Protein 6NST (pdb70)

B-factor: mean 30.73, std 16.21, range [4.15, 130.14]

CATH classification: 3.30.470.10 (+1 more: 3.20.10.10)

Secondary structure (DSSP, 8-state):
--SSS-SSEEEETTEEEEGGG-EEETT-HHHHH--EEE--EEEEEETTEEEEETHHHHHHHHHHHHHHTT---SS-HHHHHHHHHHHHHTTT-SSEEEEEEEEE-SS------PPEEEEEEEEE---HHHHH-EEEEEEEEEPPPTTTS-TTS-BSGGGHHHHHHHHHHHHTT-SEEEEE-TTS-EEEESSSEEEEEETTEEEE--SSSS---HHHHHHHHHHHHTT-EEEE----HHHHHT-SEEEEEETTTEEEEEEEETTEE-TTSS--HHHHHHHHHHHHHHTTSS-S-GGGEEE--/--SSSS-EEEETTEEEETTT-EEETT-HHHHH--EEE--EEEEEETTEEEEETHHHHHHHHHHHHHHTT---SS-HHHHHHHHHHHHHTTT-SSEEEEEEEEE-SS--SS--TTPPEEEEEEEEE---SHHHH-EEEEE-SSPPPPTTTS-TTS-BSGGGHHHHHHHHHHHHTT-SEEEEE-TTS-EEEESSSEEEEEETTEEEE--SSSS---HHHHHHHHHHHHTT--EEE--B-HHHHHT-SEEEEEETTTEEEEEEEETTEE-TTSS--HHHHHHHHHHHHHHTTSS-S-GGGEEE-/--SSS-SSEEEETTEEEEGGG-EEETT-HHHHH--EEE--EEEEEETTEEEEETHHHHHHHHHHHHHHTT---SS-HHHHHHHHHHHHHTTT-SSEEEEEEEEE-SS--S---PPEEEEEEEE----EEEEEEEEEPPPTTTS-TTS-BSGGGHHHHHHHHHHHHTT-SEEEEE-TTS-EEEESSSEEEEEETTEEEEE-SSSS---HHHHHHHHHHHHTT--EEEE---HHHHHT-SEEEEEETTTEEEEEEEETTEE-TTSS--HHHHHHHHHHHHHHTTSSSTTGGGEEE--/--SS-SSEEEETTEEEEGGG-EEETT-HHHHH--EEE--EEEEEETTEEEEETHHHHHHHHHHHHHHTT---SS-HHHHHHHHHHHHHTTT-SSEEEEEEEEE-SS--SS--TTPPEEEEEEEE--HHHHH-EEEEEEEEEPPPTTTS-TTS-BSGGGHHHHHHHHHHHHTT-SEEEEE-TTS-EEEESSSEEEEEETTEEEE--------HHHHHHHHHHHHTT-EEEE----HHHHHT-SEEEEEETTTEEEEEEEETTEE-TTSS--HHHHHHHHHHHHHHTTSSSTTGGGEEE--/--SSS-SSEEEETTEEEEGGG-EEETT-HHHHH--EEE--EEEEEETTEEEEETHHHHHHHHHHHHHHTT---SS-HHHHHHHHHHHHHTTT-SSEEEEEEEEE-SS--SS--TTPPEEEEEEEE--HHHH-EEEEE-SSPPPPTTTS-TTS-BSGGGHHHHHHHHHHHHTT-SEEEEE-TTS-EEEESSSEEEEEETTEEEE--SSSS---HHHHHHHHHHHHTT--EEE----HHHHHT-SEEEEEETTTEEEEEEEETTEE-TTTS--HHHHHHHHHHHHHHTT-SSS-GGGEEE--/--SSS-SSEEEETTEEEEGGG-EEETT-HHHHH--EEE--EEEEEETTEEEEETHHHHHHHHHHHHHHTT---SS-HHHHHHHHHHHHHTTT-SSEEEEEEEEE-SS--SS--TTPPEEEEEEEE--TTTT-EEEEE-SSPPPPTTTS-TTS-BSGGGHHHHHHHHHHHHTT-SEEEEE-TTSSEEEESSSEEEEEETTEEEEE-SSSS---HHHHHHHHHHHHTT--EEEE-B-HHHHHT-SEEEEEETTTEEEEEEEETTEE-TTSS--HHHHHHHHHHHHHHTTSSSTTGGGEEE--

Sequence (1796 aa):
MSMADRDGVIWYDGELVQWRDATTHVLTHTHHYGMGVFEGVRAYDTPQGTAIFRLQAHTDRLFDSAHIMNMQIPYSRDEINEATRAAVRENNLESAYIRPMVFYGSEGMGLSGLKVHVIIAAWSWGEEALQQGIKVRTSSFTRHHVNISMTRAKSNGAYINSMLALQEAISGGADEAMMLDPEGYVAEGSGENIFIIKDGVIYTPEVTACLNGITRNTILTLAAEHGFKLVEKRITRDEVYIADEAFFTGTAAEVTPIREVDGRKIGAGRRGPVTEKLQKAYFDLVSGKTEAHAEWRTLVKSMADRDGVIWYDGELVQWRDATTHVLTHTHHYGMGVFEGVRAYDTPQGTAIFRLQAHTDRLFDSAHIMNMQIPYSRDDEINEATRAAVRENNLESAYIRPMVFYGSEGMGLRASGLKVHVIIAAWSWGEEALQQGIKVRTSSFTRHHVNISMTRAKSNGAYINSMLALQEAISGGADEAMMLDPEGYVAEGSGENIFIIKDGVIYTPEVTACLNGITRNTILTLAAEHGFKLVEKRITRDEVYIADEAFFTGTAAEVTPIREVDGRKIGAGRRGPVTEKLQKAYFDLVSGKTEAHAEWRTLVMSMADRDGVIWYDGELVQWRDATTHVLTHTHHYGMGVFEGVRAYDTPQGTAIFRLQAHTDRLFDSAHIMNMQIPYSRDEINEATRAAVRENNLESAYIRPMVFYGSEGMGLRGLKVHVIIAAWSQQGIKVRTSSFTRHHVNISMTRAKSNGAYINSMLALQQEAISGGADEAMMLDPEGYVAEGSGENIFIIKDGVIYTPEVTACLNGITRNTILTLAAEHGFKLVEKRITRDEVYIADEAFFTGTAAEVTPIREVDGRKIGAGRRGPVTEKLQKAYFDLVSGKTEAHAEWRTLVKSMADRDGVIWYDGELVQWRDATTHVLTHTHHYGMGVFEGVRAYDTPQGTAIFRLQAHTDRLFDSAHIMNMQIPYSRDDEINEATRAAVRENNLESAYIRPMVFYGSEGMGLRASGLKVHVIIAAWSEEALQQGIKVRTSSFTRHHVNISMTRAKSNGAYINSMLALQEAISGGADEAMMLDPEGYVAEGSGENIFIIKDGVIYTPEVACLNGITRNTILTLAAEHGFKLVEKRITRDEVYIADEAFFTGTAAEVTPIREVDGRKIGAGRRGPVTEKLQKAYFDLVSGKTEAHAEWRTLVKMSMADRDGVIWYDGELVQWRDATTHVLTHTHHYGMGVFEGVRAYDTPQGTAIFRLQAHTDRLFDSAHIMNMQIPYSRDEINEATRAAVRENNLESAYIRPMVFYGSEGMGLRASGLKVHVIIAAWSEALQQGIKVRTSSFTRHHVNISSMTRAKSNGAYINSMLALQEAISGGADEAMMLDPEGYVAEGSGENIFIIKDGVIYTPEVTACLNGITRNTILTLAAEHGFKLVEKRITRDEVYIADEAFFTGTAAEVTPIREVDGRKIGAGRRGPVTEKLQKAYFDLVSGKTEAHAEWRTLVKMSMADRDGVIWYDGELVQWRDATTHVLTHTHHYGMGVFEGVRAYDTPQGTAIFRLQAHTDRLFDSAHIMNMQIPYSRDEINEATRAAVRENNLESAYIRPMVFYGSEGMGLRASGLKVHVIIAAWSEALQQGIKVRTSSFTRHHVNISMTRAKSNGAYINSMLALQEAISGGADEAMMLDPEGYVAEGSGENIFIIKDGVIYTPEVTACLNGITRNTILTLAAEHGFKLVEKRITRDEVYIADEAFFTGTAAEVTPIREVDGRKIGAGRRGPVTEKLQKAYFDLVSSGKTEAHAEWRTLVK

Nearest PDB structures (foldseek):
  6nst-assembly1_A  TM=1.003E+00  e=6.464E-70  Pseudomonas aeruginosa PAO1
  6nst-assembly1_B  TM=1.002E+00  e=2.032E-65  Pseudomonas aeruginosa PAO1
  3u0g-assembly2_A  TM=9.921E-01  e=8.801E-50  Burkholderia pseudomallei
  3u0g-assembly4_E  TM=9.862E-01  e=3.965E-49  Burkholderia pseudomallei
  2ej2-assembly1_F  TM=9.679E-01  e=2.609E-41  Thermus thermophilus HB8

Foldseek 3Di:
DDQQPDAFWKDKFNDTDTSNPNDADCLFQCNPVQFKAKFKWKWAQAPVATWTFQLVVRLVLRVVLCVVSVHDDPDDSVSVSLNLLCLCVRRVERMWIKMWMKGWHNDDHDVPPTDIMIMIHIDYAPPVQAFWAWAEEAFPQAQDAVVPDPQATRTGVNLVSLVVRQVVQVVVPTRWYFHAHPVQWTADISAWFKWFAAPQAIEGADPDNHYPAPQVVVLVVVCVVVVHHYDHDTHHPVNQLATQWMWTDHNRSHTGTHQYYNNRGRRPSGHDDVSVVSSVVRVCVSRHVDVPPVVRIGHSD/DQQPDFAWKDKFNDTDTSNPPDADPLFQCNVPQFKAKFKWKWAQAPVFIWTFQLLVRLVLRVVLCVVSVHDDPDDSVSVSVNLLCQCVRRVERMKIKMKMKGWHNQDHDPDPPRTDIMIMIHIDYDPPVQQFFAWEEEAFPQAADDVVVDPQQTRTGVNLVSLVVRQVVQVVVVTRWYFHAHPVQWTAAISAWFKWFAAPQAIEGEDPDRHYPAPQVVVLVVVCVVVVHHYDHHTHHLVNQLATQWMWTTHNRCHTGTHQYYNNRGRRPRGHDDVSVSSSVVSCCVSHVVDPPPPVRIHHD/DDQQPDAFWKDKFNDTHGSNPPDADPQFQCNPVQFKAKFKWKWAQAPVAIWTFQLLVRLVLRVVLCVVSVHDDPDDSVSVSLSLLCQCVRRVHRMWIKMKMKGWHNPDHDDPPTDIMIMIHIDHFFAWEEEAFPQAQDDVVVDPLQTRTGVNLVSLVNRQVVQVVVPTHWYFHAHPVQWTEAISAWFKWFAAPQAIEGEANDSHHPAPLVVVLVVVCVVVPHHYDHHTHHPVNQLATQWMWTDHNVCHTHTHQYYNNRGRRPSGHDDVSVSSSVSSVCVSRVVDVPPVVRIHHSD/DQQPDAFWKCKQHDTHTSNPPDADPQFQCNPVQFKAKFKWKWAQAPVFIWTFQLLVRLVLRVVLCVVSVHDDPDDSVSVSLNQLCQCVRRVERMKIKMKMKGWHNQDHDPDCPRTDIMIMMHIDYPVQQWFNWEEEAFPQAQDDVVVDPLQTRTRVNLVSLVNRQVVQVVVVTRWYFHAHPVQWTAAISAWFKWFAAPQAIEGEADNHYPAPQVVVLVVVCVVVPGHYDYHTHHPVNQLATQWMWTDHNVCHTGTHQYYNNRGRRPSGHDDVSVSSSVVRCCVSRNVDVPPVVSIGHSD/DDPQPDAFWKDKANDTHGSNPPDADPLFQCNPVQFKAKFKWKWAQAPVAIWTFQLLVRLVLRVVLCVVSVHDDPDDSVSVSLVLLVQCVRRPHRMKIKMKMKGWHNQDHDPDCPRTDIMIMIHMDHCQQFWPWEEEAFPQAFDDVVVDVQQTRTRVNLVSLVNRQVVQVVVVTRWYFHAHPVQWTAAISAWFKWFAAPQAIEGEDSDSHYPAPQVVVLVVVCVVVPGHYDHHTHHPVNQLATQWMWTDHNVCHTGTHQYYNNRGRNVSGHDDVSVVSSVVRVCVNRVVDPPPVVRIHHSD/DDPQDDFFWKCKFNDTHTSNVPDADPLFQCNPPFFKAKFKWKWAQAPVFIWTFQLLVRLVLRVVLCVVSVHDDPDDSVVVSLNQLCLCVRRVHRMWIKMKMKGWHNQDHDPDCPRTDIMIMMHIDHCQQFFAWAEEAFPQAADDVVPDPQQTRTGNNLVSLVVRQVVQVVVVTRWYFHAHPVQFTAAISAWFKWFAAPQAIEGEDPDRHYPAPQVVVLVVVCVVVPHHYDYHTHHPVNQLATQWMWTDHNVSHTGTHQYYNNRGRRVSGHDDVSVVSSVVRVCVSRVVDCPPVVRIHHSD

InterPro domains:
  IPR001544 Aminotransferase class IV [PF01063] (36-267)
  IPR005785 Branched-chain amino acid aminotransferase I [TIGR01122] (11-306)
  IPR018300 Aminotransferase, class IV, conserved site [PS00770] (194-222)
  IPR033939 Branched-chain aminotransferase [cd01557] (23-294)
  IPR036038 Aminotransferase-like, PLP-dependent enzymes [SSF56752] (1-303)
  IPR043131 Branched-chain-amino-acid aminotransferase-like, N-terminal [G3DSA:3.30.470.10] (4-133)
  IPR043132 Branched-chain-amino-acid aminotransferase-like, C-terminal [G3DSA:3.20.10.10] (134-295)
  IPR050571 Class-IV Pyridoxal-Phosphate-Dependent Aminotransferase [PTHR42743] (8-295)

Radius of gyration: 34.7 Å; Cα contacts (8 Å, |Δi|>4): 4687; chains: 6; bounding box: 87×91×97 Å

Structure (mmCIF, N/CA/C/O backbone):
data_6NST
#
_entry.id   6NST
#
_cell.length_a   85.837
_cell.length_b   129.636
_cell.length_c   85.787
_cell.angle_alpha   90.000
_cell.angle_beta   114.250
_cell.angle_gamma   90.000
#
_symmetry.space_group_name_H-M   'P 1 21 1'
#
loop_
_entity.id
_entity.type
_entity.pdbx_description
1 polymer 'Branched-chain-amino-acid aminotransferase'
2 non-polymer 'SULFATE ION'
3 water water
#
loop_
_atom_site.group_PDB
_atom_site.id
_atom_site.type_symbol
_atom_site.label_atom_id
_atom_site.label_alt_id
_atom_site.label_comp_id
_atom_site.label_asym_id
_atom_site.label_entity_id
_atom_site.label_seq_id
_atom_site.pdbx_PDB_ins_code
_atom_site.Cartn_x
_atom_site.Cartn_y
_atom_site.Cartn_z
_atom_site.occupancy
_atom_site.B_iso_or_equiv
_atom_site.auth_seq_id
_atom_site.auth_comp_id
_atom_site.auth_asym_id
_atom_site.auth_atom_id
_atom_site.pdbx_PDB_model_num
ATOM 1 N N . MET A 1 1 ? -13.782 19.190 1.142 1.00 104.43 1 MET A N 1
ATOM 2 C CA . MET A 1 1 ? -12.643 19.615 1.949 1.00 110.93 1 MET A CA 1
ATOM 3 C C . MET A 1 1 ? -11.333 19.040 1.409 1.00 105.02 1 MET A C 1
ATOM 4 O O . MET A 1 1 ? -11.156 17.822 1.343 1.00 104.35 1 MET A O 1
ATOM 9 N N . SER A 1 2 ? -10.419 19.927 1.024 1.00 95.76 2 SER A N 1
ATOM 10 C CA . SER A 1 2 ? -9.154 19.514 0.432 1.00 82.35 2 SER A CA 1
ATOM 11 C C . SER A 1 2 ? -8.163 20.667 0.516 1.00 65.92 2 SER A C 1
ATOM 12 O O . SER A 1 2 ? -8.543 21.826 0.699 1.00 54.31 2 SER A O 1
ATOM 15 N N . MET A 1 3 ? -6.883 20.326 0.382 1.00 60.82 3 MET A N 1
ATOM 16 C CA . MET A 1 3 ? -5.808 21.307 0.337 1.00 57.33 3 MET A CA 1
ATOM 17 C C . MET A 1 3 ? -5.497 21.766 -1.080 1.00 53.09 3 MET A C 1
ATOM 18 O O . MET A 1 3 ? -4.640 22.638 -1.263 1.00 48.46 3 MET A O 1
ATOM 23 N N . ALA A 1 4 ? -6.167 21.199 -2.082 1.00 58.10 4 ALA A N 1
ATOM 24 C CA . ALA A 1 4 ? -5.973 21.567 -3.479 1.00 51.81 4 ALA A CA 1
ATOM 25 C C . ALA A 1 4 ? -7.067 22.484 -4.007 1.00 50.94 4 ALA A C 1
ATOM 26 O O . ALA A 1 4 ? -6.768 23.455 -4.708 1.00 54.24 4 ALA A O 1
ATOM 28 N N . ASP A 1 5 ? -8.330 22.201 -3.684 1.00 47.70 5 ASP A N 1
ATOM 29 C CA . ASP A 1 5 ? -9.454 23.014 -4.148 1.00 52.29 5 ASP A CA 1
ATOM 30 C C . ASP A 1 5 ? -9.583 24.233 -3.238 1.00 44.74 5 ASP A C 1
ATOM 31 O O . ASP A 1 5 ? -10.448 24.318 -2.362 1.00 42.79 5 ASP A O 1
ATOM 36 N N . ARG A 1 6 ? -8.689 25.196 -3.454 1.00 36.84 6 ARG A N 1
ATOM 37 C CA . ARG A 1 6 ? -8.686 26.443 -2.706 1.00 42.10 6 ARG A CA 1
ATOM 38 C C . ARG A 1 6 ? -8.415 27.594 -3.662 1.00 51.61 6 ARG A C 1
ATOM 39 O O . ARG A 1 6 ? -7.831 27.415 -4.734 1.00 40.89 6 ARG A O 1
ATOM 47 N N . ASP A 1 7 ? -8.853 28.784 -3.264 1.00 59.30 7 ASP A N 1
ATOM 48 C CA . ASP A 1 7 ? -8.581 29.993 -4.024 1.00 54.90 7 ASP A CA 1
ATOM 49 C C . ASP A 1 7 ? -7.272 30.621 -3.565 1.00 48.81 7 ASP A C 1
ATOM 50 O O . ASP A 1 7 ? -6.898 30.543 -2.392 1.00 55.82 7 ASP A O 1
ATOM 55 N N . GLY A 1 8 ? -6.576 31.249 -4.507 1.00 37.65 8 GLY A N 1
ATOM 56 C CA . GLY A 1 8 ? -5.321 31.903 -4.230 1.00 39.26 8 GLY A CA 1
ATOM 57 C C . GLY A 1 8 ? -4.284 31.516 -5.256 1.00 32.66 8 GLY A C 1
ATOM 58 O O . GLY A 1 8 ? -4.605 31.001 -6.332 1.00 34.52 8 GLY A O 1
ATOM 59 N N . VAL A 1 9 ? -3.021 31.768 -4.918 1.00 31.70 9 VAL A N 1
ATOM 60 C CA . VAL A 1 9 ? -1.910 31.507 -5.820 1.00 32.52 9 VAL A CA 1
ATOM 61 C C . VAL A 1 9 ? -0.805 30.785 -5.064 1.00 30.68 9 VAL A C 1
ATOM 62 O O . VAL A 1 9 ? -0.693 30.866 -3.839 1.00 29.07 9 VAL A O 1
ATOM 66 N N . ILE A 1 10 ? 0.017 30.066 -5.822 1.00 25.74 10 ILE A N 1
ATOM 67 C CA . ILE A 1 10 ? 1.197 29.392 -5.299 1.00 27.42 10 ILE A CA 1
ATOM 68 C C . ILE A 1 10 ? 2.372 29.749 -6.195 1.00 27.53 10 ILE A C 1
ATOM 69 O O . ILE A 1 10 ? 2.269 29.661 -7.424 1.00 32.31 10 ILE A O 1
ATOM 74 N N . TRP A 1 11 ? 3.477 30.166 -5.585 1.00 24.61 11 TRP A N 1
ATOM 75 C CA . TRP A 1 11 ? 4.708 30.391 -6.331 1.00 20.35 11 TRP A CA 1
ATOM 76 C C . TRP A 1 11 ? 5.248 29.049 -6.807 1.00 18.00 11 TRP A C 1
ATOM 77 O O . TRP A 1 11 ? 5.494 28.150 -5.998 1.00 18.91 11 TRP A O 1
ATOM 88 N N . TYR A 1 12 ? 5.419 28.909 -8.118 1.00 24.08 12 TYR A N 1
ATOM 89 C CA . TYR A 1 12 ? 5.770 27.626 -8.727 1.00 22.25 12 TYR A CA 1
ATOM 90 C C . TYR A 1 12 ? 6.813 27.893 -9.808 1.00 30.84 12 TYR A C 1
ATOM 91 O O . TYR A 1 12 ? 6.471 28.314 -10.918 1.00 43.52 12 TYR A O 1
ATOM 100 N N . ASP A 1 13 ? 8.081 27.653 -9.471 1.00 26.83 13 ASP A N 1
ATOM 101 C CA . ASP A 1 13 ? 9.194 27.704 -10.419 1.00 25.61 13 ASP A CA 1
ATOM 102 C C . ASP A 1 13 ? 9.290 29.067 -11.111 1.00 32.87 13 ASP A C 1
ATOM 103 O O . ASP A 1 13 ? 9.291 29.175 -12.340 1.00 34.89 13 ASP A O 1
ATOM 108 N N . GLY A 1 14 ? 9.393 30.114 -10.295 1.00 26.77 14 GLY A N 1
ATOM 109 C CA . GLY A 1 14 ? 9.622 31.454 -10.791 1.00 26.94 14 GLY A CA 1
ATOM 110 C C . GLY A 1 14 ? 8.377 32.269 -11.067 1.00 36.99 14 GLY A C 1
ATOM 111 O O . GLY A 1 14 ? 8.485 33.485 -11.269 1.00 42.47 14 GLY A O 1
ATOM 112 N N . GLU A 1 15 ? 7.202 31.648 -11.086 1.00 35.83 15 GLU A N 1
ATOM 113 C CA . GLU A 1 15 ? 5.963 32.331 -11.418 1.00 26.67 15 GLU A CA 1
ATOM 114 C C . GLU A 1 15 ? 4.884 31.956 -10.414 1.00 30.49 15 GLU A C 1
ATOM 115 O O . GLU A 1 15 ? 4.927 30.895 -9.787 1.00 26.54 15 GLU A O 1
ATOM 121 N N . LEU A 1 16 ? 3.910 32.848 -10.268 1.00 36.01 16 LEU A N 1
ATOM 122 C CA . LEU A 1 16 ? 2.706 32.550 -9.509 1.00 34.24 16 LEU A CA 1
ATOM 123 C C . LEU A 1 16 ? 1.711 31.853 -10.425 1.00 33.85 16 LEU A C 1
ATOM 124 O O . LEU A 1 16 ? 1.499 32.281 -11.564 1.00 35.55 16 LEU A O 1
ATOM 129 N N . VAL A 1 17 ? 1.115 30.772 -9.930 1.00 39.37 17 VAL A N 1
ATOM 130 C CA . VAL A 1 17 ? 0.098 30.040 -10.666 1.00 39.25 17 VAL A CA 1
ATOM 131 C C . VAL A 1 17 ? -1.110 29.893 -9.752 1.00 40.27 17 VAL A C 1
ATOM 132 O O . VAL A 1 17 ? -1.003 29.974 -8.526 1.00 36.01 17 VAL A O 1
ATOM 136 N N . GLN A 1 18 ? -2.277 29.717 -10.368 1.00 38.94 18 GLN A N 1
ATOM 137 C CA . GLN A 1 18 ? -3.489 29.481 -9.597 1.00 43.76 18 GLN A CA 1
ATOM 138 C C . GLN A 1 18 ? -3.310 28.263 -8.699 1.00 39.44 18 GLN A C 1
ATOM 139 O O . GLN A 1 18 ? -2.630 27.297 -9.054 1.00 34.50 18 GLN A O 1
ATOM 145 N N . TRP A 1 19 ? -3.928 28.326 -7.517 1.00 36.29 19 TRP A N 1
ATOM 146 C CA . TRP A 1 19 ? -3.736 27.287 -6.508 1.00 43.93 19 TRP A CA 1
ATOM 147 C C . TRP A 1 19 ? -4.074 25.908 -7.061 1.00 40.37 19 TRP A C 1
ATOM 148 O O . TRP A 1 19 ? -3.277 24.969 -6.949 1.00 39.41 19 TRP A O 1
ATOM 159 N N . ARG A 1 20 ? -5.252 25.768 -7.672 1.00 32.80 20 ARG A N 1
ATOM 160 C CA . ARG A 1 20 ? -5.660 24.476 -8.207 1.00 30.85 20 ARG A CA 1
ATOM 161 C C . ARG A 1 20 ? -4.839 24.063 -9.423 1.00 37.54 20 ARG A C 1
ATOM 162 O O . ARG A 1 20 ? -4.845 22.882 -9.785 1.00 41.47 20 ARG A O 1
ATOM 170 N N . ASP A 1 21 ? -4.135 25.002 -10.057 1.00 30.68 21 ASP A N 1
ATOM 171 C CA . ASP A 1 21 ? -3.270 24.689 -11.186 1.00 33.69 21 ASP A CA 1
ATOM 172 C C . ASP A 1 21 ? -1.860 24.298 -10.766 1.00 35.91 21 ASP A C 1
ATOM 173 O O . ASP A 1 21 ? -1.096 23.806 -11.603 1.00 35.45 21 ASP A O 1
ATOM 178 N N . ALA A 1 22 ? -1.496 24.506 -9.499 1.00 34.89 22 ALA A N 1
ATOM 179 C CA . ALA A 1 22 ? -0.172 24.138 -8.997 1.00 29.96 22 ALA A CA 1
ATOM 180 C C . ALA A 1 22 ? -0.140 22.626 -8.796 1.00 32.77 22 ALA A C 1
ATOM 181 O O . ALA A 1 22 ? -0.275 22.101 -7.688 1.00 23.18 22 ALA A O 1
ATOM 183 N N . THR A 1 23 ? 0.044 21.915 -9.903 1.00 33.81 23 THR A N 1
ATOM 184 C CA . THR A 1 23 ? 0.056 20.462 -9.909 1.00 31.96 23 THR A CA 1
ATOM 185 C C . THR A 1 23 ? 1.416 19.952 -10.360 1.00 29.13 23 THR A C 1
ATOM 186 O O . THR A 1 23 ? 2.245 20.694 -10.893 1.00 20.10 23 THR A O 1
ATOM 190 N N . THR A 1 24 ? 1.634 18.662 -10.133 1.00 26.11 24 THR A N 1
ATOM 191 C CA . THR A 1 24 ? 2.817 17.973 -10.620 1.00 35.56 24 THR A CA 1
ATOM 192 C C . THR A 1 24 ? 2.391 16.610 -11.139 1.00 33.90 24 THR A C 1
ATOM 193 O O . THR A 1 24 ? 1.348 16.077 -10.751 1.00 44.03 24 THR A O 1
ATOM 197 N N . HIS A 1 25 ? 3.202 16.053 -12.033 1.00 25.02 25 HIS A N 1
ATOM 198 C CA . HIS A 1 25 ? 2.882 14.742 -12.572 1.00 28.98 25 HIS A CA 1
ATOM 199 C C . HIS A 1 25 ? 2.946 13.698 -11.466 1.00 35.21 25 HIS A C 1
ATOM 200 O O . HIS A 1 25 ? 3.733 13.807 -10.522 1.00 28.84 25 HIS A O 1
ATOM 207 N N . VAL A 1 26 ? 2.091 12.681 -11.580 1.00 42.00 26 VAL A N 1
ATOM 208 C CA . VAL A 1 26 ? 2.014 11.664 -10.539 1.00 42.67 26 VAL A CA 1
ATOM 209 C C . VAL A 1 26 ? 3.255 10.787 -10.490 1.00 44.50 26 VAL A C 1
ATOM 210 O O . VAL A 1 26 ? 3.463 10.078 -9.498 1.00 55.98 26 VAL A O 1
ATOM 214 N N . LEU A 1 27 ? 4.097 10.827 -11.526 1.00 31.21 27 LEU A N 1
ATOM 215 C CA . LEU A 1 27 ? 5.391 10.157 -11.510 1.00 27.04 27 LEU A CA 1
ATOM 216 C C . LEU A 1 27 ? 6.520 11.083 -11.073 1.00 31.11 27 LEU A C 1
ATOM 217 O O . LEU A 1 27 ? 7.674 10.886 -11.478 1.00 34.58 27 LEU A O 1
ATOM 222 N N . THR A 1 28 ? 6.210 12.096 -10.266 1.00 27.80 28 THR A N 1
ATOM 223 C CA . THR A 1 28 ? 7.236 12.966 -9.708 1.00 29.18 28 THR A CA 1
ATOM 224 C C . THR A 1 28 ? 8.208 12.156 -8.855 1.00 27.40 28 THR A C 1
ATOM 225 O O . THR A 1 28 ? 7.803 11.283 -8.083 1.00 20.29 28 THR A O 1
ATOM 229 N N . HIS A 1 29 ? 9.504 12.453 -9.001 1.00 34.34 29 HIS A N 1
ATOM 230 C CA . HIS A 1 29 ? 10.537 11.628 -8.379 1.00 33.22 29 HIS A CA 1
ATOM 231 C C . HIS A 1 29 ? 10.485 11.717 -6.856 1.00 35.38 29 HIS A C 1
ATOM 232 O O . HIS A 1 29 ? 10.534 10.693 -6.163 1.00 30.15 29 HIS A O 1
ATOM 239 N N . THR A 1 30 ? 10.395 12.935 -6.313 1.00 28.87 30 THR A N 1
ATOM 240 C CA . THR A 1 30 ? 10.272 13.084 -4.865 1.00 27.99 30 THR A CA 1
ATOM 241 C C . THR A 1 30 ? 9.006 12.414 -4.343 1.00 30.22 30 THR A C 1
ATOM 242 O O . THR A 1 30 ? 8.988 11.911 -3.213 1.00 27.49 30 THR A O 1
ATOM 246 N N . HIS A 1 31 ? 7.950 12.377 -5.159 1.00 25.58 31 HIS A N 1
ATOM 247 C CA . HIS A 1 31 ? 6.712 11.720 -4.756 1.00 37.00 31 HIS A CA 1
ATOM 248 C C . HIS A 1 31 ? 6.918 10.229 -4.516 1.00 41.60 31 HIS A C 1
ATOM 249 O O . HIS A 1 31 ? 6.248 9.638 -3.661 1.00 37.30 31 HIS A O 1
ATOM 256 N N . HIS A 1 32 ? 7.839 9.608 -5.255 1.00 34.62 32 HIS A N 1
ATOM 257 C CA . HIS A 1 32 ? 8.054 8.170 -5.174 1.00 34.34 32 HIS A CA 1
ATOM 258 C C . HIS A 1 32 ? 9.233 7.778 -4.297 1.00 28.62 32 HIS A C 1
ATOM 259 O O . HIS A 1 32 ? 9.265 6.645 -3.806 1.00 22.91 32 HIS A O 1
ATOM 266 N N . TYR A 1 33 ? 10.197 8.674 -4.089 1.00 35.74 33 TYR A N 1
ATOM 267 C CA . TYR A 1 33 ? 11.401 8.332 -3.348 1.00 30.48 33 TYR A CA 1
ATOM 268 C C . TYR A 1 33 ? 11.702 9.274 -2.190 1.00 31.73 33 TYR A C 1
ATOM 269 O O . TYR A 1 33 ? 12.710 9.073 -1.502 1.00 31.52 33 TYR A O 1
ATOM 278 N N . GLY A 1 34 ? 10.870 10.286 -1.953 1.00 28.96 34 GLY A N 1
ATOM 279 C CA . GLY A 1 34 ? 11.017 11.145 -0.795 1.00 23.83 34 GLY A CA 1
ATOM 280 C C . GLY A 1 34 ? 12.191 12.098 -0.821 1.00 26.95 34 GLY A C 1
ATOM 281 O O . GLY A 1 34 ? 12.343 12.884 0.120 1.00 22.61 34 GLY A O 1
ATOM 282 N N . MET A 1 35 ? 13.021 12.068 -1.861 1.00 24.61 35 MET A N 1
ATOM 283 C CA . MET A 1 35 ? 14.197 12.933 -1.938 1.00 25.73 35 MET A CA 1
ATOM 284 C C . MET A 1 35 ? 13.751 14.358 -2.235 1.00 29.62 35 MET A C 1
ATOM 285 O O . MET A 1 35 ? 13.461 14.714 -3.380 1.00 29.46 35 MET A O 1
ATOM 290 N N . GLY A 1 36 ? 13.699 15.172 -1.194 1.00 20.15 36 GLY A N 1
ATOM 291 C CA . GLY A 1 36 ? 13.359 16.570 -1.334 1.00 14.86 36 GLY A CA 1
ATOM 292 C C . GLY A 1 36 ? 13.487 17.231 0.019 1.00 20.10 36 GLY A C 1
ATOM 293 O O . GLY A 1 36 ? 13.537 16.563 1.057 1.00 20.18 36 GLY A O 1
ATOM 294 N N . VAL A 1 37 ? 13.555 18.556 -0.009 1.00 16.89 37 VAL A N 1
ATOM 295 C CA . VAL A 1 37 ? 13.709 19.334 1.213 1.00 11.72 37 VAL A CA 1
ATOM 296 C C . VAL A 1 37 ? 12.584 20.356 1.285 1.00 22.05 37 VAL A C 1
ATOM 297 O O . VAL A 1 37 ? 12.026 20.768 0.262 1.00 18.36 37 VAL A O 1
ATOM 301 N N . PHE A 1 38 ? 12.237 20.752 2.507 1.00 12.07 38 PHE A N 1
ATOM 302 C CA . PHE A 1 38 ? 11.147 21.694 2.711 1.00 21.30 38 PHE A CA 1
ATOM 303 C C . PHE A 1 38 ? 11.394 22.483 3.987 1.00 22.30 38 PHE A C 1
ATOM 304 O O . PHE A 1 38 ? 12.324 22.206 4.749 1.00 19.96 38 PHE A O 1
ATOM 312 N N . GLU A 1 39 ? 10.544 23.482 4.208 1.00 20.47 39 GLU A N 1
ATOM 313 C CA . GLU A 1 39 ? 10.634 24.333 5.383 1.00 12.82 39 GLU A CA 1
ATOM 314 C C . GLU A 1 39 ? 9.236 24.617 5.910 1.00 29.32 39 GLU A C 1
ATOM 315 O O . GLU A 1 39 ? 8.239 24.512 5.191 1.00 25.12 39 GLU A O 1
ATOM 321 N N . GLY A 1 40 ? 9.178 24.964 7.191 1.00 23.66 40 GLY A N 1
ATOM 322 C CA . GLY A 1 40 ? 7.961 25.456 7.801 1.00 16.02 40 GLY A CA 1
ATOM 323 C C . GLY A 1 40 ? 8.185 26.861 8.314 1.00 23.00 40 GLY A C 1
ATOM 324 O O . GLY A 1 40 ? 9.033 27.080 9.183 1.00 23.00 40 GLY A O 1
ATOM 325 N N . VAL A 1 41 ? 7.455 27.828 7.765 1.00 31.46 41 VAL A N 1
ATOM 326 C CA . VAL A 1 41 ? 7.668 29.235 8.071 1.00 25.97 41 VAL A CA 1
ATOM 327 C C . VAL A 1 41 ? 6.338 29.856 8.472 1.00 28.49 41 VAL A C 1
ATOM 328 O O . VAL A 1 41 ? 5.275 29.469 7.977 1.00 28.71 41 VAL A O 1
ATOM 332 N N . ARG A 1 42 ? 6.401 30.823 9.384 1.00 21.56 42 ARG A N 1
ATOM 333 C CA . ARG A 1 42 ? 5.217 31.508 9.883 1.00 30.00 42 ARG A CA 1
ATOM 334 C C . ARG A 1 42 ? 5.274 32.988 9.534 1.00 31.01 42 ARG A C 1
ATOM 335 O O . ARG A 1 42 ? 6.342 33.609 9.578 1.00 18.79 42 ARG A O 1
ATOM 343 N N . ALA A 1 43 ? 4.117 33.544 9.186 1.00 28.99 43 ALA A N 1
ATOM 344 C CA . ALA A 1 43 ? 3.934 34.982 9.054 1.00 34.20 43 ALA A CA 1
ATOM 345 C C . ALA A 1 43 ? 2.938 35.427 10.113 1.00 31.64 43 ALA A C 1
ATOM 346 O O . ALA A 1 43 ? 1.860 34.838 10.240 1.00 24.83 43 ALA A O 1
ATOM 348 N N . TYR A 1 44 ? 3.306 36.449 10.879 1.00 23.27 44 TYR A N 1
ATOM 349 C CA . TYR A 1 44 ? 2.485 36.941 11.973 1.00 28.03 44 TYR A CA 1
ATOM 350 C C . TYR A 1 44 ? 1.977 38.347 11.684 1.00 31.32 44 TYR A C 1
ATOM 351 O O . TYR A 1 44 ? 2.557 39.099 10.895 1.00 36.13 44 TYR A O 1
ATOM 360 N N . ASP A 1 45 ? 0.875 38.689 12.345 1.00 30.58 45 ASP A N 1
ATOM 361 C CA . ASP A 1 45 ? 0.303 40.029 12.280 1.00 40.67 45 ASP A CA 1
ATOM 362 C C . ASP A 1 45 ? 1.032 40.915 13.284 1.00 43.61 45 ASP A C 1
ATOM 363 O O . ASP A 1 45 ? 0.857 40.763 14.498 1.00 54.64 45 ASP A O 1
ATOM 368 N N . THR A 1 46 ? 1.852 41.833 12.785 1.00 36.34 46 THR A N 1
ATOM 369 C CA . THR A 1 46 ? 2.639 42.735 13.610 1.00 30.10 46 THR A CA 1
ATOM 370 C C . THR A 1 46 ? 2.131 44.166 13.478 1.00 47.10 46 THR A C 1
ATOM 371 O O . THR A 1 46 ? 1.427 44.497 12.519 1.00 37.90 46 THR A O 1
ATOM 375 N N . PRO A 1 47 ? 2.460 45.042 14.435 1.00 56.22 47 PRO A N 1
ATOM 376 C CA . PRO A 1 47 ? 2.047 46.450 14.301 1.00 59.47 47 PRO A CA 1
ATOM 377 C C . PRO A 1 47 ? 2.525 47.104 13.017 1.00 54.15 47 PRO A C 1
ATOM 378 O O . PRO A 1 47 ? 1.854 48.011 12.508 1.00 58.53 47 PRO A O 1
ATOM 382 N N . GLN A 1 48 ? 3.662 46.670 12.474 1.00 45.78 48 GLN A N 1
ATOM 383 C CA . GLN A 1 48 ? 4.172 47.195 11.214 1.00 35.19 48 GLN A CA 1
ATOM 384 C C . GLN A 1 48 ? 3.567 46.509 9.995 1.00 33.88 48 GLN A C 1
ATOM 385 O O . GLN A 1 48 ? 3.851 46.925 8.866 1.00 34.05 48 GLN A O 1
ATOM 391 N N . GLY A 1 49 ? 2.752 45.481 10.188 1.00 33.06 49 GLY A N 1
ATOM 392 C CA . GLY A 1 49 ? 2.164 44.726 9.102 1.00 24.79 49 GLY A CA 1
ATOM 393 C C . GLY A 1 49 ? 2.486 43.248 9.214 1.00 31.70 49 GLY A C 1
ATOM 394 O O . GLY A 1 49 ? 3.205 42.802 10.105 1.00 25.68 49 GLY A O 1
ATOM 395 N N . THR A 1 50 ? 1.921 42.485 8.280 1.00 33.61 50 THR A N 1
ATOM 396 C CA . THR A 1 50 ? 2.205 41.057 8.216 1.00 29.55 50 THR A CA 1
ATOM 397 C C . THR A 1 50 ? 3.690 40.843 7.959 1.00 32.67 50 THR A C 1
ATOM 398 O O . THR A 1 50 ? 4.234 41.336 6.966 1.00 25.50 50 THR A O 1
ATOM 402 N N . ALA A 1 51 ? 4.350 40.123 8.865 1.00 29.09 51 ALA A N 1
ATOM 403 C CA . ALA A 1 51 ? 5.793 39.946 8.806 1.00 28.14 51 ALA A CA 1
ATOM 404 C C . ALA A 1 51 ? 6.156 38.479 8.973 1.00 31.26 51 ALA A C 1
ATOM 405 O O . ALA A 1 51 ? 5.573 37.773 9.802 1.00 25.64 51 ALA A O 1
ATOM 407 N N . ILE A 1 52 ? 7.128 38.034 8.182 1.00 33.84 52 ILE A N 1
ATOM 408 C CA . ILE A 1 52 ? 7.648 36.676 8.280 1.00 27.77 52 ILE A CA 1
ATOM 409 C C . ILE A 1 52 ? 8.712 36.635 9.368 1.00 26.37 52 ILE A C 1
ATOM 410 O O . ILE A 1 52 ? 9.614 37.480 9.403 1.00 27.07 52 ILE A O 1
ATOM 415 N N . PHE A 1 53 ? 8.612 35.653 10.259 1.00 18.89 53 PHE A N 1
ATOM 416 C CA . PHE A 1 53 ? 9.535 35.533 11.379 1.00 16.67 53 PHE A CA 1
ATOM 417 C C . PHE A 1 53 ? 10.767 34.748 10.947 1.00 19.34 53 PHE A C 1
ATOM 418 O O . PHE A 1 53 ? 10.661 33.577 10.562 1.00 21.09 53 PHE A O 1
ATOM 426 N N . ARG A 1 54 ? 11.929 35.395 11.022 1.00 20.47 54 ARG A N 1
ATOM 427 C CA . ARG A 1 54 ? 13.218 34.806 10.666 1.00 16.81 54 ARG A CA 1
ATOM 428 C C . ARG A 1 54 ? 13.165 34.168 9.278 1.00 27.17 54 ARG A C 1
ATOM 429 O O . ARG A 1 54 ? 13.391 32.970 9.095 1.00 22.30 54 ARG A O 1
ATOM 437 N N . LEU A 1 55 ? 12.846 35.009 8.293 1.00 27.86 55 LEU A N 1
ATOM 438 C CA . LEU A 1 55 ? 12.819 34.553 6.909 1.00 22.22 55 LEU A CA 1
ATOM 439 C C . LEU A 1 55 ? 14.188 34.045 6.470 1.00 23.85 55 LEU A C 1
ATOM 440 O O . LEU A 1 55 ? 14.289 33.019 5.786 1.00 26.55 55 LEU A O 1
ATOM 445 N N . GLN A 1 56 ? 15.253 34.743 6.869 1.00 22.83 56 GLN A N 1
ATOM 446 C CA . GLN A 1 56 ? 16.595 34.382 6.422 1.00 25.57 56 GLN A CA 1
ATOM 447 C C . GLN A 1 56 ? 17.021 33.025 6.970 1.00 33.08 56 GLN A C 1
ATOM 448 O O . GLN A 1 56 ? 17.610 32.214 6.244 1.00 28.64 56 GLN A O 1
ATOM 454 N N . ALA A 1 57 ? 16.726 32.756 8.245 1.00 26.55 57 ALA A N 1
ATOM 455 C CA . ALA A 1 57 ? 17.138 31.492 8.848 1.00 22.20 57 ALA A CA 1
ATOM 456 C C . ALA A 1 57 ? 16.431 30.310 8.197 1.00 23.24 57 ALA A C 1
ATOM 457 O O . ALA A 1 57 ? 17.021 29.234 8.045 1.00 28.15 57 ALA A O 1
ATOM 459 N N . HIS A 1 58 ? 15.169 30.487 7.807 1.00 16.98 58 HIS A N 1
ATOM 460 C CA . HIS A 1 58 ? 14.449 29.394 7.165 1.00 18.04 58 HIS A CA 1
ATOM 461 C C . HIS A 1 58 ? 14.919 29.193 5.730 1.00 25.66 58 HIS A C 1
ATOM 462 O O . HIS A 1 58 ? 15.005 28.055 5.254 1.00 28.37 58 HIS A O 1
ATOM 469 N N . THR A 1 59 ? 15.225 30.285 5.026 1.00 21.60 59 THR A N 1
ATOM 470 C CA . THR A 1 59 ? 15.754 30.169 3.673 1.00 20.42 59 THR A CA 1
ATOM 471 C C . THR A 1 59 ? 17.163 29.590 3.683 1.00 23.34 59 THR A C 1
ATOM 472 O O . THR A 1 59 ? 17.507 28.767 2.826 1.00 23.44 59 THR A O 1
ATOM 476 N N . ASP A 1 60 ? 17.987 29.995 4.654 1.00 22.84 60 ASP A N 1
ATOM 477 C CA . ASP A 1 60 ? 19.338 29.449 4.757 1.00 25.48 60 ASP A CA 1
ATOM 478 C C . ASP A 1 60 ? 19.308 27.961 5.080 1.00 13.56 60 ASP A C 1
ATOM 479 O O . ASP A 1 60 ? 20.132 27.193 4.572 1.00 23.71 60 ASP A O 1
ATOM 484 N N . ARG A 1 61 ? 18.371 27.535 5.929 1.00 17.39 61 ARG A N 1
ATOM 485 C CA . ARG A 1 61 ? 18.281 26.118 6.253 1.00 17.52 61 ARG A CA 1
ATOM 486 C C . ARG A 1 61 ? 17.768 25.312 5.070 1.00 25.85 61 ARG A C 1
ATOM 487 O O . ARG A 1 61 ? 18.169 24.155 4.890 1.00 22.29 61 ARG A O 1
ATOM 495 N N . LEU A 1 62 ? 16.892 25.901 4.251 1.00 20.56 62 LEU A N 1
ATOM 496 C CA . LEU A 1 62 ? 16.448 25.219 3.040 1.00 21.54 62 LEU A CA 1
ATOM 497 C C . LEU A 1 62 ? 17.623 24.947 2.108 1.00 14.59 62 LEU A C 1
ATOM 498 O O . LEU A 1 62 ? 17.766 23.835 1.585 1.00 18.47 62 LEU A O 1
ATOM 503 N N . PHE A 1 63 ? 18.483 25.947 1.899 1.00 15.46 63 PHE A N 1
ATOM 504 C CA . PHE A 1 63 ? 19.651 25.749 1.047 1.00 14.08 63 PHE A CA 1
ATOM 505 C C . PHE A 1 63 ? 20.671 24.828 1.701 1.00 15.09 63 PHE A C 1
ATOM 506 O O . PHE A 1 63 ? 21.344 24.058 1.004 1.00 13.98 63 PHE A O 1
ATOM 514 N N . ASP A 1 64 ? 20.795 24.887 3.030 1.00 10.80 64 ASP A N 1
ATOM 515 C CA . ASP A 1 64 ? 21.598 23.900 3.746 1.00 10.59 64 ASP A CA 1
ATOM 516 C C . ASP A 1 64 ? 21.064 22.492 3.515 1.00 14.54 64 ASP A C 1
ATOM 517 O O . ASP A 1 64 ? 21.827 21.567 3.212 1.00 12.06 64 ASP A O 1
ATOM 522 N N . SER A 1 65 ? 19.748 22.312 3.661 1.00 10.53 65 SER A N 1
ATOM 523 C CA . SER A 1 65 ? 19.154 20.994 3.465 1.00 12.63 65 SER A CA 1
ATOM 524 C C . SER A 1 65 ? 19.381 20.493 2.045 1.00 20.96 65 SER A C 1
ATOM 525 O O . SER A 1 65 ? 19.699 19.316 1.838 1.00 15.49 65 SER A O 1
ATOM 528 N N . ALA A 1 66 ? 19.231 21.374 1.054 1.00 10.75 66 ALA A N 1
ATOM 529 C CA . ALA A 1 66 ? 19.474 20.978 -0.328 1.00 20.69 66 ALA A CA 1
ATOM 530 C C . ALA A 1 66 ? 20.950 20.701 -0.579 1.00 21.78 66 ALA A C 1
ATOM 531 O O . ALA A 1 66 ? 21.288 19.840 -1.401 1.00 20.88 66 ALA A O 1
ATOM 533 N N . HIS A 1 67 ? 21.839 21.417 0.114 1.00 10.78 67 HIS A N 1
ATOM 534 C CA . HIS A 1 67 ? 23.269 21.161 -0.032 1.00 17.14 67 HIS A CA 1
ATOM 535 C C . HIS A 1 67 ? 23.646 19.815 0.575 1.00 23.30 67 HIS A C 1
ATOM 536 O O . HIS A 1 67 ? 24.496 19.098 0.033 1.00 25.04 67 HIS A O 1
ATOM 543 N N . ILE A 1 68 ? 23.018 19.451 1.694 1.00 14.87 68 ILE A N 1
ATOM 544 C CA . ILE A 1 68 ? 23.267 18.145 2.296 1.00 10.44 68 ILE A CA 1
ATOM 545 C C . ILE A 1 68 ? 22.812 17.030 1.362 1.00 15.43 68 ILE A C 1
ATOM 546 O O . ILE A 1 68 ? 23.503 16.017 1.196 1.00 19.48 68 ILE A O 1
ATOM 551 N N . MET A 1 69 ? 21.655 17.201 0.729 1.00 13.61 69 MET A N 1
ATOM 552 C CA . MET A 1 69 ? 21.088 16.184 -0.148 1.00 22.16 69 MET A CA 1
ATOM 553 C C . MET A 1 69 ? 21.622 16.262 -1.570 1.00 23.22 69 MET A C 1
ATOM 554 O O . MET A 1 69 ? 21.148 15.510 -2.428 1.00 28.65 69 MET A O 1
ATOM 559 N N . ASN A 1 70 ? 22.585 17.145 -1.833 1.00 25.04 70 ASN A N 1
ATOM 560 C CA . ASN A 1 70 ? 23.146 17.330 -3.171 1.00 30.82 70 ASN A CA 1
ATOM 561 C C . ASN A 1 70 ? 22.067 17.728 -4.176 1.00 27.65 70 ASN A C 1
ATOM 562 O O . ASN A 1 70 ? 22.081 17.305 -5.333 1.00 19.54 70 ASN A O 1
ATOM 567 N N . MET A 1 71 ? 21.121 18.550 -3.727 1.00 23.14 71 MET A N 1
ATOM 568 C CA . MET A 1 71 ? 20.089 19.109 -4.590 1.00 18.39 71 MET A CA 1
ATOM 569 C C . MET A 1 71 ? 20.444 20.558 -4.895 1.00 19.31 71 MET A C 1
ATOM 570 O O . MET A 1 71 ? 20.635 21.361 -3.976 1.00 25.94 71 MET A O 1
ATOM 575 N N . GLN A 1 72 ? 20.527 20.889 -6.180 1.00 24.54 72 GLN A N 1
ATOM 576 C CA . GLN A 1 72 ? 20.864 22.240 -6.619 1.00 28.29 72 GLN A CA 1
ATOM 577 C C . GLN A 1 72 ? 19.569 23.016 -6.846 1.00 17.90 72 GLN A C 1
ATOM 578 O O . GLN A 1 72 ? 18.838 22.753 -7.807 1.00 21.30 72 GLN A O 1
ATOM 584 N N . ILE A 1 73 ? 19.281 23.963 -5.959 1.00 15.86 73 ILE A N 1
ATOM 585 C CA . ILE A 1 73 ? 18.106 24.821 -6.096 1.00 19.11 73 ILE A CA 1
ATOM 586 C C . ILE A 1 73 ? 18.318 25.753 -7.284 1.00 22.26 73 ILE A C 1
ATOM 587 O O . ILE A 1 73 ? 19.319 26.482 -7.324 1.00 23.74 73 ILE A O 1
ATOM 592 N N . PRO A 1 74 ? 17.408 25.775 -8.263 1.00 25.24 74 PRO A N 1
ATOM 593 C CA . PRO A 1 74 ? 17.627 26.601 -9.460 1.00 33.25 74 PRO A CA 1
ATOM 594 C C . PRO A 1 74 ? 17.390 28.082 -9.211 1.00 24.99 74 PRO A C 1
ATOM 595 O O . PRO A 1 74 ? 17.349 28.878 -10.154 1.00 30.99 74 PRO A O 1
ATOM 599 N N . TYR A 1 75 ? 17.225 28.458 -7.948 1.00 25.99 75 TYR A N 1
ATOM 600 C CA . TYR A 1 75 ? 16.973 29.836 -7.567 1.00 20.00 75 TYR A CA 1
ATOM 601 C C . TYR A 1 75 ? 17.874 30.201 -6.399 1.00 21.26 75 TYR A C 1
ATOM 602 O O . TYR A 1 75 ? 18.352 29.338 -5.659 1.00 29.73 75 TYR A O 1
ATOM 611 N N . SER A 1 76 ? 18.107 31.496 -6.248 1.00 23.31 76 SER A N 1
ATOM 612 C CA . SER A 1 76 ? 18.985 31.991 -5.204 1.00 24.75 76 SER A CA 1
ATOM 613 C C . SER A 1 76 ? 18.195 32.285 -3.935 1.00 21.05 76 SER A C 1
ATOM 614 O O . SER A 1 76 ? 16.963 32.269 -3.917 1.00 28.84 76 SER A O 1
ATOM 617 N N . ARG A 1 77 ? 18.930 32.568 -2.859 1.00 14.06 77 ARG A N 1
ATOM 618 C CA . ARG A 1 77 ? 18.282 32.887 -1.592 1.00 13.87 77 ARG A CA 1
ATOM 619 C C . ARG A 1 77 ? 17.440 34.153 -1.704 1.00 16.84 77 ARG A C 1
ATOM 620 O O . ARG A 1 77 ? 16.344 34.227 -1.136 1.00 24.38 77 ARG A O 1
ATOM 628 N N . ASP A 1 78 ? 17.927 35.154 -2.443 1.00 26.56 78 ASP A N 1
ATOM 629 C CA . ASP A 1 78 ? 17.176 36.399 -2.576 1.00 19.82 78 ASP A CA 1
ATOM 630 C C . ASP A 1 78 ? 15.863 36.175 -3.316 1.00 26.40 78 ASP A C 1
ATOM 631 O O . ASP A 1 78 ? 14.845 36.794 -2.984 1.00 25.29 78 ASP A O 1
ATOM 636 N N . GLU A 1 79 ? 15.863 35.296 -4.321 1.00 25.77 79 GLU A N 1
ATOM 637 C CA . GLU A 1 79 ? 14.616 34.975 -5.009 1.00 23.93 79 GLU A CA 1
ATOM 638 C C . GLU A 1 79 ? 13.662 34.219 -4.094 1.00 25.63 79 GLU A C 1
ATOM 639 O O . GLU A 1 79 ? 12.453 34.479 -4.099 1.00 24.00 79 GLU A O 1
ATOM 645 N N . ILE A 1 80 ? 14.188 33.283 -3.300 1.00 18.35 80 ILE A N 1
ATOM 646 C CA . ILE A 1 80 ? 13.336 32.506 -2.406 1.00 17.86 80 ILE A CA 1
ATOM 647 C C . ILE A 1 80 ? 12.754 33.394 -1.315 1.00 27.07 80 ILE A C 1
ATOM 648 O O . ILE A 1 80 ? 11.567 33.289 -0.979 1.00 25.49 80 ILE A O 1
ATOM 653 N N . ASN A 1 81 ? 13.574 34.284 -0.744 1.00 26.48 81 ASN A N 1
ATOM 654 C CA . ASN A 1 81 ? 13.059 35.239 0.232 1.00 22.44 81 ASN A CA 1
ATOM 655 C C . ASN A 1 81 ? 11.960 36.101 -0.375 1.00 22.91 81 ASN A C 1
ATOM 656 O O . ASN A 1 81 ? 10.925 36.342 0.258 1.00 26.35 81 ASN A O 1
ATOM 661 N N . GLU A 1 82 ? 12.166 36.567 -1.607 1.00 19.06 82 GLU A N 1
ATOM 662 C CA . GLU A 1 82 ? 11.157 37.385 -2.267 1.00 25.72 82 GLU A CA 1
ATOM 663 C C . GLU A 1 82 ? 9.917 36.565 -2.606 1.00 22.25 82 GLU A C 1
ATOM 664 O O . GLU A 1 82 ? 8.788 37.050 -2.472 1.00 22.05 82 GLU A O 1
ATOM 670 N N . ALA A 1 83 ? 10.108 35.318 -3.043 1.00 21.03 83 ALA A N 1
ATOM 671 C CA . ALA A 1 83 ? 8.968 34.470 -3.371 1.00 22.28 83 ALA A CA 1
ATOM 672 C C . ALA A 1 83 ? 8.181 34.095 -2.123 1.00 26.95 83 ALA A C 1
ATOM 673 O O . ALA A 1 83 ? 6.949 33.998 -2.166 1.00 26.46 83 ALA A O 1
ATOM 675 N N . THR A 1 84 ? 8.875 33.876 -1.004 1.00 19.73 84 THR A N 1
ATOM 676 C CA . THR A 1 84 ? 8.184 33.549 0.239 1.00 22.80 84 THR A CA 1
ATOM 677 C C . THR A 1 84 ? 7.284 34.696 0.681 1.00 23.36 84 THR A C 1
ATOM 678 O O . THR A 1 84 ? 6.155 34.472 1.134 1.00 21.81 84 THR A O 1
ATOM 682 N N . ARG A 1 85 ? 7.765 35.933 0.546 1.00 28.15 85 ARG A N 1
ATOM 683 C CA . ARG A 1 85 ? 6.931 37.089 0.859 1.00 35.91 85 ARG A CA 1
ATOM 684 C C . ARG A 1 85 ? 5.773 37.217 -0.125 1.00 34.41 85 ARG A C 1
ATOM 685 O O . ARG A 1 85 ? 4.656 37.570 0.267 1.00 31.71 85 ARG A O 1
ATOM 693 N N . ALA A 1 86 ? 6.016 36.918 -1.404 1.00 27.15 86 ALA A N 1
ATOM 694 C CA . ALA A 1 86 ? 4.948 37.003 -2.395 1.00 27.60 86 ALA A CA 1
ATOM 695 C C . ALA A 1 86 ? 3.849 35.985 -2.118 1.00 31.83 86 ALA A C 1
ATOM 696 O O . ALA A 1 86 ? 2.662 36.283 -2.297 1.00 23.83 86 ALA A O 1
ATOM 698 N N . ALA A 1 87 ? 4.224 34.779 -1.679 1.00 27.84 87 ALA A N 1
ATOM 699 C CA . ALA A 1 87 ? 3.226 33.756 -1.382 1.00 25.65 87 ALA A CA 1
ATOM 700 C C . ALA A 1 87 ? 2.252 34.218 -0.307 1.00 26.43 87 ALA A C 1
ATOM 701 O O . ALA A 1 87 ? 1.075 33.839 -0.331 1.00 28.74 87 ALA A O 1
ATOM 703 N N . VAL A 1 88 ? 2.718 35.037 0.632 1.00 25.44 88 VAL A N 1
ATOM 704 C CA . VAL A 1 88 ? 1.853 35.584 1.672 1.00 27.84 88 VAL A CA 1
ATOM 705 C C . VAL A 1 88 ? 1.123 36.830 1.187 1.00 30.86 88 VAL A C 1
ATOM 706 O O . VAL A 1 88 ? -0.084 36.970 1.397 1.00 37.63 88 VAL A O 1
ATOM 710 N N . ARG A 1 89 ? 1.842 37.743 0.531 1.00 31.20 89 ARG A N 1
ATOM 711 C CA . ARG A 1 89 ? 1.232 38.987 0.071 1.00 25.12 89 ARG A CA 1
ATOM 712 C C . ARG A 1 89 ? 0.141 38.724 -0.957 1.00 23.01 89 ARG A C 1
ATOM 713 O O . ARG A 1 89 ? -0.993 39.196 -0.806 1.00 24.03 89 ARG A O 1
ATOM 721 N N . GLU A 1 90 ? 0.464 37.973 -2.013 1.00 22.64 90 GLU A N 1
ATOM 722 C CA . GLU A 1 90 ? -0.462 37.825 -3.130 1.00 33.27 90 GLU A CA 1
ATOM 723 C C . GLU A 1 90 ? -1.731 37.078 -2.745 1.00 33.79 90 GLU A C 1
ATOM 724 O O . GLU A 1 90 ? -2.739 37.199 -3.449 1.00 35.41 90 GLU A O 1
ATOM 730 N N . ASN A 1 91 ? -1.711 36.318 -1.653 1.00 34.51 91 ASN A N 1
ATOM 731 C CA . ASN A 1 91 ? -2.916 35.688 -1.133 1.00 26.77 91 ASN A CA 1
ATOM 732 C C . ASN A 1 91 ? -3.630 36.553 -0.105 1.00 35.85 91 ASN A C 1
ATOM 733 O O . ASN A 1 91 ? -4.672 36.139 0.414 1.00 36.52 91 ASN A O 1
ATOM 738 N N . ASN A 1 92 ? -3.092 37.739 0.196 1.00 32.52 92 ASN A N 1
ATOM 739 C CA . ASN A 1 92 ? -3.702 38.677 1.140 1.00 35.37 92 ASN A CA 1
ATOM 740 C C . ASN A 1 92 ? -3.900 38.037 2.512 1.00 30.18 92 ASN A C 1
ATOM 741 O O . ASN A 1 92 ? -4.945 38.194 3.146 1.00 43.66 92 ASN A O 1
ATOM 746 N N . LEU A 1 93 ? -2.886 37.313 2.976 1.00 24.13 93 LEU A N 1
ATOM 747 C CA . LEU A 1 93 ? -2.959 36.597 4.242 1.00 23.87 93 LEU A CA 1
ATOM 748 C C . LEU A 1 93 ? -2.485 37.503 5.373 1.00 27.28 93 LEU A C 1
ATOM 749 O O . LEU A 1 93 ? -1.374 38.041 5.322 1.00 37.78 93 LEU A O 1
ATOM 754 N N . GLU A 1 94 ? -3.334 37.673 6.388 1.00 35.20 94 GLU A N 1
ATOM 755 C CA . GLU A 1 94 ? -2.944 38.446 7.562 1.00 47.11 94 GLU A CA 1
ATOM 756 C C . GLU A 1 94 ? -1.921 37.688 8.398 1.00 41.19 94 GLU A C 1
ATOM 757 O O . GLU A 1 94 ? -0.990 38.287 8.950 1.00 42.97 94 GLU A O 1
ATOM 763 N N . SER A 1 95 ? -2.086 36.373 8.508 1.00 32.92 95 SER A N 1
ATOM 764 C CA . SER A 1 95 ? -1.101 35.493 9.117 1.00 29.80 95 SER A CA 1
ATOM 765 C C . SER A 1 95 ? -1.167 34.165 8.381 1.00 34.35 95 SER A C 1
ATOM 766 O O . SER A 1 95 ? -2.224 33.777 7.876 1.00 37.23 95 SER A O 1
ATOM 769 N N . ALA A 1 96 ? -0.035 33.471 8.310 1.00 29.17 96 ALA A N 1
ATOM 770 C CA . ALA A 1 96 ? 0.003 32.279 7.478 1.00 33.27 96 ALA A CA 1
ATOM 771 C C . ALA A 1 96 ? 1.115 31.346 7.923 1.00 32.00 96 ALA A C 1
ATOM 772 O O . ALA A 1 96 ? 2.090 31.756 8.560 1.00 25.57 96 ALA A O 1
ATOM 774 N N . TYR A 1 97 ? 0.940 30.077 7.574 1.00 21.12 97 TYR A N 1
ATOM 775 C CA . TYR A 1 97 ? 2.007 29.090 7.586 1.00 26.37 97 TYR A CA 1
ATOM 776 C C . TYR A 1 97 ? 2.485 28.910 6.153 1.00 31.07 97 TYR A C 1
ATOM 777 O O . TYR A 1 97 ? 1.670 28.727 5.242 1.00 30.40 97 TYR A O 1
ATOM 786 N N . ILE A 1 98 ? 3.796 28.979 5.953 1.00 29.72 98 ILE A N 1
ATOM 787 C CA . ILE A 1 98 ? 4.391 28.923 4.625 1.00 30.16 98 ILE A CA 1
ATOM 788 C C . ILE A 1 98 ? 5.128 27.602 4.479 1.00 31.53 98 ILE A C 1
ATOM 789 O O . ILE A 1 98 ? 5.837 27.168 5.396 1.00 30.51 98 ILE A O 1
ATOM 794 N N . ARG A 1 99 ? 4.962 26.965 3.320 1.00 19.70 99 ARG A N 1
ATOM 795 C CA . ARG A 1 99 ? 5.600 25.690 3.009 1.00 29.71 99 ARG A CA 1
ATOM 796 C C . ARG A 1 99 ? 6.461 25.869 1.764 1.00 29.75 99 ARG A C 1
ATOM 797 O O . ARG A 1 99 ? 6.003 25.625 0.634 1.00 24.49 99 ARG A O 1
ATOM 805 N N . PRO A 1 100 ? 7.703 26.325 1.922 1.00 19.36 100 PRO A N 1
ATOM 806 C CA . PRO A 1 100 ? 8.661 26.229 0.816 1.00 14.57 100 PRO A CA 1
ATOM 807 C C . PRO A 1 100 ? 9.119 24.785 0.682 1.00 20.57 100 PRO A C 1
ATOM 808 O O . PRO A 1 100 ? 9.437 24.131 1.677 1.00 16.59 100 PRO A O 1
ATOM 812 N N . MET A 1 101 ? 9.134 24.283 -0.549 1.00 22.39 101 MET A N 1
ATOM 813 C CA . MET A 1 101 ? 9.438 22.876 -0.768 1.00 24.47 101 MET A CA 1
ATOM 814 C C . MET A 1 101 ? 10.198 22.713 -2.074 1.00 26.71 101 MET A C 1
ATOM 815 O O . MET A 1 101 ? 9.774 23.224 -3.115 1.00 22.24 101 MET A O 1
ATOM 820 N N . VAL A 1 102 ? 11.322 22.004 -2.001 1.00 29.09 102 VAL A N 1
ATOM 821 C CA . VAL A 1 102 ? 12.193 21.732 -3.139 1.00 12.95 102 VAL A CA 1
ATOM 822 C C . VAL A 1 102 ? 12.101 20.245 -3.448 1.00 25.42 102 VAL A C 1
ATOM 823 O O . VAL A 1 102 ? 12.248 19.413 -2.545 1.00 12.73 102 VAL A O 1
ATOM 827 N N . PHE A 1 103 ? 11.851 19.906 -4.714 1.00 18.07 103 PHE A N 1
ATOM 828 C CA . PHE A 1 103 ? 11.635 18.509 -5.066 1.00 21.05 103 PHE A CA 1
ATOM 829 C C . PHE A 1 103 ? 12.111 18.232 -6.486 1.00 27.25 103 PHE A C 1
ATOM 830 O O . PHE A 1 103 ? 12.126 19.122 -7.340 1.00 21.15 103 PHE A O 1
ATOM 838 N N . TYR A 1 104 ? 12.504 16.980 -6.721 1.00 21.99 104 TYR A N 1
ATOM 839 C CA . TYR A 1 104 ? 12.876 16.532 -8.055 1.00 23.17 104 TYR A CA 1
ATOM 840 C C . TYR A 1 104 ? 11.632 16.321 -8.908 1.00 32.48 104 TYR A C 1
ATOM 841 O O . TYR A 1 104 ? 10.591 15.883 -8.420 1.00 33.56 104 TYR A O 1
ATOM 850 N N . GLY A 1 105 ? 11.752 16.625 -10.198 1.00 31.22 105 GLY A N 1
ATOM 851 C CA . GLY A 1 105 ? 10.623 16.571 -11.103 1.00 29.36 105 GLY A CA 1
ATOM 852 C C . GLY A 1 105 ? 10.358 15.175 -11.629 1.00 33.06 105 GLY A C 1
ATOM 853 O O . GLY A 1 105 ? 10.863 14.175 -11.113 1.00 28.84 105 GLY A O 1
ATOM 854 N N . SER A 1 106 ? 9.549 15.115 -12.688 1.00 30.71 106 SER A N 1
ATOM 855 C CA . SER A 1 106 ? 9.210 13.844 -13.319 1.00 35.51 106 SER A CA 1
ATOM 856 C C . SER A 1 106 ? 10.031 13.584 -14.579 1.00 42.73 106 SER A C 1
ATOM 857 O O . SER A 1 106 ? 9.472 13.360 -15.660 1.00 40.86 106 SER A O 1
ATOM 860 N N . GLU A 1 107 ? 11.359 13.600 -14.451 1.00 48.92 107 GLU A N 1
ATOM 861 C CA . GLU A 1 107 ? 12.236 13.358 -15.593 1.00 57.40 107 GLU A CA 1
ATOM 862 C C . GLU A 1 107 ? 12.661 11.896 -15.690 1.00 66.77 107 GLU A C 1
ATOM 863 O O . GLU A 1 107 ? 12.457 11.252 -16.725 1.00 71.40 107 GLU A O 1
ATOM 869 N N . GLY A 1 108 ? 13.247 11.359 -14.621 1.00 69.43 108 GLY A N 1
ATOM 870 C CA . GLY A 1 108 ? 13.644 9.974 -14.557 1.00 65.27 108 GLY A CA 1
ATOM 871 C C . GLY A 1 108 ? 12.853 9.204 -13.511 1.00 65.15 108 GLY A C 1
ATOM 872 O O . GLY A 1 108 ? 11.983 9.732 -12.820 1.00 67.92 108 GLY A O 1
ATOM 873 N N . MET A 1 109 ? 13.181 7.913 -13.411 1.00 63.77 109 MET A N 1
ATOM 874 C CA . MET A 1 109 ? 12.497 7.042 -12.466 1.00 61.42 109 MET A CA 1
ATOM 875 C C . MET A 1 109 ? 13.429 6.078 -11.742 1.00 63.31 109 MET A C 1
ATOM 876 O O . MET A 1 109 ? 12.947 5.263 -10.946 1.00 61.83 109 MET A O 1
ATOM 881 N N . GLY A 1 110 ? 14.745 6.141 -11.993 1.00 66.95 110 GLY A N 1
ATOM 882 C CA . GLY A 1 110 ? 15.693 5.316 -11.275 1.00 58.20 110 GLY A CA 1
ATOM 883 C C . GLY A 1 110 ? 16.275 6.033 -10.069 1.00 40.14 110 GLY A C 1
ATOM 884 O O . GLY A 1 110 ? 16.124 7.241 -9.896 1.00 37.85 110 GLY A O 1
ATOM 885 N N . LEU A 1 111 ? 16.948 5.260 -9.223 1.00 42.74 111 LEU A N 1
ATOM 886 C CA . LEU A 1 111 ? 17.584 5.809 -8.030 1.00 50.94 111 LEU A CA 1
ATOM 887 C C . LEU A 1 111 ? 18.777 6.682 -8.407 1.00 56.15 111 LEU A C 1
ATOM 888 O O . LEU A 1 111 ? 18.651 7.896 -8.555 1.00 61.84 111 LEU A O 1
ATOM 893 N N . SER A 1 114 ? 21.067 12.110 -11.562 1.00 52.37 114 SER A N 1
ATOM 894 C CA . SER A 1 114 ? 21.032 11.777 -12.983 1.00 71.70 114 SER A CA 1
ATOM 895 C C . SER A 1 114 ? 20.603 12.978 -13.821 1.00 71.65 114 SER A C 1
ATOM 896 O O . SER A 1 114 ? 21.304 13.988 -13.883 1.00 78.02 114 SER A O 1
ATOM 899 N N . GLY A 1 115 ? 19.447 12.856 -14.469 1.00 65.29 115 GLY A N 1
ATOM 900 C CA . GLY A 1 115 ? 18.911 13.936 -15.274 1.00 60.18 115 GLY A CA 1
ATOM 901 C C . GLY A 1 115 ? 17.643 14.515 -14.682 1.00 54.99 115 GLY A C 1
ATOM 902 O O . GLY A 1 115 ? 16.725 14.904 -15.411 1.00 51.36 115 GLY A O 1
ATOM 903 N N . LEU A 1 116 ? 17.587 14.577 -13.355 1.00 45.47 116 LEU A N 1
ATOM 904 C CA . LEU A 1 116 ? 16.397 15.050 -12.664 1.00 41.83 116 LEU A CA 1
ATOM 905 C C . LEU A 1 116 ? 16.393 16.568 -12.571 1.00 36.39 116 LEU A C 1
ATOM 906 O O . LEU A 1 116 ? 17.409 17.190 -12.246 1.00 33.34 116 LEU A O 1
ATOM 911 N N . LYS A 1 117 ? 15.240 17.164 -12.856 1.00 31.06 117 LYS A N 1
ATOM 912 C CA . LYS A 1 117 ? 15.065 18.602 -12.733 1.00 23.56 117 LYS A CA 1
ATOM 913 C C . LYS A 1 117 ? 14.556 18.945 -11.340 1.00 31.70 117 LYS A C 1
ATOM 914 O O . LYS A 1 117 ? 13.726 18.230 -10.772 1.00 30.34 117 LYS A O 1
ATOM 920 N N . VAL A 1 118 ? 15.069 20.040 -10.790 1.00 21.34 118 VAL A N 1
ATOM 921 C CA . VAL A 1 118 ? 14.684 20.517 -9.468 1.00 26.96 118 VAL A CA 1
ATOM 922 C C . VAL A 1 118 ? 13.580 21.551 -9.624 1.00 29.46 118 VAL A C 1
ATOM 923 O O . VAL A 1 118 ? 13.735 22.532 -10.363 1.00 18.41 118 VAL A O 1
ATOM 927 N N . HIS A 1 119 ? 12.464 21.329 -8.934 1.00 35.61 119 HIS A N 1
ATOM 928 C CA . HIS A 1 119 ? 11.347 22.261 -8.900 1.00 32.11 119 HIS A CA 1
ATOM 929 C C . HIS A 1 119 ? 11.191 22.821 -7.493 1.00 27.37 119 HIS A C 1
ATOM 930 O O . HIS A 1 119 ? 11.557 22.174 -6.508 1.00 20.18 119 HIS A O 1
ATOM 937 N N . VAL A 1 120 ? 10.641 24.031 -7.402 1.00 22.82 120 VAL A N 1
ATOM 938 C CA . VAL A 1 120 ? 10.451 24.713 -6.126 1.00 21.81 120 VAL A CA 1
ATOM 939 C C . VAL A 1 120 ? 9.032 25.264 -6.079 1.00 26.98 120 VAL A C 1
ATOM 940 O O . VAL A 1 120 ? 8.579 25.900 -7.036 1.00 24.38 120 VAL A O 1
ATOM 944 N N . ILE A 1 121 ? 8.333 25.027 -4.968 1.00 24.45 121 ILE A N 1
ATOM 945 C CA . ILE A 1 121 ? 7.003 25.586 -4.750 1.00 30.22 121 ILE A CA 1
ATOM 946 C C . ILE A 1 121 ? 6.951 26.223 -3.371 1.00 29.15 121 ILE A C 1
ATOM 947 O O . ILE A 1 121 ? 7.578 25.748 -2.419 1.00 33.98 121 ILE A O 1
ATOM 952 N N . ILE A 1 122 ? 6.210 27.326 -3.274 1.00 23.90 122 ILE A N 1
ATOM 953 C CA . ILE A 1 122 ? 6.034 28.012 -1.999 1.00 23.83 122 ILE A CA 1
ATOM 954 C C . ILE A 1 122 ? 4.557 28.332 -1.819 1.00 32.47 122 ILE A C 1
ATOM 955 O O . ILE A 1 122 ? 4.036 29.278 -2.423 1.00 27.06 122 ILE A O 1
ATOM 960 N N . ALA A 1 123 ? 3.880 27.557 -0.976 1.00 21.24 123 ALA A N 1
ATOM 961 C CA . ALA A 1 123 ? 2.460 27.722 -0.708 1.00 19.73 123 ALA A CA 1
ATOM 962 C C . ALA A 1 123 ? 2.259 28.311 0.682 1.00 25.71 123 ALA A C 1
ATOM 963 O O . ALA A 1 123 ? 2.983 27.967 1.622 1.00 29.89 123 ALA A O 1
ATOM 965 N N . ALA A 1 124 ? 1.269 29.195 0.805 1.00 20.18 124 ALA A N 1
ATOM 966 C CA . ALA A 1 124 ? 0.963 29.851 2.068 1.00 29.82 124 ALA A CA 1
ATOM 967 C C . ALA A 1 124 ? -0.541 29.844 2.283 1.00 33.73 124 ALA A C 1
ATOM 968 O O . ALA A 1 124 ? -1.302 30.191 1.376 1.00 40.74 124 ALA A O 1
ATOM 970 N N . TRP A 1 125 ? -0.963 29.446 3.481 1.00 36.44 125 TRP A N 1
ATOM 971 C CA . TRP A 1 125 ? -2.373 29.409 3.834 1.00 36.95 125 TRP A CA 1
ATOM 972 C C . TRP A 1 125 ? -2.546 29.942 5.248 1.00 31.55 125 TRP A C 1
ATOM 973 O O . TRP A 1 125 ? -1.615 29.928 6.057 1.00 27.98 125 TRP A O 1
ATOM 984 N N . SER A 1 126 ? -3.757 30.417 5.534 1.00 32.98 126 SER A N 1
ATOM 985 C CA . SER A 1 126 ? -4.047 31.013 6.831 1.00 34.98 126 SER A CA 1
ATOM 986 C C . SER A 1 126 ? -3.862 29.994 7.951 1.00 38.46 126 SER A C 1
ATOM 987 O O . SER A 1 126 ? -4.087 28.793 7.777 1.00 47.19 126 SER A O 1
ATOM 990 N N . TRP A 1 127 ? -3.440 30.488 9.110 1.00 49.88 127 TRP A N 1
ATOM 991 C CA . TRP A 1 127 ? -3.173 29.639 10.265 1.00 59.43 127 TRP A CA 1
ATOM 992 C C . TRP A 1 127 ? -4.444 28.974 10.785 1.00 66.68 127 TRP A C 1
ATOM 993 O O . TRP A 1 127 ? -5.112 29.499 11.676 1.00 74.64 127 TRP A O 1
ATOM 1004 N N . GLY A 1 132 ? -4.865 24.689 18.135 1.00 66.41 132 GLY A N 1
ATOM 1005 C CA . GLY A 1 132 ? -5.214 24.404 19.514 1.00 68.50 132 GLY A CA 1
ATOM 1006 C C . GLY A 1 132 ? -4.771 25.481 20.485 1.00 71.02 132 GLY A C 1
ATOM 1007 O O . GLY A 1 132 ? -3.587 25.594 20.803 1.00 68.77 132 GLY A O 1
ATOM 1008 N N . GLU A 1 133 ? -5.728 26.278 20.959 1.00 77.64 133 GLU A N 1
ATOM 1009 C CA . GLU A 1 133 ? -5.427 27.354 21.896 1.00 88.44 133 GLU A CA 1
ATOM 1010 C C . GLU A 1 133 ? -5.486 26.903 23.349 1.00 89.97 133 GLU A C 1
ATOM 1011 O O . GLU A 1 133 ? -4.712 27.403 24.175 1.00 86.86 133 GLU A O 1
ATOM 1017 N N . GLU A 1 134 ? -6.387 25.974 23.682 1.00 93.84 134 GLU A N 1
ATOM 1018 C CA . GLU A 1 134 ? -6.446 25.457 25.046 1.00 93.71 134 GLU A CA 1
ATOM 1019 C C . GLU A 1 134 ? -5.180 24.693 25.405 1.00 83.38 134 GLU A C 1
ATOM 1020 O O . GLU A 1 134 ? -4.734 24.732 26.558 1.00 83.34 134 GLU A O 1
ATOM 1026 N N . ALA A 1 135 ? -4.590 23.994 24.435 1.00 70.54 135 ALA A N 1
ATOM 1027 C CA . ALA A 1 135 ? -3.325 23.305 24.647 1.00 56.65 135 ALA A CA 1
ATOM 1028 C C . ALA A 1 135 ? -2.144 24.259 24.741 1.00 53.55 135 ALA A C 1
ATOM 1029 O O . ALA A 1 135 ? -1.057 23.835 25.151 1.00 47.71 135 ALA A O 1
ATOM 1031 N N . LEU A 1 136 ? -2.329 25.528 24.376 1.00 68.26 136 LEU A N 1
ATOM 1032 C CA . LEU A 1 136 ? -1.227 26.480 24.360 1.00 70.58 136 LEU A CA 1
ATOM 1033 C C . LEU A 1 136 ? -0.975 27.112 25.723 1.00 66.49 136 LEU A C 1
ATOM 1034 O O . LEU A 1 136 ? 0.112 27.657 25.948 1.00 57.06 136 LEU A O 1
ATOM 1039 N N . GLN A 1 137 ? -1.943 27.042 26.638 1.00 71.19 137 GLN A N 1
ATOM 1040 C CA . GLN A 1 137 ? -1.813 27.662 27.948 1.00 72.40 137 GLN A CA 1
ATOM 1041 C C . GLN A 1 137 ? -2.052 26.703 29.107 1.00 54.78 137 GLN A C 1
ATOM 1042 O O . GLN A 1 137 ? -1.892 27.109 30.263 1.00 56.53 137 GLN A O 1
ATOM 1048 N N . GLN A 1 138 ? -2.418 25.449 28.839 1.00 46.97 138 GLN A N 1
ATOM 1049 C CA . GLN A 1 138 ? -2.704 24.487 29.893 1.00 51.29 138 GLN A CA 1
ATOM 1050 C C . GLN A 1 138 ? -1.834 23.239 29.852 1.00 43.92 138 GLN A C 1
ATOM 1051 O O . GLN A 1 138 ? -1.714 22.563 30.879 1.00 44.58 138 GLN A O 1
ATOM 1057 N N . GLY A 1 139 ? -1.233 22.917 28.721 1.00 27.02 139 GLY A N 1
ATOM 1058 C CA . GLY A 1 139 ? -0.357 21.769 28.647 1.00 28.48 139 GLY A CA 1
ATOM 1059 C C . GLY A 1 139 ? -0.992 20.621 27.881 1.00 27.30 139 GLY A C 1
ATOM 1060 O O . GLY A 1 139 ? -2.216 20.434 27.883 1.00 30.41 139 GLY A O 1
ATOM 1061 N N . ILE A 1 140 ? -0.145 19.837 27.219 1.00 22.46 140 ILE A N 1
ATOM 1062 C CA . ILE A 1 140 ? -0.582 18.698 26.425 1.00 22.90 140 ILE A CA 1
ATOM 1063 C C . ILE A 1 140 ? -0.131 17.411 27.104 1.00 22.57 140 ILE A C 1
ATOM 1064 O O . ILE A 1 140 ? 0.731 17.407 27.989 1.00 20.13 140 ILE A O 1
ATOM 1069 N N . LYS A 1 141 ? -0.733 16.301 26.677 1.00 28.92 141 LYS A N 1
ATOM 1070 C CA . LYS A 1 141 ? -0.318 14.972 27.107 1.00 30.90 141 LYS A CA 1
ATOM 1071 C C . LYS A 1 141 ? 0.729 14.428 26.146 1.00 22.23 141 LYS A C 1
ATOM 1072 O O . LYS A 1 141 ? 0.600 14.567 24.927 1.00 26.01 141 LYS A O 1
ATOM 1078 N N . VAL A 1 142 ? 1.761 13.796 26.699 1.00 17.88 142 VAL A N 1
ATOM 1079 C CA . VAL A 1 142 ? 2.879 13.290 25.913 1.00 15.90 142 VAL A CA 1
ATOM 1080 C C . VAL A 1 142 ? 3.130 11.836 26.288 1.00 23.31 142 VAL A C 1
ATOM 1081 O O . VAL A 1 142 ? 3.191 11.496 27.475 1.00 24.59 142 VAL A O 1
ATOM 1085 N N . ARG A 1 143 ? 3.271 10.982 25.278 1.00 23.87 143 ARG A N 1
ATOM 1086 C CA . ARG A 1 143 ? 3.673 9.595 25.460 1.00 17.77 143 ARG A CA 1
ATOM 1087 C C . ARG A 1 143 ? 4.992 9.366 24.739 1.00 21.45 143 ARG A C 1
ATOM 1088 O O . ARG A 1 143 ? 5.166 9.813 23.600 1.00 13.75 143 ARG A O 1
ATOM 1096 N N . THR A 1 144 ? 5.919 8.681 25.402 1.00 21.82 144 THR A N 1
ATOM 1097 C CA . THR A 1 144 ? 7.189 8.352 24.769 1.00 15.60 144 THR A CA 1
ATOM 1098 C C . THR A 1 144 ? 6.956 7.379 23.618 1.00 16.66 144 THR A C 1
ATOM 1099 O O . THR A 1 144 ? 6.272 6.363 23.778 1.00 17.21 144 THR A O 1
ATOM 1103 N N . SER A 1 145 ? 7.518 7.698 22.456 1.00 17.63 145 SER A N 1
ATOM 1104 C CA . SER A 1 145 ? 7.299 6.891 21.264 1.00 19.68 145 SER A CA 1
ATOM 1105 C C . SER A 1 145 ? 8.072 5.582 21.338 1.00 21.23 145 SER A C 1
ATOM 1106 O O . SER A 1 145 ? 9.227 5.547 21.773 1.00 15.63 145 SER A O 1
ATOM 1109 N N . SER A 1 146 ? 7.424 4.498 20.905 1.00 16.19 146 SER A N 1
ATOM 1110 C CA . SER A 1 146 ? 8.099 3.217 20.755 1.00 14.94 146 SER A CA 1
ATOM 1111 C C . SER A 1 146 ? 8.928 3.146 19.482 1.00 17.21 146 SER A C 1
ATOM 1112 O O . SER A 1 146 ? 9.696 2.194 19.312 1.00 16.19 146 SER A O 1
ATOM 1115 N N . PHE A 1 147 ? 8.782 4.119 18.586 1.00 20.21 147 PHE A N 1
ATOM 1116 C CA . PHE A 1 147 ? 9.627 4.221 17.406 1.00 13.47 147 PHE A CA 1
ATOM 1117 C C . PHE A 1 147 ? 10.883 5.011 17.753 1.00 10.57 147 PHE A C 1
ATOM 1118 O O . PHE A 1 147 ? 10.800 6.105 18.321 1.00 13.59 147 PHE A O 1
ATOM 1126 N N . THR A 1 148 ? 12.039 4.453 17.410 1.00 12.19 148 THR A N 1
ATOM 1127 C CA . THR A 1 148 ? 13.302 5.130 17.664 1.00 7.13 148 THR A CA 1
ATOM 1128 C C . THR A 1 148 ? 13.492 6.279 16.680 1.00 18.32 148 THR A C 1
ATOM 1129 O O . THR A 1 148 ? 13.184 6.155 15.492 1.00 19.05 148 THR A O 1
ATOM 1133 N N . ARG A 1 149 ? 13.989 7.406 17.184 1.00 16.38 149 ARG A N 1
ATOM 1134 C CA . ARG A 1 149 ? 14.216 8.572 16.343 1.00 22.58 149 ARG A CA 1
ATOM 1135 C C . ARG A 1 149 ? 15.362 8.304 15.362 1.00 17.44 149 ARG A C 1
ATOM 1136 O O . ARG A 1 149 ? 16.116 7.337 15.491 1.00 16.65 149 ARG A O 1
ATOM 1144 N N . HIS A 1 150 ? 15.482 9.184 14.368 1.00 18.73 150 HIS A N 1
ATOM 1145 C CA . HIS A 1 150 ? 16.412 8.979 13.265 1.00 12.39 150 HIS A CA 1
ATOM 1146 C C . HIS A 1 150 ? 17.848 8.819 13.757 1.00 12.80 150 HIS A C 1
ATOM 1147 O O . HIS A 1 150 ? 18.259 9.404 14.762 1.00 8.75 150 HIS A O 1
ATOM 1154 N N . HIS A 1 151 ? 18.613 8.019 13.017 1.00 17.79 151 HIS A N 1
ATOM 1155 C CA . HIS A 1 151 ? 20.011 7.731 13.312 1.00 12.99 151 HIS A CA 1
ATOM 1156 C C . HIS A 1 151 ? 20.898 8.659 12.491 1.00 9.32 151 HIS A C 1
ATOM 1157 O O . HIS A 1 151 ? 20.696 8.805 11.281 1.00 15.15 151 HIS A O 1
ATOM 1164 N N . VAL A 1 152 ? 21.888 9.271 13.149 1.00 9.39 152 VAL A N 1
ATOM 1165 C CA . VAL A 1 152 ? 22.674 10.338 12.530 1.00 14.52 152 VAL A CA 1
ATOM 1166 C C . VAL A 1 152 ? 23.451 9.875 11.307 1.00 18.42 152 VAL A C 1
ATOM 1167 O O . VAL A 1 152 ? 23.905 10.711 10.519 1.00 17.54 152 VAL A O 1
ATOM 1171 N N . ASN A 1 153 ? 23.640 8.569 11.129 1.00 14.46 153 ASN A N 1
ATOM 1172 C CA . ASN A 1 153 ? 24.331 8.056 9.955 1.00 11.19 153 ASN A CA 1
ATOM 1173 C C . ASN A 1 153 ? 23.419 7.270 9.024 1.00 18.45 153 ASN A C 1
ATOM 1174 O O . ASN A 1 153 ? 23.901 6.693 8.043 1.00 18.08 153 ASN A O 1
ATOM 1179 N N . ILE A 1 154 ? 22.122 7.223 9.304 1.00 18.13 154 ILE A N 1
ATOM 1180 C CA . ILE A 1 154 ? 21.148 6.630 8.397 1.00 14.53 154 ILE A CA 1
ATOM 1181 C C . ILE A 1 154 ? 20.401 7.701 7.619 1.00 21.20 154 ILE A C 1
ATOM 1182 O O . ILE A 1 154 ? 20.284 7.628 6.396 1.00 25.19 154 ILE A O 1
ATOM 1187 N N . SER A 1 155 ? 19.893 8.710 8.315 1.00 23.86 155 SER A N 1
ATOM 1188 C CA . SER A 1 155 ? 19.303 9.874 7.680 1.00 26.75 155 SER A CA 1
ATOM 1189 C C . SER A 1 155 ? 20.058 11.118 8.124 1.00 25.22 155 SER A C 1
ATOM 1190 O O . SER A 1 155 ? 20.693 11.137 9.183 1.00 13.54 155 SER A O 1
ATOM 1193 N N . MET A 1 156 ? 19.995 12.152 7.294 1.00 20.66 156 MET A N 1
ATOM 1194 C CA . MET A 1 156 ? 20.742 13.383 7.530 1.00 14.48 156 MET A CA 1
ATOM 1195 C C . MET A 1 156 ? 19.920 14.267 8.458 1.00 21.79 156 MET A C 1
ATOM 1196 O O . MET A 1 156 ? 19.039 15.009 8.016 1.00 16.03 156 MET A O 1
ATOM 1201 N N . THR A 1 157 ? 20.218 14.189 9.759 1.00 11.95 157 THR A N 1
ATOM 1202 C CA . THR A 1 157 ? 19.377 14.792 10.784 1.00 11.95 157 THR A CA 1
ATOM 1203 C C . THR A 1 157 ? 19.435 16.315 10.795 1.00 16.09 157 THR A C 1
ATOM 1204 O O . THR A 1 157 ? 18.581 16.939 11.436 1.00 13.61 157 THR A O 1
ATOM 1208 N N . ARG A 1 158 ? 20.403 16.926 10.112 1.00 17.30 158 ARG A N 1
ATOM 1209 C CA . ARG A 1 158 ? 20.458 18.380 10.017 1.00 14.26 158 ARG A CA 1
ATOM 1210 C C . ARG A 1 158 ? 19.652 18.928 8.850 1.00 20.69 158 ARG A C 1
ATOM 1211 O O . ARG A 1 158 ? 19.399 20.138 8.803 1.00 19.26 158 ARG A O 1
ATOM 1219 N N . ALA A 1 159 ? 19.260 18.080 7.907 1.00 14.69 159 ALA A N 1
ATOM 1220 C CA . ALA A 1 159 ? 18.440 18.495 6.781 1.00 14.99 159 ALA A CA 1
ATOM 1221 C C . ALA A 1 159 ? 16.976 18.208 7.082 1.00 26.49 159 ALA A C 1
ATOM 1222 O O . ALA A 1 159 ? 16.644 17.202 7.715 1.00 27.49 159 ALA A O 1
ATOM 1224 N N . LYS A 1 160 ? 16.103 19.107 6.634 1.00 28.25 160 LYS A N 1
ATOM 1225 C CA . LYS A 1 160 ? 14.661 18.931 6.780 1.00 28.86 160 LYS A CA 1
ATOM 1226 C C . LYS A 1 160 ? 14.147 18.345 5.468 1.00 29.72 160 LYS A C 1
ATOM 1227 O O . LYS A 1 160 ? 13.667 19.048 4.579 1.00 36.78 160 LYS A O 1
ATOM 1233 N N . SER A 1 161 ? 14.270 17.027 5.350 1.00 26.08 161 SER A N 1
ATOM 1234 C CA . SER A 1 161 ? 13.964 16.306 4.122 1.00 27.81 161 SER A CA 1
ATOM 1235 C C . SER A 1 161 ? 12.556 15.720 4.164 1.00 31.67 161 SER A C 1
ATOM 1236 O O . SER A 1 161 ? 12.037 15.373 5.228 1.00 28.65 161 SER A O 1
ATOM 1239 N N . ASN A 1 162 ? 11.949 15.603 2.980 1.00 23.02 162 ASN A N 1
ATOM 1240 C CA . ASN A 1 162 ? 10.563 15.156 2.877 1.00 15.97 162 ASN A CA 1
ATOM 1241 C C . ASN A 1 162 ? 10.386 13.751 3.443 1.00 21.50 162 ASN A C 1
ATOM 1242 O O . ASN A 1 162 ? 9.661 13.547 4.422 1.00 13.78 162 ASN A O 1
ATOM 1247 N N . GLY A 1 163 ? 11.048 12.766 2.833 1.00 26.10 163 GLY A N 1
ATOM 1248 C CA . GLY A 1 163 ? 10.801 11.374 3.167 1.00 24.03 163 GLY A CA 1
ATOM 1249 C C . GLY A 1 163 ? 11.167 10.984 4.585 1.00 21.85 163 GLY A C 1
ATOM 1250 O O . GLY A 1 163 ? 10.699 9.949 5.070 1.00 20.28 163 GLY A O 1
ATOM 1251 N N . ALA A 1 164 ? 11.992 11.785 5.262 1.00 24.08 164 ALA A N 1
ATOM 1252 C CA . ALA A 1 164 ? 12.397 11.439 6.618 1.00 20.01 164 ALA A CA 1
ATOM 1253 C C . ALA A 1 164 ? 11.256 11.563 7.617 1.00 21.19 164 ALA A C 1
ATOM 1254 O O . ALA A 1 164 ? 11.340 10.987 8.706 1.00 27.92 164 ALA A O 1
ATOM 1256 N N . TYR A 1 165 ? 10.192 12.284 7.273 1.00 19.78 165 TYR A N 1
ATOM 1257 C CA . TYR A 1 165 ? 9.097 12.522 8.204 1.00 19.13 165 TYR A CA 1
ATOM 1258 C C . TYR A 1 165 ? 8.090 11.380 8.256 1.00 18.67 165 TYR A C 1
ATOM 1259 O O . TYR A 1 165 ? 7.012 11.552 8.833 1.00 31.10 165 TYR A O 1
ATOM 1268 N N . ILE A 1 166 ? 8.411 10.224 7.672 1.00 23.12 166 ILE A N 1
ATOM 1269 C CA . ILE A 1 166 ? 7.626 9.023 7.942 1.00 14.63 166 ILE A CA 1
ATOM 1270 C C . ILE A 1 166 ? 7.704 8.673 9.422 1.00 18.09 166 ILE A C 1
ATOM 1271 O O . ILE A 1 166 ? 6.696 8.333 10.053 1.00 21.46 166 ILE A O 1
ATOM 1276 N N . ASN A 1 167 ? 8.904 8.767 9.999 1.00 10.24 167 ASN A N 1
ATOM 1277 C CA . ASN A 1 167 ? 9.098 8.409 11.399 1.00 20.82 167 ASN A CA 1
ATOM 1278 C C . ASN A 1 167 ? 8.288 9.315 12.319 1.00 11.78 167 ASN A C 1
ATOM 1279 O O . ASN A 1 167 ? 7.772 8.865 13.348 1.00 21.99 167 ASN A O 1
ATOM 1284 N N . SER A 1 168 ? 8.159 10.593 11.961 1.00 16.87 168 SER A N 1
ATOM 1285 C CA . SER A 1 168 ? 7.344 11.507 12.754 1.00 23.79 168 SER A CA 1
ATOM 1286 C C . SER A 1 168 ? 5.866 11.146 12.669 1.00 21.27 168 SER A C 1
ATOM 1287 O O . SER A 1 168 ? 5.148 11.213 13.673 1.00 29.78 168 SER A O 1
ATOM 1290 N N . MET A 1 169 ? 5.393 10.760 11.481 1.00 16.32 169 MET A N 1
ATOM 1291 C CA . MET A 1 169 ? 3.992 10.380 11.330 1.00 22.55 169 MET A CA 1
ATOM 1292 C C . MET A 1 169 ? 3.682 9.093 12.083 1.00 18.41 169 MET A C 1
ATOM 1293 O O . MET A 1 169 ? 2.616 8.969 12.698 1.00 23.77 169 MET A O 1
ATOM 1298 N N . LEU A 1 170 ? 4.595 8.120 12.034 1.00 21.85 170 LEU A N 1
ATOM 1299 C CA . LEU A 1 170 ? 4.387 6.874 12.765 1.00 23.25 170 LEU A CA 1
ATOM 1300 C C . LEU A 1 170 ? 4.304 7.126 14.264 1.00 18.28 170 LEU A C 1
ATOM 1301 O O . LEU A 1 170 ? 3.476 6.524 14.958 1.00 16.44 170 LEU A O 1
ATOM 1306 N N . ALA A 1 171 ? 5.143 8.029 14.775 1.00 15.03 171 ALA A N 1
ATOM 1307 C CA . ALA A 1 171 ? 5.178 8.302 16.207 1.00 14.31 171 ALA A CA 1
ATOM 1308 C C . ALA A 1 171 ? 3.998 9.155 16.654 1.00 19.61 171 ALA A C 1
ATOM 1309 O O . ALA A 1 171 ? 3.440 8.925 17.732 1.00 12.48 171 ALA A O 1
ATOM 1311 N N . LEU A 1 172 ? 3.609 10.147 15.850 1.00 15.19 172 LEU A N 1
ATOM 1312 C CA . LEU A 1 172 ? 2.475 10.986 16.223 1.00 15.28 172 LEU A CA 1
ATOM 1313 C C . LEU A 1 172 ? 1.189 10.172 16.275 1.00 22.49 172 LEU A C 1
ATOM 1314 O O . LEU A 1 172 ? 0.394 10.313 17.212 1.00 23.11 172 LEU A O 1
ATOM 1319 N N . GLN A 1 173 ? 0.973 9.310 15.279 1.00 20.85 173 GLN A N 1
ATOM 1320 C CA . GLN A 1 173 ? -0.212 8.461 15.278 1.00 18.14 173 GLN A CA 1
ATOM 1321 C C . GLN A 1 173 ? -0.233 7.542 16.494 1.00 16.19 173 GLN A C 1
ATOM 1322 O O . GLN A 1 173 ? -1.297 7.292 17.073 1.00 21.24 173 GLN A O 1
ATOM 1328 N N . GLU A 1 174 ? 0.933 7.033 16.900 1.00 17.40 174 GLU A N 1
ATOM 1329 C CA . GLU A 1 174 ? 0.990 6.191 18.091 1.00 19.34 174 GLU A CA 1
ATOM 1330 C C . GLU A 1 174 ? 0.590 6.972 19.334 1.00 17.63 174 GLU A C 1
ATOM 1331 O O . GLU A 1 174 ? -0.179 6.478 20.167 1.00 20.61 174 GLU A O 1
ATOM 1337 N N . ALA A 1 175 ? 1.106 8.195 19.478 1.00 14.34 175 ALA A N 1
ATOM 1338 C CA . ALA A 1 175 ? 0.775 9.006 20.643 1.00 18.10 175 ALA A CA 1
ATOM 1339 C C . ALA A 1 175 ? -0.707 9.343 20.685 1.00 20.23 175 ALA A C 1
ATOM 1340 O O . ALA A 1 175 ? -1.300 9.406 21.767 1.00 32.99 175 ALA A O 1
ATOM 1342 N N . ILE A 1 176 ? -1.323 9.553 19.522 1.00 14.26 176 ILE A N 1
ATOM 1343 C CA . ILE A 1 176 ? -2.745 9.877 19.485 1.00 23.18 176 ILE A CA 1
ATOM 1344 C C . ILE A 1 176 ? -3.584 8.644 19.798 1.00 26.57 176 ILE A C 1
ATOM 1345 O O . ILE A 1 176 ? -4.535 8.710 20.586 1.00 38.66 176 ILE A O 1
ATOM 1350 N N . SER A 1 177 ? -3.241 7.497 19.203 1.00 12.65 177 SER A N 1
ATOM 1351 C CA . SER A 1 177 ? -3.981 6.269 19.478 1.00 18.21 177 SER A CA 1
ATOM 1352 C C . SER A 1 177 ? -3.836 5.820 20.926 1.00 16.99 177 SER A C 1
ATOM 1353 O O . SER A 1 177 ? -4.653 5.026 21.401 1.00 24.34 177 SER A O 1
ATOM 1356 N N . GLY A 1 178 ? -2.825 6.309 21.636 1.00 17.46 178 GLY A N 1
ATOM 1357 C CA . GLY A 1 178 ? -2.657 6.027 23.044 1.00 18.05 178 GLY A CA 1
ATOM 1358 C C . GLY A 1 178 ? -3.292 7.029 23.977 1.00 18.47 178 GLY A C 1
ATOM 1359 O O . GLY A 1 178 ? -3.164 6.892 25.198 1.00 17.66 178 GLY A O 1
ATOM 1360 N N . GLY A 1 179 ? -3.972 8.044 23.442 1.00 20.20 179 GLY A N 1
ATOM 1361 C CA . GLY A 1 179 ? -4.654 9.031 24.252 1.00 17.05 179 GLY A CA 1
ATOM 1362 C C . GLY A 1 179 ? -3.921 10.342 24.444 1.00 14.52 179 GLY A C 1
ATOM 1363 O O . GLY A 1 179 ? -4.457 11.236 25.107 1.00 23.97 179 GLY A O 1
ATOM 1364 N N . ALA A 1 180 ? -2.728 10.492 23.882 1.00 13.61 180 ALA A N 1
ATOM 1365 C CA . ALA A 1 180 ? -1.920 11.686 24.071 1.00 13.84 180 ALA A CA 1
ATOM 1366 C C . ALA A 1 180 ? -2.050 12.629 22.880 1.00 14.48 180 ALA A C 1
ATOM 1367 O O . ALA A 1 180 ? -2.689 12.324 21.870 1.00 33.45 180 ALA A O 1
ATOM 1369 N N . ASP A 1 181 ? -1.422 13.795 23.014 1.00 23.39 181 ASP A N 1
ATOM 1370 C CA . ASP A 1 181 ? -1.389 14.795 21.955 1.00 19.91 181 ASP A CA 1
ATOM 1371 C C . ASP A 1 181 ? -0.089 14.792 21.174 1.00 21.96 181 ASP A C 1
ATOM 1372 O O . ASP A 1 181 ? -0.075 15.214 20.013 1.00 29.68 181 ASP A O 1
ATOM 1377 N N . GLU A 1 182 ? 1.001 14.334 21.781 1.00 17.56 182 GLU A N 1
ATOM 1378 C CA . GLU A 1 182 ? 2.299 14.384 21.131 1.00 18.18 182 GLU A CA 1
ATOM 1379 C C . GLU A 1 182 ? 3.141 13.224 21.637 1.00 12.43 182 GLU A C 1
ATOM 1380 O O . GLU A 1 182 ? 2.863 12.638 22.686 1.00 22.18 182 GLU A O 1
ATOM 1386 N N . ALA A 1 183 ? 4.165 12.885 20.863 1.00 11.88 183 ALA A N 1
ATOM 1387 C CA . ALA A 1 183 ? 5.114 11.847 21.224 1.00 17.64 183 ALA A CA 1
ATOM 1388 C C . ALA A 1 183 ? 6.444 12.474 21.617 1.00 13.76 183 ALA A C 1
ATOM 1389 O O . ALA A 1 183 ? 6.780 13.580 21.186 1.00 21.27 183 ALA A O 1
ATOM 1391 N N . MET A 1 184 ? 7.190 11.763 22.459 1.00 21.64 184 MET A N 1
ATOM 1392 C CA . MET A 1 184 ? 8.558 12.122 22.809 1.00 18.55 184 MET A CA 1
ATOM 1393 C C . MET A 1 184 ? 9.481 11.072 22.204 1.00 17.90 184 MET A C 1
ATOM 1394 O O . MET A 1 184 ? 9.329 9.877 22.478 1.00 18.15 184 MET A O 1
ATOM 1399 N N . MET A 1 185 ? 10.426 11.517 21.380 1.00 9.37 185 MET A N 1
ATOM 1400 C CA . MET A 1 185 ? 11.296 10.613 20.637 1.00 16.50 185 MET A CA 1
ATOM 1401 C C . MET A 1 185 ? 12.596 10.363 21.390 1.00 14.26 185 MET A C 1
ATOM 1402 O O . MET A 1 185 ? 13.179 11.282 21.972 1.00 21.22 185 MET A O 1
ATOM 1407 N N . LEU A 1 186 ? 13.056 9.116 21.353 1.00 13.13 186 LEU A N 1
ATOM 1408 C CA . LEU A 1 186 ? 14.352 8.733 21.894 1.00 13.34 186 LEU A CA 1
ATOM 1409 C C . LEU A 1 186 ? 15.295 8.369 20.755 1.00 16.26 186 LEU A C 1
ATOM 1410 O O . LEU A 1 186 ? 14.884 7.737 19.777 1.00 17.45 186 LEU A O 1
ATOM 1415 N N . ASP A 1 187 ? 16.561 8.766 20.889 1.00 9.53 187 ASP A N 1
ATOM 1416 C CA . ASP A 1 187 ? 17.572 8.461 19.887 1.00 16.39 187 ASP A CA 1
ATOM 1417 C C . ASP A 1 187 ? 17.952 6.979 19.968 1.00 19.77 187 ASP A C 1
ATOM 1418 O O . ASP A 1 187 ? 17.526 6.270 20.882 1.00 16.69 187 ASP A O 1
ATOM 1423 N N . PRO A 1 188 ? 18.744 6.475 19.012 1.00 19.91 188 PRO A N 1
ATOM 1424 C CA . PRO A 1 188 ? 19.148 5.056 19.067 1.00 14.68 188 PRO A CA 1
ATOM 1425 C C . PRO A 1 188 ? 19.913 4.655 20.325 1.00 11.12 188 PRO A C 1
ATOM 1426 O O . PRO A 1 188 ? 20.083 3.452 20.559 1.00 18.77 188 PRO A O 1
ATOM 1430 N N . GLU A 1 189 ? 20.375 5.602 21.136 1.00 17.15 189 GLU A N 1
ATOM 1431 C CA . GLU A 1 189 ? 21.028 5.272 22.395 1.00 14.80 189 GLU A CA 1
ATOM 1432 C C . GLU A 1 189 ? 20.068 5.260 23.577 1.00 18.12 189 GLU A C 1
ATOM 1433 O O . GLU A 1 189 ? 20.450 4.802 24.660 1.00 17.50 189 GLU A O 1
ATOM 1439 N N . GLY A 1 190 ? 18.837 5.739 23.398 1.00 9.98 190 GLY A N 1
ATOM 1440 C CA . GLY A 1 190 ? 17.844 5.736 24.451 1.00 10.70 190 GLY A CA 1
ATOM 1441 C C . GLY A 1 190 ? 17.617 7.070 25.127 1.00 14.91 190 GLY A C 1
ATOM 1442 O O . GLY A 1 190 ? 16.748 7.160 26.003 1.00 13.55 190 GLY A O 1
ATOM 1443 N N . TYR A 1 191 ? 18.363 8.103 24.754 1.00 9.38 191 TYR A N 1
ATOM 1444 C CA . TYR A 1 191 ? 18.223 9.424 25.345 1.00 17.40 191 TYR A CA 1
ATOM 1445 C C . TYR A 1 191 ? 17.144 10.225 24.622 1.00 18.31 191 TYR A C 1
ATOM 1446 O O . TYR A 1 191 ? 16.780 9.936 23.480 1.00 11.16 191 TYR A O 1
ATOM 1455 N N . VAL A 1 192 ? 16.634 11.247 25.311 1.00 10.10 192 VAL A N 1
ATOM 1456 C CA . VAL A 1 192 ? 15.583 12.086 24.749 1.00 18.00 192 VAL A CA 1
ATOM 1457 C C . VAL A 1 192 ? 16.154 12.939 23.626 1.00 14.62 192 VAL A C 1
ATOM 1458 O O . VAL A 1 192 ? 17.203 13.578 23.779 1.00 15.89 192 VAL A O 1
ATOM 1462 N N . ALA A 1 193 ? 15.465 12.955 22.487 1.00 13.63 193 ALA A N 1
ATOM 1463 C CA . ALA A 1 193 ? 15.873 13.754 21.340 1.00 13.60 193 ALA A CA 1
ATOM 1464 C C . ALA A 1 193 ? 14.955 14.951 21.124 1.00 20.61 193 ALA A C 1
ATOM 1465 O O . ALA A 1 193 ? 15.401 16.099 21.210 1.00 17.50 193 ALA A O 1
ATOM 1467 N N . GLU A 1 194 ? 13.677 14.711 20.859 1.00 10.60 194 GLU A N 1
ATOM 1468 C CA . GLU A 1 194 ? 12.743 15.771 20.497 1.00 20.62 194 GLU A CA 1
ATOM 1469 C C . GLU A 1 194 ? 11.333 15.193 20.522 1.00 23.86 194 GLU A C 1
ATOM 1470 O O . GLU A 1 194 ? 11.128 14.012 20.821 1.00 28.31 194 GLU A O 1
ATOM 1476 N N . GLY A 1 195 ? 10.359 16.042 20.212 1.00 16.79 195 GLY A N 1
ATOM 1477 C CA . GLY A 1 195 ? 9.023 15.587 19.905 1.00 13.36 195 GLY A CA 1
ATOM 1478 C C . GLY A 1 195 ? 8.951 15.069 18.481 1.00 17.42 195 GLY A C 1
ATOM 1479 O O . GLY A 1 195 ? 9.955 14.941 17.778 1.00 21.95 195 GLY A O 1
ATOM 1480 N N . SER A 1 196 ? 7.726 14.765 18.049 1.00 17.69 196 SER A N 1
ATOM 1481 C CA . SER A 1 196 ? 7.539 14.296 16.680 1.00 31.84 196 SER A CA 1
ATOM 1482 C C . SER A 1 196 ? 7.972 15.346 15.666 1.00 31.27 196 SER A C 1
ATOM 1483 O O . SER A 1 196 ? 8.460 15.001 14.584 1.00 34.97 196 SER A O 1
ATOM 1486 N N . GLY A 1 197 ? 7.808 16.624 15.994 1.00 30.06 197 GLY A N 1
ATOM 1487 C CA . GLY A 1 197 ? 8.258 17.696 15.129 1.00 29.93 197 GLY A CA 1
ATOM 1488 C C . GLY A 1 197 ? 8.598 18.956 15.897 1.00 29.88 197 GLY A C 1
ATOM 1489 O O . GLY A 1 197 ? 8.563 20.058 15.343 1.00 37.19 197 GLY A O 1
ATOM 1490 N N . GLU A 1 198 ? 8.923 18.804 17.181 1.00 25.59 198 GLU A N 1
ATOM 1491 C CA . GLU A 1 198 ? 9.256 19.928 18.043 1.00 26.36 198 GLU A CA 1
ATOM 1492 C C . GLU A 1 198 ? 10.478 19.582 18.878 1.00 17.51 198 GLU A C 1
ATOM 1493 O O . GLU A 1 198 ? 10.684 18.424 19.248 1.00 29.11 198 GLU A O 1
ATOM 1499 N N . ASN A 1 199 ? 11.286 20.595 19.174 1.00 21.56 199 ASN A N 1
ATOM 1500 C CA . ASN A 1 199 ? 12.346 20.443 20.159 1.00 12.14 199 ASN A CA 1
ATOM 1501 C C . ASN A 1 199 ? 11.757 20.522 21.562 1.00 21.42 199 ASN A C 1
ATOM 1502 O O . ASN A 1 199 ? 10.764 21.216 21.801 1.00 33.40 199 ASN A O 1
ATOM 1507 N N . ILE A 1 200 ? 12.370 19.798 22.494 1.00 20.87 200 ILE A N 1
ATOM 1508 C CA . ILE A 1 200 ? 11.838 19.655 23.843 1.00 13.93 200 ILE A CA 1
ATOM 1509 C C . ILE A 1 200 ? 12.777 20.334 24.831 1.00 15.19 200 ILE A C 1
ATOM 1510 O O . ILE A 1 200 ? 14.002 20.321 24.659 1.00 16.84 200 ILE A O 1
ATOM 1515 N N . PHE A 1 201 ? 12.192 20.953 25.853 1.00 13.17 201 PHE A N 1
ATOM 1516 C CA . PHE A 1 201 ? 12.925 21.598 26.930 1.00 17.28 201 PHE A CA 1
ATOM 1517 C C . PHE A 1 201 ? 12.353 21.132 28.260 1.00 14.04 201 PHE A C 1
ATOM 1518 O O . PHE A 1 201 ? 11.166 20.820 28.362 1.00 24.30 201 PHE A O 1
ATOM 1526 N N . ILE A 1 202 ? 13.207 21.081 29.278 1.00 11.28 202 ILE A N 1
ATOM 1527 C CA . ILE A 1 202 ? 12.768 20.815 30.641 1.00 11.20 202 ILE A CA 1
ATOM 1528 C C . ILE A 1 202 ? 13.427 21.827 31.566 1.00 12.54 202 ILE A C 1
ATOM 1529 O O . ILE A 1 202 ? 14.510 22.348 31.280 1.00 20.82 202 ILE A O 1
ATOM 1534 N N . ILE A 1 203 ? 12.752 22.119 32.674 1.00 21.61 203 ILE A N 1
ATOM 1535 C CA . ILE A 1 203 ? 13.241 23.044 33.689 1.00 22.29 203 ILE A CA 1
ATOM 1536 C C . ILE A 1 203 ? 13.312 22.298 35.013 1.00 23.33 203 ILE A C 1
ATOM 1537 O O . ILE A 1 203 ? 12.364 21.600 35.390 1.00 28.48 203 ILE A O 1
ATOM 1542 N N . LYS A 1 204 ? 14.437 22.438 35.710 1.00 18.34 204 LYS A N 1
ATOM 1543 C CA . LYS A 1 204 ? 14.624 21.825 37.022 1.00 26.02 204 LYS A CA 1
ATOM 1544 C C . LYS A 1 204 ? 15.355 22.828 37.902 1.00 25.81 204 LYS A C 1
ATOM 1545 O O . LYS A 1 204 ? 16.509 23.173 37.625 1.00 26.61 204 LYS A O 1
ATOM 1551 N N . ASP A 1 205 ? 14.675 23.304 38.948 1.00 34.19 205 ASP A N 1
ATOM 1552 C CA . ASP A 1 205 ? 15.245 24.256 39.903 1.00 35.89 205 ASP A CA 1
ATOM 1553 C C . ASP A 1 205 ? 15.690 25.544 39.212 1.00 34.20 205 ASP A C 1
ATOM 1554 O O . ASP A 1 205 ? 16.766 26.081 39.485 1.00 27.66 205 ASP A O 1
ATOM 1559 N N . GLY A 1 206 ? 14.851 26.046 38.307 1.00 31.12 206 GLY A N 1
ATOM 1560 C CA . GLY A 1 206 ? 15.100 27.307 37.642 1.00 22.47 206 GLY A CA 1
ATOM 1561 C C . GLY A 1 206 ? 16.122 27.268 36.530 1.00 22.45 206 GLY A C 1
ATOM 1562 O O . GLY A 1 206 ? 16.462 28.328 35.989 1.00 20.47 206 GLY A O 1
ATOM 1563 N N . VAL A 1 207 ? 16.625 26.091 36.168 1.00 23.00 207 VAL A N 1
ATOM 1564 C CA . VAL A 1 207 ? 17.608 25.942 35.102 1.00 28.03 207 VAL A CA 1
ATOM 1565 C C . VAL A 1 207 ? 16.947 25.222 33.936 1.00 21.12 207 VAL A C 1
ATOM 1566 O O . VAL A 1 207 ? 16.203 24.254 34.132 1.00 14.93 207 VAL A O 1
ATOM 1570 N N . ILE A 1 208 ? 17.211 25.700 32.726 1.00 13.68 208 ILE A N 1
ATOM 1571 C CA . ILE A 1 208 ? 16.649 25.107 31.519 1.00 13.97 208 ILE A CA 1
ATOM 1572 C C . ILE A 1 208 ? 17.602 24.036 31.007 1.00 18.88 208 ILE A C 1
ATOM 1573 O O . ILE A 1 208 ? 18.808 24.273 30.876 1.00 31.81 208 ILE A O 1
ATOM 1578 N N . TYR A 1 209 ? 17.064 22.855 30.726 1.00 15.92 209 TYR A N 1
ATOM 1579 C CA . TYR A 1 209 ? 17.815 21.776 30.103 1.00 17.63 209 TYR A CA 1
ATOM 1580 C C . TYR A 1 209 ? 17.150 21.404 28.787 1.00 13.77 209 TYR A C 1
ATOM 1581 O O . TYR A 1 209 ? 15.922 21.445 28.667 1.00 19.23 209 TYR A O 1
ATOM 1590 N N . THR A 1 210 ? 17.964 21.053 27.798 1.00 11.74 210 THR A N 1
ATOM 1591 C CA . THR A 1 210 ? 17.464 20.640 26.498 1.00 11.62 210 THR A CA 1
ATOM 1592 C C . THR A 1 210 ? 18.495 19.715 25.874 1.00 23.28 210 THR A C 1
ATOM 1593 O O . THR A 1 210 ? 19.694 19.859 26.142 1.00 22.53 210 THR A O 1
ATOM 1597 N N . PRO A 1 211 ? 18.064 18.738 25.076 1.00 22.91 211 PRO A N 1
ATOM 1598 C CA . PRO A 1 211 ? 19.032 17.847 24.426 1.00 16.54 211 PRO A CA 1
ATOM 1599 C C . PRO A 1 211 ? 19.972 18.628 23.522 1.00 23.31 211 PRO A C 1
ATOM 1600 O O . PRO A 1 211 ? 19.556 19.531 22.793 1.00 24.90 211 PRO A O 1
ATOM 1604 N N . GLU A 1 212 ? 21.254 18.283 23.595 1.00 21.90 212 GLU A N 1
ATOM 1605 C CA . GLU A 1 212 ? 22.242 18.904 22.727 1.00 37.30 212 GLU A CA 1
ATOM 1606 C C . GLU A 1 212 ? 21.944 18.573 21.269 1.00 38.83 212 GLU A C 1
ATOM 1607 O O . GLU A 1 212 ? 21.354 17.536 20.953 1.00 36.48 212 GLU A O 1
ATOM 1613 N N . VAL A 1 213 ? 22.345 19.476 20.375 1.00 48.51 213 VAL A N 1
ATOM 1614 C CA . VAL A 1 213 ? 22.115 19.304 18.944 1.00 58.57 213 VAL A CA 1
ATOM 1615 C C . VAL A 1 213 ? 22.856 18.059 18.477 1.00 66.68 213 VAL A C 1
ATOM 1616 O O . VAL A 1 213 ? 23.901 18.148 17.822 1.00 71.36 213 VAL A O 1
ATOM 1620 N N . THR A 1 214 ? 22.315 16.889 18.813 1.00 67.72 214 THR A N 1
ATOM 1621 C CA . THR A 1 214 ? 22.991 15.621 18.578 1.00 63.08 214 THR A CA 1
ATOM 1622 C C . THR A 1 214 ? 22.315 14.861 17.445 1.00 57.69 214 THR A C 1
ATOM 1623 O O . THR A 1 214 ? 22.768 14.908 16.297 1.00 47.95 214 THR A O 1
ATOM 1627 N N . ALA A 1 215 ? 21.228 14.161 17.758 1.00 55.71 215 ALA A N 1
ATOM 1628 C CA . ALA A 1 215 ? 20.439 13.455 16.760 1.00 47.54 215 ALA A CA 1
ATOM 1629 C C . ALA A 1 215 ? 19.092 14.115 16.499 1.00 50.79 215 ALA A C 1
ATOM 1630 O O . ALA A 1 215 ? 18.330 13.627 15.656 1.00 46.93 215 ALA A O 1
ATOM 1632 N N . CYS A 1 216 ? 18.778 15.204 17.198 1.00 42.57 216 CYS A N 1
ATOM 1633 C CA . CYS A 1 216 ? 17.548 15.946 16.975 1.00 40.25 216 CYS A CA 1
ATOM 1634 C C . CYS A 1 216 ? 17.781 17.066 15.963 1.00 36.35 216 CYS A C 1
ATOM 1635 O O . CYS A 1 216 ? 18.912 17.364 15.573 1.00 33.11 216 CYS A O 1
ATOM 1638 N N . LEU A 1 217 ? 16.688 17.692 15.536 1.00 33.28 217 LEU A N 1
ATOM 1639 C CA . LEU A 1 217 ? 16.778 18.781 14.574 1.00 41.53 217 LEU A CA 1
ATOM 1640 C C . LEU A 1 217 ? 17.187 20.073 15.269 1.00 37.86 217 LEU A C 1
ATOM 1641 O O . LEU A 1 217 ? 16.684 20.401 16.348 1.00 25.52 217 LEU A O 1
ATOM 1646 N N . ASN A 1 218 ? 18.113 20.802 14.644 1.00 46.65 218 ASN A N 1
ATOM 1647 C CA . ASN A 1 218 ? 18.537 22.118 15.123 1.00 58.11 218 ASN A CA 1
ATOM 1648 C C . ASN A 1 218 ? 17.424 23.112 14.802 1.00 54.54 218 ASN A C 1
ATOM 1649 O O . ASN A 1 218 ? 17.486 23.884 13.842 1.00 67.13 218 ASN A O 1
ATOM 1654 N N . GLY A 1 219 ? 16.381 23.084 15.628 1.00 37.75 219 GLY A N 1
ATOM 1655 C CA . GLY A 1 219 ? 15.194 23.870 15.342 1.00 23.20 219 GLY A CA 1
ATOM 1656 C C . GLY A 1 219 ? 15.449 25.361 15.476 1.00 30.08 219 GLY A C 1
ATOM 1657 O O . GLY A 1 219 ? 16.106 25.824 16.411 1.00 24.06 219 GLY A O 1
ATOM 1658 N N . ILE A 1 220 ? 14.916 26.122 14.518 1.00 30.43 220 ILE A N 1
ATOM 1659 C CA . ILE A 1 220 ? 15.049 27.574 14.558 1.00 24.70 220 ILE A CA 1
ATOM 1660 C C . ILE A 1 220 ? 14.333 28.142 15.776 1.00 28.18 220 ILE A C 1
ATOM 1661 O O . ILE A 1 220 ? 14.831 29.068 16.425 1.00 23.61 220 ILE A O 1
ATOM 1666 N N . THR A 1 221 ? 13.164 27.590 16.116 1.00 22.01 221 THR A N 1
ATOM 1667 C CA . THR A 1 221 ? 12.462 28.030 17.317 1.00 21.31 221 THR A CA 1
ATOM 1668 C C . THR A 1 221 ? 13.257 27.685 18.568 1.00 29.56 221 THR A C 1
ATOM 1669 O O . THR A 1 221 ? 13.275 28.455 19.536 1.00 25.80 221 THR A O 1
ATOM 1673 N N . ARG A 1 222 ? 13.913 26.524 18.569 1.00 24.95 222 ARG A N 1
ATOM 1674 C CA . ARG A 1 222 ? 14.825 26.189 19.655 1.00 26.32 222 ARG A CA 1
ATOM 1675 C C . ARG A 1 222 ? 15.946 27.215 19.762 1.00 30.70 222 ARG A C 1
ATOM 1676 O O . ARG A 1 222 ? 16.325 27.619 20.866 1.00 35.91 222 ARG A O 1
ATOM 1684 N N . ASN A 1 223 ? 16.475 27.662 18.620 1.00 27.91 223 ASN A N 1
ATOM 1685 C CA . ASN A 1 223 ? 17.553 28.647 18.637 1.00 33.55 223 ASN A CA 1
ATOM 1686 C C . ASN A 1 223 ? 17.067 29.993 19.161 1.00 31.09 223 ASN A C 1
ATOM 1687 O O . ASN A 1 223 ? 17.814 30.704 19.843 1.00 31.87 223 ASN A O 1
ATOM 1692 N N . THR A 1 224 ? 15.822 30.364 18.848 1.00 28.87 224 THR A N 1
ATOM 1693 C CA . THR A 1 224 ? 15.280 31.615 19.367 1.00 25.85 224 THR A CA 1
ATOM 1694 C C . THR A 1 224 ? 15.091 31.548 20.877 1.00 24.92 224 THR A C 1
ATOM 1695 O O . THR A 1 224 ? 15.308 32.543 21.579 1.00 33.10 224 THR A O 1
ATOM 1699 N N . ILE A 1 225 ? 14.686 30.386 21.394 1.00 28.86 225 ILE A N 1
ATOM 1700 C CA . ILE A 1 225 ? 14.487 30.253 22.834 1.00 24.38 225 ILE A CA 1
ATOM 1701 C C . ILE A 1 225 ? 15.820 30.354 23.567 1.00 18.34 225 ILE A C 1
ATOM 1702 O O . ILE A 1 225 ? 15.904 30.962 24.641 1.00 29.96 225 ILE A O 1
ATOM 1707 N N . LEU A 1 226 ? 16.886 29.782 22.996 1.00 28.40 226 LEU A N 1
ATOM 1708 C CA . LEU A 1 226 ? 18.211 29.942 23.591 1.00 29.94 226 LEU A CA 1
ATOM 1709 C C . LEU A 1 226 ? 18.599 31.413 23.663 1.00 29.97 226 LEU A C 1
ATOM 1710 O O . LEU A 1 226 ? 19.204 31.859 24.645 1.00 40.47 226 LEU A O 1
ATOM 1715 N N . THR A 1 227 ? 18.254 32.183 22.628 1.00 24.84 227 THR A N 1
ATOM 1716 C CA . THR A 1 227 ? 18.499 33.621 22.645 1.00 25.67 227 THR A CA 1
ATOM 1717 C C . THR A 1 227 ? 17.626 34.313 23.685 1.00 27.13 227 THR A C 1
ATOM 1718 O O . THR A 1 227 ? 18.111 35.133 24.473 1.00 25.47 227 THR A O 1
ATOM 1722 N N . LEU A 1 228 ? 16.329 33.990 23.702 1.00 28.35 228 LEU A N 1
ATOM 1723 C CA . LEU A 1 228 ? 15.416 34.633 24.641 1.00 36.97 228 LEU A CA 1
ATOM 1724 C C . LEU A 1 228 ? 15.725 34.237 26.080 1.00 36.07 228 LEU A C 1
ATOM 1725 O O . LEU A 1 228 ? 15.638 35.072 26.988 1.00 38.73 228 LEU A O 1
ATOM 1730 N N . ALA A 1 229 ? 16.081 32.970 26.312 1.00 27.41 229 ALA A N 1
ATOM 1731 C CA . ALA A 1 229 ? 16.425 32.545 27.665 1.00 31.75 229 ALA A CA 1
ATOM 1732 C C . ALA A 1 229 ? 17.644 33.297 28.180 1.00 28.84 229 ALA A C 1
ATOM 1733 O O . ALA A 1 229 ? 17.691 33.691 29.352 1.00 29.93 229 ALA A O 1
ATOM 1735 N N . ALA A 1 230 ? 18.638 33.512 27.315 1.00 19.99 230 ALA A N 1
ATOM 1736 C CA . ALA A 1 230 ? 19.804 34.296 27.707 1.00 26.30 230 ALA A CA 1
ATOM 1737 C C . ALA A 1 230 ? 19.426 35.745 27.990 1.00 27.87 230 ALA A C 1
ATOM 1738 O O . ALA A 1 230 ? 19.930 36.348 28.945 1.00 34.91 230 ALA A O 1
ATOM 1740 N N . GLU A 1 231 ? 18.535 36.317 27.176 1.00 31.89 231 GLU A N 1
ATOM 1741 C CA . GLU A 1 231 ? 18.101 37.694 27.386 1.00 30.05 231 GLU A CA 1
ATOM 1742 C C . GLU A 1 231 ? 17.291 37.862 28.665 1.00 38.34 231 GLU A C 1
ATOM 1743 O O . GLU A 1 231 ? 17.195 38.982 29.180 1.00 43.13 231 GLU A O 1
ATOM 1749 N N . HIS A 1 232 ? 16.710 36.784 29.188 1.00 33.83 232 HIS A N 1
ATOM 1750 C CA . HIS A 1 232 ? 15.960 36.827 30.434 1.00 34.72 232 HIS A CA 1
ATOM 1751 C C . HIS A 1 232 ? 16.776 36.334 31.624 1.00 31.58 232 HIS A C 1
ATOM 1752 O O . HIS A 1 232 ? 16.201 36.038 32.676 1.00 24.62 232 HIS A O 1
ATOM 1759 N N . GLY A 1 233 ? 18.097 36.235 31.476 1.00 33.43 233 GLY A N 1
ATOM 1760 C CA . GLY A 1 233 ? 18.943 35.808 32.572 1.00 37.93 233 GLY A CA 1
ATOM 1761 C C . GLY A 1 233 ? 18.756 34.374 33.011 1.00 39.51 233 GLY A C 1
ATOM 1762 O O . GLY A 1 233 ? 19.120 34.030 34.138 1.00 38.50 233 GLY A O 1
ATOM 1763 N N . PHE A 1 234 ? 18.194 33.525 32.156 1.00 32.87 234 PHE A N 1
ATOM 1764 C CA . PHE A 1 234 ? 18.013 32.118 32.480 1.00 20.37 234 PHE A CA 1
ATOM 1765 C C . PHE A 1 234 ? 19.282 31.340 32.170 1.00 26.21 234 PHE A C 1
ATOM 1766 O O . PHE A 1 234 ? 19.945 31.585 31.158 1.00 36.18 234 PHE A O 1
ATOM 1774 N N . LYS A 1 235 ? 19.621 30.407 33.055 1.00 28.36 235 LYS A N 1
ATOM 1775 C CA . LYS A 1 235 ? 20.712 29.481 32.795 1.00 30.67 235 LYS A CA 1
ATOM 1776 C C . LYS A 1 235 ? 20.191 28.311 31.971 1.00 32.93 235 LYS A C 1
ATOM 1777 O O . LYS A 1 235 ? 19.156 27.721 32.300 1.00 32.34 235 LYS A O 1
ATOM 1783 N N . LEU A 1 236 ? 20.901 27.979 30.896 1.00 37.37 236 LEU A N 1
ATOM 1784 C CA . LEU A 1 236 ? 20.481 26.927 29.981 1.00 26.05 236 LEU A CA 1
ATOM 1785 C C . LEU A 1 236 ? 21.632 25.954 29.775 1.00 28.65 236 LEU A C 1
ATOM 1786 O O . LEU A 1 236 ? 22.765 26.372 29.521 1.00 36.87 236 LEU A O 1
ATOM 1791 N N . VAL A 1 237 ? 21.336 24.660 29.883 1.00 25.95 237 VAL A N 1
ATOM 1792 C CA . VAL A 1 237 ? 22.333 23.602 29.784 1.00 23.13 237 VAL A CA 1
ATOM 1793 C C . VAL A 1 237 ? 21.913 22.638 28.683 1.00 22.27 237 VAL A C 1
ATOM 1794 O O . VAL A 1 237 ? 20.771 22.163 28.667 1.00 20.50 237 VAL A O 1
ATOM 1798 N N . GLU A 1 238 ? 22.833 22.356 27.766 1.00 20.34 238 GLU A N 1
ATOM 1799 C CA . GLU A 1 238 ? 22.646 21.335 26.743 1.00 16.74 238 GLU A CA 1
ATOM 1800 C C . GLU A 1 238 ? 23.380 20.074 27.181 1.00 27.25 238 GLU A C 1
ATOM 1801 O O . GLU A 1 238 ? 24.595 20.107 27.404 1.00 30.23 238 GLU A O 1
ATOM 1807 N N . LYS A 1 239 ? 22.646 18.971 27.306 1.00 28.18 239 LYS A N 1
ATOM 1808 C CA . LYS A 1 239 ? 23.241 17.719 27.750 1.00 19.58 239 LYS A CA 1
ATOM 1809 C C . LYS A 1 239 ? 22.315 16.575 27.364 1.00 20.29 239 LYS A C 1
ATOM 1810 O O . LYS A 1 239 ? 21.206 16.785 26.867 1.00 21.06 239 LYS A O 1
ATOM 1816 N N . ARG A 1 240 ? 22.794 15.355 27.588 1.00 19.41 240 ARG A N 1
ATOM 1817 C CA . ARG A 1 240 ? 21.977 14.179 27.332 1.00 21.35 240 ARG A CA 1
ATOM 1818 C C . ARG A 1 240 ? 20.927 14.040 28.424 1.00 18.32 240 ARG A C 1
ATOM 1819 O O . ARG A 1 240 ? 21.243 14.096 29.616 1.00 32.26 240 ARG A O 1
ATOM 1827 N N . ILE A 1 241 ? 19.675 13.867 28.013 1.00 16.81 241 ILE A N 1
ATOM 1828 C CA . ILE A 1 241 ? 18.534 13.814 28.916 1.00 9.89 241 ILE A CA 1
ATOM 1829 C C . ILE A 1 241 ? 17.879 12.449 28.776 1.00 11.17 241 ILE A C 1
ATOM 1830 O O . ILE A 1 241 ? 17.589 12.005 27.659 1.00 11.59 241 ILE A O 1
ATOM 1835 N N . THR A 1 242 ? 17.648 11.786 29.902 1.00 9.28 242 THR A N 1
ATOM 1836 C CA . THR A 1 242 ? 16.931 10.522 29.891 1.00 12.15 242 THR A CA 1
ATOM 1837 C C . THR A 1 242 ? 15.430 10.772 30.008 1.00 11.98 242 THR A C 1
ATOM 1838 O O . THR A 1 242 ? 14.979 11.863 30.366 1.00 14.43 242 THR A O 1
ATOM 1842 N N . ARG A 1 243 ? 14.646 9.738 29.701 1.00 19.18 243 ARG A N 1
ATOM 1843 C CA . ARG A 1 243 ? 13.197 9.888 29.766 1.00 18.15 243 ARG A CA 1
ATOM 1844 C C . ARG A 1 243 ? 12.727 10.120 31.199 1.00 8.52 243 ARG A C 1
ATOM 1845 O O . ARG A 1 243 ? 11.822 10.928 31.437 1.00 16.17 243 ARG A O 1
ATOM 1853 N N . ASP A 1 244 ? 13.335 9.436 32.171 1.00 13.00 244 ASP A N 1
ATOM 1854 C CA . ASP A 1 244 ? 12.908 9.603 33.553 1.00 16.39 244 ASP A CA 1
ATOM 1855 C C . ASP A 1 244 ? 13.404 10.908 34.159 1.00 18.29 244 ASP A C 1
ATOM 1856 O O . ASP A 1 244 ? 12.856 11.354 35.173 1.00 17.87 244 ASP A O 1
ATOM 1861 N N . GLU A 1 245 ? 14.411 11.537 33.553 1.00 16.42 245 GLU A N 1
ATOM 1862 C CA . GLU A 1 245 ? 14.776 12.894 33.942 1.00 15.96 245 GLU A CA 1
ATOM 1863 C C . GLU A 1 245 ? 13.669 13.882 33.592 1.00 19.57 245 GLU A C 1
ATOM 1864 O O . GLU A 1 245 ? 13.458 14.861 34.318 1.00 20.12 245 GLU A O 1
ATOM 1870 N N . VAL A 1 246 ? 12.948 13.638 32.494 1.00 17.93 246 VAL A N 1
ATOM 1871 C CA . VAL A 1 246 ? 11.798 14.467 32.151 1.00 16.12 246 VAL A CA 1
ATOM 1872 C C . VAL A 1 246 ? 10.669 14.267 33.156 1.00 18.66 246 VAL A C 1
ATOM 1873 O O . VAL A 1 246 ? 9.943 15.216 33.478 1.00 12.51 246 VAL A O 1
ATOM 1877 N N . TYR A 1 247 ? 10.504 13.041 33.668 1.00 11.86 247 TYR A N 1
ATOM 1878 C CA . TYR A 1 247 ? 9.413 12.756 34.597 1.00 17.63 247 TYR A CA 1
ATOM 1879 C C . TYR A 1 247 ? 9.498 13.629 35.845 1.00 13.54 247 TYR A C 1
ATOM 1880 O O . TYR A 1 247 ? 8.469 14.047 36.388 1.00 18.41 247 TYR A O 1
ATOM 1889 N N . ILE A 1 248 ? 10.711 13.913 36.314 1.00 9.53 248 ILE A N 1
ATOM 1890 C CA . ILE A 1 248 ? 10.911 14.615 37.577 1.00 15.57 248 ILE A CA 1
ATOM 1891 C C . ILE A 1 248 ? 11.313 16.076 37.359 1.00 22.98 248 ILE A C 1
ATOM 1892 O O . ILE A 1 248 ? 11.816 16.720 38.279 1.00 21.09 248 ILE A O 1
ATOM 1897 N N . ALA A 1 249 ? 11.105 16.609 36.160 1.00 16.52 249 ALA A N 1
ATOM 1898 C CA . ALA A 1 249 ? 11.385 18.015 35.919 1.00 15.63 249 ALA A CA 1
ATOM 1899 C C . ALA A 1 249 ? 10.278 18.888 36.499 1.00 21.03 249 ALA A C 1
ATOM 1900 O O . ALA A 1 249 ? 9.138 18.448 36.675 1.00 16.81 249 ALA A O 1
ATOM 1902 N N . ASP A 1 250 ? 10.632 20.140 36.805 1.00 23.77 250 ASP A N 1
ATOM 1903 C CA . ASP A 1 250 ? 9.635 21.095 37.282 1.00 22.65 250 ASP A CA 1
ATOM 1904 C C . ASP A 1 250 ? 8.716 21.540 36.152 1.00 24.59 250 ASP A C 1
ATOM 1905 O O . ASP A 1 250 ? 7.504 21.688 36.349 1.00 24.42 250 ASP A O 1
ATOM 1910 N N . GLU A 1 251 ? 9.276 21.766 34.965 1.00 29.84 251 GLU A N 1
ATOM 1911 C CA . GLU A 1 251 ? 8.519 22.198 33.799 1.00 20.77 251 GLU A CA 1
ATOM 1912 C C . GLU A 1 251 ? 9.016 21.441 32.577 1.00 19.20 251 GLU A C 1
ATOM 1913 O O . GLU A 1 251 ? 10.077 20.814 32.595 1.00 14.62 251 GLU A O 1
ATOM 1919 N N . ALA A 1 252 ? 8.237 21.521 31.502 1.00 17.29 252 ALA A N 1
ATOM 1920 C CA . ALA A 1 252 ? 8.624 20.946 30.223 1.00 13.64 252 ALA A CA 1
ATOM 1921 C C . ALA A 1 252 ? 7.776 21.583 29.135 1.00 14.58 252 ALA A C 1
ATOM 1922 O O . ALA A 1 252 ? 6.589 21.845 29.349 1.00 24.34 252 ALA A O 1
ATOM 1924 N N . PHE A 1 253 ? 8.383 21.835 27.976 1.00 14.92 253 PHE A N 1
ATOM 1925 C CA . PHE A 1 253 ? 7.615 22.370 26.863 1.00 17.89 253 PHE A CA 1
ATOM 1926 C C . PHE A 1 253 ? 8.262 21.985 25.542 1.00 12.10 253 PHE A C 1
ATOM 1927 O O . PHE A 1 253 ? 9.406 21.528 25.490 1.00 17.10 253 PHE A O 1
ATOM 1935 N N . PHE A 1 254 ? 7.494 22.175 24.475 1.00 19.37 254 PHE A N 1
ATOM 1936 C CA . PHE A 1 254 ? 7.924 21.947 23.106 1.00 16.14 254 PHE A CA 1
ATOM 1937 C C . PHE A 1 254 ? 8.119 23.282 22.400 1.00 24.43 254 PHE A C 1
ATOM 1938 O O . PHE A 1 254 ? 7.418 24.258 22.681 1.00 22.68 254 PHE A O 1
ATOM 1946 N N . THR A 1 255 ? 9.076 23.316 21.473 1.00 15.88 255 THR A N 1
ATOM 1947 C CA . THR A 1 255 ? 9.291 24.476 20.620 1.00 21.83 255 THR A CA 1
ATOM 1948 C C . THR A 1 255 ? 9.275 24.042 19.164 1.00 23.07 255 THR A C 1
ATOM 1949 O O . THR A 1 255 ? 9.800 22.980 18.816 1.00 20.61 255 THR A O 1
ATOM 1953 N N . GLY A 1 256 ? 8.672 24.869 18.323 1.00 16.95 256 GLY A N 1
ATOM 1954 C CA . GLY A 1 256 ? 8.602 24.589 16.900 1.00 21.48 256 GLY A CA 1
ATOM 1955 C C . GLY A 1 256 ? 7.945 25.751 16.190 1.00 26.99 256 GLY A C 1
ATOM 1956 O O . GLY A 1 256 ? 7.314 26.612 16.811 1.00 27.45 256 GLY A O 1
ATOM 1957 N N . THR A 1 257 ? 8.111 25.770 14.867 1.00 25.51 257 THR A N 1
ATOM 1958 C CA . THR A 1 257 ? 7.510 26.838 14.074 1.00 24.07 257 THR A CA 1
ATOM 1959 C C . THR A 1 257 ? 5.991 26.807 14.169 1.00 22.06 257 THR A C 1
ATOM 1960 O O . THR A 1 257 ? 5.351 27.854 14.316 1.00 22.88 257 THR A O 1
ATOM 1964 N N . ALA A 1 258 ? 5.393 25.616 14.087 1.00 30.74 258 ALA A N 1
ATOM 1965 C CA . ALA A 1 258 ? 3.944 25.519 14.199 1.00 27.16 258 ALA A CA 1
ATOM 1966 C C . ALA A 1 258 ? 3.485 25.429 15.647 1.00 28.05 258 ALA A C 1
ATOM 1967 O O . ALA A 1 258 ? 2.407 25.931 15.981 1.00 39.36 258 ALA A O 1
ATOM 1969 N N . ALA A 1 259 ? 4.285 24.819 16.517 1.00 32.07 259 ALA A N 1
ATOM 1970 C CA . ALA A 1 259 ? 3.924 24.645 17.918 1.00 28.52 259 ALA A CA 1
ATOM 1971 C C . ALA A 1 259 ? 4.295 25.837 18.791 1.00 33.13 259 ALA A C 1
ATOM 1972 O O . ALA A 1 259 ? 3.828 25.909 19.934 1.00 32.60 259 ALA A O 1
ATOM 1974 N N . GLU A 1 260 ? 5.110 26.766 18.284 1.00 30.10 260 GLU A N 1
ATOM 1975 C CA . GLU A 1 260 ? 5.576 27.918 19.053 1.00 24.45 260 GLU A CA 1
ATOM 1976 C C . GLU A 1 260 ? 6.196 27.460 20.368 1.00 26.07 260 GLU A C 1
ATOM 1977 O O . GLU A 1 260 ? 7.283 26.877 20.370 1.00 46.06 260 GLU A O 1
ATOM 1983 N N . VAL A 1 261 ? 5.525 27.717 21.487 1.00 19.97 261 VAL A N 1
ATOM 1984 C CA . VAL A 1 261 ? 5.934 27.210 22.796 1.00 15.76 261 VAL A CA 1
ATOM 1985 C C . VAL A 1 261 ? 4.718 26.505 23.383 1.00 23.33 261 VAL A C 1
ATOM 1986 O O . VAL A 1 261 ? 3.764 27.159 23.822 1.00 28.06 261 VAL A O 1
ATOM 1990 N N . THR A 1 262 ? 4.740 25.175 23.388 1.00 24.08 262 THR A N 1
ATOM 1991 C CA . THR A 1 262 ? 3.619 24.388 23.889 1.00 14.14 262 THR A CA 1
ATOM 1992 C C . THR A 1 262 ? 4.006 23.721 25.200 1.00 21.19 262 THR A C 1
ATOM 1993 O O . THR A 1 262 ? 4.909 22.869 25.211 1.00 16.04 262 THR A O 1
ATOM 1997 N N . PRO A 1 263 ? 3.374 24.068 26.318 1.00 19.70 263 PRO A N 1
ATOM 1998 C CA . PRO A 1 263 ? 3.731 23.436 27.592 1.00 20.37 263 PRO A CA 1
ATOM 1999 C C . PRO A 1 263 ? 3.373 21.958 27.608 1.00 18.83 263 PRO A C 1
ATOM 2000 O O . PRO A 1 263 ? 2.478 21.498 26.895 1.00 22.73 263 PRO A O 1
ATOM 2004 N N . ILE A 1 264 ? 4.092 21.214 28.444 1.00 16.65 264 ILE A N 1
ATOM 2005 C CA . ILE A 1 264 ? 3.895 19.779 28.613 1.00 17.97 264 ILE A CA 1
ATOM 2006 C C . ILE A 1 264 ? 3.534 19.534 30.068 1.00 18.18 264 ILE A C 1
ATOM 2007 O O . ILE A 1 264 ? 4.348 19.786 30.964 1.00 19.68 264 ILE A O 1
ATOM 2012 N N . ARG A 1 265 ? 2.323 19.038 30.307 1.00 19.76 265 ARG A N 1
ATOM 2013 C CA . ARG A 1 265 ? 1.878 18.810 31.674 1.00 16.61 265 ARG A CA 1
ATOM 2014 C C . ARG A 1 265 ? 2.040 17.368 32.132 1.00 18.41 265 ARG A C 1
ATOM 2015 O O . ARG A 1 265 ? 2.085 17.127 33.344 1.00 21.63 265 ARG A O 1
ATOM 2023 N N . GLU A 1 266 ? 2.149 16.416 31.206 1.00 13.28 266 GLU A N 1
ATOM 2024 C CA . GLU A 1 266 ? 2.172 15.004 31.558 1.00 24.34 266 GLU A CA 1
ATOM 2025 C C . GLU A 1 266 ? 2.996 14.238 30.533 1.00 22.59 266 GLU A C 1
ATOM 2026 O O . GLU A 1 266 ? 2.889 14.490 29.331 1.00 22.73 266 GLU A O 1
ATOM 2032 N N . VAL A 1 267 ? 3.816 13.307 31.013 1.00 12.45 267 VAL A N 1
ATOM 2033 C CA . VAL A 1 267 ? 4.640 12.459 30.160 1.00 11.40 267 VAL A CA 1
ATOM 2034 C C . VAL A 1 267 ? 4.508 11.026 30.657 1.00 17.20 267 VAL A C 1
ATOM 2035 O O . VAL A 1 267 ? 4.860 10.732 31.807 1.00 10.06 267 VAL A O 1
ATOM 2039 N N . ASP A 1 268 ? 4.011 10.140 29.793 1.00 14.59 268 ASP A N 1
ATOM 2040 C CA . ASP A 1 268 ? 3.862 8.720 30.115 1.00 12.75 268 ASP A CA 1
ATOM 2041 C C . ASP A 1 268 ? 3.064 8.525 31.400 1.00 14.51 268 ASP A C 1
ATOM 2042 O O . ASP A 1 268 ? 3.388 7.681 32.240 1.00 17.83 268 ASP A O 1
ATOM 2047 N N . GLY A 1 269 ? 2.008 9.321 31.559 1.00 16.33 269 GLY A N 1
ATOM 2048 C CA . GLY A 1 269 ? 1.202 9.287 32.758 1.00 18.56 269 GLY A CA 1
ATOM 2049 C C . GLY A 1 269 ? 1.822 9.936 33.978 1.00 22.69 269 GLY A C 1
ATOM 2050 O O . GLY A 1 269 ? 1.160 10.007 35.020 1.00 25.37 269 GLY A O 1
ATOM 2051 N N . ARG A 1 270 ? 3.067 10.403 33.895 1.00 15.55 270 ARG A N 1
ATOM 2052 C CA . ARG A 1 270 ? 3.710 11.107 34.999 1.00 21.37 270 ARG A CA 1
ATOM 2053 C C . ARG A 1 270 ? 3.364 12.588 34.922 1.00 25.13 270 ARG A C 1
ATOM 2054 O O . ARG A 1 270 ? 3.636 13.243 33.909 1.00 21.45 270 ARG A O 1
ATOM 2062 N N . LYS A 1 271 ? 2.775 13.114 35.992 1.00 26.47 271 LYS A N 1
ATOM 2063 C CA . LYS A 1 271 ? 2.514 14.544 36.077 1.00 21.19 271 LYS A CA 1
ATOM 2064 C C . LYS A 1 271 ? 3.833 15.309 36.111 1.00 17.81 271 LYS A C 1
ATOM 2065 O O . LYS A 1 271 ? 4.744 14.963 36.870 1.00 19.39 271 LYS A O 1
ATOM 2071 N N . ILE A 1 272 ? 3.943 16.338 35.273 1.00 14.05 272 ILE A N 1
ATOM 2072 C CA . ILE A 1 272 ? 5.142 17.169 35.205 1.00 17.31 272 ILE A CA 1
ATOM 2073 C C . ILE A 1 272 ? 4.966 18.296 36.217 1.00 20.68 272 ILE A C 1
ATOM 2074 O O . ILE A 1 272 ? 4.209 19.243 35.987 1.00 20.33 272 ILE A O 1
ATOM 2079 N N . GLY A 1 273 ? 5.671 18.196 37.339 1.00 13.05 273 GLY A N 1
ATOM 2080 C CA . GLY A 1 273 ? 5.584 19.233 38.355 1.00 12.53 273 GLY A CA 1
ATOM 2081 C C . GLY A 1 273 ? 4.180 19.324 38.921 1.00 16.40 273 GLY A C 1
ATOM 2082 O O . GLY A 1 273 ? 3.646 18.358 39.479 1.00 36.45 273 GLY A O 1
ATOM 2083 N N . ALA A 1 274 ? 3.562 20.495 38.775 1.00 16.25 274 ALA A N 1
ATOM 2084 C CA . ALA A 1 274 ? 2.204 20.727 39.248 1.00 17.73 274 ALA A CA 1
ATOM 2085 C C . ALA A 1 274 ? 1.145 20.394 38.205 1.00 29.47 274 ALA A C 1
ATOM 2086 O O . ALA A 1 274 ? -0.047 20.571 38.476 1.00 31.53 274 ALA A O 1
ATOM 2088 N N . GLY A 1 275 ? 1.545 19.922 37.026 1.00 25.41 275 GLY A N 1
ATOM 2089 C CA . GLY A 1 275 ? 0.593 19.557 35.999 1.00 19.89 275 GLY A CA 1
ATOM 2090 C C . GLY A 1 275 ? 0.022 20.708 35.205 1.00 25.47 275 GLY A C 1
ATOM 2091 O O . GLY A 1 275 ? -0.943 20.505 34.460 1.00 28.07 275 GLY A O 1
ATOM 2092 N N . ARG A 1 276 ? 0.576 21.910 35.343 1.00 19.15 276 ARG A N 1
ATOM 2093 C CA . ARG A 1 276 ? 0.120 23.066 34.586 1.00 25.11 276 ARG A CA 1
ATOM 2094 C C . ARG A 1 276 ? 1.338 23.798 34.041 1.00 28.05 276 ARG A C 1
ATOM 2095 O O . ARG A 1 276 ? 2.483 23.381 34.246 1.00 20.60 276 ARG A O 1
ATOM 2103 N N . ARG A 1 277 ? 1.085 24.895 33.331 1.00 28.81 277 ARG A N 1
ATOM 2104 C CA . ARG A 1 277 ? 2.161 25.683 32.744 1.00 25.48 277 ARG A CA 1
ATOM 2105 C C . ARG A 1 277 ? 2.981 26.340 33.847 1.00 26.65 277 ARG A C 1
ATOM 2106 O O . ARG A 1 277 ? 2.447 27.111 34.653 1.00 26.51 277 ARG A O 1
ATOM 2114 N N . GLY A 1 278 ? 4.272 26.030 33.888 1.00 23.27 278 GLY A N 1
ATOM 2115 C CA . GLY A 1 278 ? 5.148 26.558 34.908 1.00 23.37 278 GLY A CA 1
ATOM 2116 C C . GLY A 1 278 ? 5.511 28.005 34.660 1.00 22.41 278 GLY A C 1
ATOM 2117 O O . GLY A 1 278 ? 5.206 28.598 33.613 1.00 22.18 278 GLY A O 1
ATOM 2118 N N . PRO A 1 279 ? 6.186 28.605 35.644 1.00 30.59 279 PRO A N 1
ATOM 2119 C CA . PRO A 1 279 ? 6.536 30.029 35.541 1.00 22.96 279 PRO A CA 1
ATOM 2120 C C . PRO A 1 279 ? 7.539 30.316 34.435 1.00 31.07 279 PRO A C 1
ATOM 2121 O O . PRO A 1 279 ? 7.376 31.282 33.682 1.00 40.98 279 PRO A O 1
ATOM 2125 N N . VAL A 1 280 ? 8.585 29.492 34.337 1.00 22.06 280 VAL A N 1
ATOM 2126 C CA . VAL A 1 280 ? 9.610 29.717 33.323 1.00 20.41 280 VAL A CA 1
ATOM 2127 C C . VAL A 1 280 ? 9.036 29.519 31.926 1.00 25.96 280 VAL A C 1
ATOM 2128 O O . VAL A 1 280 ? 9.315 30.304 31.011 1.00 18.95 280 VAL A O 1
ATOM 2132 N N . THR A 1 281 ? 8.215 28.481 31.739 1.00 21.83 281 THR A N 1
ATOM 2133 C CA . THR A 1 281 ? 7.559 28.282 30.451 1.00 24.96 281 THR A CA 1
ATOM 2134 C C . THR A 1 281 ? 6.699 29.483 30.079 1.00 30.21 281 THR A C 1
ATOM 2135 O O . THR A 1 281 ? 6.690 29.912 28.920 1.00 29.98 281 THR A O 1
ATOM 2139 N N . GLU A 1 282 ? 5.975 30.042 31.053 1.00 29.73 282 GLU A N 1
ATOM 2140 C CA . GLU A 1 282 ? 5.081 31.159 30.762 1.00 33.33 282 GLU A CA 1
ATOM 2141 C C . GLU A 1 282 ? 5.859 32.390 30.312 1.00 33.77 282 GLU A C 1
ATOM 2142 O O . GLU A 1 282 ? 5.442 33.085 29.378 1.00 38.29 282 GLU A O 1
ATOM 2148 N N . LYS A 1 283 ? 6.994 32.672 30.958 1.00 24.96 283 LYS A N 1
ATOM 2149 C CA . LYS A 1 283 ? 7.786 33.837 30.577 1.00 20.60 283 LYS A CA 1
ATOM 2150 C C . LYS A 1 283 ? 8.413 33.657 29.200 1.00 25.73 283 LYS A C 1
ATOM 2151 O O . LYS A 1 283 ? 8.462 34.605 28.406 1.00 22.72 283 LYS A O 1
ATOM 2157 N N . LEU A 1 284 ? 8.894 32.450 28.893 1.00 22.96 284 LEU A N 1
ATOM 2158 C CA . LEU A 1 284 ? 9.483 32.209 27.579 1.00 16.65 284 LEU A CA 1
ATOM 2159 C C . LEU A 1 284 ? 8.413 32.165 26.496 1.00 21.61 284 LEU A C 1
ATOM 2160 O O . LEU A 1 284 ? 8.633 32.643 25.376 1.00 19.13 284 LEU A O 1
ATOM 2165 N N . GLN A 1 285 ? 7.249 31.592 26.809 1.00 26.77 285 GLN A N 1
ATOM 2166 C CA . GLN A 1 285 ? 6.134 31.625 25.869 1.00 26.40 285 GLN A CA 1
ATOM 2167 C C . GLN A 1 285 ? 5.696 33.058 25.597 1.00 26.40 285 GLN A C 1
ATOM 2168 O O . GLN A 1 285 ? 5.455 33.434 24.444 1.00 24.26 285 GLN A O 1
ATOM 2174 N N . LYS A 1 286 ? 5.598 33.875 26.648 1.00 19.23 286 LYS A N 1
ATOM 2175 C CA . LYS A 1 286 ? 5.261 35.283 26.471 1.00 23.43 286 LYS A CA 1
ATOM 2176 C C . LYS A 1 286 ? 6.312 35.991 25.627 1.00 28.06 286 LYS A C 1
ATOM 2177 O O . LYS A 1 286 ? 5.981 36.736 24.697 1.00 29.11 286 LYS A O 1
ATOM 2183 N N . ALA A 1 287 ? 7.591 35.761 25.935 1.00 31.72 287 ALA A N 1
ATOM 2184 C CA . ALA A 1 287 ? 8.663 36.424 25.203 1.00 30.50 287 ALA A CA 1
ATOM 2185 C C . ALA A 1 287 ? 8.666 36.021 23.733 1.00 27.08 287 ALA A C 1
ATOM 2186 O O . ALA A 1 287 ? 8.923 36.854 22.856 1.00 26.93 287 ALA A O 1
ATOM 2188 N N . TYR A 1 288 ? 8.376 34.752 23.441 1.00 26.51 288 TYR A N 1
ATOM 2189 C CA . TYR A 1 288 ? 8.372 34.314 22.049 1.00 22.57 288 TYR A CA 1
ATOM 2190 C C . TYR A 1 288 ? 7.183 34.894 21.290 1.00 26.02 288 TYR A C 1
ATOM 2191 O O . TYR A 1 288 ? 7.324 35.318 20.137 1.00 23.41 288 TYR A O 1
ATOM 2200 N N . PHE A 1 289 ? 6.004 34.921 21.917 1.00 27.02 289 PHE A N 1
ATOM 2201 C CA . PHE A 1 289 ? 4.832 35.487 21.255 1.00 28.94 289 PHE A CA 1
ATOM 2202 C C . PHE A 1 289 ? 4.979 36.991 21.054 1.00 33.30 289 PHE A C 1
ATOM 2203 O O . PHE A 1 289 ? 4.582 37.523 20.011 1.00 25.22 289 PHE A O 1
ATOM 2211 N N . ASP A 1 290 ? 5.542 37.694 22.042 1.00 31.99 290 ASP A N 1
ATOM 2212 C CA . ASP A 1 290 ? 5.806 39.119 21.874 1.00 36.98 290 ASP A CA 1
ATOM 2213 C C . ASP A 1 290 ? 6.788 39.373 20.740 1.00 40.70 290 ASP A C 1
ATOM 2214 O O . ASP A 1 290 ? 6.671 40.377 20.026 1.00 35.13 290 ASP A O 1
ATOM 2219 N N . LEU A 1 291 ? 7.755 38.474 20.556 1.00 28.91 291 LEU A N 1
ATOM 2220 C CA . LEU A 1 291 ? 8.765 38.667 19.524 1.00 26.38 291 LEU A CA 1
ATOM 2221 C C . LEU A 1 291 ? 8.181 38.458 18.131 1.00 29.52 291 LEU A C 1
ATOM 2222 O O . LEU A 1 291 ? 8.362 39.295 17.239 1.00 30.82 291 LEU A O 1
ATOM 2227 N N . VAL A 1 292 ? 7.471 37.346 17.926 1.00 24.01 292 VAL A N 1
ATOM 2228 C CA . VAL A 1 292 ? 6.998 37.022 16.583 1.00 33.33 292 VAL A CA 1
ATOM 2229 C C . VAL A 1 292 ? 5.868 37.953 16.155 1.00 38.21 292 VAL A C 1
ATOM 2230 O O . VAL A 1 292 ? 5.715 38.240 14.962 1.00 39.52 292 VAL A O 1
ATOM 2234 N N . SER A 1 293 ? 5.071 38.446 17.101 1.00 32.58 293 SER A N 1
ATOM 2235 C CA . SER A 1 293 ? 3.935 39.302 16.783 1.00 29.25 293 SER A CA 1
ATOM 2236 C C . SER A 1 293 ? 4.292 40.781 16.764 1.00 27.91 293 SER A C 1
ATOM 2237 O O . SER A 1 293 ? 3.415 41.609 16.498 1.00 30.57 293 SER A O 1
ATOM 2240 N N . GLY A 1 294 ? 5.544 41.135 17.041 1.00 28.94 294 GLY A N 1
ATOM 2241 C CA . GLY A 1 294 ? 5.963 42.519 16.995 1.00 28.79 294 GLY A CA 1
ATOM 2242 C C . GLY A 1 294 ? 5.539 43.369 18.171 1.00 36.02 294 GLY A C 1
ATOM 2243 O O . GLY A 1 294 ? 5.715 44.592 18.121 1.00 37.41 294 GLY A O 1
ATOM 2244 N N . LYS A 1 295 ? 4.978 42.772 19.226 1.00 40.47 295 LYS A N 1
ATOM 2245 C CA . LYS A 1 295 ? 4.661 43.546 20.421 1.00 43.32 295 LYS A CA 1
ATOM 2246 C C . LYS A 1 295 ? 5.916 44.094 21.084 1.00 45.58 295 LYS A C 1
ATOM 2247 O O . LYS A 1 295 ? 5.841 45.095 21.805 1.00 49.57 295 LYS A O 1
ATOM 2253 N N . THR A 1 296 ? 7.061 43.458 20.854 1.00 45.13 296 THR A N 1
ATOM 2254 C CA . THR A 1 296 ? 8.363 43.965 21.260 1.00 57.18 296 THR A CA 1
ATOM 2255 C C . THR A 1 296 ? 9.152 44.313 20.007 1.00 61.69 296 THR A C 1
ATOM 2256 O O . THR A 1 296 ? 9.240 43.500 19.081 1.00 71.54 296 THR A O 1
ATOM 2260 N N . GLU A 1 297 ? 9.720 45.516 19.976 1.00 58.79 297 GLU A N 1
ATOM 2261 C CA . GLU A 1 297 ? 10.424 45.986 18.790 1.00 63.61 297 GLU A CA 1
ATOM 2262 C C . GLU A 1 297 ? 11.836 45.423 18.672 1.00 57.49 297 GLU A C 1
ATOM 2263 O O . GLU A 1 297 ? 12.514 45.702 17.677 1.00 55.68 297 GLU A O 1
ATOM 2269 N N . ALA A 1 298 ? 12.291 44.638 19.644 1.00 51.26 298 ALA A N 1
ATOM 2270 C CA . ALA A 1 298 ? 13.624 44.058 19.574 1.00 42.86 298 ALA A CA 1
ATOM 2271 C C . ALA A 1 298 ? 13.709 43.029 18.451 1.00 35.70 298 ALA A C 1
ATOM 2272 O O . ALA A 1 298 ? 12.705 42.435 18.045 1.00 31.65 298 ALA A O 1
ATOM 2274 N N . HIS A 1 299 ? 14.931 42.826 17.952 1.00 22.77 299 HIS A N 1
ATOM 2275 C CA . HIS A 1 299 ? 15.216 41.879 16.872 1.00 35.49 299 HIS A CA 1
ATOM 2276 C C . HIS A 1 299 ? 14.387 42.199 15.624 1.00 39.46 299 HIS A C 1
ATOM 2277 O O . HIS A 1 299 ? 13.594 41.385 15.141 1.00 27.47 299 HIS A O 1
ATOM 2284 N N . ALA A 1 300 ? 14.592 43.413 15.101 1.00 39.84 300 ALA A N 1
ATOM 2285 C CA . ALA A 1 300 ? 13.839 43.852 13.929 1.00 35.67 300 ALA A CA 1
ATOM 2286 C C . ALA A 1 300 ? 14.204 43.050 12.687 1.00 41.20 300 ALA A C 1
ATOM 2287 O O . ALA A 1 300 ? 13.363 42.870 11.798 1.00 44.40 300 ALA A O 1
ATOM 2289 N N . GLU A 1 301 ? 15.444 42.562 12.604 1.00 37.95 301 GLU A N 1
ATOM 2290 C CA . GLU A 1 301 ? 15.862 41.753 11.466 1.00 31.17 301 GLU A CA 1
ATOM 2291 C C . GLU A 1 301 ? 15.179 40.393 11.429 1.00 29.60 301 GLU A C 1
ATOM 2292 O O . GLU A 1 301 ? 15.248 39.713 10.399 1.00 37.28 301 GLU A O 1
ATOM 2298 N N . TRP A 1 302 ? 14.525 39.981 12.512 1.00 31.67 302 TRP A N 1
ATOM 2299 C CA . TRP A 1 302 ? 13.815 38.711 12.553 1.00 29.24 302 TRP A CA 1
ATOM 2300 C C . TRP A 1 302 ? 12.366 38.826 12.095 1.00 27.97 302 TRP A C 1
ATOM 2301 O O . TRP A 1 302 ? 11.670 37.809 12.032 1.00 32.00 302 TRP A O 1
ATOM 2312 N N . ARG A 1 303 ? 11.897 40.029 11.772 1.00 22.41 303 ARG A N 1
ATOM 2313 C CA . ARG A 1 303 ? 10.540 40.249 11.276 1.00 27.33 303 ARG A CA 1
ATOM 2314 C C . ARG A 1 303 ? 10.640 40.965 9.933 1.00 35.00 303 ARG A C 1
ATOM 2315 O O . ARG A 1 303 ? 10.920 42.166 9.878 1.00 34.20 303 ARG A O 1
ATOM 2323 N N . THR A 1 304 ? 10.409 40.226 8.850 1.00 31.94 304 THR A N 1
ATOM 2324 C CA . THR A 1 304 ? 10.504 40.760 7.496 1.00 32.71 304 THR A CA 1
ATOM 2325 C C . THR A 1 304 ? 9.096 41.063 6.996 1.00 31.92 304 THR A C 1
ATOM 2326 O O . THR A 1 304 ? 8.297 40.145 6.782 1.00 23.32 304 THR A O 1
ATOM 2330 N N . LEU A 1 305 ? 8.797 42.350 6.818 1.00 24.41 305 LEU A N 1
ATOM 2331 C CA . LEU A 1 305 ? 7.486 42.761 6.335 1.00 34.31 305 LEU A CA 1
ATOM 2332 C C . LEU A 1 305 ? 7.186 42.128 4.982 1.00 39.10 305 LEU A C 1
ATOM 2333 O O . LEU A 1 305 ? 8.077 41.950 4.146 1.00 31.20 305 LEU A O 1
ATOM 2338 N N . VAL A 1 306 ? 5.919 41.786 4.776 1.00 38.51 306 VAL A N 1
ATOM 2339 C CA . VAL A 1 306 ? 5.498 41.103 3.557 1.00 39.42 306 VAL A CA 1
ATOM 2340 C C . VAL A 1 306 ? 5.102 42.094 2.469 1.00 36.03 306 VAL A C 1
ATOM 2341 O O . VAL A 1 306 ? 5.432 41.901 1.296 1.00 28.34 306 VAL A O 1
ATOM 2345 N N . LYS A 1 307 ? 4.402 43.165 2.834 1.00 37.66 307 LYS A N 1
ATOM 2346 C CA . LYS A 1 307 ? 4.016 44.191 1.871 1.00 41.94 307 LYS A CA 1
ATOM 2347 C C . LYS A 1 307 ? 5.069 45.292 1.805 1.00 46.15 307 LYS A C 1
ATOM 2348 O O . LYS A 1 307 ? 6.224 45.040 1.462 1.00 50.37 307 LYS A O 1
ATOM 2350 N N . SER B 1 2 ? 11.950 12.580 -20.279 1.00 68.52 2 SER B N 1
ATOM 2351 C CA . SER B 1 2 ? 10.870 13.012 -19.400 1.00 72.45 2 SER B CA 1
ATOM 2352 C C . SER B 1 2 ? 9.882 11.880 -19.132 1.00 71.14 2 SER B C 1
ATOM 2353 O O . SER B 1 2 ? 9.570 11.089 -20.023 1.00 72.15 2 SER B O 1
ATOM 2356 N N . MET B 1 3 ? 9.389 11.812 -17.896 1.00 64.79 3 MET B N 1
ATOM 2357 C CA . MET B 1 3 ? 8.442 10.787 -17.482 1.00 62.03 3 MET B CA 1
ATOM 2358 C C . MET B 1 3 ? 7.000 11.274 -17.490 1.00 59.59 3 MET B C 1
ATOM 2359 O O . MET B 1 3 ? 6.098 10.502 -17.147 1.00 55.93 3 MET B O 1
ATOM 2364 N N . ALA B 1 4 ? 6.761 12.524 -17.869 1.00 59.27 4 ALA B N 1
ATOM 2365 C CA . ALA B 1 4 ? 5.423 13.102 -17.883 1.00 63.03 4 ALA B CA 1
ATOM 2366 C C . ALA B 1 4 ? 4.928 13.442 -19.277 1.00 68.69 4 ALA B C 1
ATOM 2367 O O . ALA B 1 4 ? 3.771 13.159 -19.601 1.00 66.47 4 ALA B O 1
ATOM 2369 N N . ASP B 1 5 ? 5.774 14.044 -20.116 1.00 72.52 5 ASP B N 1
ATOM 2370 C CA . ASP B 1 5 ? 5.370 14.480 -21.452 1.00 71.71 5 ASP B CA 1
ATOM 2371 C C . ASP B 1 5 ? 5.606 13.336 -22.436 1.00 69.59 5 ASP B C 1
ATOM 2372 O O . ASP B 1 5 ? 6.559 13.324 -23.218 1.00 75.68 5 ASP B O 1
ATOM 2377 N N . ARG B 1 6 ? 4.708 12.354 -22.387 1.00 60.04 6 ARG B N 1
ATOM 2378 C CA . ARG B 1 6 ? 4.753 11.227 -23.306 1.00 61.67 6 ARG B CA 1
ATOM 2379 C C . ARG B 1 6 ? 3.348 10.668 -23.470 1.00 57.09 6 ARG B C 1
ATOM 2380 O O . ARG B 1 6 ? 2.474 10.872 -22.623 1.00 49.67 6 ARG B O 1
ATOM 2388 N N . ASP B 1 7 ? 3.141 9.961 -24.577 1.00 63.13 7 ASP B N 1
ATOM 2389 C CA . ASP B 1 7 ? 1.845 9.366 -24.861 1.00 67.48 7 ASP B CA 1
ATOM 2390 C C . ASP B 1 7 ? 1.644 8.098 -24.039 1.00 68.29 7 ASP B C 1
ATOM 2391 O O . ASP B 1 7 ? 2.603 7.440 -23.625 1.00 67.81 7 ASP B O 1
ATOM 2396 N N . GLY B 1 8 ? 0.380 7.762 -23.804 1.00 66.90 8 GLY B N 1
ATOM 2397 C CA . GLY B 1 8 ? 0.050 6.581 -23.033 1.00 64.29 8 GLY B CA 1
ATOM 2398 C C . GLY B 1 8 ? -1.049 6.820 -22.021 1.00 61.07 8 GLY B C 1
ATOM 2399 O O . GLY B 1 8 ? -1.542 7.944 -21.882 1.00 66.89 8 GLY B O 1
ATOM 2400 N N . VAL B 1 9 ? -1.448 5.770 -21.310 1.00 48.34 9 VAL B N 1
ATOM 2401 C CA . VAL B 1 9 ? -2.459 5.878 -20.268 1.00 50.03 9 VAL B CA 1
ATOM 2402 C C . VAL B 1 9 ? -1.868 5.385 -18.957 1.00 45.87 9 VAL B C 1
ATOM 2403 O O . VAL B 1 9 ? -0.955 4.553 -18.931 1.00 37.89 9 VAL B O 1
ATOM 2407 N N . ILE B 1 10 ? -2.398 5.916 -17.860 1.00 39.25 10 ILE B N 1
ATOM 2408 C CA . ILE B 1 10 ? -2.013 5.517 -16.515 1.00 33.69 10 ILE B CA 1
ATOM 2409 C C . ILE B 1 10 ? -3.284 5.228 -15.733 1.00 42.41 10 ILE B C 1
ATOM 2410 O O . ILE B 1 10 ? -4.248 6.000 -15.801 1.00 37.19 10 ILE B O 1
ATOM 2415 N N . TRP B 1 11 ? -3.297 4.108 -15.017 1.00 53.84 11 TRP B N 1
ATOM 2416 C CA . TRP B 1 11 ? -4.410 3.791 -14.132 1.00 49.04 11 TRP B CA 1
ATOM 2417 C C . TRP B 1 11 ? -4.397 4.758 -12.955 1.00 38.14 11 TRP B C 1
ATOM 2418 O O . TRP B 1 11 ? -3.398 4.857 -12.236 1.00 34.59 11 TRP B O 1
ATOM 2429 N N . TYR B 1 12 ? -5.498 5.483 -12.767 1.00 39.97 12 TYR B N 1
ATOM 2430 C CA . TYR B 1 12 ? -5.574 6.543 -11.761 1.00 38.42 12 TYR B CA 1
ATOM 2431 C C . TYR B 1 12 ? -6.928 6.428 -11.067 1.00 36.26 12 TYR B C 1
ATOM 2432 O O . TYR B 1 12 ? -7.937 6.923 -11.579 1.00 33.30 12 TYR B O 1
ATOM 2441 N N . ASP B 1 13 ? -6.940 5.775 -9.904 1.00 38.19 13 ASP B N 1
ATOM 2442 C CA . ASP B 1 13 ? -8.121 5.681 -9.047 1.00 36.18 13 ASP B CA 1
ATOM 2443 C C . ASP B 1 13 ? -9.326 5.121 -9.809 1.00 33.53 13 ASP B C 1
ATOM 2444 O O . ASP B 1 13 ? -10.386 5.742 -9.900 1.00 31.10 13 ASP B O 1
ATOM 2449 N N . GLY B 1 14 ? -9.145 3.920 -10.355 1.00 29.53 14 GLY B N 1
ATOM 2450 C CA . GLY B 1 14 ? -10.222 3.209 -11.012 1.00 43.18 14 GLY B CA 1
ATOM 2451 C C . GLY B 1 14 ? -10.499 3.607 -12.445 1.00 42.99 14 GLY B C 1
ATOM 2452 O O . GLY B 1 14 ? -11.385 3.011 -13.072 1.00 35.91 14 GLY B O 1
ATOM 2453 N N . GLU B 1 15 ? -9.784 4.590 -12.985 1.00 47.20 15 GLU B N 1
ATOM 2454 C CA . GLU B 1 15 ? -9.999 5.049 -14.348 1.00 59.84 15 GLU B CA 1
ATOM 2455 C C . GLU B 1 15 ? -8.662 5.190 -15.061 1.00 58.50 15 GLU B C 1
ATOM 2456 O O . GLU B 1 15 ? -7.633 5.471 -14.440 1.00 58.18 15 GLU B O 1
ATOM 2462 N N . LEU B 1 16 ? -8.689 4.986 -16.375 1.00 59.79 16 LEU B N 1
ATOM 2463 C CA . LEU B 1 16 ? -7.512 5.153 -17.220 1.00 57.99 16 LEU B CA 1
ATOM 2464 C C . LEU B 1 16 ? -7.496 6.582 -17.748 1.00 57.64 16 LEU B C 1
ATOM 2465 O O . LEU B 1 16 ? -8.322 6.953 -18.588 1.00 59.82 16 LEU B O 1
ATOM 2470 N N . VAL B 1 17 ? -6.559 7.381 -17.254 1.00 58.48 17 VAL B N 1
ATOM 2471 C CA . VAL B 1 17 ? -6.425 8.765 -17.665 1.00 62.88 17 VAL B CA 1
ATOM 2472 C C . VAL B 1 17 ? -5.221 8.874 -18.591 1.00 60.31 17 VAL B C 1
ATOM 2473 O O . VAL B 1 17 ? -4.347 8.004 -18.625 1.00 61.96 17 VAL B O 1
ATOM 2477 N N . GLN B 1 18 ? -5.186 9.947 -19.376 1.00 51.61 18 GLN B N 1
ATOM 2478 C CA . GLN B 1 18 ? -4.051 10.180 -20.256 1.00 55.75 18 GLN B CA 1
ATOM 2479 C C . GLN B 1 18 ? -2.779 10.359 -19.434 1.00 45.75 18 GLN B C 1
ATOM 2480 O O . GLN B 1 18 ? -2.812 10.819 -18.289 1.00 39.20 18 GLN B O 1
ATOM 2482 N N . TRP B 1 19 ? -1.646 9.973 -20.030 1.00 36.32 19 TRP B N 1
ATOM 2483 C CA . TRP B 1 19 ? -0.375 10.021 -19.311 1.00 44.94 19 TRP B CA 1
ATOM 2484 C C . TRP B 1 19 ? -0.057 11.434 -18.839 1.00 48.06 19 TRP B C 1
ATOM 2485 O O . TRP B 1 19 ? 0.368 11.635 -17.695 1.00 46.30 19 TRP B O 1
ATOM 2496 N N . ARG B 1 20 ? -0.257 12.428 -19.707 1.00 53.57 20 ARG B N 1
ATOM 2497 C CA . ARG B 1 20 ? 0.015 13.809 -19.328 1.00 55.92 20 ARG B CA 1
ATOM 2498 C C . ARG B 1 20 ? -1.037 14.367 -18.381 1.00 52.63 20 ARG B C 1
ATOM 2499 O O . ARG B 1 20 ? -0.773 15.365 -17.702 1.00 55.31 20 ARG B O 1
ATOM 2507 N N . ASP B 1 21 ? -2.214 13.750 -18.316 1.00 46.24 21 ASP B N 1
ATOM 2508 C CA . ASP B 1 21 ? -3.266 14.186 -17.409 1.00 43.68 21 ASP B CA 1
ATOM 2509 C C . ASP B 1 21 ? -3.208 13.489 -16.055 1.00 41.28 21 ASP B C 1
ATOM 2510 O O . ASP B 1 21 ? -3.998 13.830 -15.167 1.00 40.80 21 ASP B O 1
ATOM 2515 N N . ALA B 1 22 ? -2.303 12.525 -15.874 1.00 34.83 22 ALA B N 1
ATOM 2516 C CA . ALA B 1 22 ? -2.128 11.854 -14.586 1.00 35.33 22 ALA B CA 1
ATOM 2517 C C . ALA B 1 22 ? -1.287 12.758 -13.689 1.00 34.22 22 ALA B C 1
ATOM 2518 O O . ALA B 1 22 ? -0.072 12.599 -13.543 1.00 31.80 22 ALA B O 1
ATOM 2520 N N . THR B 1 23 ? -1.951 13.738 -13.084 1.00 39.01 23 THR B N 1
ATOM 2521 C CA . THR B 1 23 ? -1.289 14.724 -12.245 1.00 38.34 23 THR B CA 1
ATOM 2522 C C . THR B 1 23 ? -1.873 14.699 -10.839 1.00 39.11 23 THR B C 1
ATOM 2523 O O . THR B 1 23 ? -2.916 14.096 -10.576 1.00 41.60 23 THR B O 1
ATOM 2527 N N . THR B 1 24 ? -1.174 15.373 -9.932 1.00 33.52 24 THR B N 1
ATOM 2528 C CA . THR B 1 24 ? -1.647 15.551 -8.570 1.00 38.56 24 THR B CA 1
ATOM 2529 C C . THR B 1 24 ? -1.177 16.909 -8.079 1.00 32.82 24 THR B C 1
ATOM 2530 O O . THR B 1 24 ? -0.190 17.459 -8.575 1.00 33.77 24 THR B O 1
ATOM 2534 N N . HIS B 1 25 ? -1.901 17.449 -7.102 1.00 34.82 25 HIS B N 1
ATOM 2535 C CA . HIS B 1 25 ? -1.575 18.769 -6.584 1.00 31.80 25 HIS B CA 1
ATOM 2536 C C . HIS B 1 25 ? -0.202 18.755 -5.923 1.00 33.74 25 HIS B C 1
ATOM 2537 O O . HIS B 1 25 ? 0.244 17.740 -5.381 1.00 28.48 25 HIS B O 1
ATOM 2544 N N . VAL B 1 26 ? 0.473 19.905 -5.972 1.00 30.41 26 VAL B N 1
ATOM 2545 C CA . VAL B 1 26 ? 1.834 19.977 -5.463 1.00 33.35 26 VAL B CA 1
ATOM 2546 C C . VAL B 1 26 ? 1.872 19.919 -3.941 1.00 40.75 26 VAL B C 1
ATOM 2547 O O . VAL B 1 26 ? 2.924 19.620 -3.362 1.00 34.88 26 VAL B O 1
ATOM 2551 N N . LEU B 1 27 ? 0.749 20.187 -3.271 1.00 28.51 27 LEU B N 1
ATOM 2552 C CA . LEU B 1 27 ? 0.647 20.011 -1.827 1.00 33.04 27 LEU B CA 1
ATOM 2553 C C . LEU B 1 27 ? 0.195 18.608 -1.448 1.00 34.26 27 LEU B C 1
ATOM 2554 O O . LEU B 1 27 ? -0.416 18.418 -0.387 1.00 38.04 27 LEU B O 1
ATOM 2559 N N . THR B 1 28 ? 0.475 17.623 -2.297 1.00 36.70 28 THR B N 1
ATOM 2560 C CA . THR B 1 28 ? 0.147 16.240 -1.988 1.00 31.39 28 THR B CA 1
ATOM 2561 C C . THR B 1 28 ? 0.923 15.782 -0.760 1.00 35.14 28 THR B C 1
ATOM 2562 O O . THR B 1 28 ? 2.124 16.034 -0.634 1.00 33.26 28 THR B O 1
ATOM 2566 N N . HIS B 1 29 ? 0.220 15.106 0.153 1.00 33.02 29 HIS B N 1
ATOM 2567 C CA . HIS B 1 29 ? 0.802 14.778 1.452 1.00 33.68 29 HIS B CA 1
ATOM 2568 C C . HIS B 1 29 ? 2.015 13.865 1.307 1.00 35.55 29 HIS B C 1
ATOM 2569 O O . HIS B 1 29 ? 3.072 14.122 1.897 1.00 24.84 29 HIS B O 1
ATOM 2576 N N . THR B 1 30 ? 1.882 12.788 0.524 1.00 25.31 30 THR B N 1
ATOM 2577 C CA . THR B 1 30 ? 2.995 11.859 0.341 1.00 23.44 30 THR B CA 1
ATOM 2578 C C . THR B 1 30 ? 4.202 12.551 -0.277 1.00 30.62 30 THR B C 1
ATOM 2579 O O . THR B 1 30 ? 5.347 12.205 0.036 1.00 28.12 30 THR B O 1
ATOM 2583 N N . HIS B 1 31 ? 3.967 13.537 -1.142 1.00 26.65 31 HIS B N 1
ATOM 2584 C CA . HIS B 1 31 ? 5.065 14.281 -1.746 1.00 25.88 31 HIS B CA 1
ATOM 2585 C C . HIS B 1 31 ? 5.899 14.995 -0.691 1.00 27.36 31 HIS B C 1
ATOM 2586 O O . HIS B 1 31 ? 7.126 15.069 -0.813 1.00 27.84 31 HIS B O 1
ATOM 2593 N N . HIS B 1 32 ? 5.256 15.496 0.364 1.00 29.94 32 HIS B N 1
ATOM 2594 C CA . HIS B 1 32 ? 5.930 16.324 1.354 1.00 20.65 32 HIS B CA 1
ATOM 2595 C C . HIS B 1 32 ? 6.466 15.540 2.543 1.00 19.25 32 HIS B C 1
ATOM 2596 O O . HIS B 1 32 ? 7.428 15.984 3.178 1.00 28.35 32 HIS B O 1
ATOM 2603 N N . TYR B 1 33 ? 5.871 14.394 2.874 1.00 19.12 33 TYR B N 1
ATOM 2604 C CA . TYR B 1 33 ? 6.238 13.671 4.082 1.00 24.80 33 TYR B CA 1
ATOM 2605 C C . TYR B 1 33 ? 6.662 12.230 3.834 1.00 24.71 33 TYR B C 1
ATOM 2606 O O . TYR B 1 33 ? 7.043 11.543 4.790 1.00 23.35 33 TYR B O 1
ATOM 2615 N N . GLY B 1 34 ? 6.613 11.753 2.592 1.00 25.23 34 GLY B N 1
ATOM 2616 C CA . GLY B 1 34 ? 7.128 10.443 2.251 1.00 22.55 34 GLY B CA 1
ATOM 2617 C C . GLY B 1 34 ? 6.233 9.273 2.593 1.00 25.92 34 GLY B C 1
ATOM 2618 O O . GLY B 1 34 ? 6.579 8.135 2.251 1.00 26.03 34 GLY B O 1
ATOM 2619 N N . MET B 1 35 ? 5.098 9.507 3.247 1.00 30.05 35 MET B N 1
ATOM 2620 C CA . MET B 1 35 ? 4.185 8.434 3.639 1.00 24.92 35 MET B CA 1
ATOM 2621 C C . MET B 1 35 ? 3.495 7.885 2.397 1.00 30.70 35 MET B C 1
ATOM 2622 O O . MET B 1 35 ? 2.498 8.437 1.925 1.00 24.52 35 MET B O 1
ATOM 2627 N N . GLY B 1 36 ? 4.026 6.795 1.867 1.00 27.42 36 GLY B N 1
ATOM 2628 C CA . GLY B 1 36 ? 3.433 6.150 0.714 1.00 17.52 36 GLY B CA 1
ATOM 2629 C C . GLY B 1 36 ? 4.172 4.862 0.429 1.00 23.54 36 GLY B C 1
ATOM 2630 O O . GLY B 1 36 ? 5.314 4.668 0.856 1.00 23.96 36 GLY B O 1
ATOM 2631 N N . VAL B 1 37 ? 3.492 3.977 -0.297 1.00 21.31 37 VAL B N 1
ATOM 2632 C CA . VAL B 1 37 ? 4.050 2.677 -0.644 1.00 19.78 37 VAL B CA 1
ATOM 2633 C C . VAL B 1 37 ? 3.928 2.471 -2.147 1.00 29.37 37 VAL B C 1
ATOM 2634 O O . VAL B 1 37 ? 2.996 2.965 -2.791 1.00 23.87 37 VAL B O 1
ATOM 2638 N N . PHE B 1 38 ? 4.887 1.742 -2.710 1.00 16.82 38 PHE B N 1
ATOM 2639 C CA . PHE B 1 38 ? 4.931 1.521 -4.147 1.00 23.68 38 PHE B CA 1
ATOM 2640 C C . PHE B 1 38 ? 5.479 0.126 -4.415 1.00 29.02 38 PHE B C 1
ATOM 2641 O O . PHE B 1 38 ? 5.895 -0.593 -3.501 1.00 26.82 38 PHE B O 1
ATOM 2649 N N . GLU B 1 39 ? 5.478 -0.251 -5.690 1.00 27.65 39 GLU B N 1
ATOM 2650 C CA . GLU B 1 39 ? 6.003 -1.534 -6.124 1.00 27.84 39 GLU B CA 1
ATOM 2651 C C . GLU B 1 39 ? 6.798 -1.347 -7.406 1.00 31.95 39 GLU B C 1
ATOM 2652 O O . GLU B 1 39 ? 6.659 -0.344 -8.112 1.00 22.97 39 GLU B O 1
ATOM 2658 N N . GLY B 1 40 ? 7.642 -2.331 -7.693 1.00 25.09 40 GLY B N 1
ATOM 2659 C CA . GLY B 1 40 ? 8.342 -2.395 -8.958 1.00 20.52 40 GLY B CA 1
ATOM 2660 C C . GLY B 1 40 ? 8.071 -3.726 -9.621 1.00 26.31 40 GLY B C 1
ATOM 2661 O O . GLY B 1 40 ? 8.452 -4.773 -9.090 1.00 24.89 40 GLY B O 1
ATOM 2662 N N . VAL B 1 41 ? 7.394 -3.707 -10.766 1.00 22.13 41 VAL B N 1
ATOM 2663 C CA . VAL B 1 41 ? 6.963 -4.921 -11.447 1.00 31.06 41 VAL B CA 1
ATOM 2664 C C . VAL B 1 41 ? 7.459 -4.877 -12.885 1.00 29.59 41 VAL B C 1
ATOM 2665 O O . VAL B 1 41 ? 7.500 -3.808 -13.505 1.00 27.39 41 VAL B O 1
ATOM 2669 N N . ARG B 1 42 ? 7.834 -6.039 -13.415 1.00 36.08 42 ARG B N 1
ATOM 2670 C CA . ARG B 1 42 ? 8.315 -6.169 -14.783 1.00 34.12 42 ARG B CA 1
ATOM 2671 C C . ARG B 1 42 ? 7.376 -7.056 -15.587 1.00 38.13 42 ARG B C 1
ATOM 2672 O O . ARG B 1 42 ? 6.829 -8.033 -15.066 1.00 27.13 42 ARG B O 1
ATOM 2680 N N . ALA B 1 43 ? 7.195 -6.706 -16.856 1.00 41.32 43 ALA B N 1
ATOM 2681 C CA . ALA B 1 43 ? 6.495 -7.540 -17.820 1.00 35.73 43 ALA B CA 1
ATOM 2682 C C . ALA B 1 43 ? 7.475 -7.954 -18.907 1.00 39.22 43 ALA B C 1
ATOM 2683 O O . ALA B 1 43 ? 8.332 -7.163 -19.314 1.00 35.38 43 ALA B O 1
ATOM 2685 N N . TYR B 1 44 ? 7.353 -9.197 -19.368 1.00 42.53 44 TYR B N 1
ATOM 2686 C CA . TYR B 1 44 ? 8.278 -9.759 -20.340 1.00 41.85 44 TYR B CA 1
ATOM 2687 C C . TYR B 1 44 ? 7.512 -10.340 -21.518 1.00 49.29 44 TYR B C 1
ATOM 2688 O O . TYR B 1 44 ? 6.314 -10.618 -21.433 1.00 56.34 44 TYR B O 1
ATOM 2697 N N . ASP B 1 45 ? 8.227 -10.525 -22.624 1.00 40.57 45 ASP B N 1
ATOM 2698 C CA . ASP B 1 45 ? 7.677 -11.171 -23.808 1.00 39.39 45 ASP B CA 1
ATOM 2699 C C . ASP B 1 45 ? 7.851 -12.679 -23.669 1.00 43.02 45 ASP B C 1
ATOM 2700 O O . ASP B 1 45 ? 8.966 -13.161 -23.442 1.00 47.90 45 ASP B O 1
ATOM 2705 N N . THR B 1 46 ? 6.753 -13.415 -23.794 1.00 40.36 46 THR B N 1
ATOM 2706 C CA . THR B 1 46 ? 6.731 -14.863 -23.679 1.00 45.73 46 THR B CA 1
ATOM 2707 C C . THR B 1 46 ? 6.144 -15.477 -24.944 1.00 49.64 46 THR B C 1
ATOM 2708 O O . THR B 1 46 ? 5.484 -14.785 -25.731 1.00 38.04 46 THR B O 1
ATOM 2712 N N . PRO B 1 47 ? 6.368 -16.774 -25.179 1.00 46.48 47 PRO B N 1
ATOM 2713 C CA . PRO B 1 47 ? 5.702 -17.435 -26.313 1.00 50.14 47 PRO B CA 1
ATOM 2714 C C . PRO B 1 47 ? 4.187 -17.332 -26.274 1.00 50.92 47 PRO B C 1
ATOM 2715 O O . PRO B 1 47 ? 3.539 -17.567 -27.302 1.00 54.11 47 PRO B O 1
ATOM 2719 N N . GLN B 1 48 ? 3.602 -16.989 -25.128 1.00 42.73 48 GLN B N 1
ATOM 2720 C CA . GLN B 1 48 ? 2.167 -16.784 -25.007 1.00 44.18 48 GLN B CA 1
ATOM 2721 C C . GLN B 1 48 ? 1.770 -15.316 -25.112 1.00 42.30 48 GLN B C 1
ATOM 2722 O O . GLN B 1 48 ? 0.573 -15.010 -25.107 1.00 33.87 48 GLN B O 1
ATOM 2728 N N . GLY B 1 49 ? 2.736 -14.411 -25.213 1.00 33.15 49 GLY B N 1
ATOM 2729 C CA . GLY B 1 49 ? 2.496 -12.981 -25.231 1.00 33.03 49 GLY B CA 1
ATOM 2730 C C . GLY B 1 49 ? 3.152 -12.296 -24.048 1.00 41.91 49 GLY B C 1
ATOM 2731 O O . GLY B 1 49 ? 3.890 -12.906 -23.268 1.00 35.20 49 GLY B O 1
ATOM 2732 N N . THR B 1 50 ? 2.870 -11.001 -23.915 1.00 41.02 50 THR B N 1
ATOM 2733 C CA . THR B 1 50 ? 3.437 -10.212 -22.826 1.00 40.76 50 THR B CA 1
ATOM 2734 C C . THR B 1 50 ? 2.829 -10.639 -21.494 1.00 33.36 50 THR B C 1
ATOM 2735 O O . THR B 1 50 ? 1.610 -10.567 -21.308 1.00 33.75 50 THR B O 1
ATOM 2739 N N . ALA B 1 51 ? 3.677 -11.069 -20.563 1.00 35.81 51 ALA B N 1
ATOM 2740 C CA . ALA B 1 51 ? 3.229 -11.580 -19.277 1.00 38.18 51 ALA B CA 1
ATOM 2741 C C . ALA B 1 51 ? 3.933 -10.850 -18.142 1.00 32.68 51 ALA B C 1
ATOM 2742 O O . ALA B 1 51 ? 5.140 -10.599 -18.207 1.00 34.40 51 ALA B O 1
ATOM 2744 N N . ILE B 1 52 ? 3.168 -10.512 -17.106 1.00 38.48 52 ILE B N 1
ATOM 2745 C CA . ILE B 1 52 ? 3.719 -9.915 -15.893 1.00 32.20 52 ILE B CA 1
ATOM 2746 C C . ILE B 1 52 ? 4.322 -11.013 -15.030 1.00 29.97 52 ILE B C 1
ATOM 2747 O O . ILE B 1 52 ? 3.717 -12.074 -14.837 1.00 36.35 52 ILE B O 1
ATOM 2752 N N . PHE B 1 53 ? 5.517 -10.766 -14.500 1.00 37.02 53 PHE B N 1
ATOM 2753 C CA . PHE B 1 53 ? 6.203 -11.750 -13.673 1.00 39.94 53 PHE B CA 1
ATOM 2754 C C . PHE B 1 53 ? 5.800 -11.574 -12.212 1.00 37.43 53 PHE B C 1
ATOM 2755 O O . PHE B 1 53 ? 6.024 -10.510 -11.623 1.00 32.61 53 PHE B O 1
ATOM 2763 N N . ARG B 1 54 ? 5.206 -12.624 -11.639 1.00 32.23 54 ARG B N 1
ATOM 2764 C CA . ARG B 1 54 ? 4.809 -12.675 -10.231 1.00 31.55 54 ARG B CA 1
ATOM 2765 C C . ARG B 1 54 ? 3.913 -11.497 -9.857 1.00 27.47 54 ARG B C 1
ATOM 2766 O O . ARG B 1 54 ? 4.173 -10.757 -8.905 1.00 27.16 54 ARG B O 1
ATOM 2774 N N . LEU B 1 55 ? 2.830 -11.340 -10.623 1.00 28.91 55 LEU B N 1
ATOM 2775 C CA . LEU B 1 55 ? 1.888 -10.256 -10.369 1.00 31.42 55 LEU B CA 1
ATOM 2776 C C . LEU B 1 55 ? 1.261 -10.377 -8.986 1.00 30.01 55 LEU B C 1
ATOM 2777 O O . LEU B 1 55 ? 1.045 -9.368 -8.305 1.00 20.98 55 LEU B O 1
ATOM 2782 N N . GLN B 1 56 ? 0.965 -11.604 -8.553 1.00 29.34 56 GLN B N 1
ATOM 2783 C CA . GLN B 1 56 ? 0.299 -11.789 -7.268 1.00 37.33 56 GLN B CA 1
ATOM 2784 C C . GLN B 1 56 ? 1.205 -11.394 -6.109 1.00 23.63 56 GLN B C 1
ATOM 2785 O O . GLN B 1 56 ? 0.750 -10.767 -5.145 1.00 24.50 56 GLN B O 1
ATOM 2791 N N . ALA B 1 57 ? 2.491 -11.745 -6.187 1.00 21.92 57 ALA B N 1
ATOM 2792 C CA . ALA B 1 57 ? 3.406 -11.457 -5.087 1.00 26.11 57 ALA B CA 1
ATOM 2793 C C . ALA B 1 57 ? 3.623 -9.957 -4.919 1.00 22.85 57 ALA B C 1
ATOM 2794 O O . ALA B 1 57 ? 3.761 -9.466 -3.792 1.00 29.18 57 ALA B O 1
ATOM 2796 N N . HIS B 1 58 ? 3.654 -9.213 -6.026 1.00 30.23 58 HIS B N 1
ATOM 2797 C CA . HIS B 1 58 ? 3.857 -7.770 -5.952 1.00 30.75 58 HIS B CA 1
ATOM 2798 C C . HIS B 1 58 ? 2.606 -7.048 -5.465 1.00 37.34 58 HIS B C 1
ATOM 2799 O O . HIS B 1 58 ? 2.707 -6.054 -4.736 1.00 29.91 58 HIS B O 1
ATOM 2806 N N . THR B 1 59 ? 1.421 -7.520 -5.860 1.00 26.58 59 THR B N 1
ATOM 2807 C CA . THR B 1 59 ? 0.194 -6.925 -5.341 1.00 36.37 59 THR B CA 1
ATOM 2808 C C . THR B 1 59 ? 0.037 -7.211 -3.854 1.00 27.34 59 THR B C 1
ATOM 2809 O O . THR B 1 59 ? -0.323 -6.316 -3.081 1.00 24.33 59 THR B O 1
ATOM 2813 N N . ASP B 1 60 ? 0.303 -8.453 -3.440 1.00 25.22 60 ASP B N 1
ATOM 2814 C CA . ASP B 1 60 ? 0.201 -8.807 -2.028 1.00 27.95 60 ASP B CA 1
ATOM 2815 C C . ASP B 1 60 ? 1.138 -7.957 -1.180 1.00 16.94 60 ASP B C 1
ATOM 2816 O O . ASP B 1 60 ? 0.743 -7.431 -0.133 1.00 39.29 60 ASP B O 1
ATOM 2821 N N . ARG B 1 61 ? 2.391 -7.811 -1.620 1.00 19.41 61 ARG B N 1
ATOM 2822 C CA . ARG B 1 61 ? 3.339 -6.995 -0.872 1.00 22.54 61 ARG B CA 1
ATOM 2823 C C . ARG B 1 61 ? 2.926 -5.529 -0.860 1.00 16.72 61 ARG B C 1
ATOM 2824 O O . ARG B 1 61 ? 3.134 -4.838 0.144 1.00 18.21 61 ARG B O 1
ATOM 2832 N N . LEU B 1 62 ? 2.347 -5.040 -1.960 1.00 16.63 62 LEU B N 1
ATOM 2833 C CA . LEU B 1 62 ? 1.837 -3.673 -1.984 1.00 29.05 62 LEU B CA 1
ATOM 2834 C C . LEU B 1 62 ? 0.795 -3.462 -0.896 1.00 26.10 62 LEU B C 1
ATOM 2835 O O . LEU B 1 62 ? 0.816 -2.444 -0.193 1.00 20.70 62 LEU B O 1
ATOM 2840 N N . PHE B 1 63 ? -0.123 -4.420 -0.738 1.00 19.71 63 PHE B N 1
ATOM 2841 C CA . PHE B 1 63 ? -1.126 -4.315 0.316 1.00 27.31 63 PHE B CA 1
ATOM 2842 C C . PHE B 1 63 ? -0.509 -4.489 1.696 1.00 20.98 63 PHE B C 1
ATOM 2843 O O . PHE B 1 63 ? -0.963 -3.860 2.658 1.00 24.47 63 PHE B O 1
ATOM 2851 N N . ASP B 1 64 ? 0.517 -5.336 1.816 1.00 21.64 64 ASP B N 1
ATOM 2852 C CA . ASP B 1 64 ? 1.225 -5.459 3.085 1.00 19.13 64 ASP B CA 1
ATOM 2853 C C . ASP B 1 64 ? 1.899 -4.147 3.468 1.00 23.22 64 ASP B C 1
ATOM 2854 O O . ASP B 1 64 ? 1.844 -3.728 4.630 1.00 14.46 64 ASP B O 1
ATOM 2859 N N . SER B 1 65 ? 2.531 -3.479 2.500 1.00 22.46 65 SER B N 1
ATOM 2860 C CA . SER B 1 65 ? 3.204 -2.218 2.797 1.00 20.93 65 SER B CA 1
ATOM 2861 C C . SER B 1 65 ? 2.207 -1.139 3.198 1.00 17.26 65 SER B C 1
ATOM 2862 O O . SER B 1 65 ? 2.463 -0.364 4.127 1.00 22.08 65 SER B O 1
ATOM 2865 N N . ALA B 1 66 ? 1.064 -1.070 2.511 1.00 17.94 66 ALA B N 1
ATOM 2866 C CA . ALA B 1 66 ? 0.028 -0.121 2.908 1.00 20.67 66 ALA B CA 1
ATOM 2867 C C . ALA B 1 66 ? -0.522 -0.457 4.287 1.00 18.40 66 ALA B C 1
ATOM 2868 O O . ALA B 1 66 ? -0.795 0.444 5.089 1.00 20.30 66 ALA B O 1
ATOM 2870 N N . HIS B 1 67 ? -0.686 -1.750 4.581 1.00 21.06 67 HIS B N 1
ATOM 2871 C CA . HIS B 1 67 ? -1.170 -2.157 5.897 1.00 20.49 67 HIS B CA 1
ATOM 2872 C C . HIS B 1 67 ? -0.198 -1.736 6.993 1.00 13.55 67 HIS B C 1
ATOM 2873 O O . HIS B 1 67 ? -0.616 -1.288 8.068 1.00 17.03 67 HIS B O 1
ATOM 2880 N N . ILE B 1 68 ? 1.105 -1.862 6.734 1.00 17.12 68 ILE B N 1
ATOM 2881 C CA . ILE B 1 68 ? 2.108 -1.453 7.715 1.00 24.19 68 ILE B CA 1
ATOM 2882 C C . ILE B 1 68 ? 1.968 0.029 8.041 1.00 19.21 68 ILE B C 1
ATOM 2883 O O . ILE B 1 68 ? 2.084 0.440 9.203 1.00 16.58 68 ILE B O 1
ATOM 2888 N N . MET B 1 69 ? 1.694 0.848 7.028 1.00 18.14 69 MET B N 1
ATOM 2889 C CA . MET B 1 69 ? 1.559 2.289 7.188 1.00 23.57 69 MET B CA 1
ATOM 2890 C C . MET B 1 69 ? 0.141 2.725 7.550 1.00 24.04 69 MET B C 1
ATOM 2891 O O . MET B 1 69 ? -0.148 3.925 7.508 1.00 44.59 69 MET B O 1
ATOM 2896 N N . ASN B 1 70 ? -0.744 1.785 7.894 1.00 19.39 70 ASN B N 1
ATOM 2897 C CA . ASN B 1 70 ? -2.141 2.089 8.220 1.00 26.54 70 ASN B CA 1
ATOM 2898 C C . ASN B 1 70 ? -2.852 2.805 7.074 1.00 28.01 70 ASN B C 1
ATOM 2899 O O . ASN B 1 70 ? -3.727 3.645 7.302 1.00 33.23 70 ASN B O 1
ATOM 2904 N N . MET B 1 71 ? -2.485 2.487 5.836 1.00 31.23 71 MET B N 1
ATOM 2905 C CA . MET B 1 71 ? -3.120 3.062 4.658 1.00 26.91 71 MET B CA 1
ATOM 2906 C C . MET B 1 71 ? -4.111 2.060 4.083 1.00 25.82 71 MET B C 1
ATOM 2907 O O . MET B 1 71 ? -3.752 0.907 3.815 1.00 34.56 71 MET B O 1
ATOM 2912 N N . GLN B 1 72 ? -5.354 2.499 3.900 1.00 28.98 72 GLN B N 1
ATOM 2913 C CA . GLN B 1 72 ? -6.417 1.648 3.375 1.00 22.98 72 GLN B CA 1
ATOM 2914 C C . GLN B 1 72 ? -6.503 1.844 1.866 1.00 33.04 72 GLN B C 1
ATOM 2915 O O . GLN B 1 72 ? -6.901 2.914 1.394 1.00 36.29 72 GLN B O 1
ATOM 2921 N N . ILE B 1 73 ? -6.127 0.818 1.109 1.00 36.16 73 ILE B N 1
ATOM 2922 C CA . ILE B 1 73 ? -6.250 0.864 -0.345 1.00 28.85 73 ILE B CA 1
ATOM 2923 C C . ILE B 1 73 ? -7.726 0.723 -0.694 1.00 33.05 73 ILE B C 1
ATOM 2924 O O . ILE B 1 73 ? -8.352 -0.286 -0.337 1.00 24.63 73 ILE B O 1
ATOM 2929 N N . PRO B 1 74 ? -8.320 1.690 -1.394 1.00 35.44 74 PRO B N 1
ATOM 2930 C CA . PRO B 1 74 ? -9.764 1.625 -1.661 1.00 30.41 74 PRO B CA 1
ATOM 2931 C C . PRO B 1 74 ? -10.125 0.621 -2.745 1.00 32.48 74 PRO B C 1
ATOM 2932 O O . PRO B 1 74 ? -11.148 0.775 -3.419 1.00 36.81 74 PRO B O 1
ATOM 2936 N N . TYR B 1 75 ? -9.297 -0.403 -2.931 1.00 29.45 75 TYR B N 1
ATOM 2937 C CA . TYR B 1 75 ? -9.535 -1.418 -3.945 1.00 23.49 75 TYR B CA 1
ATOM 2938 C C . TYR B 1 75 ? -9.080 -2.767 -3.410 1.00 28.42 75 TYR B C 1
ATOM 2939 O O . TYR B 1 75 ? -8.267 -2.852 -2.487 1.00 28.37 75 TYR B O 1
ATOM 2948 N N . SER B 1 76 ? -9.621 -3.828 -4.000 1.00 26.52 76 SER B N 1
ATOM 2949 C CA . SER B 1 76 ? -9.253 -5.181 -3.618 1.00 34.03 76 SER B CA 1
ATOM 2950 C C . SER B 1 76 ? -8.029 -5.640 -4.405 1.00 34.91 76 SER B C 1
ATOM 2951 O O . SER B 1 76 ? -7.618 -5.020 -5.390 1.00 33.88 76 SER B O 1
ATOM 2954 N N . ARG B 1 77 ? -7.445 -6.756 -3.959 1.00 27.89 77 ARG B N 1
ATOM 2955 C CA . ARG B 1 77 ? -6.270 -7.293 -4.637 1.00 26.93 77 ARG B CA 1
ATOM 2956 C C . ARG B 1 77 ? -6.590 -7.714 -6.065 1.00 35.07 77 ARG B C 1
ATOM 2957 O O . ARG B 1 77 ? -5.737 -7.593 -6.952 1.00 44.74 77 ARG B O 1
ATOM 2965 N N A ASP B 1 78 ? -7.809 -8.203 -6.308 0.29 31.28 78 ASP B N 1
ATOM 2966 N N B ASP B 1 78 ? -7.808 -8.202 -6.311 0.71 30.43 78 ASP B N 1
ATOM 2967 C CA A ASP B 1 78 ? -8.204 -8.573 -7.663 0.29 32.48 78 ASP B CA 1
ATOM 2968 C CA B ASP B 1 78 ? -8.186 -8.573 -7.670 0.71 32.06 78 ASP B CA 1
ATOM 2969 C C A ASP B 1 78 ? -8.298 -7.349 -8.565 0.29 30.53 78 ASP B C 1
ATOM 2970 C C B ASP B 1 78 ? -8.293 -7.346 -8.568 0.71 30.76 78 ASP B C 1
ATOM 2971 O O A ASP B 1 78 ? -7.943 -7.413 -9.748 0.29 30.01 78 ASP B O 1
ATOM 2972 O O B ASP B 1 78 ? -7.940 -7.405 -9.751 0.71 29.64 78 ASP B O 1
ATOM 2981 N N . GLU B 1 79 ? -8.772 -6.224 -8.023 1.00 27.41 79 GLU B N 1
ATOM 2982 C CA . GLU B 1 79 ? -8.860 -5.001 -8.815 1.00 25.83 79 GLU B CA 1
ATOM 2983 C C . GLU B 1 79 ? -7.482 -4.428 -9.117 1.00 34.03 79 GLU B C 1
ATOM 2984 O O . GLU B 1 79 ? -7.283 -3.823 -10.177 1.00 31.99 79 GLU B O 1
ATOM 2990 N N . ILE B 1 80 ? -6.525 -4.597 -8.202 1.00 30.83 80 ILE B N 1
ATOM 2991 C CA . ILE B 1 80 ? -5.172 -4.112 -8.451 1.00 26.95 80 ILE B CA 1
ATOM 2992 C C . ILE B 1 80 ? -4.466 -5.006 -9.462 1.00 26.81 80 ILE B C 1
ATOM 2993 O O . ILE B 1 80 ? -3.707 -4.524 -10.312 1.00 27.04 80 ILE B O 1
ATOM 2998 N N . ASN B 1 81 ? -4.706 -6.318 -9.391 1.00 35.37 81 ASN B N 1
ATOM 2999 C CA . ASN B 1 81 ? -4.158 -7.228 -10.392 1.00 38.23 81 ASN B CA 1
ATOM 3000 C C . ASN B 1 81 ? -4.667 -6.876 -11.783 1.00 39.84 81 ASN B C 1
ATOM 3001 O O . ASN B 1 81 ? -3.892 -6.809 -12.744 1.00 39.40 81 ASN B O 1
ATOM 3006 N N . GLU B 1 82 ? -5.975 -6.640 -11.908 1.00 38.30 82 GLU B N 1
ATOM 3007 C CA . GLU B 1 82 ? -6.543 -6.298 -13.206 1.00 41.53 82 GLU B CA 1
ATOM 3008 C C . GLU B 1 82 ? -6.081 -4.925 -13.676 1.00 37.72 82 GLU B C 1
ATOM 3009 O O . GLU B 1 82 ? -5.947 -4.697 -14.884 1.00 36.44 82 GLU B O 1
ATOM 3015 N N . ALA B 1 83 ? -5.825 -4.003 -12.744 1.00 28.13 83 ALA B N 1
ATOM 3016 C CA . ALA B 1 83 ? -5.346 -2.679 -13.127 1.00 35.83 83 ALA B CA 1
ATOM 3017 C C . ALA B 1 83 ? -3.891 -2.714 -13.575 1.00 41.00 83 ALA B C 1
ATOM 3018 O O . ALA B 1 83 ? -3.502 -1.955 -14.470 1.00 48.24 83 ALA B O 1
ATOM 3020 N N . THR B 1 84 ? -3.073 -3.575 -12.965 1.00 35.28 84 THR B N 1
ATOM 3021 C CA . THR B 1 84 ? -1.686 -3.703 -13.399 1.00 31.99 84 THR B CA 1
ATOM 3022 C C . THR B 1 84 ? -1.607 -4.253 -14.816 1.00 35.92 84 THR B C 1
ATOM 3023 O O . THR B 1 84 ? -0.793 -3.794 -15.626 1.00 44.93 84 THR B O 1
ATOM 3027 N N . ARG B 1 85 ? -2.447 -5.242 -15.132 1.00 32.06 85 ARG B N 1
ATOM 3028 C CA . ARG B 1 85 ? -2.522 -5.738 -16.501 1.00 34.56 85 ARG B CA 1
ATOM 3029 C C . ARG B 1 85 ? -3.041 -4.667 -17.451 1.00 32.51 85 ARG B C 1
ATOM 3030 O O . ARG B 1 85 ? -2.605 -4.601 -18.605 1.00 35.15 85 ARG B O 1
ATOM 3038 N N . ALA B 1 86 ? -3.957 -3.814 -16.985 1.00 49.25 86 ALA B N 1
ATOM 3039 C CA . ALA B 1 86 ? -4.498 -2.770 -17.848 1.00 56.29 86 ALA B CA 1
ATOM 3040 C C . ALA B 1 86 ? -3.432 -1.744 -18.215 1.00 53.66 86 ALA B C 1
ATOM 3041 O O . ALA B 1 86 ? -3.402 -1.252 -19.348 1.00 57.15 86 ALA B O 1
ATOM 3043 N N . ALA B 1 87 ? -2.547 -1.414 -17.271 1.00 39.09 87 ALA B N 1
ATOM 3044 C CA . ALA B 1 87 ? -1.477 -0.463 -17.548 1.00 31.57 87 ALA B CA 1
ATOM 3045 C C . ALA B 1 87 ? -0.487 -0.986 -18.580 1.00 35.60 87 ALA B C 1
ATOM 3046 O O . ALA B 1 87 ? 0.204 -0.186 -19.218 1.00 43.09 87 ALA B O 1
ATOM 3048 N N . VAL B 1 88 ? -0.401 -2.302 -18.754 1.00 29.29 88 VAL B N 1
ATOM 3049 C CA . VAL B 1 88 ? 0.482 -2.879 -19.763 1.00 38.40 88 VAL B CA 1
ATOM 3050 C C . VAL B 1 88 ? -0.258 -3.125 -21.071 1.00 42.64 88 VAL B C 1
ATOM 3051 O O . VAL B 1 88 ? 0.275 -2.860 -22.152 1.00 46.61 88 VAL B O 1
ATOM 3055 N N . ARG B 1 89 ? -1.494 -3.622 -20.993 1.00 37.83 89 ARG B N 1
ATOM 3056 C CA . ARG B 1 89 ? -2.245 -3.944 -22.201 1.00 38.19 89 ARG B CA 1
ATOM 3057 C C . ARG B 1 89 ? -2.652 -2.683 -22.951 1.00 44.70 89 ARG B C 1
ATOM 3058 O O . ARG B 1 89 ? -2.430 -2.570 -24.163 1.00 47.44 89 ARG B O 1
ATOM 3066 N N . GLU B 1 90 ? -3.250 -1.721 -22.245 1.00 39.23 90 GLU B N 1
ATOM 3067 C CA . GLU B 1 90 ? -3.748 -0.516 -22.899 1.00 46.93 90 GLU B CA 1
ATOM 3068 C C . GLU B 1 90 ? -2.636 0.317 -23.522 1.00 46.44 90 GLU B C 1
ATOM 3069 O O . GLU B 1 90 ? -2.900 1.071 -24.464 1.00 52.80 90 GLU B O 1
ATOM 3075 N N . ASN B 1 91 ? -1.405 0.201 -23.030 1.00 38.77 91 ASN B N 1
ATOM 3076 C CA . ASN B 1 91 ? -0.284 0.948 -23.584 1.00 40.84 91 ASN B CA 1
ATOM 3077 C C . ASN B 1 91 ? 0.429 0.212 -24.712 1.00 41.50 91 ASN B C 1
ATOM 3078 O O . ASN B 1 91 ? 1.422 0.730 -25.233 1.00 35.55 91 ASN B O 1
ATOM 3083 N N . ASN B 1 92 ? -0.051 -0.974 -25.097 1.00 49.12 92 ASN B N 1
ATOM 3084 C CA . ASN B 1 92 ? 0.523 -1.749 -26.201 1.00 52.02 92 ASN B CA 1
ATOM 3085 C C . ASN B 1 92 ? 2.011 -2.016 -25.978 1.00 49.68 92 ASN B C 1
ATOM 3086 O O . ASN B 1 92 ? 2.840 -1.844 -26.874 1.00 48.55 92 ASN B O 1
ATOM 3091 N N . LEU B 1 93 ? 2.347 -2.446 -24.767 1.00 52.24 93 LEU B N 1
ATOM 3092 C CA . LEU B 1 93 ? 3.730 -2.672 -24.371 1.00 49.87 93 LEU B CA 1
ATOM 3093 C C . LEU B 1 93 ? 4.078 -4.148 -24.513 1.00 48.13 93 LEU B C 1
ATOM 3094 O O . LEU B 1 93 ? 3.311 -5.017 -24.086 1.00 47.89 93 LEU B O 1
ATOM 3099 N N . GLU B 1 94 ? 5.232 -4.424 -25.117 1.00 56.22 94 GLU B N 1
ATOM 3100 C CA . GLU B 1 94 ? 5.711 -5.791 -25.282 1.00 66.96 94 GLU B CA 1
ATOM 3101 C C . GLU B 1 94 ? 6.484 -6.273 -24.060 1.00 57.33 94 GLU B C 1
ATOM 3102 O O . GLU B 1 94 ? 6.326 -7.423 -23.638 1.00 54.46 94 GLU B O 1
ATOM 3108 N N . SER B 1 95 ? 7.325 -5.412 -23.493 1.00 51.18 95 SER B N 1
ATOM 3109 C CA . SER B 1 95 ? 8.009 -5.682 -22.236 1.00 43.42 95 SER B CA 1
ATOM 3110 C C . SER B 1 95 ? 8.161 -4.352 -21.517 1.00 55.91 95 SER B C 1
ATOM 3111 O O . SER B 1 95 ? 8.678 -3.394 -22.098 1.00 65.95 95 SER B O 1
ATOM 3114 N N . ALA B 1 96 ? 7.710 -4.289 -20.267 1.00 55.07 96 ALA B N 1
ATOM 3115 C CA . ALA B 1 96 ? 7.591 -3.010 -19.588 1.00 53.62 96 ALA B CA 1
ATOM 3116 C C . ALA B 1 96 ? 7.983 -3.130 -18.123 1.00 47.04 96 ALA B C 1
ATOM 3117 O O . ALA B 1 96 ? 8.007 -4.218 -17.543 1.00 35.97 96 ALA B O 1
ATOM 3119 N N . TYR B 1 97 ? 8.299 -1.977 -17.541 1.00 43.05 97 TYR B N 1
ATOM 3120 C CA . TYR B 1 97 ? 8.424 -1.813 -16.102 1.00 31.93 97 TYR B CA 1
ATOM 3121 C C . TYR B 1 97 ? 7.157 -1.150 -15.580 1.00 30.97 97 TYR B C 1
ATOM 3122 O O . TYR B 1 97 ? 6.655 -0.195 -16.179 1.00 37.17 97 TYR B O 1
ATOM 3131 N N . ILE B 1 98 ? 6.642 -1.660 -14.464 1.00 26.21 98 ILE B N 1
ATOM 3132 C CA . ILE B 1 98 ? 5.359 -1.234 -13.916 1.00 33.22 98 ILE B CA 1
ATOM 3133 C C . ILE B 1 98 ? 5.591 -0.633 -12.537 1.00 31.99 98 ILE B C 1
ATOM 3134 O O . ILE B 1 98 ? 6.292 -1.223 -11.707 1.00 26.21 98 ILE B O 1
ATOM 3139 N N . ARG B 1 99 ? 4.985 0.529 -12.289 1.00 31.97 99 ARG B N 1
ATOM 3140 C CA . ARG B 1 99 ? 5.121 1.249 -11.024 1.00 22.49 99 ARG B CA 1
ATOM 3141 C C . ARG B 1 99 ? 3.741 1.440 -10.407 1.00 25.54 99 ARG B C 1
ATOM 3142 O O . ARG B 1 99 ? 3.069 2.453 -10.660 1.00 26.33 99 ARG B O 1
ATOM 3150 N N . PRO B 1 100 ? 3.265 0.485 -9.606 1.00 26.53 100 PRO B N 1
ATOM 3151 C CA . PRO B 1 100 ? 2.058 0.730 -8.807 1.00 29.68 100 PRO B CA 1
ATOM 3152 C C . PRO B 1 100 ? 2.439 1.528 -7.569 1.00 26.42 100 PRO B C 1
ATOM 3153 O O . PRO B 1 100 ? 3.430 1.220 -6.905 1.00 24.34 100 PRO B O 1
ATOM 3157 N N . MET B 1 101 ? 1.661 2.564 -7.265 1.00 27.03 101 MET B N 1
ATOM 3158 C CA . MET B 1 101 ? 2.022 3.474 -6.187 1.00 30.89 101 MET B CA 1
ATOM 3159 C C . MET B 1 101 ? 0.776 3.902 -5.428 1.00 32.49 101 MET B C 1
ATOM 3160 O O . MET B 1 101 ? -0.194 4.371 -6.031 1.00 27.51 101 MET B O 1
ATOM 3165 N N . VAL B 1 102 ? 0.812 3.733 -4.108 1.00 29.81 102 VAL B N 1
ATOM 3166 C CA . VAL B 1 102 ? -0.276 4.114 -3.213 1.00 29.68 102 VAL B CA 1
ATOM 3167 C C . VAL B 1 102 ? 0.200 5.286 -2.369 1.00 23.95 102 VAL B C 1
ATOM 3168 O O . VAL B 1 102 ? 1.240 5.196 -1.705 1.00 31.31 102 VAL B O 1
ATOM 3172 N N . PHE B 1 103 ? -0.558 6.381 -2.385 1.00 21.20 103 PHE B N 1
ATOM 3173 C CA . PHE B 1 103 ? -0.113 7.590 -1.711 1.00 24.92 103 PHE B CA 1
ATOM 3174 C C . PHE B 1 103 ? -1.303 8.338 -1.128 1.00 26.19 103 PHE B C 1
ATOM 3175 O O . PHE B 1 103 ? -2.457 8.111 -1.502 1.00 27.54 103 PHE B O 1
ATOM 3183 N N . TYR B 1 104 ? -0.995 9.233 -0.191 1.00 26.50 104 TYR B N 1
ATOM 3184 C CA . TYR B 1 104 ? -1.993 10.117 0.391 1.00 32.28 104 TYR B CA 1
ATOM 3185 C C . TYR B 1 104 ? -2.157 11.357 -0.478 1.00 38.68 104 TYR B C 1
ATOM 3186 O O . TYR B 1 104 ? -1.176 11.918 -0.970 1.00 37.39 104 TYR B O 1
ATOM 3195 N N . GLY B 1 105 ? -3.403 11.785 -0.659 1.00 33.59 105 GLY B N 1
ATOM 3196 C CA . GLY B 1 105 ? -3.703 12.924 -1.497 1.00 24.62 105 GLY B CA 1
ATOM 3197 C C . GLY B 1 105 ? -3.431 14.247 -0.806 1.00 26.63 105 GLY B C 1
ATOM 3198 O O . GLY B 1 105 ? -2.847 14.322 0.277 1.00 25.23 105 GLY B O 1
ATOM 3199 N N . SER B 1 106 ? -3.877 15.315 -1.459 1.00 28.96 106 SER B N 1
ATOM 3200 C CA . SER B 1 106 ? -3.692 16.674 -0.949 1.00 43.40 106 SER B CA 1
ATOM 3201 C C . SER B 1 106 ? -4.938 17.141 -0.197 1.00 52.65 106 SER B C 1
ATOM 3202 O O . SER B 1 106 ? -5.567 18.143 -0.533 1.00 61.62 106 SER B O 1
ATOM 3205 N N . GLU B 1 107 ? -5.292 16.386 0.843 1.00 50.58 107 GLU B N 1
ATOM 3206 C CA . GLU B 1 107 ? -6.449 16.713 1.669 1.00 46.84 107 GLU B CA 1
ATOM 3207 C C . GLU B 1 107 ? -6.071 17.560 2.878 1.00 47.55 107 GLU B C 1
ATOM 3208 O O . GLU B 1 107 ? -6.798 18.494 3.234 1.00 48.63 107 GLU B O 1
ATOM 3214 N N . GLY B 1 108 ? -4.944 17.244 3.519 1.00 50.35 108 GLY B N 1
ATOM 3215 C CA . GLY B 1 108 ? -4.453 18.032 4.627 1.00 53.12 108 GLY B CA 1
ATOM 3216 C C . GLY B 1 108 ? -2.941 18.117 4.581 1.00 49.45 108 GLY B C 1
ATOM 3217 O O . GLY B 1 108 ? -2.282 17.408 3.817 1.00 40.95 108 GLY B O 1
ATOM 3218 N N . MET B 1 109 ? -2.398 19.000 5.416 1.00 51.79 109 MET B N 1
ATOM 3219 C CA . MET B 1 109 ? -0.962 19.227 5.456 1.00 51.20 109 MET B CA 1
ATOM 3220 C C . MET B 1 109 ? -0.329 18.853 6.789 1.00 40.87 109 MET B C 1
ATOM 3221 O O . MET B 1 109 ? 0.894 18.966 6.930 1.00 29.43 109 MET B O 1
ATOM 3226 N N . GLY B 1 110 ? -1.117 18.410 7.766 1.00 43.25 110 GLY B N 1
ATOM 3227 C CA . GLY B 1 110 ? -0.562 17.987 9.033 1.00 44.56 110 GLY B CA 1
ATOM 3228 C C . GLY B 1 110 ? 0.041 16.597 8.971 1.00 36.06 110 GLY B C 1
ATOM 3229 O O . GLY B 1 110 ? -0.130 15.848 8.010 1.00 33.80 110 GLY B O 1
ATOM 3230 N N . LEU B 1 111 ? 0.775 16.254 10.029 1.00 29.95 111 LEU B N 1
ATOM 3231 C CA . LEU B 1 111 ? 1.376 14.932 10.131 1.00 28.37 111 LEU B CA 1
ATOM 3232 C C . LEU B 1 111 ? 0.364 13.850 10.483 1.00 38.77 111 LEU B C 1
ATOM 3233 O O . LEU B 1 111 ? 0.682 12.662 10.353 1.00 40.85 111 LEU B O 1
ATOM 3238 N N . ARG B 1 112 ? -0.838 14.228 10.914 1.00 42.17 112 ARG B N 1
ATOM 3239 C CA . ARG B 1 112 ? -1.873 13.257 11.238 1.00 37.56 112 ARG B CA 1
ATOM 3240 C C . ARG B 1 112 ? -2.507 12.706 9.967 1.00 41.48 112 ARG B C 1
ATOM 3241 O O . ARG B 1 112 ? -2.787 13.449 9.022 1.00 36.91 112 ARG B O 1
ATOM 3243 N N . ALA B 1 113 ? -2.737 11.394 9.951 1.00 50.74 113 ALA B N 1
ATOM 3244 C CA . ALA B 1 113 ? -3.316 10.728 8.791 1.00 56.50 113 ALA B CA 1
ATOM 3245 C C . ALA B 1 113 ? -4.835 10.828 8.739 1.00 56.08 113 ALA B C 1
ATOM 3246 O O . ALA B 1 113 ? -5.434 10.366 7.761 1.00 51.47 113 ALA B O 1
ATOM 3248 N N . SER B 1 114 ? -5.469 11.414 9.753 1.00 57.09 114 SER B N 1
ATOM 3249 C CA . SER B 1 114 ? -6.922 11.532 9.770 1.00 63.20 114 SER B CA 1
ATOM 3250 C C . SER B 1 114 ? -7.375 12.571 8.751 1.00 68.26 114 SER B C 1
ATOM 3251 O O . SER B 1 114 ? -7.020 13.750 8.854 1.00 75.01 114 SER B O 1
ATOM 3253 N N . GLY B 1 115 ? -8.160 12.133 7.766 1.00 54.50 115 GLY B N 1
ATOM 3254 C CA . GLY B 1 115 ? -8.691 13.012 6.747 1.00 42.51 115 GLY B CA 1
ATOM 3255 C C . GLY B 1 115 ? -8.030 12.895 5.390 1.00 39.75 115 GLY B C 1
ATOM 3256 O O . GLY B 1 115 ? -8.534 13.479 4.423 1.00 34.67 115 GLY B O 1
ATOM 3257 N N . LEU B 1 116 ? -6.925 12.161 5.286 1.00 35.07 116 LEU B N 1
ATOM 3258 C CA . LEU B 1 116 ? -6.207 12.016 4.028 1.00 39.58 116 LEU B CA 1
ATOM 3259 C C . LEU B 1 116 ? -6.824 10.899 3.198 1.00 48.04 116 LEU B C 1
ATOM 3260 O O . LEU B 1 116 ? -6.964 9.767 3.673 1.00 52.83 116 LEU B O 1
ATOM 3265 N N . LYS B 1 117 ? -7.190 11.220 1.961 1.00 51.08 117 LYS B N 1
ATOM 3266 C CA . LYS B 1 117 ? -7.731 10.222 1.050 1.00 56.85 117 LYS B CA 1
ATOM 3267 C C . LYS B 1 117 ? -6.595 9.461 0.378 1.00 42.54 117 LYS B C 1
ATOM 3268 O O . LYS B 1 117 ? -5.540 10.027 0.078 1.00 28.05 117 LYS B O 1
ATOM 3274 N N . VAL B 1 118 ? -6.813 8.171 0.153 1.00 47.68 118 VAL B N 1
ATOM 3275 C CA . VAL B 1 118 ? -5.796 7.295 -0.416 1.00 37.87 118 VAL B CA 1
ATOM 3276 C C . VAL B 1 118 ? -6.010 7.191 -1.920 1.00 35.29 118 VAL B C 1
ATOM 3277 O O . VAL B 1 118 ? -7.122 6.909 -2.383 1.00 35.35 118 VAL B O 1
ATOM 3281 N N . HIS B 1 119 ? -4.942 7.412 -2.683 1.00 28.72 119 HIS B N 1
ATOM 3282 C CA . HIS B 1 119 ? -4.971 7.299 -4.133 1.00 32.21 119 HIS B CA 1
ATOM 3283 C C . HIS B 1 119 ? -4.042 6.180 -4.582 1.00 29.62 119 HIS B C 1
ATOM 3284 O O . HIS B 1 119 ? -3.043 5.880 -3.923 1.00 37.45 119 HIS B O 1
ATOM 3291 N N . VAL B 1 120 ? -4.377 5.567 -5.716 1.00 33.32 120 VAL B N 1
ATOM 3292 C CA . VAL B 1 120 ? -3.606 4.464 -6.278 1.00 31.14 120 VAL B CA 1
ATOM 3293 C C . VAL B 1 120 ? -3.294 4.783 -7.733 1.00 40.19 120 VAL B C 1
ATOM 3294 O O . VAL B 1 120 ? -4.200 5.102 -8.512 1.00 44.15 120 VAL B O 1
ATOM 3298 N N . ILE B 1 121 ? -2.017 4.692 -8.097 1.00 39.61 121 ILE B N 1
ATOM 3299 C CA . ILE B 1 121 ? -1.547 4.961 -9.450 1.00 39.07 121 ILE B CA 1
ATOM 3300 C C . ILE B 1 121 ? -0.737 3.765 -9.930 1.00 30.17 121 ILE B C 1
ATOM 3301 O O . ILE B 1 121 ? 0.051 3.195 -9.169 1.00 34.70 121 ILE B O 1
ATOM 3306 N N . ILE B 1 122 ? -0.946 3.374 -11.187 1.00 30.74 122 ILE B N 1
ATOM 3307 C CA . ILE B 1 122 ? -0.192 2.294 -11.817 1.00 32.60 122 ILE B CA 1
ATOM 3308 C C . ILE B 1 122 ? 0.240 2.777 -13.197 1.00 41.96 122 ILE B C 1
ATOM 3309 O O . ILE B 1 122 ? -0.601 2.974 -14.083 1.00 33.38 122 ILE B O 1
ATOM 3314 N N . ALA B 1 123 ? 1.544 2.962 -13.381 1.00 40.48 123 ALA B N 1
ATOM 3315 C CA . ALA B 1 123 ? 2.110 3.414 -14.643 1.00 32.10 123 ALA B CA 1
ATOM 3316 C C . ALA B 1 123 ? 3.071 2.364 -15.180 1.00 36.96 123 ALA B C 1
ATOM 3317 O O . ALA B 1 123 ? 3.842 1.767 -14.423 1.00 31.81 123 ALA B O 1
ATOM 3319 N N . ALA B 1 124 ? 3.020 2.142 -16.491 1.00 34.27 124 ALA B N 1
ATOM 3320 C CA . ALA B 1 124 ? 3.872 1.167 -17.154 1.00 40.53 124 ALA B CA 1
ATOM 3321 C C . ALA B 1 124 ? 4.506 1.795 -18.386 1.00 45.30 124 ALA B C 1
ATOM 3322 O O . ALA B 1 124 ? 3.837 2.494 -19.152 1.00 51.24 124 ALA B O 1
ATOM 3324 N N . TRP B 1 125 ? 5.800 1.540 -18.570 1.00 34.15 125 TRP B N 1
ATOM 3325 C CA . TRP B 1 125 ? 6.542 2.065 -19.706 1.00 44.08 125 TRP B CA 1
ATOM 3326 C C . TRP B 1 125 ? 7.559 1.032 -20.163 1.00 50.53 125 TRP B C 1
ATOM 3327 O O . TRP B 1 125 ? 8.018 0.199 -19.377 1.00 34.66 125 TRP B O 1
ATOM 3338 N N . SER B 1 126 ? 7.911 1.105 -21.445 1.00 52.63 126 SER B N 1
ATOM 3339 C CA . SER B 1 126 ? 8.777 0.109 -22.055 1.00 54.30 126 SER B CA 1
ATOM 3340 C C . SER B 1 126 ? 10.153 0.100 -21.394 1.00 60.14 126 SER B C 1
ATOM 3341 O O . SER B 1 126 ? 10.586 1.074 -20.772 1.00 56.00 126 SER B O 1
ATOM 3344 N N . TRP B 1 127 ? 10.843 -1.026 -21.543 1.00 75.23 127 TRP B N 1
ATOM 3345 C CA . TRP B 1 127 ? 12.147 -1.217 -20.925 1.00 86.18 127 TRP B CA 1
ATOM 3346 C C . TRP B 1 127 ? 13.271 -1.067 -21.945 1.00 90.67 127 TRP B C 1
ATOM 3347 O O . TRP B 1 127 ? 13.344 -1.819 -22.918 1.00 92.21 127 TRP B O 1
ATOM 3358 N N . GLY B 1 132 ? 21.593 -1.635 -19.098 1.00 84.08 132 GLY B N 1
ATOM 3359 C CA . GLY B 1 132 ? 22.968 -2.101 -19.101 1.00 86.25 132 GLY B CA 1
ATOM 3360 C C . GLY B 1 132 ? 23.099 -3.602 -19.271 1.00 90.22 132 GLY B C 1
ATOM 3361 O O . GLY B 1 132 ? 22.877 -4.364 -18.330 1.00 83.49 132 GLY B O 1
ATOM 3362 N N . GLU B 1 133 ? 23.465 -4.029 -20.480 1.00 101.80 133 GLU B N 1
ATOM 3363 C CA . GLU B 1 133 ? 23.608 -5.449 -20.775 1.00 111.34 133 GLU B CA 1
ATOM 3364 C C . GLU B 1 133 ? 25.027 -5.957 -20.556 1.00 108.06 133 GLU B C 1
ATOM 3365 O O . GLU B 1 133 ? 25.210 -7.131 -20.211 1.00 110.74 133 GLU B O 1
ATOM 3371 N N . GLU B 1 134 ? 26.037 -5.104 -20.748 1.00 98.27 134 GLU B N 1
ATOM 3372 C CA . GLU B 1 134 ? 27.411 -5.520 -20.485 1.00 88.49 134 GLU B CA 1
ATOM 3373 C C . GLU B 1 134 ? 27.630 -5.783 -19.001 1.00 78.68 134 GLU B C 1
ATOM 3374 O O . GLU B 1 134 ? 28.378 -6.695 -18.628 1.00 74.21 134 GLU B O 1
ATOM 3380 N N . ALA B 1 135 ? 26.984 -4.994 -18.140 1.00 70.02 135 ALA B N 1
ATOM 3381 C CA . ALA B 1 135 ? 27.060 -5.238 -16.705 1.00 57.52 135 ALA B CA 1
ATOM 3382 C C . ALA B 1 135 ? 26.384 -6.548 -16.324 1.00 52.79 135 ALA B C 1
ATOM 3383 O O . ALA B 1 135 ? 26.757 -7.171 -15.323 1.00 43.91 135 ALA B O 1
ATOM 3385 N N . LEU B 1 136 ? 25.396 -6.981 -17.109 1.00 53.46 136 LEU B N 1
ATOM 3386 C CA . LEU B 1 136 ? 24.673 -8.210 -16.809 1.00 50.43 136 LEU B CA 1
ATOM 3387 C C . LEU B 1 136 ? 25.518 -9.454 -17.047 1.00 48.85 136 LEU B C 1
ATOM 3388 O O . LEU B 1 136 ? 25.163 -10.532 -16.558 1.00 44.52 136 LEU B O 1
ATOM 3393 N N . GLN B 1 137 ? 26.628 -9.333 -17.779 1.00 50.75 137 GLN B N 1
ATOM 3394 C CA . GLN B 1 137 ? 27.458 -10.480 -18.116 1.00 49.97 137 GLN B CA 1
ATOM 3395 C C . GLN B 1 137 ? 28.909 -10.355 -17.674 1.00 41.08 137 GLN B C 1
ATOM 3396 O O . GLN B 1 137 ? 29.613 -11.371 -17.650 1.00 43.51 137 GLN B O 1
ATOM 3398 N N . GLN B 1 138 ? 29.381 -9.158 -17.324 1.00 46.48 138 GLN B N 1
ATOM 3399 C CA . GLN B 1 138 ? 30.766 -8.969 -16.918 1.00 49.76 138 GLN B CA 1
ATOM 3400 C C . GLN B 1 138 ? 30.938 -8.566 -15.460 1.00 50.38 138 GLN B C 1
ATOM 3401 O O . GLN B 1 138 ? 32.078 -8.519 -14.984 1.00 51.34 138 GLN B O 1
ATOM 3407 N N . GLY B 1 139 ? 29.859 -8.279 -14.741 1.00 34.15 139 GLY B N 1
ATOM 3408 C CA . GLY B 1 139 ? 29.954 -7.854 -13.360 1.00 37.96 139 GLY B CA 1
ATOM 3409 C C . GLY B 1 139 ? 30.085 -6.346 -13.224 1.00 42.05 139 GLY B C 1
ATOM 3410 O O . GLY B 1 139 ? 30.421 -5.628 -14.164 1.00 34.03 139 GLY B O 1
ATOM 3411 N N . ILE B 1 140 ? 29.810 -5.862 -12.013 1.00 22.13 140 ILE B N 1
ATOM 3412 C CA . ILE B 1 140 ? 29.826 -4.433 -11.732 1.00 21.76 140 ILE B CA 1
ATOM 3413 C C . ILE B 1 140 ? 30.787 -4.156 -10.582 1.00 24.70 140 ILE B C 1
ATOM 3414 O O . ILE B 1 140 ? 31.163 -5.049 -9.819 1.00 19.44 140 ILE B O 1
ATOM 3419 N N . LYS B 1 141 ? 31.188 -2.890 -10.472 1.00 25.34 141 LYS B N 1
ATOM 3420 C CA . LYS B 1 141 ? 31.992 -2.426 -9.350 1.00 28.49 141 LYS B CA 1
ATOM 3421 C C . LYS B 1 141 ? 31.071 -1.954 -8.235 1.00 27.17 141 LYS B C 1
ATOM 3422 O O . LYS B 1 141 ? 30.174 -1.136 -8.465 1.00 23.43 141 LYS B O 1
ATOM 3428 N N . VAL B 1 142 ? 31.296 -2.471 -7.032 1.00 14.42 142 VAL B N 1
ATOM 3429 C CA . VAL B 1 142 ? 30.496 -2.138 -5.863 1.00 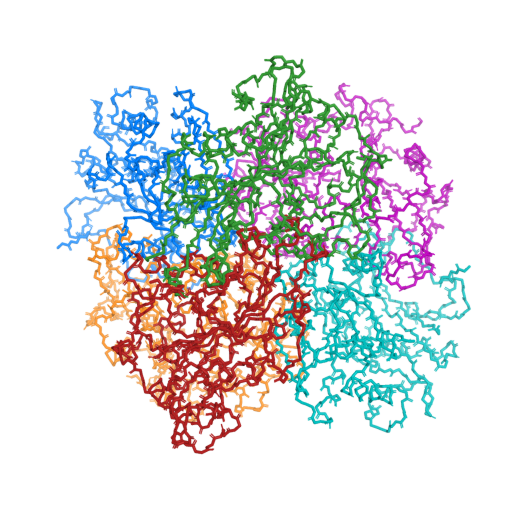9.86 142 VAL B CA 1
ATOM 3430 C C . VAL B 1 142 ? 31.413 -1.540 -4.807 1.00 17.24 142 VAL B C 1
ATOM 3431 O O . VAL B 1 142 ? 32.540 -2.006 -4.615 1.00 19.14 142 VAL B O 1
ATOM 3435 N N . ARG B 1 143 ? 30.936 -0.491 -4.143 1.00 15.72 143 ARG B N 1
ATOM 3436 C CA . ARG B 1 143 ? 31.642 0.133 -3.034 1.00 21.17 143 ARG B CA 1
ATOM 3437 C C . ARG B 1 143 ? 30.720 0.173 -1.826 1.00 21.90 143 ARG B C 1
ATOM 3438 O O . ARG B 1 143 ? 29.576 0.626 -1.930 1.00 9.74 143 ARG B O 1
ATOM 3446 N N . THR B 1 144 ? 31.215 -0.314 -0.690 1.00 15.62 144 THR B N 1
ATOM 3447 C CA . THR B 1 144 ? 30.438 -0.282 0.541 1.00 7.16 144 THR B CA 1
ATOM 3448 C C . THR B 1 144 ? 30.052 1.151 0.880 1.00 10.05 144 THR B C 1
ATOM 3449 O O . THR B 1 144 ? 30.867 2.071 0.765 1.00 12.63 144 THR B O 1
ATOM 3453 N N . SER B 1 145 ? 28.798 1.341 1.281 1.00 14.21 145 SER B N 1
ATOM 3454 C CA . SER B 1 145 ? 28.294 2.671 1.586 1.00 7.47 145 SER B CA 1
ATOM 3455 C C . SER B 1 145 ? 28.720 3.108 2.981 1.00 21.13 145 SER B C 1
ATOM 3456 O O . SER B 1 145 ? 28.656 2.334 3.940 1.00 9.65 145 SER B O 1
ATOM 3459 N N . SER B 1 146 ? 29.163 4.363 3.089 1.00 17.74 146 SER B N 1
ATOM 3460 C CA . SER B 1 146 ? 29.409 4.942 4.403 1.00 15.96 146 SER B CA 1
ATOM 3461 C C . SER B 1 146 ? 28.109 5.280 5.117 1.00 10.90 146 SER B C 1
ATOM 3462 O O . SER B 1 146 ? 28.117 5.477 6.336 1.00 18.97 146 SER B O 1
ATOM 3465 N N . PHE B 1 147 ? 27.000 5.357 4.386 1.00 14.57 147 PHE B N 1
ATOM 3466 C CA . PHE B 1 147 ? 25.693 5.532 4.999 1.00 10.78 147 PHE B CA 1
ATOM 3467 C C . PHE B 1 147 ? 25.175 4.185 5.482 1.00 13.10 147 PHE B C 1
ATOM 3468 O O . PHE B 1 147 ? 25.200 3.197 4.742 1.00 25.41 147 PHE B O 1
ATOM 3476 N N . THR B 1 148 ? 24.711 4.150 6.726 1.00 9.61 148 THR B N 1
ATOM 3477 C CA . THR B 1 148 ? 24.188 2.926 7.313 1.00 16.44 148 THR B CA 1
ATOM 3478 C C . THR B 1 148 ? 22.784 2.646 6.791 1.00 12.15 148 THR B C 1
ATOM 3479 O O . THR B 1 148 ? 21.981 3.565 6.605 1.00 16.97 148 THR B O 1
ATOM 3483 N N . ARG B 1 149 ? 22.495 1.369 6.544 1.00 8.47 149 ARG B N 1
ATOM 3484 C CA . ARG B 1 149 ? 21.172 0.963 6.097 1.00 23.76 149 ARG B CA 1
ATOM 3485 C C . ARG B 1 149 ? 20.141 1.210 7.200 1.00 15.26 149 ARG B C 1
ATOM 3486 O O . ARG B 1 149 ? 20.477 1.433 8.365 1.00 25.54 149 ARG B O 1
ATOM 3494 N N . HIS B 1 150 ? 18.867 1.153 6.814 1.00 24.97 150 HIS B N 1
ATOM 3495 C CA . HIS B 1 150 ? 17.773 1.508 7.709 1.00 15.63 150 HIS B CA 1
ATOM 3496 C C . HIS B 1 150 ? 17.758 0.638 8.962 1.00 23.36 150 HIS B C 1
ATOM 3497 O O . HIS B 1 150 ? 18.127 -0.539 8.941 1.00 15.76 150 HIS B O 1
ATOM 3504 N N . HIS B 1 151 ? 17.313 1.244 10.059 1.00 21.28 151 HIS B N 1
ATOM 3505 C CA . HIS B 1 151 ? 17.182 0.579 11.346 1.00 18.62 151 HIS B CA 1
ATOM 3506 C C . HIS B 1 151 ? 15.763 0.037 11.493 1.00 16.65 151 HIS B C 1
ATOM 3507 O O . HIS B 1 151 ? 14.789 0.722 11.168 1.00 20.02 151 HIS B O 1
ATOM 3514 N N . VAL B 1 152 ? 15.654 -1.201 11.982 1.00 11.27 152 VAL B N 1
ATOM 3515 C CA . VAL B 1 152 ? 14.379 -1.912 11.980 1.00 10.51 152 VAL B CA 1
ATOM 3516 C C . VAL B 1 152 ? 13.345 -1.315 12.921 1.00 21.10 152 VAL B C 1
ATOM 3517 O O . VAL B 1 152 ? 12.165 -1.677 12.835 1.00 12.13 152 VAL B O 1
ATOM 3521 N N . ASN B 1 153 ? 13.743 -0.416 13.819 1.00 30.77 153 ASN B N 1
ATOM 3522 C CA . ASN B 1 153 ? 12.788 0.287 14.663 1.00 23.74 153 ASN B CA 1
ATOM 3523 C C . ASN B 1 153 ? 12.689 1.771 14.344 1.00 23.12 153 ASN B C 1
ATOM 3524 O O . ASN B 1 153 ? 11.921 2.481 15.002 1.00 24.80 153 ASN B O 1
ATOM 3529 N N . ILE B 1 154 ? 13.448 2.264 13.372 1.00 22.72 154 ILE B N 1
ATOM 3530 C CA . ILE B 1 154 ? 13.297 3.647 12.928 1.00 26.18 154 ILE B CA 1
ATOM 3531 C C . ILE B 1 154 ? 12.383 3.734 11.717 1.00 23.85 154 ILE B C 1
ATOM 3532 O O . ILE B 1 154 ? 11.495 4.588 11.649 1.00 21.58 154 ILE B O 1
ATOM 3537 N N . SER B 1 155 ? 12.594 2.854 10.744 1.00 18.39 155 SER B N 1
ATOM 3538 C CA . SER B 1 155 ? 11.736 2.752 9.577 1.00 23.16 155 SER B CA 1
ATOM 3539 C C . SER B 1 155 ? 11.267 1.313 9.429 1.00 22.62 155 SER B C 1
ATOM 3540 O O . SER B 1 155 ? 11.933 0.377 9.880 1.00 21.24 155 SER B O 1
ATOM 3543 N N . MET B 1 156 ? 10.106 1.149 8.803 1.00 20.97 156 MET B N 1
ATOM 3544 C CA . MET B 1 156 ? 9.489 -0.165 8.653 1.00 15.28 156 MET B CA 1
ATOM 3545 C C . MET B 1 156 ? 10.106 -0.847 7.437 1.00 12.43 156 MET B C 1
ATOM 3546 O O . MET B 1 156 ? 9.694 -0.615 6.298 1.00 12.62 156 MET B O 1
ATOM 3551 N N . THR B 1 157 ? 11.099 -1.706 7.686 1.00 12.58 157 THR B N 1
ATOM 3552 C CA . THR B 1 157 ? 11.887 -2.281 6.600 1.00 18.83 157 THR B CA 1
ATOM 3553 C C . THR B 1 157 ? 11.122 -3.321 5.789 1.00 24.81 157 THR B C 1
ATOM 3554 O O . THR B 1 157 ? 11.545 -3.645 4.675 1.00 23.37 157 THR B O 1
ATOM 3558 N N . ARG B 1 158 ? 10.017 -3.859 6.312 1.00 22.76 158 ARG B N 1
ATOM 3559 C CA . ARG B 1 158 ? 9.236 -4.806 5.524 1.00 22.50 158 ARG B CA 1
ATOM 3560 C C . ARG B 1 158 ? 8.380 -4.100 4.483 1.00 28.06 158 ARG B C 1
ATOM 3561 O O . ARG B 1 158 ? 8.041 -4.697 3.455 1.00 26.25 158 ARG B O 1
ATOM 3569 N N . ALA B 1 159 ? 8.027 -2.842 4.727 1.00 20.68 159 ALA B N 1
ATOM 3570 C CA . ALA B 1 159 ? 7.250 -2.063 3.778 1.00 20.58 159 ALA B CA 1
ATOM 3571 C C . ALA B 1 159 ? 8.169 -1.420 2.749 1.00 15.98 159 ALA B C 1
ATOM 3572 O O . ALA B 1 159 ? 9.233 -0.895 3.087 1.00 18.85 159 ALA B O 1
ATOM 3574 N N . LYS B 1 160 ? 7.752 -1.474 1.486 1.00 26.01 160 LYS B N 1
ATOM 3575 C CA . LYS B 1 160 ? 8.447 -0.765 0.414 1.00 24.60 160 LYS B CA 1
ATOM 3576 C C . LYS B 1 160 ? 7.864 0.644 0.351 1.00 24.62 160 LYS B C 1
ATOM 3577 O O . LYS B 1 160 ? 6.957 0.949 -0.427 1.00 23.98 160 LYS B O 1
ATOM 3583 N N . SER B 1 161 ? 8.393 1.513 1.210 1.00 21.15 161 SER B N 1
ATOM 3584 C CA . SER B 1 161 ? 7.855 2.854 1.389 1.00 25.44 161 SER B CA 1
ATOM 3585 C C . SER B 1 161 ? 8.623 3.877 0.557 1.00 25.19 161 SER B C 1
ATOM 3586 O O . SER B 1 161 ? 9.805 3.701 0.252 1.00 30.00 161 SER B O 1
ATOM 3589 N N . ASN B 1 162 ? 7.929 4.962 0.203 1.00 21.37 162 ASN B N 1
ATOM 3590 C CA . ASN B 1 162 ? 8.496 5.965 -0.694 1.00 25.69 162 ASN B CA 1
ATOM 3591 C C . ASN B 1 162 ? 9.640 6.723 -0.031 1.00 27.00 162 ASN B C 1
ATOM 3592 O O . ASN B 1 162 ? 10.758 6.773 -0.556 1.00 25.39 162 ASN B O 1
ATOM 3597 N N . GLY B 1 163 ? 9.373 7.332 1.126 1.00 30.13 163 GLY B N 1
ATOM 3598 C CA . GLY B 1 163 ? 10.361 8.175 1.774 1.00 24.57 163 GLY B CA 1
ATOM 3599 C C . GLY B 1 163 ? 11.592 7.441 2.259 1.00 26.77 163 GLY B C 1
ATOM 3600 O O . GLY B 1 163 ? 12.624 8.077 2.497 1.00 26.24 163 GLY B O 1
ATOM 3601 N N . ALA B 1 164 ? 11.513 6.117 2.403 1.00 20.64 164 ALA B N 1
ATOM 3602 C CA . ALA B 1 164 ? 12.651 5.349 2.891 1.00 29.24 164 ALA B CA 1
ATOM 3603 C C . ALA B 1 164 ? 13.776 5.233 1.871 1.00 26.84 164 ALA B C 1
ATOM 3604 O O . ALA B 1 164 ? 14.855 4.744 2.222 1.00 34.47 164 ALA B O 1
ATOM 3606 N N . TYR B 1 165 ? 13.563 5.664 0.632 1.00 20.98 165 TYR B N 1
ATOM 3607 C CA . TYR B 1 165 ? 14.574 5.512 -0.404 1.00 18.48 165 TYR B CA 1
ATOM 3608 C C . TYR B 1 165 ? 15.522 6.699 -0.505 1.00 18.98 165 TYR B C 1
ATOM 3609 O O . TYR B 1 165 ? 16.384 6.706 -1.390 1.00 22.09 165 TYR B O 1
ATOM 3618 N N . ILE B 1 166 ? 15.391 7.696 0.374 1.00 18.96 166 ILE B N 1
ATOM 3619 C CA . ILE B 1 166 ? 16.423 8.726 0.472 1.00 22.41 166 ILE B CA 1
ATOM 3620 C C . ILE B 1 166 ? 17.764 8.088 0.801 1.00 21.29 166 ILE B C 1
ATOM 3621 O O . ILE B 1 166 ? 18.799 8.433 0.216 1.00 16.87 166 ILE B O 1
ATOM 3626 N N . ASN B 1 167 ? 17.759 7.140 1.742 1.00 22.96 167 ASN B N 1
ATOM 3627 C CA . ASN B 1 167 ? 18.984 6.457 2.142 1.00 18.54 167 ASN B CA 1
ATOM 3628 C C . ASN B 1 167 ? 19.605 5.707 0.969 1.00 21.24 167 ASN B C 1
ATOM 3629 O O . ASN B 1 167 ? 20.831 5.704 0.804 1.00 21.77 167 ASN B O 1
ATOM 3634 N N . SER B 1 168 ? 18.774 5.082 0.131 1.00 26.09 168 SER B N 1
ATOM 3635 C CA . SER B 1 168 ? 19.291 4.393 -1.048 1.00 21.08 168 SER B CA 1
ATOM 3636 C C . SER B 1 168 ? 19.925 5.370 -2.027 1.00 19.59 168 SER B C 1
ATOM 3637 O O . SER B 1 168 ? 20.989 5.090 -2.589 1.00 17.56 168 SER B O 1
ATOM 3640 N N . MET B 1 169 ? 19.288 6.524 -2.241 1.00 17.75 169 MET B N 1
ATOM 3641 C CA . MET B 1 169 ? 19.827 7.497 -3.185 1.00 20.40 169 MET B CA 1
ATOM 3642 C C . MET B 1 169 ? 21.160 8.058 -2.708 1.00 24.77 169 MET B C 1
ATOM 3643 O O . MET B 1 169 ? 22.097 8.196 -3.502 1.00 22.47 169 MET B O 1
ATOM 3648 N N . LEU B 1 170 ? 21.260 8.391 -1.417 1.00 17.96 170 LEU B N 1
ATOM 3649 C CA . LEU B 1 170 ? 22.516 8.903 -0.879 1.00 15.05 170 LEU B CA 1
ATOM 3650 C C . LEU B 1 170 ? 23.653 7.913 -1.098 1.00 15.87 170 LEU B C 1
ATOM 3651 O O . LEU B 1 170 ? 24.774 8.309 -1.439 1.00 18.97 170 LEU B O 1
ATOM 3656 N N . ALA B 1 171 ? 23.378 6.619 -0.921 1.00 20.77 171 ALA B N 1
ATOM 3657 C CA . ALA B 1 171 ? 24.417 5.605 -1.055 1.00 9.86 171 ALA B CA 1
ATOM 3658 C C . ALA B 1 171 ? 24.766 5.346 -2.514 1.00 13.04 171 ALA B C 1
ATOM 3659 O O . ALA B 1 171 ? 25.936 5.124 -2.842 1.00 23.10 171 ALA B O 1
ATOM 3661 N N . LEU B 1 172 ? 23.770 5.360 -3.402 1.00 12.09 172 LEU B N 1
ATOM 3662 C CA . LEU B 1 172 ? 24.059 5.179 -4.821 1.00 18.58 172 LEU B CA 1
ATOM 3663 C C . LEU B 1 172 ? 24.869 6.348 -5.369 1.00 15.56 172 LEU B C 1
ATOM 3664 O O . LEU B 1 172 ? 25.804 6.144 -6.152 1.00 14.75 172 LEU B O 1
ATOM 3669 N N . GLN B 1 173 ? 24.529 7.578 -4.968 1.00 21.21 173 GLN B N 1
ATOM 3670 C CA . GLN B 1 173 ? 25.315 8.736 -5.392 1.00 10.83 173 GLN B CA 1
ATOM 3671 C C . GLN B 1 173 ? 26.752 8.632 -4.901 1.00 18.20 173 GLN B C 1
ATOM 3672 O O . GLN B 1 173 ? 27.690 8.973 -5.632 1.00 17.82 173 GLN B O 1
ATOM 3678 N N . GLU B 1 174 ? 26.943 8.167 -3.663 1.00 8.87 174 GLU B N 1
ATOM 3679 C CA . GLU B 1 174 ? 28.287 8.022 -3.114 1.00 16.03 174 GLU B CA 1
ATOM 3680 C C . GLU B 1 174 ? 29.094 6.999 -3.902 1.00 15.89 174 GLU B C 1
ATOM 3681 O O . GLU B 1 174 ? 30.241 7.259 -4.286 1.00 15.48 174 GLU B O 1
ATOM 3687 N N . ALA B 1 175 ? 28.508 5.825 -4.146 1.00 14.21 175 ALA B N 1
ATOM 3688 C CA . ALA B 1 175 ? 29.209 4.780 -4.884 1.00 17.21 175 ALA B CA 1
ATOM 3689 C C . ALA B 1 175 ? 29.586 5.250 -6.281 1.00 16.53 175 ALA B C 1
ATOM 3690 O O . ALA B 1 175 ? 30.690 4.968 -6.761 1.00 13.65 175 ALA B O 1
ATOM 3692 N N . ILE B 1 176 ? 28.684 5.974 -6.945 1.00 15.31 176 ILE B N 1
ATOM 3693 C CA . ILE B 1 176 ? 28.971 6.476 -8.285 1.00 18.36 176 ILE B CA 1
ATOM 3694 C C . ILE B 1 176 ? 30.101 7.498 -8.241 1.00 18.29 176 ILE B C 1
ATOM 3695 O O . ILE B 1 176 ? 31.044 7.438 -9.040 1.00 16.59 176 ILE B O 1
ATOM 3700 N N . SER B 1 177 ? 30.034 8.442 -7.298 1.00 18.80 177 SER B N 1
ATOM 3701 C CA . SER B 1 177 ? 31.092 9.440 -7.182 1.00 21.72 177 SER B CA 1
ATOM 3702 C C . SER B 1 177 ? 32.432 8.812 -6.822 1.00 24.25 177 SER B C 1
ATOM 3703 O O . SER B 1 177 ? 33.479 9.401 -7.114 1.00 19.71 177 SER B O 1
ATOM 3706 N N . GLY B 1 178 ? 32.423 7.630 -6.206 1.00 12.67 178 GLY B N 1
ATOM 3707 C CA . GLY B 1 178 ? 33.624 6.872 -5.932 1.00 7.36 178 GLY B CA 1
ATOM 3708 C C . GLY B 1 178 ? 34.123 6.008 -7.069 1.00 17.19 178 GLY B C 1
ATOM 3709 O O . GLY B 1 178 ? 35.127 5.309 -6.905 1.00 19.67 178 GLY B O 1
ATOM 3710 N N . GLY B 1 179 ? 33.452 6.032 -8.221 1.00 23.39 179 GLY B N 1
ATOM 3711 C CA . GLY B 1 179 ? 33.875 5.266 -9.375 1.00 14.89 179 GLY B CA 1
ATOM 3712 C C . GLY B 1 179 ? 33.215 3.915 -9.546 1.00 18.08 179 GLY B C 1
ATOM 3713 O O . GLY B 1 179 ? 33.568 3.188 -10.484 1.00 26.01 179 GLY B O 1
ATOM 3714 N N . ALA B 1 180 ? 32.274 3.550 -8.680 1.00 12.95 180 ALA B N 1
ATOM 3715 C CA . ALA B 1 180 ? 31.614 2.257 -8.737 1.00 18.39 180 ALA B CA 1
ATOM 3716 C C . ALA B 1 180 ? 30.214 2.400 -9.319 1.00 17.99 180 ALA B C 1
ATOM 3717 O O . ALA B 1 180 ? 29.736 3.499 -9.602 1.00 15.57 180 ALA B O 1
ATOM 3719 N N . ASP B 1 181 ? 29.544 1.263 -9.492 1.00 11.01 181 ASP B N 1
ATOM 3720 C CA . ASP B 1 181 ? 28.211 1.237 -10.077 1.00 14.94 181 ASP B CA 1
ATOM 3721 C C . ASP B 1 181 ? 27.104 1.071 -9.050 1.00 24.59 181 ASP B C 1
ATOM 3722 O O . ASP B 1 181 ? 25.963 1.466 -9.321 1.00 21.69 181 ASP B O 1
ATOM 3727 N N . GLU B 1 182 ? 27.408 0.490 -7.893 1.00 23.21 182 GLU B N 1
ATOM 3728 C CA . GLU B 1 182 ? 26.398 0.206 -6.891 1.00 10.91 182 GLU B CA 1
ATOM 3729 C C . GLU B 1 182 ? 27.047 0.251 -5.517 1.00 11.97 182 GLU B C 1
ATOM 3730 O O . GLU B 1 182 ? 28.264 0.107 -5.376 1.00 12.03 182 GLU B O 1
ATOM 3736 N N . ALA B 1 183 ? 26.214 0.461 -4.504 1.00 10.39 183 ALA B N 1
ATOM 3737 C CA . ALA B 1 183 ? 26.645 0.481 -3.117 1.00 13.88 183 ALA B CA 1
ATOM 3738 C C . ALA B 1 183 ? 26.224 -0.805 -2.419 1.00 14.36 183 ALA B C 1
ATOM 3739 O O . ALA B 1 183 ? 25.199 -1.404 -2.753 1.00 26.73 183 ALA B O 1
ATOM 3741 N N . MET B 1 184 ? 27.030 -1.230 -1.449 1.00 16.04 184 MET B N 1
ATOM 3742 C CA . MET B 1 184 ? 26.681 -2.331 -0.558 1.00 16.62 184 MET B CA 1
ATOM 3743 C C . MET B 1 184 ? 26.342 -1.749 0.809 1.00 16.59 184 MET B C 1
ATOM 3744 O O . MET B 1 184 ? 27.177 -1.076 1.422 1.00 17.91 184 MET B O 1
ATOM 3749 N N . MET B 1 185 ? 25.122 -2.007 1.278 1.00 12.16 185 MET B N 1
ATOM 3750 C CA . MET B 1 185 ? 24.621 -1.420 2.514 1.00 15.10 185 MET B CA 1
ATOM 3751 C C . MET B 1 185 ? 24.887 -2.334 3.702 1.00 11.17 185 MET B C 1
ATOM 3752 O O . MET B 1 185 ? 24.697 -3.550 3.621 1.00 13.92 185 MET B O 1
ATOM 3757 N N . LEU B 1 186 ? 25.304 -1.732 4.813 1.00 17.84 186 LEU B N 1
ATOM 3758 C CA . LEU B 1 186 ? 25.505 -2.433 6.072 1.00 7.97 186 LEU B CA 1
ATOM 3759 C C . LEU B 1 186 ? 24.447 -1.984 7.073 1.00 14.64 186 LEU B C 1
ATOM 3760 O O . LEU B 1 186 ? 24.063 -0.811 7.093 1.00 11.94 186 LEU B O 1
ATOM 3765 N N . ASP B 1 187 ? 23.975 -2.916 7.899 1.00 16.73 187 ASP B N 1
ATOM 3766 C CA . ASP B 1 187 ? 22.958 -2.604 8.894 1.00 13.57 187 ASP B CA 1
ATOM 3767 C C . ASP B 1 187 ? 23.594 -1.867 10.071 1.00 14.62 187 ASP B C 1
ATOM 3768 O O . ASP B 1 187 ? 24.819 -1.737 10.146 1.00 10.05 187 ASP B O 1
ATOM 3773 N N . PRO B 1 188 ? 22.778 -1.338 11.010 1.00 11.00 188 PRO B N 1
ATOM 3774 C CA . PRO B 1 188 ? 23.350 -0.654 12.182 1.00 19.97 188 PRO B CA 1
ATOM 3775 C C . PRO B 1 188 ? 24.359 -1.479 12.972 1.00 17.76 188 PRO B C 1
ATOM 3776 O O . PRO B 1 188 ? 25.176 -0.915 13.706 1.00 17.82 188 PRO B O 1
ATOM 3780 N N . GLU B 1 189 ? 24.315 -2.804 12.839 1.00 15.24 189 GLU B N 1
ATOM 3781 C CA . GLU B 1 189 ? 25.253 -3.672 13.537 1.00 19.41 189 GLU B CA 1
ATOM 3782 C C . GLU B 1 189 ? 26.540 -3.913 12.760 1.00 19.02 189 GLU B C 1
ATOM 3783 O O . GLU B 1 189 ? 27.478 -4.497 13.314 1.00 10.76 189 GLU B O 1
ATOM 3789 N N . GLY B 1 190 ? 26.606 -3.488 11.500 1.00 16.17 190 GLY B N 1
ATOM 3790 C CA . GLY B 1 190 ? 27.802 -3.630 10.697 1.00 23.89 190 GLY B CA 1
ATOM 3791 C C . GLY B 1 190 ? 27.809 -4.792 9.728 1.00 19.46 190 GLY B C 1
ATOM 3792 O O . GLY B 1 190 ? 28.816 -4.987 9.036 1.00 16.17 190 GLY B O 1
ATOM 3793 N N . TYR B 1 191 ? 26.731 -5.564 9.649 1.00 7.65 191 TYR B N 1
ATOM 3794 C CA . TYR B 1 191 ? 26.697 -6.721 8.768 1.00 11.91 191 TYR B CA 1
ATOM 3795 C C . TYR B 1 191 ? 26.083 -6.359 7.419 1.00 10.11 191 TYR B C 1
ATOM 3796 O O . TYR B 1 191 ? 25.364 -5.368 7.279 1.00 17.35 191 TYR B O 1
ATOM 3805 N N . VAL B 1 192 ? 26.381 -7.187 6.417 1.00 13.35 192 VAL B N 1
ATOM 3806 C CA . VAL B 1 192 ? 25.910 -6.928 5.061 1.00 15.71 192 VAL B CA 1
ATOM 3807 C C . VAL B 1 192 ? 24.400 -7.116 5.005 1.00 19.50 192 VAL B C 1
ATOM 3808 O O . VAL B 1 192 ? 23.860 -8.104 5.517 1.00 15.25 192 VAL B O 1
ATOM 3812 N N . ALA B 1 193 ? 23.707 -6.159 4.388 1.00 20.01 193 ALA B N 1
ATOM 3813 C CA . ALA B 1 193 ? 22.254 -6.191 4.293 1.00 23.84 193 ALA B CA 1
ATOM 3814 C C . ALA B 1 193 ? 21.775 -6.338 2.855 1.00 17.67 193 ALA B C 1
ATOM 3815 O O . ALA B 1 193 ? 21.086 -7.308 2.529 1.00 25.87 193 ALA B O 1
ATOM 3817 N N . GLU B 1 194 ? 22.127 -5.403 1.980 1.00 13.82 194 GLU B N 1
ATOM 3818 C CA . GLU B 1 194 ? 21.627 -5.395 0.610 1.00 14.39 194 GLU B CA 1
ATOM 3819 C C . GLU B 1 194 ? 22.423 -4.365 -0.183 1.00 19.41 194 GLU B C 1
ATOM 3820 O O . GLU B 1 194 ? 23.288 -3.668 0.355 1.00 24.09 194 GLU B O 1
ATOM 3826 N N . GLY B 1 195 ? 22.125 -4.283 -1.477 1.00 21.63 195 GLY B N 1
ATOM 3827 C CA . GLY B 1 195 ? 22.573 -3.180 -2.294 1.00 10.39 195 GLY B CA 1
ATOM 3828 C C . GLY B 1 195 ? 21.706 -1.958 -2.065 1.00 28.07 195 GLY B C 1
ATOM 3829 O O . GLY B 1 195 ? 20.855 -1.914 -1.175 1.00 33.83 195 GLY B O 1
ATOM 3830 N N . SER B 1 196 ? 21.932 -0.939 -2.896 1.00 25.05 196 SER B N 1
ATOM 3831 C CA . SER B 1 196 ? 21.134 0.278 -2.782 1.00 35.70 196 SER B CA 1
ATOM 3832 C C . SER B 1 196 ? 19.661 -0.003 -3.055 1.00 33.35 196 SER B C 1
ATOM 3833 O O . SER B 1 196 ? 18.780 0.550 -2.386 1.00 38.53 196 SER B O 1
ATOM 3836 N N . GLY B 1 197 ? 19.373 -0.867 -4.026 1.00 26.34 197 GLY B N 1
ATOM 3837 C CA . GLY B 1 197 ? 18.003 -1.232 -4.327 1.00 23.30 197 GLY B CA 1
ATOM 3838 C C . GLY B 1 197 ? 17.841 -2.696 -4.681 1.00 26.07 197 GLY B C 1
ATOM 3839 O O . GLY B 1 197 ? 16.833 -3.089 -5.278 1.00 40.61 197 GLY B O 1
ATOM 3840 N N . GLU B 1 198 ? 18.827 -3.514 -4.318 1.00 18.19 198 GLU B N 1
ATOM 3841 C CA . GLU B 1 198 ? 18.834 -4.929 -4.659 1.00 20.90 198 GLU B CA 1
ATOM 3842 C C . GLU B 1 198 ? 19.265 -5.751 -3.453 1.00 17.50 198 GLU B C 1
ATOM 3843 O O . GLU B 1 198 ? 20.022 -5.280 -2.601 1.00 18.10 198 GLU B O 1
ATOM 3849 N N . ASN B 1 199 ? 18.780 -6.988 -3.395 1.00 20.50 199 ASN B N 1
ATOM 3850 C CA . ASN B 1 199 ? 19.326 -7.957 -2.460 1.00 15.79 199 ASN B CA 1
ATOM 3851 C C . ASN B 1 199 ? 20.667 -8.468 -2.975 1.00 22.65 199 ASN B C 1
ATOM 3852 O O . ASN B 1 199 ? 20.975 -8.382 -4.166 1.00 21.51 199 ASN B O 1
ATOM 3857 N N . ILE B 1 200 ? 21.472 -9.007 -2.066 1.00 16.58 200 ILE B N 1
ATOM 3858 C CA . ILE B 1 200 ? 22.826 -9.427 -2.394 1.00 19.37 200 ILE B CA 1
ATOM 3859 C C . ILE B 1 200 ? 22.994 -10.901 -2.050 1.00 18.76 200 ILE B C 1
ATOM 3860 O O . ILE B 1 200 ? 22.454 -11.386 -1.049 1.00 19.85 200 ILE B O 1
ATOM 3865 N N . PHE B 1 201 ? 23.723 -11.614 -2.906 1.00 15.87 201 PHE B N 1
ATOM 3866 C CA . PHE B 1 201 ? 24.043 -13.020 -2.724 1.00 18.87 201 PHE B CA 1
ATOM 3867 C C . PHE B 1 201 ? 25.534 -13.220 -2.942 1.00 21.42 201 PHE B C 1
ATOM 3868 O O . PHE B 1 201 ? 26.169 -12.484 -3.703 1.00 22.51 201 PHE B O 1
ATOM 3876 N N . ILE B 1 202 ? 26.092 -14.228 -2.269 1.00 23.18 202 ILE B N 1
ATOM 3877 C CA . ILE B 1 202 ? 27.476 -14.633 -2.478 1.00 23.63 202 ILE B CA 1
ATOM 3878 C C . ILE B 1 202 ? 27.530 -16.151 -2.569 1.00 26.49 202 ILE B C 1
ATOM 3879 O O . ILE B 1 202 ? 26.628 -16.859 -2.115 1.00 35.38 202 ILE B O 1
ATOM 3884 N N . ILE B 1 203 ? 28.606 -16.645 -3.174 1.00 25.43 203 ILE B N 1
ATOM 3885 C CA . ILE B 1 203 ? 28.845 -18.073 -3.340 1.00 17.82 203 ILE B CA 1
ATOM 3886 C C . ILE B 1 203 ? 30.239 -18.378 -2.816 1.00 25.41 203 ILE B C 1
ATOM 3887 O O . ILE B 1 203 ? 31.208 -17.704 -3.186 1.00 25.29 203 ILE B O 1
ATOM 3892 N N . LYS B 1 204 ? 30.340 -19.385 -1.953 1.00 28.09 204 LYS B N 1
ATOM 3893 C CA . LYS B 1 204 ? 31.617 -19.805 -1.391 1.00 26.06 204 LYS B CA 1
ATOM 3894 C C . LYS B 1 204 ? 31.640 -21.324 -1.358 1.00 32.10 204 LYS B C 1
ATOM 3895 O O . LYS B 1 204 ? 30.832 -21.940 -0.658 1.00 32.47 204 LYS B O 1
ATOM 3901 N N . ASP B 1 205 ? 32.554 -21.919 -2.128 1.00 41.63 205 ASP B N 1
ATOM 3902 C CA . ASP B 1 205 ? 32.703 -23.374 -2.208 1.00 41.78 205 ASP B CA 1
ATOM 3903 C C . ASP B 1 205 ? 31.386 -24.044 -2.600 1.00 39.54 205 ASP B C 1
ATOM 3904 O O . ASP B 1 205 ? 30.960 -25.035 -2.003 1.00 42.16 205 ASP B O 1
ATOM 3909 N N . GLY B 1 206 ? 30.736 -23.483 -3.618 1.00 35.84 206 GLY B N 1
ATOM 3910 C CA . GLY B 1 206 ? 29.514 -24.050 -4.149 1.00 34.32 206 GLY B CA 1
ATOM 3911 C C . GLY B 1 206 ? 28.272 -23.821 -3.321 1.00 33.10 206 GLY B C 1
ATOM 3912 O O . GLY B 1 206 ? 27.214 -24.360 -3.664 1.00 29.40 206 GLY B O 1
ATOM 3913 N N . VAL B 1 207 ? 28.357 -23.037 -2.249 1.00 36.85 207 VAL B N 1
ATOM 3914 C CA . VAL B 1 207 ? 27.232 -22.787 -1.355 1.00 38.18 207 VAL B CA 1
ATOM 3915 C C . VAL B 1 207 ? 26.810 -21.333 -1.502 1.00 33.64 207 VAL B C 1
ATOM 3916 O O . VAL B 1 207 ? 27.655 -20.429 -1.478 1.00 29.60 207 VAL B O 1
ATOM 3920 N N . ILE B 1 208 ? 25.508 -21.107 -1.642 1.00 34.54 208 ILE B N 1
ATOM 3921 C CA . ILE B 1 208 ? 24.959 -19.763 -1.777 1.00 29.22 208 ILE B CA 1
ATOM 3922 C C . ILE B 1 208 ? 24.637 -19.214 -0.395 1.00 25.81 208 ILE B C 1
ATOM 3923 O O . ILE B 1 208 ? 23.995 -19.887 0.420 1.00 22.88 208 ILE B O 1
ATOM 3928 N N . TYR B 1 209 ? 25.079 -17.988 -0.132 1.00 26.05 209 TYR B N 1
ATOM 3929 C CA . TYR B 1 209 ? 24.808 -17.294 1.116 1.00 22.51 209 TYR B CA 1
ATOM 3930 C C . TYR B 1 209 ? 24.158 -15.951 0.820 1.00 27.51 209 TYR B C 1
ATOM 3931 O O . TYR B 1 209 ? 24.561 -15.246 -0.111 1.00 26.93 209 TYR B O 1
ATOM 3940 N N . THR B 1 210 ? 23.154 -15.603 1.616 1.00 25.47 210 THR B N 1
ATOM 3941 C CA . THR B 1 210 ? 22.472 -14.328 1.499 1.00 21.16 210 THR B CA 1
ATOM 3942 C C . THR B 1 210 ? 22.111 -13.842 2.906 1.00 23.46 210 THR B C 1
ATOM 3943 O O . THR B 1 210 ? 21.850 -14.660 3.788 1.00 17.23 210 THR B O 1
ATOM 3947 N N . PRO B 1 211 ? 22.139 -12.531 3.125 1.00 22.54 211 PRO B N 1
ATOM 3948 C CA . PRO B 1 211 ? 21.755 -12.019 4.451 1.00 24.34 211 PRO B CA 1
ATOM 3949 C C . PRO B 1 211 ? 20.328 -12.407 4.800 1.00 24.98 211 PRO B C 1
ATOM 3950 O O . PRO B 1 211 ? 19.443 -12.441 3.943 1.00 27.31 211 PRO B O 1
ATOM 3954 N N . GLU B 1 212 ? 20.116 -12.717 6.074 1.00 24.55 212 GLU B N 1
ATOM 3955 C CA . GLU B 1 212 ? 18.780 -13.047 6.544 1.00 39.38 212 GLU B CA 1
ATOM 3956 C C . GLU B 1 212 ? 17.890 -11.813 6.487 1.00 41.36 212 GLU B C 1
ATOM 3957 O O . GLU B 1 212 ? 18.345 -10.688 6.710 1.00 43.28 212 GLU B O 1
ATOM 3963 N N . VAL B 1 213 ? 16.614 -12.030 6.170 1.00 40.01 213 VAL B N 1
ATOM 3964 C CA . VAL B 1 213 ? 15.660 -10.937 6.013 1.00 46.96 213 VAL B CA 1
ATOM 3965 C C . VAL B 1 213 ? 15.411 -10.282 7.365 1.00 56.81 213 VAL B C 1
ATOM 3966 O O . VAL B 1 213 ? 14.434 -10.601 8.052 1.00 56.28 213 VAL B O 1
ATOM 3970 N N . THR B 1 214 ? 16.297 -9.365 7.759 1.00 50.23 214 THR B N 1
ATOM 3971 C CA . THR B 1 214 ? 16.144 -8.635 9.015 1.00 47.47 214 THR B CA 1
ATOM 3972 C C . THR B 1 214 ? 16.137 -7.133 8.761 1.00 42.12 214 THR B C 1
ATOM 3973 O O . THR B 1 214 ? 15.104 -6.491 8.962 1.00 47.41 214 THR B O 1
ATOM 3977 N N . ALA B 1 215 ? 17.252 -6.550 8.326 1.00 42.40 215 ALA B N 1
ATOM 3978 C CA . ALA B 1 215 ? 17.309 -5.133 8.000 1.00 46.20 215 ALA B CA 1
ATOM 3979 C C . ALA B 1 215 ? 17.136 -4.860 6.513 1.00 59.98 215 ALA B C 1
ATOM 3980 O O . ALA B 1 215 ? 17.081 -3.693 6.114 1.00 65.13 215 ALA B O 1
ATOM 3982 N N . CYS B 1 216 ? 17.056 -5.899 5.688 1.00 58.02 216 CYS B N 1
ATOM 3983 C CA . CYS B 1 216 ? 16.864 -5.756 4.253 1.00 49.09 216 CYS B CA 1
ATOM 3984 C C . CYS B 1 216 ? 15.409 -6.021 3.882 1.00 48.16 216 CYS B C 1
ATOM 3985 O O . CYS B 1 216 ? 14.597 -6.462 4.698 1.00 47.28 216 CYS B O 1
ATOM 3988 N N . LEU B 1 217 ? 15.087 -5.749 2.622 1.00 46.33 217 LEU B N 1
ATOM 3989 C CA . LEU B 1 217 ? 13.747 -5.969 2.100 1.00 51.61 217 LEU B CA 1
ATOM 3990 C C . LEU B 1 217 ? 13.587 -7.415 1.649 1.00 55.69 217 LEU B C 1
ATOM 3991 O O . LEU B 1 217 ? 14.499 -7.997 1.054 1.00 45.61 217 LEU B O 1
ATOM 3996 N N . ASN B 1 218 ? 12.422 -7.993 1.943 1.00 67.95 218 ASN B N 1
ATOM 3997 C CA . ASN B 1 218 ? 12.090 -9.346 1.498 1.00 72.20 218 ASN B CA 1
ATOM 3998 C C . ASN B 1 218 ? 11.797 -9.291 0.000 1.00 58.18 218 ASN B C 1
ATOM 3999 O O . ASN B 1 218 ? 10.648 -9.265 -0.446 1.00 65.75 218 ASN B O 1
ATOM 4004 N N . GLY B 1 219 ? 12.869 -9.264 -0.787 1.00 31.70 219 GLY B N 1
ATOM 4005 C CA . GLY B 1 219 ? 12.727 -9.085 -2.221 1.00 27.29 219 GLY B CA 1
ATOM 4006 C C . GLY B 1 219 ? 12.048 -10.275 -2.879 1.00 38.81 219 GLY B C 1
ATOM 4007 O O . GLY B 1 219 ? 12.279 -11.430 -2.520 1.00 33.19 219 GLY B O 1
ATOM 4008 N N . ILE B 1 220 ? 11.194 -9.977 -3.861 1.00 47.08 220 ILE B N 1
ATOM 4009 C CA . ILE B 1 220 ? 10.507 -11.031 -4.600 1.00 34.67 220 ILE B CA 1
ATOM 4010 C C . ILE B 1 220 ? 11.465 -11.713 -5.568 1.00 35.52 220 ILE B C 1
ATOM 4011 O O . ILE B 1 220 ? 11.398 -12.931 -5.777 1.00 37.78 220 ILE B O 1
ATOM 4016 N N . THR B 1 221 ? 12.373 -10.943 -6.173 1.00 29.79 221 THR B N 1
ATOM 4017 C CA . THR B 1 221 ? 13.439 -11.550 -6.960 1.00 26.95 221 THR B CA 1
ATOM 4018 C C . THR B 1 221 ? 14.340 -12.409 -6.084 1.00 26.81 221 THR B C 1
ATOM 4019 O O . THR B 1 221 ? 14.825 -13.457 -6.526 1.00 28.28 221 THR B O 1
ATOM 4023 N N . ARG B 1 222 ? 14.564 -11.985 -4.837 1.00 20.25 222 ARG B N 1
ATOM 4024 C CA . ARG B 1 222 ? 15.312 -12.803 -3.889 1.00 25.08 222 ARG B CA 1
ATOM 4025 C C . ARG B 1 222 ? 14.581 -14.109 -3.602 1.00 24.12 222 ARG B C 1
ATOM 4026 O O . ARG B 1 222 ? 15.186 -15.187 -3.604 1.00 27.03 222 ARG B O 1
ATOM 4034 N N . ASN B 1 223 ? 13.270 -14.029 -3.356 1.00 19.83 223 ASN B N 1
ATOM 4035 C CA . ASN B 1 223 ? 12.478 -15.234 -3.123 1.00 20.48 223 ASN B CA 1
ATOM 4036 C C . ASN B 1 223 ? 12.467 -16.147 -4.342 1.00 35.98 223 ASN B C 1
ATOM 4037 O O . ASN B 1 223 ? 12.422 -17.375 -4.197 1.00 42.58 223 ASN B O 1
ATOM 4042 N N . THR B 1 224 ? 12.502 -15.574 -5.548 1.00 34.50 224 THR B N 1
ATOM 4043 C CA . THR B 1 224 ? 12.534 -16.398 -6.753 1.00 26.68 224 THR B CA 1
ATOM 4044 C C . THR B 1 224 ? 13.858 -17.144 -6.875 1.00 26.53 224 THR B C 1
ATOM 4045 O O . THR B 1 224 ? 13.879 -18.321 -7.255 1.00 28.17 224 THR B O 1
ATOM 4049 N N . ILE B 1 225 ? 14.972 -16.482 -6.546 1.00 32.07 225 ILE B N 1
ATOM 4050 C CA . ILE B 1 225 ? 16.279 -17.128 -6.652 1.00 31.07 225 ILE B CA 1
ATOM 4051 C C . ILE B 1 225 ? 16.402 -18.269 -5.647 1.00 32.55 225 ILE B C 1
ATOM 4052 O O . ILE B 1 225 ? 17.042 -19.289 -5.935 1.00 36.74 225 ILE B O 1
ATOM 4057 N N . LEU B 1 226 ? 15.792 -18.133 -4.466 1.00 34.78 226 LEU B N 1
ATOM 4058 C CA . LEU B 1 226 ? 15.800 -19.235 -3.508 1.00 38.24 226 LEU B CA 1
ATOM 4059 C C . LEU B 1 226 ? 15.108 -20.464 -4.084 1.00 43.15 226 LEU B C 1
ATOM 4060 O O . LEU B 1 226 ? 15.544 -21.598 -3.853 1.00 42.50 226 LEU B O 1
ATOM 4065 N N . THR B 1 227 ? 14.033 -20.257 -4.847 1.00 45.39 227 THR B N 1
ATOM 4066 C CA . THR B 1 227 ? 13.371 -21.375 -5.511 1.00 40.17 227 THR B CA 1
ATOM 4067 C C . THR B 1 227 ? 14.222 -21.919 -6.653 1.00 42.67 227 THR B C 1
ATOM 4068 O O . THR B 1 227 ? 14.367 -23.138 -6.800 1.00 40.24 227 THR B O 1
ATOM 4072 N N . LEU B 1 228 ? 14.802 -21.031 -7.466 1.00 43.70 228 LEU B N 1
ATOM 4073 C CA . LEU B 1 228 ? 15.643 -21.478 -8.572 1.00 36.60 228 LEU B CA 1
ATOM 4074 C C . LEU B 1 228 ? 16.918 -22.151 -8.080 1.00 35.94 228 LEU B C 1
ATOM 4075 O O . LEU B 1 228 ? 17.472 -23.009 -8.777 1.00 31.55 228 LEU B O 1
ATOM 4080 N N . ALA B 1 229 ? 17.402 -21.777 -6.893 1.00 36.80 229 ALA B N 1
ATOM 4081 C CA . ALA B 1 229 ? 18.591 -22.422 -6.345 1.00 39.37 229 ALA B CA 1
ATOM 4082 C C . ALA B 1 229 ? 18.284 -23.836 -5.870 1.00 40.04 229 ALA B C 1
ATOM 4083 O O . ALA B 1 229 ? 19.091 -24.752 -6.068 1.00 37.61 229 ALA B O 1
ATOM 4085 N N . ALA B 1 230 ? 17.123 -24.031 -5.238 1.00 37.31 230 ALA B N 1
ATOM 4086 C CA . ALA B 1 230 ? 16.747 -25.362 -4.772 1.00 32.33 230 ALA B CA 1
ATOM 4087 C C . ALA B 1 230 ? 16.484 -26.304 -5.940 1.00 36.28 230 ALA B C 1
ATOM 4088 O O . ALA B 1 230 ? 16.845 -27.486 -5.885 1.00 45.13 230 ALA B O 1
ATOM 4090 N N . GLU B 1 231 ? 15.859 -25.800 -7.006 1.00 45.05 231 GLU B N 1
ATOM 4091 C CA . GLU B 1 231 ? 15.581 -26.626 -8.174 1.00 48.95 231 GLU B CA 1
ATOM 4092 C C . GLU B 1 231 ? 16.851 -27.039 -8.907 1.00 50.42 231 GLU B C 1
ATOM 4093 O O . GLU B 1 231 ? 16.842 -28.056 -9.609 1.00 61.32 231 GLU B O 1
ATOM 4099 N N . HIS B 1 232 ? 17.937 -26.282 -8.758 1.00 36.18 232 HIS B N 1
ATOM 4100 C CA . HIS B 1 232 ? 19.225 -26.627 -9.344 1.00 31.77 232 HIS B CA 1
ATOM 4101 C C . HIS B 1 232 ? 20.154 -27.320 -8.352 1.00 34.82 232 HIS B C 1
ATOM 4102 O O . HIS B 1 232 ? 21.346 -27.476 -8.640 1.00 35.64 232 HIS B O 1
ATOM 4109 N N . GLY B 1 233 ? 19.640 -27.735 -7.195 1.00 29.27 233 GLY B N 1
ATOM 4110 C CA . GLY B 1 233 ? 20.431 -28.486 -6.238 1.00 29.22 233 GLY B CA 1
ATOM 4111 C C . GLY B 1 233 ? 21.441 -27.684 -5.451 1.00 37.66 233 GLY B C 1
ATOM 4112 O O . GLY B 1 233 ? 22.376 -28.267 -4.893 1.00 33.37 233 GLY B O 1
ATOM 4113 N N . PHE B 1 234 ? 21.284 -26.366 -5.378 1.00 39.42 234 PHE B N 1
ATOM 4114 C CA . PHE B 1 234 ? 22.236 -25.513 -4.680 1.00 37.96 234 PHE B CA 1
ATOM 4115 C C . PHE B 1 234 ? 21.838 -25.360 -3.217 1.00 44.62 234 PHE B C 1
ATOM 4116 O O . PHE B 1 234 ? 20.701 -24.985 -2.911 1.00 51.17 234 PHE B O 1
ATOM 4124 N N . LYS B 1 235 ? 22.776 -25.655 -2.319 1.00 39.69 235 LYS B N 1
ATOM 4125 C CA . LYS B 1 235 ? 22.546 -25.434 -0.897 1.00 40.98 235 LYS B CA 1
ATOM 4126 C C . LYS B 1 235 ? 22.585 -23.939 -0.603 1.00 44.84 235 LYS B C 1
ATOM 4127 O O . LYS B 1 235 ? 23.590 -23.272 -0.870 1.00 43.98 235 LYS B O 1
ATOM 4133 N N . LEU B 1 236 ? 21.492 -23.412 -0.057 1.00 45.51 236 LEU B N 1
ATOM 4134 C CA . LEU B 1 236 ? 21.361 -21.989 0.226 1.00 45.27 236 LEU B CA 1
ATOM 4135 C C . LEU B 1 236 ? 21.232 -21.787 1.729 1.00 40.28 236 LEU B C 1
ATOM 4136 O O . LEU B 1 236 ? 20.415 -22.446 2.381 1.00 45.52 236 LEU B O 1
ATOM 4141 N N . VAL B 1 237 ? 22.034 -20.873 2.269 1.00 36.25 237 VAL B N 1
ATOM 4142 C CA . VAL B 1 237 ? 22.089 -20.599 3.700 1.00 32.88 237 VAL B CA 1
ATOM 4143 C C . VAL B 1 237 ? 21.799 -19.122 3.923 1.00 32.43 237 VAL B C 1
ATOM 4144 O O . VAL B 1 237 ? 22.432 -18.259 3.304 1.00 39.10 237 VAL B O 1
ATOM 4148 N N . GLU B 1 238 ? 20.846 -18.834 4.805 1.00 27.16 238 GLU B N 1
ATOM 4149 C CA . GLU B 1 238 ? 20.549 -17.472 5.229 1.00 29.72 238 GLU B CA 1
ATOM 4150 C C . GLU B 1 238 ? 21.253 -17.213 6.555 1.00 32.55 238 GLU B C 1
ATOM 4151 O O . GLU B 1 238 ? 20.968 -17.882 7.554 1.00 28.97 238 GLU B O 1
ATOM 4157 N N . LYS B 1 239 ? 22.170 -16.250 6.563 1.00 29.31 239 LYS B N 1
ATOM 4158 C CA . LYS B 1 239 ? 22.929 -15.946 7.766 1.00 22.66 239 LYS B CA 1
ATOM 4159 C C . LYS B 1 239 ? 23.456 -14.525 7.664 1.00 20.32 239 LYS B C 1
ATOM 4160 O O . LYS B 1 239 ? 23.360 -13.875 6.619 1.00 21.57 239 LYS B O 1
ATOM 4166 N N . ARG B 1 240 ? 24.010 -14.047 8.773 1.00 13.91 240 ARG B N 1
ATOM 4167 C CA . ARG B 1 240 ? 24.646 -12.740 8.783 1.00 26.75 240 ARG B CA 1
ATOM 4168 C C . ARG B 1 240 ? 25.980 -12.818 8.054 1.00 25.55 240 ARG B C 1
ATOM 4169 O O . ARG B 1 240 ? 26.753 -13.762 8.244 1.00 16.89 240 ARG B O 1
ATOM 4177 N N . ILE B 1 241 ? 26.240 -11.835 7.201 1.00 16.46 241 ILE B N 1
ATOM 4178 C CA . ILE B 1 241 ? 27.429 -11.804 6.364 1.00 14.15 241 ILE B CA 1
ATOM 4179 C C . ILE B 1 241 ? 28.192 -10.523 6.667 1.00 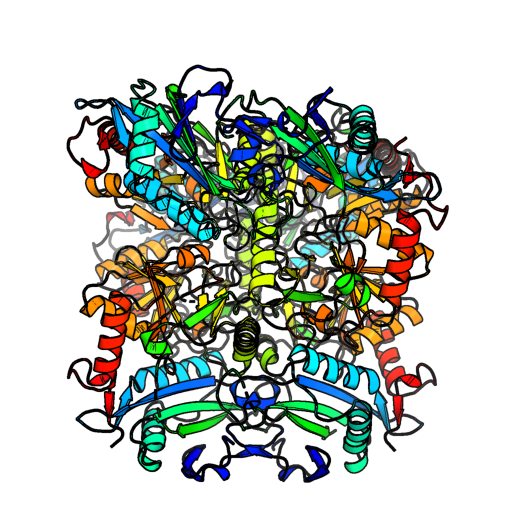14.34 241 ILE B C 1
ATOM 4180 O O . ILE B 1 241 ? 27.589 -9.459 6.850 1.00 14.88 241 ILE B O 1
ATOM 4185 N N . THR B 1 242 ? 29.514 -10.629 6.744 1.00 12.02 242 THR B N 1
ATOM 4186 C CA . THR B 1 242 ? 30.372 -9.471 6.937 1.00 17.28 242 THR B CA 1
ATOM 4187 C C . THR B 1 242 ? 30.916 -8.999 5.595 1.00 20.20 242 THR B C 1
ATOM 4188 O O . THR B 1 242 ? 30.921 -9.736 4.606 1.00 21.67 242 THR B O 1
ATOM 4192 N N . ARG B 1 243 ? 31.375 -7.746 5.573 1.00 19.14 243 ARG B N 1
ATOM 4193 C CA . ARG B 1 243 ? 31.865 -7.166 4.327 1.00 14.98 243 ARG B CA 1
ATOM 4194 C C . ARG B 1 243 ? 33.069 -7.933 3.795 1.00 14.02 243 ARG B C 1
ATOM 4195 O O . ARG B 1 243 ? 33.199 -8.134 2.581 1.00 16.01 243 ARG B O 1
ATOM 4203 N N . ASP B 1 244 ? 33.951 -8.387 4.688 1.00 10.00 244 ASP B N 1
ATOM 4204 C CA . ASP B 1 244 ? 35.145 -9.100 4.256 1.00 15.84 244 ASP B CA 1
ATOM 4205 C C . ASP B 1 244 ? 34.859 -10.553 3.905 1.00 18.30 244 ASP B C 1
ATOM 4206 O O . ASP B 1 244 ? 35.671 -11.183 3.221 1.00 23.10 244 ASP B O 1
ATOM 4211 N N . GLU B 1 245 ? 33.726 -11.096 4.350 1.00 14.01 245 GLU B N 1
ATOM 4212 C CA . GLU B 1 245 ? 33.275 -12.374 3.817 1.00 11.92 245 GLU B CA 1
ATOM 4213 C C . GLU B 1 245 ? 32.885 -12.244 2.349 1.00 16.35 245 GLU B C 1
ATOM 4214 O O . GLU B 1 245 ? 33.106 -13.173 1.565 1.00 21.50 245 GLU B O 1
ATOM 4220 N N . VAL B 1 246 ? 32.326 -11.096 1.958 1.00 12.49 246 VAL B N 1
ATOM 4221 C CA . VAL B 1 246 ? 32.017 -10.859 0.551 1.00 19.07 246 VAL B CA 1
ATOM 4222 C C . VAL B 1 246 ? 33.297 -10.706 -0.266 1.00 16.28 246 VAL B C 1
ATOM 4223 O O . VAL B 1 246 ? 33.341 -11.106 -1.436 1.00 20.21 246 VAL B O 1
ATOM 4227 N N . TYR B 1 247 ? 34.355 -10.142 0.327 1.00 12.07 247 TYR B N 1
ATOM 4228 C CA . TYR B 1 247 ? 35.621 -9.995 -0.389 1.00 13.73 247 TYR B CA 1
ATOM 4229 C C . TYR B 1 247 ? 36.161 -11.344 -0.847 1.00 12.76 247 TYR B C 1
ATOM 4230 O O . TYR B 1 247 ? 36.663 -11.471 -1.969 1.00 16.27 247 TYR B O 1
ATOM 4239 N N . ILE B 1 248 ? 36.071 -12.363 0.010 1.00 12.83 248 ILE B N 1
ATOM 4240 C CA . ILE B 1 248 ? 36.676 -13.662 -0.258 1.00 15.47 248 ILE B CA 1
ATOM 4241 C C . ILE B 1 248 ? 35.684 -14.648 -0.865 1.00 21.32 248 ILE B C 1
ATOM 4242 O O . ILE B 1 248 ? 36.001 -15.833 -0.996 1.00 23.85 248 ILE B O 1
ATOM 4247 N N . ALA B 1 249 ? 34.492 -14.192 -1.232 1.00 25.05 249 ALA B N 1
ATOM 4248 C CA . ALA B 1 249 ? 33.534 -15.077 -1.876 1.00 29.25 249 ALA B CA 1
ATOM 4249 C C . ALA B 1 249 ? 33.994 -15.427 -3.287 1.00 24.65 249 ALA B C 1
ATOM 4250 O O . ALA B 1 249 ? 34.667 -14.642 -3.961 1.00 17.87 249 ALA B O 1
ATOM 4252 N N . ASP B 1 250 ? 33.627 -16.634 -3.727 1.00 18.21 250 ASP B N 1
ATOM 4253 C CA . ASP B 1 250 ? 33.936 -17.050 -5.092 1.00 28.05 250 ASP B CA 1
ATOM 4254 C C . ASP B 1 250 ? 33.084 -16.304 -6.110 1.00 23.92 250 ASP B C 1
ATOM 4255 O O . ASP B 1 250 ? 33.534 -16.064 -7.237 1.00 23.45 250 ASP B O 1
ATOM 4260 N N . GLU B 1 251 ? 31.856 -15.943 -5.739 1.00 17.39 251 GLU B N 1
ATOM 4261 C CA . GLU B 1 251 ? 30.925 -15.261 -6.625 1.00 24.31 251 GLU B CA 1
ATOM 4262 C C . GLU B 1 251 ? 30.074 -14.300 -5.809 1.00 29.43 251 GLU B C 1
ATOM 4263 O O . GLU B 1 251 ? 29.954 -14.428 -4.588 1.00 20.37 251 GLU B O 1
ATOM 4269 N N . ALA B 1 252 ? 29.467 -13.341 -6.504 1.00 16.91 252 ALA B N 1
ATOM 4270 C CA . ALA B 1 252 ? 28.549 -12.405 -5.873 1.00 16.69 252 ALA B CA 1
ATOM 4271 C C . ALA B 1 252 ? 27.672 -11.785 -6.948 1.00 23.86 252 ALA B C 1
ATOM 4272 O O . ALA B 1 252 ? 28.137 -11.532 -8.063 1.00 23.87 252 ALA B O 1
ATOM 4274 N N . PHE B 1 253 ? 26.406 -11.549 -6.611 1.00 16.75 253 PHE B N 1
ATOM 4275 C CA . PHE B 1 253 ? 25.483 -10.950 -7.562 1.00 20.50 253 PHE B CA 1
ATOM 4276 C C . PHE B 1 253 ? 24.339 -10.293 -6.809 1.00 22.11 253 PHE B C 1
ATOM 4277 O O . PHE B 1 253 ? 24.000 -10.690 -5.692 1.00 18.77 253 PHE B O 1
ATOM 4285 N N . PHE B 1 254 ? 23.754 -9.281 -7.438 1.00 17.75 254 PHE B N 1
ATOM 4286 C CA . PHE B 1 254 ? 22.570 -8.619 -6.918 1.00 16.72 254 PHE B CA 1
ATOM 4287 C C . PHE B 1 254 ? 21.316 -9.236 -7.528 1.00 17.65 254 PHE B C 1
ATOM 4288 O O . PHE B 1 254 ? 21.345 -9.821 -8.613 1.00 25.41 254 PHE B O 1
ATOM 4296 N N . THR B 1 255 ? 20.205 -9.105 -6.806 1.00 17.45 255 THR B N 1
ATOM 4297 C CA . THR B 1 255 ? 18.901 -9.530 -7.298 1.00 18.01 255 THR B CA 1
ATOM 4298 C C . THR B 1 255 ? 17.906 -8.403 -7.086 1.00 21.89 255 THR B C 1
ATOM 4299 O O . THR B 1 255 ? 17.890 -7.777 -6.022 1.00 24.82 255 THR B O 1
ATOM 4303 N N . GLY B 1 256 ? 17.083 -8.154 -8.093 1.00 27.29 256 GLY B N 1
ATOM 4304 C CA . GLY B 1 256 ? 16.040 -7.155 -7.991 1.00 25.22 256 GLY B CA 1
ATOM 4305 C C . GLY B 1 256 ? 15.168 -7.201 -9.221 1.00 22.72 256 GLY B C 1
ATOM 4306 O O . GLY B 1 256 ? 15.564 -7.731 -10.265 1.00 39.78 256 GLY B O 1
ATOM 4307 N N . THR B 1 257 ? 13.963 -6.649 -9.083 1.00 19.90 257 THR B N 1
ATOM 4308 C CA . THR B 1 257 ? 13.030 -6.654 -10.204 1.00 28.77 257 THR B CA 1
ATOM 4309 C C . THR B 1 257 ? 13.613 -5.911 -11.401 1.00 32.50 257 THR B C 1
ATOM 4310 O O . THR B 1 257 ? 13.589 -6.413 -12.530 1.00 20.88 257 THR B O 1
ATOM 4314 N N . ALA B 1 258 ? 14.167 -4.721 -11.168 1.00 26.89 258 ALA B N 1
ATOM 4315 C CA . ALA B 1 258 ? 14.769 -3.965 -12.259 1.00 35.69 258 ALA B CA 1
ATOM 4316 C C . ALA B 1 258 ? 16.173 -4.455 -12.597 1.00 40.61 258 ALA B C 1
ATOM 4317 O O . ALA B 1 258 ? 16.626 -4.285 -13.734 1.00 42.72 258 ALA B O 1
ATOM 4319 N N . ALA B 1 259 ? 16.870 -5.064 -11.639 1.00 41.81 259 ALA B N 1
ATOM 4320 C CA . ALA B 1 259 ? 18.246 -5.498 -11.842 1.00 36.97 259 ALA B CA 1
ATOM 4321 C C . ALA B 1 259 ? 18.365 -6.946 -12.299 1.00 33.17 259 ALA B C 1
ATOM 4322 O O . ALA B 1 259 ? 19.447 -7.345 -12.744 1.00 29.27 259 ALA B O 1
ATOM 4324 N N . GLU B 1 260 ? 17.291 -7.731 -12.199 1.00 29.29 260 GLU B N 1
ATOM 4325 C CA . GLU B 1 260 ? 17.286 -9.154 -12.558 1.00 32.37 260 GLU B CA 1
ATOM 4326 C C . GLU B 1 260 ? 18.382 -9.837 -11.753 1.00 29.58 260 GLU B C 1
ATOM 4327 O O . GLU B 1 260 ? 18.312 -9.817 -10.510 1.00 35.25 260 GLU B O 1
ATOM 4333 N N . VAL B 1 261 ? 19.386 -10.441 -12.377 1.00 22.60 261 VAL B N 1
ATOM 4334 C CA . VAL B 1 261 ? 20.535 -11.008 -11.683 1.00 26.14 261 VAL B CA 1
ATOM 4335 C C . VAL B 1 261 ? 21.763 -10.299 -12.239 1.00 21.37 261 VAL B C 1
ATOM 4336 O O . VAL B 1 261 ? 22.232 -10.618 -13.338 1.00 25.49 261 VAL B O 1
ATOM 4340 N N . THR B 1 262 ? 22.282 -9.325 -11.492 1.00 26.40 262 THR B N 1
ATOM 4341 C CA . THR B 1 262 ? 23.441 -8.563 -11.927 1.00 19.74 262 THR B CA 1
ATOM 4342 C C . THR B 1 262 ? 24.666 -9.039 -11.165 1.00 26.59 262 THR B C 1
ATOM 4343 O O . THR B 1 262 ? 24.735 -8.843 -9.941 1.00 25.90 262 THR B O 1
ATOM 4347 N N . PRO B 1 263 ? 25.643 -9.659 -11.823 1.00 28.45 263 PRO B N 1
ATOM 4348 C CA . PRO B 1 263 ? 26.825 -10.151 -11.106 1.00 18.38 263 PRO B CA 1
ATOM 4349 C C . PRO B 1 263 ? 27.679 -9.010 -10.576 1.00 17.64 263 PRO B C 1
ATOM 4350 O O . PRO B 1 263 ? 27.655 -7.884 -11.077 1.00 26.23 263 PRO B O 1
ATOM 4354 N N . ILE B 1 264 ? 28.452 -9.326 -9.541 1.00 21.04 264 ILE B N 1
ATOM 4355 C CA . ILE B 1 264 ? 29.346 -8.374 -8.891 1.00 22.51 264 ILE B CA 1
ATOM 4356 C C . ILE B 1 264 ? 30.773 -8.874 -9.067 1.00 16.41 264 ILE B C 1
ATOM 4357 O O . ILE B 1 264 ? 31.111 -9.972 -8.610 1.00 20.75 264 ILE B O 1
ATOM 4362 N N . ARG B 1 265 ? 31.612 -8.065 -9.713 1.00 16.42 265 ARG B N 1
ATOM 4363 C CA . ARG B 1 265 ? 32.979 -8.474 -10.004 1.00 27.89 265 ARG B CA 1
ATOM 4364 C C . ARG B 1 265 ? 34.006 -7.891 -9.045 1.00 21.75 265 ARG B C 1
ATOM 4365 O O . ARG B 1 265 ? 35.120 -8.418 -8.965 1.00 16.38 265 ARG B O 1
ATOM 4373 N N . GLU B 1 266 ? 33.667 -6.828 -8.320 1.00 21.73 266 GLU B N 1
ATOM 4374 C CA . GLU B 1 266 ? 34.618 -6.189 -7.425 1.00 31.48 266 GLU B CA 1
ATOM 4375 C C . GLU B 1 266 ? 33.859 -5.479 -6.315 1.00 13.64 266 GLU B C 1
ATOM 4376 O O . GLU B 1 266 ? 32.837 -4.834 -6.566 1.00 25.06 266 GLU B O 1
ATOM 4382 N N . VAL B 1 267 ? 34.359 -5.607 -5.089 1.00 13.00 267 VAL B N 1
ATOM 4383 C CA . VAL B 1 267 ? 33.788 -4.928 -3.931 1.00 19.16 267 VAL B CA 1
ATOM 4384 C C . VAL B 1 267 ? 34.917 -4.230 -3.190 1.00 20.57 267 VAL B C 1
ATOM 4385 O O . VAL B 1 267 ? 35.853 -4.890 -2.721 1.00 11.48 267 VAL B O 1
ATOM 4389 N N . ASP B 1 268 ? 34.829 -2.901 -3.088 1.00 11.31 268 ASP B N 1
ATOM 4390 C CA . ASP B 1 268 ? 35.813 -2.088 -2.369 1.00 10.67 268 ASP B CA 1
ATOM 4391 C C . ASP B 1 268 ? 37.230 -2.338 -2.883 1.00 12.89 268 ASP B C 1
ATOM 4392 O O . ASP B 1 268 ? 38.186 -2.426 -2.109 1.00 16.03 268 ASP B O 1
ATOM 4397 N N . GLY B 1 269 ? 37.366 -2.457 -4.202 1.00 19.29 269 GLY B N 1
ATOM 4398 C CA . GLY B 1 269 ? 38.653 -2.714 -4.811 1.00 14.34 269 GLY B CA 1
ATOM 4399 C C . GLY B 1 269 ? 39.153 -4.137 -4.692 1.00 14.35 269 GLY B C 1
ATOM 4400 O O . GLY B 1 269 ? 40.234 -4.440 -5.214 1.00 19.47 269 GLY B O 1
ATOM 4401 N N . ARG B 1 270 ? 38.419 -5.017 -4.015 1.00 11.85 270 ARG B N 1
ATOM 4402 C CA . ARG B 1 270 ? 38.771 -6.429 -3.948 1.00 13.88 270 ARG B CA 1
ATOM 4403 C C . ARG B 1 270 ? 38.102 -7.156 -5.108 1.00 21.49 270 ARG B C 1
ATOM 4404 O O . ARG B 1 270 ? 36.874 -7.117 -5.244 1.00 25.26 270 ARG B O 1
ATOM 4412 N N . LYS B 1 271 ? 38.905 -7.809 -5.943 1.00 14.91 271 LYS B N 1
ATOM 4413 C CA . LYS B 1 271 ? 38.349 -8.632 -7.006 1.00 18.95 271 LYS B CA 1
ATOM 4414 C C . LYS B 1 271 ? 37.564 -9.788 -6.398 1.00 25.16 271 LYS B C 1
ATOM 4415 O O . LYS B 1 271 ? 38.038 -10.457 -5.474 1.00 25.93 271 LYS B O 1
ATOM 4421 N N . ILE B 1 272 ? 36.351 -10.008 -6.900 1.00 23.69 272 ILE B N 1
ATOM 4422 C CA . ILE B 1 272 ? 35.503 -11.099 -6.434 1.00 28.06 272 ILE B CA 1
ATOM 4423 C C . ILE B 1 272 ? 35.827 -12.317 -7.293 1.00 26.73 272 ILE B C 1
ATOM 4424 O O . ILE B 1 272 ? 35.422 -12.399 -8.455 1.00 32.03 272 ILE B O 1
ATOM 4429 N N . GLY B 1 273 ? 36.558 -13.269 -6.717 1.00 22.76 273 GLY B N 1
ATOM 4430 C CA . GLY B 1 273 ? 36.904 -14.472 -7.456 1.00 20.35 273 GLY B CA 1
ATOM 4431 C C . GLY B 1 273 ? 37.766 -14.145 -8.660 1.00 25.71 273 GLY B C 1
ATOM 4432 O O . GLY B 1 273 ? 38.788 -13.458 -8.554 1.00 28.56 273 GLY B O 1
ATOM 4433 N N . ALA B 1 274 ? 37.349 -14.634 -9.827 1.00 18.60 274 ALA B N 1
ATOM 4434 C CA . ALA B 1 274 ? 38.079 -14.381 -11.062 1.00 21.99 274 ALA B CA 1
ATOM 4435 C C . ALA B 1 274 ? 37.789 -13.008 -11.654 1.00 21.30 274 ALA B C 1
ATOM 4436 O O . ALA B 1 274 ? 38.400 -12.645 -12.663 1.00 34.53 274 ALA B O 1
ATOM 4438 N N . GLY B 1 275 ? 36.880 -12.240 -11.061 1.00 23.34 275 GLY B N 1
ATOM 4439 C CA . GLY B 1 275 ? 36.577 -10.909 -11.543 1.00 18.12 275 GLY B CA 1
ATOM 4440 C C . GLY B 1 275 ? 35.563 -10.839 -12.660 1.00 24.93 275 GLY B C 1
ATOM 4441 O O . GLY B 1 275 ? 35.478 -9.806 -13.334 1.00 32.96 275 GLY B O 1
ATOM 4442 N N . ARG B 1 276 ? 34.795 -11.901 -12.881 1.00 28.15 276 ARG B N 1
ATOM 4443 C CA . ARG B 1 276 ? 33.757 -11.918 -13.900 1.00 33.12 276 ARG B CA 1
ATOM 4444 C C . ARG B 1 276 ? 32.599 -12.755 -13.368 1.00 37.96 276 ARG B C 1
ATOM 4445 O O . ARG B 1 276 ? 32.600 -13.184 -12.210 1.00 30.29 276 ARG B O 1
ATOM 4453 N N . ARG B 1 277 ? 31.603 -12.986 -14.217 1.00 35.29 277 ARG B N 1
ATOM 4454 C CA . ARG B 1 277 ? 30.445 -13.771 -13.812 1.00 32.22 277 ARG B CA 1
ATOM 4455 C C . ARG B 1 277 ? 30.855 -15.212 -13.532 1.00 25.72 277 ARG B C 1
ATOM 4456 O O . ARG B 1 277 ? 31.558 -15.838 -14.331 1.00 28.40 277 ARG B O 1
ATOM 4464 N N . GLY B 1 278 ? 30.419 -15.736 -12.390 1.00 20.85 278 GLY B N 1
ATOM 4465 C CA . GLY B 1 278 ? 30.791 -17.067 -11.973 1.00 21.98 278 GLY B CA 1
ATOM 4466 C C . GLY B 1 278 ? 29.850 -18.135 -12.492 1.00 25.74 278 GLY B C 1
ATOM 4467 O O . GLY B 1 278 ? 28.793 -17.845 -13.062 1.00 23.76 278 GLY B O 1
ATOM 4468 N N . PRO B 1 279 ? 30.222 -19.405 -12.295 1.00 31.52 279 PRO B N 1
ATOM 4469 C CA . PRO B 1 279 ? 29.383 -20.498 -12.825 1.00 28.22 279 PRO B CA 1
ATOM 4470 C C . PRO B 1 279 ? 28.005 -20.567 -12.187 1.00 35.02 279 PRO B C 1
ATOM 4471 O O . PRO B 1 279 ? 27.001 -20.710 -12.900 1.00 32.74 279 PRO B O 1
ATOM 4475 N N . VAL B 1 280 ? 27.926 -20.483 -10.857 1.00 22.50 280 VAL B N 1
ATOM 4476 C CA . VAL B 1 280 ? 26.630 -20.553 -10.186 1.00 32.25 280 VAL B CA 1
ATOM 4477 C C . VAL B 1 280 ? 25.762 -19.367 -10.585 1.00 31.47 280 VAL B C 1
ATOM 4478 O O . VAL B 1 280 ? 24.557 -19.514 -10.830 1.00 22.34 280 VAL B O 1
ATOM 4482 N N . THR B 1 281 ? 26.361 -18.176 -10.664 1.00 27.34 281 THR B N 1
ATOM 4483 C CA . THR B 1 281 ? 25.612 -16.988 -11.063 1.00 30.24 281 THR B CA 1
ATOM 4484 C C . THR B 1 281 ? 25.046 -17.139 -12.469 1.00 29.02 281 THR B C 1
ATOM 4485 O O . THR B 1 281 ? 23.884 -16.798 -12.718 1.00 31.09 281 THR B O 1
ATOM 4489 N N . GLU B 1 282 ? 25.849 -17.662 -13.400 1.00 31.73 282 GLU B N 1
ATOM 4490 C CA . GLU B 1 282 ? 25.375 -17.841 -14.770 1.00 34.50 282 GLU B CA 1
ATOM 4491 C C . GLU B 1 282 ? 24.191 -18.798 -14.829 1.00 35.21 282 GLU B C 1
ATOM 4492 O O . GLU B 1 282 ? 23.226 -18.557 -15.565 1.00 37.90 282 GLU B O 1
ATOM 4498 N N . LYS B 1 283 ? 24.242 -19.889 -14.060 1.00 34.23 283 LYS B N 1
ATOM 4499 C CA . LYS B 1 283 ? 23.142 -20.850 -14.072 1.00 34.65 283 LYS B CA 1
ATOM 4500 C C . LYS B 1 283 ? 21.867 -20.242 -13.500 1.00 29.70 283 LYS B C 1
ATOM 4501 O O . LYS B 1 283 ? 20.781 -20.424 -14.062 1.00 29.46 283 LYS B O 1
ATOM 4507 N N . LEU B 1 284 ? 21.978 -19.508 -12.391 1.00 37.99 284 LEU B N 1
ATOM 4508 C CA . LEU B 1 284 ? 20.800 -18.864 -11.818 1.00 23.03 284 LEU B CA 1
ATOM 4509 C C . LEU B 1 284 ? 20.301 -17.734 -12.709 1.00 29.44 284 LEU B C 1
ATOM 4510 O O . LEU B 1 284 ? 19.088 -17.548 -12.864 1.00 30.11 284 LEU B O 1
ATOM 4515 N N . GLN B 1 285 ? 21.219 -16.968 -13.302 1.00 22.84 285 GLN B N 1
ATOM 4516 C CA . GLN B 1 285 ? 20.814 -15.892 -14.200 1.00 26.77 285 GLN B CA 1
ATOM 4517 C C . GLN B 1 285 ? 20.103 -16.445 -15.429 1.00 24.96 285 GLN B C 1
ATOM 4518 O O . GLN B 1 285 ? 19.063 -15.924 -15.845 1.00 31.67 285 GLN B O 1
ATOM 4524 N N . LYS B 1 286 ? 20.650 -17.509 -16.022 1.00 33.22 286 LYS B N 1
ATOM 4525 C CA . LYS B 1 286 ? 19.984 -18.134 -17.161 1.00 34.51 286 LYS B CA 1
ATOM 4526 C C . LYS B 1 286 ? 18.640 -18.719 -16.751 1.00 35.34 286 LYS B C 1
ATOM 4527 O O . LYS B 1 286 ? 17.666 -18.654 -17.512 1.00 41.62 286 LYS B O 1
ATOM 4529 N N . ALA B 1 287 ? 18.564 -19.286 -15.544 1.00 40.23 287 ALA B N 1
ATOM 4530 C CA . ALA B 1 287 ? 17.301 -19.832 -15.060 1.00 31.36 287 ALA B CA 1
ATOM 4531 C C . ALA B 1 287 ? 16.277 -18.729 -14.829 1.00 33.09 287 ALA B C 1
ATOM 4532 O O . ALA B 1 287 ? 15.080 -18.926 -15.067 1.00 35.09 287 ALA B O 1
ATOM 4534 N N . TYR B 1 288 ? 16.728 -17.560 -14.370 1.00 32.70 288 TYR B N 1
ATOM 4535 C CA . TYR B 1 288 ? 15.797 -16.464 -14.127 1.00 35.16 288 TYR B CA 1
ATOM 4536 C C . TYR B 1 288 ? 15.265 -15.891 -15.435 1.00 31.90 288 TYR B C 1
ATOM 4537 O O . TYR B 1 288 ? 14.078 -15.555 -15.534 1.00 32.59 288 TYR B O 1
ATOM 4546 N N . PHE B 1 289 ? 16.122 -15.774 -16.452 1.00 32.49 289 PHE B N 1
ATOM 4547 C CA . PHE B 1 289 ? 15.664 -15.253 -17.736 1.00 41.77 289 PHE B CA 1
ATOM 4548 C C . PHE B 1 289 ? 14.748 -16.245 -18.445 1.00 30.69 289 PHE B C 1
ATOM 4549 O O . PHE B 1 289 ? 13.754 -15.845 -19.060 1.00 32.53 289 PHE B O 1
ATOM 4557 N N . ASP B 1 290 ? 15.060 -17.542 -18.368 1.00 28.24 290 ASP B N 1
ATOM 4558 C CA . ASP B 1 290 ? 14.167 -18.544 -18.944 1.00 36.00 290 ASP B CA 1
ATOM 4559 C C . ASP B 1 290 ? 12.820 -18.562 -18.235 1.00 35.54 290 ASP B C 1
ATOM 4560 O O . ASP B 1 290 ? 11.806 -18.934 -18.836 1.00 37.48 290 ASP B O 1
ATOM 4565 N N . LEU B 1 291 ? 12.790 -18.163 -16.963 1.00 32.95 291 LEU B N 1
ATOM 4566 C CA . LEU B 1 291 ? 11.551 -18.182 -16.194 1.00 27.87 291 LEU B CA 1
ATOM 4567 C C . LEU B 1 291 ? 10.662 -16.994 -16.539 1.00 32.48 291 LEU B C 1
ATOM 4568 O O . LEU B 1 291 ? 9.469 -17.159 -16.819 1.00 27.56 291 LEU B O 1
ATOM 4573 N N . VAL B 1 292 ? 11.230 -15.788 -16.532 1.00 38.12 292 VAL B N 1
ATOM 4574 C CA . VAL B 1 292 ? 10.417 -14.595 -16.740 1.00 32.05 292 VAL B CA 1
ATOM 4575 C C . VAL B 1 292 ? 9.986 -14.455 -18.193 1.00 39.98 292 VAL B C 1
ATOM 4576 O O . VAL B 1 292 ? 8.951 -13.843 -18.473 1.00 41.70 292 VAL B O 1
ATOM 4580 N N . SER B 1 293 ? 10.749 -15.010 -19.135 1.00 43.49 293 SER B N 1
ATOM 4581 C CA . SER B 1 293 ? 10.445 -14.895 -20.556 1.00 48.16 293 SER B CA 1
ATOM 4582 C C . SER B 1 293 ? 9.668 -16.086 -21.100 1.00 50.95 293 SER B C 1
ATOM 4583 O O . SER B 1 293 ? 9.363 -16.114 -22.296 1.00 50.01 293 SER B O 1
ATOM 4586 N N . GLY B 1 294 ? 9.336 -17.063 -20.260 1.00 54.50 294 GLY B N 1
ATOM 4587 C CA . GLY B 1 294 ? 8.555 -18.199 -20.699 1.00 52.71 294 GLY B CA 1
ATOM 4588 C C . GLY B 1 294 ? 9.318 -19.257 -21.462 1.00 45.30 294 GLY B C 1
ATOM 4589 O O . GLY B 1 294 ? 8.688 -20.149 -22.041 1.00 49.68 294 GLY B O 1
ATOM 4590 N N . LYS B 1 295 ? 10.652 -19.188 -21.489 1.00 37.95 295 LYS B N 1
ATOM 4591 C CA . LYS B 1 295 ? 11.428 -20.240 -22.139 1.00 37.61 295 LYS B CA 1
ATOM 4592 C C . LYS B 1 295 ? 11.239 -21.577 -21.439 1.00 48.46 295 LYS B C 1
ATOM 4593 O O . LYS B 1 295 ? 11.328 -22.632 -22.079 1.00 54.18 295 LYS B O 1
ATOM 4599 N N . THR B 1 296 ? 10.981 -21.557 -20.136 1.00 41.49 296 THR B N 1
ATOM 4600 C CA . THR B 1 296 ? 10.537 -22.734 -19.408 1.00 51.08 296 THR B CA 1
ATOM 4601 C C . THR B 1 296 ? 9.027 -22.676 -19.221 1.00 53.15 296 THR B C 1
ATOM 4602 O O . THR B 1 296 ? 8.415 -21.605 -19.231 1.00 59.28 296 THR B O 1
ATOM 4606 N N . GLU B 1 297 ? 8.426 -23.851 -19.057 1.00 49.45 297 GLU B N 1
ATOM 4607 C CA . GLU B 1 297 ? 6.982 -23.939 -18.892 1.00 52.13 297 GLU B CA 1
ATOM 4608 C C . GLU B 1 297 ? 6.550 -23.894 -17.432 1.00 45.98 297 GLU B C 1
ATOM 4609 O O . GLU B 1 297 ? 5.390 -23.567 -17.153 1.00 36.33 297 GLU B O 1
ATOM 4615 N N . ALA B 1 298 ? 7.451 -24.198 -16.503 1.00 42.00 298 ALA B N 1
ATOM 4616 C CA . ALA B 1 298 ? 7.106 -24.233 -15.091 1.00 38.62 298 ALA B CA 1
ATOM 4617 C C . ALA B 1 298 ? 6.735 -22.841 -14.585 1.00 37.57 298 ALA B C 1
ATOM 4618 O O . ALA B 1 298 ? 7.030 -21.819 -15.210 1.00 38.95 298 ALA B O 1
ATOM 4620 N N . HIS B 1 299 ? 6.068 -22.821 -13.430 1.00 38.29 299 HIS B N 1
ATOM 4621 C CA . HIS B 1 299 ? 5.673 -21.586 -12.751 1.00 41.44 299 HIS B CA 1
ATOM 4622 C C . HIS B 1 299 ? 4.777 -20.722 -13.637 1.00 46.43 299 HIS B C 1
ATOM 4623 O O . HIS B 1 299 ? 5.001 -19.522 -13.809 1.00 49.60 299 HIS B O 1
ATOM 4630 N N . ALA B 1 300 ? 3.745 -21.353 -14.205 1.00 41.13 300 ALA B N 1
ATOM 4631 C CA . ALA B 1 300 ? 2.732 -20.607 -14.941 1.00 34.06 300 ALA B CA 1
ATOM 4632 C C . ALA B 1 300 ? 2.013 -19.600 -14.055 1.00 35.97 300 ALA B C 1
ATOM 4633 O O . ALA B 1 300 ? 1.484 -18.606 -14.565 1.00 30.10 300 ALA B O 1
ATOM 4635 N N . GLU B 1 301 ? 1.979 -19.841 -12.741 1.00 40.28 301 GLU B N 1
ATOM 4636 C CA . GLU B 1 301 ? 1.416 -18.863 -11.817 1.00 46.80 301 GLU B CA 1
ATOM 4637 C C . GLU B 1 301 ? 2.207 -17.564 -11.833 1.00 45.74 301 GLU B C 1
ATOM 4638 O O . GLU B 1 301 ? 1.631 -16.480 -11.674 1.00 44.52 301 GLU B O 1
ATOM 4644 N N . TRP B 1 302 ? 3.520 -17.650 -12.040 1.00 40.75 302 TRP B N 1
ATOM 4645 C CA . TRP B 1 302 ? 4.393 -16.488 -11.990 1.00 35.08 302 TRP B CA 1
ATOM 4646 C C . TRP B 1 302 ? 4.408 -15.690 -13.288 1.00 33.83 302 TRP B C 1
ATOM 4647 O O . TRP B 1 302 ? 5.119 -14.684 -13.364 1.00 33.10 302 TRP B O 1
ATOM 4658 N N . ARG B 1 303 ? 3.646 -16.100 -14.301 1.00 33.41 303 ARG B N 1
ATOM 4659 C CA . ARG B 1 303 ? 3.537 -15.358 -15.557 1.00 31.88 303 ARG B CA 1
ATOM 4660 C C . ARG B 1 303 ? 2.056 -15.142 -15.854 1.00 39.80 303 ARG B C 1
ATOM 4661 O O . ARG B 1 303 ? 1.365 -16.060 -16.306 1.00 52.05 303 ARG B O 1
ATOM 4669 N N . THR B 1 304 ? 1.574 -13.930 -15.597 1.00 32.51 304 THR B N 1
ATOM 4670 C CA . THR B 1 304 ? 0.184 -13.564 -15.836 1.00 37.20 304 THR B CA 1
ATOM 4671 C C . THR B 1 304 ? 0.103 -12.837 -17.172 1.00 39.15 304 THR B C 1
ATOM 4672 O O . THR B 1 304 ? 0.583 -11.706 -17.298 1.00 40.38 304 THR B O 1
ATOM 4676 N N . LEU B 1 305 ? -0.502 -13.487 -18.166 1.00 35.93 305 LEU B N 1
ATOM 4677 C CA . LEU B 1 305 ? -0.640 -12.873 -19.478 1.00 35.52 305 LEU B CA 1
ATOM 4678 C C . LEU B 1 305 ? -1.419 -11.567 -19.378 1.00 31.94 305 LEU B C 1
ATOM 4679 O O . LEU B 1 305 ? -2.315 -11.410 -18.545 1.00 33.92 305 LEU B O 1
ATOM 4684 N N . VAL B 1 306 ? -1.060 -10.625 -20.239 1.00 34.12 306 VAL B N 1
ATOM 4685 C CA . VAL B 1 306 ? -1.643 -9.294 -20.216 1.00 48.61 306 VAL B CA 1
ATOM 4686 C C . VAL B 1 306 ? -2.615 -9.115 -21.378 1.00 52.60 306 VAL B C 1
ATOM 4687 O O . VAL B 1 306 ? -3.694 -8.544 -21.218 1.00 47.81 306 VAL B O 1
ATOM 4691 N N . MET C 1 1 ? 24.109 -13.932 64.177 1.00 93.43 1 MET C N 1
ATOM 4692 C CA . MET C 1 1 ? 24.344 -12.729 63.386 1.00 98.43 1 MET C CA 1
ATOM 4693 C C . MET C 1 1 ? 23.292 -12.573 62.289 1.00 98.63 1 MET C C 1
ATOM 4694 O O . MET C 1 1 ? 23.194 -13.400 61.381 1.00 99.09 1 MET C O 1
ATOM 4699 N N . SER C 1 2 ? 22.506 -11.503 62.385 1.00 94.43 2 SER C N 1
ATOM 4700 C CA . SER C 1 2 ? 21.440 -11.248 61.428 1.00 82.62 2 SER C CA 1
ATOM 4701 C C . SER C 1 2 ? 21.043 -9.781 61.509 1.00 72.58 2 SER C C 1
ATOM 4702 O O . SER C 1 2 ? 21.194 -9.138 62.551 1.00 69.45 2 SER C O 1
ATOM 4705 N N . MET C 1 3 ? 20.538 -9.262 60.390 1.00 65.37 3 MET C N 1
ATOM 4706 C CA . MET C 1 3 ? 20.059 -7.888 60.320 1.00 58.21 3 MET C CA 1
ATOM 4707 C C . MET C 1 3 ? 18.658 -7.719 60.896 1.00 55.04 3 MET C C 1
ATOM 4708 O O . MET C 1 3 ? 18.199 -6.580 61.048 1.00 50.56 3 MET C O 1
ATOM 4713 N N . ALA C 1 4 ? 17.970 -8.816 61.214 1.00 49.31 4 ALA C N 1
ATOM 4714 C CA . ALA C 1 4 ? 16.621 -8.725 61.755 1.00 37.48 4 ALA C CA 1
ATOM 4715 C C . ALA C 1 4 ? 16.597 -8.784 63.277 1.00 42.71 4 ALA C C 1
ATOM 4716 O O . ALA C 1 4 ? 15.852 -8.031 63.913 1.00 36.04 4 ALA C O 1
ATOM 4718 N N . ASP C 1 5 ? 17.403 -9.663 63.875 1.00 49.36 5 ASP C N 1
ATOM 4719 C CA . ASP C 1 5 ? 17.434 -9.842 65.327 1.00 59.28 5 ASP C CA 1
ATOM 4720 C C . ASP C 1 5 ? 18.282 -8.736 65.960 1.00 62.32 5 ASP C C 1
ATOM 4721 O O . ASP C 1 5 ? 19.400 -8.946 66.435 1.00 67.57 5 ASP C O 1
ATOM 4726 N N . ARG C 1 6 ? 17.715 -7.531 65.963 1.00 53.14 6 ARG C N 1
ATOM 4727 C CA . ARG C 1 6 ? 18.384 -6.347 66.476 1.00 45.64 6 ARG C CA 1
ATOM 4728 C C . ARG C 1 6 ? 17.472 -5.617 67.450 1.00 45.23 6 ARG C C 1
ATOM 4729 O O . ARG C 1 6 ? 16.249 -5.774 67.427 1.00 45.93 6 ARG C O 1
ATOM 4737 N N . ASP C 1 7 ? 18.088 -4.815 68.310 1.00 40.73 7 ASP C N 1
ATOM 4738 C CA . ASP C 1 7 ? 17.353 -3.925 69.193 1.00 36.74 7 ASP C CA 1
ATOM 4739 C C . ASP C 1 7 ? 17.194 -2.565 68.532 1.00 34.98 7 ASP C C 1
ATOM 4740 O O . ASP C 1 7 ? 18.074 -2.103 67.801 1.00 39.19 7 ASP C O 1
ATOM 4745 N N . GLY C 1 8 ? 16.059 -1.930 68.791 1.00 35.94 8 GLY C N 1
ATOM 4746 C CA . GLY C 1 8 ? 15.768 -0.617 68.271 1.00 39.35 8 GLY C CA 1
ATOM 4747 C C . GLY C 1 8 ? 14.408 -0.579 67.623 1.00 38.75 8 GLY C C 1
ATOM 4748 O O . GLY C 1 8 ? 13.622 -1.529 67.706 1.00 29.03 8 GLY C O 1
ATOM 4749 N N . VAL C 1 9 ? 14.122 0.540 66.961 1.00 36.84 9 VAL C N 1
ATOM 4750 C CA . VAL C 1 9 ? 12.835 0.761 66.321 1.00 33.49 9 VAL C CA 1
ATOM 4751 C C . VAL C 1 9 ? 13.057 1.029 64.839 1.00 30.18 9 VAL C C 1
ATOM 4752 O O . VAL C 1 9 ? 14.135 1.442 64.405 1.00 27.04 9 VAL C O 1
ATOM 4756 N N . ILE C 1 10 ? 12.012 0.776 64.059 1.00 23.87 10 ILE C N 1
ATOM 4757 C CA . ILE C 1 10 ? 11.997 1.047 62.628 1.00 25.45 10 ILE C CA 1
ATOM 4758 C C . ILE C 1 10 ? 10.708 1.787 62.308 1.00 33.97 10 ILE C C 1
ATOM 4759 O O . ILE C 1 10 ? 9.619 1.322 62.662 1.00 41.87 10 ILE C O 1
ATOM 4764 N N . TRP C 1 11 ? 10.830 2.942 61.658 1.00 32.57 11 TRP C N 1
ATOM 4765 C CA . TRP C 1 11 ? 9.647 3.640 61.174 1.00 22.76 11 TRP C CA 1
ATOM 4766 C C . TRP C 1 11 ? 8.970 2.785 60.112 1.00 28.92 11 TRP C C 1
ATOM 4767 O O . TRP C 1 11 ? 9.584 2.440 59.099 1.00 26.53 11 TRP C O 1
ATOM 4778 N N . TYR C 1 12 ? 7.713 2.420 60.360 1.00 34.55 12 TYR C N 1
ATOM 4779 C CA . TYR C 1 12 ? 6.993 1.457 59.527 1.00 23.46 12 TYR C CA 1
ATOM 4780 C C . TYR C 1 12 ? 5.559 1.957 59.384 1.00 25.16 12 TYR C C 1
ATOM 4781 O O . TYR C 1 12 ? 4.733 1.749 60.278 1.00 21.28 12 TYR C O 1
ATOM 4790 N N . ASP C 1 13 ? 5.274 2.616 58.262 1.00 22.70 13 ASP C N 1
ATOM 4791 C CA . ASP C 1 13 ? 3.931 3.092 57.934 1.00 29.13 13 ASP C CA 1
ATOM 4792 C C . ASP C 1 13 ? 3.362 3.972 59.049 1.00 22.34 13 ASP C C 1
ATOM 4793 O O . ASP C 1 13 ? 2.297 3.714 59.607 1.00 26.73 13 ASP C O 1
ATOM 4798 N N . GLY C 1 14 ? 4.101 5.033 59.363 1.00 19.18 14 GLY C N 1
ATOM 4799 C CA . GLY C 1 14 ? 3.641 6.065 60.260 1.00 20.29 14 GLY C CA 1
ATOM 4800 C C . GLY C 1 14 ? 4.030 5.884 61.714 1.00 30.83 14 GLY C C 1
ATOM 4801 O O . GLY C 1 14 ? 4.112 6.873 62.447 1.00 41.31 14 GLY C O 1
ATOM 4802 N N . GLU C 1 15 ? 4.266 4.652 62.155 1.00 33.37 15 GLU C N 1
ATOM 4803 C CA . GLU C 1 15 ? 4.522 4.371 63.558 1.00 37.64 15 GLU C CA 1
ATOM 4804 C C . GLU C 1 15 ? 5.878 3.701 63.735 1.00 33.46 15 GLU C C 1
ATOM 4805 O O . GLU C 1 15 ? 6.477 3.188 62.785 1.00 28.89 15 GLU C O 1
ATOM 4811 N N . LEU C 1 16 ? 6.355 3.718 64.977 1.00 38.85 16 LEU C N 1
ATOM 4812 C CA . LEU C 1 16 ? 7.631 3.117 65.334 1.00 34.34 16 LEU C CA 1
ATOM 4813 C C . LEU C 1 16 ? 7.390 1.700 65.842 1.00 30.90 16 LEU C C 1
ATOM 4814 O O . LEU C 1 16 ? 6.740 1.505 66.873 1.00 36.53 16 LEU C O 1
ATOM 4819 N N . VAL C 1 17 ? 7.909 0.720 65.113 1.00 32.32 17 VAL C N 1
ATOM 4820 C CA . VAL C 1 17 ? 7.762 -0.688 65.453 1.00 35.64 17 VAL C CA 1
ATOM 4821 C C . VAL C 1 17 ? 9.106 -1.208 65.945 1.00 30.78 17 VAL C C 1
ATOM 4822 O O . VAL C 1 17 ? 10.167 -0.750 65.508 1.00 27.82 17 VAL C O 1
ATOM 4826 N N . GLN C 1 18 ? 9.056 -2.156 66.879 1.00 26.80 18 GLN C N 1
ATOM 4827 C CA . GLN C 1 18 ? 10.271 -2.823 67.328 1.00 28.41 18 GLN C CA 1
ATOM 4828 C C . GLN C 1 18 ? 10.977 -3.484 66.150 1.00 20.06 18 GLN C C 1
ATOM 4829 O O . GLN C 1 18 ? 10.342 -3.961 65.206 1.00 25.22 18 GLN C O 1
ATOM 4835 N N . TRP C 1 19 ? 12.311 -3.513 66.220 1.00 29.46 19 TRP C N 1
ATOM 4836 C CA . TRP C 1 19 ? 13.113 -3.958 65.083 1.00 31.07 19 TRP C CA 1
ATOM 4837 C C . TRP C 1 19 ? 12.767 -5.386 64.677 1.00 30.04 19 TRP C C 1
ATOM 4838 O O . TRP C 1 19 ? 12.645 -5.688 63.484 1.00 28.65 19 TRP C O 1
ATOM 4849 N N . ARG C 1 20 ? 12.600 -6.279 65.654 1.00 21.07 20 ARG C N 1
ATOM 4850 C CA . ARG C 1 20 ? 12.302 -7.672 65.345 1.00 25.93 20 ARG C CA 1
ATOM 4851 C C . ARG C 1 20 ? 10.892 -7.861 64.808 1.00 27.78 20 ARG C C 1
ATOM 4852 O O . ARG C 1 20 ? 10.642 -8.838 64.093 1.00 39.60 20 ARG C O 1
ATOM 4860 N N . ASP C 1 21 ? 9.971 -6.954 65.125 1.00 20.82 21 ASP C N 1
ATOM 4861 C CA . ASP C 1 21 ? 8.585 -7.090 64.698 1.00 28.21 21 ASP C CA 1
ATOM 4862 C C . ASP C 1 21 ? 8.305 -6.460 63.337 1.00 27.22 21 ASP C C 1
ATOM 4863 O O . ASP C 1 21 ? 7.212 -6.659 62.796 1.00 28.82 21 ASP C O 1
ATOM 4868 N N . ALA C 1 22 ? 9.255 -5.720 62.767 1.00 20.12 22 ALA C N 1
ATOM 4869 C CA . ALA C 1 22 ? 9.053 -5.051 61.480 1.00 30.21 22 ALA C CA 1
ATOM 4870 C C . ALA C 1 22 ? 9.242 -6.071 60.365 1.00 35.92 22 ALA C C 1
ATOM 4871 O O . ALA C 1 22 ? 10.325 -6.213 59.793 1.00 36.06 22 ALA C O 1
ATOM 4873 N N . THR C 1 23 ? 8.168 -6.787 60.048 1.00 26.03 23 THR C N 1
ATOM 4874 C CA . THR C 1 23 ? 8.184 -7.837 59.043 1.00 26.04 23 THR C CA 1
ATOM 4875 C C . THR C 1 23 ? 7.164 -7.540 57.952 1.00 28.92 23 THR C C 1
ATOM 4876 O O . THR C 1 23 ? 6.332 -6.635 58.064 1.00 27.70 23 THR C O 1
ATOM 4880 N N . THR C 1 24 ? 7.244 -8.329 56.886 1.00 19.74 24 THR C N 1
ATOM 4881 C CA . THR C 1 24 ? 6.300 -8.275 55.783 1.00 20.55 24 THR C CA 1
ATOM 4882 C C . THR C 1 24 ? 6.079 -9.696 55.286 1.00 24.63 24 THR C C 1
ATOM 4883 O O . THR C 1 24 ? 6.881 -10.596 55.552 1.00 34.63 24 THR C O 1
ATOM 4887 N N . HIS C 1 25 ? 4.976 -9.900 54.572 1.00 24.12 25 HIS C N 1
ATOM 4888 C CA . HIS C 1 25 ? 4.649 -11.242 54.116 1.00 25.89 25 HIS C CA 1
ATOM 4889 C C . HIS C 1 25 ? 5.617 -11.689 53.028 1.00 23.61 25 HIS C C 1
ATOM 4890 O O . HIS C 1 25 ? 6.196 -10.875 52.303 1.00 18.57 25 HIS C O 1
ATOM 4897 N N . VAL C 1 26 ? 5.791 -13.009 52.917 1.00 24.89 26 VAL C N 1
ATOM 4898 C CA . VAL C 1 26 ? 6.748 -13.556 51.964 1.00 24.78 26 VAL C CA 1
ATOM 4899 C C . VAL C 1 26 ? 6.315 -13.353 50.519 1.00 24.54 26 VAL C C 1
ATOM 4900 O O . VAL C 1 26 ? 7.142 -13.484 49.608 1.00 29.07 26 VAL C O 1
ATOM 4904 N N . LEU C 1 27 ? 5.047 -13.012 50.283 1.00 21.97 27 LEU C N 1
ATOM 4905 C CA . LEU C 1 27 ? 4.542 -12.714 48.948 1.00 24.20 27 LEU C CA 1
ATOM 4906 C C . LEU C 1 27 ? 4.452 -11.213 48.685 1.00 27.21 27 LEU C C 1
ATOM 4907 O O . LEU C 1 27 ? 3.615 -10.770 47.890 1.00 34.39 27 LEU C O 1
ATOM 4912 N N . THR C 1 28 ? 5.293 -10.422 49.348 1.00 20.23 28 THR C N 1
ATOM 4913 C CA . THR C 1 28 ? 5.360 -8.992 49.075 1.00 29.89 28 THR C CA 1
ATOM 4914 C C . THR C 1 28 ? 5.700 -8.757 47.608 1.00 29.48 28 THR C C 1
ATOM 4915 O O . THR C 1 28 ? 6.606 -9.391 47.060 1.00 35.13 28 THR C O 1
ATOM 4919 N N . HIS C 1 29 ? 4.962 -7.844 46.970 1.00 26.98 29 HIS C N 1
ATOM 4920 C CA . HIS C 1 29 ? 5.104 -7.643 45.530 1.00 15.12 29 HIS C CA 1
ATOM 4921 C C . HIS C 1 29 ? 6.516 -7.195 45.165 1.00 23.03 29 HIS C C 1
ATOM 4922 O O . HIS C 1 29 ? 7.118 -7.715 44.218 1.00 32.44 29 HIS C O 1
ATOM 4929 N N . THR C 1 30 ? 7.063 -6.225 45.908 1.00 17.67 30 THR C N 1
ATOM 4930 C CA . THR C 1 30 ? 8.422 -5.755 45.647 1.00 14.78 30 THR C CA 1
ATOM 4931 C C . THR C 1 30 ? 9.444 -6.872 45.816 1.00 23.41 30 THR C C 1
ATOM 4932 O O . THR C 1 30 ? 10.468 -6.892 45.123 1.00 27.41 30 THR C O 1
ATOM 4936 N N . HIS C 1 31 ? 9.177 -7.810 46.725 1.00 25.14 31 HIS C N 1
ATOM 4937 C CA . HIS C 1 31 ? 10.095 -8.921 46.948 1.00 24.44 31 HIS C CA 1
ATOM 4938 C C . HIS C 1 31 ? 10.227 -9.789 45.701 1.00 28.02 31 HIS C C 1
ATOM 4939 O O . HIS C 1 31 ? 11.317 -10.284 45.390 1.00 28.00 31 HIS C O 1
ATOM 4946 N N . HIS C 1 32 ? 9.128 -9.976 44.968 1.00 17.11 32 HIS C N 1
ATOM 4947 C CA . HIS C 1 32 ? 9.103 -10.867 43.817 1.00 27.42 32 HIS C CA 1
ATOM 4948 C C . HIS C 1 32 ? 9.375 -10.169 42.489 1.00 28.09 32 HIS C C 1
ATOM 4949 O O . HIS C 1 32 ? 9.775 -10.840 41.532 1.00 32.56 32 HIS C O 1
ATOM 4956 N N . TYR C 1 33 ? 9.165 -8.855 42.396 1.00 22.88 33 TYR C N 1
ATOM 4957 C CA . TYR C 1 33 ? 9.305 -8.156 41.124 1.00 20.71 33 TYR C CA 1
ATOM 4958 C C . TYR C 1 33 ? 10.242 -6.956 41.156 1.00 22.20 33 TYR C C 1
ATOM 4959 O O . TYR C 1 33 ? 10.505 -6.383 40.093 1.00 20.86 33 TYR C O 1
ATOM 4968 N N . GLY C 1 34 ? 10.749 -6.557 42.322 1.00 18.51 34 GLY C N 1
ATOM 4969 C CA . GLY C 1 34 ? 11.743 -5.506 42.403 1.00 17.20 34 GLY C CA 1
ATOM 4970 C C . GLY C 1 34 ? 11.220 -4.089 42.329 1.00 21.76 34 GLY C C 1
ATOM 4971 O O . GLY C 1 34 ? 12.028 -3.153 42.316 1.00 20.27 34 GLY C O 1
ATOM 4972 N N . MET C 1 35 ? 9.903 -3.895 42.292 1.00 27.51 35 MET C N 1
ATOM 4973 C CA . MET C 1 35 ? 9.315 -2.562 42.155 1.00 25.11 35 MET C CA 1
ATOM 4974 C C . MET C 1 35 ? 9.369 -1.850 43.500 1.00 20.66 35 MET C C 1
ATOM 4975 O O . MET C 1 35 ? 8.471 -1.974 44.334 1.00 26.69 35 MET C O 1
ATOM 4980 N N . GLY C 1 36 ? 10.435 -1.089 43.705 1.00 18.70 36 GLY C N 1
ATOM 4981 C CA . GLY C 1 36 ? 10.585 -0.301 44.911 1.00 11.91 36 GLY C CA 1
ATOM 4982 C C . GLY C 1 36 ? 11.717 0.683 44.745 1.00 17.16 36 GLY C C 1
ATOM 4983 O O . GLY C 1 36 ? 12.587 0.516 43.883 1.00 14.00 36 GLY C O 1
ATOM 4984 N N . VAL C 1 37 ? 11.691 1.723 45.575 1.00 10.81 37 VAL C N 1
ATOM 4985 C CA . VAL C 1 37 ? 12.726 2.748 45.563 1.00 10.95 37 VAL C CA 1
ATOM 4986 C C . VAL C 1 37 ? 13.218 2.960 46.987 1.00 18.26 37 VAL C C 1
ATOM 4987 O O . VAL C 1 37 ? 12.488 2.733 47.958 1.00 17.61 37 VAL C O 1
ATOM 4991 N N . PHE C 1 38 ? 14.470 3.393 47.111 1.00 17.66 38 PHE C N 1
ATOM 4992 C CA . PHE C 1 38 ? 15.106 3.503 48.415 1.00 16.54 38 PHE C CA 1
ATOM 4993 C C . PHE C 1 38 ? 16.112 4.646 48.393 1.00 20.58 38 PHE C C 1
ATOM 4994 O O . PHE C 1 38 ? 16.387 5.248 47.351 1.00 14.43 38 PHE C O 1
ATOM 5002 N N . GLU C 1 39 ? 16.675 4.929 49.566 1.00 20.26 39 GLU C N 1
ATOM 5003 C CA . GLU C 1 39 ? 17.693 5.953 49.721 1.00 14.69 39 GLU C CA 1
ATOM 5004 C C . GLU C 1 39 ? 18.771 5.463 50.675 1.00 22.61 39 GLU C C 1
ATOM 5005 O O . GLU C 1 39 ? 18.545 4.580 51.505 1.00 28.44 39 GLU C O 1
ATOM 5011 N N . GLY C 1 40 ? 19.954 6.051 50.537 1.00 25.98 40 GLY C N 1
ATOM 5012 C CA . GLY C 1 40 ? 21.025 5.862 51.493 1.00 12.69 40 GLY C CA 1
ATOM 5013 C C . GLY C 1 40 ? 21.425 7.196 52.088 1.00 27.97 40 GLY C C 1
ATOM 5014 O O . GLY C 1 40 ? 21.908 8.077 51.372 1.00 22.58 40 GLY C O 1
ATOM 5015 N N . VAL C 1 41 ? 21.205 7.369 53.390 1.00 13.38 41 VAL C N 1
ATOM 5016 C CA . VAL C 1 41 ? 21.467 8.630 54.070 1.00 13.77 41 VAL C CA 1
ATOM 5017 C C . VAL C 1 41 ? 22.371 8.364 55.264 1.00 19.81 41 VAL C C 1
ATOM 5018 O O . VAL C 1 41 ? 22.280 7.319 55.916 1.00 19.80 41 VAL C O 1
ATOM 5022 N N . ARG C 1 42 ? 23.244 9.325 55.555 1.00 16.79 42 ARG C N 1
ATOM 5023 C CA . ARG C 1 42 ? 24.194 9.222 56.653 1.00 18.36 42 ARG C CA 1
ATOM 5024 C C . ARG C 1 42 ? 23.952 10.333 57.664 1.00 20.02 42 ARG C C 1
ATOM 5025 O O . ARG C 1 42 ? 23.707 11.485 57.291 1.00 29.17 42 ARG C O 1
ATOM 5033 N N . ALA C 1 43 ? 24.021 9.981 58.943 1.00 16.13 43 ALA C N 1
ATOM 5034 C CA . ALA C 1 43 ? 24.024 10.949 60.029 1.00 20.79 43 ALA C CA 1
ATOM 5035 C C . ALA C 1 43 ? 25.416 11.001 60.642 1.00 27.67 43 ALA C C 1
ATOM 5036 O O . ALA C 1 43 ? 26.061 9.963 60.824 1.00 32.19 43 ALA C O 1
ATOM 5038 N N . TYR C 1 44 ? 25.879 12.209 60.946 1.00 23.94 44 TYR C N 1
ATOM 5039 C CA . TYR C 1 44 ? 27.211 12.419 61.489 1.00 22.11 44 TYR C CA 1
ATOM 5040 C C . TYR C 1 44 ? 27.133 13.211 62.787 1.00 34.21 44 TYR C C 1
ATOM 5041 O O . TYR C 1 44 ? 26.176 13.948 63.037 1.00 30.69 44 TYR C O 1
ATOM 5050 N N . ASP C 1 45 ? 28.162 13.046 63.614 1.00 41.09 45 ASP C N 1
ATOM 5051 C CA . ASP C 1 45 ? 28.281 13.776 64.868 1.00 39.90 45 ASP C CA 1
ATOM 5052 C C . ASP C 1 45 ? 28.954 15.118 64.599 1.00 43.64 45 ASP C C 1
ATOM 5053 O O . ASP C 1 45 ? 30.092 15.163 64.120 1.00 51.96 45 ASP C O 1
ATOM 5058 N N . THR C 1 46 ? 28.250 16.203 64.899 1.00 36.69 46 THR C N 1
ATOM 5059 C CA . THR C 1 46 ? 28.743 17.559 64.738 1.00 33.46 46 THR C CA 1
ATOM 5060 C C . THR C 1 46 ? 28.837 18.238 66.099 1.00 39.00 46 THR C C 1
ATOM 5061 O O . THR C 1 46 ? 28.258 17.757 67.083 1.00 32.35 46 THR C O 1
ATOM 5065 N N . PRO C 1 47 ? 29.579 19.346 66.203 1.00 45.02 47 PRO C N 1
ATOM 5066 C CA . PRO C 1 47 ? 29.590 20.096 67.471 1.00 46.05 47 PRO C CA 1
ATOM 5067 C C . PRO C 1 47 ? 28.207 20.512 67.945 1.00 42.05 47 PRO C C 1
ATOM 5068 O O . PRO C 1 47 ? 27.994 20.648 69.157 1.00 47.75 47 PRO C O 1
ATOM 5072 N N . GLN C 1 48 ? 27.259 20.714 67.029 1.00 29.17 48 GLN C N 1
ATOM 5073 C CA . GLN C 1 48 ? 25.884 21.023 67.400 1.00 29.12 48 GLN C CA 1
ATOM 5074 C C . GLN C 1 48 ? 25.076 19.783 67.763 1.00 29.41 48 GLN C C 1
ATOM 5075 O O . GLN C 1 48 ? 23.936 19.918 68.222 1.00 28.86 48 GLN C O 1
ATOM 5081 N N . GLY C 1 49 ? 25.627 18.593 67.569 1.00 32.16 49 GLY C N 1
ATOM 5082 C CA . GLY C 1 49 ? 24.919 17.348 67.787 1.00 26.04 49 GLY C CA 1
ATOM 5083 C C . GLY C 1 49 ? 24.820 16.531 66.513 1.00 24.22 49 GLY C C 1
ATOM 5084 O O . GLY C 1 49 ? 25.281 16.930 65.445 1.00 29.05 49 GLY C O 1
ATOM 5085 N N . THR C 1 50 ? 24.198 15.362 66.649 1.00 27.75 50 THR C N 1
ATOM 5086 C CA . THR C 1 50 ? 24.065 14.453 65.516 1.00 24.18 50 THR C CA 1
ATOM 5087 C C . THR C 1 50 ? 23.224 15.094 64.419 1.00 27.37 50 THR C C 1
ATOM 5088 O O . THR C 1 50 ? 22.088 15.515 64.657 1.00 23.44 50 THR C O 1
ATOM 5092 N N . ALA C 1 51 ? 23.784 15.164 63.214 1.00 19.11 51 ALA C N 1
ATOM 5093 C CA . ALA C 1 51 ? 23.150 15.857 62.103 1.00 28.14 51 ALA C CA 1
ATOM 5094 C C . ALA C 1 51 ? 23.133 14.970 60.868 1.00 24.34 51 ALA C C 1
ATOM 5095 O O . ALA C 1 51 ? 24.136 14.333 60.532 1.00 25.87 51 ALA C O 1
ATOM 5097 N N . ILE C 1 52 ? 21.988 14.940 60.195 1.00 27.46 52 ILE C N 1
ATOM 5098 C CA . ILE C 1 52 ? 21.845 14.207 58.942 1.00 29.07 52 ILE C CA 1
ATOM 5099 C C . ILE C 1 52 ? 22.327 15.090 57.800 1.00 26.93 52 ILE C C 1
ATOM 5100 O O . ILE C 1 52 ? 21.936 16.259 57.695 1.00 21.91 52 ILE C O 1
ATOM 5105 N N . PHE C 1 53 ? 23.176 14.535 56.938 1.00 25.44 53 PHE C N 1
ATOM 5106 C CA . PHE C 1 53 ? 23.783 15.298 55.854 1.00 29.91 53 PHE C CA 1
ATOM 5107 C C . PHE C 1 53 ? 22.855 15.320 54.645 1.00 23.92 53 PHE C C 1
ATOM 5108 O O . PHE C 1 53 ? 22.581 14.273 54.045 1.00 24.91 53 PHE C O 1
ATOM 5116 N N . ARG C 1 54 ? 22.386 16.516 54.289 1.00 23.78 54 ARG C N 1
ATOM 5117 C CA . ARG C 1 54 ? 21.532 16.752 53.125 1.00 26.21 54 ARG C CA 1
ATOM 5118 C C . ARG C 1 54 ? 20.297 15.849 53.150 1.00 24.14 54 ARG C C 1
ATOM 5119 O O . ARG C 1 54 ? 20.040 15.062 52.236 1.00 25.32 54 ARG C O 1
ATOM 5127 N N . LEU C 1 55 ? 19.525 15.987 54.231 1.00 17.03 55 LEU C N 1
ATOM 5128 C CA . LEU C 1 55 ? 18.287 15.226 54.365 1.00 19.20 55 LEU C CA 1
ATOM 5129 C C . LEU C 1 55 ? 17.276 15.617 53.294 1.00 20.04 55 LEU C C 1
ATOM 5130 O O . LEU C 1 55 ? 16.598 14.752 52.729 1.00 22.13 55 LEU C O 1
ATOM 5135 N N . GLN C 1 56 ? 17.162 16.916 53.003 1.00 29.46 56 GLN C N 1
ATOM 5136 C CA . GLN C 1 56 ? 16.193 17.377 52.013 1.00 28.06 56 GLN C CA 1
ATOM 5137 C C . GLN C 1 56 ? 16.464 16.767 50.644 1.00 20.22 56 GLN C C 1
ATOM 5138 O O . GLN C 1 56 ? 15.534 16.326 49.959 1.00 23.89 56 GLN C O 1
ATOM 5144 N N . ALA C 1 57 ? 17.735 16.721 50.234 1.00 28.69 57 ALA C N 1
ATOM 5145 C CA . ALA C 1 57 ? 18.069 16.207 48.910 1.00 22.89 57 ALA C CA 1
ATOM 5146 C C . ALA C 1 57 ? 17.750 14.721 48.789 1.00 22.51 57 ALA C C 1
ATOM 5147 O O . ALA C 1 57 ? 17.267 14.270 47.743 1.00 25.84 57 ALA C O 1
ATOM 5149 N N . HIS C 1 58 ? 18.012 13.944 49.843 1.00 16.39 58 HIS C N 1
ATOM 5150 C CA . HIS C 1 58 ? 17.722 12.514 49.787 1.00 20.46 58 HIS C CA 1
ATOM 5151 C C . HIS C 1 58 ? 16.221 12.250 49.813 1.00 26.84 58 HIS C C 1
ATOM 5152 O O . HIS C 1 58 ? 15.733 11.347 49.124 1.00 25.66 58 HIS C O 1
ATOM 5159 N N . THR C 1 59 ? 15.470 13.025 50.599 1.00 23.83 59 THR C N 1
ATOM 5160 C CA . THR C 1 59 ? 14.022 12.850 50.616 1.00 17.04 59 THR C CA 1
ATOM 5161 C C . THR C 1 59 ? 13.405 13.269 49.286 1.00 22.40 59 THR C C 1
ATOM 5162 O O . THR C 1 59 ? 12.512 12.587 48.770 1.00 28.74 59 THR C O 1
ATOM 5166 N N . ASP C 1 60 ? 13.878 14.3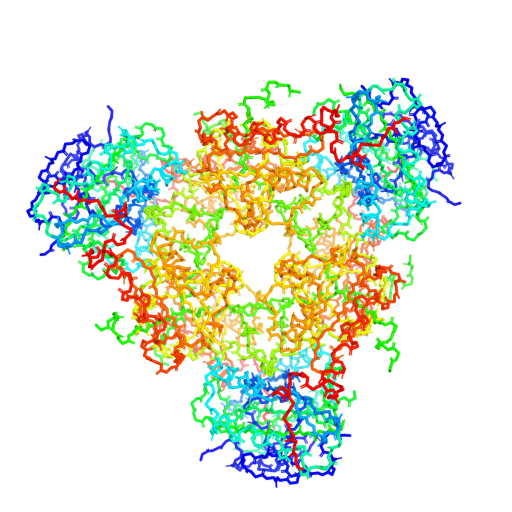80 48.709 1.00 19.25 60 ASP C N 1
ATOM 5167 C CA . ASP C 1 60 ? 13.395 14.803 47.397 1.00 16.48 60 ASP C CA 1
ATOM 5168 C C . ASP C 1 60 ? 13.691 13.756 46.336 1.00 18.43 60 ASP C C 1
ATOM 5169 O O . ASP C 1 60 ? 12.837 13.450 45.495 1.00 28.29 60 ASP C O 1
ATOM 5174 N N . ARG C 1 61 ? 14.904 13.206 46.348 1.00 13.14 61 ARG C N 1
ATOM 5175 C CA . ARG C 1 61 ? 15.245 12.176 45.378 1.00 23.39 61 ARG C CA 1
ATOM 5176 C C . ARG C 1 61 ? 14.419 10.913 45.596 1.00 18.60 61 ARG C C 1
ATOM 5177 O O . ARG C 1 61 ? 14.087 10.217 44.629 1.00 22.17 61 ARG C O 1
ATOM 5185 N N . LEU C 1 62 ? 14.067 10.611 46.849 1.00 12.38 62 LEU C N 1
ATOM 5186 C CA . LEU C 1 62 ? 13.221 9.454 47.123 1.00 25.00 62 LEU C CA 1
ATOM 5187 C C . LEU C 1 62 ? 11.835 9.629 46.514 1.00 24.70 62 LEU C C 1
ATOM 5188 O O . LEU C 1 62 ? 11.278 8.688 45.937 1.00 21.35 62 LEU C O 1
ATOM 5193 N N . PHE C 1 63 ? 11.261 10.828 46.638 1.00 19.57 63 PHE C N 1
ATOM 5194 C CA . PHE C 1 63 ? 9.982 11.100 45.991 1.00 24.17 63 PHE C CA 1
ATOM 5195 C C . PHE C 1 63 ? 10.123 11.159 44.477 1.00 23.24 63 PHE C C 1
ATOM 5196 O O . PHE C 1 63 ? 9.210 10.738 43.756 1.00 14.67 63 PHE C O 1
ATOM 5204 N N . ASP C 1 64 ? 11.250 11.678 43.979 1.00 12.75 64 ASP C N 1
ATOM 5205 C CA . ASP C 1 64 ? 11.520 11.626 42.545 1.00 17.79 64 ASP C CA 1
ATOM 5206 C C . ASP C 1 64 ? 11.546 10.185 42.052 1.00 14.32 64 ASP C C 1
ATOM 5207 O O . ASP C 1 64 ? 10.868 9.837 41.078 1.00 15.87 64 ASP C O 1
ATOM 5212 N N . SER C 1 65 ? 12.318 9.329 42.728 1.00 12.51 65 SER C N 1
ATOM 5213 C CA . SER C 1 65 ? 12.413 7.927 42.332 1.00 15.18 65 SER C CA 1
ATOM 5214 C C . SER C 1 65 ? 11.050 7.249 42.356 1.00 19.01 65 SER C C 1
ATOM 5215 O O . SER C 1 65 ? 10.697 6.513 41.425 1.00 15.19 65 SER C O 1
ATOM 5218 N N . ALA C 1 66 ? 10.269 7.481 43.414 1.00 20.11 66 ALA C N 1
ATOM 5219 C CA . ALA C 1 66 ? 8.909 6.955 43.453 1.00 16.39 66 ALA C CA 1
ATOM 5220 C C . ALA C 1 66 ? 8.084 7.491 42.292 1.00 14.21 66 ALA C C 1
ATOM 5221 O O . ALA C 1 66 ? 7.378 6.732 41.617 1.00 13.92 66 ALA 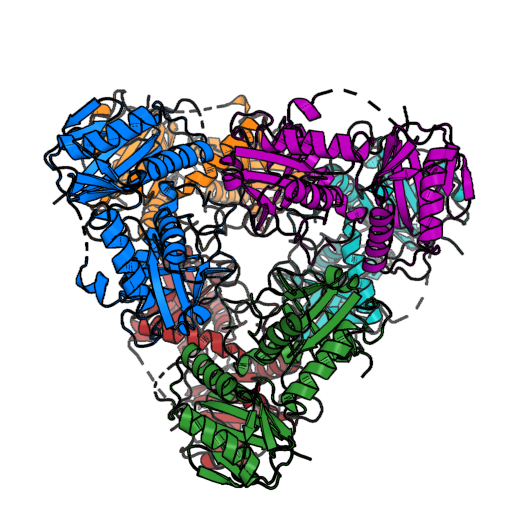C O 1
ATOM 5223 N N . HIS C 1 67 ? 8.174 8.799 42.037 1.00 14.82 67 HIS C N 1
ATOM 5224 C CA . HIS C 1 67 ? 7.445 9.403 40.927 1.00 14.33 67 HIS C CA 1
ATOM 5225 C C . HIS C 1 67 ? 7.830 8.765 39.598 1.00 20.34 67 HIS C C 1
ATOM 5226 O O . HIS C 1 67 ? 6.973 8.548 38.732 1.00 16.03 67 HIS C O 1
ATOM 5233 N N . ILE C 1 68 ? 9.116 8.455 39.421 1.00 18.66 68 ILE C N 1
ATOM 5234 C CA . ILE C 1 68 ? 9.570 7.817 38.189 1.00 12.89 68 ILE C CA 1
ATOM 5235 C C . ILE C 1 68 ? 8.902 6.460 38.012 1.00 13.96 68 ILE C C 1
ATOM 5236 O O . ILE C 1 68 ? 8.475 6.099 36.908 1.00 12.34 68 ILE C O 1
ATOM 5241 N N . MET C 1 69 ? 8.785 5.697 39.096 1.00 15.84 69 MET C N 1
ATOM 5242 C CA . MET C 1 69 ? 8.175 4.375 39.069 1.00 18.91 69 MET C CA 1
ATOM 5243 C C . MET C 1 69 ? 6.662 4.417 39.246 1.00 18.98 69 MET C C 1
ATOM 5244 O O . MET C 1 69 ? 6.040 3.359 39.393 1.00 29.34 69 MET C O 1
ATOM 5249 N N . ASN C 1 70 ? 6.062 5.610 39.233 1.00 22.23 70 ASN C N 1
ATOM 5250 C CA . ASN C 1 70 ? 4.616 5.777 39.396 1.00 25.68 70 ASN C CA 1
ATOM 5251 C C . ASN C 1 70 ? 4.131 5.190 40.719 1.00 25.26 70 ASN C C 1
ATOM 5252 O O . ASN C 1 70 ? 3.039 4.626 40.807 1.00 23.40 70 ASN C O 1
ATOM 5257 N N . MET C 1 71 ? 4.950 5.328 41.758 1.00 21.01 71 MET C N 1
ATOM 5258 C CA . MET C 1 71 ? 4.597 4.904 43.105 1.00 21.25 71 MET C CA 1
ATOM 5259 C C . MET C 1 71 ? 4.240 6.135 43.930 1.00 23.26 71 MET C C 1
ATOM 5260 O O . MET C 1 71 ? 5.047 7.063 44.049 1.00 24.41 71 MET C O 1
ATOM 5265 N N . GLN C 1 72 ? 3.036 6.139 44.494 1.00 19.71 72 GLN C N 1
ATOM 5266 C CA . GLN C 1 72 ? 2.546 7.260 45.286 1.00 17.99 72 GLN C CA 1
ATOM 5267 C C . GLN C 1 72 ? 2.895 7.019 46.751 1.00 23.36 72 GLN C C 1
ATOM 5268 O O . GLN C 1 72 ? 2.308 6.149 47.401 1.00 22.82 72 GLN C O 1
ATOM 5274 N N . ILE C 1 73 ? 3.850 7.782 47.268 1.00 13.78 73 ILE C N 1
ATOM 5275 C CA . ILE C 1 73 ? 4.209 7.667 48.686 1.00 24.56 73 ILE C CA 1
ATOM 5276 C C . ILE C 1 73 ? 3.070 8.222 49.532 1.00 30.54 73 ILE C C 1
ATOM 5277 O O . ILE C 1 73 ? 2.640 9.368 49.309 1.00 32.67 73 ILE C O 1
ATOM 5282 N N . PRO C 1 74 ? 2.552 7.466 50.503 1.00 27.06 74 PRO C N 1
ATOM 5283 C CA . PRO C 1 74 ? 1.381 7.929 51.261 1.00 28.86 74 PRO C CA 1
ATOM 5284 C C . PRO C 1 74 ? 1.720 8.968 52.318 1.00 29.41 74 PRO C C 1
ATOM 5285 O O . PRO C 1 74 ? 0.994 9.113 53.307 1.00 35.95 74 PRO C O 1
ATOM 5289 N N . TYR C 1 75 ? 2.821 9.692 52.131 1.00 33.56 75 TYR C N 1
ATOM 5290 C CA . TYR C 1 75 ? 3.234 10.724 53.070 1.00 27.83 75 TYR C CA 1
ATOM 5291 C C . TYR C 1 75 ? 3.818 11.893 52.295 1.00 19.83 75 TYR C C 1
ATOM 5292 O O . TYR C 1 75 ? 4.221 11.758 51.136 1.00 28.58 75 TYR C O 1
ATOM 5301 N N . SER C 1 76 ? 3.844 13.051 52.946 1.00 18.92 76 SER C N 1
ATOM 5302 C CA . SER C 1 76 ? 4.489 14.218 52.372 1.00 27.43 76 SER C CA 1
ATOM 5303 C C . SER C 1 76 ? 5.993 14.163 52.629 1.00 25.19 76 SER C C 1
ATOM 5304 O O . SER C 1 76 ? 6.492 13.333 53.394 1.00 26.46 76 SER C O 1
ATOM 5307 N N . ARG C 1 77 ? 6.723 15.066 51.972 1.00 18.88 77 ARG C N 1
ATOM 5308 C CA . ARG C 1 77 ? 8.168 15.117 52.168 1.00 22.22 77 ARG C CA 1
ATOM 5309 C C . ARG C 1 77 ? 8.517 15.509 53.599 1.00 24.12 77 ARG C C 1
ATOM 5310 O O . ARG C 1 77 ? 9.490 15.001 54.168 1.00 22.05 77 ARG C O 1
ATOM 5318 N N . ASP C 1 78 ? 7.730 16.407 54.197 1.00 27.07 78 ASP C N 1
ATOM 5319 C CA . ASP C 1 78 ? 7.980 16.808 55.579 1.00 29.13 78 ASP C CA 1
ATOM 5320 C C . ASP C 1 78 ? 7.843 15.628 56.530 1.00 26.84 78 ASP C C 1
ATOM 5321 O O . ASP C 1 78 ? 8.650 15.469 57.454 1.00 30.64 78 ASP C O 1
ATOM 5326 N N . GLU C 1 79 ? 6.823 14.791 56.324 1.00 26.28 79 GLU C N 1
ATOM 5327 C CA . GLU C 1 79 ? 6.651 13.617 57.174 1.00 29.69 79 GLU C CA 1
ATOM 5328 C C . GLU C 1 79 ? 7.838 12.671 57.051 1.00 26.91 79 GLU C C 1
ATOM 5329 O O . GLU C 1 79 ? 8.324 12.139 58.056 1.00 27.37 79 GLU C O 1
ATOM 5335 N N . ILE C 1 80 ? 8.323 12.455 55.825 1.00 22.83 80 ILE C N 1
ATOM 5336 C CA . ILE C 1 80 ? 9.458 11.561 55.620 1.00 26.94 80 ILE C CA 1
ATOM 5337 C C . ILE C 1 80 ? 10.717 12.136 56.257 1.00 19.47 80 ILE C C 1
ATOM 5338 O O . ILE C 1 80 ? 11.479 11.415 56.914 1.00 19.09 80 ILE C O 1
ATOM 5343 N N . ASN C 1 81 ? 10.958 13.439 56.073 1.00 20.63 81 ASN C N 1
ATOM 5344 C CA . ASN C 1 81 ? 12.107 14.079 56.708 1.00 30.34 81 ASN C CA 1
ATOM 5345 C C . ASN C 1 81 ? 12.046 13.930 58.222 1.00 27.47 81 ASN C C 1
ATOM 5346 O O . ASN C 1 81 ? 13.044 13.585 58.865 1.00 26.62 81 ASN C O 1
ATOM 5351 N N . GLU C 1 82 ? 10.876 14.187 58.808 1.00 30.95 82 GLU C N 1
ATOM 5352 C CA . GLU C 1 82 ? 10.733 14.067 60.255 1.00 34.71 82 GLU C CA 1
ATOM 5353 C C . GLU C 1 82 ? 10.880 12.618 60.703 1.00 34.53 82 GLU C C 1
ATOM 5354 O O . GLU C 1 82 ? 11.484 12.342 61.747 1.00 23.97 82 GLU C O 1
ATOM 5360 N N . ALA C 1 83 ? 10.339 11.680 59.922 1.00 29.40 83 ALA C N 1
ATOM 5361 C CA . ALA C 1 83 ? 10.496 10.267 60.249 1.00 34.31 83 ALA C CA 1
ATOM 5362 C C . ALA C 1 83 ? 11.952 9.835 60.144 1.00 28.57 83 ALA C C 1
ATOM 5363 O O . ALA C 1 83 ? 12.415 8.998 60.929 1.00 25.17 83 ALA C O 1
ATOM 5365 N N . THR C 1 84 ? 12.690 10.389 59.180 1.00 20.20 84 THR C N 1
ATOM 5366 C CA . THR C 1 84 ? 14.106 10.062 59.066 1.00 15.99 84 THR C CA 1
ATOM 5367 C C . THR C 1 84 ? 14.885 10.586 60.264 1.00 23.84 84 THR C C 1
ATOM 5368 O O . THR C 1 84 ? 15.790 9.910 60.768 1.00 25.43 84 THR C O 1
ATOM 5372 N N . ARG C 1 85 ? 14.548 11.789 60.736 1.00 22.56 85 ARG C N 1
ATOM 5373 C CA . ARG C 1 85 ? 15.152 12.289 61.966 1.00 24.96 85 ARG C CA 1
ATOM 5374 C C . ARG C 1 85 ? 14.814 11.384 63.145 1.00 30.34 85 ARG C C 1
ATOM 5375 O O . ARG C 1 85 ? 15.666 11.125 64.003 1.00 30.64 85 ARG C O 1
ATOM 5383 N N . ALA C 1 86 ? 13.576 10.881 63.197 1.00 30.34 86 ALA C N 1
ATOM 5384 C CA . ALA C 1 86 ? 13.177 10.022 64.307 1.00 32.25 86 ALA C CA 1
ATOM 5385 C C . ALA C 1 86 ? 13.887 8.676 64.262 1.00 34.32 86 ALA C C 1
ATOM 5386 O O . ALA C 1 86 ? 14.212 8.115 65.315 1.00 26.56 86 ALA C O 1
ATOM 5388 N N . ALA C 1 87 ? 14.138 8.144 63.062 1.00 26.09 87 ALA C N 1
ATOM 5389 C CA . ALA C 1 87 ? 14.799 6.847 62.959 1.00 24.41 87 ALA C CA 1
ATOM 5390 C C . ALA C 1 87 ? 16.184 6.867 63.594 1.00 28.73 87 ALA C C 1
ATOM 5391 O O . ALA C 1 87 ? 16.642 5.843 64.116 1.00 24.31 87 ALA C O 1
ATOM 5393 N N . VAL C 1 88 ? 16.860 8.012 63.568 1.00 24.61 88 VAL C N 1
ATOM 5394 C CA . VAL C 1 88 ? 18.159 8.139 64.220 1.00 35.64 88 VAL C CA 1
ATOM 5395 C C . VAL C 1 88 ? 18.008 8.495 65.693 1.00 31.57 88 VAL C C 1
ATOM 5396 O O . VAL C 1 88 ? 18.718 7.952 66.542 1.00 32.12 88 VAL C O 1
ATOM 5400 N N . ARG C 1 89 ? 17.086 9.405 66.017 1.00 38.90 89 ARG C N 1
ATOM 5401 C CA . ARG C 1 89 ? 16.917 9.843 67.400 1.00 35.53 89 ARG C CA 1
ATOM 5402 C C . ARG C 1 89 ? 16.446 8.699 68.287 1.00 30.25 89 ARG C C 1
ATOM 5403 O O . ARG C 1 89 ? 17.090 8.365 69.288 1.00 34.15 89 ARG C O 1
ATOM 5411 N N . GLU C 1 90 ? 15.323 8.075 67.923 1.00 26.54 90 GLU C N 1
ATOM 5412 C CA . GLU C 1 90 ? 14.715 7.039 68.750 1.00 26.75 90 GLU C CA 1
ATOM 5413 C C . GLU C 1 90 ? 15.568 5.783 68.859 1.00 22.78 90 GLU C C 1
ATOM 5414 O O . GLU C 1 90 ? 15.206 4.879 69.619 1.00 37.78 90 GLU C O 1
ATOM 5420 N N . ASN C 1 91 ? 16.674 5.696 68.123 1.00 29.17 91 ASN C N 1
ATOM 5421 C CA . ASN C 1 91 ? 17.628 4.607 68.270 1.00 29.70 91 ASN C CA 1
ATOM 5422 C C . ASN C 1 91 ? 18.881 5.022 69.029 1.00 24.58 91 ASN C C 1
ATOM 5423 O O . ASN C 1 91 ? 19.779 4.193 69.211 1.00 34.17 91 ASN C O 1
ATOM 5428 N N . ASN C 1 92 ? 18.963 6.282 69.467 1.00 29.06 92 ASN C N 1
ATOM 5429 C CA . ASN C 1 92 ? 20.097 6.783 70.248 1.00 40.32 92 ASN C CA 1
ATOM 5430 C C . ASN C 1 92 ? 21.416 6.578 69.507 1.00 41.87 92 ASN C C 1
ATOM 5431 O O . ASN C 1 92 ? 22.419 6.155 70.087 1.00 37.30 92 ASN C O 1
ATOM 5433 N N . LEU C 1 93 ? 21.415 6.887 68.214 1.00 35.75 93 LEU C N 1
ATOM 5434 C CA . LEU C 1 93 ? 22.572 6.678 67.353 1.00 36.34 93 LEU C CA 1
ATOM 5435 C C . LEU C 1 93 ? 23.367 7.973 67.249 1.00 33.63 93 LEU C C 1
ATOM 5436 O O . LEU C 1 93 ? 22.830 9.007 66.836 1.00 34.49 93 LEU C O 1
ATOM 5441 N N . GLU C 1 94 ? 24.645 7.912 67.632 1.00 33.48 94 GLU C N 1
ATOM 5442 C CA . GLU C 1 94 ? 25.519 9.074 67.507 1.00 40.93 94 GLU C CA 1
ATOM 5443 C C . GLU C 1 94 ? 25.852 9.350 66.046 1.00 42.17 94 GLU C C 1
ATOM 5444 O O . GLU C 1 94 ? 25.976 10.510 65.637 1.00 37.37 94 GLU C O 1
ATOM 5450 N N . SER C 1 95 ? 26.005 8.294 65.250 1.00 40.73 95 SER C N 1
ATOM 5451 C CA . SER C 1 95 ? 26.169 8.394 63.808 1.00 32.40 95 SER C CA 1
ATOM 5452 C C . SER C 1 95 ? 25.550 7.147 63.198 1.00 38.59 95 SER C C 1
ATOM 5453 O O . SER C 1 95 ? 25.642 6.062 63.779 1.00 42.47 95 SER C O 1
ATOM 5456 N N . ALA C 1 96 ? 24.915 7.298 62.038 1.00 28.93 96 ALA C N 1
ATOM 5457 C CA . ALA C 1 96 ? 24.119 6.201 61.511 1.00 21.63 96 ALA C CA 1
ATOM 5458 C C . ALA C 1 96 ? 24.045 6.251 59.995 1.00 24.68 96 ALA C C 1
ATOM 5459 O O . ALA C 1 96 ? 24.133 7.318 59.381 1.00 22.72 96 ALA C O 1
ATOM 5461 N N . TYR C 1 97 ? 23.880 5.073 59.403 1.00 25.75 97 TYR C N 1
ATOM 5462 C CA . TYR C 1 97 ? 23.441 4.934 58.024 1.00 27.27 97 TYR C CA 1
ATOM 5463 C C . TYR C 1 97 ? 21.934 4.707 58.030 1.00 26.34 97 TYR C C 1
ATOM 5464 O O . TYR C 1 97 ? 21.435 3.853 58.770 1.00 26.13 97 TYR C O 1
ATOM 5473 N N . ILE C 1 98 ? 21.216 5.478 57.219 1.00 21.85 98 ILE C N 1
ATOM 5474 C CA . ILE C 1 98 ? 19.759 5.466 57.198 1.00 22.99 98 ILE C CA 1
ATOM 5475 C C . ILE C 1 98 ? 19.302 4.894 55.865 1.00 29.48 98 ILE C C 1
ATOM 5476 O O . ILE C 1 98 ? 19.805 5.290 54.806 1.00 23.02 98 ILE C O 1
ATOM 5481 N N . ARG C 1 99 ? 18.340 3.974 55.916 1.00 26.58 99 ARG C N 1
ATOM 5482 C CA . ARG C 1 99 ? 17.817 3.300 54.729 1.00 15.68 99 ARG C CA 1
ATOM 5483 C C . ARG C 1 99 ? 16.315 3.542 54.643 1.00 19.37 99 ARG C C 1
ATOM 5484 O O . ARG C 1 99 ? 15.514 2.738 55.148 1.00 25.80 99 ARG C O 1
ATOM 5492 N N . PRO C 1 100 ? 15.884 4.649 54.041 1.00 24.69 100 PRO C N 1
ATOM 5493 C CA . PRO C 1 100 ? 14.468 4.775 53.683 1.00 23.82 100 PRO C CA 1
ATOM 5494 C C . PRO C 1 100 ? 14.170 3.914 52.468 1.00 21.21 100 PRO C C 1
ATOM 5495 O O . PRO C 1 100 ? 14.943 3.881 51.509 1.00 17.63 100 PRO C O 1
ATOM 5499 N N . MET C 1 101 ? 13.050 3.196 52.521 1.00 23.30 101 MET C N 1
ATOM 5500 C CA . MET C 1 101 ? 12.709 2.288 51.435 1.00 25.58 101 MET C CA 1
ATOM 5501 C C . MET C 1 101 ? 11.202 2.275 51.239 1.00 23.80 101 MET C C 1
ATOM 5502 O O . MET C 1 101 ? 10.446 2.190 52.211 1.00 19.46 101 MET C O 1
ATOM 5507 N N . VAL C 1 102 ? 10.782 2.368 49.981 1.00 19.39 102 VAL C N 1
ATOM 5508 C CA . VAL C 1 102 ? 9.378 2.396 49.593 1.00 18.13 102 VAL C CA 1
ATOM 5509 C C . VAL C 1 102 ? 9.105 1.160 48.749 1.00 17.96 102 VAL C C 1
ATOM 5510 O O . VAL C 1 102 ? 9.842 0.883 47.797 1.00 14.73 102 VAL C O 1
ATOM 5514 N N . PHE C 1 103 ? 8.053 0.416 49.094 1.00 17.29 103 PHE C N 1
ATOM 5515 C CA . PHE C 1 103 ? 7.795 -0.841 48.407 1.00 20.48 103 PHE C CA 1
ATOM 5516 C C . PHE C 1 103 ? 6.300 -1.122 48.352 1.00 22.95 103 PHE C C 1
ATOM 5517 O O . PHE C 1 103 ? 5.514 -0.603 49.150 1.00 30.34 103 PHE C O 1
ATOM 5525 N N . TYR C 1 104 ? 5.922 -1.948 47.377 1.00 26.86 104 TYR C N 1
ATOM 5526 C CA . TYR C 1 104 ? 4.549 -2.409 47.240 1.00 17.41 104 TYR C CA 1
ATOM 5527 C C . TYR C 1 104 ? 4.287 -3.579 48.178 1.00 26.86 104 TYR C C 1
ATOM 5528 O O . TYR C 1 104 ? 5.133 -4.462 48.342 1.00 18.18 104 TYR C O 1
ATOM 5537 N N . GLY C 1 105 ? 3.101 -3.594 48.776 1.00 31.36 105 GLY C N 1
ATOM 5538 C CA . GLY C 1 105 ? 2.732 -4.631 49.713 1.00 24.20 105 GLY C CA 1
ATOM 5539 C C . GLY C 1 105 ? 2.330 -5.924 49.030 1.00 34.40 105 GLY C C 1
ATOM 5540 O O . GLY C 1 105 ? 2.449 -6.099 47.816 1.00 38.73 105 GLY C O 1
ATOM 5541 N N . SER C 1 106 ? 1.839 -6.852 49.846 1.00 31.06 106 SER C N 1
ATOM 5542 C CA . SER C 1 106 ? 1.427 -8.173 49.376 1.00 38.05 106 SER C CA 1
ATOM 5543 C C . SER C 1 106 ? -0.072 -8.223 49.099 1.00 47.64 106 SER C C 1
ATOM 5544 O O . SER C 1 106 ? -0.780 -9.126 49.537 1.00 53.23 106 SER C O 1
ATOM 5547 N N . GLU C 1 107 ? -0.566 -7.233 48.356 1.00 56.56 107 GLU C N 1
ATOM 5548 C CA . GLU C 1 107 ? -1.980 -7.139 48.010 1.00 64.06 107 GLU C CA 1
ATOM 5549 C C . GLU C 1 107 ? -2.321 -7.988 46.788 1.00 60.20 107 GLU C C 1
ATOM 5550 O O . GLU C 1 107 ? -3.294 -8.749 46.807 1.00 57.52 107 GLU C O 1
ATOM 5556 N N . GLY C 1 108 ? -1.529 -7.866 45.718 1.00 52.15 108 GLY C N 1
ATOM 5557 C CA . GLY C 1 108 ? -1.732 -8.653 44.524 1.00 51.64 108 GLY C CA 1
ATOM 5558 C C . GLY C 1 108 ? -0.442 -9.337 44.101 1.00 54.43 108 GLY C C 1
ATOM 5559 O O . GLY C 1 108 ? 0.633 -9.080 44.648 1.00 58.60 108 GLY C O 1
ATOM 5560 N N . MET C 1 109 ? -0.573 -10.216 43.109 1.00 52.94 109 MET C N 1
ATOM 5561 C CA . MET C 1 109 ? 0.563 -10.965 42.591 1.00 51.34 109 MET C CA 1
ATOM 5562 C C . MET C 1 109 ? 0.760 -10.795 41.089 1.00 52.56 109 MET C C 1
ATOM 5563 O O . MET C 1 109 ? 1.745 -11.312 40.546 1.00 44.90 109 MET C O 1
ATOM 5568 N N . GLY C 1 110 ? -0.130 -10.085 40.404 1.00 49.63 110 GLY C N 1
ATOM 5569 C CA . GLY C 1 110 ? 0.030 -9.839 38.989 1.00 48.83 110 GLY C CA 1
ATOM 5570 C C . GLY C 1 110 ? 1.118 -8.812 38.711 1.00 46.29 110 GLY C C 1
ATOM 5571 O O . GLY C 1 110 ? 1.874 -8.390 39.587 1.00 38.06 110 GLY C O 1
ATOM 5572 N N . LEU C 1 111 ? 1.187 -8.405 37.444 1.00 46.12 111 LEU C N 1
ATOM 5573 C CA . LEU C 1 111 ? 2.175 -7.431 37.001 1.00 44.60 111 LEU C CA 1
ATOM 5574 C C . LEU C 1 111 ? 1.615 -6.019 36.877 1.00 49.57 111 LEU C C 1
ATOM 5575 O O . LEU C 1 111 ? 2.394 -5.077 36.694 1.00 51.20 111 LEU C O 1
ATOM 5580 N N . ARG C 1 112 ? 0.299 -5.847 36.976 1.00 51.14 112 ARG C N 1
ATOM 5581 C CA . ARG C 1 112 ? -0.310 -4.522 36.886 1.00 46.13 112 ARG C CA 1
ATOM 5582 C C . ARG C 1 112 ? -0.109 -3.734 38.179 1.00 40.55 112 ARG C C 1
ATOM 5583 O O . ARG C 1 112 ? -0.077 -4.307 39.269 1.00 35.96 112 ARG C O 1
ATOM 5585 N N . GLY C 1 115 ? -3.960 -2.428 42.429 1.00 40.91 115 GLY C N 1
ATOM 5586 C CA . GLY C 1 115 ? -4.484 -2.446 43.783 1.00 46.21 115 GLY C CA 1
ATOM 5587 C C . GLY C 1 115 ? -3.423 -2.680 44.842 1.00 42.73 115 GLY C C 1
ATOM 5588 O O . GLY C 1 115 ? -3.729 -3.095 45.960 1.00 35.29 115 GLY C O 1
ATOM 5589 N N . LEU C 1 116 ? -2.169 -2.408 44.489 1.00 43.39 116 LEU C N 1
ATOM 5590 C CA . LEU C 1 116 ? -1.059 -2.614 45.407 1.00 37.60 116 LEU C CA 1
ATOM 5591 C C . LEU C 1 116 ? -0.951 -1.460 46.395 1.00 42.58 116 LEU C C 1
ATOM 5592 O O . LEU C 1 116 ? -1.086 -0.290 46.024 1.00 40.82 116 LEU C O 1
ATOM 5597 N N . LYS C 1 117 ? -0.702 -1.799 47.658 1.00 32.66 117 LYS C N 1
ATOM 5598 C CA . LYS C 1 117 ? -0.532 -0.808 48.711 1.00 28.42 117 LYS C CA 1
ATOM 5599 C C . LYS C 1 117 ? 0.940 -0.438 48.850 1.00 29.45 117 LYS C C 1
ATOM 5600 O O . LYS C 1 117 ? 1.819 -1.302 48.790 1.00 32.90 117 LYS C O 1
ATOM 5606 N N . VAL C 1 118 ? 1.200 0.852 49.036 1.00 22.54 118 VAL C N 1
ATOM 5607 C CA . VAL C 1 118 ? 2.560 1.369 49.135 1.00 21.40 118 VAL C CA 1
ATOM 5608 C C . VAL C 1 118 ? 2.947 1.468 50.606 1.00 25.73 118 VAL C C 1
ATOM 5609 O O . VAL C 1 118 ? 2.297 2.176 51.383 1.00 26.60 118 VAL C O 1
ATOM 5613 N N . HIS C 1 119 ? 4.009 0.764 50.984 1.00 34.22 119 HIS C N 1
ATOM 5614 C CA . HIS C 1 119 ? 4.550 0.801 52.333 1.00 29.28 119 HIS C CA 1
ATOM 5615 C C . HIS C 1 119 ? 5.855 1.586 52.344 1.00 29.80 119 HIS C C 1
ATOM 5616 O O . HIS C 1 119 ? 6.568 1.654 51.339 1.00 23.69 119 HIS C O 1
ATOM 5623 N N . VAL C 1 120 ? 6.163 2.185 53.492 1.00 28.96 120 VAL C N 1
ATOM 5624 C CA . VAL C 1 120 ? 7.379 2.969 53.668 1.00 25.10 120 VAL C CA 1
ATOM 5625 C C . VAL C 1 120 ? 8.047 2.539 54.966 1.00 26.47 120 VAL C C 1
ATOM 5626 O O . VAL C 1 120 ? 7.396 2.477 56.014 1.00 16.26 120 VAL C O 1
ATOM 5630 N N . ILE C 1 121 ? 9.340 2.241 54.895 1.00 30.21 121 ILE C N 1
ATOM 5631 C CA . ILE C 1 121 ? 10.135 1.942 56.076 1.00 19.16 121 ILE C CA 1
ATOM 5632 C C . ILE C 1 121 ? 11.359 2.843 56.080 1.00 23.97 121 ILE C C 1
ATOM 5633 O O . ILE C 1 121 ? 11.860 3.253 55.028 1.00 15.59 121 ILE C O 1
ATOM 5638 N N . ILE C 1 122 ? 11.834 3.163 57.281 1.00 25.53 122 ILE C N 1
ATOM 5639 C CA . ILE C 1 122 ? 13.064 3.922 57.467 1.00 24.07 122 ILE C CA 1
ATOM 5640 C C . ILE C 1 122 ? 13.822 3.252 58.604 1.00 20.89 122 ILE C C 1
ATOM 5641 O O . ILE C 1 122 ? 13.415 3.352 59.767 1.00 16.65 122 ILE C O 1
ATOM 5646 N N . ALA C 1 123 ? 14.906 2.558 58.272 1.00 22.45 123 ALA C N 1
ATOM 5647 C CA . ALA C 1 123 ? 15.730 1.861 59.247 1.00 16.58 123 ALA C CA 1
ATOM 5648 C C . ALA C 1 123 ? 17.061 2.581 59.400 1.00 26.29 123 ALA C C 1
ATOM 5649 O O . ALA C 1 123 ? 17.627 3.077 58.420 1.00 35.54 123 ALA C O 1
ATOM 5651 N N . ALA C 1 124 ? 17.555 2.640 60.631 1.00 30.22 124 ALA C N 1
ATOM 5652 C CA . ALA C 1 124 ? 18.801 3.322 60.941 1.00 28.91 124 ALA C CA 1
ATOM 5653 C C . ALA C 1 124 ? 19.664 2.432 61.821 1.00 33.31 124 ALA C C 1
ATOM 5654 O O . ALA C 1 124 ? 19.161 1.764 62.729 1.00 37.01 124 ALA C O 1
ATOM 5656 N N . TRP C 1 125 ? 20.964 2.425 61.546 1.00 29.10 125 TRP C N 1
ATOM 5657 C CA . TRP C 1 125 ? 21.903 1.633 62.324 1.00 31.40 125 TRP C CA 1
ATOM 5658 C C . TRP C 1 125 ? 23.288 2.244 62.178 1.00 38.44 125 TRP C C 1
ATOM 5659 O O . TRP C 1 125 ? 23.544 3.036 61.267 1.00 33.12 125 TRP C O 1
ATOM 5670 N N . SER C 1 126 ? 24.177 1.869 63.094 1.00 42.48 126 SER C N 1
ATOM 5671 C CA . SER C 1 126 ? 25.544 2.378 63.092 1.00 43.55 126 SER C CA 1
ATOM 5672 C C . SER C 1 126 ? 26.397 1.659 62.052 1.00 38.20 126 SER C C 1
ATOM 5673 O O . SER C 1 126 ? 26.369 0.432 61.956 1.00 44.62 126 SER C O 1
ATOM 5676 N N . GLN C 1 137 ? 41.332 4.041 53.265 1.00 53.59 137 GLN C N 1
ATOM 5677 C CA . GLN C 1 137 ? 42.644 3.466 52.996 1.00 47.19 137 GLN C CA 1
ATOM 5678 C C . GLN C 1 137 ? 43.443 4.356 52.047 1.00 51.76 137 GLN C C 1
ATOM 5679 O O . GLN C 1 137 ? 42.992 5.438 51.669 1.00 45.52 137 GLN C O 1
ATOM 5681 N N . GLN C 1 138 ? 44.633 3.894 51.665 1.00 53.01 138 GLN C N 1
ATOM 5682 C CA . GLN C 1 138 ? 45.441 4.597 50.677 1.00 58.97 138 GLN C CA 1
ATOM 5683 C C . GLN C 1 138 ? 44.921 4.425 49.258 1.00 55.96 138 GLN C C 1
ATOM 5684 O O . GLN C 1 138 ? 45.421 5.097 48.350 1.00 57.69 138 GLN C O 1
ATOM 5690 N N . GLY C 1 139 ? 43.958 3.550 49.048 1.00 43.03 139 GLY C N 1
ATOM 5691 C CA . GLY C 1 139 ? 43.430 3.256 47.731 1.00 44.07 139 GLY C CA 1
ATOM 5692 C C . GLY C 1 139 ? 43.073 1.789 47.634 1.00 46.55 139 GLY C C 1
ATOM 5693 O O . GLY C 1 139 ? 43.636 0.931 48.304 1.00 51.83 139 GLY C O 1
ATOM 5694 N N . ILE C 1 140 ? 42.110 1.494 46.768 1.00 40.00 140 ILE C N 1
ATOM 5695 C CA . ILE C 1 140 ? 41.614 0.140 46.583 1.00 34.82 140 ILE C CA 1
ATOM 5696 C C . ILE C 1 140 ? 42.007 -0.351 45.194 1.00 28.57 140 ILE C C 1
ATOM 5697 O O . ILE C 1 140 ? 42.390 0.424 44.319 1.00 21.60 140 ILE C O 1
ATOM 5702 N N . LYS C 1 141 ? 41.905 -1.663 44.998 1.00 28.82 141 LYS C N 1
ATOM 5703 C CA . LYS C 1 141 ? 42.079 -2.264 43.684 1.00 20.69 141 LYS C CA 1
ATOM 5704 C C . LYS C 1 141 ? 40.734 -2.308 42.972 1.00 20.35 141 LYS C C 1
ATOM 5705 O O . LYS C 1 141 ? 39.714 -2.672 43.566 1.00 29.08 141 LYS C O 1
ATOM 5711 N N . VAL C 1 142 ? 40.739 -1.932 41.695 1.00 14.05 142 VAL C N 1
ATOM 5712 C CA . VAL C 1 142 ? 39.533 -1.883 40.879 1.00 15.49 142 VAL C CA 1
ATOM 5713 C C . VAL C 1 142 ? 39.757 -2.717 39.626 1.00 18.82 142 VAL C C 1
ATOM 5714 O O . VAL C 1 142 ? 40.828 -2.653 39.011 1.00 27.60 142 VAL C O 1
ATOM 5718 N N . ARG C 1 143 ? 38.753 -3.509 39.256 1.00 18.54 143 ARG C N 1
ATOM 5719 C CA . ARG C 1 143 ? 38.744 -4.242 37.997 1.00 18.44 143 ARG C CA 1
ATOM 5720 C C . ARG C 1 143 ? 37.487 -3.874 37.223 1.00 21.68 143 ARG C C 1
ATOM 5721 O O . ARG C 1 143 ? 36.392 -3.833 37.794 1.00 22.10 143 ARG C O 1
ATOM 5729 N N . THR C 1 144 ? 37.648 -3.600 35.930 1.00 24.08 144 THR C N 1
ATOM 5730 C CA . THR C 1 144 ? 36.508 -3.259 35.090 1.00 18.42 144 THR C CA 1
ATOM 5731 C C . THR C 1 144 ? 35.558 -4.446 34.982 1.00 19.37 144 THR C C 1
ATOM 5732 O O . THR C 1 144 ? 35.984 -5.580 34.744 1.00 14.16 144 THR C O 1
ATOM 5736 N N . SER C 1 145 ? 34.268 -4.177 35.159 1.00 19.62 145 SER C N 1
ATOM 5737 C CA . SER C 1 145 ? 33.261 -5.229 35.121 1.00 11.98 145 SER C CA 1
ATOM 5738 C C . SER C 1 145 ? 33.018 -5.696 33.691 1.00 18.68 145 SER C C 1
ATOM 5739 O O . SER C 1 145 ? 32.884 -4.881 32.773 1.00 14.12 145 SER C O 1
ATOM 5742 N N . SER C 1 146 ? 32.956 -7.017 33.504 1.00 18.53 146 SER C N 1
ATOM 5743 C CA . SER C 1 146 ? 32.532 -7.563 32.221 1.00 17.82 146 SER C CA 1
ATOM 5744 C C . SER C 1 146 ? 31.031 -7.434 32.011 1.00 16.74 146 SER C C 1
ATOM 5745 O O . SER C 1 146 ? 30.552 -7.701 30.904 1.00 20.77 146 SER C O 1
ATOM 5748 N N . PHE C 1 147 ? 30.284 -7.045 33.041 1.00 16.07 147 PHE C N 1
ATOM 5749 C CA . PHE C 1 147 ? 28.871 -6.732 32.900 1.00 15.66 147 PHE C CA 1
ATOM 5750 C C . PHE C 1 147 ? 28.707 -5.273 32.494 1.00 16.55 147 PHE C C 1
ATOM 5751 O O . PHE C 1 147 ? 29.373 -4.386 33.037 1.00 29.91 147 PHE C O 1
ATOM 5759 N N . THR C 1 148 ? 27.819 -5.032 31.535 1.00 16.84 148 THR C N 1
ATOM 5760 C CA . THR C 1 148 ? 27.530 -3.678 31.087 1.00 14.33 148 THR C CA 1
ATOM 5761 C C . THR C 1 148 ? 26.592 -2.983 32.068 1.00 19.81 148 THR C C 1
ATOM 5762 O O . THR C 1 148 ? 25.670 -3.600 32.610 1.00 27.79 148 THR C O 1
ATOM 5766 N N . ARG C 1 149 ? 26.836 -1.695 32.298 1.00 18.95 149 ARG C N 1
ATOM 5767 C CA . ARG C 1 149 ? 25.978 -0.903 33.168 1.00 20.92 149 ARG C CA 1
ATOM 5768 C C . ARG C 1 149 ? 24.599 -0.725 32.533 1.00 19.77 149 ARG C C 1
ATOM 5769 O O . ARG C 1 149 ? 24.414 -0.912 31.327 1.00 18.36 149 ARG C O 1
ATOM 5777 N N . HIS C 1 150 ? 23.629 -0.350 33.368 1.00 13.75 150 HIS C N 1
ATOM 5778 C CA . HIS C 1 150 ? 22.239 -0.252 32.937 1.00 17.16 150 HIS C CA 1
ATOM 5779 C C . HIS C 1 150 ? 22.083 0.675 31.734 1.00 24.09 150 HIS C C 1
ATOM 5780 O O . HIS C 1 150 ? 22.791 1.675 31.585 1.00 23.99 150 HIS C O 1
ATOM 5787 N N . HIS C 1 151 ? 21.132 0.322 30.875 1.00 15.72 151 HIS C N 1
ATOM 5788 C CA . HIS C 1 151 ? 20.797 1.086 29.683 1.00 11.68 151 HIS C CA 1
ATOM 5789 C C . HIS C 1 151 ? 19.694 2.085 30.014 1.00 14.31 151 HIS C C 1
ATOM 5790 O O . HIS C 1 151 ? 18.717 1.746 30.690 1.00 12.68 151 HIS C O 1
ATOM 5797 N N . VAL C 1 152 ? 19.852 3.323 29.532 1.00 14.98 152 VAL C N 1
ATOM 5798 C CA . VAL C 1 152 ? 18.984 4.422 29.955 1.00 11.91 152 VAL C CA 1
ATOM 5799 C C . VAL C 1 152 ? 17.537 4.274 29.511 1.00 19.84 152 VAL C C 1
ATOM 5800 O O . VAL C 1 152 ? 16.670 4.993 30.022 1.00 13.04 152 VAL C O 1
ATOM 5804 N N . ASN C 1 153 ? 17.241 3.376 28.574 1.00 16.49 153 ASN C N 1
ATOM 5805 C CA . ASN C 1 153 ? 15.864 3.122 28.173 1.00 17.70 153 ASN C CA 1
ATOM 5806 C C . ASN C 1 153 ? 15.385 1.724 28.538 1.00 19.28 153 ASN C C 1
ATOM 5807 O O . ASN C 1 153 ? 14.241 1.376 28.229 1.00 20.52 153 ASN C O 1
ATOM 5812 N N . ILE C 1 154 ? 16.223 0.909 29.170 1.00 24.31 154 ILE C N 1
ATOM 5813 C CA . ILE C 1 154 ? 15.760 -0.359 29.722 1.00 13.65 154 ILE C CA 1
ATOM 5814 C C . ILE C 1 154 ? 15.358 -0.202 31.179 1.00 21.25 154 ILE C C 1
ATOM 5815 O O . ILE C 1 154 ? 14.285 -0.646 31.594 1.00 15.40 154 ILE C O 1
ATOM 5820 N N . SER C 1 155 ? 16.206 0.436 31.977 1.00 12.46 155 SER C N 1
ATOM 5821 C CA . SER C 1 155 ? 15.897 0.726 33.367 1.00 26.55 155 SER C CA 1
ATOM 5822 C C . SER C 1 155 ? 16.007 2.225 33.600 1.00 17.95 155 SER C C 1
ATOM 5823 O O . SER C 1 155 ? 16.707 2.935 32.872 1.00 21.34 155 SER C O 1
ATOM 5826 N N . MET C 1 156 ? 15.288 2.708 34.607 1.00 20.09 156 MET C N 1
ATOM 5827 C CA . MET C 1 156 ? 15.239 4.140 34.884 1.00 19.59 156 MET C CA 1
ATOM 5828 C C . MET C 1 156 ? 16.460 4.498 35.719 1.00 21.04 156 MET C C 1
ATOM 5829 O O . MET C 1 156 ? 16.494 4.267 36.931 1.00 22.17 156 MET C O 1
ATOM 5834 N N . THR C 1 157 ? 17.476 5.059 35.058 1.00 19.90 157 THR C N 1
ATOM 5835 C CA . THR C 1 157 ? 18.763 5.279 35.706 1.00 17.64 157 THR C CA 1
ATOM 5836 C C . THR C 1 157 ? 18.745 6.451 36.679 1.00 15.73 157 THR C C 1
ATOM 5837 O O . THR C 1 157 ? 19.609 6.517 37.559 1.00 20.44 157 THR C O 1
ATOM 5841 N N . ARG C 1 158 ? 17.791 7.375 36.551 1.00 27.94 158 ARG C N 1
ATOM 5842 C CA . ARG C 1 158 ? 17.696 8.461 37.520 1.00 26.32 158 ARG C CA 1
ATOM 5843 C C . ARG C 1 158 ? 17.021 8.023 38.812 1.00 22.85 158 ARG C C 1
ATOM 5844 O O . ARG C 1 158 ? 17.209 8.674 39.845 1.00 21.59 158 ARG C O 1
ATOM 5852 N N . ALA C 1 159 ? 16.248 6.941 38.777 1.00 21.19 159 ALA C N 1
ATOM 5853 C CA . ALA C 1 159 ? 15.582 6.424 39.962 1.00 18.81 159 ALA C CA 1
ATOM 5854 C C . ALA C 1 159 ? 16.476 5.415 40.669 1.00 14.76 159 ALA C C 1
ATOM 5855 O O . ALA C 1 159 ? 17.123 4.582 40.030 1.00 25.45 159 ALA C O 1
ATOM 5857 N N . LYS C 1 160 ? 16.511 5.500 41.997 1.00 15.86 160 LYS C N 1
ATOM 5858 C CA . LYS C 1 160 ? 17.273 4.559 42.815 1.00 18.02 160 LYS C CA 1
ATOM 5859 C C . LYS C 1 160 ? 16.324 3.429 43.196 1.00 19.89 160 LYS C C 1
ATOM 5860 O O . LYS C 1 160 ? 15.655 3.471 44.229 1.00 35.28 160 LYS C O 1
ATOM 5866 N N . SER C 1 161 ? 16.259 2.410 42.345 1.00 20.46 161 SER C N 1
ATOM 5867 C CA . SER C 1 161 ? 15.278 1.342 42.470 1.00 18.50 161 SER C CA 1
ATOM 5868 C C . SER C 1 161 ? 15.915 0.065 43.009 1.00 22.70 161 SER C C 1
ATOM 5869 O O . SER C 1 161 ? 17.107 -0.194 42.830 1.00 20.44 161 SER C O 1
ATOM 5872 N N . ASN C 1 162 ? 15.082 -0.742 43.670 1.00 21.15 162 ASN C N 1
ATOM 5873 C CA . ASN C 1 162 ? 15.568 -1.943 44.343 1.00 22.74 162 ASN C CA 1
ATOM 5874 C C . ASN C 1 162 ? 16.122 -2.956 43.346 1.00 25.92 162 ASN C C 1
ATOM 5875 O O . ASN C 1 162 ? 17.295 -3.340 43.417 1.00 15.28 162 ASN C O 1
ATOM 5880 N N . GLY C 1 163 ? 15.288 -3.399 42.405 1.00 33.20 163 GLY C N 1
ATOM 5881 C CA . GLY C 1 163 ? 15.659 -4.477 41.502 1.00 37.08 163 GLY C CA 1
ATOM 5882 C C . GLY C 1 163 ? 16.798 -4.160 40.555 1.00 35.77 163 GLY C C 1
ATOM 5883 O O . GLY C 1 163 ? 17.341 -5.086 39.942 1.00 40.30 163 GLY C O 1
ATOM 5884 N N . ALA C 1 164 ? 17.175 -2.890 40.419 1.00 27.89 164 ALA C N 1
ATOM 5885 C CA . ALA C 1 164 ? 18.257 -2.516 39.519 1.00 29.80 164 ALA C CA 1
ATOM 5886 C C . ALA C 1 164 ? 19.639 -2.817 40.085 1.00 30.46 164 ALA C C 1
ATOM 5887 O O . ALA C 1 164 ? 20.635 -2.602 39.386 1.00 36.59 164 ALA C O 1
ATOM 5889 N N . TYR C 1 165 ? 19.731 -3.307 41.319 1.00 22.30 165 TYR C N 1
ATOM 5890 C CA . TYR C 1 165 ? 21.024 -3.573 41.934 1.00 20.70 165 TYR C CA 1
ATOM 5891 C C . TYR C 1 165 ? 21.508 -5.002 41.729 1.00 15.21 165 TYR C C 1
ATOM 5892 O O . TYR C 1 165 ? 22.573 -5.356 42.246 1.00 28.66 165 TYR C O 1
ATOM 5901 N N . ILE C 1 166 ? 20.766 -5.828 40.985 1.00 22.53 166 ILE C N 1
ATOM 5902 C CA . ILE C 1 166 ? 21.301 -7.124 40.575 1.00 25.80 166 ILE C CA 1
ATOM 5903 C C . ILE C 1 166 ? 22.564 -6.929 39.749 1.00 20.41 166 ILE C C 1
ATOM 5904 O O . ILE C 1 166 ? 23.543 -7.673 39.892 1.00 19.08 166 ILE C O 1
ATOM 5909 N N . ASN C 1 167 ? 22.564 -5.917 38.879 1.00 17.25 167 ASN C N 1
ATOM 5910 C CA . ASN C 1 167 ? 23.734 -5.631 38.058 1.00 22.84 167 ASN C CA 1
ATOM 5911 C C . ASN C 1 167 ? 24.928 -5.223 38.912 1.00 22.20 167 ASN C C 1
ATOM 5912 O O . ASN C 1 167 ? 26.070 -5.565 38.586 1.00 21.57 167 ASN C O 1
ATOM 5917 N N . SER C 1 168 ? 24.685 -4.507 40.013 1.00 14.67 168 SER C N 1
ATOM 5918 C CA . SER C 1 168 ? 25.778 -4.115 40.898 1.00 22.27 168 SER C CA 1
ATOM 5919 C C . SER C 1 168 ? 26.316 -5.309 41.678 1.00 23.44 168 SER C C 1
ATOM 5920 O O . SER C 1 168 ? 27.530 -5.428 41.881 1.00 28.58 168 SER C O 1
ATOM 5923 N N . MET C 1 169 ? 25.431 -6.201 42.126 1.00 21.36 169 MET C N 1
ATOM 5924 C CA . MET C 1 169 ? 25.884 -7.373 42.870 1.00 26.43 169 MET C CA 1
ATOM 5925 C C . MET C 1 169 ? 26.727 -8.292 41.997 1.00 27.38 169 MET C C 1
ATOM 5926 O O . MET C 1 169 ? 27.730 -8.848 42.459 1.00 22.27 169 MET C O 1
ATOM 5931 N N . LEU C 1 170 ? 26.330 -8.471 40.736 1.00 27.11 170 LEU C N 1
ATOM 5932 C CA . LEU C 1 170 ? 27.100 -9.322 39.836 1.00 25.92 170 LEU C CA 1
ATOM 5933 C C . LEU C 1 170 ? 28.470 -8.720 39.547 1.00 26.93 170 LEU C C 1
ATOM 5934 O O . LEU C 1 170 ? 29.473 -9.441 39.491 1.00 26.58 170 LEU C O 1
ATOM 5939 N N . ALA C 1 171 ? 28.536 -7.397 39.379 1.00 15.50 171 ALA C N 1
ATOM 5940 C CA . ALA C 1 171 ? 29.810 -6.750 39.079 1.00 16.50 171 ALA C CA 1
ATOM 5941 C C . ALA C 1 171 ? 30.730 -6.741 40.294 1.00 13.03 171 ALA C C 1
ATOM 5942 O O . ALA C 1 171 ? 31.926 -7.029 40.178 1.00 20.95 171 ALA C O 1
ATOM 5944 N N . LEU C 1 172 ? 30.195 -6.402 41.469 1.00 13.51 172 LEU C N 1
ATOM 5945 C CA . LEU C 1 172 ? 31.023 -6.415 42.672 1.00 17.28 172 LEU C CA 1
ATOM 5946 C C . LEU C 1 172 ? 31.558 -7.814 42.957 1.00 13.79 172 LEU C C 1
ATOM 5947 O O . LEU C 1 172 ? 32.743 -7.982 43.269 1.00 23.90 172 LEU C O 1
ATOM 5952 N N A GLN C 1 173 ? 30.699 -8.830 42.855 0.57 19.29 173 GLN C N 1
ATOM 5953 N N B GLN C 1 173 ? 30.698 -8.831 42.853 0.43 19.44 173 GLN C N 1
ATOM 5954 C CA A GLN C 1 173 ? 31.148 -10.194 43.112 0.57 21.61 173 GLN C CA 1
ATOM 5955 C CA B GLN C 1 173 ? 31.138 -10.199 43.108 0.43 21.65 173 GLN C CA 1
ATOM 5956 C C A GLN C 1 173 ? 32.187 -10.644 42.093 0.57 19.74 173 GLN C C 1
ATOM 5957 C C B GLN C 1 173 ? 32.175 -10.656 42.089 0.43 19.79 173 GLN C C 1
ATOM 5958 O O A GLN C 1 173 ? 33.073 -11.441 42.424 0.57 21.35 173 GLN C O 1
ATOM 5959 O O B GLN C 1 173 ? 33.047 -11.468 42.416 0.43 21.51 173 GLN C O 1
ATOM 5970 N N . GLU C 1 174 ? 32.100 -10.145 40.857 1.00 15.67 174 GLU C N 1
ATOM 5971 C CA . GLU C 1 174 ? 33.117 -10.461 39.861 1.00 14.52 174 GLU C CA 1
ATOM 5972 C C . GLU C 1 174 ? 34.454 -9.830 40.226 1.00 19.98 174 GLU C C 1
ATOM 5973 O O . GLU C 1 174 ? 35.501 -10.484 40.141 1.00 17.59 174 GLU C O 1
ATOM 5979 N N . ALA C 1 175 ? 34.438 -8.560 40.637 1.00 13.52 175 ALA C N 1
ATOM 5980 C CA . ALA C 1 175 ? 35.680 -7.878 40.979 1.00 16.78 175 ALA C CA 1
ATOM 5981 C C . ALA C 1 175 ? 36.367 -8.542 42.166 1.00 18.37 175 ALA C C 1
ATOM 5982 O O . ALA C 1 175 ? 37.595 -8.684 42.178 1.00 18.94 175 ALA C O 1
ATOM 5984 N N . ILE C 1 176 ? 35.590 -8.965 43.165 1.00 14.31 176 ILE C N 1
ATOM 5985 C CA . ILE C 1 176 ? 36.174 -9.587 44.349 1.00 26.02 176 ILE C CA 1
ATOM 5986 C C . ILE C 1 176 ? 36.756 -10.952 44.006 1.00 25.41 176 ILE C C 1
ATOM 5987 O O . ILE C 1 176 ? 37.854 -11.303 44.456 1.00 29.28 176 ILE C O 1
ATOM 5992 N N . SER C 1 177 ? 36.035 -11.744 43.207 1.00 15.67 177 SER C N 1
ATOM 5993 C CA . SER C 1 177 ? 36.551 -13.051 42.812 1.00 14.99 177 SER C CA 1
ATOM 5994 C C . SER C 1 177 ? 37.805 -12.918 41.961 1.00 19.12 177 SER C C 1
ATOM 5995 O O . SER C 1 177 ? 38.654 -13.816 41.959 1.00 17.81 177 SER C O 1
ATOM 5998 N N . GLY C 1 178 ? 37.946 -11.808 41.242 1.00 14.47 178 GLY C N 1
ATOM 5999 C CA . GLY C 1 178 ? 39.151 -11.529 40.493 1.00 14.36 178 GLY C CA 1
ATOM 6000 C C . GLY C 1 178 ? 40.289 -10.946 41.296 1.00 17.62 178 GLY C C 1
ATOM 6001 O O . GLY C 1 178 ? 41.317 -10.584 40.719 1.00 19.45 178 GLY C O 1
ATOM 6002 N N . GLY C 1 179 ? 40.139 -10.839 42.614 1.00 24.87 179 GLY C N 1
ATOM 6003 C CA . GLY C 1 179 ? 41.207 -10.354 43.463 1.00 15.31 179 GLY C CA 1
ATOM 6004 C C . GLY C 1 179 ? 41.224 -8.862 43.698 1.00 21.26 179 GLY C C 1
ATOM 6005 O O . GLY C 1 179 ? 42.243 -8.337 44.158 1.00 22.95 179 GLY C O 1
ATOM 6006 N N . ALA C 1 180 ? 40.134 -8.164 43.402 1.00 17.31 180 ALA C N 1
ATOM 6007 C CA . ALA C 1 180 ? 40.043 -6.718 43.549 1.00 17.79 180 ALA C CA 1
ATOM 6008 C C . ALA C 1 180 ? 38.993 -6.370 44.600 1.00 24.68 180 ALA C C 1
ATOM 6009 O O . ALA C 1 180 ? 38.348 -7.245 45.184 1.00 17.56 180 ALA C O 1
ATOM 6011 N N . ASP C 1 181 ? 38.821 -5.070 44.829 1.00 14.77 181 ASP C N 1
ATOM 6012 C CA . ASP C 1 181 ? 37.905 -4.560 45.842 1.00 14.89 181 ASP C CA 1
ATOM 6013 C C . ASP C 1 181 ? 36.618 -3.993 45.270 1.00 22.71 181 ASP C C 1
ATOM 6014 O O . ASP C 1 181 ? 35.559 -4.144 45.883 1.00 27.03 181 ASP C O 1
ATOM 6019 N N . GLU C 1 182 ? 36.675 -3.343 44.111 1.00 24.64 182 GLU C N 1
ATOM 6020 C CA . GLU C 1 182 ? 35.507 -2.696 43.534 1.00 25.28 182 GLU C CA 1
ATOM 6021 C C . GLU C 1 182 ? 35.525 -2.879 42.023 1.00 23.76 182 GLU C C 1
ATOM 6022 O O . GLU C 1 182 ? 36.560 -3.177 41.422 1.00 18.54 182 GLU C O 1
ATOM 6028 N N . ALA C 1 183 ? 34.359 -2.696 41.415 1.00 19.52 183 ALA C N 1
ATOM 6029 C CA . ALA C 1 183 ? 34.195 -2.806 39.976 1.00 15.06 183 ALA C CA 1
ATOM 6030 C C . ALA C 1 183 ? 34.083 -1.420 39.355 1.00 17.52 183 ALA C C 1
ATOM 6031 O O . ALA C 1 183 ? 33.646 -0.465 40.003 1.00 19.44 183 ALA C O 1
ATOM 6033 N N . MET C 1 184 ? 34.495 -1.312 38.094 1.00 16.77 184 MET C N 1
ATOM 6034 C CA . MET C 1 184 ? 34.271 -0.114 37.293 1.00 17.45 184 MET C CA 1
ATOM 6035 C C . MET C 1 184 ? 33.297 -0.466 36.176 1.00 19.41 184 MET C C 1
ATOM 6036 O O . MET C 1 184 ? 33.562 -1.376 35.383 1.00 16.38 184 MET C O 1
ATOM 6041 N N . MET C 1 185 ? 32.178 0.254 36.122 1.00 22.24 185 MET C N 1
ATOM 6042 C CA . MET C 1 185 ? 31.096 -0.043 35.194 1.00 22.78 185 MET C CA 1
ATOM 6043 C C . MET C 1 185 ? 31.238 0.761 33.909 1.00 23.97 185 MET C C 1
ATOM 6044 O O . MET C 1 185 ? 31.543 1.956 33.939 1.00 17.32 185 MET C O 1
ATOM 6049 N N . LEU C 1 186 ? 30.992 0.099 32.781 1.00 11.33 186 LEU C N 1
ATOM 6050 C CA . LEU C 1 186 ? 30.969 0.737 31.472 1.00 15.99 186 LEU C CA 1
ATOM 6051 C C . LEU C 1 186 ? 29.540 0.754 30.943 1.00 13.55 186 LEU C C 1
ATOM 6052 O O . LEU C 1 186 ? 28.793 -0.212 31.129 1.00 15.63 186 LEU C O 1
ATOM 6057 N N . ASP C 1 187 ? 29.161 1.854 30.294 1.00 13.90 187 ASP C N 1
ATOM 6058 C CA . ASP C 1 187 ? 27.822 1.993 29.733 1.00 11.08 187 ASP C CA 1
ATOM 6059 C C . ASP C 1 187 ? 27.708 1.174 28.449 1.00 10.98 187 ASP C C 1
ATOM 6060 O O . ASP C 1 187 ? 28.705 0.659 27.939 1.00 20.41 187 ASP C O 1
ATOM 6065 N N . PRO C 1 188 ? 26.482 1.010 27.902 1.00 14.06 188 PRO C N 1
ATOM 6066 C CA . PRO C 1 188 ? 26.332 0.244 26.654 1.00 17.26 188 PRO C CA 1
ATOM 6067 C C . PRO C 1 188 ? 27.188 0.747 25.498 1.00 17.46 188 PRO C C 1
ATOM 6068 O O . PRO C 1 188 ? 27.414 0.016 24.530 1.00 15.37 188 PRO C O 1
ATOM 6072 N N . GLU C 1 189 ? 27.671 1.985 25.586 1.00 20.64 189 GLU C N 1
ATOM 6073 C CA . GLU C 1 189 ? 28.560 2.541 24.576 1.00 15.67 189 GLU C CA 1
ATOM 6074 C C . GLU C 1 189 ? 30.029 2.224 24.838 1.00 18.61 189 GLU C C 1
ATOM 6075 O O . GLU C 1 189 ? 30.870 2.505 23.978 1.00 19.52 189 GLU C O 1
ATOM 6081 N N . GLY C 1 190 ? 30.356 1.651 25.994 1.00 10.72 190 GLY C N 1
ATOM 6082 C CA . GLY C 1 190 ? 31.726 1.338 26.338 1.00 16.90 190 GLY C CA 1
ATOM 6083 C C . GLY C 1 190 ? 32.453 2.391 27.147 1.00 16.72 190 GLY C C 1
ATOM 6084 O O . GLY C 1 190 ? 33.635 2.200 27.458 1.00 15.39 190 GLY C O 1
ATOM 6085 N N . TYR C 1 191 ? 31.794 3.492 27.499 1.00 10.86 191 TYR C N 1
ATOM 6086 C CA . TYR C 1 191 ? 32.426 4.552 28.270 1.00 10.99 191 TYR C CA 1
ATOM 6087 C C . TYR C 1 191 ? 32.273 4.299 29.763 1.00 14.81 191 TYR C C 1
ATOM 6088 O O . TYR C 1 191 ? 31.317 3.659 30.211 1.00 11.11 191 TYR C O 1
ATOM 6097 N N . VAL C 1 192 ? 33.235 4.814 30.534 1.00 19.09 192 VAL C N 1
ATOM 6098 C CA . VAL C 1 192 ? 33.195 4.659 31.984 1.00 15.09 192 VAL C CA 1
ATOM 6099 C C . VAL C 1 192 ? 31.950 5.335 32.532 1.00 18.85 192 VAL C C 1
ATOM 6100 O O . VAL C 1 192 ? 31.665 6.500 32.227 1.00 17.75 192 VAL C O 1
ATOM 6104 N N . ALA C 1 193 ? 31.196 4.600 33.346 1.00 17.86 193 ALA C N 1
ATOM 6105 C CA . ALA C 1 193 ? 29.941 5.086 33.902 1.00 12.58 193 ALA C CA 1
ATOM 6106 C C . ALA C 1 193 ? 30.058 5.397 35.387 1.00 24.53 193 ALA C C 1
ATOM 6107 O O . ALA C 1 193 ? 29.803 6.529 35.806 1.00 21.08 193 ALA C O 1
ATOM 6109 N N . GLU C 1 194 ? 30.447 4.418 36.196 1.00 22.77 194 GLU C N 1
ATOM 6110 C CA . GLU C 1 194 ? 30.468 4.560 37.647 1.00 22.37 194 GLU C CA 1
ATOM 6111 C C . GLU C 1 194 ? 31.156 3.335 38.232 1.00 23.13 194 GLU C C 1
ATOM 6112 O O . GLU C 1 194 ? 31.607 2.442 37.506 1.00 21.23 194 GLU C O 1
ATOM 6118 N N . GLY C 1 195 ? 31.238 3.305 39.560 1.00 25.00 195 GLY C N 1
ATOM 6119 C CA . GLY C 1 195 ? 31.630 2.117 40.283 1.00 18.71 195 GLY C CA 1
ATOM 6120 C C . GLY C 1 195 ? 30.438 1.214 40.532 1.00 30.41 195 GLY C C 1
ATOM 6121 O O . GLY C 1 195 ? 29.350 1.402 39.984 1.00 38.18 195 GLY C O 1
ATOM 6122 N N . SER C 1 196 ? 30.657 0.212 41.385 1.00 36.03 196 SER C N 1
ATOM 6123 C CA . SER C 1 196 ? 29.586 -0.729 41.698 1.00 45.79 196 SER C CA 1
ATOM 6124 C C . SER C 1 196 ? 28.417 -0.023 42.371 1.00 47.37 196 SER C C 1
ATOM 6125 O O . SER C 1 196 ? 27.251 -0.277 42.042 1.00 48.73 196 SER C O 1
ATOM 6128 N N . GLY C 1 197 ? 28.708 0.874 43.308 1.00 43.30 197 GLY C N 1
ATOM 6129 C CA . GLY C 1 197 ? 27.672 1.645 43.960 1.00 41.41 197 GLY C CA 1
ATOM 6130 C C . GLY C 1 197 ? 28.085 3.079 44.225 1.00 44.14 197 GLY C C 1
ATOM 6131 O O . GLY C 1 197 ? 27.445 3.780 45.015 1.00 42.48 197 GLY C O 1
ATOM 6132 N N . GLU C 1 198 ? 29.151 3.531 43.567 1.00 35.80 198 GLU C N 1
ATOM 6133 C CA . GLU C 1 198 ? 29.707 4.854 43.803 1.00 23.66 198 GLU C CA 1
ATOM 6134 C C . GLU C 1 198 ? 29.998 5.537 42.474 1.00 25.64 198 GLU C C 1
ATOM 6135 O O . GLU C 1 198 ? 30.281 4.879 41.472 1.00 30.66 198 GLU C O 1
ATOM 6141 N N . ASN C 1 199 ? 29.919 6.866 42.471 1.00 15.54 199 ASN C N 1
ATOM 6142 C CA . ASN C 1 199 ? 30.392 7.649 41.339 1.00 18.62 199 ASN C CA 1
ATOM 6143 C C . ASN C 1 199 ? 31.912 7.602 41.276 1.00 18.01 199 ASN C C 1
ATOM 6144 O O . ASN C 1 199 ? 32.588 7.263 42.248 1.00 19.55 199 ASN C O 1
ATOM 6149 N N . ILE C 1 200 ? 32.453 7.924 40.106 1.00 20.98 200 ILE C N 1
ATOM 6150 C CA . ILE C 1 200 ? 33.888 7.844 39.877 1.00 15.61 200 ILE C CA 1
ATOM 6151 C C . ILE C 1 200 ? 34.389 9.198 39.392 1.00 17.85 200 ILE C C 1
ATOM 6152 O O . ILE C 1 200 ? 33.697 9.905 38.650 1.00 18.73 200 ILE C O 1
ATOM 6157 N N . PHE C 1 201 ? 35.584 9.568 39.854 1.00 18.51 201 PHE C N 1
ATOM 6158 C CA . PHE C 1 201 ? 36.255 10.805 39.484 1.00 19.72 201 PHE C CA 1
ATOM 6159 C C . PHE C 1 201 ? 37.711 10.498 39.168 1.00 16.10 201 PHE C C 1
ATOM 6160 O O . PHE C 1 201 ? 38.301 9.585 39.747 1.00 21.65 201 PHE C O 1
ATOM 6168 N N . ILE C 1 202 ? 38.291 11.269 38.248 1.00 18.11 202 ILE C N 1
ATOM 6169 C CA . ILE C 1 202 ? 39.709 11.170 37.933 1.00 17.38 202 ILE C CA 1
ATOM 6170 C C . ILE C 1 202 ? 40.289 12.575 37.841 1.00 22.45 202 ILE C C 1
ATOM 6171 O O . ILE C 1 202 ? 39.582 13.553 37.585 1.00 25.23 202 ILE C O 1
ATOM 6176 N N . ILE C 1 203 ? 41.598 12.664 38.067 1.00 15.87 203 ILE C N 1
ATOM 6177 C CA . ILE C 1 203 ? 42.314 13.933 38.044 1.00 28.52 203 ILE C CA 1
ATOM 6178 C C . ILE C 1 203 ? 43.479 13.810 37.073 1.00 31.66 203 ILE C C 1
ATOM 6179 O O . ILE C 1 203 ? 44.271 12.866 37.163 1.00 38.02 203 ILE C O 1
ATOM 6184 N N . LYS C 1 204 ? 43.579 14.761 36.145 1.00 34.72 204 LYS C N 1
ATOM 6185 C CA . LYS C 1 204 ? 44.673 14.807 35.179 1.00 32.82 204 LYS C CA 1
ATOM 6186 C C . LYS C 1 204 ? 45.148 16.251 35.093 1.00 31.57 204 LYS C C 1
ATOM 6187 O O . LYS C 1 204 ? 44.394 17.127 34.660 1.00 36.59 204 LYS C O 1
ATOM 6193 N N . ASP C 1 205 ? 46.389 16.493 35.522 1.00 36.05 205 ASP C N 1
ATOM 6194 C CA . ASP C 1 205 ? 47.009 17.819 35.477 1.00 40.42 205 ASP C CA 1
ATOM 6195 C C . ASP C 1 205 ? 46.190 18.845 36.262 1.00 32.20 205 ASP C C 1
ATOM 6196 O O . ASP C 1 205 ? 45.911 19.949 35.790 1.00 34.56 205 ASP C O 1
ATOM 6201 N N . GLY C 1 206 ? 45.804 18.467 37.479 1.00 27.05 206 GLY C N 1
ATOM 6202 C CA . GLY C 1 206 ? 45.085 19.354 38.369 1.00 25.75 206 GLY C CA 1
ATOM 6203 C C . GLY C 1 206 ? 43.622 19.566 38.047 1.00 34.61 206 GLY C C 1
ATOM 6204 O O . GLY C 1 206 ? 42.945 20.295 38.784 1.00 42.19 206 GLY C O 1
ATOM 6205 N N . VAL C 1 207 ? 43.107 18.962 36.979 1.00 33.94 207 VAL C N 1
ATOM 6206 C CA . VAL C 1 207 ? 41.715 19.125 36.577 1.00 24.39 207 VAL C CA 1
ATOM 6207 C C . VAL C 1 207 ? 40.942 17.872 36.957 1.00 25.28 207 VAL C C 1
ATOM 6208 O O . VAL C 1 207 ? 41.427 16.749 36.773 1.00 28.81 207 VAL C O 1
ATOM 6212 N N . ILE C 1 208 ? 39.738 18.063 37.488 1.00 27.87 208 ILE C N 1
ATOM 6213 C CA . ILE C 1 208 ? 38.873 16.960 37.891 1.00 22.06 208 ILE C CA 1
ATOM 6214 C C . ILE C 1 208 ? 37.967 16.595 36.724 1.00 28.37 208 ILE C C 1
ATOM 6215 O O . ILE C 1 208 ? 37.363 17.473 36.096 1.00 32.33 208 ILE C O 1
ATOM 6220 N N . TYR C 1 209 ? 37.870 15.299 36.435 1.00 27.33 209 TYR C N 1
ATOM 6221 C CA . TYR C 1 209 ? 37.009 14.789 35.377 1.00 26.93 209 TYR C CA 1
ATOM 6222 C C . TYR C 1 209 ? 36.092 13.723 35.954 1.00 18.23 209 TYR C C 1
ATOM 6223 O O . TYR C 1 209 ? 36.555 12.805 36.638 1.00 19.56 209 TYR C O 1
ATOM 6232 N N . THR C 1 210 ? 34.798 13.848 35.683 1.00 17.51 210 THR C N 1
ATOM 6233 C CA . THR C 1 210 ? 33.821 12.844 36.070 1.00 15.98 210 THR C CA 1
ATOM 6234 C C . THR C 1 210 ? 32.915 12.550 34.885 1.00 19.38 210 THR C C 1
ATOM 6235 O O . THR C 1 210 ? 32.655 13.438 34.065 1.00 15.82 210 THR C O 1
ATOM 6239 N N . PRO C 1 211 ? 32.458 11.305 34.742 1.00 21.42 211 PRO C N 1
ATOM 6240 C CA . PRO C 1 211 ? 31.597 10.969 33.604 1.00 21.36 211 PRO C CA 1
ATOM 6241 C C . PRO C 1 211 ? 30.368 11.862 33.548 1.00 31.26 211 PRO C C 1
ATOM 6242 O O . PRO C 1 211 ? 29.740 12.153 34.569 1.00 33.23 211 PRO C O 1
ATOM 6246 N N . GLU C 1 212 ? 30.045 12.319 32.341 1.00 45.82 212 GLU C N 1
ATOM 6247 C CA . GLU C 1 212 ? 28.812 13.063 32.145 1.00 50.73 212 GLU C CA 1
ATOM 6248 C C . GLU C 1 212 ? 27.631 12.199 32.562 1.00 53.13 212 GLU C C 1
ATOM 6249 O O . GLU C 1 212 ? 27.577 11.003 32.261 1.00 57.23 212 GLU C O 1
ATOM 6255 N N . VAL C 1 213 ? 26.691 12.807 33.281 1.00 59.39 213 VAL C N 1
ATOM 6256 C CA . VAL C 1 213 ? 25.593 12.069 33.893 1.00 70.85 213 VAL C CA 1
ATOM 6257 C C . VAL C 1 213 ? 24.723 11.439 32.813 1.00 82.11 213 VAL C C 1
ATOM 6258 O O . VAL C 1 213 ? 23.594 11.880 32.567 1.00 81.06 213 VAL C O 1
ATOM 6262 N N . THR C 1 214 ? 25.248 10.399 32.165 1.00 86.28 214 THR C N 1
ATOM 6263 C CA . THR C 1 214 ? 24.521 9.670 31.134 1.00 89.62 214 THR C CA 1
ATOM 6264 C C . THR C 1 214 ? 23.710 8.544 31.763 1.00 88.43 214 THR C C 1
ATOM 6265 O O . THR C 1 214 ? 22.541 8.735 32.116 1.00 80.16 214 THR C O 1
ATOM 6267 N N . ALA C 1 215 ? 24.318 7.365 31.902 1.00 91.63 215 ALA C N 1
ATOM 6268 C CA . ALA C 1 215 ? 23.753 6.279 32.690 1.00 92.00 215 ALA C CA 1
ATOM 6269 C C . ALA C 1 215 ? 24.147 6.376 34.158 1.00 91.25 215 ALA C C 1
ATOM 6270 O O . ALA C 1 215 ? 24.105 5.370 34.876 1.00 84.16 215 ALA C O 1
ATOM 6272 N N . CYS C 1 216 ? 24.529 7.569 34.611 1.00 94.41 216 CYS C N 1
ATOM 6273 C CA . CYS C 1 216 ? 25.066 7.793 35.942 1.00 93.57 216 CYS C CA 1
ATOM 6274 C C . CYS C 1 216 ? 23.934 7.856 36.968 1.00 85.96 216 CYS C C 1
ATOM 6275 O O . CYS C 1 216 ? 22.752 7.722 36.641 1.00 88.48 216 CYS C O 1
ATOM 6278 N N . LEU C 1 217 ? 24.302 8.067 38.234 1.00 80.05 217 LEU C N 1
ATOM 6279 C CA . LEU C 1 217 ? 23.354 8.004 39.339 1.00 79.10 217 LEU C CA 1
ATOM 6280 C C . LEU C 1 217 ? 22.820 9.361 39.776 1.00 80.13 217 LEU C C 1
ATOM 6281 O O . LEU C 1 217 ? 21.853 9.399 40.546 1.00 81.63 217 LEU C O 1
ATOM 6286 N N . ASN C 1 218 ? 23.411 10.465 39.311 1.00 79.84 218 ASN C N 1
ATOM 6287 C CA . ASN C 1 218 ? 23.108 11.803 39.830 1.00 80.90 218 ASN C CA 1
ATOM 6288 C C . ASN C 1 218 ? 23.317 11.844 41.343 1.00 69.44 218 ASN C C 1
ATOM 6289 O O . ASN C 1 218 ? 22.491 12.363 42.097 1.00 68.57 218 ASN C O 1
ATOM 6294 N N . GLY C 1 219 ? 24.441 11.281 41.779 1.00 51.76 219 GLY C N 1
ATOM 6295 C CA . GLY C 1 219 ? 24.667 11.109 43.203 1.00 43.12 219 GLY C CA 1
ATOM 6296 C C . GLY C 1 219 ? 24.725 12.439 43.931 1.00 51.90 219 GLY C C 1
ATOM 6297 O O . GLY C 1 219 ? 25.295 13.417 43.443 1.00 53.93 219 GLY C O 1
ATOM 6298 N N . ILE C 1 220 ? 24.112 12.470 45.115 1.00 51.91 220 ILE C N 1
ATOM 6299 C CA . ILE C 1 220 ? 24.158 13.668 45.944 1.00 38.36 220 ILE C CA 1
ATOM 6300 C C . ILE C 1 220 ? 25.580 13.921 46.426 1.00 36.54 220 ILE C C 1
ATOM 6301 O O . ILE C 1 220 ? 26.050 15.064 46.438 1.00 45.30 220 ILE C O 1
ATOM 6306 N N . THR C 1 221 ? 26.291 12.859 46.815 1.00 36.65 221 THR C N 1
ATOM 6307 C CA . THR C 1 221 ? 27.702 13.001 47.160 1.00 40.63 221 THR C CA 1
ATOM 6308 C C . THR C 1 221 ? 28.497 13.546 45.981 1.00 42.80 221 THR C C 1
ATOM 6309 O O . THR C 1 221 ? 29.393 14.380 46.156 1.00 40.50 221 THR C O 1
ATOM 6313 N N . ARG C 1 222 ? 28.174 13.092 44.768 1.00 39.91 222 ARG C N 1
ATOM 6314 C CA . ARG C 1 222 ? 28.792 13.666 43.578 1.00 38.96 222 ARG C CA 1
ATOM 6315 C C . ARG C 1 222 ? 28.495 15.158 43.470 1.00 33.22 222 ARG C C 1
ATOM 6316 O O . ARG C 1 222 ? 29.382 15.952 43.135 1.00 48.62 222 ARG C O 1
ATOM 6324 N N . ASN C 1 223 ? 27.255 15.559 43.761 1.00 39.21 223 ASN C N 1
ATOM 6325 C CA . ASN C 1 223 ? 26.887 16.968 43.651 1.00 48.56 223 ASN C CA 1
ATOM 6326 C C . ASN C 1 223 ? 27.595 17.823 44.696 1.00 47.20 223 ASN C C 1
ATOM 6327 O O . ASN C 1 223 ? 27.896 18.993 44.436 1.00 43.14 223 ASN C O 1
ATOM 6332 N N . THR C 1 224 ? 27.864 17.267 45.880 1.00 43.58 224 THR C N 1
ATOM 6333 C CA . THR C 1 224 ? 28.610 18.016 46.885 1.00 34.76 224 THR C CA 1
ATOM 6334 C C . THR C 1 224 ? 30.071 18.183 46.483 1.00 27.67 224 THR C C 1
ATOM 6335 O O . THR C 1 224 ? 30.680 19.216 46.780 1.00 28.34 224 THR C O 1
ATOM 6339 N N . ILE C 1 225 ? 30.644 17.182 45.810 1.00 22.28 225 ILE C N 1
ATOM 6340 C CA . ILE C 1 225 ? 32.027 17.276 45.352 1.00 23.29 225 ILE C CA 1
ATOM 6341 C C . ILE C 1 225 ? 32.170 18.371 44.303 1.00 22.74 225 ILE C C 1
ATOM 6342 O O . ILE C 1 225 ? 33.194 19.062 44.247 1.00 30.80 225 ILE C O 1
ATOM 6347 N N . LEU C 1 226 ? 31.154 18.547 43.452 1.00 22.76 226 LEU C N 1
ATOM 6348 C CA . LEU C 1 226 ? 31.176 19.659 42.507 1.00 32.75 226 LEU C CA 1
ATOM 6349 C C . LEU C 1 226 ? 31.278 20.990 43.239 1.00 26.92 226 LEU C C 1
ATOM 6350 O O . LEU C 1 226 ? 32.025 21.883 42.822 1.00 27.83 226 LEU C O 1
ATOM 6355 N N . THR C 1 227 ? 30.541 21.135 44.342 1.00 21.28 227 THR C N 1
ATOM 6356 C CA . THR C 1 227 ? 30.597 22.368 45.118 1.00 27.70 227 THR C CA 1
ATOM 6357 C C . THR C 1 227 ? 31.923 22.497 45.858 1.00 24.74 227 THR C C 1
ATOM 6358 O O . THR C 1 227 ? 32.526 23.575 45.874 1.00 28.32 227 THR C O 1
ATOM 6362 N N . LEU C 1 228 ? 32.395 21.409 46.470 1.00 21.48 228 LEU C N 1
ATOM 6363 C CA . LEU C 1 228 ? 33.649 21.468 47.215 1.00 29.01 228 LEU C CA 1
ATOM 6364 C C . LEU C 1 228 ? 34.846 21.669 46.294 1.00 25.95 228 LEU C C 1
ATOM 6365 O O . LEU C 1 228 ? 35.840 22.279 46.700 1.00 24.54 228 LEU C O 1
ATOM 6370 N N . ALA C 1 229 ? 34.776 21.167 45.059 1.00 24.42 229 ALA C N 1
ATOM 6371 C CA . ALA C 1 229 ? 35.868 21.390 44.118 1.00 28.76 229 ALA C CA 1
ATOM 6372 C C . ALA C 1 229 ? 35.922 22.846 43.675 1.00 30.50 229 ALA C C 1
ATOM 6373 O O . ALA C 1 229 ? 37.008 23.423 43.551 1.00 34.01 229 ALA C O 1
ATOM 6375 N N . ALA C 1 230 ? 34.758 23.456 43.433 1.00 24.44 230 ALA C N 1
ATOM 6376 C CA . ALA C 1 230 ? 34.732 24.849 43.002 1.00 26.90 230 ALA C CA 1
ATOM 6377 C C . ALA C 1 230 ? 35.179 25.782 44.120 1.00 34.76 230 ALA C C 1
ATOM 6378 O O . ALA C 1 230 ? 35.887 26.764 43.870 1.00 41.47 230 ALA C O 1
ATOM 6380 N N . GLU C 1 231 ? 34.784 25.489 45.360 1.00 42.28 231 GLU C N 1
ATOM 6381 C CA . GLU C 1 231 ? 35.199 26.320 46.484 1.00 43.50 231 GLU C CA 1
ATOM 6382 C C . GLU C 1 231 ? 36.689 26.198 46.774 1.00 39.64 231 GLU C C 1
ATOM 6383 O O . GLU C 1 231 ? 37.274 27.124 47.345 1.00 33.25 231 GLU C O 1
ATOM 6389 N N . HIS C 1 232 ? 37.314 25.085 46.395 1.00 36.90 232 HIS C N 1
ATOM 6390 C CA . HIS C 1 232 ? 38.749 24.902 46.561 1.00 35.80 232 HIS C CA 1
ATOM 6391 C C . HIS C 1 232 ? 39.531 25.230 45.295 1.00 34.19 232 HIS C C 1
ATOM 6392 O O . HIS C 1 232 ? 40.712 24.880 45.199 1.00 22.63 232 HIS C O 1
ATOM 6399 N N . GLY C 1 233 ? 38.902 25.889 44.327 1.00 38.44 233 GLY C N 1
ATOM 6400 C CA . GLY C 1 233 ? 39.599 26.358 43.141 1.00 33.31 233 GLY C CA 1
ATOM 6401 C C . GLY C 1 233 ? 40.001 25.278 42.160 1.00 36.69 233 GLY C C 1
ATOM 6402 O O . GLY C 1 233 ? 41.050 25.395 41.513 1.00 41.33 233 GLY C O 1
ATOM 6403 N N . PHE C 1 234 ? 39.194 24.232 42.024 1.00 33.02 234 PHE C N 1
ATOM 6404 C CA . PHE C 1 234 ? 39.486 23.134 41.112 1.00 31.50 234 PHE C CA 1
ATOM 6405 C C . PHE C 1 234 ? 38.541 23.205 39.920 1.00 37.60 234 PHE C C 1
ATOM 6406 O O . PHE C 1 234 ? 37.317 23.230 40.090 1.00 40.63 234 PHE C O 1
ATOM 6414 N N . LYS C 1 235 ? 39.113 23.251 38.720 1.00 44.41 235 LYS C N 1
ATOM 6415 C CA . LYS C 1 235 ? 38.315 23.180 37.505 1.00 53.14 235 LYS C CA 1
ATOM 6416 C C . LYS C 1 235 ? 37.797 21.760 37.320 1.00 53.56 235 LYS C C 1
ATOM 6417 O O . LYS C 1 235 ? 38.563 20.794 37.392 1.00 60.64 235 LYS C O 1
ATOM 6423 N N . LEU C 1 236 ? 36.494 21.632 37.092 1.00 45.98 236 LEU C N 1
ATOM 6424 C CA . LEU C 1 236 ? 35.850 20.337 36.928 1.00 42.99 236 LEU C CA 1
ATOM 6425 C C . LEU C 1 236 ? 35.202 20.262 35.553 1.00 48.55 236 LEU C C 1
ATOM 6426 O O . LEU C 1 236 ? 34.664 21.256 35.056 1.00 48.33 236 LEU C O 1
ATOM 6431 N N . VAL C 1 237 ? 35.261 19.082 34.939 1.00 50.17 237 VAL C N 1
ATOM 6432 C CA . VAL C 1 237 ? 34.739 18.857 33.596 1.00 42.74 237 VAL C CA 1
ATOM 6433 C C . VAL C 1 237 ? 33.887 17.594 33.603 1.00 43.10 237 VAL C C 1
ATOM 6434 O O . VAL C 1 237 ? 34.325 16.547 34.094 1.00 30.33 237 VAL C O 1
ATOM 6438 N N . GLU C 1 238 ? 32.673 17.695 33.063 1.00 43.11 238 GLU C N 1
ATOM 6439 C CA . GLU C 1 238 ? 31.793 16.549 32.867 1.00 38.28 238 GLU C CA 1
ATOM 6440 C C . GLU C 1 238 ? 31.856 16.137 31.400 1.00 33.07 238 GLU C C 1
ATOM 6441 O O . GLU C 1 238 ? 31.444 16.901 30.519 1.00 33.27 238 GLU C O 1
ATOM 6447 N N . LYS C 1 239 ? 32.366 14.937 31.138 1.00 28.36 239 LYS C N 1
ATOM 6448 C CA . LYS C 1 239 ? 32.516 14.473 29.766 1.00 18.83 239 LYS C CA 1
ATOM 6449 C C . LYS C 1 239 ? 32.557 12.952 29.758 1.00 23.07 239 LYS C C 1
ATOM 6450 O O . LYS C 1 239 ? 32.599 12.304 30.806 1.00 24.68 239 LYS C O 1
ATOM 6456 N N . ARG C 1 240 ? 32.544 12.391 28.552 1.00 15.77 240 ARG C N 1
ATOM 6457 C CA . ARG C 1 240 ? 32.680 10.950 28.399 1.00 23.60 240 ARG C CA 1
ATOM 6458 C C . ARG C 1 240 ? 34.119 10.538 28.683 1.00 26.65 240 ARG C C 1
ATOM 6459 O O . ARG C 1 240 ? 35.065 11.174 28.207 1.00 19.16 240 ARG C O 1
ATOM 6467 N N . ILE C 1 241 ? 34.283 9.473 29.462 1.00 28.70 241 ILE C N 1
ATOM 6468 C CA . ILE C 1 241 ? 35.592 8.991 29.884 1.00 18.16 241 ILE C CA 1
ATOM 6469 C C . ILE C 1 241 ? 35.739 7.546 29.429 1.00 14.97 241 ILE C C 1
ATOM 6470 O O . ILE C 1 241 ? 34.811 6.744 29.588 1.00 21.44 241 ILE C O 1
ATOM 6475 N N . THR C 1 242 ? 36.894 7.222 28.856 1.00 18.48 242 THR C N 1
ATOM 6476 C CA . THR C 1 242 ? 37.216 5.856 28.477 1.00 23.73 242 THR C CA 1
ATOM 6477 C C . THR C 1 242 ? 38.010 5.176 29.587 1.00 12.68 242 THR C C 1
ATOM 6478 O O . THR C 1 242 ? 38.608 5.829 30.445 1.00 17.57 242 THR C O 1
ATOM 6482 N N . ARG C 1 243 ? 38.015 3.840 29.551 1.00 14.85 243 ARG C N 1
ATOM 6483 C CA . ARG C 1 243 ? 38.699 3.076 30.589 1.00 12.25 243 ARG C CA 1
ATOM 6484 C C . ARG C 1 243 ? 40.200 3.344 30.590 1.00 16.06 243 ARG C C 1
ATOM 6485 O O . ARG C 1 243 ? 40.821 3.373 31.658 1.00 13.60 243 ARG C O 1
ATOM 6493 N N . ASP C 1 244 ? 40.801 3.545 29.417 1.00 12.31 244 ASP C N 1
ATOM 6494 C CA . ASP C 1 244 ? 42.236 3.788 29.370 1.00 14.68 244 ASP C CA 1
ATOM 6495 C C . ASP C 1 244 ? 42.591 5.229 29.704 1.00 18.29 244 ASP C C 1
ATOM 6496 O O . ASP C 1 244 ? 43.747 5.507 30.042 1.00 16.78 244 ASP C O 1
ATOM 6501 N N . GLU C 1 245 ? 41.624 6.143 29.632 1.00 14.03 245 GLU C N 1
ATOM 6502 C CA . GLU C 1 245 ? 41.827 7.476 30.184 1.00 13.52 245 GLU C CA 1
ATOM 6503 C C . GLU C 1 245 ? 41.945 7.428 31.702 1.00 24.77 245 GLU C C 1
ATOM 6504 O O . GLU C 1 245 ? 42.634 8.263 32.301 1.00 16.50 245 GLU C O 1
ATOM 6510 N N . VAL C 1 246 ? 41.286 6.455 32.338 1.00 24.60 246 VAL C N 1
ATOM 6511 C CA . VAL C 1 246 ? 41.461 6.249 33.770 1.00 15.50 246 VAL C CA 1
ATOM 6512 C C . VAL C 1 246 ? 42.848 5.691 34.064 1.00 15.18 246 VAL C C 1
ATOM 6513 O O . VAL C 1 246 ? 43.461 6.040 35.079 1.00 17.12 246 VAL C O 1
ATOM 6517 N N . TYR C 1 247 ? 43.366 4.829 33.183 1.00 19.10 247 TYR C N 1
ATOM 6518 C CA . TYR C 1 247 ? 44.673 4.217 33.409 1.00 19.37 247 TYR C CA 1
ATOM 6519 C C . TYR C 1 247 ? 45.769 5.270 33.544 1.00 13.96 247 TYR C C 1
ATOM 6520 O O . TYR C 1 247 ? 46.689 5.118 34.356 1.00 19.88 247 TYR C O 1
ATOM 6529 N N . ILE C 1 248 ? 45.693 6.341 32.752 1.00 14.12 248 ILE C N 1
ATOM 6530 C CA . ILE C 1 248 ? 46.761 7.330 32.675 1.00 21.07 248 ILE C CA 1
ATOM 6531 C C . ILE C 1 248 ? 46.443 8.589 33.476 1.00 24.27 248 ILE C C 1
ATOM 6532 O O . ILE C 1 248 ? 47.142 9.597 33.340 1.00 25.91 248 ILE C O 1
ATOM 6537 N N . ALA C 1 249 ? 45.402 8.558 34.301 1.00 33.29 249 ALA C N 1
ATOM 6538 C CA . ALA C 1 249 ? 45.071 9.700 35.135 1.00 37.89 249 ALA C CA 1
ATOM 6539 C C . ALA C 1 249 ? 46.053 9.815 36.298 1.00 29.51 249 ALA C C 1
ATOM 6540 O O . ALA C 1 249 ? 46.685 8.840 36.714 1.00 32.23 249 ALA C O 1
ATOM 6542 N N . ASP C 1 250 ? 46.179 11.036 36.822 1.00 26.98 250 ASP C N 1
ATOM 6543 C CA . ASP C 1 250 ? 47.041 11.250 37.979 1.00 22.48 250 ASP C CA 1
ATOM 6544 C C . ASP C 1 250 ? 46.417 10.675 39.244 1.00 22.70 250 ASP C C 1
ATOM 6545 O O . ASP C 1 250 ? 47.118 10.095 40.081 1.00 17.34 250 ASP C O 1
ATOM 6550 N N . GLU C 1 251 ? 45.103 10.822 39.396 1.00 28.28 251 GLU C N 1
ATOM 6551 C CA . GLU C 1 251 ? 44.388 10.358 40.575 1.00 23.59 251 GLU C CA 1
ATOM 6552 C C . GLU C 1 251 ? 43.043 9.790 40.148 1.00 15.67 251 GLU C C 1
ATOM 6553 O O . GLU C 1 251 ? 42.563 10.037 39.040 1.00 21.83 251 GLU C O 1
ATOM 6559 N N . ALA C 1 252 ? 42.425 9.036 41.054 1.00 18.01 252 ALA C N 1
ATOM 6560 C CA . ALA C 1 252 ? 41.086 8.510 40.832 1.00 24.39 252 ALA C CA 1
ATOM 6561 C C . ALA C 1 252 ? 40.489 8.117 42.175 1.00 23.02 252 ALA C C 1
ATOM 6562 O O . ALA C 1 252 ? 41.193 7.589 43.039 1.00 22.31 252 ALA C O 1
ATOM 6564 N N . PHE C 1 253 ? 39.196 8.385 42.348 1.00 21.52 253 PHE C N 1
ATOM 6565 C CA . PHE C 1 253 ? 38.523 8.022 43.586 1.00 24.31 253 PHE C CA 1
ATOM 6566 C C . PHE C 1 253 ? 37.037 7.818 43.332 1.00 18.30 253 PHE C C 1
ATOM 6567 O O . PHE C 1 253 ? 36.478 8.297 42.342 1.00 19.61 253 PHE C O 1
ATOM 6575 N N . PHE C 1 254 ? 36.405 7.088 44.247 1.00 19.07 254 PHE C N 1
ATOM 6576 C CA . PHE C 1 254 ? 34.968 6.871 44.246 1.00 25.63 254 PHE C CA 1
ATOM 6577 C C . PHE C 1 254 ? 34.297 7.823 45.232 1.00 24.19 254 PHE C C 1
ATOM 6578 O O . PHE C 1 254 ? 34.918 8.288 46.191 1.00 25.47 254 PHE C O 1
ATOM 6586 N N . THR C 1 255 ? 33.023 8.121 44.979 1.00 20.98 255 THR C N 1
ATOM 6587 C CA . THR C 1 255 ? 32.204 8.906 45.896 1.00 21.43 255 THR C CA 1
ATOM 6588 C C . THR C 1 255 ? 30.869 8.209 46.094 1.00 29.06 255 THR C C 1
ATOM 6589 O O . THR C 1 255 ? 30.203 7.843 45.121 1.00 32.64 255 THR C O 1
ATOM 6593 N N . GLY C 1 256 ? 30.482 8.037 47.355 1.00 37.41 256 GLY C N 1
ATOM 6594 C CA . GLY C 1 256 ? 29.185 7.491 47.695 1.00 38.19 256 GLY C CA 1
ATOM 6595 C C . GLY C 1 256 ? 28.785 7.993 49.063 1.00 29.12 256 GLY C C 1
ATOM 6596 O O . GLY C 1 256 ? 29.593 8.565 49.797 1.00 36.56 256 GLY C O 1
ATOM 6597 N N . THR C 1 257 ? 27.514 7.782 49.400 1.00 27.30 257 THR C N 1
ATOM 6598 C CA . THR C 1 257 ? 27.039 8.195 50.716 1.00 37.20 257 THR C CA 1
ATOM 6599 C C . THR C 1 257 ? 27.726 7.392 51.814 1.00 45.01 257 THR C C 1
ATOM 6600 O O . THR C 1 257 ? 28.197 7.957 52.809 1.00 35.60 257 THR C O 1
ATOM 6604 N N . ALA C 1 258 ? 27.814 6.072 51.638 1.00 50.03 258 ALA C N 1
ATOM 6605 C CA . ALA C 1 258 ? 28.462 5.207 52.613 1.00 48.27 258 ALA C CA 1
ATOM 6606 C C . ALA C 1 258 ? 29.969 5.114 52.424 1.00 53.74 258 ALA C C 1
ATOM 6607 O O . ALA C 1 258 ? 30.675 4.743 53.368 1.00 65.37 258 ALA C O 1
ATOM 6609 N N . ALA C 1 259 ? 30.476 5.441 51.236 1.00 46.28 259 ALA C N 1
ATOM 6610 C CA . ALA C 1 259 ? 31.901 5.357 50.947 1.00 50.35 259 ALA C CA 1
ATOM 6611 C C . ALA C 1 259 ? 32.613 6.700 51.022 1.00 47.79 259 ALA C C 1
ATOM 6612 O O . ALA C 1 259 ? 33.847 6.726 51.000 1.00 56.02 259 ALA C O 1
ATOM 6614 N N . GLU C 1 260 ? 31.870 7.806 51.104 1.00 41.57 260 GLU C N 1
ATOM 6615 C CA . GLU C 1 260 ? 32.437 9.150 51.147 1.00 39.52 260 GLU C CA 1
ATOM 6616 C C . GLU C 1 260 ? 33.385 9.382 49.977 1.00 39.09 260 GLU C C 1
ATOM 6617 O O . GLU C 1 260 ? 32.941 9.689 48.864 1.00 49.60 260 GLU C O 1
ATOM 6623 N N . VAL C 1 261 ? 34.689 9.243 50.219 1.00 26.34 261 VAL C N 1
ATOM 6624 C CA . VAL C 1 261 ? 35.706 9.395 49.181 1.00 23.37 261 VAL C CA 1
ATOM 6625 C C . VAL C 1 261 ? 36.695 8.243 49.322 1.00 27.87 261 VAL C C 1
ATOM 6626 O O . VAL C 1 261 ? 37.512 8.235 50.248 1.00 34.66 261 VAL C O 1
ATOM 6630 N N . THR C 1 262 ? 36.626 7.275 48.412 1.00 25.31 262 THR C N 1
ATOM 6631 C CA . THR C 1 262 ? 37.518 6.121 48.453 1.00 22.35 262 THR C CA 1
ATOM 6632 C C . THR C 1 262 ? 38.560 6.240 47.352 1.00 29.11 262 THR C C 1
ATOM 6633 O O . THR C 1 262 ? 38.208 6.158 46.165 1.00 24.29 262 THR C O 1
ATOM 6637 N N . PRO C 1 263 ? 39.837 6.428 47.683 1.00 28.15 263 PRO C N 1
ATOM 6638 C CA . PRO C 1 263 ? 40.856 6.554 46.636 1.00 24.03 263 PRO C CA 1
ATOM 6639 C C . PRO C 1 263 ? 40.999 5.267 45.836 1.00 25.46 263 PRO C C 1
ATOM 6640 O O . PRO C 1 263 ? 40.717 4.171 46.321 1.00 22.22 263 PRO C O 1
ATOM 6644 N N . ILE C 1 264 ? 41.431 5.419 44.587 1.00 21.58 264 ILE C N 1
ATOM 6645 C CA . ILE C 1 264 ? 41.676 4.303 43.680 1.00 16.64 264 ILE C CA 1
ATOM 6646 C C . ILE C 1 264 ? 43.145 4.338 43.289 1.00 16.79 264 ILE C C 1
ATOM 6647 O O . ILE C 1 264 ? 43.613 5.322 42.703 1.00 20.97 264 ILE C O 1
ATOM 6652 N N . ARG C 1 265 ? 43.873 3.269 43.610 1.00 18.74 265 ARG C N 1
ATOM 6653 C CA . ARG C 1 265 ? 45.294 3.202 43.305 1.00 23.24 265 ARG C CA 1
ATOM 6654 C C . ARG C 1 265 ? 45.627 2.284 42.137 1.00 20.96 265 ARG C C 1
ATOM 6655 O O . ARG C 1 265 ? 46.757 2.336 41.639 1.00 24.59 265 ARG C O 1
ATOM 6663 N N . GLU C 1 266 ? 44.688 1.455 41.685 1.00 23.23 266 GLU C N 1
ATOM 6664 C CA . GLU C 1 266 ? 44.970 0.518 40.606 1.00 31.36 266 GLU C CA 1
ATOM 6665 C C . GLU C 1 266 ? 43.669 0.135 39.918 1.00 28.02 266 GLU C C 1
ATOM 6666 O O . GLU C 1 266 ? 42.695 -0.224 40.587 1.00 32.51 266 GLU C O 1
ATOM 6672 N N . VAL C 1 267 ? 43.660 0.211 38.589 1.00 21.39 267 VAL C N 1
ATOM 6673 C CA . VAL C 1 267 ? 42.529 -0.211 37.770 1.00 21.72 267 VAL C CA 1
ATOM 6674 C C . VAL C 1 267 ? 43.051 -1.188 36.728 1.00 22.40 267 VAL C C 1
ATOM 6675 O O . VAL C 1 267 ? 43.922 -0.831 35.924 1.00 23.04 267 VAL C O 1
ATOM 6679 N N . ASP C 1 268 ? 42.526 -2.417 36.745 1.00 13.35 268 ASP C N 1
ATOM 6680 C CA . ASP C 1 268 ? 42.907 -3.456 35.784 1.00 13.17 268 ASP C CA 1
ATOM 6681 C C . ASP C 1 268 ? 44.420 -3.672 35.763 1.00 14.67 268 ASP C C 1
ATOM 6682 O O . ASP C 1 268 ? 45.032 -3.829 34.705 1.00 13.64 268 ASP C O 1
ATOM 6687 N N . GLY C 1 269 ? 45.032 -3.676 36.945 1.00 25.37 269 GLY C N 1
ATOM 6688 C CA . GLY C 1 269 ? 46.461 -3.862 37.059 1.00 14.34 269 GLY C CA 1
ATOM 6689 C C . GLY C 1 269 ? 47.300 -2.675 36.641 1.00 23.67 269 GLY C C 1
ATOM 6690 O O . GLY C 1 269 ? 48.531 -2.747 36.732 1.00 35.26 269 GLY C O 1
ATOM 6691 N N . ARG C 1 270 ? 46.684 -1.594 36.174 1.00 31.55 270 ARG C N 1
ATOM 6692 C CA . ARG C 1 270 ? 47.401 -0.364 35.862 1.00 23.85 270 ARG C CA 1
ATOM 6693 C C . ARG C 1 270 ? 47.485 0.489 37.120 1.00 24.77 270 ARG C C 1
ATOM 6694 O O . ARG C 1 270 ? 46.459 0.803 37.732 1.00 27.93 270 ARG C O 1
ATOM 6702 N N . LYS C 1 271 ? 48.703 0.858 37.503 1.00 30.11 271 LYS C N 1
ATOM 6703 C CA . LYS C 1 271 ? 48.896 1.730 38.651 1.00 28.56 271 LYS C CA 1
ATOM 6704 C C . LYS C 1 271 ? 48.386 3.130 38.326 1.00 21.42 271 LYS C C 1
ATOM 6705 O O . LYS C 1 271 ? 48.756 3.715 37.304 1.00 18.46 271 LYS C O 1
ATOM 6711 N N . ILE C 1 272 ? 47.524 3.662 39.187 1.00 19.57 272 ILE C N 1
ATOM 6712 C CA . ILE C 1 272 ? 46.987 5.007 39.010 1.00 18.32 272 ILE C CA 1
ATOM 6713 C C . ILE C 1 272 ? 47.970 5.988 39.637 1.00 22.58 272 ILE C C 1
ATOM 6714 O O . ILE C 1 272 ? 48.136 6.019 40.859 1.00 24.19 272 ILE C O 1
ATOM 6719 N N . GLY C 1 273 ? 48.621 6.787 38.798 1.00 28.30 273 GLY C N 1
ATOM 6720 C CA . GLY C 1 273 ? 49.564 7.777 39.293 1.00 31.69 273 GLY C CA 1
ATOM 6721 C C . GLY C 1 273 ? 50.717 7.119 40.026 1.00 34.41 273 GLY C C 1
ATOM 6722 O O . GLY C 1 273 ? 51.423 6.259 39.485 1.00 39.71 273 GLY C O 1
ATOM 6723 N N . ALA C 1 274 ? 50.919 7.523 41.277 1.00 41.56 274 ALA C N 1
ATOM 6724 C CA . ALA C 1 274 ? 51.945 6.943 42.130 1.00 40.63 274 ALA C CA 1
ATOM 6725 C C . ALA C 1 274 ? 51.453 5.728 42.905 1.00 41.99 274 ALA C C 1
ATOM 6726 O O . ALA C 1 274 ? 52.214 5.169 43.701 1.00 46.78 274 ALA C O 1
ATOM 6728 N N . GLY C 1 275 ? 50.208 5.308 42.695 1.00 38.55 275 GLY C N 1
ATOM 6729 C CA . GLY C 1 275 ? 49.677 4.151 43.386 1.00 19.54 275 GLY C CA 1
ATOM 6730 C C . GLY C 1 275 ? 49.235 4.405 44.807 1.00 28.60 275 GLY C C 1
ATOM 6731 O O . GLY C 1 275 ? 49.062 3.449 45.569 1.00 41.54 275 GLY C O 1
ATOM 6732 N N . ARG C 1 276 ? 49.048 5.665 45.192 1.00 28.17 276 ARG C N 1
ATOM 6733 C CA . ARG C 1 276 ? 48.613 6.017 46.535 1.00 41.44 276 ARG C CA 1
ATOM 6734 C C . ARG C 1 276 ? 47.597 7.149 46.441 1.00 37.26 276 ARG C C 1
ATOM 6735 O O . ARG C 1 276 ? 47.284 7.644 45.353 1.00 34.44 276 ARG C O 1
ATOM 6743 N N . ARG C 1 277 ? 47.076 7.554 47.597 1.00 41.87 277 ARG C N 1
ATOM 6744 C CA . ARG C 1 277 ? 46.153 8.680 47.657 1.00 32.49 277 ARG C CA 1
ATOM 6745 C C . ARG C 1 277 ? 46.838 9.952 47.172 1.00 32.01 277 ARG C C 1
ATOM 6746 O O . ARG C 1 277 ? 47.915 10.315 47.654 1.00 46.25 277 ARG C O 1
ATOM 6754 N N . GLY C 1 278 ? 46.211 10.628 46.212 1.00 27.95 278 GLY C N 1
ATOM 6755 C CA . GLY C 1 278 ? 46.779 11.815 45.618 1.00 32.90 278 GLY C CA 1
ATOM 6756 C C . GLY C 1 278 ? 46.432 13.083 46.373 1.00 34.72 278 GLY C C 1
ATOM 6757 O O . GLY C 1 278 ? 45.593 13.083 47.281 1.00 39.89 278 GLY C O 1
ATOM 6758 N N . PRO C 1 279 ? 47.074 14.200 46.003 1.00 41.91 279 PRO C N 1
ATOM 6759 C CA . PRO C 1 279 ? 46.860 15.458 46.734 1.00 40.46 279 PRO C CA 1
ATOM 6760 C C . PRO C 1 279 ? 45.442 15.991 46.600 1.00 38.07 279 PRO C C 1
ATOM 6761 O O . PRO C 1 279 ? 44.841 16.426 47.587 1.00 37.54 279 PRO C O 1
ATOM 6765 N N . VAL C 1 280 ? 44.904 15.972 45.378 1.00 26.92 280 VAL C N 1
ATOM 6766 C CA . VAL C 1 280 ? 43.544 16.459 45.162 1.00 26.61 280 VAL C CA 1
ATOM 6767 C C . VAL C 1 280 ? 42.544 15.577 45.895 1.00 27.52 280 VAL C C 1
ATOM 6768 O O . VAL C 1 280 ? 41.603 16.071 46.529 1.00 22.07 280 VAL C O 1
ATOM 6772 N N . THR C 1 281 ? 42.737 14.258 45.827 1.00 25.14 281 THR C N 1
ATOM 6773 C CA . THR C 1 281 ? 41.855 13.341 46.542 1.00 26.45 281 THR C CA 1
ATOM 6774 C C . THR C 1 281 ? 41.906 13.590 48.045 1.00 32.09 281 THR C C 1
ATOM 6775 O O . THR C 1 281 ? 40.870 13.565 48.721 1.00 29.64 281 THR C O 1
ATOM 6779 N N . GLU C 1 282 ? 43.101 13.844 48.583 1.00 42.31 282 GLU C N 1
ATOM 6780 C CA . GLU C 1 282 ? 43.232 14.129 50.008 1.00 48.71 282 GLU C CA 1
ATOM 6781 C C . GLU C 1 282 ? 42.496 15.409 50.389 1.00 37.19 282 GLU C C 1
ATOM 6782 O O . GLU C 1 282 ? 41.798 15.449 51.409 1.00 42.26 282 GLU C O 1
ATOM 6788 N N . LYS C 1 283 ? 42.636 16.462 49.580 1.00 28.87 283 LYS C N 1
ATOM 6789 C CA . LYS C 1 283 ? 42.003 17.735 49.907 1.00 26.53 283 LYS C CA 1
ATOM 6790 C C . LYS C 1 283 ? 40.483 17.635 49.824 1.00 30.81 283 LYS C C 1
ATOM 6791 O O . LYS C 1 283 ? 39.772 18.183 50.675 1.00 35.11 283 LYS C O 1
ATOM 6797 N N . LEU C 1 284 ? 39.968 16.931 48.813 1.00 29.18 284 LEU C N 1
ATOM 6798 C CA . LEU C 1 284 ? 38.524 16.756 48.694 1.00 22.81 284 LEU C CA 1
ATOM 6799 C C . LEU C 1 284 ? 37.981 15.805 49.752 1.00 23.61 284 LEU C C 1
ATOM 6800 O O . LEU C 1 284 ? 36.828 15.944 50.175 1.00 23.25 284 LEU C O 1
ATOM 6805 N N . GLN C 1 285 ? 38.784 14.832 50.186 1.00 25.83 285 GLN C N 1
ATOM 6806 C CA . GLN C 1 285 ? 38.336 13.933 51.244 1.00 30.47 285 GLN C CA 1
ATOM 6807 C C . GLN C 1 285 ? 38.236 14.663 52.577 1.00 28.73 285 GLN C C 1
ATOM 6808 O O . GLN C 1 285 ? 37.256 14.494 53.312 1.00 36.94 285 GLN C O 1
ATOM 6814 N N . LYS C 1 286 ? 39.237 15.485 52.905 1.00 29.13 286 LYS C N 1
ATOM 6815 C CA . LYS C 1 286 ? 39.186 16.250 54.146 1.00 27.68 286 LYS C CA 1
ATOM 6816 C C . LYS C 1 286 ? 38.097 17.314 54.099 1.00 25.07 286 LYS C C 1
ATOM 6817 O O . LYS C 1 286 ? 37.472 17.605 55.126 1.00 28.19 286 LYS C O 1
ATOM 6819 N N . ALA C 1 287 ? 37.855 17.901 52.924 1.00 21.01 287 ALA C N 1
ATOM 6820 C CA . ALA C 1 287 ? 36.803 18.904 52.802 1.00 22.17 287 ALA C CA 1
ATOM 6821 C C . ALA C 1 287 ? 35.424 18.279 52.964 1.00 31.31 287 ALA C C 1
ATOM 6822 O O . ALA C 1 287 ? 34.534 18.877 53.580 1.00 30.98 287 ALA C O 1
ATOM 6824 N N . TYR C 1 288 ? 35.226 17.080 52.412 1.00 30.85 288 TYR C N 1
ATOM 6825 C CA . TYR C 1 288 ? 33.949 16.395 52.571 1.00 17.57 288 TYR C CA 1
ATOM 6826 C C . TYR C 1 288 ? 33.710 16.009 54.025 1.00 22.56 288 TYR C C 1
ATOM 6827 O O . TYR C 1 288 ? 32.593 16.147 54.535 1.00 21.56 288 TYR C O 1
ATOM 6836 N N . PHE C 1 289 ? 34.749 15.528 54.711 1.00 18.27 289 PHE C N 1
ATOM 6837 C CA . PHE C 1 289 ? 34.594 15.153 56.112 1.00 25.26 289 PHE C CA 1
ATOM 6838 C C . PHE C 1 289 ? 34.340 16.375 56.986 1.00 31.20 289 PHE C C 1
ATOM 6839 O O . PHE C 1 289 ? 33.463 16.345 57.856 1.00 34.58 289 PHE C O 1
ATOM 6847 N N . ASP C 1 290 ? 35.090 17.461 56.767 1.00 22.30 290 ASP C N 1
ATOM 6848 C CA . ASP C 1 290 ? 34.849 18.688 57.521 1.00 22.47 290 ASP C CA 1
ATOM 6849 C C . ASP C 1 290 ? 33.467 19.254 57.238 1.00 27.49 290 ASP C C 1
ATOM 6850 O O . ASP C 1 290 ? 32.905 19.969 58.075 1.00 33.44 290 ASP C O 1
ATOM 6855 N N . LEU C 1 291 ? 32.907 18.944 56.069 1.00 26.63 291 LEU C N 1
ATOM 6856 C CA . LEU C 1 291 ? 31.567 19.397 55.720 1.00 25.80 291 LEU C CA 1
ATOM 6857 C C . LEU C 1 291 ? 30.502 18.598 56.460 1.00 29.62 291 LEU C C 1
ATOM 6858 O O . LEU C 1 291 ? 29.568 19.174 57.029 1.00 34.33 291 LEU C O 1
ATOM 6863 N N . VAL C 1 292 ? 30.628 17.269 56.465 1.00 22.72 292 VAL C N 1
ATOM 6864 C CA . VAL C 1 292 ? 29.590 16.434 57.060 1.00 21.82 292 VAL C CA 1
ATOM 6865 C C . VAL C 1 292 ? 29.697 16.412 58.583 1.00 31.68 292 VAL C C 1
ATOM 6866 O O . VAL C 1 292 ? 28.693 16.194 59.271 1.00 24.81 292 VAL C O 1
ATOM 6870 N N . SER C 1 293 ? 30.888 16.637 59.135 1.00 27.02 293 SER C N 1
ATOM 6871 C CA . SER C 1 293 ? 31.074 16.668 60.581 1.00 34.92 293 SER C CA 1
ATOM 6872 C C . SER C 1 293 ? 30.832 18.047 61.177 1.00 32.57 293 SER C C 1
ATOM 6873 O O . SER C 1 293 ? 30.938 18.206 62.397 1.00 41.64 293 SER C O 1
ATOM 6876 N N . GLY C 1 294 ? 30.509 19.041 60.352 1.00 32.41 294 GLY C N 1
ATOM 6877 C CA . GLY C 1 294 ? 30.262 20.380 60.855 1.00 23.28 294 GLY C CA 1
ATOM 6878 C C . GLY C 1 294 ? 31.463 21.033 61.499 1.00 27.15 294 GLY C C 1
ATOM 6879 O O . GLY C 1 294 ? 31.301 21.808 62.448 1.00 26.03 294 GLY C O 1
ATOM 6880 N N . LYS C 1 295 ? 32.674 20.736 61.014 1.00 33.61 295 LYS C N 1
ATOM 6881 C CA . LYS C 1 295 ? 33.866 21.361 61.581 1.00 36.88 295 LYS C CA 1
ATOM 6882 C C . LYS C 1 295 ? 33.807 22.876 61.440 1.00 41.69 295 LYS C C 1
ATOM 6883 O O . LYS C 1 295 ? 34.153 23.610 62.373 1.00 46.44 295 LYS C O 1
ATOM 6889 N N . THR C 1 296 ? 33.372 23.359 60.283 1.00 46.83 296 THR C N 1
ATOM 6890 C CA . THR C 1 296 ? 33.113 24.770 60.058 1.00 42.30 296 THR C CA 1
ATOM 6891 C C . THR C 1 296 ? 31.618 24.989 59.872 1.00 37.75 296 THR C C 1
ATOM 6892 O O . THR C 1 296 ? 30.854 24.053 59.621 1.00 39.93 296 THR C O 1
ATOM 6896 N N . GLU C 1 297 ? 31.206 26.245 59.999 1.00 38.12 297 GLU C N 1
ATOM 6897 C CA . GLU C 1 297 ? 29.806 26.621 59.852 1.00 34.28 297 GLU C CA 1
ATOM 6898 C C . GLU C 1 297 ? 29.380 26.762 58.393 1.00 37.07 297 GLU C C 1
ATOM 6899 O O . GLU C 1 297 ? 28.280 27.259 58.127 1.00 35.11 297 GLU C O 1
ATOM 6905 N N . ALA C 1 298 ? 30.218 26.332 57.452 1.00 26.51 298 ALA C N 1
ATOM 6906 C CA . ALA C 1 298 ? 29.883 26.411 56.039 1.00 28.61 298 ALA C CA 1
ATOM 6907 C C . ALA C 1 298 ? 28.862 25.343 55.667 1.00 28.31 298 ALA C C 1
ATOM 6908 O O . ALA C 1 298 ? 28.936 24.203 56.134 1.00 27.94 298 ALA C O 1
ATOM 6910 N N . HIS C 1 299 ? 27.907 25.728 54.818 1.00 27.62 299 HIS C N 1
ATOM 6911 C CA . HIS C 1 299 ? 26.855 24.834 54.330 1.00 27.08 299 HIS C CA 1
ATOM 6912 C C . HIS C 1 299 ? 26.069 24.214 55.485 1.00 19.27 299 HIS C C 1
ATOM 6913 O O . HIS C 1 299 ? 25.810 23.010 55.518 1.00 20.98 299 HIS C O 1
ATOM 6920 N N . ALA C 1 300 ? 25.686 25.059 56.444 1.00 22.42 300 ALA C N 1
ATOM 6921 C CA . ALA C 1 300 ? 24.864 24.601 57.557 1.00 18.93 300 ALA C CA 1
ATOM 6922 C C . ALA C 1 300 ? 23.489 24.131 57.103 1.00 22.64 300 ALA C C 1
ATOM 6923 O O . ALA C 1 300 ? 22.843 23.363 57.824 1.00 25.43 300 ALA C O 1
ATOM 6925 N N . GLU C 1 301 ? 23.030 24.571 55.927 1.00 21.03 301 GLU C N 1
ATOM 6926 C CA . GLU C 1 301 ? 21.752 24.104 55.401 1.00 27.54 301 GLU C CA 1
ATOM 6927 C C . GLU C 1 301 ? 21.778 22.610 55.119 1.00 18.02 301 GLU C C 1
ATOM 6928 O O . GLU C 1 301 ? 20.725 21.962 55.091 1.00 21.64 301 GLU C O 1
ATOM 6934 N N . TRP C 1 302 ? 22.964 22.052 54.897 1.00 19.07 302 TRP C N 1
ATOM 6935 C CA . TRP C 1 302 ? 23.118 20.652 54.535 1.00 20.51 302 TRP C CA 1
ATOM 6936 C C . TRP C 1 302 ? 23.165 19.725 55.742 1.00 22.40 302 TRP C C 1
ATOM 6937 O O . TRP C 1 302 ? 23.276 18.507 55.563 1.00 21.72 302 TRP C O 1
ATOM 6948 N N . ARG C 1 303 ? 23.075 20.264 56.954 1.00 25.32 303 ARG C N 1
ATOM 6949 C CA . ARG C 1 303 ? 23.104 19.477 58.180 1.00 23.82 303 ARG C CA 1
ATOM 6950 C C . ARG C 1 303 ? 21.826 19.748 58.959 1.00 25.04 303 ARG C C 1
ATOM 6951 O O . ARG C 1 303 ? 21.560 20.892 59.341 1.00 28.63 303 ARG C O 1
ATOM 6959 N N . THR C 1 304 ? 21.038 18.703 59.188 1.00 26.68 304 THR C N 1
ATOM 6960 C CA . THR C 1 304 ? 19.780 18.799 59.922 1.00 31.80 304 THR C CA 1
ATOM 6961 C C . THR C 1 304 ? 19.946 18.071 61.251 1.00 30.93 304 THR C C 1
ATOM 6962 O O . THR C 1 304 ? 20.120 16.847 61.278 1.00 24.49 304 THR C O 1
ATOM 6966 N N . LEU C 1 305 ? 19.899 18.825 62.348 1.00 31.89 305 LEU C N 1
ATOM 6967 C CA . LEU C 1 305 ? 20.058 18.235 63.670 1.00 24.97 305 LEU C CA 1
ATOM 6968 C C . LEU C 1 305 ? 18.951 17.227 63.948 1.00 25.68 305 LEU C C 1
ATOM 6969 O O . LEU C 1 305 ? 17.771 17.480 63.686 1.00 27.54 305 LEU C O 1
ATOM 6974 N N . VAL C 1 306 ? 19.346 16.074 64.487 1.00 31.63 306 VAL C N 1
ATOM 6975 C CA . VAL C 1 306 ? 18.397 14.989 64.712 1.00 34.22 306 VAL C CA 1
ATOM 6976 C C . VAL C 1 306 ? 17.499 15.297 65.906 1.00 41.66 306 VAL C C 1
ATOM 6977 O O . VAL C 1 306 ? 16.290 15.034 65.875 1.00 32.79 306 VAL C O 1
ATOM 6981 N N . LYS C 1 307 ? 18.066 15.863 66.967 1.00 45.43 307 LYS C N 1
ATOM 6982 C CA . LYS C 1 307 ? 17.301 16.185 68.167 1.00 42.82 307 LYS C CA 1
ATOM 6983 C C . LYS C 1 307 ? 16.394 17.389 67.934 1.00 40.85 307 LYS C C 1
ATOM 6984 O O . LYS C 1 307 ? 16.815 18.394 67.360 1.00 45.21 307 LYS C O 1
ATOM 6986 N N . SER D 1 2 ? -6.340 -9.127 49.553 1.00 70.31 2 SER D N 1
ATOM 6987 C CA . SER D 1 2 ? -4.929 -9.205 49.913 1.00 70.35 2 SER D CA 1
ATOM 6988 C C . SER D 1 2 ? -4.359 -10.588 49.621 1.00 72.98 2 SER D C 1
ATOM 6989 O O . SER D 1 2 ? -5.018 -11.604 49.846 1.00 74.54 2 SER D O 1
ATOM 6992 N N . MET D 1 3 ? -3.125 -10.617 49.118 1.00 71.94 3 MET D N 1
ATOM 6993 C CA . MET D 1 3 ? -2.455 -11.870 48.800 1.00 61.58 3 MET D CA 1
ATOM 6994 C C . MET D 1 3 ? -1.803 -12.518 50.015 1.00 51.96 3 MET D C 1
ATOM 6995 O O . MET D 1 3 ? -1.319 -13.650 49.911 1.00 40.37 3 MET D O 1
ATOM 7000 N N . ALA D 1 4 ? -1.782 -11.836 51.159 1.00 53.43 4 ALA D N 1
ATOM 7001 C CA . ALA D 1 4 ? -1.212 -12.387 52.381 1.00 44.73 4 ALA D CA 1
ATOM 7002 C C . ALA D 1 4 ? -2.251 -13.010 53.300 1.00 47.80 4 ALA D C 1
ATOM 7003 O O . ALA D 1 4 ? -1.937 -13.972 54.008 1.00 48.37 4 ALA D O 1
ATOM 7005 N N . ASP D 1 5 ? -3.480 -12.489 53.302 1.00 61.38 5 ASP D N 1
ATOM 7006 C CA . ASP D 1 5 ? -4.537 -12.983 54.186 1.00 71.93 5 ASP D CA 1
ATOM 7007 C C . ASP D 1 5 ? -5.348 -14.039 53.441 1.00 66.44 5 ASP D C 1
ATOM 7008 O O . ASP D 1 5 ? -6.423 -13.782 52.894 1.00 69.21 5 ASP D O 1
ATOM 7013 N N . ARG D 1 6 ? -4.813 -15.257 53.429 1.00 58.13 6 ARG D N 1
ATOM 7014 C CA . ARG D 1 6 ? -5.459 -16.383 52.772 1.00 49.99 6 ARG D CA 1
ATOM 7015 C C . ARG D 1 6 ? -5.389 -17.605 53.673 1.00 50.78 6 ARG D C 1
ATOM 7016 O O . ARG D 1 6 ? -4.533 -17.707 54.557 1.00 46.01 6 ARG D O 1
ATOM 7024 N N . ASP D 1 7 ? -6.301 -18.540 53.434 1.00 46.65 7 ASP D N 1
ATOM 7025 C CA . ASP D 1 7 ? -6.321 -19.810 54.144 1.00 54.08 7 ASP D CA 1
ATOM 7026 C C . ASP D 1 7 ? -5.568 -20.851 53.328 1.00 50.35 7 ASP D C 1
ATOM 7027 O O . ASP D 1 7 ? -5.812 -21.004 52.127 1.00 60.75 7 ASP D O 1
ATOM 7032 N N . GLY D 1 8 ? -4.654 -21.551 53.976 1.00 42.65 8 GLY D N 1
ATOM 7033 C CA . GLY D 1 8 ? -3.853 -22.556 53.317 1.00 36.43 8 GLY D CA 1
ATOM 7034 C C . GLY D 1 8 ? -2.484 -22.638 53.958 1.00 30.32 8 GLY D C 1
ATOM 7035 O O . GLY D 1 8 ? -2.270 -22.139 55.059 1.00 35.35 8 GLY D O 1
ATOM 7036 N N . VAL D 1 9 ? -1.564 -23.277 53.243 1.00 22.72 9 VAL D N 1
ATOM 7037 C CA . VAL D 1 9 ? -0.200 -23.458 53.716 1.00 25.00 9 VAL D CA 1
ATOM 7038 C C . VAL D 1 9 ? 0.770 -22.997 52.639 1.00 22.29 9 VAL D C 1
ATOM 7039 O O . VAL D 1 9 ? 0.454 -22.990 51.445 1.00 25.61 9 VAL D O 1
ATOM 7043 N N . ILE D 1 10 ? 1.961 -22.604 53.078 1.00 25.39 10 ILE D N 1
ATOM 7044 C CA . ILE D 1 10 ? 3.048 -22.194 52.201 1.00 28.30 10 ILE D CA 1
ATOM 7045 C C . ILE D 1 10 ? 4.275 -23.000 52.595 1.00 31.91 10 ILE D C 1
ATOM 7046 O O . ILE D 1 10 ? 4.668 -23.002 53.769 1.00 25.79 10 ILE D O 1
ATOM 7051 N N . TRP D 1 11 ? 4.865 -23.699 51.631 1.00 23.85 11 TRP D N 1
ATOM 7052 C CA . TRP D 1 11 ? 6.100 -24.432 51.881 1.00 18.18 11 TRP D CA 1
ATOM 7053 C C . TRP D 1 11 ? 7.219 -23.425 52.103 1.00 20.30 11 TRP D C 1
ATOM 7054 O O . TRP D 1 11 ? 7.581 -22.677 51.190 1.00 22.52 11 TRP D O 1
ATOM 7065 N N . TYR D 1 12 ? 7.754 -23.392 53.319 1.00 25.81 12 TYR D N 1
ATOM 7066 C CA . TYR D 1 12 ? 8.699 -22.362 53.745 1.00 25.25 12 TYR D CA 1
ATOM 7067 C C . TYR D 1 12 ? 9.880 -23.065 54.407 1.00 26.01 12 TYR D C 1
ATOM 7068 O O . TYR D 1 12 ? 9.764 -23.546 55.539 1.00 18.41 12 TYR D O 1
ATOM 7077 N N . ASP D 1 13 ? 11.001 -23.134 53.688 1.00 26.79 13 ASP D N 1
ATOM 7078 C CA . ASP D 1 13 ? 12.267 -23.651 54.211 1.00 34.38 13 ASP D CA 1
ATOM 7079 C C . ASP D 1 13 ? 12.107 -25.034 54.839 1.00 36.63 13 ASP D C 1
ATOM 7080 O O . ASP D 1 13 ? 12.585 -25.305 55.943 1.00 34.81 13 ASP D O 1
ATOM 7085 N N . GLY D 1 14 ? 11.431 -25.926 54.115 1.00 31.41 14 GLY D N 1
ATOM 7086 C CA . GLY D 1 14 ? 11.332 -27.315 54.484 1.00 28.51 14 GLY D CA 1
ATOM 7087 C C . GLY D 1 14 ? 10.004 -27.725 55.092 1.00 37.50 14 GLY D C 1
ATOM 7088 O O . GLY D 1 14 ? 9.651 -28.908 55.033 1.00 34.80 14 GLY D O 1
ATOM 7089 N N . GLU D 1 15 ? 9.262 -26.787 55.674 1.00 32.44 15 GLU D N 1
ATOM 7090 C CA . GLU D 1 15 ? 8.028 -27.125 56.365 1.00 36.25 15 GLU D CA 1
ATOM 7091 C C . GLU D 1 15 ? 6.848 -26.356 55.788 1.00 28.88 15 GLU D C 1
ATOM 7092 O O . GLU D 1 15 ? 7.000 -25.296 55.173 1.00 27.39 15 GLU D O 1
ATOM 7098 N N . LEU D 1 16 ? 5.661 -26.918 56.003 1.00 30.22 16 LEU D N 1
ATOM 7099 C CA . LEU D 1 16 ? 4.402 -26.295 55.607 1.00 30.85 16 LEU D CA 1
ATOM 7100 C C . LEU D 1 16 ? 3.939 -25.404 56.750 1.00 31.16 16 LEU D C 1
ATOM 7101 O O . LEU D 1 16 ? 3.452 -25.888 57.774 1.00 34.49 16 LEU D O 1
ATOM 7106 N N . VAL D 1 17 ? 4.097 -24.099 56.578 1.00 34.52 17 VAL D N 1
ATOM 7107 C CA . VAL D 1 17 ? 3.648 -23.131 57.558 1.00 34.26 17 VAL D CA 1
ATOM 7108 C C . VAL D 1 17 ? 2.317 -22.555 57.096 1.00 31.69 17 VAL D C 1
ATOM 7109 O O . VAL D 1 17 ? 1.953 -22.623 55.919 1.00 30.71 17 VAL D O 1
ATOM 7113 N N . GLN D 1 18 ? 1.570 -21.991 58.042 1.00 26.94 18 GLN D N 1
ATOM 7114 C CA . GLN D 1 18 ? 0.319 -21.328 57.701 1.00 32.24 18 GLN D CA 1
ATOM 7115 C C . GLN D 1 18 ? 0.585 -20.132 56.794 1.00 27.47 18 GLN D C 1
ATOM 7116 O O . GLN D 1 18 ? 1.649 -19.508 56.848 1.00 35.61 18 GLN D O 1
ATOM 7122 N N . TRP D 1 19 ? -0.404 -19.814 55.955 1.00 25.87 19 TRP D N 1
ATOM 7123 C CA . TRP D 1 19 ? -0.212 -18.807 54.914 1.00 23.68 19 TRP D CA 1
ATOM 7124 C C . TRP D 1 19 ? 0.162 -17.454 55.506 1.00 25.22 19 TRP D C 1
ATOM 7125 O O . TRP D 1 19 ? 1.082 -16.787 55.019 1.00 29.54 19 TRP D O 1
ATOM 7136 N N . ARG D 1 20 ? -0.530 -17.033 56.565 1.00 30.60 20 ARG D N 1
ATOM 7137 C CA . ARG D 1 20 ? -0.234 -15.743 57.174 1.00 28.72 20 ARG D CA 1
ATOM 7138 C C . ARG D 1 20 ? 1.021 -15.773 58.036 1.00 37.61 20 ARG D C 1
ATOM 7139 O O . ARG D 1 20 ? 1.546 -14.708 58.377 1.00 37.70 20 ARG D O 1
ATOM 7147 N N . ASP D 1 21 ? 1.508 -16.960 58.398 1.00 30.77 21 ASP D N 1
ATOM 7148 C CA . ASP D 1 21 ? 2.737 -17.085 59.168 1.00 25.17 21 ASP D CA 1
ATOM 7149 C C . ASP D 1 21 ? 3.987 -17.069 58.300 1.00 30.55 21 ASP D C 1
ATOM 7150 O O . ASP D 1 21 ? 5.095 -16.983 58.840 1.00 31.28 21 ASP D O 1
ATOM 7155 N N . ALA D 1 22 ? 3.842 -17.156 56.977 1.00 31.50 22 ALA D N 1
ATOM 7156 C CA . ALA D 1 22 ? 4.985 -17.126 56.066 1.00 28.37 22 ALA D CA 1
ATOM 7157 C C . ALA D 1 22 ? 5.380 -15.670 55.841 1.00 33.95 22 ALA D C 1
ATOM 7158 O O . ALA D 1 22 ? 4.986 -15.020 54.870 1.00 37.83 22 ALA D O 1
ATOM 7160 N N . THR D 1 23 ? 6.174 -15.150 56.771 1.00 23.88 23 THR D N 1
ATOM 7161 C CA . THR D 1 23 ? 6.635 -13.772 56.721 1.00 21.31 23 THR D CA 1
ATOM 7162 C C . THR D 1 23 ? 8.155 -13.733 56.630 1.00 23.86 23 THR D C 1
ATOM 7163 O O . THR D 1 23 ? 8.841 -14.751 56.756 1.00 24.45 23 THR D O 1
ATOM 7167 N N . THR D 1 24 ? 8.672 -12.532 56.387 1.00 27.73 24 THR D N 1
ATOM 7168 C CA . THR D 1 24 ? 10.105 -12.288 56.367 1.00 28.63 24 THR D CA 1
ATOM 7169 C C . THR D 1 24 ? 10.336 -10.866 56.852 1.00 21.81 24 THR D C 1
ATOM 7170 O O . THR D 1 24 ? 9.440 -10.019 56.796 1.00 30.03 24 THR D O 1
ATOM 7174 N N . HIS D 1 25 ? 11.544 -10.610 57.345 1.00 18.93 25 HIS D N 1
ATOM 7175 C CA . HIS D 1 25 ? 11.837 -9.291 57.888 1.00 18.15 25 HIS D CA 1
ATOM 7176 C C . HIS D 1 25 ? 11.850 -8.240 56.783 1.00 29.90 25 HIS D C 1
ATOM 7177 O O . HIS D 1 25 ? 12.126 -8.532 55.616 1.00 33.60 25 HIS D O 1
ATOM 7184 N N . VAL D 1 26 ? 11.544 -6.998 57.169 1.00 18.34 26 VAL D N 1
ATOM 7185 C CA . VAL D 1 26 ? 11.442 -5.918 56.200 1.00 16.89 26 VAL D CA 1
ATOM 7186 C C . VAL D 1 26 ? 12.801 -5.519 55.644 1.00 32.02 26 VAL D C 1
ATOM 7187 O O . VAL D 1 26 ? 12.865 -4.824 54.623 1.00 33.36 26 VAL D O 1
ATOM 7191 N N . LEU D 1 27 ? 13.894 -5.941 56.285 1.00 34.04 27 LEU D N 1
ATOM 7192 C CA . LEU D 1 27 ? 15.239 -5.727 55.765 1.00 28.62 27 LEU D CA 1
ATOM 7193 C C . LEU D 1 27 ? 15.776 -6.959 55.049 1.00 29.63 27 LEU D C 1
ATOM 7194 O O . LEU D 1 27 ? 16.977 -7.243 55.110 1.00 34.15 27 LEU D O 1
ATOM 7199 N N . THR D 1 28 ? 14.898 -7.705 54.387 1.00 31.64 28 THR D N 1
ATOM 7200 C CA . THR D 1 28 ? 15.317 -8.859 53.605 1.00 26.08 28 THR D CA 1
ATOM 7201 C C . THR D 1 28 ? 16.116 -8.405 52.387 1.00 24.46 28 THR D C 1
ATOM 7202 O O . THR D 1 28 ? 15.724 -7.471 51.682 1.00 23.23 28 THR D O 1
ATOM 7206 N N . HIS D 1 29 ? 17.243 -9.079 52.144 1.00 29.92 29 HIS D N 1
ATOM 7207 C CA . HIS D 1 29 ? 18.193 -8.618 51.133 1.00 31.97 29 HIS D CA 1
ATOM 7208 C C . HIS D 1 29 ? 17.561 -8.579 49.744 1.00 34.52 29 HIS D C 1
ATOM 7209 O O . HIS D 1 29 ? 17.673 -7.577 49.027 1.00 21.23 29 HIS D O 1
ATOM 7216 N N . THR D 1 30 ? 16.895 -9.666 49.345 1.00 22.33 30 THR D N 1
ATOM 7217 C CA . THR D 1 30 ? 16.258 -9.696 48.031 1.00 27.08 30 THR D CA 1
ATOM 7218 C C . THR D 1 30 ? 15.195 -8.612 47.902 1.00 28.23 30 THR D C 1
ATOM 7219 O O . THR D 1 30 ? 14.977 -8.080 46.807 1.00 24.64 30 THR D O 1
ATOM 7223 N N . HIS D 1 31 ? 14.542 -8.259 49.011 1.00 30.15 31 HIS D N 1
ATOM 7224 C CA . HIS D 1 31 ? 13.531 -7.211 48.977 1.00 38.39 31 HIS D CA 1
ATOM 7225 C C . HIS D 1 31 ? 14.139 -5.859 48.623 1.00 37.83 31 HIS D C 1
ATOM 7226 O O . HIS D 1 31 ? 13.495 -5.044 47.953 1.00 35.69 31 HIS D O 1
ATOM 7233 N N . HIS D 1 32 ? 15.379 -5.613 49.043 1.00 37.09 32 HIS D N 1
ATOM 7234 C CA . HIS D 1 32 ? 16.040 -4.338 48.799 1.00 39.41 32 HIS D CA 1
ATOM 7235 C C . HIS D 1 32 ? 16.877 -4.318 47.527 1.00 39.28 32 HIS D C 1
ATOM 7236 O O . HIS D 1 32 ? 17.083 -3.239 46.962 1.00 33.94 32 HIS D O 1
ATOM 7243 N N . TYR D 1 33 ? 17.362 -5.472 47.055 1.00 28.87 33 TYR D N 1
ATOM 7244 C CA . TYR D 1 33 ? 18.263 -5.501 45.907 1.00 25.90 33 TYR D CA 1
ATOM 7245 C C . TYR D 1 33 ? 17.798 -6.381 44.755 1.00 31.38 33 TYR D C 1
ATOM 7246 O O . TYR D 1 33 ? 18.466 -6.397 43.715 1.00 32.28 33 TYR D O 1
ATOM 7255 N N . GLY D 1 34 ? 16.690 -7.104 44.897 1.00 34.58 34 GLY D N 1
ATOM 7256 C CA . GLY D 1 34 ? 16.120 -7.852 43.795 1.00 24.70 34 GLY D CA 1
ATOM 7257 C C . GLY D 1 34 ? 16.806 -9.158 43.459 1.00 21.57 34 GLY D C 1
ATOM 7258 O O . GLY D 1 34 ? 16.323 -9.879 42.576 1.00 25.87 34 GLY D O 1
ATOM 7259 N N . MET D 1 35 ? 17.907 -9.490 44.129 1.00 25.65 35 MET D N 1
ATOM 7260 C CA . MET D 1 35 ? 18.655 -10.718 43.855 1.00 27.60 35 MET D CA 1
ATOM 7261 C C . MET D 1 35 ? 17.849 -11.918 44.336 1.00 18.37 35 MET D C 1
ATOM 7262 O O . MET D 1 35 ? 17.881 -12.278 45.514 1.00 21.08 35 MET D O 1
ATOM 7267 N N . GLY D 1 36 ? 17.122 -12.538 43.417 1.00 18.59 36 GLY D N 1
ATOM 7268 C CA . GLY D 1 36 ? 16.355 -13.730 43.720 1.00 18.05 36 GLY D CA 1
ATOM 7269 C C . GLY D 1 36 ? 15.794 -14.304 42.442 1.00 17.26 36 GLY D C 1
ATOM 7270 O O . GLY D 1 36 ? 15.672 -13.606 41.432 1.00 22.28 36 GLY D O 1
ATOM 7271 N N . VAL D 1 37 ? 15.467 -15.594 42.492 1.00 18.09 37 VAL D N 1
ATOM 7272 C CA . VAL D 1 37 ? 14.923 -16.289 41.336 1.00 17.85 37 VAL D CA 1
ATOM 7273 C C . VAL D 1 37 ? 13.599 -16.928 41.729 1.00 17.69 37 VAL D C 1
ATOM 7274 O O . VAL D 1 37 ? 13.331 -17.195 42.903 1.00 24.11 37 VAL D O 1
ATOM 7278 N N . PHE D 1 38 ? 12.762 -17.170 40.725 1.00 9.95 38 PHE D N 1
ATOM 7279 C CA . PHE D 1 38 ? 11.432 -17.709 40.966 1.00 16.72 38 PHE D CA 1
ATOM 7280 C C . PHE D 1 38 ? 10.959 -18.474 39.738 1.00 19.13 38 PHE D C 1
ATOM 7281 O O . PHE D 1 38 ? 11.586 -18.446 38.676 1.00 13.13 38 PHE D O 1
ATOM 7289 N N . GLU D 1 39 ? 9.825 -19.153 39.899 1.00 17.46 39 GLU D N 1
ATOM 7290 C CA . GLU D 1 39 ? 9.212 -19.916 38.824 1.00 17.30 39 GLU D CA 1
ATOM 7291 C C . GLU D 1 39 ? 7.710 -19.680 38.818 1.00 24.11 39 GLU D C 1
ATOM 7292 O O . GLU D 1 39 ? 7.112 -19.297 39.827 1.00 30.07 39 GLU D O 1
ATOM 7298 N N . GLY D 1 40 ? 7.110 -19.909 37.655 1.00 20.52 40 GLY D N 1
ATOM 7299 C CA . GLY D 1 40 ? 5.669 -19.911 37.513 1.00 20.68 40 GLY D CA 1
ATOM 7300 C C . GLY D 1 40 ? 5.192 -21.239 36.965 1.00 21.07 40 GLY D C 1
ATOM 7301 O O . GLY D 1 40 ? 5.477 -21.577 35.814 1.00 15.48 40 GLY D O 1
ATOM 7302 N N . VAL D 1 41 ? 4.481 -22.007 37.786 1.00 19.13 41 VAL D N 1
ATOM 7303 C CA . VAL D 1 41 ? 4.071 -23.363 37.452 1.00 21.41 41 VAL D CA 1
ATOM 7304 C C . VAL D 1 41 ? 2.558 -23.463 37.575 1.00 22.12 41 VAL D C 1
ATOM 7305 O O . VAL D 1 41 ? 1.946 -22.845 38.452 1.00 12.71 41 VAL D O 1
ATOM 7309 N N . ARG D 1 42 ? 1.953 -24.255 36.693 1.00 16.84 42 ARG D N 1
ATOM 7310 C CA . ARG D 1 42 ? 0.514 -24.459 36.699 1.00 19.36 42 ARG D CA 1
ATOM 7311 C C . ARG D 1 42 ? 0.178 -25.908 37.021 1.00 23.95 42 ARG D C 1
ATOM 7312 O O . ARG D 1 42 ? 0.906 -26.834 36.651 1.00 20.39 42 ARG D O 1
ATOM 7320 N N . ALA D 1 43 ? -0.936 -26.086 37.723 1.00 22.75 43 ALA D N 1
ATOM 7321 C CA . ALA D 1 43 ? -1.525 -27.393 37.972 1.00 14.48 43 ALA D CA 1
ATOM 7322 C C . ALA D 1 43 ? -2.903 -27.417 37.332 1.00 18.91 43 ALA D C 1
ATOM 7323 O O . ALA D 1 43 ? -3.664 -26.452 37.455 1.00 20.16 43 ALA D O 1
ATOM 7325 N N . TYR D 1 44 ? -3.215 -28.506 36.638 1.00 20.91 44 TYR D N 1
ATOM 7326 C CA . TYR D 1 44 ? -4.484 -28.647 35.946 1.00 23.19 44 TYR D CA 1
ATOM 7327 C C . TYR D 1 44 ? -5.210 -29.893 36.428 1.00 29.06 44 TYR D C 1
ATOM 7328 O O . TYR D 1 44 ? -4.592 -30.853 36.897 1.00 16.81 44 TYR D O 1
ATOM 7337 N N . ASP D 1 45 ? -6.532 -29.862 36.309 1.00 26.24 45 ASP D N 1
ATOM 7338 C CA . ASP D 1 45 ? -7.351 -31.031 36.587 1.00 15.25 45 ASP D CA 1
ATOM 7339 C C . ASP D 1 45 ? -7.309 -31.960 35.380 1.00 29.03 45 ASP D C 1
ATOM 7340 O O . ASP D 1 45 ? -7.587 -31.535 34.254 1.00 28.68 45 ASP D O 1
ATOM 7345 N N . THR D 1 46 ? -6.947 -33.216 35.609 1.00 26.16 46 THR D N 1
ATOM 7346 C CA . THR D 1 46 ? -6.877 -34.238 34.578 1.00 21.87 46 THR D CA 1
ATOM 7347 C C . THR D 1 46 ? -7.802 -35.392 34.941 1.00 38.59 46 THR D C 1
ATOM 7348 O O . THR D 1 46 ? -8.243 -35.503 36.092 1.00 41.14 46 THR D O 1
ATOM 7352 N N . PRO D 1 47 ? -8.132 -36.264 33.983 1.00 37.70 47 PRO D N 1
ATOM 7353 C CA . PRO D 1 47 ? -8.894 -37.472 34.338 1.00 36.10 47 PRO D CA 1
ATOM 7354 C C . PRO D 1 47 ? -8.249 -38.288 35.446 1.00 37.90 47 PRO D C 1
ATOM 7355 O O . PRO D 1 47 ? -8.960 -38.975 36.191 1.00 40.29 47 PRO D O 1
ATOM 7359 N N . GLN D 1 48 ? -6.925 -38.229 35.585 1.00 40.93 48 GLN D N 1
ATOM 7360 C CA . GLN D 1 48 ? -6.233 -38.912 36.668 1.00 37.42 48 GLN D CA 1
ATOM 7361 C C . GLN D 1 48 ? -6.160 -38.083 37.945 1.00 36.32 48 GLN D C 1
ATOM 7362 O O . GLN D 1 48 ? -5.670 -38.583 38.963 1.00 38.89 48 GLN D O 1
ATOM 7368 N N . GLY D 1 49 ? -6.626 -36.840 37.916 1.00 35.68 49 GLY D N 1
ATOM 7369 C CA . GLY D 1 49 ? -6.579 -35.950 39.059 1.00 36.09 49 GLY D CA 1
ATOM 7370 C C . GLY D 1 49 ? -5.764 -34.707 38.763 1.00 29.23 49 GLY D C 1
ATOM 7371 O O . GLY D 1 49 ? -5.330 -34.463 37.633 1.00 37.01 49 GLY D O 1
ATOM 7372 N N . THR D 1 50 ? -5.558 -33.908 39.807 1.00 31.42 50 THR D N 1
ATOM 7373 C CA . THR D 1 50 ? -4.783 -32.681 39.677 1.00 34.52 50 THR D CA 1
ATOM 7374 C C . THR D 1 50 ? -3.324 -33.012 39.378 1.00 29.04 50 THR D C 1
ATOM 7375 O O . THR D 1 50 ? -2.677 -33.754 40.124 1.00 26.74 50 THR D O 1
ATOM 7379 N N . ALA D 1 51 ? -2.806 -32.457 38.284 1.00 28.39 51 ALA D N 1
ATOM 7380 C CA . ALA D 1 51 ? -1.457 -32.748 37.821 1.00 30.28 51 ALA D CA 1
ATOM 7381 C C . ALA D 1 51 ? -0.729 -31.456 37.479 1.00 23.65 51 ALA D C 1
ATOM 7382 O O . ALA D 1 51 ? -1.313 -30.537 36.897 1.00 23.93 51 ALA D O 1
ATOM 7384 N N . ILE D 1 52 ? 0.549 -31.397 37.840 1.00 23.25 52 ILE D N 1
ATOM 7385 C CA . ILE D 1 52 ? 1.402 -30.254 37.535 1.00 12.62 52 ILE D CA 1
ATOM 7386 C C . ILE D 1 52 ? 2.015 -30.457 36.157 1.00 24.42 52 ILE D C 1
ATOM 7387 O O . ILE D 1 52 ? 2.549 -31.532 35.858 1.00 22.27 52 ILE D O 1
ATOM 7392 N N . PHE D 1 53 ? 1.944 -29.428 35.313 1.00 24.28 53 PHE D N 1
ATOM 7393 C CA . PHE D 1 53 ? 2.442 -29.546 33.949 1.00 21.83 53 PHE D CA 1
ATOM 7394 C C . PHE D 1 53 ? 3.940 -29.263 33.917 1.00 16.05 53 PHE D C 1
ATOM 7395 O O . PHE D 1 53 ? 4.386 -28.184 34.323 1.00 16.02 53 PHE D O 1
ATOM 7403 N N . ARG D 1 54 ? 4.706 -30.241 33.435 1.00 19.11 54 ARG D N 1
ATOM 7404 C CA . ARG D 1 54 ? 6.155 -30.145 33.264 1.00 18.88 54 ARG D CA 1
ATOM 7405 C C . ARG D 1 54 ? 6.833 -29.642 34.537 1.00 20.02 54 ARG D C 1
ATOM 7406 O O . ARG D 1 54 ? 7.540 -28.631 34.549 1.00 10.63 54 ARG D O 1
ATOM 7414 N N . LEU D 1 55 ? 6.601 -30.387 35.622 1.00 18.95 55 LEU D N 1
ATOM 7415 C CA . LEU D 1 55 ? 7.179 -30.029 36.913 1.00 21.94 55 LEU D CA 1
ATOM 7416 C C . LEU D 1 55 ? 8.700 -30.104 36.881 1.00 28.92 55 LEU D C 1
ATOM 7417 O O . LEU D 1 55 ? 9.384 -29.264 37.478 1.00 24.82 55 LEU D O 1
ATOM 7422 N N . GLN D 1 56 ? 9.248 -31.105 36.187 1.00 28.57 56 GLN D N 1
ATOM 7423 C CA . GLN D 1 56 ? 10.697 -31.266 36.139 1.00 24.46 56 GLN D CA 1
ATOM 7424 C C . GLN D 1 56 ? 11.360 -30.105 35.408 1.00 19.85 56 GLN D C 1
ATOM 7425 O O . GLN D 1 56 ? 12.432 -29.640 35.813 1.00 33.18 56 GLN D O 1
ATOM 7431 N N . ALA D 1 57 ? 10.738 -29.622 34.332 1.00 17.09 57 ALA D N 1
ATOM 7432 C CA . ALA D 1 57 ? 11.328 -28.522 33.578 1.00 18.52 57 ALA D CA 1
ATOM 7433 C C . ALA D 1 57 ? 11.345 -27.238 34.398 1.00 22.10 57 ALA D C 1
ATOM 7434 O O . ALA D 1 57 ? 12.306 -26.462 34.327 1.00 24.57 57 ALA D O 1
ATOM 7436 N N . HIS D 1 58 ? 10.297 -26.997 35.187 1.00 15.07 58 HIS D N 1
ATOM 7437 C CA . HIS D 1 58 ? 10.264 -25.792 36.008 1.00 23.55 58 HIS D CA 1
ATOM 7438 C C . HIS D 1 58 ? 11.259 -25.877 37.158 1.00 15.43 58 HIS D C 1
ATOM 7439 O O . HIS D 1 58 ? 11.907 -24.881 37.499 1.00 13.18 58 HIS D O 1
ATOM 7446 N N . THR D 1 59 ? 11.400 -27.057 37.762 1.00 14.76 59 THR D N 1
ATOM 7447 C CA . THR D 1 59 ? 12.366 -27.211 38.845 1.00 15.10 59 THR D CA 1
ATOM 7448 C C . THR D 1 59 ? 13.795 -27.091 38.328 1.00 26.21 59 THR D C 1
ATOM 7449 O O . THR D 1 59 ? 14.634 -26.432 38.956 1.00 27.77 59 THR D O 1
ATOM 7453 N N . ASP D 1 60 ? 14.088 -27.704 37.177 1.00 27.84 60 ASP D N 1
ATOM 7454 C CA . ASP D 1 60 ? 15.419 -27.581 36.587 1.00 24.02 60 ASP D CA 1
ATOM 7455 C C . ASP D 1 60 ? 15.741 -26.133 36.240 1.00 25.32 60 ASP D C 1
ATOM 7456 O O . ASP D 1 60 ? 16.870 -25.671 36.447 1.00 24.63 60 ASP D O 1
ATOM 7461 N N . ARG D 1 61 ? 14.764 -25.400 35.708 1.00 17.97 61 ARG D N 1
ATOM 7462 C CA . ARG D 1 61 ? 15.006 -24.002 35.377 1.00 22.32 61 ARG D CA 1
ATOM 7463 C C . ARG D 1 61 ? 15.178 -23.152 36.631 1.00 12.70 61 ARG D C 1
ATOM 7464 O O . ARG D 1 61 ? 15.972 -22.205 36.629 1.00 18.07 61 ARG D O 1
ATOM 7472 N N . LEU D 1 62 ? 14.454 -23.475 37.707 1.00 19.72 62 LEU D N 1
ATOM 7473 C CA . LEU D 1 62 ? 14.642 -22.754 38.964 1.00 20.18 62 LEU D CA 1
ATOM 7474 C C . LEU D 1 62 ? 16.069 -22.907 39.476 1.00 14.39 62 LEU D C 1
ATOM 7475 O O . LEU D 1 62 ? 16.688 -21.930 39.912 1.00 12.88 62 LEU D O 1
ATOM 7480 N N . PHE D 1 63 ? 16.608 -24.128 39.428 1.00 16.12 63 PHE D N 1
ATOM 7481 C CA . PHE D 1 63 ? 17.992 -24.341 39.837 1.00 20.98 63 PHE D CA 1
ATOM 7482 C C . PHE D 1 63 ? 18.965 -23.671 38.875 1.00 19.01 63 PHE D C 1
ATOM 7483 O O . PHE D 1 63 ? 19.978 -23.105 39.303 1.00 14.60 63 PHE D O 1
ATOM 7491 N N . ASP D 1 64 ? 18.676 -23.729 37.570 1.00 13.45 64 ASP D N 1
ATOM 7492 C CA . ASP D 1 64 ? 19.503 -23.019 36.599 1.00 16.40 64 ASP D CA 1
ATOM 7493 C C . ASP D 1 64 ? 19.539 -21.524 36.891 1.00 16.91 64 ASP D C 1
ATOM 7494 O O . ASP D 1 64 ? 20.611 -20.907 36.873 1.00 20.35 64 ASP D O 1
ATOM 7499 N N . SER D 1 65 ? 18.377 -20.925 37.172 1.00 13.43 65 SER D N 1
ATOM 7500 C CA . SER D 1 65 ? 18.331 -19.496 37.467 1.00 15.45 65 SER D CA 1
ATOM 7501 C C . SER D 1 65 ? 19.107 -19.170 38.736 1.00 15.18 65 SER D C 1
ATOM 7502 O O . SER D 1 65 ? 19.748 -18.116 38.829 1.00 18.21 65 SER D O 1
ATOM 7505 N N . ALA D 1 66 ? 19.048 -20.054 39.734 1.00 19.06 66 ALA D N 1
ATOM 7506 C CA . ALA D 1 66 ? 19.835 -19.844 40.943 1.00 16.57 66 ALA D CA 1
ATOM 7507 C C . ALA D 1 66 ? 21.322 -19.997 40.658 1.00 21.22 66 ALA D C 1
ATOM 7508 O O . ALA D 1 66 ? 22.136 -19.190 41.124 1.00 15.39 66 ALA D O 1
ATOM 7510 N N . HIS D 1 67 ? 21.691 -21.025 39.886 1.00 18.42 67 HIS D N 1
ATOM 7511 C CA . HIS D 1 67 ? 23.088 -21.222 39.511 1.00 19.53 67 HIS D CA 1
ATOM 7512 C C . HIS D 1 67 ? 23.640 -19.998 38.790 1.00 19.48 67 HIS D C 1
ATOM 7513 O O . HIS D 1 67 ? 24.793 -19.606 39.009 1.00 15.01 67 HIS D O 1
ATOM 7520 N N . ILE D 1 68 ? 22.824 -19.372 37.939 1.00 20.85 68 ILE D N 1
ATOM 7521 C CA . ILE D 1 68 ? 23.254 -18.167 37.234 1.00 21.17 68 ILE D CA 1
ATOM 7522 C C . ILE D 1 68 ? 23.552 -17.046 38.222 1.00 16.20 68 ILE D C 1
ATOM 7523 O O . ILE D 1 68 ? 24.565 -16.346 38.103 1.00 15.36 68 ILE D O 1
ATOM 7528 N N . MET D 1 69 ? 22.685 -16.863 39.213 1.00 10.72 69 MET D N 1
ATOM 7529 C CA . MET D 1 69 ? 22.863 -15.818 40.213 1.00 23.53 69 MET D CA 1
ATOM 7530 C C . MET D 1 69 ? 23.824 -16.214 41.327 1.00 27.28 69 MET D C 1
ATOM 7531 O O . MET D 1 69 ? 23.987 -15.445 42.279 1.00 32.60 69 MET D O 1
ATOM 7536 N N . ASN D 1 70 ? 24.461 -17.384 41.224 1.00 29.76 70 ASN D N 1
ATOM 7537 C CA . ASN D 1 70 ? 25.376 -17.885 42.252 1.00 28.28 70 ASN D CA 1
ATOM 7538 C C . ASN D 1 70 ? 24.666 -18.043 43.594 1.00 27.76 70 ASN D C 1
ATOM 7539 O O . ASN D 1 70 ? 25.219 -17.735 44.651 1.00 22.74 70 ASN D O 1
ATOM 7544 N N . MET D 1 71 ? 23.429 -18.526 43.552 1.00 23.86 71 MET D N 1
ATOM 7545 C CA . MET D 1 71 ? 22.644 -18.787 44.751 1.00 27.04 71 MET D CA 1
ATOM 7546 C C . MET D 1 71 ? 22.532 -20.292 44.943 1.00 23.82 71 MET D C 1
ATOM 7547 O O . MET D 1 71 ? 22.046 -21.000 44.054 1.00 28.22 71 MET D O 1
ATOM 7552 N N . GLN D 1 72 ? 22.981 -20.774 46.098 1.00 26.76 72 GLN D N 1
ATOM 7553 C CA . GLN D 1 72 ? 22.945 -22.196 46.416 1.00 24.58 72 GLN D CA 1
ATOM 7554 C C . GLN D 1 72 ? 21.613 -22.515 47.087 1.00 26.60 72 GLN D C 1
ATOM 7555 O O . GLN D 1 72 ? 21.379 -22.128 48.237 1.00 32.22 72 GLN D O 1
ATOM 7561 N N . ILE D 1 73 ? 20.739 -23.210 46.365 1.00 17.81 73 ILE D N 1
ATOM 7562 C CA . ILE D 1 73 ? 19.478 -23.694 46.920 1.00 25.70 73 ILE D CA 1
ATOM 7563 C C . ILE D 1 73 ? 19.788 -24.812 47.908 1.00 26.48 73 ILE D C 1
ATOM 7564 O O . ILE D 1 73 ? 20.386 -25.826 47.520 1.00 26.08 73 ILE D O 1
ATOM 7569 N N . PRO D 1 74 ? 19.399 -24.682 49.181 1.00 25.73 74 PRO D N 1
ATOM 7570 C CA . PRO D 1 74 ? 19.755 -25.706 50.176 1.00 15.61 74 PRO D CA 1
ATOM 7571 C C . PRO D 1 74 ? 18.913 -26.970 50.075 1.00 21.41 74 PRO D C 1
ATOM 7572 O O . PRO D 1 74 ? 18.671 -27.637 51.086 1.00 23.92 74 PRO D O 1
ATOM 7576 N N . TYR D 1 75 ? 18.458 -27.306 48.871 1.00 20.55 75 TYR D N 1
ATOM 7577 C CA . TYR D 1 75 ? 17.636 -28.488 48.661 1.00 23.98 75 TYR D CA 1
ATOM 7578 C C . TYR D 1 75 ? 17.976 -29.087 47.307 1.00 24.39 75 TYR D C 1
ATOM 7579 O O . TYR D 1 75 ? 18.480 -28.403 46.412 1.00 22.02 75 TYR D O 1
ATOM 7588 N N . SER D 1 76 ? 17.704 -30.380 47.173 1.00 17.71 76 SER D N 1
ATOM 7589 C CA . SER D 1 76 ? 17.902 -31.074 45.913 1.00 17.76 76 SER D CA 1
ATOM 7590 C C . SER D 1 76 ? 16.677 -30.897 45.021 1.00 24.95 76 SER D C 1
ATOM 7591 O O . SER D 1 76 ? 15.616 -30.444 45.456 1.00 23.70 76 SER D O 1
ATOM 7594 N N . ARG D 1 77 ? 16.835 -31.265 43.747 1.00 22.64 77 ARG D N 1
ATOM 7595 C CA . ARG D 1 77 ? 15.740 -31.107 42.799 1.00 23.16 77 ARG D CA 1
ATOM 7596 C C . ARG D 1 77 ? 14.548 -31.984 43.162 1.00 25.05 77 ARG D C 1
ATOM 7597 O O . ARG D 1 77 ? 13.400 -31.577 42.952 1.00 25.97 77 ARG D O 1
ATOM 7605 N N A ASP D 1 78 ? 14.790 -33.174 43.717 0.54 26.35 78 ASP D N 1
ATOM 7606 N N B ASP D 1 78 ? 14.794 -33.171 43.723 0.46 26.37 78 ASP D N 1
ATOM 7607 C CA A ASP D 1 78 ? 13.677 -34.040 44.094 0.54 26.92 78 ASP D CA 1
ATOM 7608 C CA B ASP D 1 78 ? 13.691 -34.047 44.103 0.46 27.01 78 ASP D CA 1
ATOM 7609 C C A ASP D 1 78 ? 12.917 -33.488 45.293 0.54 23.36 78 ASP D C 1
ATOM 7610 C C B ASP D 1 78 ? 12.917 -33.474 45.283 0.46 23.63 78 ASP D C 1
ATOM 7611 O O A ASP D 1 78 ? 11.699 -33.674 45.390 0.54 22.62 78 ASP D O 1
ATOM 7612 O O B ASP D 1 78 ? 11.693 -33.629 45.361 0.46 23.10 78 ASP D O 1
ATOM 7621 N N . GLU D 1 79 ? 13.610 -32.809 46.211 1.00 23.80 79 GLU D N 1
ATOM 7622 C CA . GLU D 1 79 ? 12.925 -32.199 47.346 1.00 27.65 79 GLU D CA 1
ATOM 7623 C C . GLU D 1 79 ? 12.067 -31.023 46.897 1.00 27.82 79 GLU D C 1
ATOM 7624 O O . GLU D 1 79 ? 10.940 -30.852 47.376 1.00 27.36 79 GLU D O 1
ATOM 7630 N N . ILE D 1 80 ? 12.582 -30.203 45.979 1.00 24.11 80 ILE D N 1
ATOM 7631 C CA . ILE D 1 80 ? 11.794 -29.093 45.456 1.00 20.93 80 ILE D CA 1
ATOM 7632 C C . ILE D 1 80 ? 10.608 -29.614 44.655 1.00 29.26 80 ILE D C 1
ATOM 7633 O O . ILE D 1 80 ? 9.491 -29.095 44.769 1.00 25.02 80 ILE D O 1
ATOM 7638 N N . ASN D 1 81 ? 10.826 -30.655 43.845 1.00 31.19 81 ASN D N 1
ATOM 7639 C CA . ASN D 1 81 ? 9.719 -31.276 43.122 1.00 37.48 81 ASN D CA 1
ATOM 7640 C C . ASN D 1 81 ? 8.653 -31.779 44.086 1.00 31.63 81 ASN D C 1
ATOM 7641 O O . ASN D 1 81 ? 7.454 -31.565 43.873 1.00 24.65 81 ASN D O 1
ATOM 7646 N N . GLU D 1 82 ? 9.074 -32.454 45.156 1.00 26.74 82 GLU D N 1
ATOM 7647 C CA . GLU D 1 82 ? 8.108 -32.955 46.126 1.00 31.84 82 GLU D CA 1
ATOM 7648 C C . GLU D 1 82 ? 7.437 -31.807 46.867 1.00 26.81 82 GLU D C 1
ATOM 7649 O O . GLU D 1 82 ? 6.235 -31.861 47.151 1.00 24.44 82 GLU D O 1
ATOM 7655 N N . ALA D 1 83 ? 8.195 -30.751 47.171 1.00 23.23 83 ALA D N 1
ATOM 7656 C CA . ALA D 1 83 ? 7.622 -29.588 47.840 1.00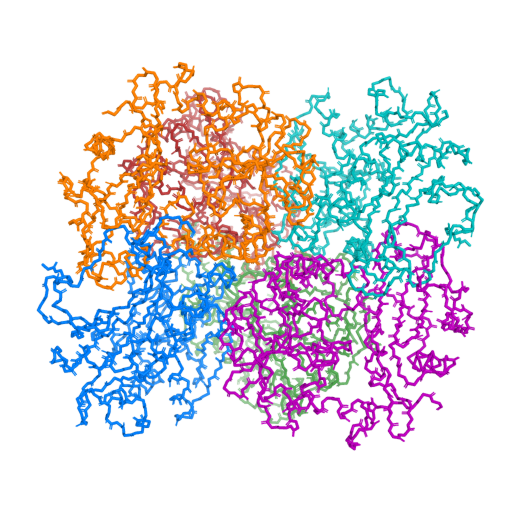 24.40 83 ALA D CA 1
ATOM 7657 C C . ALA D 1 83 ? 6.590 -28.890 46.962 1.00 25.86 83 ALA D C 1
ATOM 7658 O O . ALA D 1 83 ? 5.574 -28.397 47.466 1.00 30.85 83 ALA D O 1
ATOM 7660 N N . THR D 1 84 ? 6.834 -28.829 45.650 1.00 19.29 84 THR D N 1
ATOM 7661 C CA . THR D 1 84 ? 5.876 -28.187 44.755 1.00 18.12 84 THR D CA 1
ATOM 7662 C C . THR D 1 84 ? 4.568 -28.964 44.708 1.00 23.62 84 THR D C 1
ATOM 7663 O O . THR D 1 84 ? 3.483 -28.370 44.695 1.00 27.40 84 THR D O 1
ATOM 7667 N N . ARG D 1 85 ? 4.651 -30.297 44.681 1.00 20.25 85 ARG D N 1
ATOM 7668 C CA . ARG D 1 85 ? 3.444 -31.114 44.737 1.00 24.45 85 ARG D CA 1
ATOM 7669 C C . ARG D 1 85 ? 2.722 -30.931 46.063 1.00 25.54 85 ARG D C 1
ATOM 7670 O O . ARG D 1 85 ? 1.488 -30.884 46.106 1.00 27.87 85 ARG D O 1
ATOM 7678 N N . ALA D 1 86 ? 3.477 -30.819 47.159 1.00 21.37 86 ALA D N 1
ATOM 7679 C CA . ALA D 1 86 ? 2.857 -30.591 48.459 1.00 29.72 86 ALA D CA 1
ATOM 7680 C C . ALA D 1 86 ? 2.138 -29.249 48.511 1.00 28.25 86 ALA D C 1
ATOM 7681 O O . ALA D 1 86 ? 1.086 -29.136 49.149 1.00 27.66 86 ALA D O 1
ATOM 7683 N N . ALA D 1 87 ? 2.681 -28.227 47.844 1.00 31.40 87 ALA D N 1
ATOM 7684 C CA . ALA D 1 87 ? 2.036 -26.917 47.848 1.00 26.09 87 ALA D CA 1
ATOM 7685 C C . ALA D 1 87 ? 0.655 -26.970 47.209 1.00 23.52 87 ALA D C 1
ATOM 7686 O O . ALA D 1 87 ? -0.245 -26.227 47.616 1.00 23.73 87 ALA D O 1
ATOM 7688 N N . VAL D 1 88 ? 0.467 -27.834 46.216 1.00 24.82 88 VAL D N 1
ATOM 7689 C CA . VAL D 1 88 ? -0.842 -27.998 45.595 1.00 26.00 88 VAL D CA 1
ATOM 7690 C C . VAL D 1 88 ? -1.710 -28.972 46.381 1.00 31.21 88 VAL D C 1
ATOM 7691 O O . VAL D 1 88 ? -2.885 -28.696 46.636 1.00 28.80 88 VAL D O 1
ATOM 7695 N N . ARG D 1 89 ? -1.141 -30.112 46.777 1.00 34.58 89 ARG D N 1
ATOM 7696 C CA . ARG D 1 89 ? -1.912 -31.139 47.471 1.00 26.14 89 ARG D CA 1
ATOM 7697 C C . ARG D 1 89 ? -2.454 -30.620 48.795 1.00 24.13 89 ARG D C 1
ATOM 7698 O O . ARG D 1 89 ? -3.669 -30.601 49.023 1.00 29.74 89 ARG D O 1
ATOM 7706 N N . GLU D 1 90 ? -1.560 -30.183 49.680 1.00 27.50 90 GLU D N 1
ATOM 7707 C CA . GLU D 1 90 ? -1.939 -29.791 51.031 1.00 30.25 90 GLU D CA 1
ATOM 7708 C C . GLU D 1 90 ? -2.758 -28.507 51.082 1.00 34.20 90 GLU D C 1
ATOM 7709 O O . GLU D 1 90 ? -3.183 -28.114 52.174 1.00 22.23 90 GLU D O 1
ATOM 7715 N N . ASN D 1 91 ? -2.986 -27.845 49.949 1.00 32.58 91 ASN D N 1
ATOM 7716 C CA . ASN D 1 91 ? -3.944 -26.750 49.863 1.00 29.86 91 ASN D CA 1
ATOM 7717 C C . ASN D 1 91 ? -5.273 -27.187 49.261 1.00 30.85 91 ASN D C 1
ATOM 7718 O O . ASN D 1 91 ? -6.184 -26.362 49.143 1.00 25.97 91 ASN D O 1
ATOM 7723 N N . ASN D 1 92 ? -5.397 -28.461 48.876 1.00 36.37 92 ASN D N 1
ATOM 7724 C CA . ASN D 1 92 ? -6.631 -29.019 48.320 1.00 34.08 92 ASN D CA 1
ATOM 7725 C C . ASN D 1 92 ? -7.093 -28.229 47.098 1.00 35.03 92 ASN D C 1
ATOM 7726 O O . ASN D 1 92 ? -8.232 -27.765 47.019 1.00 37.96 92 ASN D O 1
ATOM 7731 N N . LEU D 1 93 ? -6.191 -28.087 46.132 1.00 31.66 93 LEU D N 1
ATOM 7732 C CA . LEU D 1 93 ? -6.427 -27.280 44.944 1.00 35.01 93 LEU D CA 1
ATOM 7733 C C . LEU D 1 93 ? -6.693 -28.183 43.747 1.00 35.18 93 LEU D C 1
ATOM 7734 O O . LEU D 1 93 ? -5.908 -29.095 43.460 1.00 33.19 93 LEU D O 1
ATOM 7739 N N . GLU D 1 94 ? -7.804 -27.929 43.055 1.00 35.20 94 GLU D N 1
ATOM 7740 C CA . GLU D 1 94 ? -8.141 -28.698 41.863 1.00 42.39 94 GLU D CA 1
ATOM 7741 C C . GLU D 1 94 ? -7.315 -28.248 40.664 1.00 33.02 94 GLU D C 1
ATOM 7742 O O . GLU D 1 94 ? -6.926 -29.070 39.826 1.00 33.89 94 GLU D O 1
ATOM 7748 N N . SER D 1 95 ? -7.047 -26.948 40.569 1.00 28.33 95 SER D N 1
ATOM 7749 C CA . SER D 1 95 ? -6.172 -26.380 39.554 1.00 23.29 95 SER D CA 1
ATOM 7750 C C . SER D 1 95 ? -5.531 -25.147 40.165 1.00 29.23 95 SER D C 1
ATOM 7751 O O . SER D 1 95 ? -6.217 -24.364 40.828 1.00 42.08 95 SER D O 1
ATOM 7754 N N . ALA D 1 96 ? -4.229 -24.974 39.955 1.00 23.35 96 ALA D N 1
ATOM 7755 C CA . ALA D 1 96 ? -3.496 -23.971 40.710 1.00 16.27 96 ALA D CA 1
ATOM 7756 C C . ALA D 1 96 ? -2.394 -23.344 39.871 1.00 23.06 96 ALA D C 1
ATOM 7757 O O . ALA D 1 96 ? -1.907 -23.923 38.896 1.00 26.78 96 ALA D O 1
ATOM 7759 N N . TYR D 1 97 ? -2.019 -22.133 40.273 1.00 24.12 97 TYR D N 1
ATOM 7760 C CA . TYR D 1 97 ? -0.777 -21.500 39.858 1.00 20.12 97 TYR D CA 1
ATOM 7761 C C . TYR D 1 97 ? 0.200 -21.594 41.021 1.00 16.21 97 TYR D C 1
ATOM 7762 O O . TYR D 1 97 ? -0.176 -21.346 42.171 1.00 19.57 97 TYR D O 1
ATOM 7771 N N . ILE D 1 98 ? 1.445 -21.958 40.727 1.00 19.63 98 ILE D N 1
ATOM 7772 C CA . ILE D 1 98 ? 2.445 -22.236 41.751 1.00 23.80 98 ILE D CA 1
ATOM 7773 C C . ILE D 1 98 ? 3.601 -21.262 41.583 1.00 26.23 98 ILE D C 1
ATOM 7774 O O . ILE D 1 98 ? 4.098 -21.067 40.468 1.00 21.30 98 ILE D O 1
ATOM 7779 N N . ARG D 1 99 ? 4.036 -20.664 42.694 1.00 21.90 99 ARG D N 1
ATOM 7780 C CA . ARG D 1 99 ? 5.113 -19.675 42.704 1.00 23.85 99 ARG D CA 1
ATOM 7781 C C . ARG D 1 99 ? 6.235 -20.157 43.616 1.00 20.71 99 ARG D C 1
ATOM 7782 O O . ARG D 1 99 ? 6.267 -19.819 44.811 1.00 19.84 99 ARG D O 1
ATOM 7790 N N . PRO D 1 100 ? 7.159 -20.972 43.107 1.00 15.06 100 PRO D N 1
ATOM 7791 C CA . PRO D 1 100 ? 8.399 -21.230 43.848 1.00 15.85 100 PRO D CA 1
ATOM 7792 C C . PRO D 1 100 ? 9.334 -20.040 43.720 1.00 22.46 100 PRO D C 1
ATOM 7793 O O . PRO D 1 100 ? 9.502 -19.475 42.637 1.00 16.87 100 PRO D O 1
ATOM 7797 N N . MET D 1 101 ? 9.943 -19.651 44.838 1.00 20.35 101 MET D N 1
ATOM 7798 C CA . MET D 1 101 ? 10.786 -18.464 44.863 1.00 23.01 101 MET D CA 1
ATOM 7799 C C . MET D 1 101 ? 11.958 -18.684 45.809 1.00 19.56 101 MET D C 1
ATOM 7800 O O . MET D 1 101 ? 11.794 -19.248 46.893 1.00 15.10 101 MET D O 1
ATOM 7805 N N . VAL D 1 102 ? 13.138 -18.239 45.382 1.00 16.90 102 VAL D N 1
ATOM 7806 C CA . VAL D 1 102 ? 14.381 -18.386 46.132 1.00 19.84 102 VAL D CA 1
ATOM 7807 C C . VAL D 1 102 ? 14.963 -16.999 46.362 1.00 17.72 102 VAL D C 1
ATOM 7808 O O . VAL D 1 102 ? 15.167 -16.244 45.405 1.00 14.43 102 VAL D O 1
ATOM 7812 N N . PHE D 1 103 ? 15.239 -16.666 47.622 1.00 14.35 103 PHE D N 1
ATOM 7813 C CA . PHE D 1 103 ? 15.687 -15.320 47.946 1.00 24.99 103 PHE D CA 1
ATOM 7814 C C . PHE D 1 103 ? 16.697 -15.359 49.084 1.00 26.65 103 PHE D C 1
ATOM 7815 O O . PHE D 1 103 ? 16.740 -16.304 49.876 1.00 18.60 103 PHE D O 1
ATOM 7823 N N . TYR D 1 104 ? 17.516 -14.310 49.147 1.00 18.34 104 TYR D N 1
ATOM 7824 C CA . TYR D 1 104 ? 18.466 -14.134 50.237 1.00 25.01 104 TYR D CA 1
ATOM 7825 C C . TYR D 1 104 ? 17.764 -13.555 51.457 1.00 29.30 104 TYR D C 1
ATOM 7826 O O . TYR D 1 104 ? 16.884 -12.699 51.335 1.00 27.96 104 TYR D O 1
ATOM 7835 N N . GLY D 1 105 ? 18.173 -14.012 52.636 1.00 30.53 105 GLY D N 1
ATOM 7836 C CA . GLY D 1 105 ? 17.530 -13.625 53.872 1.00 26.06 105 GLY D CA 1
ATOM 7837 C C . GLY D 1 105 ? 17.956 -12.253 54.356 1.00 27.47 105 GLY D C 1
ATOM 7838 O O . GLY D 1 105 ? 18.569 -11.458 53.641 1.00 29.26 105 GLY D O 1
ATOM 7839 N N . SER D 1 106 ? 17.618 -11.979 55.611 1.00 44.32 106 SER D N 1
ATOM 7840 C CA . SER D 1 106 ? 17.915 -10.693 56.243 1.00 49.50 106 SER D CA 1
ATOM 7841 C C . SER D 1 106 ? 19.130 -10.789 57.157 1.00 52.19 106 SER D C 1
ATOM 7842 O O . SER D 1 106 ? 19.077 -10.419 58.328 1.00 62.90 106 SER D O 1
ATOM 7845 N N . GLU D 1 107 ? 20.247 -11.286 56.625 1.00 46.51 107 GLU D N 1
ATOM 7846 C CA . GLU D 1 107 ? 21.478 -11.394 57.396 1.00 44.17 107 GLU D CA 1
ATOM 7847 C C . GLU D 1 107 ? 22.448 -10.248 57.145 1.00 49.20 107 GLU D C 1
ATOM 7848 O O . GLU D 1 107 ? 23.338 -10.021 57.972 1.00 56.73 107 GLU D O 1
ATOM 7854 N N . GLY D 1 108 ? 22.299 -9.522 56.036 1.00 56.99 108 GLY D N 1
ATOM 7855 C CA . GLY D 1 108 ? 23.168 -8.401 55.740 1.00 57.43 108 GLY D CA 1
ATOM 7856 C C . GLY D 1 108 ? 22.448 -7.367 54.902 1.00 55.86 108 GLY D C 1
ATOM 7857 O O . GLY D 1 108 ? 21.333 -7.587 54.423 1.00 49.10 108 GLY D O 1
ATOM 7858 N N . MET D 1 109 ? 23.109 -6.220 54.727 1.00 57.60 109 MET D N 1
ATOM 7859 C CA . MET D 1 109 ? 22.549 -5.127 53.946 1.00 57.17 109 MET D CA 1
ATOM 7860 C C . MET D 1 109 ? 23.503 -4.586 52.888 1.00 57.74 109 MET D C 1
ATOM 7861 O O . MET D 1 109 ? 23.161 -3.608 52.215 1.00 64.62 109 MET D O 1
ATOM 7866 N N . GLY D 1 110 ? 24.684 -5.190 52.716 1.00 53.71 110 GLY D N 1
ATOM 7867 C CA . GLY D 1 110 ? 25.596 -4.771 51.673 1.00 53.22 110 GLY D CA 1
ATOM 7868 C C . GLY D 1 110 ? 25.336 -5.471 50.346 1.00 45.10 110 GLY D C 1
ATOM 7869 O O . GLY D 1 110 ? 24.522 -6.387 50.243 1.00 38.40 110 GLY D O 1
ATOM 7870 N N . LEU D 1 111 ? 26.052 -5.016 49.316 1.00 43.25 111 LEU D N 1
ATOM 7871 C CA . LEU D 1 111 ? 25.931 -5.594 47.983 1.00 44.56 111 LEU D CA 1
ATOM 7872 C C . LEU D 1 111 ? 26.643 -6.933 47.845 1.00 48.75 111 LEU D C 1
ATOM 7873 O O . LEU D 1 111 ? 26.499 -7.587 46.806 1.00 50.06 111 LEU D O 1
ATOM 7878 N N . ARG D 1 112 ? 27.407 -7.351 48.851 1.00 54.16 112 ARG D N 1
ATOM 7879 C CA . ARG D 1 112 ? 28.078 -8.642 48.829 1.00 52.16 112 ARG D CA 1
ATOM 7880 C C . ARG D 1 112 ? 27.141 -9.724 49.351 1.00 58.20 112 ARG D C 1
ATOM 7881 O O . ARG D 1 112 ? 26.367 -9.495 50.285 1.00 57.23 112 ARG D O 1
ATOM 7883 N N . ALA D 1 113 ? 27.215 -10.904 48.740 1.00 60.54 113 ALA D N 1
ATOM 7884 C CA . ALA D 1 113 ? 26.362 -12.027 49.104 1.00 66.19 113 ALA D CA 1
ATOM 7885 C C . ALA D 1 113 ? 26.981 -12.923 50.171 1.00 73.31 113 ALA D C 1
ATOM 7886 O O . ALA D 1 113 ? 26.442 -14.000 50.446 1.00 74.22 113 ALA D O 1
ATOM 7888 N N . SER D 1 114 ? 28.090 -12.505 50.778 1.00 75.88 114 SER D N 1
ATOM 7889 C CA . SER D 1 114 ? 28.758 -13.307 51.796 1.00 70.58 114 SER D CA 1
ATOM 7890 C C . SER D 1 114 ? 27.998 -13.204 53.114 1.00 64.23 114 SER D C 1
ATOM 7891 O O . SER D 1 114 ? 27.846 -12.108 53.665 1.00 67.22 114 SER D O 1
ATOM 7894 N N . GLY D 1 115 ? 27.527 -14.344 53.619 1.00 50.23 115 GLY D N 1
ATOM 7895 C CA . GLY D 1 115 ? 26.798 -14.403 54.868 1.00 46.55 115 GLY D CA 1
ATOM 7896 C C . GLY D 1 115 ? 25.293 -14.471 54.725 1.00 38.10 115 GLY D C 1
ATOM 7897 O O . GLY D 1 115 ? 24.605 -14.732 55.720 1.00 25.51 115 GLY D O 1
ATOM 7898 N N . LEU D 1 116 ? 24.763 -14.250 53.525 1.00 38.28 116 LEU D N 1
ATOM 7899 C CA . LEU D 1 116 ? 23.323 -14.264 53.311 1.00 37.55 116 LEU D CA 1
ATOM 7900 C C . LEU D 1 116 ? 22.807 -15.697 53.276 1.00 36.18 116 LEU D C 1
ATOM 7901 O O . LEU D 1 116 ? 23.387 -16.560 52.609 1.00 43.59 116 LEU D O 1
ATOM 7906 N N . LYS D 1 117 ? 21.719 -15.947 53.998 1.00 24.87 117 LYS D N 1
ATOM 7907 C CA . LYS D 1 117 ? 21.078 -17.252 53.975 1.00 33.56 117 LYS D CA 1
ATOM 7908 C C . LYS D 1 117 ? 20.135 -17.340 52.783 1.00 34.40 117 LYS D C 1
ATOM 7909 O O . LYS D 1 117 ? 19.495 -16.354 52.407 1.00 18.02 117 LYS D O 1
ATOM 7915 N N . VAL D 1 118 ? 20.061 -18.522 52.181 1.00 29.68 118 VAL D N 1
ATOM 7916 C CA . VAL D 1 118 ? 19.206 -18.761 51.025 1.00 21.00 118 VAL D CA 1
ATOM 7917 C C . VAL D 1 118 ? 17.906 -19.389 51.511 1.00 20.75 118 VAL D C 1
ATOM 7918 O O . VAL D 1 118 ? 17.911 -20.487 52.080 1.00 32.68 118 VAL D O 1
ATOM 7922 N N . HIS D 1 119 ? 16.797 -18.693 51.289 1.00 20.20 119 HIS D N 1
ATOM 7923 C CA . HIS D 1 119 ? 15.474 -19.162 51.667 1.00 19.79 119 HIS D CA 1
ATOM 7924 C C . HIS D 1 119 ? 14.689 -19.562 50.425 1.00 20.65 119 HIS D C 1
ATOM 7925 O O . HIS D 1 119 ? 14.862 -18.986 49.348 1.00 20.03 119 HIS D O 1
ATOM 7932 N N . VAL D 1 120 ? 13.821 -20.559 50.584 1.00 22.89 120 VAL D N 1
ATOM 7933 C CA . VAL D 1 120 ? 12.986 -21.063 49.502 1.00 23.93 120 VAL D CA 1
ATOM 7934 C C . VAL D 1 120 ? 11.545 -21.110 49.988 1.00 28.49 120 VAL D C 1
ATOM 7935 O O . VAL D 1 120 ? 11.264 -21.659 51.059 1.00 30.39 120 VAL D O 1
ATOM 7939 N N . ILE D 1 121 ? 10.636 -20.531 49.207 1.00 19.97 121 ILE D N 1
ATOM 7940 C CA . ILE D 1 121 ? 9.210 -20.586 49.492 1.00 16.00 121 ILE D CA 1
ATOM 7941 C C . ILE D 1 121 ? 8.480 -21.051 48.241 1.00 20.68 121 ILE D C 1
ATOM 7942 O O . ILE D 1 121 ? 8.931 -20.824 47.114 1.00 17.91 121 ILE D O 1
ATOM 7947 N N . ILE D 1 122 ? 7.353 -21.731 48.446 1.00 14.88 122 ILE D N 1
ATOM 7948 C CA . ILE D 1 122 ? 6.510 -22.217 47.358 1.00 14.62 122 ILE D CA 1
ATOM 7949 C C . ILE D 1 122 ? 5.063 -21.947 47.753 1.00 18.98 122 ILE D C 1
ATOM 7950 O O . ILE D 1 122 ? 4.561 -22.539 48.715 1.00 24.21 122 ILE D O 1
ATOM 7955 N N . ALA D 1 123 ? 4.394 -21.062 47.019 1.00 17.81 123 ALA D N 1
ATOM 7956 C CA . ALA D 1 123 ? 3.011 -20.694 47.291 1.00 18.97 123 ALA D CA 1
ATOM 7957 C C . ALA D 1 123 ? 2.148 -21.044 46.088 1.00 15.52 123 ALA D C 1
ATOM 7958 O O . ALA D 1 123 ? 2.446 -20.629 44.964 1.00 33.26 123 ALA D O 1
ATOM 7960 N N . ALA D 1 124 ? 1.083 -21.805 46.327 1.00 17.26 124 ALA D N 1
ATOM 7961 C CA . ALA D 1 124 ? 0.154 -22.220 45.287 1.00 21.71 124 ALA D CA 1
ATOM 7962 C C . ALA D 1 124 ? -1.248 -21.738 45.629 1.00 25.10 124 ALA D C 1
ATOM 7963 O O . ALA D 1 124 ? -1.684 -21.834 46.781 1.00 29.40 124 ALA D O 1
ATOM 7965 N N . TRP D 1 125 ? -1.952 -21.218 44.626 1.00 22.56 125 TRP D N 1
ATOM 7966 C CA . TRP D 1 125 ? -3.310 -20.734 44.826 1.00 29.44 125 TRP D CA 1
ATOM 7967 C C . TRP D 1 125 ? -4.121 -20.981 43.562 1.00 34.85 125 TRP D C 1
ATOM 7968 O O . TRP D 1 125 ? -3.572 -21.237 42.487 1.00 24.47 125 TRP D O 1
ATOM 7979 N N . SER D 1 126 ? -5.441 -20.906 43.709 1.00 33.37 126 SER D N 1
ATOM 7980 C CA . SER D 1 126 ? -6.359 -21.190 42.611 1.00 36.88 126 SER D CA 1
ATOM 7981 C C . SER D 1 126 ? -6.210 -20.185 41.473 1.00 35.00 126 SER D C 1
ATOM 7982 O O . SER D 1 126 ? -6.167 -18.977 41.700 1.00 36.49 126 SER D O 1
ATOM 7985 N N . GLU D 1 133 ? -12.389 -14.773 29.730 1.00 60.93 133 GLU D N 1
ATOM 7986 C CA . GLU D 1 133 ? -12.471 -15.835 28.733 1.00 69.96 133 GLU D CA 1
ATOM 7987 C C . GLU D 1 133 ? -12.523 -15.279 27.309 1.00 76.80 133 GLU D C 1
ATOM 7988 O O . GLU D 1 133 ? -12.136 -15.959 26.357 1.00 82.23 133 GLU D O 1
ATOM 7990 N N . GLU D 1 134 ? -13.003 -14.040 27.166 1.00 70.89 134 GLU D N 1
ATOM 7991 C CA . GLU D 1 134 ? -13.109 -13.442 25.838 1.00 57.18 134 GLU D CA 1
ATOM 7992 C C . GLU D 1 134 ? -11.738 -13.192 25.221 1.00 56.38 134 GLU D C 1
ATOM 7993 O O . GLU D 1 134 ? -11.596 -13.219 23.993 1.00 45.34 134 GLU D O 1
ATOM 7995 N N . ALA D 1 135 ? -10.720 -12.954 26.051 1.00 59.97 135 ALA D N 1
ATOM 7996 C CA . ALA D 1 135 ? -9.375 -12.738 25.526 1.00 60.34 135 ALA D CA 1
ATOM 7997 C C . ALA D 1 135 ? -8.838 -13.990 24.843 1.00 62.00 135 ALA D C 1
ATOM 7998 O O . ALA D 1 135 ? -8.130 -13.897 23.833 1.00 53.50 135 ALA D O 1
ATOM 8000 N N . LEU D 1 136 ? -9.161 -15.168 25.382 1.00 65.61 136 LEU D N 1
ATOM 8001 C CA . LEU D 1 136 ? -8.717 -16.419 24.778 1.00 58.46 136 LEU D CA 1
ATOM 8002 C C . LEU D 1 136 ? -9.400 -16.696 23.446 1.00 49.59 136 LEU D C 1
ATOM 8003 O O . LEU D 1 136 ? -8.850 -17.441 22.627 1.00 46.64 136 LEU D O 1
ATOM 8008 N N . GLN D 1 137 ? -10.577 -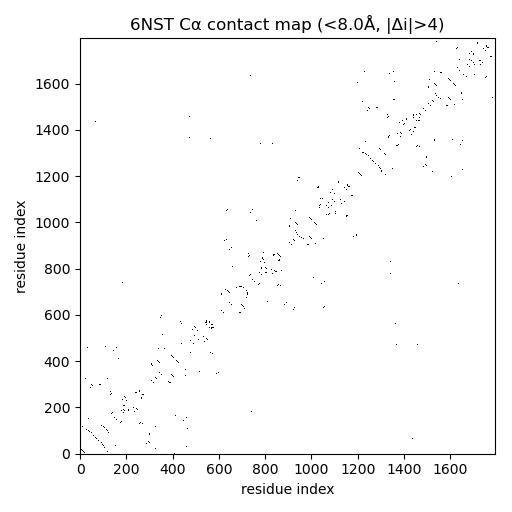16.119 23.212 1.00 46.06 137 GLN D N 1
ATOM 8009 C CA . GLN D 1 137 ? -11.337 -16.376 21.996 1.00 57.18 137 GLN D CA 1
ATOM 8010 C C . GLN D 1 137 ? -11.249 -15.246 20.978 1.00 45.80 137 GLN D C 1
ATOM 8011 O O . GLN D 1 137 ? -11.211 -15.511 19.772 1.00 48.68 137 GLN D O 1
ATOM 8017 N N . GLN D 1 138 ? -11.202 -13.991 21.428 1.00 41.61 138 GLN D N 1
ATOM 8018 C CA . GLN D 1 138 ? -11.264 -12.848 20.528 1.00 46.35 138 GLN D CA 1
ATOM 8019 C C . GLN D 1 138 ? -9.929 -12.143 20.332 1.00 41.24 138 GLN D C 1
ATOM 8020 O O . GLN D 1 138 ? -9.841 -11.252 19.479 1.00 38.49 138 GLN D O 1
ATOM 8026 N N . GLY D 1 139 ? -8.891 -12.517 21.079 1.00 30.59 139 GLY D N 1
ATOM 8027 C CA . GLY D 1 139 ? -7.607 -11.855 20.988 1.00 31.61 139 GLY D CA 1
ATOM 8028 C C . GLY D 1 139 ? -7.559 -10.570 21.795 1.00 24.43 139 GLY D C 1
ATOM 8029 O O . GLY D 1 139 ? -8.574 -10.021 22.222 1.00 27.48 139 GLY D O 1
ATOM 8030 N N . ILE D 1 140 ? -6.337 -10.077 21.999 1.00 21.74 140 ILE D N 1
ATOM 8031 C CA . ILE D 1 140 ? -6.092 -8.897 22.819 1.00 21.61 140 ILE D CA 1
ATOM 8032 C C . ILE D 1 140 ? -5.424 -7.816 21.978 1.00 17.50 140 ILE D C 1
ATOM 8033 O O . ILE D 1 140 ? -4.815 -8.084 20.938 1.00 20.26 140 ILE D O 1
ATOM 8038 N N . LYS D 1 141 ? -5.537 -6.576 22.454 1.00 20.94 141 LYS D N 1
ATOM 8039 C CA . LYS D 1 141 ? -4.856 -5.439 21.848 1.00 21.33 141 LYS D CA 1
ATOM 8040 C C . LYS D 1 141 ? -3.453 -5.308 22.420 1.00 18.99 141 LYS D C 1
ATOM 8041 O O . LYS D 1 141 ? -3.254 -5.382 23.636 1.00 14.62 141 LYS D O 1
ATOM 8047 N N . VAL D 1 142 ? -2.484 -5.088 21.537 1.00 19.23 142 VAL D N 1
ATOM 8048 C CA . VAL D 1 142 ? -1.081 -5.001 21.916 1.00 9.21 142 VAL D CA 1
ATOM 8049 C C . VAL D 1 142 ? -0.513 -3.687 21.400 1.00 17.88 142 VAL D C 1
ATOM 8050 O O . VAL D 1 142 ? -0.717 -3.331 20.234 1.00 11.75 142 VAL D O 1
ATOM 8054 N N . ARG D 1 143 ? 0.188 -2.966 22.269 1.00 8.73 143 ARG D N 1
ATOM 8055 C CA . ARG D 1 143 ? 0.942 -1.782 21.884 1.00 19.89 143 ARG D CA 1
ATOM 8056 C C . ARG D 1 143 ? 2.418 -2.050 22.123 1.00 16.03 143 ARG D C 1
ATOM 8057 O O . ARG D 1 143 ? 2.803 -2.480 23.214 1.00 19.89 143 ARG D O 1
ATOM 8065 N N . THR D 1 144 ? 3.234 -1.811 21.100 1.00 16.82 144 THR D N 1
ATOM 8066 C CA . THR D 1 144 ? 4.675 -1.961 21.246 1.00 11.57 144 THR D CA 1
ATOM 8067 C C . THR D 1 144 ? 5.184 -1.039 22.346 1.00 12.73 144 THR D C 1
ATOM 8068 O O . THR D 1 144 ? 4.792 0.128 22.427 1.00 14.34 144 THR D O 1
ATOM 8072 N N . SER D 1 145 ? 6.048 -1.572 23.203 1.00 19.82 145 SER D N 1
ATOM 8073 C CA . SER D 1 145 ? 6.541 -0.819 24.344 1.00 12.06 145 SER D CA 1
ATOM 8074 C C . SER D 1 145 ? 7.621 0.165 23.919 1.00 10.04 145 SER D C 1
ATOM 8075 O O . SER D 1 145 ? 8.462 -0.140 23.071 1.00 12.10 145 SER D O 1
ATOM 8078 N N . SER D 1 146 ? 7.595 1.355 24.520 1.00 9.60 146 SER D N 1
ATOM 8079 C CA . SER D 1 146 ? 8.671 2.314 24.316 1.00 13.26 146 SER D CA 1
ATOM 8080 C C . SER D 1 146 ? 9.876 2.022 25.196 1.00 16.28 146 SER D C 1
ATOM 8081 O O . SER D 1 146 ? 10.922 2.656 25.018 1.00 11.52 146 SER D O 1
ATOM 8084 N N . PHE D 1 147 ? 9.753 1.089 26.138 1.00 17.95 147 PHE D N 1
ATOM 8085 C CA . PHE D 1 147 ? 10.882 0.645 26.942 1.00 14.63 147 PHE D CA 1
ATOM 8086 C C . PHE D 1 147 ? 11.598 -0.490 26.225 1.00 15.31 147 PHE D C 1
ATOM 8087 O O . PHE D 1 147 ? 10.964 -1.450 25.776 1.00 17.48 147 PHE D O 1
ATOM 8095 N N . THR D 1 148 ? 12.918 -0.373 26.121 1.00 10.37 148 THR D N 1
ATOM 8096 C CA . THR D 1 148 ? 13.717 -1.406 25.481 1.00 13.15 148 THR D CA 1
ATOM 8097 C C . THR D 1 148 ? 13.828 -2.628 26.386 1.00 13.88 148 THR D C 1
ATOM 8098 O O . THR D 1 148 ? 14.029 -2.508 27.598 1.00 21.08 148 THR D O 1
ATOM 8102 N N . ARG D 1 149 ? 13.681 -3.811 25.792 1.00 16.97 149 ARG D N 1
ATOM 8103 C CA . ARG D 1 149 ? 13.788 -5.053 26.542 1.00 14.82 149 ARG D CA 1
ATOM 8104 C C . ARG D 1 149 ? 15.215 -5.247 27.055 1.00 20.56 149 ARG D C 1
ATOM 8105 O O . ARG D 1 149 ? 16.161 -4.599 26.599 1.00 21.00 149 ARG D O 1
ATOM 8113 N N . HIS D 1 150 ? 15.356 -6.164 28.014 1.00 15.33 150 HIS D N 1
ATOM 8114 C CA . HIS D 1 150 ? 16.624 -6.386 28.698 1.00 12.91 150 HIS D CA 1
ATOM 8115 C C . HIS D 1 150 ? 17.757 -6.684 27.723 1.00 14.22 150 HIS D C 1
ATOM 8116 O O . HIS D 1 150 ? 17.568 -7.311 26.678 1.00 17.48 150 HIS D O 1
ATOM 8123 N N . HIS D 1 151 ? 18.950 -6.228 28.096 1.00 12.80 151 HIS D N 1
ATOM 8124 C CA . HIS D 1 151 ? 20.175 -6.465 27.348 1.00 15.63 151 HIS D CA 1
ATOM 8125 C C . HIS D 1 151 ? 20.866 -7.712 27.890 1.00 14.29 151 HIS D C 1
ATOM 8126 O O . HIS D 1 151 ? 20.990 -7.886 29.106 1.00 8.88 151 HIS D O 1
ATOM 8133 N N . VAL D 1 152 ? 21.323 -8.577 26.980 1.00 11.09 152 VAL D N 1
ATOM 8134 C CA . VAL D 1 152 ? 21.826 -9.885 27.390 1.00 14.75 152 VAL D CA 1
ATOM 8135 C C . VAL D 1 152 ? 23.087 -9.791 28.241 1.00 15.60 152 VAL D C 1
ATOM 8136 O O . VAL D 1 152 ? 23.416 -10.750 28.947 1.00 13.76 152 VAL D O 1
ATOM 8140 N N . ASN D 1 153 ? 23.806 -8.669 28.206 1.00 11.61 153 ASN D N 1
ATOM 8141 C CA . ASN D 1 153 ? 24.982 -8.494 29.049 1.00 15.96 153 ASN D CA 1
ATOM 8142 C C . ASN D 1 153 ? 24.757 -7.512 30.191 1.00 23.51 153 ASN D C 1
ATOM 8143 O O . ASN D 1 153 ? 25.677 -7.279 30.981 1.00 29.33 153 ASN D O 1
ATOM 8148 N N . ILE D 1 154 ? 23.570 -6.927 30.298 1.00 23.11 154 ILE D N 1
ATOM 8149 C CA . ILE D 1 154 ? 23.244 -6.106 31.460 1.00 18.65 154 ILE D CA 1
ATOM 8150 C C . ILE D 1 154 ? 22.499 -6.920 32.510 1.00 14.87 154 ILE D C 1
ATOM 8151 O O . ILE D 1 154 ? 22.815 -6.849 33.699 1.00 17.50 154 ILE D O 1
ATOM 8156 N N . SER D 1 155 ? 21.514 -7.708 32.089 1.00 16.94 155 SER D N 1
ATOM 8157 C CA . SER D 1 155 ? 20.803 -8.615 32.975 1.00 21.74 155 SER D CA 1
ATOM 8158 C C . SER D 1 155 ? 20.854 -10.023 32.400 1.00 25.37 155 SER D C 1
ATOM 8159 O O . SER D 1 155 ? 20.935 -10.214 31.184 1.00 32.55 155 SER D O 1
ATOM 8162 N N . MET D 1 156 ? 20.811 -11.009 33.292 1.00 16.71 156 MET D N 1
ATOM 8163 C CA . MET D 1 156 ? 20.914 -12.413 32.901 1.00 20.26 156 MET D CA 1
ATOM 8164 C C . MET D 1 156 ? 19.556 -12.870 32.389 1.00 23.71 156 MET D C 1
ATOM 8165 O O . MET D 1 156 ? 18.686 -13.277 33.162 1.00 13.13 156 MET D O 1
ATOM 8170 N N . THR D 1 157 ? 19.388 -12.815 31.066 1.00 21.62 157 THR D N 1
ATOM 8171 C CA . THR D 1 157 ? 18.081 -13.031 30.456 1.00 15.97 157 THR D CA 1
ATOM 8172 C C . THR D 1 157 ? 17.637 -14.486 30.532 1.00 11.32 157 THR D C 1
ATOM 8173 O O . THR D 1 157 ? 16.435 -14.764 30.474 1.00 20.84 157 THR D O 1
ATOM 8177 N N . ARG D 1 158 ? 18.577 -15.426 30.651 1.00 17.90 158 ARG D N 1
ATOM 8178 C CA . ARG D 1 158 ? 18.200 -16.827 30.799 1.00 20.35 158 ARG D CA 1
ATOM 8179 C C . ARG D 1 158 ? 17.728 -17.148 32.208 1.00 27.76 158 ARG D C 1
ATOM 8180 O O . ARG D 1 158 ? 17.108 -18.196 32.415 1.00 26.42 158 ARG D O 1
ATOM 8188 N N . ALA D 1 159 ? 18.017 -16.281 33.173 1.00 21.16 159 ALA D N 1
ATOM 8189 C CA . ALA D 1 159 ? 17.542 -16.452 34.535 1.00 19.94 159 ALA D CA 1
ATOM 8190 C C . ALA D 1 159 ? 16.212 -15.735 34.709 1.00 22.67 159 ALA D C 1
ATOM 8191 O O . ALA D 1 159 ? 15.995 -14.654 34.155 1.00 25.24 159 ALA D O 1
ATOM 8193 N N . LYS D 1 160 ? 15.315 -16.353 35.473 1.00 17.36 160 LYS D N 1
ATOM 8194 C CA . LYS D 1 160 ? 14.035 -15.738 35.810 1.00 20.02 160 LYS D CA 1
ATOM 8195 C C . LYS D 1 160 ? 14.201 -15.097 37.184 1.00 17.58 160 LYS D C 1
ATOM 8196 O O . LYS D 1 160 ? 13.907 -15.689 38.222 1.00 19.70 160 LYS D O 1
ATOM 8202 N N . SER D 1 161 ? 14.703 -13.865 37.180 1.00 16.24 161 SER D N 1
ATOM 8203 C CA . SER D 1 161 ? 15.087 -13.175 38.402 1.00 15.66 161 SER D CA 1
ATOM 8204 C C . SER D 1 161 ? 14.040 -12.142 38.801 1.00 22.31 161 SER D C 1
ATOM 8205 O O . SER D 1 161 ? 13.336 -11.581 37.957 1.00 23.68 161 SER D O 1
ATOM 8208 N N . ASN D 1 162 ? 13.954 -11.896 40.112 1.00 14.87 162 ASN D N 1
ATOM 8209 C CA . ASN D 1 162 ? 12.925 -11.011 40.652 1.00 20.95 162 ASN D CA 1
ATOM 8210 C C . ASN D 1 162 ? 13.111 -9.577 40.170 1.00 26.39 162 ASN D C 1
ATOM 8211 O O . ASN D 1 162 ? 12.172 -8.959 39.654 1.00 21.16 162 ASN D O 1
ATOM 8216 N N . GLY D 1 163 ? 14.314 -9.026 40.343 1.00 23.45 163 GLY D N 1
ATOM 8217 C CA . GLY D 1 163 ? 14.538 -7.617 40.069 1.00 15.90 163 GLY D CA 1
ATOM 8218 C C . GLY D 1 163 ? 14.448 -7.244 38.606 1.00 23.28 163 GLY D C 1
ATOM 8219 O O . GLY D 1 163 ? 14.292 -6.061 38.288 1.00 35.15 163 GLY D O 1
ATOM 8220 N N . ALA D 1 164 ? 14.536 -8.226 37.711 1.00 15.03 164 ALA D N 1
ATOM 8221 C CA . ALA D 1 164 ? 14.468 -7.978 36.278 1.00 23.28 164 ALA D CA 1
ATOM 8222 C C . ALA D 1 164 ? 13.069 -7.627 35.794 1.00 24.53 164 ALA D C 1
ATOM 8223 O O . ALA D 1 164 ? 12.926 -7.174 34.655 1.00 27.98 164 ALA D O 1
ATOM 8225 N N . TYR D 1 165 ? 12.041 -7.815 36.616 1.00 28.72 165 TYR D N 1
ATOM 8226 C CA . TYR D 1 165 ? 10.668 -7.599 36.181 1.00 29.23 165 TYR D CA 1
ATOM 8227 C C . TYR D 1 165 ? 10.193 -6.163 36.366 1.00 19.53 165 TYR D C 1
ATOM 8228 O O . TYR D 1 165 ? 9.017 -5.882 36.114 1.00 23.15 165 TYR D O 1
ATOM 8237 N N . ILE D 1 166 ? 11.068 -5.251 36.797 1.00 21.01 166 ILE D N 1
ATOM 8238 C CA . ILE D 1 166 ? 10.722 -3.833 36.771 1.00 18.74 166 ILE D CA 1
ATOM 8239 C C . ILE D 1 166 ? 10.442 -3.393 35.342 1.00 23.43 166 ILE D C 1
ATOM 8240 O O . ILE D 1 166 ? 9.486 -2.654 35.074 1.00 24.09 166 ILE D O 1
ATOM 8245 N N . ASN D 1 167 ? 11.275 -3.848 34.403 1.00 19.06 167 ASN D N 1
ATOM 8246 C CA . ASN D 1 167 ? 11.095 -3.507 32.997 1.00 17.23 167 ASN D CA 1
ATOM 8247 C C . ASN D 1 167 ? 9.744 -3.985 32.481 1.00 18.88 167 ASN D C 1
ATOM 8248 O O . ASN D 1 167 ? 9.104 -3.305 31.670 1.00 17.17 167 ASN D O 1
ATOM 8253 N N . SER D 1 168 ? 9.285 -5.148 32.954 1.00 18.19 168 SER D N 1
ATOM 8254 C CA . SER D 1 168 ? 8.008 -5.686 32.496 1.00 19.98 168 SER D CA 1
ATOM 8255 C C . SER D 1 168 ? 6.835 -4.889 33.052 1.00 14.53 168 SER D C 1
ATOM 8256 O O . SER D 1 168 ? 5.834 -4.683 32.356 1.00 18.54 168 SER D O 1
ATOM 8259 N N . MET D 1 169 ? 6.934 -4.440 34.305 1.00 11.38 169 MET D N 1
ATOM 8260 C CA . MET D 1 169 ? 5.854 -3.652 34.892 1.00 14.22 169 MET D CA 1
ATOM 8261 C C . MET D 1 169 ? 5.721 -2.300 34.208 1.00 11.61 169 MET D C 1
ATOM 8262 O O . MET D 1 169 ? 4.604 -1.825 33.971 1.00 17.37 169 MET D O 1
ATOM 8267 N N . LEU D 1 170 ? 6.850 -1.659 33.900 1.00 17.36 170 LEU D N 1
ATOM 8268 C CA . LEU D 1 170 ? 6.806 -0.383 33.197 1.00 15.42 170 LEU D CA 1
ATOM 8269 C C . LEU D 1 170 ? 6.145 -0.533 31.834 1.00 9.54 170 LEU D C 1
ATOM 8270 O O . LEU D 1 170 ? 5.341 0.313 31.427 1.00 27.56 170 LEU D O 1
ATOM 8275 N N . ALA D 1 171 ? 6.460 -1.616 31.122 1.00 18.29 171 ALA D N 1
ATOM 8276 C CA . ALA D 1 171 ? 5.907 -1.809 29.787 1.00 11.36 171 ALA D CA 1
ATOM 8277 C C . ALA D 1 171 ? 4.422 -2.148 29.840 1.00 14.70 171 ALA D C 1
ATOM 8278 O O . ALA D 1 171 ? 3.642 -1.658 29.016 1.00 20.81 171 ALA D O 1
ATOM 8280 N N . LEU D 1 172 ? 4.011 -2.984 30.798 1.00 9.49 172 LEU D N 1
ATOM 8281 C CA . LEU D 1 172 ? 2.605 -3.367 30.887 1.00 15.90 172 LEU D CA 1
ATOM 8282 C C . LEU D 1 172 ? 1.731 -2.172 31.247 1.00 19.25 172 LEU D C 1
ATOM 8283 O O . LEU D 1 172 ? 0.693 -1.938 30.616 1.00 20.36 172 LEU D O 1
ATOM 8288 N N . GLN D 1 173 ? 2.133 -1.404 32.264 1.00 19.54 173 GLN D N 1
ATOM 8289 C CA . GLN D 1 173 ? 1.350 -0.236 32.654 1.00 16.59 173 GLN D CA 1
ATOM 8290 C C . GLN D 1 173 ? 1.279 0.788 31.528 1.00 17.08 173 GLN D C 1
ATOM 8291 O O . GLN D 1 173 ? 0.260 1.471 31.372 1.00 24.36 173 GLN D O 1
ATOM 8297 N N . GLU D 1 174 ? 2.343 0.903 30.729 1.00 10.03 174 GLU D N 1
ATOM 8298 C CA . GLU D 1 174 ? 2.309 1.796 29.575 1.00 18.69 174 GLU D CA 1
ATOM 8299 C C . GLU D 1 174 ? 1.281 1.335 28.549 1.00 24.01 174 GLU D C 1
ATOM 8300 O O . GLU D 1 174 ? 0.516 2.149 28.018 1.00 17.40 174 GLU D O 1
ATOM 8306 N N . ALA D 1 175 ? 1.255 0.033 28.254 1.00 16.98 175 ALA D N 1
ATOM 8307 C CA . ALA D 1 175 ? 0.281 -0.486 27.301 1.00 9.60 175 ALA D CA 1
ATOM 8308 C C . ALA D 1 175 ? -1.142 -0.328 27.820 1.00 15.74 175 ALA D C 1
ATOM 8309 O O . ALA D 1 175 ? -2.061 -0.033 27.047 1.00 13.84 175 ALA D O 1
ATOM 8311 N N . ILE D 1 176 ? -1.348 -0.513 29.126 1.00 14.82 176 ILE D N 1
ATOM 8312 C CA . ILE D 1 176 ? -2.699 -0.408 29.670 1.00 17.56 176 ILE D CA 1
ATOM 8313 C C . ILE D 1 176 ? -3.184 1.036 29.623 1.00 20.83 176 ILE D C 1
ATOM 8314 O O . ILE D 1 176 ? -4.323 1.308 29.225 1.00 21.77 176 ILE D O 1
ATOM 8319 N N . SER D 1 177 ? -2.330 1.987 30.009 1.00 16.24 177 SER D N 1
ATOM 8320 C CA . SER D 1 177 ? -2.713 3.392 29.924 1.00 17.07 177 SER D CA 1
ATOM 8321 C C . SER D 1 177 ? -2.915 3.843 28.484 1.00 18.85 177 SER D C 1
ATOM 8322 O O . SER D 1 177 ? -3.596 4.847 28.250 1.00 25.59 177 SER D O 1
ATOM 8325 N N . GLY D 1 178 ? -2.343 3.128 27.521 1.00 12.45 178 GLY D N 1
ATOM 8326 C CA . GLY D 1 178 ? -2.524 3.405 26.113 1.00 10.39 178 GLY D CA 1
ATOM 8327 C C . GLY D 1 178 ? -3.732 2.747 25.489 1.00 10.65 178 GLY D C 1
ATOM 8328 O O . GLY D 1 178 ? -3.901 2.825 24.267 1.00 18.17 178 GLY D O 1
ATOM 8329 N N . GLY D 1 179 ? -4.581 2.102 26.289 1.00 12.52 179 GLY D N 1
ATOM 8330 C CA . GLY D 1 179 ? -5.788 1.478 25.792 1.00 14.21 179 GLY D CA 1
ATOM 8331 C C . GLY D 1 179 ? -5.643 0.034 25.364 1.00 20.80 179 GLY D C 1
ATOM 8332 O O . GLY D 1 179 ? -6.633 -0.565 24.925 1.00 27.84 179 GLY D O 1
ATOM 8333 N N . ALA D 1 180 ? -4.452 -0.543 25.479 1.00 13.40 180 ALA D N 1
ATOM 8334 C CA . ALA D 1 180 ? -4.190 -1.911 25.060 1.00 10.66 180 ALA D CA 1
ATOM 8335 C C . ALA D 1 180 ? -4.183 -2.850 26.260 1.00 15.01 180 ALA D C 1
ATOM 8336 O O . ALA D 1 180 ? -4.242 -2.431 27.418 1.00 15.36 180 ALA D O 1
ATOM 8338 N N . ASP D 1 181 ? -4.096 -4.146 25.963 1.00 18.29 181 ASP D N 1
ATOM 8339 C CA . ASP D 1 181 ? -4.088 -5.171 26.994 1.00 22.00 181 ASP D CA 1
ATOM 8340 C C . ASP D 1 181 ? -2.698 -5.710 27.302 1.00 27.30 181 ASP D C 1
ATOM 8341 O O . ASP D 1 181 ? -2.504 -6.294 28.374 1.00 17.81 181 ASP D O 1
ATOM 8346 N N . GLU D 1 182 ? -1.733 -5.527 26.403 1.00 21.10 182 GLU D N 1
ATOM 8347 C CA . GLU D 1 182 ? -0.409 -6.099 26.597 1.00 14.82 182 GLU D CA 1
ATOM 8348 C C . GLU D 1 182 ? 0.590 -5.320 25.751 1.00 19.34 182 GLU D C 1
ATOM 8349 O O . GLU D 1 182 ? 0.219 -4.632 24.798 1.00 19.90 182 GLU D O 1
ATOM 8355 N N . ALA D 1 183 ? 1.863 -5.430 26.119 1.00 15.85 183 ALA D N 1
ATOM 8356 C CA . ALA D 1 183 ? 2.947 -4.752 25.429 1.00 10.04 183 ALA D CA 1
ATOM 8357 C C . ALA D 1 183 ? 3.804 -5.756 24.667 1.00 18.05 183 ALA D C 1
ATOM 8358 O O . ALA D 1 183 ? 3.915 -6.922 25.054 1.00 12.96 183 ALA D O 1
ATOM 8360 N N . MET D 1 184 ? 4.409 -5.294 23.573 1.00 21.06 184 MET D N 1
ATOM 8361 C CA . MET D 1 184 ? 5.354 -6.087 22.796 1.00 22.52 184 MET D CA 1
ATOM 8362 C C . MET D 1 184 ? 6.742 -5.484 22.965 1.00 15.08 184 MET D C 1
ATOM 8363 O O . MET D 1 184 ? 6.965 -4.324 22.604 1.00 10.64 184 MET D O 1
ATOM 8368 N N . MET D 1 185 ? 7.666 -6.269 23.506 1.00 20.14 185 MET D N 1
ATOM 8369 C CA . MET D 1 185 ? 9.003 -5.786 23.824 1.00 22.46 185 MET D CA 1
ATOM 8370 C C . MET D 1 185 ? 9.932 -5.923 22.627 1.00 10.12 185 MET D C 1
ATOM 8371 O O . MET D 1 185 ? 9.928 -6.943 21.931 1.00 14.25 185 MET D O 1
ATOM 8376 N N . LEU D 1 186 ? 10.738 -4.891 22.400 1.00 10.89 186 LEU D N 1
ATOM 8377 C CA . LEU D 1 186 ? 11.787 -4.909 21.393 1.00 14.28 186 LEU D CA 1
ATOM 8378 C C . LEU D 1 186 ? 13.140 -4.982 22.086 1.00 10.70 186 LEU D C 1
ATOM 8379 O O . LEU D 1 186 ? 13.354 -4.330 23.112 1.00 10.35 186 LEU D O 1
ATOM 8384 N N . ASP D 1 187 ? 14.050 -5.784 21.529 1.00 9.39 187 ASP D N 1
ATOM 8385 C CA . ASP D 1 187 ? 15.377 -5.931 22.107 1.00 14.53 187 ASP D CA 1
ATOM 8386 C C . ASP D 1 187 ? 16.207 -4.682 21.796 1.00 7.41 187 ASP D C 1
ATOM 8387 O O . ASP D 1 187 ? 15.766 -3.811 21.043 1.00 14.78 187 ASP D O 1
ATOM 8392 N N . PRO D 1 188 ? 17.416 -4.547 22.384 1.00 15.91 188 PRO D N 1
ATOM 8393 C CA . PRO D 1 188 ? 18.221 -3.340 22.130 1.00 13.41 188 PRO D CA 1
ATOM 8394 C C . PRO D 1 188 ? 18.499 -3.048 20.661 1.00 12.00 188 PRO D C 1
ATOM 8395 O O . PRO D 1 188 ? 18.782 -1.900 20.306 1.00 13.83 188 PRO D O 1
ATOM 8399 N N . GLU D 1 189 ? 18.414 -4.059 19.797 1.00 13.26 189 GLU D N 1
ATOM 8400 C CA . GLU D 1 189 ? 18.633 -3.872 18.368 1.00 17.24 189 GLU D CA 1
ATOM 8401 C C . GLU D 1 189 ? 17.361 -3.519 17.606 1.00 16.21 189 GLU D C 1
ATOM 8402 O O . GLU D 1 189 ? 17.433 -3.260 16.399 1.00 19.93 189 GLU D O 1
ATOM 8408 N N . GLY D 1 190 ? 16.206 -3.505 18.270 1.00 11.84 190 GLY D N 1
ATOM 8409 C CA . GLY D 1 190 ? 14.959 -3.127 17.639 1.00 6.05 190 GLY D CA 1
ATOM 8410 C C . GLY D 1 190 ? 14.095 -4.275 17.164 1.00 6.09 190 GLY D C 1
ATOM 8411 O O . GLY D 1 190 ? 12.991 -4.030 16.663 1.00 7.81 190 GLY D O 1
ATOM 8412 N N . TYR D 1 191 ? 14.552 -5.513 17.306 1.00 14.01 191 TYR D N 1
ATOM 8413 C CA . TYR D 1 191 ? 13.786 -6.668 16.866 1.00 17.21 191 TYR D CA 1
ATOM 8414 C C . TYR D 1 191 ? 12.801 -7.097 17.945 1.00 10.88 191 TYR D C 1
ATOM 8415 O O . TYR D 1 191 ? 13.009 -6.852 19.136 1.00 8.03 191 TYR D O 1
ATOM 8424 N N . VAL D 1 192 ? 11.712 -7.736 17.512 1.00 12.68 192 VAL D N 1
ATOM 8425 C CA . VAL D 1 192 ? 10.705 -8.206 18.454 1.00 15.55 192 VAL D CA 1
ATOM 8426 C C . VAL D 1 192 ? 11.312 -9.274 19.348 1.00 17.00 192 VAL D C 1
ATOM 8427 O O . VAL D 1 192 ? 11.986 -10.197 18.875 1.00 21.89 192 VAL D O 1
ATOM 8431 N N . ALA D 1 193 ? 11.088 -9.143 20.655 1.00 14.04 193 ALA D N 1
ATOM 8432 C CA . ALA D 1 193 ? 11.599 -10.090 21.635 1.00 10.03 193 ALA D CA 1
ATOM 8433 C C . ALA D 1 193 ? 10.491 -10.942 22.237 1.00 14.20 193 ALA D C 1
ATOM 8434 O O . ALA D 1 193 ? 10.533 -12.172 22.140 1.00 17.96 193 ALA D O 1
ATOM 8436 N N . GLU D 1 194 ? 9.488 -10.317 22.847 1.00 11.22 194 GLU D N 1
ATOM 8437 C CA . GLU D 1 194 ? 8.485 -11.031 23.629 1.00 16.47 194 GLU D CA 1
ATOM 8438 C C . GLU D 1 194 ? 7.421 -10.035 24.073 1.00 21.12 194 GLU D C 1
ATOM 8439 O O . GLU D 1 194 ? 7.501 -8.837 23.784 1.00 21.21 194 GLU D O 1
ATOM 8445 N N . GLY D 1 195 ? 6.416 -10.545 24.777 1.00 21.22 195 GLY D N 1
ATOM 8446 C CA . GLY D 1 195 ? 5.491 -9.706 25.505 1.00 19.49 195 GLY D CA 1
ATOM 8447 C C . GLY D 1 195 ? 6.067 -9.317 26.854 1.00 21.96 195 GLY D C 1
ATOM 8448 O O . GLY D 1 195 ? 7.245 -9.525 27.149 1.00 26.84 195 GLY D O 1
ATOM 8449 N N . SER D 1 196 ? 5.204 -8.737 27.692 1.00 19.37 196 SER D N 1
ATOM 8450 C CA . SER D 1 196 ? 5.643 -8.343 29.028 1.00 33.22 196 SER D CA 1
ATOM 8451 C C . SER D 1 196 ? 6.039 -9.556 29.862 1.00 28.30 196 SER D C 1
ATOM 8452 O O . SER D 1 196 ? 7.027 -9.509 30.603 1.00 32.83 196 SER D O 1
ATOM 8455 N N . GLY D 1 197 ? 5.287 -10.648 29.754 1.00 26.65 197 GLY D N 1
ATOM 8456 C CA . GLY D 1 197 ? 5.608 -11.853 30.492 1.00 28.30 197 GLY D CA 1
ATOM 8457 C C . GLY D 1 197 ? 5.416 -13.121 29.688 1.00 33.70 197 GLY D C 1
ATOM 8458 O O . GLY D 1 197 ? 5.381 -14.220 30.250 1.00 36.35 197 GLY D O 1
ATOM 8459 N N . GLU D 1 198 ? 5.297 -12.984 28.369 1.00 29.99 198 GLU D N 1
ATOM 8460 C CA . GLU D 1 198 ? 5.006 -14.105 27.490 1.00 31.65 198 GLU D CA 1
ATOM 8461 C C . GLU D 1 198 ? 5.927 -14.072 26.278 1.00 16.13 198 GLU D C 1
ATOM 8462 O O . GLU D 1 198 ? 6.463 -13.026 25.907 1.00 21.09 198 GLU D O 1
ATOM 8468 N N . ASN D 1 199 ? 6.106 -15.237 25.662 1.00 12.78 199 ASN D N 1
ATOM 8469 C CA . ASN D 1 199 ? 6.729 -15.299 24.350 1.00 14.26 199 ASN D CA 1
ATOM 8470 C C . ASN D 1 199 ? 5.692 -15.006 23.270 1.00 15.45 199 ASN D C 1
ATOM 8471 O O . ASN D 1 199 ? 4.483 -15.120 23.487 1.00 21.82 199 ASN D O 1
ATOM 8476 N N . ILE D 1 200 ? 6.176 -14.620 22.092 1.00 17.68 200 ILE D N 1
ATOM 8477 C CA . ILE D 1 200 ? 5.311 -14.204 20.996 1.00 14.71 200 ILE D CA 1
ATOM 8478 C C . ILE D 1 200 ? 5.566 -15.097 19.789 1.00 9.71 200 ILE D C 1
ATOM 8479 O O . ILE D 1 200 ? 6.707 -15.481 19.512 1.00 20.22 200 ILE D O 1
ATOM 8484 N N . PHE D 1 201 ? 4.490 -15.445 19.089 1.00 13.29 201 PHE D N 1
ATOM 8485 C CA . PHE D 1 201 ? 4.547 -16.208 17.852 1.00 14.71 201 PHE D CA 1
ATOM 8486 C C . PHE D 1 201 ? 3.707 -15.498 16.803 1.00 16.37 201 PHE D C 1
ATOM 8487 O O . PHE D 1 201 ? 2.741 -14.804 17.129 1.00 23.21 201 PHE D O 1
ATOM 8495 N N . ILE D 1 202 ? 4.077 -15.675 15.538 1.00 10.83 202 ILE D N 1
ATOM 8496 C CA . ILE D 1 202 ? 3.290 -15.160 14.427 1.00 18.24 202 ILE D CA 1
ATOM 8497 C C . ILE D 1 202 ? 3.146 -16.257 13.384 1.00 18.52 202 ILE D C 1
ATOM 8498 O O . ILE D 1 202 ? 3.967 -17.175 13.300 1.00 19.78 202 ILE D O 1
ATOM 8503 N N . ILE D 1 203 ? 2.079 -16.165 12.595 1.00 28.46 203 ILE D N 1
ATOM 8504 C CA . ILE D 1 203 ? 1.821 -17.085 11.494 1.00 25.10 203 ILE D CA 1
ATOM 8505 C C . ILE D 1 203 ? 1.715 -16.270 10.214 1.00 22.11 203 ILE D C 1
ATOM 8506 O O . ILE D 1 203 ? 1.000 -15.262 10.169 1.00 19.50 203 ILE D O 1
ATOM 8511 N N . LYS D 1 204 ? 2.431 -16.703 9.180 1.00 22.32 204 LYS D N 1
ATOM 8512 C CA . LYS D 1 204 ? 2.397 -16.044 7.879 1.00 31.39 204 LYS D CA 1
ATOM 8513 C C . LYS D 1 204 ? 2.430 -17.129 6.814 1.00 29.00 204 LYS D C 1
ATOM 8514 O O . LYS D 1 204 ? 3.416 -17.866 6.707 1.00 30.97 204 LYS D O 1
ATOM 8520 N N . ASP D 1 205 ? 1.346 -17.236 6.044 1.00 30.08 205 ASP D N 1
ATOM 8521 C CA . ASP D 1 205 ? 1.222 -18.233 4.980 1.00 34.51 205 ASP D CA 1
ATOM 8522 C C . ASP D 1 205 ? 1.465 -19.645 5.512 1.00 39.29 205 ASP D C 1
ATOM 8523 O O . ASP D 1 205 ? 2.187 -20.445 4.915 1.00 45.12 205 ASP D O 1
ATOM 8528 N N . GLY D 1 206 ? 0.856 -19.945 6.659 1.00 34.16 206 GLY D N 1
ATOM 8529 C CA . GLY D 1 206 ? 0.892 -21.282 7.221 1.00 33.80 206 GLY D CA 1
ATOM 8530 C C . GLY D 1 206 ? 2.174 -21.668 7.920 1.00 30.33 206 GLY D C 1
ATOM 8531 O O . GLY D 1 206 ? 2.321 -22.834 8.306 1.00 34.58 206 GLY D O 1
ATOM 8532 N N . VAL D 1 207 ? 3.108 -20.738 8.094 1.00 30.49 207 VAL D N 1
ATOM 8533 C CA . VAL D 1 207 ? 4.374 -20.997 8.767 1.00 29.54 207 VAL D CA 1
ATOM 8534 C C . VAL D 1 207 ? 4.389 -20.222 10.077 1.00 21.60 207 VAL D C 1
ATOM 8535 O O . VAL D 1 207 ? 3.965 -19.062 10.126 1.00 22.98 207 VAL D O 1
ATOM 8539 N N . ILE D 1 208 ? 4.872 -20.865 11.136 1.00 24.58 208 ILE D N 1
ATOM 8540 C CA . ILE D 1 208 ? 4.958 -20.245 12.454 1.00 22.12 208 ILE D CA 1
ATOM 8541 C C . ILE D 1 208 ? 6.352 -19.659 12.633 1.00 33.93 208 ILE D C 1
ATOM 8542 O O . ILE D 1 208 ? 7.357 -20.349 12.429 1.00 38.03 208 ILE D O 1
ATOM 8547 N N . TYR D 1 209 ? 6.413 -18.385 13.013 1.00 31.76 209 TYR D N 1
ATOM 8548 C CA . TYR D 1 209 ? 7.668 -17.692 13.268 1.00 24.25 209 TYR D CA 1
ATOM 8549 C C . TYR D 1 209 ? 7.683 -17.179 14.701 1.00 19.73 209 TYR D C 1
ATOM 8550 O O . TYR D 1 209 ? 6.684 -16.641 15.189 1.00 23.76 209 TYR D O 1
ATOM 8559 N N . THR D 1 210 ? 8.817 -17.346 15.373 1.00 14.58 210 THR D N 1
ATOM 8560 C CA . THR D 1 210 ? 8.998 -16.874 16.736 1.00 18.80 210 THR D CA 1
ATOM 8561 C C . THR D 1 210 ? 10.418 -16.350 16.888 1.00 19.49 210 THR D C 1
ATOM 8562 O O . THR D 1 210 ? 11.339 -16.852 16.230 1.00 18.74 210 THR D O 1
ATOM 8566 N N . PRO D 1 211 ? 10.624 -15.322 17.714 1.00 12.16 211 PRO D N 1
ATOM 8567 C CA . PRO D 1 211 ? 11.970 -14.753 17.851 1.00 16.62 211 PRO D CA 1
ATOM 8568 C C . PRO D 1 211 ? 12.950 -15.767 18.418 1.00 22.11 211 PRO D C 1
ATOM 8569 O O . PRO D 1 211 ? 12.600 -16.596 19.260 1.00 27.85 211 PRO D O 1
ATOM 8573 N N . GLU D 1 212 ? 14.189 -15.698 17.939 1.00 30.64 212 GLU D N 1
ATOM 8574 C CA . GLU D 1 212 ? 15.217 -16.610 18.413 1.00 35.87 212 GLU D CA 1
ATOM 8575 C C . GLU D 1 212 ? 15.616 -16.262 19.842 1.00 43.68 212 GLU D C 1
ATOM 8576 O O . GLU D 1 212 ? 15.630 -15.095 20.244 1.00 48.26 212 GLU D O 1
ATOM 8582 N N . VAL D 1 213 ? 15.933 -17.296 20.615 1.00 53.89 213 VAL D N 1
ATOM 8583 C CA . VAL D 1 213 ? 16.249 -17.140 22.029 1.00 60.54 213 VAL D CA 1
ATOM 8584 C C . VAL D 1 213 ? 17.542 -16.351 22.209 1.00 62.73 213 VAL D C 1
ATOM 8585 O O . VAL D 1 213 ? 18.330 -16.203 21.274 1.00 60.36 213 VAL D O 1
ATOM 8589 N N . ALA D 1 215 ? 17.367 -12.016 23.623 1.00 45.39 215 ALA D N 1
ATOM 8590 C CA . ALA D 1 215 ? 17.086 -11.233 24.822 1.00 54.60 215 ALA D CA 1
ATOM 8591 C C . ALA D 1 215 ? 15.761 -11.653 25.446 1.00 59.51 215 ALA D C 1
ATOM 8592 O O . ALA D 1 215 ? 15.285 -11.030 26.398 1.00 48.97 215 ALA D O 1
ATOM 8594 N N . CYS D 1 216 ? 15.166 -12.709 24.900 1.00 72.83 216 CYS D N 1
ATOM 8595 C CA . CYS D 1 216 ? 13.914 -13.251 25.404 1.00 76.14 216 CYS D CA 1
ATOM 8596 C C . CYS D 1 216 ? 14.175 -14.494 26.247 1.00 82.94 216 CYS D C 1
ATOM 8597 O O . CYS D 1 216 ? 15.218 -15.145 26.138 1.00 85.66 216 CYS D O 1
ATOM 8600 N N . LEU D 1 217 ? 13.208 -14.813 27.104 1.00 87.92 217 LEU D N 1
ATOM 8601 C CA . LEU D 1 217 ? 13.329 -15.961 27.991 1.00 90.75 217 LEU D CA 1
ATOM 8602 C C . LEU D 1 217 ? 13.024 -17.246 27.233 1.00 91.93 217 LEU D C 1
ATOM 8603 O O . LEU D 1 217 ? 12.041 -17.321 26.489 1.00 87.39 217 LEU D O 1
ATOM 8608 N N . ASN D 1 218 ? 13.873 -18.257 27.423 1.00 91.13 218 ASN D N 1
ATOM 8609 C CA . ASN D 1 218 ? 13.660 -19.579 26.836 1.00 84.89 218 ASN D CA 1
ATOM 8610 C C . ASN D 1 218 ? 12.461 -20.213 27.538 1.00 74.08 218 ASN D C 1
ATOM 8611 O O . ASN D 1 218 ? 12.588 -20.992 28.486 1.00 77.79 218 ASN D O 1
ATOM 8616 N N . GLY D 1 219 ? 11.271 -19.862 27.057 1.00 54.66 219 GLY D N 1
ATOM 8617 C CA . GLY D 1 219 ? 10.053 -20.236 27.756 1.00 35.51 219 GLY D CA 1
ATOM 8618 C C . GLY D 1 219 ? 9.728 -21.712 27.597 1.00 45.23 219 GLY D C 1
ATOM 8619 O O . GLY D 1 219 ? 9.846 -22.287 26.515 1.00 44.70 219 GLY D O 1
ATOM 8620 N N . ILE D 1 220 ? 9.308 -22.328 28.705 1.00 40.23 220 ILE D N 1
ATOM 8621 C CA . ILE D 1 220 ? 8.898 -23.728 28.668 1.00 33.17 220 ILE D CA 1
ATOM 8622 C C . ILE D 1 220 ? 7.624 -23.888 27.847 1.00 42.01 220 ILE D C 1
ATOM 8623 O O . ILE D 1 220 ? 7.509 -24.811 27.032 1.00 39.91 220 ILE D O 1
ATOM 8628 N N . THR D 1 221 ? 6.648 -22.995 28.048 1.00 41.78 221 THR D N 1
ATOM 8629 C CA . THR D 1 221 ? 5.445 -23.021 27.222 1.00 38.63 221 THR D CA 1
ATOM 8630 C C . THR D 1 221 ? 5.782 -22.787 25.756 1.00 41.77 221 THR D C 1
ATOM 8631 O O . THR D 1 221 ? 5.142 -23.366 24.869 1.00 36.79 221 THR D O 1
ATOM 8635 N N . ARG D 1 222 ? 6.782 -21.946 25.483 1.00 40.01 222 ARG D N 1
ATOM 8636 C CA . ARG D 1 222 ? 7.281 -21.806 24.120 1.00 41.16 222 ARG D CA 1
ATOM 8637 C C . ARG D 1 222 ? 7.831 -23.129 23.603 1.00 36.58 222 ARG D C 1
ATOM 8638 O O . ARG D 1 222 ? 7.674 -23.458 22.421 1.00 40.92 222 ARG D O 1
ATOM 8646 N N . ASN D 1 223 ? 8.467 -23.911 24.479 1.00 27.08 223 ASN D N 1
ATOM 8647 C CA . ASN D 1 223 ? 9.051 -25.179 24.054 1.00 34.07 223 ASN D CA 1
ATOM 8648 C C . ASN D 1 223 ? 7.975 -26.218 23.761 1.00 32.27 223 ASN D C 1
ATOM 8649 O O . ASN D 1 223 ? 8.110 -27.006 22.817 1.00 31.27 223 ASN D O 1
ATOM 8654 N N . THR D 1 224 ? 6.903 -26.242 24.558 1.00 26.79 224 THR D N 1
ATOM 8655 C CA . THR D 1 224 ? 5.807 -27.165 24.280 1.00 22.14 224 THR D CA 1
ATOM 8656 C C . THR D 1 224 ? 5.112 -26.824 22.969 1.00 19.63 224 THR D C 1
ATOM 8657 O O . THR D 1 224 ? 4.637 -27.726 22.271 1.00 20.53 224 THR D O 1
ATOM 8661 N N . ILE D 1 225 ? 5.041 -25.538 22.620 1.00 20.84 225 ILE D N 1
ATOM 8662 C CA . ILE D 1 225 ? 4.394 -25.146 21.373 1.00 27.97 225 ILE D CA 1
ATOM 8663 C C . ILE D 1 225 ? 5.215 -25.615 20.177 1.00 19.92 225 ILE D C 1
ATOM 8664 O O . ILE D 1 225 ? 4.658 -26.020 19.150 1.00 26.18 225 ILE D O 1
ATOM 8669 N N . LEU D 1 226 ? 6.546 -25.585 20.294 1.00 19.78 226 LEU D N 1
ATOM 8670 C CA . LEU D 1 226 ? 7.386 -26.172 19.254 1.00 24.76 226 LEU D CA 1
ATOM 8671 C C . LEU D 1 226 ? 7.063 -27.648 19.064 1.00 31.31 226 LEU D C 1
ATOM 8672 O O . LEU D 1 226 ? 6.977 -28.132 17.930 1.00 35.12 226 LEU D O 1
ATOM 8677 N N . THR D 1 227 ? 6.864 -28.376 20.166 1.00 31.20 227 THR D N 1
ATOM 8678 C CA . THR D 1 227 ? 6.516 -29.789 20.070 1.00 32.70 227 THR D CA 1
ATOM 8679 C C . THR D 1 227 ? 5.121 -29.973 19.486 1.00 35.19 227 THR D C 1
ATOM 8680 O O . THR D 1 227 ? 4.908 -30.829 18.619 1.00 38.69 227 THR D O 1
ATOM 8684 N N . LEU D 1 228 ? 4.154 -29.179 19.952 1.00 21.92 228 LEU D N 1
ATOM 8685 C CA . LEU D 1 228 ? 2.791 -29.322 19.456 1.00 28.60 228 LEU D CA 1
ATOM 8686 C C . LEU D 1 228 ? 2.671 -28.890 18.000 1.00 23.29 228 LEU D C 1
ATOM 8687 O O . LEU D 1 228 ? 1.869 -29.460 17.252 1.00 34.72 228 LEU D O 1
ATOM 8692 N N . ALA D 1 229 ? 3.457 -27.894 17.579 1.00 22.13 229 ALA D N 1
ATOM 8693 C CA . ALA D 1 229 ? 3.404 -27.448 16.190 1.00 27.67 229 ALA D CA 1
ATOM 8694 C C . ALA D 1 229 ? 3.940 -28.516 15.246 1.00 30.17 229 ALA D C 1
ATOM 8695 O O . ALA D 1 229 ? 3.429 -28.681 14.132 1.00 37.55 229 ALA D O 1
ATOM 8697 N N . ALA D 1 230 ? 4.971 -29.248 15.670 1.00 25.05 230 ALA D N 1
ATOM 8698 C CA . ALA D 1 230 ? 5.491 -30.331 14.843 1.00 23.46 230 ALA D CA 1
ATOM 8699 C C . ALA D 1 230 ? 4.529 -31.512 14.818 1.00 29.54 230 ALA D C 1
ATOM 8700 O O . ALA D 1 230 ? 4.347 -32.148 13.773 1.00 34.52 230 ALA D O 1
ATOM 8702 N N . GLU D 1 231 ? 3.900 -31.816 15.956 1.00 26.73 231 GLU D N 1
ATOM 8703 C CA . GLU D 1 231 ? 2.937 -32.910 16.000 1.00 32.32 231 GLU D CA 1
ATOM 8704 C C . GLU D 1 231 ? 1.727 -32.630 15.119 1.00 35.21 231 GLU D C 1
ATOM 8705 O O . GLU D 1 231 ? 1.130 -33.566 14.575 1.00 47.25 231 GLU D O 1
ATOM 8711 N N . HIS D 1 232 ? 1.348 -31.363 14.967 1.00 25.00 232 HIS D N 1
ATOM 8712 C CA . HIS D 1 232 ? 0.241 -30.977 14.104 1.00 29.56 232 HIS D CA 1
ATOM 8713 C C . HIS D 1 232 ? 0.697 -30.572 12.706 1.00 27.53 232 HIS D C 1
ATOM 8714 O O . HIS D 1 232 ? -0.061 -29.916 11.983 1.00 35.97 232 HIS D O 1
ATOM 8721 N N . GLY D 1 233 ? 1.913 -30.942 12.317 1.00 31.09 233 GLY D N 1
ATOM 8722 C CA . GLY D 1 233 ? 2.414 -30.689 10.976 1.00 25.18 233 GLY D CA 1
ATOM 8723 C C . GLY D 1 233 ? 2.554 -29.236 10.577 1.00 34.55 233 GLY D C 1
ATOM 8724 O O . GLY D 1 233 ? 2.236 -28.883 9.436 1.00 35.83 233 GLY D O 1
ATOM 8725 N N . PHE D 1 234 ? 3.031 -28.384 11.479 1.00 39.15 234 PHE D N 1
ATOM 8726 C CA . PHE D 1 234 ? 3.233 -26.972 11.180 1.00 30.43 234 PHE D CA 1
ATOM 8727 C C . PHE D 1 234 ? 4.721 -26.665 11.083 1.00 30.43 234 PHE D C 1
ATOM 8728 O O . PHE D 1 234 ? 5.492 -27.002 11.988 1.00 27.29 234 PHE D O 1
ATOM 8736 N N . LYS D 1 235 ? 5.117 -26.034 9.979 1.00 37.63 235 LYS D N 1
ATOM 8737 C CA . LYS D 1 235 ? 6.490 -25.573 9.825 1.00 47.85 235 LYS D CA 1
ATOM 8738 C C . LYS D 1 235 ? 6.743 -24.388 10.748 1.00 48.53 235 LYS D C 1
ATOM 8739 O O . LYS D 1 235 ? 5.951 -23.441 10.792 1.00 53.53 235 LYS D O 1
ATOM 8741 N N . LEU D 1 236 ? 7.844 -24.441 11.490 1.00 36.94 236 LEU D N 1
ATOM 8742 C CA . LEU D 1 236 ? 8.181 -23.405 12.455 1.00 37.23 236 LEU D CA 1
ATOM 8743 C C . LEU D 1 236 ? 9.605 -22.932 12.207 1.00 42.10 236 LEU D C 1
ATOM 8744 O O . LEU D 1 236 ? 10.510 -23.750 12.009 1.00 47.49 236 LEU D O 1
ATOM 8749 N N . VAL D 1 237 ? 9.799 -21.615 12.216 1.00 36.00 237 VAL D N 1
ATOM 8750 C CA . VAL D 1 237 ? 11.096 -21.004 11.954 1.00 32.37 237 VAL D CA 1
ATOM 8751 C C . VAL D 1 237 ? 11.429 -20.057 13.099 1.00 33.48 237 VAL D C 1
ATOM 8752 O O . VAL D 1 237 ? 10.619 -19.190 13.448 1.00 28.64 237 VAL D O 1
ATOM 8756 N N . GLU D 1 238 ? 12.614 -20.227 13.680 1.00 30.23 238 GLU D N 1
ATOM 8757 C CA . GLU D 1 238 ? 13.145 -19.315 14.685 1.00 27.82 238 GLU D CA 1
ATOM 8758 C C . GLU D 1 238 ? 14.064 -18.316 13.991 1.00 26.49 238 GLU D C 1
ATOM 8759 O O . GLU D 1 238 ? 15.058 -18.712 13.372 1.00 24.41 238 GLU D O 1
ATOM 8765 N N . LYS D 1 239 ? 13.730 -17.029 14.088 1.00 18.59 239 LYS D N 1
ATOM 8766 C CA . LYS D 1 239 ? 14.499 -15.993 13.411 1.00 21.30 239 LYS D CA 1
ATOM 8767 C C . LYS D 1 239 ? 14.160 -14.641 14.022 1.00 21.38 239 LYS D C 1
ATOM 8768 O O . LYS D 1 239 ? 13.194 -14.499 14.774 1.00 15.97 239 LYS D O 1
ATOM 8774 N N . ARG D 1 240 ? 14.967 -13.642 13.673 1.00 14.68 240 ARG D N 1
ATOM 8775 C CA . ARG D 1 240 ? 14.701 -12.277 14.105 1.00 19.03 240 ARG D CA 1
ATOM 8776 C C . ARG D 1 240 ? 13.475 -11.731 13.383 1.00 19.15 240 ARG D C 1
ATOM 8777 O O . ARG D 1 240 ? 13.326 -11.901 12.168 1.00 21.99 240 ARG D O 1
ATOM 8785 N N . ILE D 1 241 ? 12.593 -11.081 14.137 1.00 15.90 241 ILE D N 1
ATOM 8786 C CA . ILE D 1 241 ? 11.320 -10.580 13.634 1.00 10.07 241 ILE D CA 1
ATOM 8787 C C . ILE D 1 241 ? 11.242 -9.088 13.920 1.00 9.45 241 ILE D C 1
ATOM 8788 O O . ILE D 1 241 ? 11.636 -8.635 15.000 1.00 9.65 241 ILE D O 1
ATOM 8793 N N . THR D 1 242 ? 10.751 -8.324 12.951 1.00 11.29 242 THR D N 1
ATOM 8794 C CA . THR D 1 242 ? 10.564 -6.891 13.121 1.00 15.66 242 THR D CA 1
ATOM 8795 C C . THR D 1 242 ? 9.113 -6.588 13.475 1.00 16.39 242 THR D C 1
ATOM 8796 O O . THR D 1 242 ? 8.216 -7.415 13.289 1.00 13.20 242 THR D O 1
ATOM 8800 N N . ARG D 1 243 ? 8.889 -5.381 13.998 1.00 18.83 243 ARG D N 1
ATOM 8801 C CA . ARG D 1 243 ? 7.547 -5.023 14.444 1.00 18.50 243 ARG D CA 1
ATOM 8802 C C . ARG D 1 243 ? 6.568 -4.982 13.278 1.00 17.37 243 ARG D C 1
ATOM 8803 O O . ARG D 1 243 ? 5.424 -5.432 13.409 1.00 14.56 243 ARG D O 1
ATOM 8811 N N . ASP D 1 244 ? 6.995 -4.459 12.126 1.00 15.13 244 ASP D N 1
ATOM 8812 C CA . ASP D 1 244 ? 6.104 -4.422 10.974 1.00 13.78 244 ASP D CA 1
ATOM 8813 C C . ASP D 1 244 ? 5.875 -5.807 10.386 1.00 20.20 244 ASP D C 1
ATOM 8814 O O . ASP D 1 244 ? 4.842 -6.032 9.747 1.00 25.74 244 ASP D O 1
ATOM 8819 N N . GLU D 1 245 ? 6.804 -6.740 10.601 1.00 16.17 245 GLU D N 1
ATOM 8820 C CA . GLU D 1 245 ? 6.564 -8.126 10.214 1.00 17.44 245 GLU D CA 1
ATOM 8821 C C . GLU D 1 245 ? 5.389 -8.719 10.982 1.00 14.42 245 GLU D C 1
ATOM 8822 O O . GLU D 1 245 ? 4.661 -9.564 10.450 1.00 19.18 245 GLU D O 1
ATOM 8828 N N . VAL D 1 246 ? 5.186 -8.284 12.229 1.00 12.97 246 VAL D N 1
ATOM 8829 C CA . VAL D 1 246 ? 4.012 -8.692 12.994 1.00 15.82 246 VAL D CA 1
ATOM 8830 C C . VAL D 1 246 ? 2.749 -8.056 12.426 1.00 13.74 246 VAL D C 1
ATOM 8831 O O . VAL D 1 246 ? 1.682 -8.684 12.411 1.00 9.10 246 VAL D O 1
ATOM 8835 N N . TYR D 1 247 ? 2.843 -6.809 11.951 1.00 11.87 247 TYR D N 1
ATOM 8836 C CA . TYR D 1 247 ? 1.664 -6.108 11.448 1.00 15.12 247 TYR D CA 1
ATOM 8837 C C . TYR D 1 247 ? 1.012 -6.870 10.303 1.00 15.17 247 TYR D C 1
ATOM 8838 O O . TYR D 1 247 ? -0.219 -6.883 10.179 1.00 22.93 247 TYR D O 1
ATOM 8847 N N . ILE D 1 248 ? 1.818 -7.512 9.458 1.00 9.79 248 ILE D N 1
ATOM 8848 C CA . ILE D 1 248 ? 1.324 -8.169 8.254 1.00 16.33 248 ILE D CA 1
ATOM 8849 C C . ILE D 1 248 ? 1.201 -9.677 8.432 1.00 23.50 248 ILE D C 1
ATOM 8850 O O . ILE D 1 248 ? 0.962 -10.392 7.454 1.00 27.78 248 ILE D O 1
ATOM 8855 N N . ALA D 1 249 ? 1.368 -10.180 9.650 1.00 16.38 249 ALA D N 1
ATOM 8856 C CA . ALA D 1 249 ? 1.194 -11.604 9.884 1.00 14.44 249 ALA D CA 1
ATOM 8857 C C . ALA D 1 249 ? -0.276 -11.987 9.760 1.00 18.82 249 ALA D C 1
ATOM 8858 O O . ALA D 1 249 ? -1.177 -11.166 9.958 1.00 17.41 249 ALA D O 1
ATOM 8860 N N . ASP D 1 250 ? -0.515 -13.253 9.410 1.00 18.67 250 ASP D N 1
ATOM 8861 C CA . ASP D 1 250 ? -1.883 -13.758 9.384 1.00 16.04 250 ASP D CA 1
ATOM 8862 C C . ASP D 1 250 ? -2.417 -13.955 10.795 1.00 18.91 250 ASP D C 1
ATOM 8863 O O . ASP D 1 250 ? -3.578 -13.635 11.079 1.00 29.82 250 ASP D O 1
ATOM 8868 N N . GLU D 1 251 ? -1.583 -14.478 11.691 1.00 18.47 251 GLU D N 1
ATOM 8869 C CA . GLU D 1 251 ? -1.970 -14.730 13.070 1.00 18.78 251 GLU D CA 1
ATOM 8870 C C . GLU D 1 251 ? -0.834 -14.317 13.990 1.00 14.99 251 GLU D C 1
ATOM 8871 O O . GLU D 1 251 ? 0.322 -14.206 13.574 1.00 24.80 251 GLU D O 1
ATOM 8877 N N . ALA D 1 252 ? -1.179 -14.106 15.255 1.00 17.25 252 ALA D N 1
ATOM 8878 C CA . ALA D 1 252 ? -0.189 -13.814 16.279 1.00 15.19 252 ALA D CA 1
ATOM 8879 C C . ALA D 1 252 ? -0.773 -14.212 17.623 1.00 17.81 252 ALA D C 1
ATOM 8880 O O . ALA D 1 252 ? -1.980 -14.079 17.839 1.00 20.23 252 ALA D O 1
ATOM 8882 N N . PHE D 1 253 ? 0.081 -14.705 18.516 1.00 14.97 253 PHE D N 1
ATOM 8883 C CA . PHE D 1 253 ? -0.392 -15.060 19.845 1.00 11.83 253 PHE D CA 1
ATOM 8884 C C . PHE D 1 253 ? 0.766 -15.036 20.826 1.00 13.59 253 PHE D C 1
ATOM 8885 O O . PHE D 1 253 ? 1.936 -15.116 20.444 1.00 14.26 253 PHE D O 1
ATOM 8893 N N . PHE D 1 254 ? 0.412 -14.910 22.100 1.00 15.57 254 PHE D N 1
ATOM 8894 C CA . PHE D 1 254 ? 1.345 -14.977 23.211 1.00 17.31 254 PHE D CA 1
ATOM 8895 C C . PHE D 1 254 ? 1.304 -16.365 23.834 1.00 18.13 254 PHE D C 1
ATOM 8896 O O . PHE D 1 254 ? 0.293 -17.068 23.759 1.00 19.56 254 PHE D O 1
ATOM 8904 N N . THR D 1 255 ? 2.418 -16.754 24.450 1.00 16.19 255 THR D N 1
ATOM 8905 C CA . THR D 1 255 ? 2.514 -18.027 25.152 1.00 14.44 255 THR D CA 1
ATOM 8906 C C . THR D 1 255 ? 3.204 -17.808 26.487 1.00 17.40 255 THR D C 1
ATOM 8907 O O . THR D 1 255 ? 4.259 -17.171 26.547 1.00 31.33 255 THR D O 1
ATOM 8911 N N . GLY D 1 256 ? 2.609 -18.341 27.548 1.00 23.43 256 GLY D N 1
ATOM 8912 C CA . GLY D 1 256 ? 3.191 -18.263 28.875 1.00 19.17 256 GLY D CA 1
ATOM 8913 C C . GLY D 1 256 ? 2.516 -19.273 29.772 1.00 29.50 256 GLY D C 1
ATOM 8914 O O . GLY D 1 256 ? 1.513 -19.889 29.406 1.00 35.13 256 GLY D O 1
ATOM 8915 N N . THR D 1 257 ? 3.086 -19.447 30.964 1.00 22.79 257 THR D N 1
ATOM 8916 C CA . THR D 1 257 ? 2.486 -20.369 31.923 1.00 25.88 257 THR D CA 1
ATOM 8917 C C . THR D 1 257 ? 1.139 -19.847 32.411 1.00 33.61 257 THR D C 1
ATOM 8918 O O . THR D 1 257 ? 0.148 -20.587 32.439 1.00 29.54 257 THR D O 1
ATOM 8922 N N . ALA D 1 258 ? 1.077 -18.564 32.776 1.00 26.41 258 ALA D N 1
ATOM 8923 C CA . ALA D 1 258 ? -0.162 -17.993 33.293 1.00 26.80 258 ALA D CA 1
ATOM 8924 C C . ALA D 1 258 ? -1.148 -17.646 32.185 1.00 34.68 258 ALA D C 1
ATOM 8925 O O . ALA D 1 258 ? -2.363 -17.700 32.406 1.00 49.10 258 ALA D O 1
ATOM 8927 N N . ALA D 1 259 ? -0.655 -17.292 30.998 1.00 39.55 259 ALA D N 1
ATOM 8928 C CA . ALA D 1 259 ? -1.509 -16.888 29.890 1.00 41.25 259 ALA D CA 1
ATOM 8929 C C . ALA D 1 259 ? -1.820 -18.021 28.922 1.00 40.79 259 ALA D C 1
ATOM 8930 O O . ALA D 1 259 ? -2.690 -17.851 28.060 1.00 39.59 259 ALA D O 1
ATOM 8932 N N . GLU D 1 260 ? -1.138 -19.162 29.044 1.00 32.23 260 GLU D N 1
ATOM 8933 C CA . GLU D 1 260 ? -1.328 -20.294 28.143 1.00 31.92 260 GLU D CA 1
ATOM 8934 C C . GLU D 1 260 ? -1.150 -19.858 26.694 1.00 25.31 260 GLU D C 1
ATOM 8935 O O . GLU D 1 260 ? -0.023 -19.584 26.269 1.00 36.74 260 GLU D O 1
ATOM 8941 N N . VAL D 1 261 ? -2.237 -19.781 25.929 1.00 17.96 261 VAL D N 1
ATOM 8942 C CA . VAL D 1 261 ? -2.190 -19.319 24.545 1.00 19.14 261 VAL D CA 1
ATOM 8943 C C . VAL D 1 261 ? -3.212 -18.203 24.388 1.00 23.26 261 VAL D C 1
ATOM 8944 O O . VAL D 1 261 ? -4.422 -18.463 24.346 1.00 28.43 261 VAL D O 1
ATOM 8948 N N . THR D 1 262 ? -2.729 -16.966 24.290 1.00 21.49 262 THR D N 1
ATOM 8949 C CA . THR D 1 262 ? -3.596 -15.799 24.158 1.00 18.19 262 THR D CA 1
ATOM 8950 C C . THR D 1 262 ? -3.467 -15.215 22.759 1.00 13.70 262 THR D C 1
ATOM 8951 O O . THR D 1 262 ? -2.395 -14.699 22.409 1.00 16.70 262 THR D O 1
ATOM 8955 N N . PRO D 1 263 ? -4.504 -15.271 21.928 1.00 12.39 263 PRO D N 1
ATOM 8956 C CA . PRO D 1 263 ? -4.403 -14.693 20.583 1.00 14.32 263 PRO D CA 1
ATOM 8957 C C . PRO D 1 263 ? -4.208 -13.185 20.633 1.00 17.35 263 PRO D C 1
ATOM 8958 O O . PRO D 1 263 ? -4.512 -12.516 21.623 1.00 23.31 263 PRO D O 1
ATOM 8962 N N . ILE D 1 264 ? -3.687 -12.655 19.530 1.00 9.91 264 ILE D N 1
ATOM 8963 C CA . ILE D 1 264 ? -3.423 -11.229 19.365 1.00 12.89 264 ILE D CA 1
ATOM 8964 C C . ILE D 1 264 ? -4.156 -10.768 18.115 1.00 23.15 264 ILE D C 1
ATOM 8965 O O . ILE D 1 264 ? -3.877 -11.256 17.013 1.00 23.97 264 ILE D O 1
ATOM 8970 N N . ARG D 1 265 ? -5.085 -9.827 18.277 1.00 9.67 265 ARG D N 1
ATOM 8971 C CA . ARG D 1 265 ? -5.872 -9.361 17.144 1.00 19.33 265 ARG D CA 1
ATOM 8972 C C . ARG D 1 265 ? -5.404 -8.026 16.589 1.00 20.52 265 ARG D C 1
ATOM 8973 O O . ARG D 1 265 ? -5.784 -7.675 15.467 1.00 27.45 265 ARG D O 1
ATOM 8981 N N . GLU D 1 266 ? -4.584 -7.286 17.332 1.00 19.48 266 GLU D N 1
ATOM 8982 C CA . GLU D 1 266 ? -4.193 -5.944 16.921 1.00 18.69 266 GLU D CA 1
ATOM 8983 C C . GLU D 1 266 ? -2.868 -5.592 17.574 1.00 13.90 266 GLU D C 1
ATOM 8984 O O . GLU D 1 266 ? -2.700 -5.780 18.781 1.00 13.91 266 GLU D O 1
ATOM 8990 N N . VAL D 1 267 ? -1.932 -5.089 16.777 1.00 12.06 267 VAL D N 1
ATOM 8991 C CA . VAL D 1 267 ? -0.660 -4.587 17.278 1.00 9.12 267 VAL D CA 1
ATOM 8992 C C . VAL D 1 267 ? -0.480 -3.176 16.741 1.00 15.51 267 VAL D C 1
ATOM 8993 O O . VAL D 1 267 ? -0.464 -2.972 15.521 1.00 12.56 267 VAL D O 1
ATOM 8997 N N . ASP D 1 268 ? -0.365 -2.205 17.650 1.00 14.60 268 ASP D N 1
ATOM 8998 C CA . ASP D 1 268 ? -0.119 -0.809 17.288 1.00 7.24 268 ASP D CA 1
ATOM 8999 C C . ASP D 1 268 ? -1.185 -0.283 16.331 1.00 16.50 268 ASP D C 1
ATOM 9000 O O . ASP D 1 268 ? -0.887 0.432 15.371 1.00 15.05 268 ASP D O 1
ATOM 9005 N N . GLY D 1 269 ? -2.441 -0.643 16.591 1.00 18.94 269 GLY D N 1
ATOM 9006 C CA . GLY D 1 269 ? -3.537 -0.265 15.728 1.00 16.61 269 GLY D CA 1
ATOM 9007 C C . GLY D 1 269 ? -3.654 -1.060 14.445 1.00 21.62 269 GLY D C 1
ATOM 9008 O O . GLY D 1 269 ? -4.703 -1.004 13.795 1.00 28.90 269 GLY D O 1
ATOM 9009 N N . ARG D 1 270 ? -2.616 -1.795 14.052 1.00 13.72 270 ARG D N 1
ATOM 9010 C CA . ARG D 1 270 ? -2.681 -2.632 12.860 1.00 12.12 270 ARG D CA 1
ATOM 9011 C C . ARG D 1 270 ? -3.468 -3.897 13.176 1.00 20.20 270 ARG D C 1
ATOM 9012 O O . ARG D 1 270 ? -3.106 -4.649 14.087 1.00 22.72 270 ARG D O 1
ATOM 9020 N N . LYS D 1 271 ? -4.543 -4.127 12.429 1.00 16.05 271 LYS D N 1
ATOM 9021 C CA . LYS D 1 271 ? -5.293 -5.367 12.563 1.00 24.28 271 LYS D CA 1
ATOM 9022 C C . LYS D 1 271 ? -4.435 -6.541 12.102 1.00 20.55 271 LYS D C 1
ATOM 9023 O O . LYS D 1 271 ? -3.764 -6.466 11.069 1.00 19.27 271 LYS D O 1
ATOM 9029 N N . ILE D 1 272 ? -4.444 -7.619 12.879 1.00 15.39 272 ILE D N 1
ATOM 9030 C CA . ILE D 1 272 ? -3.677 -8.818 12.560 1.00 13.17 272 ILE D CA 1
ATOM 9031 C C . ILE D 1 272 ? -4.595 -9.775 11.808 1.00 21.07 272 ILE D C 1
ATOM 9032 O O . ILE D 1 272 ? -5.521 -10.345 12.391 1.00 14.98 272 ILE D O 1
ATOM 9037 N N . GLY D 1 273 ? -4.338 -9.953 10.518 1.00 23.67 273 GLY D N 1
ATOM 9038 C CA . GLY D 1 273 ? -5.163 -10.847 9.722 1.00 26.13 273 GLY D CA 1
ATOM 9039 C C . GLY D 1 273 ? -6.609 -10.390 9.715 1.00 24.41 273 GLY D C 1
ATOM 9040 O O . GLY D 1 273 ? -6.925 -9.257 9.334 1.00 22.01 273 GLY D O 1
ATOM 9041 N N . ALA D 1 274 ? -7.507 -11.268 10.154 1.00 25.72 274 ALA D N 1
ATOM 9042 C CA . ALA D 1 274 ? -8.932 -10.974 10.189 1.00 26.66 274 ALA D CA 1
ATOM 9043 C C . ALA D 1 274 ? -9.373 -10.309 11.489 1.00 22.62 274 ALA D C 1
ATOM 9044 O O . ALA D 1 274 ? -10.577 -10.128 11.700 1.00 36.05 274 ALA D O 1
ATOM 9046 N N . GLY D 1 275 ? -8.437 -9.947 12.363 1.00 28.55 275 GLY D N 1
ATOM 9047 C CA . GLY D 1 275 ? -8.794 -9.272 13.596 1.00 23.49 275 GLY D CA 1
ATOM 9048 C C . GLY D 1 275 ? -9.358 -10.161 14.677 1.00 19.15 275 GLY D C 1
ATOM 9049 O O . GLY D 1 275 ? -9.971 -9.657 15.622 1.00 27.02 275 GLY D O 1
ATOM 9050 N N . ARG D 1 276 ? -9.179 -11.473 14.565 1.00 17.29 276 ARG D N 1
ATOM 9051 C CA . ARG D 1 276 ? -9.612 -12.406 15.593 1.00 25.38 276 ARG D CA 1
ATOM 9052 C C . ARG D 1 276 ? -8.678 -13.608 15.569 1.00 32.74 276 ARG D C 1
ATOM 9053 O O . ARG D 1 276 ? -7.743 -13.676 14.767 1.00 33.82 276 ARG D O 1
ATOM 9061 N N . ARG D 1 277 ? -8.936 -14.554 16.468 1.00 29.87 277 ARG D N 1
ATOM 9062 C CA . ARG D 1 277 ? -8.100 -15.743 16.566 1.00 25.99 277 ARG D CA 1
ATOM 9063 C C . ARG D 1 277 ? -8.122 -16.524 15.256 1.00 22.49 277 ARG D C 1
ATOM 9064 O O . ARG D 1 277 ? -9.190 -16.806 14.705 1.00 21.33 277 ARG D O 1
ATOM 9072 N N . GLY D 1 278 ? -6.935 -16.874 14.761 1.00 18.61 278 GLY D N 1
ATOM 9073 C CA . GLY D 1 278 ? -6.804 -17.574 13.505 1.00 22.00 278 GLY D CA 1
ATOM 9074 C C . GLY D 1 278 ? -6.836 -19.086 13.644 1.00 21.14 278 GLY D C 1
ATOM 9075 O O . GLY D 1 278 ? -6.882 -19.640 14.747 1.00 23.20 278 GLY D O 1
ATOM 9076 N N . PRO D 1 279 ? -6.799 -19.782 12.504 1.00 26.80 279 PRO D N 1
ATOM 9077 C CA . PRO D 1 279 ? -6.915 -21.250 12.513 1.00 20.95 279 PRO D CA 1
ATOM 9078 C C . PRO D 1 279 ? -5.778 -21.957 13.231 1.00 21.07 279 PRO D C 1
ATOM 9079 O O . PRO D 1 279 ? -6.014 -22.829 14.074 1.00 27.89 279 PRO D O 1
ATOM 9083 N N . VAL D 1 280 ? -4.540 -21.615 12.870 1.00 20.17 280 VAL D N 1
ATOM 9084 C CA . VAL D 1 280 ? -3.383 -22.243 13.500 1.00 16.39 280 VAL D CA 1
ATOM 9085 C C . VAL D 1 280 ? -3.385 -21.967 14.998 1.00 17.19 280 VAL D C 1
ATOM 9086 O O . VAL D 1 280 ? -3.167 -22.874 15.812 1.00 22.81 280 VAL D O 1
ATOM 9090 N N . THR D 1 281 ? -3.651 -20.717 15.387 1.00 20.45 281 THR D N 1
ATOM 9091 C CA . THR D 1 281 ? -3.720 -20.389 16.807 1.00 22.29 281 THR D CA 1
ATOM 9092 C C . THR D 1 281 ? -4.785 -21.219 17.512 1.00 26.34 281 THR D C 1
ATOM 9093 O O . THR D 1 281 ? -4.568 -21.698 18.631 1.00 23.01 281 THR D O 1
ATOM 9097 N N . GLU D 1 282 ? -5.936 -21.417 16.865 1.00 26.02 282 GLU D N 1
ATOM 9098 C CA . GLU D 1 282 ? -6.998 -22.208 17.479 1.00 20.26 282 GLU D CA 1
ATOM 9099 C C . GLU D 1 282 ? -6.558 -23.648 17.707 1.00 22.67 282 GLU D C 1
ATOM 9100 O O . GLU D 1 282 ? -6.817 -24.222 18.771 1.00 24.06 282 GLU D O 1
ATOM 9106 N N . LYS D 1 283 ? -5.888 -24.248 16.719 1.00 25.40 283 LYS D N 1
ATOM 9107 C CA . LYS D 1 283 ? -5.485 -25.645 16.847 1.00 30.94 283 LYS D CA 1
ATOM 9108 C C . LYS D 1 283 ? -4.375 -25.813 17.878 1.00 23.26 283 LYS D C 1
ATOM 9109 O O . LYS D 1 283 ? -4.348 -26.809 18.609 1.00 17.90 283 LYS D O 1
ATOM 9115 N N . LEU D 1 284 ? -3.452 -24.852 17.959 1.00 17.64 284 LEU D N 1
ATOM 9116 C CA . LEU D 1 284 ? -2.410 -24.925 18.979 1.00 20.43 284 LEU D CA 1
ATOM 9117 C C . LEU D 1 284 ? -2.981 -24.659 20.366 1.00 21.14 284 LEU D C 1
ATOM 9118 O O . LEU D 1 284 ? -2.628 -25.346 21.331 1.00 19.65 284 LEU D O 1
ATOM 9123 N N . GLN D 1 285 ? -3.859 -23.660 20.483 1.00 28.47 285 GLN D N 1
ATOM 9124 C CA . GLN D 1 285 ? -4.550 -23.423 21.746 1.00 31.10 285 GLN D CA 1
ATOM 9125 C C . GLN D 1 285 ? -5.341 -24.652 22.172 1.00 33.68 285 GLN D C 1
ATOM 9126 O O . GLN D 1 285 ? -5.321 -25.038 23.346 1.00 34.35 285 GLN D O 1
ATOM 9132 N N . LYS D 1 286 ? -6.037 -25.284 21.225 1.00 24.91 286 LYS D N 1
ATOM 9133 C CA . LYS D 1 286 ? -6.748 -26.525 21.517 1.00 25.24 286 LYS D CA 1
ATOM 9134 C C . LYS D 1 286 ? -5.779 -27.634 21.914 1.00 18.99 286 LYS D C 1
ATOM 9135 O O . LYS D 1 286 ? -6.034 -28.378 22.869 1.00 21.61 286 LYS D O 1
ATOM 9141 N N . ALA D 1 287 ? -4.656 -27.752 21.200 1.00 25.66 287 ALA D N 1
ATOM 9142 C CA . ALA D 1 287 ? -3.691 -28.805 21.504 1.00 26.07 287 ALA D CA 1
ATOM 9143 C C . ALA D 1 287 ? -3.009 -28.580 22.846 1.00 24.49 287 ALA D C 1
ATOM 9144 O O . ALA D 1 287 ? -2.653 -29.549 23.527 1.00 19.75 287 ALA D O 1
ATOM 9146 N N . TYR D 1 288 ? -2.812 -27.320 23.239 1.00 19.75 288 TYR D N 1
ATOM 9147 C CA . TYR D 1 288 ? -2.160 -27.046 24.514 1.00 19.85 288 TYR D CA 1
ATOM 9148 C C . TYR D 1 288 ? -3.084 -27.354 25.684 1.00 19.55 288 TYR D C 1
ATOM 9149 O O . TYR D 1 288 ? -2.657 -27.953 26.678 1.00 28.22 288 TYR D O 1
ATOM 9158 N N . PHE D 1 289 ? -4.354 -26.954 25.586 1.00 16.88 289 PHE D N 1
ATOM 9159 C CA . PHE D 1 289 ? -5.299 -27.258 26.654 1.00 21.47 289 PHE D CA 1
ATOM 9160 C C . PHE D 1 289 ? -5.544 -28.758 26.762 1.00 23.91 289 PHE D C 1
ATOM 9161 O O . PHE D 1 289 ? -5.620 -29.297 27.871 1.00 27.77 289 PHE D O 1
ATOM 9169 N N . ASP D 1 290 ? -5.654 -29.450 25.625 1.00 22.14 290 ASP D N 1
ATOM 9170 C CA . ASP D 1 290 ? -5.802 -30.902 25.660 1.00 26.93 290 ASP D CA 1
ATOM 9171 C C . ASP D 1 290 ? -4.580 -31.574 26.271 1.00 30.76 290 ASP D C 1
ATOM 9172 O O . ASP D 1 290 ? -4.705 -32.621 26.917 1.00 32.02 290 ASP D O 1
ATOM 9177 N N . LEU D 1 291 ? -3.396 -30.991 26.082 1.00 29.15 291 LEU D N 1
ATOM 9178 C CA . LEU D 1 291 ? -2.182 -31.578 26.637 1.00 22.63 291 LEU D CA 1
ATOM 9179 C C . LEU D 1 291 ? -2.139 -31.426 28.154 1.00 27.99 291 LEU D C 1
ATOM 9180 O O . LEU D 1 291 ? -1.856 -32.389 28.876 1.00 25.02 291 LEU D O 1
ATOM 9185 N N . VAL D 1 292 ? -2.421 -30.222 28.654 1.00 23.84 292 VAL D N 1
ATOM 9186 C CA . VAL D 1 292 ? -2.322 -29.979 30.089 1.00 21.32 292 VAL D CA 1
ATOM 9187 C C . VAL D 1 292 ? -3.495 -30.598 30.843 1.00 26.36 292 VAL D C 1
ATOM 9188 O O . VAL D 1 292 ? -3.350 -30.987 32.008 1.00 31.04 292 VAL D O 1
ATOM 9192 N N . SER D 1 293 ? -4.663 -30.707 30.207 1.00 30.95 293 SER D N 1
ATOM 9193 C CA . SER D 1 293 ? -5.841 -31.279 30.850 1.00 28.20 293 SER D CA 1
ATOM 9194 C C . SER D 1 293 ? -5.856 -32.800 30.821 1.00 27.55 293 SER D C 1
ATOM 9195 O O . SER D 1 293 ? -6.814 -33.401 31.317 1.00 35.93 293 SER D O 1
ATOM 9198 N N . GLY D 1 294 ? -4.833 -33.434 30.253 1.00 21.81 294 GLY D N 1
ATOM 9199 C CA . GLY D 1 294 ? -4.824 -34.878 30.165 1.00 28.66 294 GLY D CA 1
ATOM 9200 C C . GLY D 1 294 ? -5.848 -35.458 29.218 1.00 41.69 294 GLY D C 1
ATOM 9201 O O . GLY D 1 294 ? -6.134 -36.655 29.290 1.00 44.30 294 GLY D O 1
ATOM 9202 N N . LYS D 1 295 ? -6.418 -34.637 28.331 1.00 45.82 295 LYS D N 1
ATOM 9203 C CA . LYS D 1 295 ? -7.363 -35.149 27.346 1.00 42.25 295 LYS D CA 1
ATOM 9204 C C . LYS D 1 295 ? -6.718 -36.161 26.410 1.00 48.79 295 LYS D C 1
ATOM 9205 O O . LYS D 1 295 ? -7.423 -37.001 25.842 1.00 56.42 295 LYS D O 1
ATOM 9207 N N . THR D 1 296 ? -5.399 -36.101 26.241 1.00 55.39 296 THR D N 1
ATOM 9208 C CA . THR D 1 296 ? -4.647 -37.069 25.455 1.00 57.37 296 THR D CA 1
ATOM 9209 C C . THR D 1 296 ? -3.595 -37.708 26.348 1.00 54.43 296 THR D C 1
ATOM 9210 O O . THR D 1 296 ? -2.901 -37.006 27.091 1.00 60.00 296 THR D O 1
ATOM 9214 N N . GLU D 1 297 ? -3.479 -39.035 26.278 1.00 54.94 297 GLU D N 1
ATOM 9215 C CA . GLU D 1 297 ? -2.501 -39.741 27.097 1.00 50.35 297 GLU D CA 1
ATOM 9216 C C . GLU D 1 297 ? -1.063 -39.455 26.681 1.00 46.30 297 GLU D C 1
ATOM 9217 O O . GLU D 1 297 ? -0.140 -39.850 27.402 1.00 50.77 297 GLU D O 1
ATOM 9219 N N . ALA D 1 298 ? -0.853 -38.788 25.549 1.00 33.94 298 ALA D N 1
ATOM 9220 C CA . ALA D 1 298 ? 0.493 -38.456 25.103 1.00 33.19 298 ALA D CA 1
ATOM 9221 C C . ALA D 1 298 ? 1.158 -37.480 26.068 1.00 39.94 298 ALA D C 1
ATOM 9222 O O . ALA D 1 298 ? 0.495 -36.677 26.732 1.00 36.92 298 ALA D O 1
ATOM 9224 N N . HIS D 1 299 ? 2.488 -37.560 26.136 1.00 34.54 299 HIS D N 1
ATOM 9225 C CA . HIS D 1 299 ? 3.287 -36.711 27.020 1.00 32.44 299 HIS D CA 1
ATOM 9226 C C . HIS D 1 299 ? 2.830 -36.835 28.470 1.00 32.43 299 HIS D C 1
ATOM 9227 O O . HIS D 1 299 ? 2.698 -35.839 29.185 1.00 35.83 299 HIS D O 1
ATOM 9234 N N . ALA D 1 300 ? 2.576 -38.071 28.907 1.00 27.08 300 ALA D N 1
ATOM 9235 C CA . ALA D 1 300 ? 2.153 -38.288 30.286 1.00 30.53 300 ALA D CA 1
ATOM 9236 C C . ALA D 1 300 ? 3.243 -37.896 31.273 1.00 25.45 300 ALA D C 1
ATOM 9237 O O . ALA D 1 300 ? 2.946 -37.539 32.418 1.00 30.83 300 ALA D O 1
ATOM 9239 N N . GLU D 1 301 ? 4.508 -37.955 30.849 1.00 30.54 301 GLU D N 1
ATOM 9240 C CA . GLU D 1 301 ? 5.601 -37.540 31.720 1.00 26.61 301 GLU D CA 1
ATOM 9241 C C . GLU D 1 301 ? 5.499 -36.065 32.073 1.00 24.56 301 GLU D C 1
ATOM 9242 O O . GLU D 1 301 ? 5.955 -35.648 33.144 1.00 25.70 301 GLU D O 1
ATOM 9248 N N . TRP D 1 302 ? 4.900 -35.267 31.193 1.00 25.00 302 TRP D N 1
ATOM 9249 C CA . TRP D 1 302 ? 4.719 -33.840 31.414 1.00 32.44 302 TRP D CA 1
ATOM 9250 C C . TRP D 1 302 ? 3.589 -33.523 32.384 1.00 29.59 302 TRP D C 1
ATOM 9251 O O . TRP D 1 302 ? 3.397 -32.349 32.717 1.00 27.18 302 TRP D O 1
ATOM 9262 N N . ARG D 1 303 ? 2.841 -34.525 32.841 1.00 35.90 303 ARG D N 1
ATOM 9263 C CA . ARG D 1 303 ? 1.781 -34.338 33.828 1.00 30.12 303 ARG D CA 1
ATOM 9264 C C . ARG D 1 303 ? 2.128 -35.160 35.061 1.00 32.48 303 ARG D C 1
ATOM 9265 O O . ARG D 1 303 ? 2.031 -36.393 35.040 1.00 22.45 303 ARG D O 1
ATOM 9273 N N . THR D 1 304 ? 2.537 -34.482 36.130 1.00 23.81 304 THR D N 1
ATOM 9274 C CA . THR D 1 304 ? 2.901 -35.135 37.380 1.00 21.71 304 THR D CA 1
ATOM 9275 C C . THR D 1 304 ? 1.735 -35.033 38.353 1.00 26.13 304 THR D C 1
ATOM 9276 O O . THR D 1 304 ? 1.381 -33.931 38.789 1.00 23.30 304 THR D O 1
ATOM 9280 N N . LEU D 1 305 ? 1.147 -36.180 38.690 1.00 25.67 305 LEU D N 1
ATOM 9281 C CA . LEU D 1 305 ? 0.024 -36.208 39.616 1.00 24.74 305 LEU D CA 1
ATOM 9282 C C . LEU D 1 305 ? 0.427 -35.648 40.973 1.00 31.88 305 LEU D C 1
ATOM 9283 O O . LEU D 1 305 ? 1.459 -36.023 41.537 1.00 35.28 305 LEU D O 1
ATOM 9288 N N . VAL D 1 306 ? -0.402 -34.743 41.493 1.00 25.34 306 VAL D N 1
ATOM 9289 C CA . VAL D 1 306 ? -0.136 -34.137 42.791 1.00 32.85 306 VAL D CA 1
ATOM 9290 C C . VAL D 1 306 ? -0.428 -35.123 43.917 1.00 38.10 306 VAL D C 1
ATOM 9291 O O . VAL D 1 306 ? 0.171 -35.037 44.999 1.00 27.27 306 VAL D O 1
ATOM 9295 N N . LYS D 1 307 ? -1.328 -36.076 43.678 1.00 44.35 307 LYS D N 1
ATOM 9296 C CA . LYS D 1 307 ? -1.710 -37.100 44.653 1.00 53.73 307 LYS D CA 1
ATOM 9297 C C . LYS D 1 307 ? -2.227 -36.484 45.950 1.00 60.34 307 LYS D C 1
ATOM 9298 O O . LYS D 1 307 ? -3.434 -36.314 46.128 1.00 59.30 307 LYS D O 1
ATOM 9300 N N . MET E 1 1 ? 64.960 2.000 -3.906 1.00 106.78 1 MET E N 1
ATOM 9301 C CA . MET E 1 1 ? 64.197 2.770 -2.931 1.00 112.16 1 MET E CA 1
ATOM 9302 C C . MET E 1 1 ? 63.754 1.895 -1.759 1.00 110.70 1 MET E C 1
ATOM 9303 O O . MET E 1 1 ? 63.073 0.885 -1.944 1.00 115.05 1 MET E O 1
ATOM 9308 N N . SER E 1 2 ? 64.150 2.291 -0.551 1.00 98.86 2 SER E N 1
ATOM 9309 C CA . SER E 1 2 ? 63.835 1.524 0.646 1.00 80.91 2 SER E CA 1
ATOM 9310 C C . SER E 1 2 ? 64.027 2.411 1.867 1.00 66.62 2 SER E C 1
ATOM 9311 O O . SER E 1 2 ? 64.781 3.386 1.839 1.00 70.19 2 SER E O 1
ATOM 9314 N N . MET E 1 3 ? 63.326 2.056 2.941 1.00 58.08 3 MET E N 1
ATOM 9315 C CA . MET E 1 3 ? 63.449 2.742 4.219 1.00 48.61 3 MET E CA 1
ATOM 9316 C C . MET E 1 3 ? 64.516 2.126 5.115 1.00 46.98 3 MET E C 1
ATOM 9317 O O . MET E 1 3 ? 64.865 2.721 6.141 1.00 43.36 3 MET E O 1
ATOM 9322 N N . ALA E 1 4 ? 65.041 0.956 4.751 1.00 43.83 4 ALA E N 1
ATOM 9323 C CA . ALA E 1 4 ? 66.083 0.293 5.524 1.00 46.11 4 ALA E CA 1
ATOM 9324 C C . ALA E 1 4 ? 67.480 0.607 5.003 1.00 50.49 4 ALA E C 1
ATOM 9325 O O . ALA E 1 4 ? 68.397 0.847 5.796 1.00 42.26 4 ALA E O 1
ATOM 9327 N N . ASP E 1 5 ? 67.665 0.606 3.683 1.00 60.17 5 ASP E N 1
ATOM 9328 C CA . ASP E 1 5 ? 68.954 0.934 3.075 1.00 66.06 5 ASP E CA 1
ATOM 9329 C C . ASP E 1 5 ? 69.144 2.446 3.154 1.00 58.57 5 ASP E C 1
ATOM 9330 O O . ASP E 1 5 ? 68.863 3.198 2.217 1.00 60.83 5 ASP E O 1
ATOM 9335 N N . ARG E 1 6 ? 69.632 2.898 4.307 1.00 49.24 6 ARG E N 1
ATOM 9336 C CA . ARG E 1 6 ? 69.757 4.317 4.598 1.00 53.38 6 ARG E CA 1
ATOM 9337 C C . ARG E 1 6 ? 71.049 4.565 5.363 1.00 55.42 6 ARG E C 1
ATOM 9338 O O . ARG E 1 6 ? 71.514 3.711 6.121 1.00 53.52 6 ARG E O 1
ATOM 9346 N N . ASP E 1 7 ? 71.627 5.745 5.153 1.00 59.57 7 ASP E N 1
ATOM 9347 C CA . ASP E 1 7 ? 72.807 6.167 5.894 1.00 64.99 7 ASP E CA 1
ATOM 9348 C C . ASP E 1 7 ? 72.383 6.996 7.099 1.00 53.02 7 ASP E C 1
ATOM 9349 O O . ASP E 1 7 ? 71.599 7.941 6.968 1.00 60.81 7 ASP E O 1
ATOM 9354 N N . GLY E 1 8 ? 72.898 6.638 8.263 1.00 32.41 8 GLY E N 1
ATOM 9355 C CA . GLY E 1 8 ? 72.602 7.361 9.479 1.00 27.18 8 GLY E CA 1
ATOM 9356 C C . GLY E 1 8 ? 72.640 6.427 10.671 1.00 29.80 8 GLY E C 1
ATOM 9357 O O . GLY E 1 8 ? 73.249 5.362 10.625 1.00 30.78 8 GLY E O 1
ATOM 9358 N N . VAL E 1 9 ? 71.974 6.856 11.741 1.00 30.42 9 VAL E N 1
ATOM 9359 C CA . VAL E 1 9 ? 71.916 6.093 12.978 1.00 37.21 9 VAL E CA 1
ATOM 9360 C C . VAL E 1 9 ? 70.475 6.036 13.467 1.00 40.70 9 VAL E C 1
ATOM 9361 O O . VAL E 1 9 ? 69.641 6.879 13.132 1.00 39.29 9 VAL E O 1
ATOM 9365 N N . ILE E 1 10 ? 70.191 5.009 14.262 1.00 45.22 10 ILE E N 1
ATOM 9366 C CA . ILE E 1 10 ? 68.892 4.816 14.893 1.00 23.13 10 ILE E CA 1
ATOM 9367 C C . ILE E 1 10 ? 69.137 4.448 16.348 1.00 35.03 10 ILE E C 1
ATOM 9368 O O . ILE E 1 10 ? 69.941 3.555 16.639 1.00 42.56 10 ILE E O 1
ATOM 9373 N N . TRP E 1 11 ? 68.464 5.146 17.256 1.00 31.67 11 TRP E N 1
ATOM 9374 C CA . TRP E 1 11 ? 68.583 4.844 18.676 1.00 22.91 11 TRP E CA 1
ATOM 9375 C C . TRP E 1 11 ? 67.911 3.506 18.966 1.00 25.28 11 TRP E C 1
ATOM 9376 O O . TRP E 1 11 ? 66.700 3.356 18.773 1.00 24.42 11 TRP E O 1
ATOM 9387 N N . TYR E 1 12 ? 68.696 2.530 19.420 1.00 28.93 12 TYR E N 1
ATOM 9388 C CA . TYR E 1 12 ? 68.230 1.157 19.611 1.00 30.45 12 TYR E CA 1
ATOM 9389 C C . TYR E 1 12 ? 68.666 0.695 20.999 1.00 25.34 12 TYR E C 1
ATOM 9390 O O . TYR E 1 12 ? 69.805 0.256 21.183 1.00 25.90 12 TYR E O 1
ATOM 9399 N N . ASP E 1 13 ? 67.755 0.797 21.968 1.00 29.58 13 ASP E N 1
ATOM 9400 C CA . ASP E 1 13 ? 67.964 0.295 23.327 1.00 34.23 13 ASP E CA 1
ATOM 9401 C C . ASP E 1 13 ? 69.248 0.857 23.944 1.00 37.87 13 ASP E C 1
ATOM 9402 O O . ASP E 1 13 ? 70.171 0.124 24.308 1.00 24.51 13 ASP E O 1
ATOM 9407 N N . GLY E 1 14 ? 69.286 2.182 24.064 1.00 37.32 14 GLY E N 1
ATOM 9408 C CA . GLY E 1 14 ? 70.379 2.855 24.735 1.00 39.85 14 GLY E CA 1
ATOM 9409 C C . GLY E 1 14 ? 71.630 3.060 23.911 1.00 41.68 14 GLY E C 1
ATOM 9410 O O . GLY E 1 14 ? 72.572 3.697 24.399 1.00 52.57 14 GLY E O 1
ATOM 9411 N N . GLU E 1 15 ? 71.677 2.545 22.685 1.00 38.04 15 GLU E N 1
ATOM 9412 C CA . GLU E 1 15 ? 72.845 2.670 21.827 1.00 39.47 15 GLU E CA 1
ATOM 9413 C C . GLU E 1 15 ? 72.425 3.222 20.473 1.00 35.72 15 GLU E C 1
ATOM 9414 O O . GLU E 1 15 ? 71.332 2.923 19.983 1.00 32.41 15 GLU E O 1
ATOM 9420 N N . LEU E 1 16 ? 73.294 4.036 19.878 1.00 30.85 16 LEU E N 1
ATOM 9421 C CA . LEU E 1 16 ? 73.069 4.583 18.542 1.00 36.29 16 LEU E CA 1
ATOM 9422 C C . LEU E 1 16 ? 73.691 3.626 17.535 1.00 43.65 16 LEU E C 1
ATOM 9423 O O . LEU E 1 16 ? 74.897 3.675 17.275 1.00 55.79 16 LEU E O 1
ATOM 9428 N N . VAL E 1 17 ? 72.868 2.749 16.970 1.00 32.08 17 VAL E N 1
ATOM 9429 C CA . VAL E 1 17 ? 73.356 1.754 16.031 1.00 33.03 17 VAL E CA 1
ATOM 9430 C C . VAL E 1 17 ? 73.174 2.281 14.613 1.00 31.67 17 VAL E C 1
ATOM 9431 O O . VAL E 1 17 ? 72.403 3.209 14.360 1.00 29.06 17 VAL E O 1
ATOM 9435 N N . GLN E 1 18 ? 73.915 1.692 13.676 1.00 34.79 18 GLN E N 1
ATOM 9436 C CA . GLN E 1 18 ? 73.813 2.094 12.281 1.00 33.38 18 GLN E CA 1
ATOM 9437 C C . GLN E 1 18 ? 72.424 1.779 11.738 1.00 38.46 18 GLN E C 1
ATOM 9438 O O . GLN E 1 18 ? 71.765 0.827 12.167 1.00 36.13 18 GLN E O 1
ATOM 9444 N N . TRP E 1 19 ? 71.985 2.592 10.773 1.00 39.21 19 TRP E N 1
ATOM 9445 C CA . TRP E 1 19 ? 70.620 2.482 10.265 1.00 35.77 19 TRP E CA 1
ATOM 9446 C C . TRP E 1 19 ? 70.355 1.100 9.682 1.00 33.35 19 TRP E C 1
ATOM 9447 O O . TRP E 1 19 ? 69.321 0.482 9.963 1.00 44.80 19 TRP E O 1
ATOM 9458 N N . ARG E 1 20 ? 71.282 0.594 8.866 1.00 29.05 20 ARG E N 1
ATOM 9459 C CA . ARG E 1 20 ? 71.087 -0.715 8.256 1.00 32.58 20 ARG E CA 1
ATOM 9460 C C . ARG E 1 20 ? 71.231 -1.852 9.258 1.00 33.14 20 ARG E C 1
ATOM 9461 O O . ARG E 1 20 ? 70.782 -2.968 8.977 1.00 42.56 20 ARG E O 1
ATOM 9469 N N . ASP E 1 21 ? 71.833 -1.598 10.417 1.00 27.77 21 ASP E N 1
ATOM 9470 C CA . ASP E 1 21 ? 72.002 -2.622 11.438 1.00 35.54 21 ASP E CA 1
ATOM 9471 C C . ASP E 1 21 ? 70.882 -2.625 12.470 1.00 32.93 21 ASP E C 1
ATOM 9472 O O . ASP E 1 21 ? 70.867 -3.498 13.343 1.00 34.39 21 ASP E O 1
ATOM 9477 N N . ALA E 1 22 ? 69.944 -1.680 12.392 1.00 31.74 22 ALA E N 1
ATOM 9478 C CA . ALA E 1 22 ? 68.803 -1.635 13.307 1.00 37.76 22 ALA E CA 1
ATOM 9479 C C . ALA E 1 22 ? 67.739 -2.603 12.799 1.00 36.13 22 ALA E C 1
ATOM 9480 O O . ALA E 1 22 ? 66.766 -2.229 12.139 1.00 26.05 22 ALA E O 1
ATOM 9482 N N . THR E 1 23 ? 67.936 -3.880 13.112 1.00 27.04 23 THR E N 1
ATOM 9483 C CA . THR E 1 23 ? 67.027 -4.934 12.692 1.00 28.60 23 THR E CA 1
ATOM 9484 C C . THR E 1 23 ? 66.442 -5.640 13.909 1.00 32.15 23 THR E C 1
ATOM 9485 O O . THR E 1 23 ? 66.847 -5.413 15.052 1.00 27.62 23 THR E O 1
ATOM 9489 N N . THR E 1 24 ? 65.466 -6.500 13.638 1.00 33.77 24 THR E N 1
ATOM 9490 C CA . THR E 1 24 ? 64.872 -7.362 14.647 1.00 21.49 24 THR E CA 1
ATOM 9491 C C . THR E 1 24 ? 64.486 -8.665 13.967 1.00 25.99 24 THR E C 1
ATOM 9492 O O . THR E 1 24 ? 64.318 -8.720 12.745 1.00 23.66 24 THR E O 1
ATOM 9496 N N . HIS E 1 25 ? 64.359 -9.723 14.761 1.00 24.61 25 HIS E N 1
ATOM 9497 C CA . HIS E 1 25 ? 64.060 -11.022 14.178 1.00 28.67 25 HIS E CA 1
ATOM 9498 C C . HIS E 1 25 ? 62.653 -11.035 13.594 1.00 27.53 25 HIS E C 1
ATOM 9499 O O . HIS E 1 25 ? 61.761 -10.309 14.038 1.00 20.37 25 HIS E O 1
ATOM 9506 N N . VAL E 1 26 ? 62.461 -11.880 12.577 1.00 29.35 26 VAL E N 1
ATOM 9507 C CA . VAL E 1 26 ? 61.182 -11.928 11.886 1.00 23.77 26 VAL E CA 1
ATOM 9508 C C . VAL E 1 26 ? 60.086 -12.515 12.769 1.00 25.07 26 VAL E C 1
ATOM 9509 O O . VAL E 1 26 ? 58.899 -12.309 12.496 1.00 20.61 26 VAL E O 1
ATOM 9513 N N . LEU E 1 27 ? 60.448 -13.227 13.835 1.00 34.81 27 LEU E N 1
ATOM 9514 C CA . LEU E 1 27 ? 59.485 -13.689 14.834 1.00 28.85 27 LEU E CA 1
ATOM 9515 C C . LEU E 1 27 ? 59.348 -12.702 15.988 1.00 28.56 27 LEU E C 1
ATOM 9516 O O . LEU E 1 27 ? 59.203 -13.100 17.149 1.00 30.64 27 LEU E O 1
ATOM 9521 N N . THR E 1 28 ? 59.398 -11.403 15.696 1.00 22.79 28 THR E N 1
ATOM 9522 C CA . THR E 1 28 ? 59.171 -10.384 16.711 1.00 25.74 28 THR E CA 1
ATOM 9523 C C . THR E 1 28 ? 57.699 -10.377 17.115 1.00 31.50 28 THR E C 1
ATOM 9524 O O . THR E 1 28 ? 56.811 -10.456 16.267 1.00 20.71 28 THR E O 1
ATOM 9528 N N . HIS E 1 29 ? 57.436 -10.289 18.421 1.00 25.94 29 HIS E N 1
ATOM 9529 C CA . HIS E 1 29 ? 56.067 -10.442 18.917 1.00 23.09 29 HIS E CA 1
ATOM 9530 C C . HIS E 1 29 ? 55.150 -9.336 18.401 1.00 26.05 29 HIS E C 1
ATOM 9531 O O . HIS E 1 29 ? 54.053 -9.609 17.901 1.00 22.39 29 HIS E O 1
ATOM 9538 N N . THR E 1 30 ? 55.576 -8.078 18.528 1.00 15.30 30 THR E N 1
ATOM 9539 C CA . THR E 1 30 ? 54.780 -6.964 18.017 1.00 19.27 30 THR E CA 1
ATOM 9540 C C . THR E 1 30 ? 54.558 -7.077 16.515 1.00 16.95 30 THR E C 1
ATOM 9541 O O . THR E 1 30 ? 53.521 -6.641 16.002 1.00 19.23 30 THR E O 1
ATOM 9545 N N . HIS E 1 31 ? 55.520 -7.655 15.797 1.00 20.43 31 HIS E N 1
ATOM 9546 C CA . HIS E 1 31 ? 55.362 -7.846 14.362 1.00 23.08 31 HIS E CA 1
ATOM 9547 C C . HIS E 1 31 ? 54.192 -8.770 14.053 1.00 31.29 31 HIS E C 1
ATOM 9548 O O . HIS E 1 31 ? 53.526 -8.605 13.024 1.00 32.10 31 HIS E O 1
ATOM 9555 N N . HIS E 1 32 ? 53.912 -9.731 14.938 1.00 25.87 32 HIS E N 1
ATOM 9556 C CA . HIS E 1 32 ? 52.874 -10.726 14.704 1.00 25.60 32 HIS E CA 1
ATOM 9557 C C . HIS E 1 32 ? 51.546 -10.403 15.377 1.00 24.98 32 HIS E C 1
ATOM 9558 O O . HIS E 1 32 ? 50.509 -10.892 14.918 1.00 24.51 32 HIS E O 1
ATOM 9565 N N . TYR E 1 33 ? 51.543 -9.599 16.444 1.00 28.93 33 TYR E N 1
ATOM 9566 C CA . TYR E 1 33 ? 50.327 -9.353 17.209 1.00 29.27 33 TYR E CA 1
ATOM 9567 C C . TYR E 1 33 ? 50.009 -7.877 17.420 1.00 31.79 33 TYR E C 1
ATOM 9568 O O . TYR E 1 33 ? 48.996 -7.568 18.057 1.00 26.97 33 TYR E O 1
ATOM 9577 N N . GLY E 1 34 ? 50.834 -6.964 16.910 1.00 29.08 34 GLY E N 1
ATOM 9578 C CA . GLY E 1 34 ? 50.539 -5.546 16.955 1.00 31.00 34 GLY E CA 1
ATOM 9579 C C . GLY E 1 34 ? 50.660 -4.887 18.310 1.00 26.70 34 GLY E C 1
ATOM 9580 O O . GLY E 1 34 ? 50.361 -3.692 18.424 1.00 22.58 34 GLY E O 1
ATOM 9581 N N . MET E 1 35 ? 51.091 -5.613 19.338 1.00 25.40 35 MET E N 1
ATOM 9582 C CA . MET E 1 35 ? 51.198 -5.062 20.687 1.00 19.19 35 MET E CA 1
ATOM 9583 C C . MET E 1 35 ? 52.441 -4.185 20.760 1.00 26.18 35 MET E C 1
ATOM 9584 O O . MET E 1 35 ? 53.560 -4.675 20.914 1.00 21.02 35 MET E O 1
ATOM 9589 N N . GLY E 1 36 ? 52.240 -2.880 20.657 1.00 22.66 36 GLY E N 1
ATOM 9590 C CA . GLY E 1 36 ? 53.329 -1.922 20.709 1.00 18.66 36 GLY E CA 1
ATOM 9591 C C . GLY E 1 36 ? 52.757 -0.524 20.680 1.00 22.39 36 GLY E C 1
ATOM 9592 O O . GLY E 1 36 ? 51.579 -0.317 20.378 1.00 23.81 36 GLY E O 1
ATOM 9593 N N . VAL E 1 37 ? 53.606 0.440 21.021 1.00 23.61 37 VAL E N 1
ATOM 9594 C CA . VAL E 1 37 ? 53.211 1.843 21.036 1.00 12.51 37 VAL E CA 1
ATOM 9595 C C . VAL E 1 37 ? 54.272 2.663 20.319 1.00 17.68 37 VAL E C 1
ATOM 9596 O O . VAL E 1 37 ? 55.448 2.288 20.272 1.00 22.89 37 VAL E O 1
ATOM 9600 N N . PHE E 1 38 ? 53.849 3.791 19.749 1.00 21.81 38 PHE E N 1
ATOM 9601 C CA . PHE E 1 38 ? 54.757 4.633 18.986 1.00 18.81 38 PHE E CA 1
ATOM 9602 C C . PHE E 1 38 ? 54.290 6.079 19.052 1.00 20.91 38 PHE E C 1
ATOM 9603 O O . PHE E 1 38 ? 53.203 6.386 19.548 1.00 22.78 38 PHE E O 1
ATOM 9611 N N . GLU E 1 39 ? 55.136 6.968 18.535 1.00 24.00 39 GLU E N 1
ATOM 9612 C CA . GLU E 1 39 ? 54.848 8.393 18.491 1.00 24.76 39 GLU E CA 1
ATOM 9613 C C . GLU E 1 39 ? 55.223 8.948 17.126 1.00 26.36 39 GLU E C 1
ATOM 9614 O O . GLU E 1 39 ? 55.947 8.319 16.350 1.00 32.49 39 GLU E O 1
ATOM 9620 N N . GLY E 1 40 ? 54.713 10.142 16.842 1.00 20.61 40 GLY E N 1
ATOM 9621 C CA . GLY E 1 40 ? 55.060 10.866 15.636 1.00 15.40 40 GLY E CA 1
ATOM 9622 C C . GLY E 1 40 ? 55.441 12.294 15.958 1.00 26.43 40 GLY E C 1
ATOM 9623 O O . GLY E 1 40 ? 54.580 13.114 16.290 1.00 31.99 40 GLY E O 1
ATOM 9624 N N . VAL E 1 41 ? 56.733 12.601 15.874 1.00 21.02 41 VAL E N 1
ATOM 9625 C CA . VAL E 1 41 ? 57.265 13.889 16.297 1.00 17.94 41 VAL E CA 1
ATOM 9626 C C . VAL E 1 41 ? 57.945 14.556 15.110 1.00 24.18 41 VAL E C 1
ATOM 9627 O O . VAL E 1 41 ? 58.547 13.892 14.260 1.00 39.44 41 VAL E O 1
ATOM 9631 N N . ARG E 1 42 ? 57.845 15.881 15.055 1.00 18.54 42 ARG E N 1
ATOM 9632 C CA . ARG E 1 42 ? 58.459 16.666 13.996 1.00 22.51 42 ARG E CA 1
ATOM 9633 C C . ARG E 1 42 ? 59.519 17.591 14.576 1.00 33.65 42 ARG E C 1
ATOM 9634 O O . ARG E 1 42 ? 59.391 18.085 15.701 1.00 24.09 42 ARG E O 1
ATOM 9642 N N . ALA E 1 43 ? 60.577 17.810 13.799 1.00 35.29 43 ALA E N 1
ATOM 9643 C CA . ALA E 1 43 ? 61.613 18.781 14.117 1.00 34.93 43 ALA E CA 1
ATOM 9644 C C . ALA E 1 43 ? 61.617 19.849 13.033 1.00 31.52 43 ALA E C 1
ATOM 9645 O O . ALA E 1 43 ? 61.585 19.527 11.840 1.00 29.88 43 ALA E O 1
ATOM 9647 N N . TYR E 1 44 ? 61.645 21.112 13.446 1.00 30.73 44 TYR E N 1
ATOM 9648 C CA . TYR E 1 44 ? 61.577 22.234 12.524 1.00 34.84 44 TYR E CA 1
ATOM 9649 C C . TYR E 1 44 ? 62.833 23.087 12.636 1.00 36.45 44 TYR E C 1
ATOM 9650 O O . TYR E 1 44 ? 63.507 23.109 13.669 1.00 38.25 44 TYR E O 1
ATOM 9659 N N . ASP E 1 45 ? 63.137 23.798 11.554 1.00 46.82 45 ASP E N 1
ATOM 9660 C CA . ASP E 1 45 ? 64.269 24.717 11.516 1.00 48.32 45 ASP E CA 1
ATOM 9661 C C . ASP E 1 45 ? 63.802 26.077 12.023 1.00 43.54 45 ASP E C 1
ATOM 9662 O O . ASP E 1 45 ? 63.005 26.753 11.366 1.00 45.02 45 ASP E O 1
ATOM 9667 N N . THR E 1 46 ? 64.297 26.473 13.188 1.00 42.50 46 THR E N 1
ATOM 9668 C CA . THR E 1 46 ? 63.960 27.741 13.812 1.00 42.78 46 THR E CA 1
ATOM 9669 C C . THR E 1 46 ? 65.139 28.704 13.728 1.00 49.06 46 THR E C 1
ATOM 9670 O O . THR E 1 46 ? 66.272 28.292 13.459 1.00 43.78 46 THR E O 1
ATOM 9674 N N . PRO E 1 47 ? 64.906 30.005 13.931 1.00 46.81 47 PRO E N 1
ATOM 9675 C CA . PRO E 1 47 ? 66.037 30.946 13.995 1.00 47.45 47 PRO E CA 1
ATOM 9676 C C . PRO E 1 47 ? 67.068 30.586 15.049 1.00 47.72 47 PRO E C 1
ATOM 9677 O O . PRO E 1 47 ? 68.224 31.008 14.930 1.00 51.89 47 PRO E O 1
ATOM 9681 N N . GLN E 1 48 ? 66.692 29.823 16.073 1.00 48.47 48 GLN E N 1
ATOM 9682 C CA . GLN E 1 48 ? 67.623 29.353 17.090 1.00 48.57 48 GLN E CA 1
ATOM 9683 C C . GLN E 1 48 ? 68.259 28.014 16.737 1.00 43.99 48 GLN E C 1
ATOM 9684 O O . GLN E 1 48 ? 69.057 27.498 17.526 1.00 49.73 48 GLN E O 1
ATOM 9690 N N . GLY E 1 49 ? 67.924 27.441 15.587 1.00 35.78 49 GLY E N 1
ATOM 9691 C CA . GLY E 1 49 ? 68.427 26.147 15.168 1.00 35.16 49 GLY E CA 1
ATOM 9692 C C . GLY E 1 49 ? 67.312 25.126 15.060 1.00 38.56 49 GLY E C 1
ATOM 9693 O O . GLY E 1 49 ? 66.126 25.433 15.223 1.00 46.98 49 GLY E O 1
ATOM 9694 N N . THR E 1 50 ? 67.707 23.885 14.779 1.00 38.05 50 THR E N 1
ATOM 9695 C CA . THR E 1 50 ? 66.746 22.795 14.645 1.00 36.26 50 THR E CA 1
ATOM 9696 C C . THR E 1 50 ? 66.137 22.468 16.004 1.00 34.53 50 THR E C 1
ATOM 9697 O O . THR E 1 50 ? 66.858 22.167 16.961 1.00 32.44 50 THR E O 1
ATOM 9701 N N . ALA E 1 51 ? 64.809 22.519 16.087 1.00 29.64 51 ALA E N 1
ATOM 9702 C CA . ALA E 1 51 ? 64.097 22.329 17.341 1.00 26.84 51 ALA E CA 1
ATOM 9703 C C . ALA E 1 51 ? 62.994 21.295 17.171 1.00 31.37 51 ALA E C 1
ATOM 9704 O O . ALA E 1 51 ? 62.372 21.189 16.110 1.00 25.50 51 ALA E O 1
ATOM 9706 N N . ILE E 1 52 ? 62.761 20.534 18.235 1.00 28.99 52 ILE E N 1
ATOM 9707 C CA . ILE E 1 52 ? 61.675 19.562 18.281 1.00 30.44 52 ILE E CA 1
ATOM 9708 C C . ILE E 1 52 ? 60.442 20.243 18.859 1.00 37.58 52 ILE E C 1
ATOM 9709 O O . ILE E 1 52 ? 60.509 20.866 19.926 1.00 41.22 52 ILE E O 1
ATOM 9714 N N . PHE E 1 53 ? 59.315 20.132 18.158 1.00 26.96 53 PHE E N 1
ATOM 9715 C CA . PHE E 1 53 ? 58.091 20.794 18.595 1.00 25.48 53 PHE E CA 1
ATOM 9716 C C . PHE E 1 53 ? 57.370 19.929 19.620 1.00 24.65 53 PHE E C 1
ATOM 9717 O O . PHE E 1 53 ? 56.912 18.827 19.299 1.00 20.95 53 PHE E O 1
ATOM 9725 N N . ARG E 1 54 ? 57.265 20.441 20.846 1.00 23.43 54 ARG E N 1
ATOM 9726 C CA . ARG E 1 54 ? 56.566 19.774 21.942 1.00 27.51 54 ARG E CA 1
ATOM 9727 C C . ARG E 1 54 ? 57.113 18.362 22.158 1.00 30.17 54 ARG E C 1
ATOM 9728 O O . ARG E 1 54 ? 56.427 17.354 21.971 1.00 35.41 54 ARG E O 1
ATOM 9736 N N . LEU E 1 55 ? 58.386 18.315 22.553 1.00 31.07 55 LEU E N 1
ATOM 9737 C CA . LEU E 1 55 ? 59.036 17.038 22.820 1.00 32.55 55 LEU E CA 1
ATOM 9738 C C . LEU E 1 55 ? 58.480 16.390 24.081 1.00 24.54 55 LEU E C 1
ATOM 9739 O O . LEU E 1 55 ? 58.310 15.166 24.133 1.00 24.11 55 LEU E O 1
ATOM 9744 N N . GLN E 1 56 ? 58.182 17.196 25.103 1.00 24.52 56 GLN E N 1
ATOM 9745 C CA . GLN E 1 56 ? 57.720 16.648 26.374 1.00 34.83 56 GLN E CA 1
ATOM 9746 C C . GLN E 1 56 ? 56.350 15.995 26.236 1.00 35.39 56 GLN E C 1
ATOM 9747 O O . GLN E 1 56 ? 56.085 14.960 26.859 1.00 40.98 56 GLN E O 1
ATOM 9753 N N . ALA E 1 57 ? 55.466 16.580 25.425 1.00 30.67 57 ALA E N 1
ATOM 9754 C CA . ALA E 1 57 ? 54.123 16.027 25.283 1.00 23.79 57 ALA E CA 1
ATOM 9755 C C . ALA E 1 57 ? 54.147 14.690 24.554 1.00 17.12 57 ALA E C 1
ATOM 9756 O O . ALA E 1 57 ? 53.350 13.796 24.861 1.00 25.73 57 ALA E O 1
ATOM 9758 N N . HIS E 1 58 ? 55.056 14.531 23.589 1.00 17.07 58 HIS E N 1
ATOM 9759 C CA . HIS E 1 58 ? 55.124 13.274 22.851 1.00 24.04 58 HIS E CA 1
ATOM 9760 C C . HIS E 1 58 ? 55.750 12.168 23.692 1.00 24.74 58 HIS E C 1
ATOM 9761 O O . HIS E 1 58 ? 55.304 11.015 23.639 1.00 19.41 58 HIS E O 1
ATOM 9768 N N . THR E 1 59 ? 56.781 12.492 24.476 1.00 29.94 59 THR E N 1
ATOM 9769 C CA . THR E 1 59 ? 57.366 11.482 25.353 1.00 33.86 59 THR E CA 1
ATOM 9770 C C . THR E 1 59 ? 56.393 11.091 26.457 1.00 30.23 59 THR E C 1
ATOM 9771 O O . THR E 1 59 ? 56.269 9.906 26.789 1.00 29.21 59 THR E O 1
ATOM 9775 N N . ASP E 1 60 ? 55.690 12.071 27.032 1.00 28.74 60 ASP E N 1
ATOM 9776 C CA . ASP E 1 60 ? 54.674 11.766 28.035 1.00 31.96 60 ASP E CA 1
ATOM 9777 C C . ASP E 1 60 ? 53.583 10.873 27.459 1.00 26.26 60 ASP E C 1
ATOM 9778 O O . ASP E 1 60 ? 53.131 9.929 28.117 1.00 31.03 60 ASP E O 1
ATOM 9783 N N . ARG E 1 61 ? 53.150 11.154 26.229 1.00 18.77 61 ARG E N 1
ATOM 9784 C CA . ARG E 1 61 ? 52.117 10.332 25.610 1.00 29.46 61 ARG E CA 1
ATOM 9785 C C . ARG E 1 61 ? 52.640 8.935 25.293 1.00 18.09 61 ARG E C 1
ATOM 9786 O O . ARG E 1 61 ? 51.908 7.948 25.436 1.00 22.58 61 ARG E O 1
ATOM 9794 N N . LEU E 1 62 ? 53.902 8.832 24.864 1.00 16.70 62 LEU E N 1
ATOM 9795 C CA . LEU E 1 62 ? 54.498 7.521 24.623 1.00 25.50 62 LEU E CA 1
ATOM 9796 C C . LEU E 1 62 ? 54.457 6.660 25.879 1.00 27.92 62 LEU E C 1
ATOM 9797 O O . LEU E 1 62 ? 54.095 5.479 25.819 1.00 22.10 62 LEU E O 1
ATOM 9802 N N . PHE E 1 63 ? 54.817 7.237 27.029 1.00 20.61 63 PHE E N 1
ATOM 9803 C CA . PHE E 1 63 ? 54.757 6.491 28.281 1.00 17.04 63 PHE E CA 1
ATOM 9804 C C . PHE E 1 63 ? 53.319 6.194 28.688 1.00 21.09 63 PHE E C 1
ATOM 9805 O O . PHE E 1 63 ? 53.046 5.124 29.245 1.00 23.88 63 PHE E O 1
ATOM 9813 N N . ASP E 1 64 ? 52.390 7.117 28.419 1.00 16.33 64 ASP E N 1
ATOM 9814 C CA . ASP E 1 64 ? 50.979 6.844 28.670 1.00 14.01 64 ASP E CA 1
ATOM 9815 C C . ASP E 1 64 ? 50.500 5.664 27.835 1.00 15.17 64 ASP E C 1
ATOM 9816 O O . ASP E 1 64 ? 49.819 4.766 28.343 1.00 17.91 64 ASP E O 1
ATOM 9821 N N . SER E 1 65 ? 50.847 5.652 26.545 1.00 13.18 65 SER E N 1
ATOM 9822 C CA . SER E 1 65 ? 50.437 4.553 25.678 1.00 15.56 65 SER E CA 1
ATOM 9823 C C . SER E 1 65 ? 51.022 3.230 26.153 1.00 24.43 65 SER E C 1
ATOM 9824 O O . SER E 1 65 ? 50.338 2.200 26.138 1.00 29.37 65 SER E O 1
ATOM 9827 N N . ALA E 1 66 ? 52.286 3.238 26.584 1.00 25.70 66 ALA E N 1
ATOM 9828 C CA . ALA E 1 66 ? 52.881 2.022 27.128 1.00 32.73 66 ALA E CA 1
ATOM 9829 C C . ALA E 1 66 ? 52.221 1.631 28.444 1.00 24.27 66 ALA E C 1
ATOM 9830 O O . ALA E 1 66 ? 52.006 0.442 28.710 1.00 25.03 66 ALA E O 1
ATOM 9832 N N . HIS E 1 67 ? 51.891 2.620 29.280 1.00 20.04 67 HIS E N 1
ATOM 9833 C CA . HIS E 1 67 ? 51.226 2.329 30.546 1.00 22.16 67 HIS E CA 1
ATOM 9834 C C . HIS E 1 67 ? 49.850 1.716 30.316 1.00 20.67 67 HIS E C 1
ATOM 9835 O O . HIS E 1 67 ? 49.425 0.826 31.062 1.00 25.02 67 HIS E O 1
ATOM 9842 N N . ILE E 1 68 ? 49.142 2.175 29.281 1.00 20.40 68 ILE E N 1
ATOM 9843 C CA . ILE E 1 68 ? 47.842 1.596 28.948 1.00 28.89 68 ILE E CA 1
ATOM 9844 C C . ILE E 1 68 ? 47.992 0.129 28.566 1.00 25.23 68 ILE E C 1
ATOM 9845 O O . ILE E 1 68 ? 47.176 -0.717 28.956 1.00 33.81 68 ILE E O 1
ATOM 9850 N N . MET E 1 69 ? 49.042 -0.200 27.817 1.00 28.10 69 MET E N 1
ATOM 9851 C CA . MET E 1 69 ? 49.262 -1.552 27.324 1.00 30.80 69 MET E CA 1
ATOM 9852 C C . MET E 1 69 ? 50.049 -2.426 28.295 1.00 27.25 69 MET E C 1
ATOM 9853 O O . MET E 1 69 ? 50.404 -3.554 27.939 1.00 31.78 69 MET E O 1
ATOM 9858 N N . ASN E 1 70 ? 50.324 -1.937 29.506 1.00 26.70 70 ASN E N 1
ATOM 9859 C CA . ASN E 1 70 ? 51.120 -2.671 30.493 1.00 26.88 70 ASN E CA 1
ATOM 9860 C C . ASN E 1 70 ? 52.496 -3.032 29.941 1.00 30.70 70 ASN E C 1
ATOM 9861 O O . ASN E 1 70 ? 53.042 -4.101 30.224 1.00 32.29 70 ASN E O 1
ATOM 9866 N N . MET E 1 71 ? 53.058 -2.136 29.138 1.00 30.15 71 MET E N 1
ATOM 9867 C CA . MET E 1 71 ? 54.415 -2.278 28.631 1.00 17.31 71 MET E CA 1
ATOM 9868 C C . MET E 1 71 ? 55.321 -1.368 29.448 1.00 29.98 71 MET E C 1
ATOM 9869 O O . MET E 1 71 ? 55.065 -0.164 29.555 1.00 37.84 71 MET E O 1
ATOM 9874 N N . GLN E 1 72 ? 56.369 -1.946 30.029 1.00 27.62 72 GLN E N 1
ATOM 9875 C CA . GLN E 1 72 ? 57.286 -1.210 30.892 1.00 27.96 72 GLN E CA 1
ATOM 9876 C C . GLN E 1 72 ? 58.461 -0.718 30.056 1.00 25.98 72 GLN E C 1
ATOM 9877 O O . GLN E 1 72 ? 59.306 -1.513 29.632 1.00 34.09 72 GLN E O 1
ATOM 9883 N N . ILE E 1 73 ? 58.511 0.588 29.814 1.00 25.91 73 ILE E N 1
ATOM 9884 C CA . ILE E 1 73 ? 59.632 1.195 29.101 1.00 17.57 73 ILE E CA 1
ATOM 9885 C C . ILE E 1 73 ? 60.846 1.177 30.020 1.00 35.96 73 ILE E C 1
ATOM 9886 O O . ILE E 1 73 ? 60.820 1.803 31.090 1.00 36.96 73 ILE E O 1
ATOM 9891 N N . PRO E 1 74 ? 61.929 0.489 29.650 1.00 33.59 74 PRO E N 1
ATOM 9892 C CA . PRO E 1 74 ? 63.078 0.374 30.558 1.00 28.26 74 PRO E CA 1
ATOM 9893 C C . PRO E 1 74 ? 63.985 1.594 30.511 1.00 28.23 74 PRO E C 1
ATOM 9894 O O . PRO E 1 74 ? 65.208 1.474 30.627 1.00 30.99 74 PRO E O 1
ATOM 9898 N N . TYR E 1 75 ? 63.389 2.771 30.333 1.00 28.54 75 TYR E N 1
ATOM 9899 C CA . TYR E 1 75 ? 64.123 4.025 30.288 1.00 24.99 75 TYR E CA 1
ATOM 9900 C C . TYR E 1 75 ? 63.236 5.121 30.851 1.00 31.95 75 TYR E C 1
ATOM 9901 O O . TYR E 1 75 ? 62.014 5.095 30.684 1.00 34.64 75 TYR E O 1
ATOM 9910 N N . SER E 1 76 ? 63.859 6.080 31.530 1.00 36.40 76 SER E N 1
ATOM 9911 C CA . SER E 1 76 ? 63.107 7.195 32.078 1.00 34.43 76 SER E CA 1
ATOM 9912 C C . SER E 1 76 ? 62.708 8.159 30.964 1.00 34.76 76 SER E C 1
ATOM 9913 O O . SER E 1 76 ? 63.220 8.108 29.841 1.00 31.70 76 SER E O 1
ATOM 9916 N N . ARG E 1 77 ? 61.773 9.052 31.291 1.00 32.10 77 ARG E N 1
ATOM 9917 C CA . ARG E 1 77 ? 61.327 10.040 30.315 1.00 28.25 77 ARG E CA 1
ATOM 9918 C C . ARG E 1 77 ? 62.474 10.945 29.883 1.00 29.57 77 ARG E C 1
ATOM 9919 O O . ARG E 1 77 ? 62.559 11.332 28.712 1.00 39.31 77 ARG E O 1
ATOM 9927 N N . ASP E 1 78 ? 63.372 11.286 30.812 1.00 33.81 78 ASP E N 1
ATOM 9928 C CA . ASP E 1 78 ? 64.528 12.103 30.454 1.00 32.01 78 ASP E CA 1
ATOM 9929 C C . ASP E 1 78 ? 65.425 11.380 29.457 1.00 31.37 78 ASP E C 1
ATOM 9930 O O . ASP E 1 78 ? 65.937 11.991 28.512 1.00 36.16 78 ASP E O 1
ATOM 9935 N N . GLU E 1 79 ? 65.628 10.075 29.653 1.00 28.94 79 GLU E N 1
ATOM 9936 C CA . GLU E 1 79 ? 66.447 9.309 28.720 1.00 39.24 79 GLU E CA 1
ATOM 9937 C C . GLU E 1 79 ? 65.817 9.274 27.334 1.00 37.26 79 GLU E C 1
ATOM 9938 O O . GLU E 1 79 ? 66.525 9.327 26.322 1.00 29.28 79 GLU E O 1
ATOM 9944 N N . ILE E 1 80 ? 64.486 9.187 27.267 1.00 29.76 80 ILE E N 1
ATOM 9945 C CA . ILE E 1 80 ? 63.813 9.197 25.973 1.00 30.25 80 ILE E CA 1
ATOM 9946 C C . ILE E 1 80 ? 63.869 10.589 25.355 1.00 29.07 80 ILE E C 1
ATOM 9947 O O . ILE E 1 80 ? 64.056 10.737 24.141 1.00 26.37 80 ILE E O 1
ATOM 9952 N N . ASN E 1 81 ? 63.719 11.631 26.179 1.00 23.50 81 ASN E N 1
ATOM 9953 C CA . ASN E 1 81 ? 63.824 12.996 25.671 1.00 34.31 81 ASN E CA 1
ATOM 9954 C C . ASN E 1 81 ? 65.211 13.268 25.107 1.00 32.88 81 ASN E C 1
ATOM 9955 O O . ASN E 1 81 ? 65.347 13.883 24.043 1.00 38.98 81 ASN E O 1
ATOM 9960 N N . GLU E 1 82 ? 66.253 12.816 25.805 1.00 36.67 82 GLU E N 1
ATOM 9961 C CA . GLU E 1 82 ? 67.610 13.033 25.316 1.00 36.09 82 GLU E CA 1
ATOM 9962 C C . GLU E 1 82 ? 67.888 12.192 24.077 1.00 29.14 82 GLU E C 1
ATOM 9963 O O . GLU E 1 82 ? 68.595 12.634 23.164 1.00 31.27 82 GLU E O 1
ATOM 9969 N N . ALA E 1 83 ? 67.329 10.981 24.021 1.00 23.70 83 ALA E N 1
ATOM 9970 C CA . ALA E 1 83 ? 67.561 10.112 22.874 1.00 28.52 83 ALA E CA 1
ATOM 9971 C C . ALA E 1 83 ? 66.807 10.590 21.641 1.00 35.97 83 ALA E C 1
ATOM 9972 O O . ALA E 1 83 ? 67.264 10.368 20.513 1.00 34.54 83 ALA E O 1
ATOM 9974 N N . THR E 1 84 ? 65.652 11.234 21.830 1.00 33.27 84 THR E N 1
ATOM 9975 C CA . THR E 1 84 ? 64.917 11.779 20.693 1.00 30.48 84 THR E CA 1
ATOM 9976 C C . THR E 1 84 ? 65.697 12.905 20.029 1.00 34.76 84 THR E C 1
ATOM 9977 O O . THR E 1 84 ? 65.791 12.961 18.797 1.00 27.64 84 THR E O 1
ATOM 9981 N N . ARG E 1 85 ? 66.263 13.810 20.831 1.00 40.94 85 ARG E N 1
ATOM 9982 C CA . ARG E 1 85 ? 67.135 14.840 20.280 1.00 35.36 85 ARG E CA 1
ATOM 9983 C C . ARG E 1 85 ? 68.351 14.227 19.602 1.00 33.39 85 ARG E C 1
ATOM 9984 O O . ARG E 1 85 ? 68.816 14.740 18.577 1.00 42.53 85 ARG E O 1
ATOM 9992 N N . ALA E 1 86 ? 68.868 13.122 20.143 1.00 31.73 86 ALA E N 1
ATOM 9993 C CA . ALA E 1 86 ? 70.023 12.473 19.533 1.00 33.16 86 ALA E CA 1
ATOM 9994 C C . ALA E 1 86 ? 69.695 11.898 18.161 1.00 33.80 86 ALA E C 1
ATOM 9995 O O . ALA E 1 86 ? 70.566 11.863 17.284 1.00 29.57 86 ALA E O 1
ATOM 9997 N N . ALA E 1 87 ? 68.456 11.447 17.950 1.00 32.54 87 ALA E N 1
ATOM 9998 C CA . ALA E 1 87 ? 68.099 10.888 16.649 1.00 25.66 87 ALA E CA 1
ATOM 9999 C C . ALA E 1 87 ? 68.062 11.954 15.561 1.00 29.57 87 ALA E C 1
ATOM 10000 O O . ALA E 1 87 ? 68.243 11.637 14.381 1.00 27.95 87 ALA E O 1
ATOM 10002 N N . VAL E 1 88 ? 67.839 13.211 15.930 1.00 25.37 88 VAL E N 1
ATOM 10003 C CA . VAL E 1 88 ? 67.844 14.305 14.962 1.00 32.33 88 VAL E CA 1
ATOM 10004 C C . VAL E 1 88 ? 69.240 14.888 14.788 1.00 34.92 88 VAL E C 1
ATOM 10005 O O . VAL E 1 88 ? 69.667 15.166 13.665 1.00 38.64 88 VAL E O 1
ATOM 10009 N N . ARG E 1 89 ? 69.969 15.075 15.889 1.00 29.99 89 ARG E N 1
ATOM 10010 C CA . ARG E 1 89 ? 71.292 15.688 15.813 1.00 38.35 89 ARG E CA 1
ATOM 10011 C C . ARG E 1 89 ? 72.285 14.776 15.105 1.00 35.95 89 ARG E C 1
ATOM 10012 O O . ARG E 1 89 ? 72.918 15.174 14.120 1.00 28.90 89 ARG E O 1
ATOM 10020 N N . GLU E 1 90 ? 72.423 13.538 15.587 1.00 30.58 90 GLU E N 1
ATOM 10021 C CA . GLU E 1 90 ? 73.422 12.616 15.061 1.00 40.43 90 GLU E CA 1
ATOM 10022 C C . GLU E 1 90 ? 73.199 12.256 13.598 1.00 48.54 90 GLU E C 1
ATOM 10023 O O . GLU E 1 90 ? 74.076 11.627 12.997 1.00 50.05 90 GLU E O 1
ATOM 10029 N N . ASN E 1 91 ? 72.063 12.630 13.013 1.00 43.72 91 ASN E N 1
ATOM 10030 C CA . ASN E 1 91 ? 71.832 12.441 11.588 1.00 40.45 91 ASN E CA 1
ATOM 10031 C C . ASN E 1 91 ? 71.930 13.739 10.798 1.00 37.02 91 ASN E C 1
ATOM 10032 O O . ASN E 1 91 ? 71.650 13.736 9.594 1.00 42.83 91 ASN E O 1
ATOM 10037 N N . ASN E 1 92 ? 72.316 14.843 11.444 1.00 29.84 92 ASN E N 1
ATOM 10038 C CA . ASN E 1 92 ? 72.534 16.128 10.775 1.00 38.10 92 ASN E CA 1
ATOM 10039 C C . ASN E 1 92 ? 71.287 16.571 10.011 1.00 39.73 92 ASN E C 1
ATOM 10040 O O . ASN E 1 92 ? 71.338 16.894 8.823 1.00 42.67 92 ASN E O 1
ATOM 10045 N N . LEU E 1 93 ? 70.156 16.582 10.708 1.00 43.13 93 LEU E N 1
ATOM 10046 C CA . LEU E 1 93 ? 68.864 16.866 10.100 1.00 41.16 93 LEU E CA 1
ATOM 10047 C C . LEU E 1 93 ? 68.457 18.301 10.411 1.00 39.35 93 LEU E C 1
ATOM 10048 O O . LEU E 1 93 ? 68.422 18.705 11.579 1.00 43.89 93 LEU E O 1
ATOM 10053 N N . GLU E 1 94 ? 68.165 19.069 9.361 1.00 40.66 94 GLU E N 1
ATOM 10054 C CA . GLU E 1 94 ? 67.664 20.428 9.529 1.00 45.78 94 GLU E CA 1
ATOM 10055 C C . GLU E 1 94 ? 66.196 20.426 9.942 1.00 48.11 94 GLU E C 1
ATOM 10056 O O . GLU E 1 94 ? 65.798 21.173 10.842 1.00 48.85 94 GLU E O 1
ATOM 10062 N N . SER E 1 95 ? 65.384 19.592 9.295 1.00 51.33 95 SER E N 1
ATOM 10063 C CA . SER E 1 95 ? 64.001 19.355 9.689 1.00 44.50 95 SER E CA 1
ATOM 10064 C C . SER E 1 95 ? 63.729 17.867 9.545 1.00 49.52 95 SER E C 1
ATOM 10065 O O . SER E 1 95 ? 64.078 17.273 8.520 1.00 57.35 95 SER E O 1
ATOM 10068 N N . ALA E 1 96 ? 63.113 17.265 10.561 1.00 41.34 96 ALA E N 1
ATOM 10069 C CA . ALA E 1 96 ? 63.001 15.816 10.610 1.00 37.75 96 ALA E CA 1
ATOM 10070 C C . ALA E 1 96 ? 61.645 15.384 11.148 1.00 39.48 96 ALA E C 1
ATOM 10071 O O . ALA E 1 96 ? 60.996 16.105 11.910 1.00 33.88 96 ALA E O 1
ATOM 10073 N N . TYR E 1 97 ? 61.231 14.189 10.734 1.00 34.58 97 TYR E N 1
ATOM 10074 C CA . TYR E 1 97 ? 60.139 13.460 11.360 1.00 31.48 97 TYR E CA 1
ATOM 10075 C C . TYR E 1 97 ? 60.736 12.344 12.207 1.00 26.24 97 TYR E C 1
ATOM 10076 O O . TYR E 1 97 ? 61.548 11.554 11.715 1.00 28.16 97 TYR E O 1
ATOM 10085 N N . ILE E 1 98 ? 60.343 12.287 13.476 1.00 27.54 98 ILE E N 1
ATOM 10086 C CA . ILE E 1 98 ? 60.900 11.344 14.438 1.00 21.85 98 ILE E CA 1
ATOM 10087 C C . ILE E 1 98 ? 59.855 10.283 14.748 1.00 24.27 98 ILE E C 1
ATOM 10088 O O . ILE E 1 98 ? 58.682 10.599 14.982 1.00 19.67 98 ILE E O 1
ATOM 10093 N N . ARG E 1 99 ? 60.284 9.019 14.757 1.00 25.26 99 ARG E N 1
ATOM 10094 C CA . ARG E 1 99 ? 59.410 7.879 15.028 1.00 16.89 99 ARG E CA 1
ATOM 10095 C C . ARG E 1 99 ? 59.953 7.113 16.228 1.00 24.01 99 ARG E C 1
ATOM 10096 O O . ARG E 1 99 ? 60.734 6.160 16.072 1.00 26.56 99 ARG E O 1
ATOM 10104 N N . PRO E 1 100 ? 59.598 7.515 17.447 1.00 21.66 100 PRO E N 1
ATOM 10105 C CA . PRO E 1 100 ? 59.843 6.646 18.601 1.00 18.32 100 PRO E CA 1
ATOM 10106 C C . PRO E 1 100 ? 58.843 5.502 18.610 1.00 19.97 100 PRO E C 1
ATOM 10107 O O . PRO E 1 100 ? 57.660 5.689 18.318 1.00 27.81 100 PRO E O 1
ATOM 10111 N N . MET E 1 101 ? 59.324 4.306 18.941 1.00 21.60 101 MET E N 1
ATOM 10112 C CA . MET E 1 101 ? 58.470 3.127 18.887 1.00 25.51 101 MET E CA 1
ATOM 10113 C C . MET E 1 101 ? 58.926 2.121 19.932 1.00 20.79 101 MET E C 1
ATOM 10114 O O . MET E 1 101 ? 60.121 1.837 20.047 1.00 21.21 101 MET E O 1
ATOM 10119 N N . VAL E 1 102 ? 57.968 1.592 20.687 1.00 19.50 102 VAL E N 1
ATOM 10120 C CA . VAL E 1 102 ? 58.218 0.602 21.729 1.00 20.15 102 VAL E CA 1
ATOM 10121 C C . VAL E 1 102 ? 57.533 -0.693 21.316 1.00 24.65 102 VAL E C 1
ATOM 10122 O O . VAL E 1 102 ? 56.351 -0.685 20.954 1.00 21.14 102 VAL E O 1
ATOM 10126 N N . PHE E 1 103 ? 58.269 -1.801 21.367 1.00 24.10 103 PHE E N 1
ATOM 10127 C CA . PHE E 1 103 ? 57.719 -3.068 20.912 1.00 30.92 103 PHE E CA 1
ATOM 10128 C C . PHE E 1 103 ? 58.267 -4.209 21.756 1.00 31.19 103 PHE E C 1
ATOM 10129 O O . PHE E 1 103 ? 59.338 -4.101 22.360 1.00 29.66 103 PHE E O 1
ATOM 10137 N N . TYR E 1 104 ? 57.504 -5.297 21.803 1.00 25.72 104 TYR E N 1
ATOM 10138 C CA . TYR E 1 104 ? 57.956 -6.524 22.440 1.00 26.19 104 TYR E CA 1
ATOM 10139 C C . TYR E 1 104 ? 58.901 -7.271 21.508 1.00 34.41 104 TYR E C 1
ATOM 10140 O O . TYR E 1 104 ? 58.703 -7.296 20.290 1.00 35.78 104 TYR E O 1
ATOM 10149 N N . GLY E 1 105 ? 59.929 -7.883 22.088 1.00 36.03 105 GLY E N 1
ATOM 10150 C CA . GLY E 1 105 ? 60.955 -8.551 21.318 1.00 29.22 105 GLY E CA 1
ATOM 10151 C C . GLY E 1 105 ? 60.528 -9.919 20.821 1.00 33.74 105 GLY E C 1
ATOM 10152 O O . GLY E 1 105 ? 59.372 -10.334 20.925 1.00 32.91 105 GLY E O 1
ATOM 10153 N N . SER E 1 106 ? 61.503 -10.635 20.266 1.00 39.52 106 SER E N 1
ATOM 10154 C CA . SER E 1 106 ? 61.272 -11.968 19.712 1.00 47.19 106 SER E CA 1
ATOM 10155 C C . SER E 1 106 ? 61.614 -13.042 20.746 1.00 51.25 106 SER E C 1
ATOM 10156 O O . SER E 1 106 ? 62.440 -13.927 20.533 1.00 49.86 106 SER E O 1
ATOM 10159 N N . GLU E 1 107 ? 60.947 -12.942 21.894 1.00 46.50 107 GLU E N 1
ATOM 10160 C CA . GLU E 1 107 ? 61.156 -13.854 23.014 1.00 44.70 107 GLU E CA 1
ATOM 10161 C C . GLU E 1 107 ? 60.175 -15.019 23.019 1.00 49.23 107 GLU E C 1
ATOM 10162 O O . GLU E 1 107 ? 60.578 -16.161 23.264 1.00 61.29 107 GLU E O 1
ATOM 10168 N N . GLY E 1 108 ? 58.892 -14.753 22.760 1.00 43.16 108 GLY E N 1
ATOM 10169 C CA . GLY E 1 108 ? 57.899 -15.803 22.685 1.00 39.59 108 GLY E CA 1
ATOM 10170 C C . GLY E 1 108 ? 56.877 -15.498 21.608 1.00 39.95 108 GLY E C 1
ATOM 10171 O O . GLY E 1 108 ? 56.796 -14.378 21.099 1.00 35.21 108 GLY E O 1
ATOM 10172 N N . MET E 1 109 ? 56.097 -16.523 21.262 1.00 26.82 109 MET E N 1
ATOM 10173 C CA . MET E 1 109 ? 55.043 -16.387 20.263 1.00 41.57 109 MET E CA 1
ATOM 10174 C C . MET E 1 109 ? 53.651 -16.624 20.836 1.00 38.37 109 MET E C 1
ATOM 10175 O O . MET E 1 109 ? 52.680 -16.685 20.070 1.00 30.06 109 MET E O 1
ATOM 10180 N N . GLY E 1 110 ? 53.522 -16.759 22.158 1.00 37.67 110 GLY E N 1
ATOM 10181 C CA . GLY E 1 110 ? 52.218 -16.869 22.770 1.00 39.49 110 GLY E CA 1
ATOM 10182 C C . GLY E 1 110 ? 51.598 -15.515 23.074 1.00 45.33 110 GLY E C 1
ATOM 10183 O O . GLY E 1 110 ? 52.289 -14.503 23.187 1.00 47.97 110 GLY E O 1
ATOM 10184 N N . LEU E 1 111 ? 50.268 -15.512 23.209 1.00 45.14 111 LEU E N 1
ATOM 10185 C CA . LEU E 1 111 ? 49.543 -14.278 23.492 1.00 39.66 111 LEU E CA 1
ATOM 10186 C C . LEU E 1 111 ? 49.852 -13.719 24.875 1.00 44.35 111 LEU E C 1
ATOM 10187 O O . LEU E 1 111 ? 49.570 -12.544 25.129 1.00 45.11 111 LEU E O 1
ATOM 10192 N N . ARG E 1 112 ? 50.414 -14.526 25.771 1.00 49.12 112 ARG E N 1
ATOM 10193 C CA . ARG E 1 112 ? 50.796 -14.029 27.085 1.00 51.17 112 ARG E CA 1
ATOM 10194 C C . ARG E 1 112 ? 52.024 -13.133 26.968 1.00 54.74 112 ARG E C 1
ATOM 10195 O O . ARG E 1 112 ? 52.996 -13.479 26.289 1.00 53.24 112 ARG E O 1
ATOM 10197 N N . ALA E 1 113 ? 51.976 -11.977 27.631 1.00 57.97 113 ALA E N 1
ATOM 10198 C CA . ALA E 1 113 ? 53.062 -11.007 27.567 1.00 60.89 113 ALA E CA 1
ATOM 10199 C C . ALA E 1 113 ? 54.229 -11.349 28.483 1.00 63.24 113 ALA E C 1
ATOM 10200 O O . ALA E 1 113 ? 55.266 -10.680 28.411 1.00 60.53 113 ALA E O 1
ATOM 10202 N N . SER E 1 114 ? 54.089 -12.364 29.332 1.00 66.86 114 SER E N 1
ATOM 10203 C CA . SER E 1 114 ? 55.149 -12.713 30.267 1.00 61.58 114 SER E CA 1
ATOM 10204 C C . SER E 1 114 ? 56.365 -13.259 29.527 1.00 58.32 114 SER E C 1
ATOM 10205 O O . SER E 1 114 ? 56.241 -14.069 28.605 1.00 58.87 114 SER E O 1
ATOM 10208 N N . GLY E 1 115 ? 57.547 -12.808 29.941 1.00 61.22 115 GLY E N 1
ATOM 10209 C CA . GLY E 1 115 ? 58.788 -13.233 29.333 1.00 59.34 115 GLY E CA 1
ATOM 10210 C C . GLY E 1 115 ? 59.231 -12.424 28.134 1.00 56.67 115 GLY E C 1
ATOM 10211 O O . GLY E 1 115 ? 60.317 -12.686 27.599 1.00 60.57 115 GLY E O 1
ATOM 10212 N N . LEU E 1 116 ? 58.435 -11.452 27.695 1.00 45.59 116 LEU E N 1
ATOM 10213 C CA . LEU E 1 116 ? 58.768 -10.642 26.533 1.00 38.59 116 LEU E CA 1
ATOM 10214 C C . LEU E 1 116 ? 59.619 -9.446 26.938 1.00 34.22 116 LEU E C 1
ATOM 10215 O O . LEU E 1 116 ? 59.329 -8.769 27.928 1.00 31.17 116 LEU E O 1
ATOM 10220 N N . LYS E 1 117 ? 60.668 -9.189 26.159 1.00 33.01 117 LYS E N 1
ATOM 10221 C CA . LYS E 1 117 ? 61.560 -8.065 26.401 1.00 28.92 117 LYS E CA 1
ATOM 10222 C C . LYS E 1 117 ? 61.055 -6.829 25.667 1.00 40.82 117 LYS E C 1
ATOM 10223 O O . LYS E 1 117 ? 60.600 -6.914 24.522 1.00 40.23 117 LYS E O 1
ATOM 10229 N N . VAL E 1 118 ? 61.140 -5.682 26.335 1.00 34.44 118 VAL E N 1
ATOM 10230 C CA . VAL E 1 118 ? 60.659 -4.414 25.798 1.00 32.77 118 VAL E CA 1
ATOM 10231 C C . VAL E 1 118 ? 61.826 -3.685 25.147 1.00 34.48 118 VAL E C 1
ATOM 10232 O O . VAL E 1 118 ? 62.807 -3.339 25.819 1.00 34.73 118 VAL E O 1
ATOM 10236 N N . HIS E 1 119 ? 61.718 -3.444 23.844 1.00 27.14 119 HIS E N 1
ATOM 10237 C CA . HIS E 1 119 ? 62.713 -2.709 23.081 1.00 23.27 119 HIS E CA 1
ATOM 10238 C C . HIS E 1 119 ? 62.176 -1.332 22.713 1.00 27.05 119 HIS E C 1
ATOM 10239 O O . HIS E 1 119 ? 60.969 -1.144 22.536 1.00 31.49 119 HIS E O 1
ATOM 10246 N N . VAL E 1 120 ? 63.087 -0.368 22.595 1.00 19.82 120 VAL E N 1
ATOM 10247 C CA . VAL E 1 120 ? 62.741 1.008 22.261 1.00 24.24 120 VAL E CA 1
ATOM 10248 C C . VAL E 1 120 ? 63.578 1.436 21.066 1.00 27.37 120 VAL E C 1
ATOM 10249 O O . VAL E 1 120 ? 64.801 1.258 21.063 1.00 24.22 120 VAL E O 1
ATOM 10253 N N . ILE E 1 121 ? 62.921 1.998 20.057 1.00 24.65 121 ILE E N 1
ATOM 10254 C CA . ILE E 1 121 ? 63.575 2.466 18.844 1.00 20.24 121 ILE E CA 1
ATOM 10255 C C . ILE E 1 121 ? 63.184 3.919 18.622 1.00 20.20 121 ILE E C 1
ATOM 10256 O O . ILE E 1 121 ? 62.034 4.303 18.859 1.00 25.78 121 ILE E O 1
ATOM 10261 N N . ILE E 1 122 ? 64.148 4.733 18.196 1.00 19.38 122 ILE E N 1
ATOM 10262 C CA . ILE E 1 122 ? 63.908 6.130 17.843 1.00 29.59 122 ILE E CA 1
ATOM 10263 C C . ILE E 1 122 ? 64.619 6.378 16.518 1.00 29.97 122 ILE E C 1
ATOM 10264 O O . ILE E 1 122 ? 65.847 6.517 16.480 1.00 30.67 122 ILE E O 1
ATOM 10269 N N . ALA E 1 123 ? 63.854 6.430 15.432 1.00 27.08 123 ALA E N 1
ATOM 10270 C CA . ALA E 1 123 ? 64.379 6.695 14.101 1.00 23.53 123 ALA E CA 1
ATOM 10271 C C . ALA E 1 123 ? 63.907 8.063 13.627 1.00 23.59 123 ALA E C 1
ATOM 10272 O O . ALA E 1 123 ? 62.758 8.448 13.864 1.00 37.54 123 ALA E O 1
ATOM 10274 N N . ALA E 1 124 ? 64.796 8.794 12.959 1.00 30.46 124 ALA E N 1
ATOM 10275 C CA . ALA E 1 124 ? 64.503 10.138 12.481 1.00 35.20 124 ALA E CA 1
ATOM 10276 C C . ALA E 1 124 ? 64.966 10.287 11.040 1.00 36.81 124 ALA E C 1
ATOM 10277 O O . ALA E 1 124 ? 66.022 9.772 10.661 1.00 41.02 124 ALA E O 1
ATOM 10279 N N . TRP E 1 125 ? 64.172 11.000 10.243 1.00 37.44 125 TRP E N 1
ATOM 10280 C CA . TRP E 1 125 ? 64.502 11.244 8.845 1.00 39.51 125 TRP E CA 1
ATOM 10281 C C . TRP E 1 125 ? 63.793 12.508 8.386 1.00 37.31 125 TRP E C 1
ATOM 10282 O O . TRP E 1 125 ? 62.852 12.981 9.028 1.00 40.79 125 TRP E O 1
ATOM 10293 N N . SER E 1 126 ? 64.257 13.049 7.263 1.00 36.83 126 SER E N 1
ATOM 10294 C CA . SER E 1 126 ? 63.677 14.267 6.703 1.00 46.65 126 SER E CA 1
ATOM 10295 C C . SER E 1 126 ? 62.263 14.024 6.186 1.00 43.95 126 SER E C 1
ATOM 10296 O O . SER E 1 126 ? 62.075 13.514 5.081 1.00 47.56 126 SER E O 1
ATOM 10299 N N . GLU E 1 134 ? 51.297 21.302 -1.804 1.00 64.93 134 GLU E N 1
ATOM 10300 C CA . GLU E 1 134 ? 50.173 22.050 -2.355 1.00 80.53 134 GLU E CA 1
ATOM 10301 C C . GLU E 1 134 ? 48.911 21.857 -1.518 1.00 85.73 134 GLU E C 1
ATOM 10302 O O . GLU E 1 134 ? 48.103 22.776 -1.381 1.00 85.82 134 GLU E O 1
ATOM 10308 N N . ALA E 1 135 ? 48.753 20.655 -0.956 1.00 84.75 135 ALA E N 1
ATOM 10309 C CA . ALA E 1 135 ? 47.553 20.346 -0.182 1.00 75.26 135 ALA E CA 1
ATOM 10310 C C . ALA E 1 135 ? 47.430 21.230 1.052 1.00 73.18 135 ALA E C 1
ATOM 10311 O O . ALA E 1 135 ? 46.316 21.489 1.521 1.00 77.78 135 ALA E O 1
ATOM 10313 N N . LEU E 1 136 ? 48.557 21.699 1.591 1.00 67.55 136 LEU E N 1
ATOM 10314 C CA . LEU E 1 136 ? 48.520 22.582 2.752 1.00 55.68 136 LEU E CA 1
ATOM 10315 C C . LEU E 1 136 ? 47.854 23.912 2.429 1.00 55.71 136 LEU E C 1
ATOM 10316 O O . LEU E 1 136 ? 47.170 24.486 3.284 1.00 42.84 136 LEU E O 1
ATOM 10321 N N . GLN E 1 137 ? 48.040 24.417 1.212 1.00 72.85 137 GLN E N 1
ATOM 10322 C CA . GLN E 1 137 ? 47.478 25.700 0.813 1.00 83.15 137 GLN E CA 1
ATOM 10323 C C . GLN E 1 137 ? 46.186 25.569 0.021 1.00 77.65 137 GLN E C 1
ATOM 10324 O O . GLN E 1 137 ? 45.340 26.467 0.084 1.00 83.07 137 GLN E O 1
ATOM 10330 N N . GLN E 1 138 ? 46.007 24.470 -0.710 1.00 69.58 138 GLN E N 1
ATOM 10331 C CA . GLN E 1 138 ? 44.819 24.288 -1.534 1.00 74.84 138 GLN E CA 1
ATOM 10332 C C . GLN E 1 138 ? 43.658 23.670 -0.764 1.00 68.16 138 GLN E C 1
ATOM 10333 O O . GLN E 1 138 ? 42.509 24.090 -0.934 1.00 69.63 138 GLN E O 1
ATOM 10339 N N . GLY E 1 139 ? 43.936 22.688 0.083 1.00 50.25 139 GLY E N 1
ATOM 10340 C CA . GLY E 1 139 ? 42.895 21.886 0.684 1.00 43.93 139 GLY E CA 1
ATOM 10341 C C . GLY E 1 139 ? 42.732 20.556 -0.032 1.00 47.29 139 GLY E C 1
ATOM 10342 O O . GLY E 1 139 ? 43.150 20.372 -1.178 1.00 57.33 139 GLY E O 1
ATOM 10343 N N . ILE E 1 140 ? 42.109 19.606 0.660 1.00 27.41 140 ILE E N 1
ATOM 10344 C CA . ILE E 1 140 ? 42.016 18.243 0.161 1.00 19.00 140 ILE E CA 1
ATOM 10345 C C . ILE E 1 140 ? 40.554 17.853 -0.012 1.00 19.78 140 ILE E C 1
ATOM 10346 O O . ILE E 1 140 ? 39.643 18.462 0.557 1.00 22.31 140 ILE E O 1
ATOM 10351 N N . LYS E 1 141 ? 40.341 16.826 -0.832 1.00 16.29 141 LYS E N 1
ATOM 10352 C CA . LYS E 1 141 ? 39.037 16.196 -0.973 1.00 11.25 141 LYS E CA 1
ATOM 10353 C C . LYS E 1 141 ? 38.933 15.056 0.028 1.00 12.48 141 LYS E C 1
ATOM 10354 O O . LYS E 1 141 ? 39.845 14.230 0.134 1.00 14.14 141 LYS E O 1
ATOM 10360 N N . VAL E 1 142 ? 37.823 15.009 0.754 1.00 13.13 142 VAL E N 1
ATOM 10361 C CA . VAL E 1 142 ? 37.609 14.015 1.793 1.00 16.67 142 VAL E CA 1
ATOM 10362 C C . VAL E 1 142 ? 36.362 13.217 1.446 1.00 22.50 142 VAL E C 1
ATOM 10363 O O . VAL E 1 142 ? 35.415 13.749 0.856 1.00 19.28 142 VAL E O 1
ATOM 10367 N N . ARG E 1 143 ? 36.383 11.929 1.779 1.00 14.27 143 ARG E N 1
ATOM 10368 C CA . ARG E 1 143 ? 35.224 11.059 1.661 1.00 15.65 143 ARG E CA 1
ATOM 10369 C C . ARG E 1 143 ? 35.027 10.336 2.984 1.00 16.65 143 ARG E C 1
ATOM 10370 O O . ARG E 1 143 ? 35.991 9.856 3.586 1.00 9.69 143 ARG E O 1
ATOM 10378 N N . THR E 1 144 ? 33.779 10.282 3.441 1.00 14.72 144 THR E N 1
ATOM 10379 C CA . THR E 1 144 ? 33.469 9.570 4.672 1.00 15.32 144 THR E CA 1
ATOM 10380 C C . THR E 1 144 ? 33.787 8.090 4.511 1.00 17.09 144 THR E C 1
ATOM 10381 O O . THR E 1 144 ? 33.440 7.473 3.500 1.00 20.94 144 THR E O 1
ATOM 10385 N N . SER E 1 145 ? 34.464 7.525 5.507 1.00 10.50 145 SER E N 1
ATOM 10386 C CA . SER E 1 145 ? 34.855 6.124 5.458 1.00 11.14 145 SER E CA 1
ATOM 10387 C C . SER E 1 145 ? 33.672 5.218 5.770 1.00 10.51 145 SER E C 1
ATOM 10388 O O . SER E 1 145 ? 32.896 5.479 6.694 1.00 13.52 145 SER E O 1
ATOM 10391 N N . SER E 1 146 ? 33.535 4.147 4.989 1.00 15.58 146 SER E N 1
ATOM 10392 C CA . SER E 1 146 ? 32.566 3.106 5.305 1.00 5.85 146 SER E CA 1
ATOM 10393 C C . SER E 1 146 ? 33.033 2.204 6.438 1.00 8.16 146 SER E C 1
ATOM 10394 O O . SER E 1 146 ? 32.233 1.416 6.952 1.00 19.96 146 SER E O 1
ATOM 10397 N N . PHE E 1 147 ? 34.301 2.291 6.827 1.00 15.11 147 PHE E N 1
ATOM 10398 C CA . PHE E 1 147 ? 34.818 1.548 7.965 1.00 16.49 147 PHE E CA 1
ATOM 10399 C C . PHE E 1 147 ? 34.581 2.356 9.235 1.00 15.79 147 PHE E C 1
ATOM 10400 O O . PHE E 1 147 ? 34.911 3.545 9.295 1.00 17.51 147 PHE E O 1
ATOM 10408 N N . THR E 1 148 ? 34.004 1.714 10.242 1.00 15.95 148 THR E N 1
ATOM 10409 C CA . THR E 1 148 ? 33.710 2.411 11.483 1.00 13.32 148 THR E CA 1
ATOM 10410 C C . THR E 1 148 ? 34.988 2.617 12.287 1.00 14.56 148 THR E C 1
ATOM 10411 O O . THR E 1 148 ? 35.850 1.736 12.351 1.00 13.97 148 THR E O 1
ATOM 10415 N N . ARG E 1 149 ? 35.116 3.803 12.881 1.00 14.29 149 ARG E N 1
ATOM 10416 C CA . ARG E 1 149 ? 36.259 4.108 13.725 1.00 15.79 149 ARG E CA 1
ATOM 10417 C C . ARG E 1 149 ? 36.274 3.189 14.947 1.00 10.04 149 ARG E C 1
ATOM 10418 O O . ARG E 1 149 ? 35.281 2.536 15.280 1.00 16.04 149 ARG E O 1
ATOM 10426 N N . HIS E 1 150 ? 37.422 3.150 15.619 1.00 18.91 150 HIS E N 1
ATOM 10427 C CA . HIS E 1 150 ? 37.635 2.229 16.728 1.00 23.99 150 HIS E CA 1
ATOM 10428 C C . HIS E 1 150 ? 36.605 2.427 17.837 1.00 17.06 150 HIS E C 1
ATOM 10429 O O . HIS E 1 150 ? 36.125 3.535 18.089 1.00 18.06 150 HIS E O 1
ATOM 10436 N N . HIS E 1 151 ? 36.281 1.325 18.509 1.00 16.12 151 HIS E N 1
ATOM 10437 C CA . HIS E 1 151 ? 35.363 1.306 19.640 1.00 11.21 151 HIS E CA 1
ATOM 10438 C C . HIS E 1 151 ? 36.158 1.408 20.938 1.00 12.93 151 HIS E C 1
ATOM 10439 O O . HIS E 1 151 ? 37.130 0.670 21.137 1.00 13.92 151 HIS E O 1
ATOM 10446 N N . VAL E 1 152 ? 35.728 2.306 21.828 1.00 8.36 152 VAL E N 1
ATOM 10447 C CA . VAL E 1 152 ? 36.490 2.631 23.032 1.00 8.73 152 VAL E CA 1
ATOM 10448 C C . VAL E 1 152 ? 36.576 1.492 24.037 1.00 15.27 152 VAL E C 1
ATOM 10449 O O . VAL E 1 152 ? 37.303 1.617 25.028 1.00 17.22 152 VAL E O 1
ATOM 10453 N N . ASN E 1 153 ? 35.849 0.395 23.834 1.00 16.35 153 ASN E N 1
ATOM 10454 C CA . ASN E 1 153 ? 36.005 -0.780 24.679 1.00 17.87 153 ASN E CA 1
ATOM 10455 C C . ASN E 1 153 ? 36.531 -1.988 23.917 1.00 15.03 153 ASN E C 1
ATOM 10456 O O . ASN E 1 153 ? 36.623 -3.078 24.491 1.00 11.31 153 ASN E O 1
ATOM 10461 N N . ILE E 1 154 ? 36.864 -1.830 22.643 1.00 21.94 154 ILE E N 1
ATOM 10462 C CA . ILE E 1 154 ? 37.557 -2.861 21.881 1.00 16.66 154 ILE E CA 1
ATOM 10463 C C . ILE E 1 154 ? 39.035 -2.531 21.743 1.00 19.74 154 ILE E C 1
ATOM 10464 O O . ILE E 1 154 ? 39.895 -3.382 21.967 1.00 18.41 154 ILE E O 1
ATOM 10469 N N A SER E 1 155 ? 39.352 -1.291 21.387 0.39 17.67 155 SER E N 1
ATOM 10470 N N B SER E 1 155 ? 39.340 -1.288 21.379 0.61 18.12 155 SER E N 1
ATOM 10471 C CA A SER E 1 155 ? 40.727 -0.824 21.336 0.39 15.12 155 SER E CA 1
ATOM 10472 C CA B SER E 1 155 ? 40.700 -0.781 21.310 0.61 14.70 155 SER E CA 1
ATOM 10473 C C A SER E 1 155 ? 40.888 0.377 22.256 0.39 16.22 155 SER E C 1
ATOM 10474 C C B SER E 1 155 ? 40.862 0.343 22.323 0.61 16.30 155 SER E C 1
ATOM 10475 O O A SER E 1 155 ? 39.949 1.151 22.467 0.39 18.73 155 SER E O 1
ATOM 10476 O O B SER E 1 155 ? 39.897 1.032 22.668 0.61 17.63 155 SER E O 1
ATOM 10481 N N . MET E 1 156 ? 42.088 0.521 22.807 1.00 13.72 156 MET E N 1
ATOM 10482 C CA . MET E 1 156 ? 42.381 1.584 23.765 1.00 19.30 156 MET E CA 1
ATOM 10483 C C . MET E 1 156 ? 42.653 2.863 22.985 1.00 12.82 156 MET E C 1
ATOM 10484 O O . MET E 1 156 ? 43.770 3.100 22.520 1.00 15.58 156 MET E O 1
ATOM 10489 N N . THR E 1 157 ? 41.620 3.697 22.852 1.00 15.83 157 THR E N 1
ATOM 10490 C CA . THR E 1 157 ? 41.676 4.834 21.942 1.00 21.79 157 THR E CA 1
ATOM 10491 C C . THR E 1 157 ? 42.569 5.961 22.447 1.00 21.80 157 THR E C 1
ATOM 10492 O O . THR E 1 157 ? 42.923 6.846 21.662 1.00 20.95 157 THR E O 1
ATOM 10496 N N . ARG E 1 158 ? 42.939 5.961 23.728 1.00 12.17 158 ARG E N 1
ATOM 10497 C CA . ARG E 1 158 ? 43.880 6.963 24.217 1.00 17.50 158 ARG E CA 1
ATOM 10498 C C . ARG E 1 158 ? 45.327 6.568 23.971 1.00 20.47 158 ARG E C 1
ATOM 10499 O O . ARG E 1 158 ? 46.210 7.431 24.014 1.00 25.45 158 ARG E O 1
ATOM 10507 N N . ALA E 1 159 ? 45.586 5.289 23.723 1.00 25.18 159 ALA E N 1
ATOM 10508 C CA . ALA E 1 159 ? 46.921 4.819 23.398 1.00 16.57 159 ALA E CA 1
ATOM 10509 C C . ALA E 1 159 ? 47.144 4.900 21.896 1.00 25.83 159 ALA E C 1
ATOM 10510 O O . ALA E 1 159 ? 46.235 4.636 21.105 1.00 21.53 159 ALA E O 1
ATOM 10512 N N . LYS E 1 160 ? 48.360 5.278 21.508 1.00 30.09 160 LYS E N 1
ATOM 10513 C CA . LYS E 1 160 ? 48.760 5.283 20.105 1.00 22.87 160 LYS E CA 1
ATOM 10514 C C . LYS E 1 160 ? 49.488 3.967 19.846 1.00 20.47 160 LYS E C 1
ATOM 10515 O O . LYS E 1 160 ? 50.715 3.882 19.869 1.00 25.67 160 LYS E O 1
ATOM 10521 N N . SER E 1 161 ? 48.702 2.918 19.616 1.00 22.09 161 SER E N 1
ATOM 10522 C CA . SER E 1 161 ? 49.224 1.567 19.484 1.00 22.59 161 SER E CA 1
ATOM 10523 C C . SER E 1 161 ? 49.408 1.188 18.019 1.00 20.70 161 SER E C 1
ATOM 10524 O O . SER E 1 161 ? 48.690 1.667 17.137 1.00 20.93 161 SER E O 1
ATOM 10527 N N . ASN E 1 162 ? 50.378 0.301 17.778 1.00 25.17 162 ASN E N 1
ATOM 10528 C CA . ASN E 1 162 ? 50.746 -0.072 16.415 1.00 22.33 162 ASN E CA 1
ATOM 10529 C C . ASN E 1 162 ? 49.608 -0.795 15.706 1.00 22.97 162 ASN E C 1
ATOM 10530 O O . ASN E 1 162 ? 49.194 -0.400 14.610 1.00 19.69 162 ASN E O 1
ATOM 10535 N N . GLY E 1 163 ? 49.099 -1.869 16.313 1.00 27.91 163 GLY E N 1
ATOM 10536 C CA . GLY E 1 163 ? 48.126 -2.716 15.646 1.00 21.24 163 GLY E CA 1
ATOM 10537 C C . GLY E 1 163 ? 46.798 -2.049 15.369 1.00 18.80 163 GLY E C 1
ATOM 10538 O O . GLY E 1 163 ? 46.032 -2.544 14.535 1.00 24.48 163 GLY E O 1
ATOM 10539 N N . ALA E 1 164 ? 46.507 -0.935 16.041 1.00 18.31 164 ALA E N 1
ATOM 10540 C CA . ALA E 1 164 ? 45.228 -0.262 15.858 1.00 24.66 164 ALA E CA 1
ATOM 10541 C C . ALA E 1 164 ? 45.125 0.472 14.528 1.00 26.53 164 ALA E C 1
ATOM 10542 O O . ALA E 1 164 ? 44.022 0.887 14.155 1.00 32.28 164 ALA E O 1
ATOM 10544 N N . TYR E 1 165 ? 46.229 0.639 13.806 1.00 19.81 165 TYR E N 1
ATOM 10545 C CA . TYR E 1 165 ? 46.227 1.435 12.588 1.00 25.42 165 TYR E CA 1
ATOM 10546 C C . TYR E 1 165 ? 45.832 0.643 11.347 1.00 19.72 165 TYR E C 1
ATOM 10547 O O . TYR E 1 165 ? 45.837 1.208 10.248 1.00 19.77 165 TYR E O 1
ATOM 10556 N N . ILE E 1 166 ? 45.481 -0.638 11.491 1.00 21.20 166 ILE E N 1
ATOM 10557 C CA . ILE E 1 166 ? 44.872 -1.362 10.378 1.00 24.68 166 ILE E CA 1
ATOM 10558 C C . ILE E 1 166 ? 43.625 -0.632 9.900 1.00 19.92 166 ILE E C 1
ATOM 10559 O O . ILE E 1 166 ? 43.393 -0.488 8.693 1.00 21.07 166 ILE E O 1
ATOM 10564 N N . ASN E 1 167 ? 42.808 -0.153 10.841 1.00 13.53 167 ASN E N 1
ATOM 10565 C CA . ASN E 1 167 ? 41.579 0.546 10.486 1.00 16.51 167 ASN E CA 1
ATOM 10566 C C . ASN E 1 167 ? 41.866 1.856 9.762 1.00 14.18 167 ASN E C 1
ATOM 10567 O O . ASN E 1 167 ? 41.085 2.266 8.896 1.00 20.53 167 ASN E O 1
ATOM 10572 N N . SER E 1 168 ? 42.978 2.517 10.090 1.00 20.02 168 SER E N 1
ATOM 10573 C CA . SER E 1 168 ? 43.334 3.750 9.393 1.00 21.99 168 SER E CA 1
ATOM 10574 C C . SER E 1 168 ? 43.790 3.467 7.967 1.00 19.27 168 SER E C 1
ATOM 10575 O O . SER E 1 168 ? 43.473 4.230 7.047 1.00 14.56 168 SER E O 1
ATOM 10578 N N . MET E 1 169 ? 44.535 2.378 7.763 1.00 14.17 169 MET E N 1
ATOM 10579 C CA . MET E 1 169 ? 44.983 2.033 6.418 1.00 19.96 169 MET E CA 1
ATOM 10580 C C . MET E 1 169 ? 43.820 1.595 5.538 1.00 9.48 169 MET E C 1
ATOM 10581 O O . MET E 1 169 ? 43.752 1.968 4.361 1.00 17.18 169 MET E O 1
ATOM 10586 N N . LEU E 1 170 ? 42.905 0.789 6.083 1.00 16.16 170 LEU E N 1
ATOM 10587 C CA . LEU E 1 170 ? 41.724 0.400 5.320 1.00 14.02 170 LEU E CA 1
ATOM 10588 C C . LEU E 1 170 ? 40.929 1.625 4.888 1.00 14.69 170 LEU E C 1
ATOM 10589 O O . LEU E 1 170 ? 40.438 1.689 3.754 1.00 15.10 170 LEU E O 1
ATOM 10594 N N . ALA E 1 171 ? 40.823 2.622 5.770 1.00 15.99 171 ALA E N 1
ATOM 10595 C CA . ALA E 1 171 ? 40.034 3.813 5.470 1.00 7.97 171 ALA E CA 1
ATOM 10596 C C . ALA E 1 171 ? 40.737 4.713 4.463 1.00 16.80 171 ALA E C 1
ATOM 10597 O O . ALA E 1 171 ? 40.099 5.235 3.541 1.00 16.15 171 ALA E O 1
ATOM 10599 N N . LEU E 1 172 ? 42.046 4.920 4.632 1.00 20.31 172 LEU E N 1
ATOM 10600 C CA . LEU E 1 172 ? 42.781 5.779 3.710 1.00 14.01 172 LEU E CA 1
ATOM 10601 C C . LEU E 1 172 ? 42.800 5.187 2.307 1.00 18.86 172 LEU E C 1
ATOM 10602 O O . LEU E 1 172 ? 42.689 5.918 1.315 1.00 18.49 172 LEU E O 1
ATOM 10607 N N . GLN E 1 173 ? 42.938 3.864 2.201 1.00 20.33 173 GLN E N 1
ATOM 10608 C CA . GLN E 1 173 ? 42.916 3.235 0.886 1.00 16.98 173 GLN E CA 1
ATOM 10609 C C . GLN E 1 173 ? 41.548 3.382 0.231 1.00 15.07 173 GLN E C 1
ATOM 10610 O O . GLN E 1 173 ? 41.455 3.609 -0.981 1.00 20.54 173 GLN E O 1
ATOM 10616 N N . GLU E 1 174 ? 40.474 3.259 1.017 1.00 14.01 174 GLU E N 1
ATOM 10617 C CA . GLU E 1 174 ? 39.134 3.460 0.473 1.00 18.01 174 GLU E CA 1
ATOM 10618 C C . GLU E 1 174 ? 38.958 4.883 -0.037 1.00 17.90 174 GLU E C 1
ATOM 10619 O O . GLU E 1 174 ? 38.444 5.101 -1.141 1.00 18.32 174 GLU E O 1
ATOM 10625 N N . ALA E 1 175 ? 39.374 5.869 0.762 1.00 11.32 175 ALA E N 1
ATOM 10626 C CA . ALA E 1 175 ? 39.256 7.259 0.336 1.00 12.35 175 ALA E CA 1
ATOM 10627 C C . ALA E 1 175 ? 40.012 7.503 -0.963 1.00 15.99 175 ALA E C 1
ATOM 10628 O O . ALA E 1 175 ? 39.492 8.144 -1.884 1.00 18.70 175 ALA E O 1
ATOM 10630 N N . ILE E 1 176 ? 41.235 6.978 -1.064 1.00 17.59 176 ILE E N 1
ATOM 10631 C CA . ILE E 1 176 ? 42.045 7.203 -2.256 1.00 17.00 176 ILE E CA 1
ATOM 10632 C C . ILE E 1 176 ? 41.457 6.473 -3.457 1.00 13.89 176 ILE E C 1
ATOM 10633 O O . ILE E 1 176 ? 41.411 7.018 -4.566 1.00 14.33 176 ILE E O 1
ATOM 10638 N N . SER E 1 177 ? 40.991 5.235 -3.262 1.00 8.08 177 SER E N 1
ATOM 10639 C CA . SER E 1 177 ? 40.378 4.510 -4.369 1.00 14.58 177 SER E CA 1
ATOM 10640 C C . SER E 1 177 ? 39.103 5.189 -4.852 1.00 20.26 177 SER E C 1
ATOM 10641 O O . SER E 1 177 ? 38.715 5.008 -6.011 1.00 17.05 177 SER E O 1
ATOM 10644 N N . GLY E 1 178 ? 38.455 5.978 -3.999 1.00 15.00 178 GLY E N 1
ATOM 10645 C CA . GLY E 1 178 ? 37.302 6.773 -4.361 1.00 8.77 178 GLY E CA 1
ATOM 10646 C C . GLY E 1 178 ? 37.627 8.114 -4.985 1.00 18.92 178 GLY E C 1
ATOM 10647 O O . GLY E 1 178 ? 36.711 8.907 -5.234 1.00 14.75 178 GLY E O 1
ATOM 10648 N N . GLY E 1 179 ? 38.901 8.396 -5.249 1.00 17.79 179 GLY E N 1
ATOM 10649 C CA . GLY E 1 179 ? 39.299 9.656 -5.841 1.00 18.90 179 GLY E CA 1
ATOM 10650 C C . GLY E 1 179 ? 39.536 10.783 -4.864 1.00 19.74 179 GLY E C 1
ATOM 10651 O O . GLY E 1 179 ? 39.725 11.923 -5.300 1.00 21.88 179 GLY E O 1
ATOM 10652 N N . ALA E 1 180 ? 39.534 10.508 -3.564 1.00 19.11 180 ALA E N 1
ATOM 10653 C CA . ALA E 1 180 ? 39.724 11.532 -2.551 1.00 22.99 180 ALA E CA 1
ATOM 10654 C C . ALA E 1 180 ? 41.145 11.474 -1.999 1.00 19.45 180 ALA E C 1
ATOM 10655 O O . ALA E 1 180 ? 41.961 10.633 -2.385 1.00 23.08 180 ALA E O 1
ATOM 10657 N N . ASP E 1 181 ? 41.442 12.392 -1.076 1.00 14.08 181 ASP E N 1
ATOM 10658 C CA . ASP E 1 181 ? 42.758 12.472 -0.459 1.00 14.33 181 ASP E CA 1
ATOM 10659 C C . ASP E 1 181 ? 42.795 11.929 0.959 1.00 19.82 181 ASP E C 1
ATOM 10660 O O . ASP E 1 181 ? 43.867 11.520 1.419 1.00 15.78 181 ASP E O 1
ATOM 10665 N N . GLU E 1 182 ? 41.665 11.916 1.659 1.00 9.95 182 GLU E N 1
ATOM 10666 C CA . GLU E 1 182 ? 41.643 11.517 3.057 1.00 8.02 182 GLU E CA 1
ATOM 10667 C C . GLU E 1 182 ? 40.242 11.034 3.397 1.00 11.19 182 GLU E C 1
ATOM 10668 O O . GLU E 1 182 ? 39.273 11.348 2.702 1.00 18.35 182 GLU E O 1
ATOM 10674 N N . ALA E 1 183 ? 40.150 10.252 4.467 1.00 9.15 183 ALA E N 1
ATOM 10675 C CA . ALA E 1 183 ? 38.885 9.731 4.954 1.00 11.16 183 ALA E CA 1
ATOM 10676 C C . ALA E 1 183 ? 38.452 10.476 6.210 1.00 15.07 183 ALA E C 1
ATOM 10677 O O . ALA E 1 183 ? 39.283 10.962 6.982 1.00 19.42 183 ALA E O 1
ATOM 10679 N N . MET E 1 184 ? 37.137 10.568 6.399 1.00 11.23 184 MET E N 1
ATOM 10680 C CA . MET E 1 184 ? 36.545 11.075 7.631 1.00 20.91 184 MET E CA 1
ATOM 10681 C C . MET E 1 184 ? 35.923 9.895 8.365 1.00 20.24 184 MET E C 1
ATOM 10682 O O . MET E 1 184 ? 35.040 9.222 7.823 1.00 10.72 184 MET E O 1
ATOM 10687 N N . MET E 1 185 ? 36.393 9.636 9.584 1.00 16.86 185 MET E N 1
ATOM 10688 C CA . MET E 1 185 ? 35.957 8.476 10.349 1.00 15.33 185 MET E CA 1
ATOM 10689 C C . MET E 1 185 ? 34.737 8.811 11.193 1.00 16.47 185 MET E C 1
ATOM 10690 O O . MET E 1 185 ? 34.665 9.878 11.810 1.00 20.09 185 MET E O 1
ATOM 10695 N N . LEU E 1 186 ? 33.790 7.879 11.238 1.00 7.59 186 LEU E N 1
ATOM 10696 C CA . LEU E 1 186 ? 32.638 7.964 12.121 1.00 6.07 186 LEU E CA 1
ATOM 10697 C C . LEU E 1 186 ? 32.780 6.941 13.241 1.00 14.19 186 LEU E C 1
ATOM 10698 O O . LEU E 1 186 ? 33.238 5.817 13.012 1.00 13.65 186 LEU E O 1
ATOM 10703 N N . ASP E 1 187 ? 32.387 7.336 14.452 1.00 12.99 187 ASP E N 1
ATOM 10704 C CA . ASP E 1 187 ? 32.444 6.448 15.600 1.00 7.09 187 ASP E CA 1
ATOM 10705 C C . ASP E 1 187 ? 31.339 5.396 15.488 1.00 11.66 187 ASP E C 1
ATOM 10706 O O . ASP E 1 187 ? 30.488 5.471 14.598 1.00 8.18 187 ASP E O 1
ATOM 10711 N N . PRO E 1 188 ? 31.334 4.386 16.366 1.00 9.74 188 PRO E N 1
ATOM 10712 C CA . PRO E 1 188 ? 30.266 3.372 16.302 1.00 14.65 188 PRO E CA 1
ATOM 10713 C C . PRO E 1 188 ? 28.861 3.920 16.493 1.00 15.61 188 PRO E C 1
ATOM 10714 O O . PRO E 1 188 ? 27.895 3.209 16.195 1.00 20.14 188 PRO E O 1
ATOM 10718 N N . GLU E 1 189 ? 28.709 5.149 16.976 1.00 20.36 189 GLU E N 1
ATOM 10719 C CA . GLU E 1 189 ? 27.397 5.770 17.100 1.00 15.30 189 GLU E CA 1
ATOM 10720 C C . GLU E 1 189 ? 27.003 6.573 15.867 1.00 13.02 189 GLU E C 1
ATOM 10721 O O . GLU E 1 189 ? 25.870 7.053 15.796 1.00 17.84 189 GLU E O 1
ATOM 10727 N N . GLY E 1 190 ? 27.900 6.724 14.896 1.00 8.82 190 GLY E N 1
ATOM 10728 C CA . GLY E 1 190 ? 27.603 7.429 13.669 1.00 17.86 190 GLY E CA 1
ATOM 10729 C C . GLY E 1 190 ? 28.034 8.879 13.635 1.00 17.80 190 GLY E C 1
ATOM 10730 O O . GLY E 1 190 ? 27.759 9.562 12.641 1.00 14.29 190 GLY E O 1
ATOM 10731 N N . TYR E 1 191 ? 28.700 9.368 14.677 1.00 7.46 191 TYR E N 1
ATOM 10732 C CA . TYR E 1 191 ? 29.140 10.753 14.754 1.00 11.87 191 TYR E CA 1
ATOM 10733 C C . TYR E 1 191 ? 30.574 10.896 14.258 1.00 18.64 191 TYR E C 1
ATOM 10734 O O . TYR E 1 191 ? 31.382 9.968 14.352 1.00 16.01 191 TYR E O 1
ATOM 10743 N N . VAL E 1 192 ? 30.876 12.082 13.726 1.00 13.74 192 VAL E N 1
ATOM 10744 C CA . VAL E 1 192 ? 32.211 12.365 13.212 1.00 16.05 192 VAL E CA 1
ATOM 10745 C C . VAL E 1 192 ? 33.229 12.245 14.335 1.00 13.36 192 VAL E C 1
ATOM 10746 O O . VAL E 1 192 ? 33.033 12.773 15.437 1.00 13.61 192 VAL E O 1
ATOM 10750 N N . ALA E 1 193 ? 34.325 11.542 14.059 1.00 17.11 193 ALA E N 1
ATOM 10751 C CA . ALA E 1 193 ? 35.377 11.316 15.040 1.00 16.5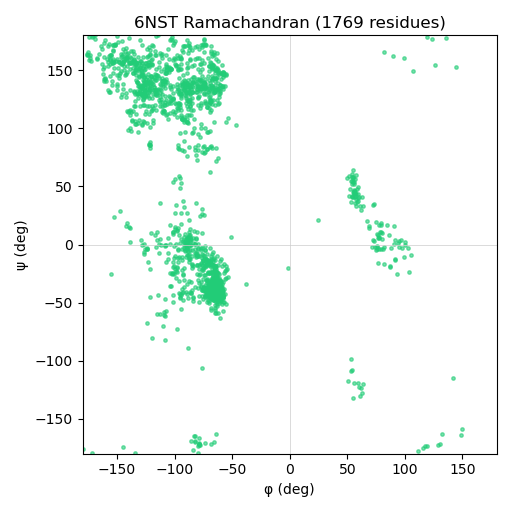1 193 ALA E CA 1
ATOM 10752 C C . ALA E 1 193 ? 36.671 12.024 14.663 1.00 17.15 193 ALA E C 1
ATOM 10753 O O . ALA E 1 193 ? 37.151 12.880 15.412 1.00 20.52 193 ALA E O 1
ATOM 10755 N N . GLU E 1 194 ? 37.242 11.700 13.510 1.00 17.86 194 GLU E N 1
ATOM 10756 C CA . GLU E 1 194 ? 38.569 12.175 13.136 1.00 17.39 194 GLU E CA 1
ATOM 10757 C C . GLU E 1 194 ? 38.819 11.787 11.685 1.00 20.12 194 GLU E C 1
ATOM 10758 O O . GLU E 1 194 ? 37.978 11.160 11.034 1.00 20.88 194 GLU E O 1
ATOM 10764 N N . GLY E 1 195 ? 39.989 12.173 11.180 1.00 22.18 195 GLY E N 1
ATOM 10765 C CA . GLY E 1 195 ? 40.495 11.632 9.942 1.00 22.50 195 GLY E CA 1
ATOM 10766 C C . GLY E 1 195 ? 41.202 10.315 10.181 1.00 31.65 195 GLY E C 1
ATOM 10767 O O . GLY E 1 195 ? 41.252 9.792 11.294 1.00 32.00 195 GLY E O 1
ATOM 10768 N N . SER E 1 196 ? 41.762 9.765 9.100 1.00 32.74 196 SER E N 1
ATOM 10769 C CA . SER E 1 196 ? 42.484 8.503 9.221 1.00 31.01 196 SER E CA 1
ATOM 10770 C C . SER E 1 196 ? 43.692 8.638 10.139 1.00 24.50 196 SER E C 1
ATOM 10771 O O . SER E 1 196 ? 44.015 7.705 10.882 1.00 37.81 196 SER E O 1
ATOM 10774 N N . GLY E 1 197 ? 44.364 9.785 10.107 1.00 28.26 197 GLY E N 1
ATOM 10775 C CA . GLY E 1 197 ? 45.487 10.020 10.990 1.00 22.67 197 GLY E CA 1
ATOM 10776 C C . GLY E 1 197 ? 45.513 11.417 11.577 1.00 36.55 197 GLY E C 1
ATOM 10777 O O . GLY E 1 197 ? 46.532 11.844 12.128 1.00 43.63 197 GLY E O 1
ATOM 10778 N N . GLU E 1 198 ? 44.399 12.141 11.468 1.00 22.23 198 GLU E N 1
ATOM 10779 C CA . GLU E 1 198 ? 44.319 13.520 11.924 1.00 20.14 198 GLU E CA 1
ATOM 10780 C C . GLU E 1 198 ? 43.023 13.747 12.691 1.00 24.08 198 GLU E C 1
ATOM 10781 O O . GLU E 1 198 ? 42.055 12.994 12.557 1.00 16.27 198 GLU E O 1
ATOM 10787 N N . ASN E 1 199 ? 43.019 14.805 13.498 1.00 13.63 199 ASN E N 1
ATOM 10788 C CA . ASN E 1 199 ? 41.808 15.298 14.133 1.00 11.73 199 ASN E CA 1
ATOM 10789 C C . ASN E 1 199 ? 41.118 16.290 13.207 1.00 20.51 199 ASN E C 1
ATOM 10790 O O . ASN E 1 199 ? 41.761 16.945 12.384 1.00 21.22 199 ASN E O 1
ATOM 10795 N N . ILE E 1 200 ? 39.799 16.402 13.347 1.00 22.95 200 ILE E N 1
ATOM 10796 C CA . ILE E 1 200 ? 38.991 17.212 12.444 1.00 19.04 200 ILE E CA 1
ATOM 10797 C C . ILE E 1 200 ? 38.386 18.381 13.211 1.00 21.60 200 ILE E C 1
ATOM 10798 O O . ILE E 1 200 ? 38.061 18.265 14.398 1.00 19.04 200 ILE E O 1
ATOM 10803 N N . PHE E 1 201 ? 38.267 19.517 12.527 1.00 20.23 201 PHE E N 1
ATOM 10804 C CA . PHE E 1 201 ? 37.671 20.729 13.065 1.00 19.25 201 PHE E CA 1
ATOM 10805 C C . PHE E 1 201 ? 36.752 21.324 12.013 1.00 16.31 201 PHE E C 1
ATOM 10806 O O . PHE E 1 201 ? 37.014 21.212 10.814 1.00 22.11 201 PHE E O 1
ATOM 10814 N N . ILE E 1 202 ? 35.677 21.968 12.464 1.00 18.22 202 ILE E N 1
ATOM 10815 C CA . ILE E 1 202 ? 34.805 22.718 11.570 1.00 14.01 202 ILE E CA 1
ATOM 10816 C C . ILE E 1 202 ? 34.562 24.096 12.166 1.00 20.06 202 ILE E C 1
ATOM 10817 O O . ILE E 1 202 ? 34.689 24.303 13.377 1.00 16.31 202 ILE E O 1
ATOM 10822 N N . ILE E 1 203 ? 34.225 25.049 11.300 1.00 20.04 203 ILE E N 1
ATOM 10823 C CA . ILE E 1 203 ? 33.940 26.423 11.695 1.00 26.39 203 ILE E CA 1
ATOM 10824 C C . ILE E 1 203 ? 32.566 26.798 11.160 1.00 24.77 203 ILE E C 1
ATOM 10825 O O . ILE E 1 203 ? 32.301 26.653 9.961 1.00 26.41 203 ILE E O 1
ATOM 10830 N N . LYS E 1 204 ? 31.699 27.280 12.046 1.00 23.23 204 LYS E N 1
ATOM 10831 C CA . LYS E 1 204 ? 30.375 27.759 11.672 1.00 17.19 204 LYS E CA 1
ATOM 10832 C C . LYS E 1 204 ? 30.119 29.070 12.397 1.00 27.23 204 LYS E C 1
ATOM 10833 O O . LYS E 1 204 ? 30.121 29.106 13.633 1.00 23.44 204 LYS E O 1
ATOM 10839 N N . ASP E 1 205 ? 29.909 30.140 11.628 1.00 33.31 205 ASP E N 1
ATOM 10840 C CA . ASP E 1 205 ? 29.627 31.469 12.170 1.00 28.67 205 ASP E CA 1
ATOM 10841 C C . ASP E 1 205 ? 30.731 31.919 13.127 1.00 32.40 205 ASP E C 1
ATOM 10842 O O . ASP E 1 205 ? 30.475 32.446 14.213 1.00 39.34 205 ASP E O 1
ATOM 10847 N N . GLY E 1 206 ? 31.978 31.701 12.706 1.00 34.35 206 GLY E N 1
ATOM 10848 C CA . GLY E 1 206 ? 33.135 32.108 13.474 1.00 29.24 206 GLY E CA 1
ATOM 10849 C C . GLY E 1 206 ? 33.414 31.286 14.713 1.00 31.01 206 GLY E C 1
ATOM 10850 O O . GLY E 1 206 ? 34.354 31.610 15.451 1.00 31.82 206 GLY E O 1
ATOM 10851 N N . VAL E 1 207 ? 32.633 30.243 14.974 1.00 25.69 207 VAL E N 1
ATOM 10852 C CA . VAL E 1 207 ? 32.849 29.365 16.117 1.00 27.92 207 VAL E CA 1
ATOM 10853 C C . VAL E 1 207 ? 33.495 28.082 15.615 1.00 23.29 207 VAL E C 1
ATOM 10854 O O . VAL E 1 207 ? 33.054 27.506 14.613 1.00 27.52 207 VAL E O 1
ATOM 10858 N N . ILE E 1 208 ? 34.541 27.641 16.303 1.00 19.78 208 ILE E N 1
ATOM 10859 C CA . ILE E 1 208 ? 35.253 26.420 15.949 1.00 17.84 208 ILE E CA 1
ATOM 10860 C C . ILE E 1 208 ? 34.636 25.259 16.714 1.00 17.41 208 ILE E C 1
ATOM 10861 O O . ILE E 1 208 ? 34.388 25.361 17.921 1.00 26.31 208 ILE E O 1
ATOM 10866 N N . TYR E 1 209 ? 34.387 24.153 16.017 1.00 20.61 209 TYR E N 1
ATOM 10867 C CA . TYR E 1 209 ? 33.827 22.957 16.630 1.00 21.32 209 TYR E CA 1
ATOM 10868 C C . TYR E 1 209 ? 34.703 21.759 16.299 1.00 18.39 209 TYR E C 1
ATOM 10869 O O . TYR E 1 209 ? 35.218 21.643 15.183 1.00 19.42 209 TYR E O 1
ATOM 10878 N N . THR E 1 210 ? 34.863 20.867 17.272 1.00 10.61 210 THR E N 1
ATOM 10879 C CA . THR E 1 210 ? 35.662 19.665 17.095 1.00 14.12 210 THR E CA 1
ATOM 10880 C C . THR E 1 210 ? 35.042 18.554 17.927 1.00 23.12 210 THR E C 1
ATOM 10881 O O . THR E 1 210 ? 34.438 18.829 18.971 1.00 21.90 210 THR E O 1
ATOM 10885 N N . PRO E 1 211 ? 35.140 17.302 17.479 1.00 20.14 211 PRO E N 1
ATOM 10886 C CA . PRO E 1 211 ? 34.572 16.199 18.261 1.00 20.92 211 PRO E CA 1
ATOM 10887 C C . PRO E 1 211 ? 35.224 16.084 19.629 1.00 24.29 211 PRO E C 1
ATOM 10888 O O . PRO E 1 211 ? 36.403 16.395 19.812 1.00 30.78 211 PRO E O 1
ATOM 10892 N N . GLU E 1 212 ? 34.430 15.640 20.599 1.00 29.30 212 GLU E N 1
ATOM 10893 C CA . GLU E 1 212 ? 34.956 15.378 21.930 1.00 43.24 212 GLU E CA 1
ATOM 10894 C C . GLU E 1 212 ? 35.963 14.239 21.871 1.00 48.11 212 GLU E C 1
ATOM 10895 O O . GLU E 1 212 ? 35.796 13.281 21.111 1.00 56.16 212 GLU E O 1
ATOM 10901 N N . VAL E 1 213 ? 37.021 14.347 22.672 1.00 47.74 213 VAL E N 1
ATOM 10902 C CA . VAL E 1 213 ? 38.025 13.292 22.735 1.00 46.56 213 VAL E CA 1
ATOM 10903 C C . VAL E 1 213 ? 37.365 12.039 23.295 1.00 53.91 213 VAL E C 1
ATOM 10904 O O . VAL E 1 213 ? 37.437 11.767 24.498 1.00 58.82 213 VAL E O 1
ATOM 10908 N N . THR E 1 214 ? 36.703 11.279 22.424 1.00 56.67 214 THR E N 1
ATOM 10909 C CA . THR E 1 214 ? 35.986 10.079 22.834 1.00 64.07 214 THR E CA 1
ATOM 10910 C C . THR E 1 214 ? 36.550 8.856 22.125 1.00 69.40 214 THR E C 1
ATOM 10911 O O . THR E 1 214 ? 37.341 8.104 22.703 1.00 74.58 214 THR E O 1
ATOM 10915 N N . ALA E 1 215 ? 36.147 8.649 20.874 1.00 72.51 215 ALA E N 1
ATOM 10916 C CA . ALA E 1 215 ? 36.697 7.587 20.044 1.00 70.04 215 ALA E CA 1
ATOM 10917 C C . ALA E 1 215 ? 37.885 8.048 19.211 1.00 69.29 215 ALA E C 1
ATOM 10918 O O . ALA E 1 215 ? 38.482 7.230 18.502 1.00 70.90 215 ALA E O 1
ATOM 10920 N N . CYS E 1 216 ? 38.238 9.328 19.277 1.00 62.03 216 CYS E N 1
ATOM 10921 C CA . CYS E 1 216 ? 39.353 9.880 18.525 1.00 57.45 216 CYS E CA 1
ATOM 10922 C C . CYS E 1 216 ? 40.578 10.033 19.421 1.00 49.10 216 CYS E C 1
ATOM 10923 O O . CYS E 1 216 ? 40.481 10.056 20.651 1.00 40.62 216 CYS E O 1
ATOM 10926 N N . LEU E 1 217 ? 41.741 10.128 18.784 1.00 41.48 217 LEU E N 1
ATOM 10927 C CA . LEU E 1 217 ? 42.990 10.294 19.510 1.00 44.10 217 LEU E CA 1
ATOM 10928 C C . LEU E 1 217 ? 43.129 11.725 20.015 1.00 52.62 217 LEU E C 1
ATOM 10929 O O . LEU E 1 217 ? 42.879 12.688 19.281 1.00 42.40 217 LEU E O 1
ATOM 10934 N N . ASN E 1 218 ? 43.532 11.862 21.278 1.00 63.17 218 ASN E N 1
ATOM 10935 C CA . ASN E 1 218 ? 43.819 13.175 21.839 1.00 70.14 218 ASN E CA 1
ATOM 10936 C C . ASN E 1 218 ? 45.067 13.756 21.189 1.00 60.24 218 ASN E C 1
ATOM 10937 O O . ASN E 1 218 ? 46.170 13.642 21.727 1.00 58.10 218 ASN E O 1
ATOM 10942 N N . GLY E 1 219 ? 44.889 14.395 20.036 1.00 43.99 219 GLY E N 1
ATOM 10943 C CA . GLY E 1 219 ? 46.025 14.853 19.259 1.00 29.45 219 GLY E CA 1
ATOM 10944 C C . GLY E 1 219 ? 46.754 16.009 19.926 1.00 36.47 219 GLY E C 1
ATOM 10945 O O . GLY E 1 219 ? 46.150 16.891 20.542 1.00 33.51 219 GLY E O 1
ATOM 10946 N N . ILE E 1 220 ? 48.083 15.983 19.811 1.00 32.25 220 ILE E N 1
ATOM 10947 C CA . ILE E 1 220 ? 48.903 17.078 20.328 1.00 27.02 220 ILE E CA 1
ATOM 10948 C C . ILE E 1 220 ? 48.776 18.307 19.437 1.00 26.72 220 ILE E C 1
ATOM 10949 O O . ILE E 1 220 ? 48.739 19.444 19.927 1.00 34.02 220 ILE E O 1
ATOM 10954 N N . THR E 1 221 ? 48.712 18.107 18.118 1.00 24.40 221 THR E N 1
ATOM 10955 C CA . THR E 1 221 ? 48.402 19.221 17.225 1.00 35.79 221 THR E CA 1
ATOM 10956 C C . THR E 1 221 ? 46.996 19.747 17.486 1.00 35.54 221 THR E C 1
ATOM 10957 O O . THR E 1 221 ? 46.749 20.958 17.401 1.00 34.57 221 THR E O 1
ATOM 10961 N N . ARG E 1 222 ? 46.062 18.850 17.813 1.00 25.51 222 ARG E N 1
ATOM 10962 C CA . ARG E 1 222 ? 44.724 19.268 18.224 1.00 23.47 222 ARG E CA 1
ATOM 10963 C C . ARG E 1 222 ? 44.788 20.184 19.442 1.00 31.68 222 ARG E C 1
ATOM 10964 O O . ARG E 1 222 ? 44.298 21.320 19.413 1.00 30.63 222 ARG E O 1
ATOM 10972 N N . ASN E 1 223 ? 45.401 19.700 20.527 1.00 28.35 223 ASN E N 1
ATOM 10973 C CA . ASN E 1 223 ? 45.516 20.501 21.741 1.00 25.51 223 ASN E CA 1
ATOM 10974 C C . ASN E 1 223 ? 46.266 21.803 21.485 1.00 35.05 223 ASN E C 1
ATOM 10975 O O . ASN E 1 223 ? 45.949 22.833 22.093 1.00 30.54 223 ASN E O 1
ATOM 10980 N N . THR E 1 224 ? 47.252 21.780 20.585 1.00 30.59 224 THR E N 1
ATOM 10981 C CA . THR E 1 224 ? 47.968 23.002 20.231 1.00 31.43 224 THR E CA 1
ATOM 10982 C C . THR E 1 224 ? 47.047 24.003 19.543 1.00 31.43 224 THR E C 1
ATOM 10983 O O . THR E 1 224 ? 47.117 25.207 19.813 1.00 27.67 224 THR E O 1
ATOM 10987 N N . ILE E 1 225 ? 46.178 23.523 18.650 1.00 31.39 225 ILE E N 1
ATOM 10988 C CA . ILE E 1 225 ? 45.243 24.417 17.975 1.00 35.72 225 ILE E CA 1
ATOM 10989 C C . ILE E 1 225 ? 44.240 24.995 18.966 1.00 34.53 225 ILE E C 1
ATOM 10990 O O . ILE E 1 225 ? 43.800 26.142 18.814 1.00 31.87 225 ILE E O 1
ATOM 10995 N N . LEU E 1 226 ? 43.879 24.233 20.003 1.00 33.74 226 LEU E N 1
ATOM 10996 C CA . LEU E 1 226 ? 43.004 24.770 21.041 1.00 33.92 226 LEU E CA 1
ATOM 10997 C C . LEU E 1 226 ? 43.645 25.967 21.729 1.00 40.92 226 LEU E C 1
ATOM 10998 O O . LEU E 1 226 ? 42.965 26.949 22.051 1.00 46.02 226 LEU E O 1
ATOM 11003 N N . THR E 1 227 ? 44.956 25.904 21.961 1.00 29.62 227 THR E N 1
ATOM 11004 C CA . THR E 1 227 ? 45.653 27.032 22.568 1.00 29.68 227 THR E CA 1
ATOM 11005 C C . THR E 1 227 ? 45.716 28.217 21.611 1.00 33.26 227 THR E C 1
ATOM 11006 O O . THR E 1 227 ? 45.449 29.357 22.007 1.00 34.25 227 THR E O 1
ATOM 11010 N N . LEU E 1 228 ? 46.048 27.964 20.343 1.00 30.65 228 LEU E N 1
ATOM 11011 C CA . LEU E 1 228 ? 46.166 29.053 19.380 1.00 33.24 228 LEU E CA 1
ATOM 11012 C C . LEU E 1 228 ? 44.812 29.683 19.082 1.00 27.84 228 LEU E C 1
ATOM 11013 O O . LEU E 1 228 ? 44.721 30.900 18.886 1.00 24.91 228 LEU E O 1
ATOM 11018 N N . ALA E 1 229 ? 43.750 28.874 19.038 1.00 19.55 229 ALA E N 1
ATOM 11019 C CA . ALA E 1 229 ? 42.419 29.423 18.803 1.00 24.80 229 ALA E CA 1
ATOM 11020 C C . ALA E 1 229 ? 41.974 30.322 19.947 1.00 36.44 229 ALA E C 1
ATOM 11021 O O . ALA E 1 229 ? 41.273 31.314 19.717 1.00 40.14 229 ALA E O 1
ATOM 11023 N N . ALA E 1 230 ? 42.367 29.996 21.180 1.00 34.20 230 ALA E N 1
ATOM 11024 C CA . ALA E 1 230 ? 42.037 30.862 22.306 1.00 20.79 230 ALA E CA 1
ATOM 11025 C C . ALA E 1 230 ? 42.848 32.151 22.264 1.00 21.19 230 ALA E C 1
ATOM 11026 O O . ALA E 1 230 ? 42.321 33.232 22.552 1.00 30.85 230 ALA E O 1
ATOM 11028 N N . GLU E 1 231 ? 44.129 32.057 21.898 1.00 22.54 231 GLU E N 1
ATOM 11029 C CA . GLU E 1 231 ? 44.977 33.243 21.837 1.00 30.92 231 GLU E CA 1
ATOM 11030 C C . GLU E 1 231 ? 44.530 34.208 20.744 1.00 34.33 231 GLU E C 1
ATOM 11031 O O . GLU E 1 231 ? 44.781 35.415 20.847 1.00 37.66 231 GLU E O 1
ATOM 11037 N N . HIS E 1 232 ? 43.879 33.707 19.698 1.00 28.40 232 HIS E N 1
ATOM 11038 C CA . HIS E 1 232 ? 43.383 34.546 18.616 1.00 21.79 232 HIS E CA 1
ATOM 11039 C C . HIS E 1 232 ? 41.907 34.892 18.770 1.00 23.67 232 HIS E C 1
ATOM 11040 O O . HIS E 1 232 ? 41.293 35.382 17.817 1.00 36.79 232 HIS E O 1
ATOM 11047 N N . GLY E 1 233 ? 41.324 34.643 19.938 1.00 20.48 233 GLY E N 1
ATOM 11048 C CA . GLY E 1 233 ? 39.967 35.084 20.222 1.00 20.74 233 GLY E CA 1
ATOM 11049 C C . GLY E 1 233 ? 38.872 34.319 19.512 1.00 28.77 233 GLY E C 1
ATOM 11050 O O . GLY E 1 233 ? 37.847 34.909 19.148 1.00 31.93 233 GLY E O 1
ATOM 11051 N N . PHE E 1 234 ? 39.056 33.018 19.309 1.00 28.34 234 PHE E N 1
ATOM 11052 C CA . PHE E 1 234 ? 38.063 32.180 18.652 1.00 26.08 234 PHE E CA 1
ATOM 11053 C C . PHE E 1 234 ? 37.365 31.318 19.695 1.00 28.27 234 PHE E C 1
ATOM 11054 O O . PHE E 1 234 ? 38.019 30.558 20.418 1.00 29.91 234 PHE E O 1
ATOM 11062 N N . LYS E 1 235 ? 36.044 31.448 19.775 1.00 25.49 235 LYS E N 1
ATOM 11063 C CA . LYS E 1 235 ? 35.246 30.584 20.632 1.00 24.51 235 LYS E CA 1
ATOM 11064 C C . LYS E 1 235 ? 35.266 29.166 20.077 1.00 38.62 235 LYS E C 1
ATOM 11065 O O . LYS E 1 235 ? 34.930 28.943 18.909 1.00 44.49 235 LYS E O 1
ATOM 11071 N N . LEU E 1 236 ? 35.671 28.209 20.906 1.00 40.49 236 LEU E N 1
ATOM 11072 C CA . LEU E 1 236 ? 35.792 26.817 20.497 1.00 37.14 236 LEU E CA 1
ATOM 11073 C C . LEU E 1 236 ? 34.901 25.956 21.378 1.00 35.78 236 LEU E C 1
ATOM 11074 O O . LEU E 1 236 ? 34.913 26.096 22.605 1.00 32.95 236 LEU E O 1
ATOM 11079 N N . VAL E 1 237 ? 34.136 25.065 20.751 1.00 31.47 237 VAL E N 1
ATOM 11080 C CA . VAL E 1 237 ? 33.194 24.203 21.453 1.00 29.94 237 VAL E CA 1
ATOM 11081 C C . VAL E 1 237 ? 33.467 22.760 21.057 1.00 30.11 237 VAL E C 1
ATOM 11082 O O . VAL E 1 237 ? 33.547 22.442 19.866 1.00 28.97 237 VAL E O 1
ATOM 11086 N N . GLU E 1 238 ? 33.621 21.893 22.056 1.00 31.62 238 GLU E N 1
ATOM 11087 C CA . GLU E 1 238 ? 33.788 20.461 21.846 1.00 21.88 238 GLU E CA 1
ATOM 11088 C C . GLU E 1 238 ? 32.434 19.786 22.015 1.00 28.26 238 GLU E C 1
ATOM 11089 O O . GLU E 1 238 ? 31.863 19.801 23.110 1.00 34.33 238 GLU E O 1
ATOM 11095 N N . LYS E 1 239 ? 31.923 19.198 20.936 1.00 22.72 239 LYS E N 1
ATOM 11096 C CA . LYS E 1 239 ? 30.618 18.557 20.975 1.00 20.93 239 LYS E CA 1
ATOM 11097 C C . LYS E 1 239 ? 30.568 17.467 19.916 1.00 25.84 239 LYS E C 1
ATOM 11098 O O . LYS E 1 239 ? 31.474 17.328 19.091 1.00 23.29 239 LYS E O 1
ATOM 11104 N N . ARG E 1 240 ? 29.491 16.690 19.953 1.00 18.85 240 ARG E N 1
ATOM 11105 C CA . ARG E 1 240 ? 29.284 15.658 18.949 1.00 16.65 240 ARG E CA 1
ATOM 11106 C C . ARG E 1 240 ? 28.875 16.302 17.632 1.00 19.19 240 ARG E C 1
ATOM 11107 O O . ARG E 1 240 ? 28.043 17.214 17.603 1.00 20.10 240 ARG E O 1
ATOM 11115 N N . ILE E 1 241 ? 29.474 15.833 16.543 1.00 18.20 241 ILE E N 1
ATOM 11116 C CA . ILE E 1 241 ? 29.301 16.426 15.224 1.00 17.53 241 ILE E CA 1
ATOM 11117 C C . ILE E 1 241 ? 28.847 15.340 14.265 1.00 16.05 241 ILE E C 1
ATOM 11118 O O . ILE E 1 241 ? 29.424 14.247 14.239 1.00 17.70 241 ILE E O 1
ATOM 11123 N N . THR E 1 242 ? 27.821 15.638 13.480 1.00 8.29 242 THR E N 1
ATOM 11124 C CA . THR E 1 242 ? 27.346 14.699 12.481 1.00 22.45 242 THR E CA 1
ATOM 11125 C C . THR E 1 242 ? 27.977 15.010 11.130 1.00 10.78 242 THR E C 1
ATOM 11126 O O . THR E 1 242 ? 28.508 16.099 10.898 1.00 18.33 242 THR E O 1
ATOM 11130 N N . ARG E 1 243 ? 27.914 14.029 10.229 1.00 17.43 243 ARG E N 1
ATOM 11131 C CA . ARG E 1 243 ? 28.545 14.200 8.926 1.00 7.20 243 ARG E CA 1
ATOM 11132 C C . ARG E 1 243 ? 27.895 15.333 8.136 1.00 8.08 243 ARG E C 1
ATOM 11133 O O . ARG E 1 243 ? 28.590 16.093 7.451 1.00 12.67 243 ARG E O 1
ATOM 11141 N N . ASP E 1 244 ? 26.571 15.481 8.227 1.00 7.84 244 ASP E N 1
ATOM 11142 C CA . ASP E 1 244 ? 25.912 16.544 7.478 1.00 8.06 244 ASP E CA 1
ATOM 11143 C C . ASP E 1 244 ? 26.110 17.911 8.114 1.00 19.34 244 ASP E C 1
ATOM 11144 O O . ASP E 1 244 ? 25.981 18.928 7.422 1.00 18.95 244 ASP E O 1
ATOM 11149 N N . GLU E 1 245 ? 26.422 17.959 9.410 1.00 18.69 245 GLU E N 1
ATOM 11150 C CA . GLU E 1 245 ? 26.875 19.209 10.007 1.00 13.28 245 GLU E CA 1
ATOM 11151 C C . GLU E 1 245 ? 28.191 19.658 9.384 1.00 18.08 245 GLU E C 1
ATOM 11152 O O . GLU E 1 245 ? 28.423 20.858 9.199 1.00 19.55 245 GLU E O 1
ATOM 11158 N N . VAL E 1 246 ? 29.065 18.704 9.049 1.00 9.51 246 VAL E N 1
ATOM 11159 C CA . VAL E 1 246 ? 30.296 19.048 8.345 1.00 7.97 246 VAL E CA 1
ATOM 11160 C C . VAL E 1 246 ? 29.984 19.573 6.949 1.00 13.64 246 VAL E C 1
ATOM 11161 O O . VAL E 1 246 ? 30.694 20.444 6.434 1.00 18.82 246 VAL E O 1
ATOM 11165 N N . TYR E 1 247 ? 28.920 19.066 6.320 1.00 13.33 247 TYR E N 1
ATOM 11166 C CA . TYR E 1 247 ? 28.590 19.486 4.961 1.00 12.82 247 TYR E CA 1
ATOM 11167 C C . TYR E 1 247 ? 28.264 20.974 4.897 1.00 12.28 247 TYR E C 1
ATOM 11168 O O . TYR E 1 247 ? 28.630 21.655 3.932 1.00 18.21 247 TYR E O 1
ATOM 11177 N N . ILE E 1 248 ? 27.569 21.494 5.910 1.00 11.27 248 ILE E N 1
ATOM 11178 C CA . ILE E 1 248 ? 27.088 22.871 5.900 1.00 17.32 248 ILE E CA 1
ATOM 11179 C C . ILE E 1 248 ? 27.961 23.793 6.744 1.00 17.63 248 ILE E C 1
ATOM 11180 O O . ILE E 1 248 ? 27.576 24.936 7.004 1.00 24.38 248 ILE E O 1
ATOM 11185 N N . ALA E 1 249 ? 29.126 23.326 7.182 1.00 19.52 249 ALA E N 1
ATOM 11186 C CA . ALA E 1 249 ? 30.046 24.194 7.897 1.00 19.42 249 ALA E CA 1
ATOM 11187 C C . ALA E 1 249 ? 30.628 25.244 6.954 1.00 15.87 249 ALA E C 1
ATOM 11188 O O . ALA E 1 249 ? 30.658 25.075 5.732 1.00 12.33 249 ALA E O 1
ATOM 11190 N N . ASP E 1 250 ? 31.085 26.350 7.543 1.00 15.28 250 ASP E N 1
ATOM 11191 C CA . ASP E 1 250 ? 31.737 27.392 6.757 1.00 17.22 250 ASP E CA 1
ATOM 11192 C C . ASP E 1 250 ? 33.168 27.006 6.407 1.00 22.33 250 ASP E C 1
ATOM 11193 O O . ASP E 1 250 ? 33.656 27.335 5.320 1.00 18.63 250 ASP E O 1
ATOM 11198 N N . GLU E 1 251 ? 33.853 26.317 7.317 1.00 20.82 251 GLU E N 1
ATOM 11199 C CA . GLU E 1 251 ? 35.226 25.882 7.108 1.00 21.00 251 GLU E CA 1
ATOM 11200 C C . GLU E 1 251 ? 35.422 24.525 7.766 1.00 17.16 251 GLU E C 1
ATOM 11201 O O . GLU E 1 251 ? 34.623 24.094 8.602 1.00 18.55 251 GLU E O 1
ATOM 11207 N N . ALA E 1 252 ? 36.510 23.858 7.389 1.00 20.85 252 ALA E N 1
ATOM 11208 C CA . ALA E 1 252 ? 36.909 22.613 8.029 1.00 11.20 252 ALA E CA 1
ATOM 11209 C C . ALA E 1 252 ? 38.370 22.343 7.706 1.00 20.66 252 ALA E C 1
ATOM 11210 O O . ALA E 1 252 ? 38.852 22.693 6.625 1.00 21.78 252 ALA E O 1
ATOM 11212 N N . PHE E 1 253 ? 39.069 21.720 8.656 1.00 11.55 253 PHE E N 1
ATOM 11213 C CA . PHE E 1 253 ? 40.473 21.389 8.460 1.00 18.14 253 PHE E CA 1
ATOM 11214 C C . PHE E 1 253 ? 40.857 20.206 9.339 1.00 16.36 253 PHE E C 1
ATOM 11215 O O . PHE E 1 253 ? 40.152 19.851 10.287 1.00 16.96 253 PHE E O 1
ATOM 11223 N N . PHE E 1 254 ? 41.992 19.600 9.000 1.00 11.27 254 PHE E N 1
ATOM 11224 C CA . PHE E 1 254 ? 42.579 18.495 9.741 1.00 21.68 254 PHE E CA 1
ATOM 11225 C C . PHE E 1 254 ? 43.799 18.979 10.514 1.00 22.75 254 PHE E C 1
ATOM 11226 O O . PHE E 1 254 ? 44.482 19.919 10.100 1.00 21.09 254 PHE E O 1
ATOM 11234 N N . THR E 1 255 ? 44.072 18.324 11.642 1.00 11.21 255 THR E N 1
ATOM 11235 C CA . THR E 1 255 ? 45.242 18.624 12.457 1.00 20.33 255 THR E CA 1
ATOM 11236 C C . THR E 1 255 ? 46.010 17.342 12.733 1.00 26.19 255 THR E C 1
ATOM 11237 O O . THR E 1 255 ? 45.412 16.312 13.056 1.00 23.29 255 THR E O 1
ATOM 11241 N N . GLY E 1 256 ? 47.330 17.415 12.621 1.00 16.22 256 GLY E N 1
ATOM 11242 C CA . GLY E 1 256 ? 48.185 16.290 12.944 1.00 20.99 256 GLY E CA 1
ATOM 11243 C C . GLY E 1 256 ? 49.629 16.708 12.836 1.00 23.07 256 GLY E C 1
ATOM 11244 O O . GLY E 1 256 ? 49.951 17.743 12.245 1.00 21.02 256 GLY E O 1
ATOM 11245 N N . THR E 1 257 ? 50.505 15.896 13.429 1.00 24.93 257 THR E N 1
ATOM 11246 C CA . THR E 1 257 ? 51.925 16.227 13.392 1.00 31.78 257 THR E CA 1
ATOM 11247 C C . THR E 1 257 ? 52.447 16.239 11.960 1.00 37.53 257 THR E C 1
ATOM 11248 O O . THR E 1 257 ? 53.183 17.152 11.566 1.00 30.85 257 THR E O 1
ATOM 11252 N N . ALA E 1 258 ? 52.055 15.247 11.157 1.00 33.98 258 ALA E N 1
ATOM 11253 C CA . ALA E 1 258 ? 52.440 15.234 9.751 1.00 25.34 258 ALA E CA 1
ATOM 11254 C C . ALA E 1 258 ? 51.578 16.181 8.926 1.00 27.36 258 ALA E C 1
ATOM 11255 O O . ALA E 1 258 ? 52.096 16.928 8.090 1.00 34.01 258 ALA E O 1
ATOM 11257 N N . ALA E 1 259 ? 50.265 16.171 9.148 1.00 40.35 259 ALA E N 1
ATOM 11258 C CA . ALA E 1 259 ? 49.353 16.995 8.366 1.00 42.06 259 ALA E CA 1
ATOM 11259 C C . ALA E 1 259 ? 49.386 18.468 8.751 1.00 35.07 259 ALA E C 1
ATOM 11260 O O . ALA E 1 259 ? 48.856 19.291 7.997 1.00 30.45 259 ALA E O 1
ATOM 11262 N N . GLU E 1 260 ? 49.998 18.816 9.888 1.00 20.33 260 GLU E N 1
ATOM 11263 C CA . GLU E 1 260 ? 49.982 20.183 10.400 1.00 21.71 260 GLU E CA 1
ATOM 11264 C C . GLU E 1 260 ? 48.553 20.709 10.432 1.00 23.60 260 GLU E C 1
ATOM 11265 O O . GLU E 1 260 ? 47.704 20.152 11.134 1.00 31.71 260 GLU E O 1
ATOM 11271 N N . VAL E 1 261 ? 48.268 21.764 9.677 1.00 21.92 261 VAL E N 1
ATOM 11272 C CA . VAL E 1 261 ? 46.908 22.268 9.521 1.00 25.27 261 VAL E CA 1
ATOM 11273 C C . VAL E 1 261 ? 46.573 22.166 8.038 1.00 26.84 261 VAL E C 1
ATOM 11274 O O . VAL E 1 261 ? 47.055 22.964 7.225 1.00 25.90 261 VAL E O 1
ATOM 11278 N N . THR E 1 262 ? 45.751 21.180 7.679 1.00 22.58 262 THR E N 1
ATOM 11279 C CA . THR E 1 262 ? 45.380 20.933 6.292 1.00 20.37 262 THR E CA 1
ATOM 11280 C C . THR E 1 262 ? 43.917 21.285 6.078 1.00 21.07 262 THR E C 1
ATOM 11281 O O . THR E 1 262 ? 43.039 20.629 6.659 1.00 22.15 262 THR E O 1
ATOM 11285 N N . PRO E 1 263 ? 43.604 22.286 5.259 1.00 23.77 263 PRO E N 1
ATOM 11286 C CA . PRO E 1 263 ? 42.200 22.642 5.029 1.00 16.20 263 PRO E CA 1
ATOM 11287 C C . PRO E 1 263 ? 41.454 21.545 4.283 1.00 18.31 263 PRO E C 1
ATOM 11288 O O . PRO E 1 263 ? 42.032 20.741 3.548 1.00 15.21 263 PRO E O 1
ATOM 11292 N N . ILE E 1 264 ? 40.140 21.526 4.489 1.00 18.68 264 ILE E N 1
ATOM 11293 C CA . ILE E 1 264 ? 39.234 20.597 3.825 1.00 11.83 264 ILE E CA 1
ATOM 11294 C C . ILE E 1 264 ? 38.296 21.417 2.954 1.00 23.51 264 ILE E C 1
ATOM 11295 O O . ILE E 1 264 ? 37.502 22.214 3.470 1.00 12.84 264 ILE E O 1
ATOM 11300 N N . ARG E 1 265 ? 38.381 21.227 1.639 1.00 18.57 265 ARG E N 1
ATOM 11301 C CA . ARG E 1 265 ? 37.560 21.999 0.718 1.00 21.12 265 ARG E CA 1
ATOM 11302 C C . ARG E 1 265 ? 36.297 21.273 0.277 1.00 18.55 265 ARG E C 1
ATOM 11303 O O . ARG E 1 265 ? 35.389 21.920 -0.254 1.00 22.41 265 ARG E O 1
ATOM 11311 N N . GLU E 1 266 ? 36.203 19.963 0.502 1.00 16.33 266 GLU E N 1
ATOM 11312 C CA . GLU E 1 266 ? 35.063 19.189 0.031 1.00 16.49 266 GLU E CA 1
ATOM 11313 C C . GLU E 1 266 ? 34.970 17.899 0.832 1.00 16.66 266 GLU E C 1
ATOM 11314 O O . GLU E 1 266 ? 35.993 17.287 1.147 1.00 11.85 266 GLU E O 1
ATOM 11320 N N . VAL E 1 267 ? 33.743 17.497 1.162 1.00 9.52 267 VAL E N 1
ATOM 11321 C CA . VAL E 1 267 ? 33.480 16.230 1.838 1.00 14.23 267 VAL E CA 1
ATOM 11322 C C . VAL E 1 267 ? 32.309 15.555 1.136 1.00 9.81 267 VAL E C 1
ATOM 11323 O O . VAL E 1 267 ? 31.229 16.145 1.022 1.00 19.39 267 VAL E O 1
ATOM 11327 N N . ASP E 1 268 ? 32.525 14.324 0.666 1.00 9.48 268 ASP E N 1
ATOM 11328 C CA . ASP E 1 268 ? 31.491 13.525 0.003 1.00 13.88 268 ASP E CA 1
ATOM 11329 C C . ASP E 1 268 ? 30.846 14.282 -1.155 1.00 17.66 268 ASP E C 1
ATOM 11330 O O . ASP E 1 268 ? 29.642 14.172 -1.397 1.00 16.41 268 ASP E O 1
ATOM 11335 N N . GLY E 1 269 ? 31.649 15.064 -1.877 1.00 17.14 269 GLY E N 1
ATOM 11336 C CA . GLY E 1 269 ? 31.147 15.872 -2.966 1.00 15.41 269 GLY E CA 1
ATOM 11337 C C . GLY E 1 269 ? 30.515 17.184 -2.559 1.00 23.30 269 GLY E C 1
ATOM 11338 O O . GLY E 1 269 ? 30.345 18.062 -3.414 1.00 32.31 269 GLY E O 1
ATOM 11339 N N . ARG E 1 270 ? 30.156 17.352 -1.289 1.00 19.81 270 ARG E N 1
ATOM 11340 C CA . ARG E 1 270 ? 29.619 18.619 -0.809 1.00 12.60 270 ARG E CA 1
ATOM 11341 C C . ARG E 1 270 ? 30.768 19.586 -0.564 1.00 22.33 270 ARG E C 1
ATOM 11342 O O . ARG E 1 270 ? 31.656 19.310 0.249 1.00 21.33 270 ARG E O 1
ATOM 11350 N N . LYS E 1 271 ? 30.752 20.715 -1.265 1.00 23.88 271 LYS E N 1
ATOM 11351 C CA . LYS E 1 271 ? 31.758 21.742 -1.043 1.00 14.59 271 LYS E CA 1
ATOM 11352 C C . LYS E 1 271 ? 31.613 22.312 0.362 1.00 14.16 271 LYS E C 1
ATOM 11353 O O . LYS E 1 271 ? 30.500 22.498 0.861 1.00 21.45 271 LYS E O 1
ATOM 11359 N N . ILE E 1 272 ? 32.744 22.577 1.008 1.00 11.58 272 ILE E N 1
ATOM 11360 C CA . ILE E 1 272 ? 32.754 23.137 2.356 1.00 21.54 272 ILE E CA 1
ATOM 11361 C C . ILE E 1 272 ? 32.855 24.651 2.230 1.00 23.23 272 ILE E C 1
ATOM 11362 O O . ILE E 1 272 ? 33.913 25.184 1.882 1.00 18.91 272 ILE E O 1
ATOM 11367 N N . GLY E 1 273 ? 31.757 25.342 2.518 1.00 23.72 273 GLY E N 1
ATOM 11368 C CA . GLY E 1 273 ? 31.745 26.791 2.401 1.00 13.49 273 GLY E CA 1
ATOM 11369 C C . GLY E 1 273 ? 32.062 27.215 0.979 1.00 14.54 273 GLY E C 1
ATOM 11370 O O . GLY E 1 273 ? 31.356 26.863 0.025 1.00 18.34 273 GLY E O 1
ATOM 11371 N N . ALA E 1 274 ? 33.146 27.969 0.820 1.00 18.18 274 ALA E N 1
ATOM 11372 C CA . ALA E 1 274 ? 33.593 28.415 -0.490 1.00 19.29 274 ALA E CA 1
ATOM 11373 C C . ALA E 1 274 ? 34.497 27.404 -1.184 1.00 28.35 274 ALA E C 1
ATOM 11374 O O . ALA E 1 274 ? 35.136 27.751 -2.183 1.00 25.05 274 ALA E O 1
ATOM 11376 N N . GLY E 1 275 ? 34.561 26.169 -0.686 1.00 28.99 275 GLY E N 1
ATOM 11377 C CA . GLY E 1 275 ? 35.419 25.157 -1.284 1.00 18.95 275 GLY E CA 1
ATOM 11378 C C . GLY E 1 275 ? 36.887 25.511 -1.246 1.00 26.91 275 GLY E C 1
ATOM 11379 O O . GLY E 1 275 ? 37.652 25.080 -2.116 1.00 34.89 275 GLY E O 1
ATOM 11380 N N . ARG E 1 276 ? 37.303 26.276 -0.243 1.00 32.47 276 ARG E N 1
ATOM 11381 C CA . ARG E 1 276 ? 38.616 26.899 -0.218 1.00 36.74 276 ARG E CA 1
ATOM 11382 C C . ARG E 1 276 ? 38.975 27.164 1.235 1.00 48.67 276 ARG E C 1
ATOM 11383 O O . ARG E 1 276 ? 38.097 27.279 2.095 1.00 58.39 276 ARG E O 1
ATOM 11391 N N . ARG E 1 277 ? 40.278 27.238 1.505 1.00 42.69 277 ARG E N 1
ATOM 11392 C CA . ARG E 1 277 ? 40.766 27.554 2.842 1.00 32.60 277 ARG E CA 1
ATOM 11393 C C . ARG E 1 277 ? 40.140 28.849 3.346 1.00 33.71 277 ARG E C 1
ATOM 11394 O O . ARG E 1 277 ? 40.452 29.934 2.847 1.00 46.55 277 ARG E O 1
ATOM 11402 N N . GLY E 1 278 ? 39.241 28.740 4.327 1.00 26.38 278 GLY E N 1
ATOM 11403 C CA . GLY E 1 278 ? 38.543 29.886 4.834 1.00 27.08 278 GLY E CA 1
ATOM 11404 C C . GLY E 1 278 ? 39.425 30.752 5.718 1.00 32.19 278 GLY E C 1
ATOM 11405 O O . GLY E 1 278 ? 40.584 30.422 6.003 1.00 33.68 278 GLY E O 1
ATOM 11406 N N . PRO E 1 279 ? 38.867 31.878 6.172 1.00 35.57 279 PRO E N 1
ATOM 11407 C CA . PRO E 1 279 ? 39.685 32.834 6.942 1.00 35.92 279 PRO E CA 1
ATOM 11408 C C . PRO E 1 279 ? 40.208 32.271 8.253 1.00 33.20 279 PRO E C 1
ATOM 11409 O O . PRO E 1 279 ? 41.395 32.434 8.565 1.00 39.33 279 PRO E O 1
ATOM 11413 N N . VAL E 1 280 ? 39.349 31.617 9.036 1.00 29.38 280 VAL E N 1
ATOM 11414 C CA . VAL E 1 280 ? 39.772 31.113 10.339 1.00 17.11 280 VAL E CA 1
ATOM 11415 C C . VAL E 1 280 ? 40.834 30.034 10.178 1.00 24.30 280 VAL E C 1
ATOM 11416 O O . VAL E 1 280 ? 41.803 29.983 10.944 1.00 34.00 280 VAL E O 1
ATOM 11420 N N . THR E 1 281 ? 40.680 29.164 9.176 1.00 22.76 281 THR E N 1
ATOM 11421 C CA . THR E 1 281 ? 41.669 28.114 8.954 1.00 25.46 281 THR E CA 1
ATOM 11422 C C . THR E 1 281 ? 43.020 28.700 8.569 1.00 34.77 281 THR E C 1
ATOM 11423 O O . THR E 1 281 ? 44.061 28.250 9.062 1.00 35.14 281 THR E O 1
ATOM 11427 N N . GLU E 1 282 ? 43.026 29.710 7.695 1.00 38.13 282 GLU E N 1
ATOM 11428 C CA . GLU E 1 282 ? 44.286 30.309 7.267 1.00 39.71 282 GLU E CA 1
ATOM 11429 C C . GLU E 1 282 ? 44.998 30.989 8.428 1.00 27.94 282 GLU E C 1
ATOM 11430 O O . GLU E 1 282 ? 46.216 30.848 8.587 1.00 29.72 282 GLU E O 1
ATOM 11436 N N . LYS E 1 283 ? 44.256 31.735 9.251 1.00 22.33 283 LYS E N 1
ATOM 11437 C CA . LYS E 1 283 ? 44.870 32.390 10.401 1.00 35.06 283 LYS E CA 1
ATOM 11438 C C . LYS E 1 283 ? 45.435 31.370 11.382 1.00 28.39 283 LYS E C 1
ATOM 11439 O O . LYS E 1 283 ? 46.539 31.551 11.909 1.00 25.50 283 LYS E O 1
ATOM 11445 N N . LEU E 1 284 ? 44.702 30.282 11.630 1.00 24.05 284 LEU E N 1
ATOM 11446 C CA . LEU E 1 284 ? 45.220 29.241 12.512 1.00 24.36 284 LEU E CA 1
ATOM 11447 C C . LEU E 1 284 ? 46.371 28.482 11.866 1.00 16.98 284 LEU E C 1
ATOM 11448 O O . LEU E 1 284 ? 47.303 28.064 12.562 1.00 28.90 284 LEU E O 1
ATOM 11453 N N . GLN E 1 285 ? 46.326 28.297 10.546 1.00 40.68 285 GLN E N 1
ATOM 11454 C CA . GLN E 1 285 ? 47.410 27.603 9.858 1.00 37.91 285 GLN E CA 1
ATOM 11455 C C . GLN E 1 285 ? 48.701 28.408 9.926 1.00 35.03 285 GLN E C 1
ATOM 11456 O O . GLN E 1 285 ? 49.764 27.869 10.256 1.00 25.42 285 GLN E O 1
ATOM 11462 N N . LYS E 1 286 ? 48.627 29.706 9.623 1.00 34.01 286 LYS E N 1
ATOM 11463 C CA . LYS E 1 286 ? 49.807 30.557 9.735 1.00 27.40 286 LYS E CA 1
ATOM 11464 C C . LYS E 1 286 ? 50.297 30.629 11.176 1.00 24.26 286 LYS E C 1
ATOM 11465 O O . LYS E 1 286 ? 51.507 30.622 11.429 1.00 25.92 286 LYS E O 1
ATOM 11467 N N . ALA E 1 287 ? 49.370 30.689 12.135 1.00 21.14 287 ALA E N 1
ATOM 11468 C CA . ALA E 1 287 ? 49.762 30.748 13.539 1.00 25.97 287 ALA E CA 1
ATOM 11469 C C . ALA E 1 287 ? 50.456 29.469 13.987 1.00 35.28 287 ALA E C 1
ATOM 11470 O O . ALA E 1 287 ? 51.354 29.518 14.836 1.00 35.23 287 ALA E O 1
ATOM 11472 N N . TYR E 1 288 ? 50.059 28.320 13.436 1.00 33.92 288 TYR E N 1
ATOM 11473 C CA . TYR E 1 288 ? 50.710 27.069 13.809 1.00 29.10 288 TYR E CA 1
ATOM 11474 C C . TYR E 1 288 ? 52.076 26.933 13.148 1.00 25.33 288 TYR E C 1
ATOM 11475 O O . TYR E 1 288 ? 53.027 26.458 13.779 1.00 27.19 288 TYR E O 1
ATOM 11484 N N . PHE E 1 289 ? 52.192 27.348 11.884 1.00 29.98 289 PHE E N 1
ATOM 11485 C CA . PHE E 1 289 ? 53.485 27.295 11.207 1.00 38.02 289 PHE E CA 1
ATOM 11486 C C . PHE E 1 289 ? 54.472 28.278 11.824 1.00 39.93 289 PHE E C 1
ATOM 11487 O O . PHE E 1 289 ? 55.657 27.960 11.977 1.00 49.44 289 PHE E O 1
ATOM 11495 N N . ASP E 1 290 ? 54.003 29.477 12.182 1.00 38.80 290 ASP E N 1
ATOM 11496 C CA . ASP E 1 290 ? 54.868 30.429 12.869 1.00 34.90 290 ASP E CA 1
ATOM 11497 C C . ASP E 1 290 ? 55.292 29.909 14.236 1.00 35.52 290 ASP E C 1
ATOM 11498 O O . ASP E 1 290 ? 56.379 30.243 14.720 1.00 48.12 290 ASP E O 1
ATOM 11503 N N . LEU E 1 291 ? 54.453 29.090 14.866 1.00 31.35 291 LEU E N 1
ATOM 11504 C CA . LEU E 1 291 ? 54.776 28.536 16.175 1.00 33.86 291 LEU E CA 1
ATOM 11505 C C . LEU E 1 291 ? 55.846 27.454 16.082 1.00 35.17 291 LEU E C 1
ATOM 11506 O O . LEU E 1 291 ? 56.788 27.441 16.883 1.00 36.89 291 LEU E O 1
ATOM 11511 N N . VAL E 1 292 ? 55.721 26.544 15.115 1.00 33.07 292 VAL E N 1
ATOM 11512 C CA . VAL E 1 292 ? 56.642 25.414 15.054 1.00 39.80 292 VAL E CA 1
ATOM 11513 C C . VAL E 1 292 ? 57.996 25.827 14.484 1.00 40.01 292 VAL E C 1
ATOM 11514 O O . VAL E 1 292 ? 59.028 25.268 14.871 1.00 39.12 292 VAL E O 1
ATOM 11518 N N . SER E 1 293 ? 58.025 26.799 13.574 1.00 33.68 293 SER E N 1
ATOM 11519 C CA . SER E 1 293 ? 59.266 27.262 12.970 1.00 31.94 293 SER E CA 1
ATOM 11520 C C . SER E 1 293 ? 59.914 28.392 13.758 1.00 37.13 293 SER E C 1
ATOM 11521 O O . SER E 1 293 ? 60.916 28.953 13.303 1.00 48.79 293 SER E O 1
ATOM 11524 N N . GLY E 1 294 ? 59.369 28.736 14.922 1.00 30.33 294 GLY E N 1
ATOM 11525 C CA . GLY E 1 294 ? 59.935 29.796 15.729 1.00 33.18 294 GLY E CA 1
ATOM 11526 C C . GLY E 1 294 ? 59.811 31.185 15.152 1.00 43.39 294 GLY E C 1
ATOM 11527 O O . GLY E 1 294 ? 60.498 32.096 15.625 1.00 49.85 294 GLY E O 1
ATOM 11528 N N . LYS E 1 295 ? 58.965 31.380 14.136 1.00 39.33 295 LYS E N 1
ATOM 11529 C CA . LYS E 1 295 ? 58.753 32.723 13.606 1.00 40.71 295 LYS E CA 1
ATOM 11530 C C . LYS E 1 295 ? 58.101 33.629 14.641 1.00 46.03 295 LYS E C 1
ATOM 11531 O O . LYS E 1 295 ? 58.349 34.839 14.652 1.00 48.70 295 LYS E O 1
ATOM 11533 N N . THR E 1 296 ? 57.268 33.066 15.515 1.00 56.86 296 THR E N 1
ATOM 11534 C CA . THR E 1 296 ? 56.704 33.830 16.619 1.00 63.49 296 THR E CA 1
ATOM 11535 C C . THR E 1 296 ? 57.703 33.899 17.764 1.00 64.16 296 THR E C 1
ATOM 11536 O O . THR E 1 296 ? 58.889 33.608 17.581 1.00 68.94 296 THR E O 1
ATOM 11540 N N . GLU E 1 297 ? 57.235 34.277 18.948 1.00 66.95 297 GLU E N 1
ATOM 11541 C CA . GLU E 1 297 ? 58.105 34.439 20.104 1.00 74.04 297 GLU E CA 1
ATOM 11542 C C . GLU E 1 297 ? 57.702 33.547 21.266 1.00 56.44 297 GLU E C 1
ATOM 11543 O O . GLU E 1 297 ? 58.563 32.899 21.873 1.00 52.03 297 GLU E O 1
ATOM 11549 N N . ALA E 1 298 ? 56.412 33.480 21.583 1.00 40.28 298 ALA E N 1
ATOM 11550 C CA . ALA E 1 298 ? 55.964 32.794 22.782 1.00 42.80 298 ALA E CA 1
ATOM 11551 C C . ALA E 1 298 ? 56.053 31.279 22.602 1.00 43.09 298 ALA E C 1
ATOM 11552 O O . ALA E 1 298 ? 56.403 30.764 21.535 1.00 39.27 298 ALA E O 1
ATOM 11554 N N . HIS E 1 299 ? 55.732 30.563 23.682 1.00 44.60 299 HIS E N 1
ATOM 11555 C CA . HIS E 1 299 ? 55.743 29.100 23.709 1.00 40.89 299 HIS E CA 1
ATOM 11556 C C . HIS E 1 299 ? 57.113 28.544 23.331 1.00 48.14 299 HIS E C 1
ATOM 11557 O O . HIS E 1 299 ? 57.224 27.536 22.630 1.00 53.57 299 HIS E O 1
ATOM 11564 N N . ALA E 1 300 ? 58.170 29.208 23.802 1.00 45.65 300 ALA E N 1
ATOM 11565 C CA . ALA E 1 300 ? 59.515 28.687 23.598 1.00 40.36 300 ALA E CA 1
ATOM 11566 C C . ALA E 1 300 ? 59.721 27.356 24.307 1.00 39.78 300 ALA E C 1
ATOM 11567 O O . ALA E 1 300 ? 60.588 26.576 23.898 1.00 38.65 300 ALA E O 1
ATOM 11569 N N . GLU E 1 301 ? 58.939 27.077 25.353 1.00 38.25 301 GLU E N 1
ATOM 11570 C CA . GLU E 1 301 ? 59.010 25.789 26.031 1.00 39.82 301 GLU E CA 1
ATOM 11571 C C . GLU E 1 301 ? 58.539 24.637 25.153 1.00 37.99 301 GLU E C 1
ATOM 11572 O O . GLU E 1 301 ? 58.760 23.477 25.512 1.00 35.31 301 GLU E O 1
ATOM 11574 N N . TRP E 1 302 ? 57.901 24.925 24.022 1.00 36.93 302 TRP E N 1
ATOM 11575 C CA . TRP E 1 302 ? 57.462 23.900 23.086 1.00 30.38 302 TRP E CA 1
ATOM 11576 C C . TRP E 1 302 ? 58.464 23.648 21.969 1.00 38.70 302 TRP E C 1
ATOM 11577 O O . TRP E 1 302 ? 58.168 22.872 21.056 1.00 38.96 302 TRP E O 1
ATOM 11588 N N . ARG E 1 303 ? 59.634 24.284 22.012 1.00 44.17 303 ARG E N 1
ATOM 11589 C CA . ARG E 1 303 ? 60.673 24.102 20.999 1.00 40.91 303 ARG E CA 1
ATOM 11590 C C . ARG E 1 303 ? 61.983 23.776 21.710 1.00 44.01 303 ARG E C 1
ATOM 11591 O O . ARG E 1 303 ? 62.630 24.666 22.271 1.00 52.20 303 ARG E O 1
ATOM 11599 N N . THR E 1 304 ? 62.373 22.505 21.683 1.00 45.54 304 THR E N 1
ATOM 11600 C CA . THR E 1 304 ? 63.592 22.042 22.333 1.00 42.79 304 THR E CA 1
ATOM 11601 C C . THR E 1 304 ? 64.711 21.973 21.302 1.00 43.40 304 THR E C 1
ATOM 11602 O O . THR E 1 304 ? 64.591 21.261 20.299 1.00 33.19 304 THR E O 1
ATOM 11606 N N . LEU E 1 305 ? 65.794 22.707 21.554 1.00 48.80 305 LEU E N 1
ATOM 11607 C CA . LEU E 1 305 ? 66.935 22.688 20.650 1.00 41.81 305 LEU E CA 1
ATOM 11608 C C . LEU E 1 305 ? 67.561 21.301 20.612 1.00 37.91 305 LEU E C 1
ATOM 11609 O O . LEU E 1 305 ? 67.646 20.607 21.629 1.00 34.19 305 LEU E O 1
ATOM 11614 N N . VAL E 1 306 ? 68.008 20.902 19.427 1.00 42.84 306 VAL E N 1
ATOM 11615 C CA . VAL E 1 306 ? 68.502 19.546 19.219 1.00 47.73 306 VAL E CA 1
ATOM 11616 C C . VAL E 1 306 ? 70.008 19.453 19.445 1.00 50.49 306 VAL E C 1
ATOM 11617 O O . VAL E 1 306 ? 70.498 18.455 19.980 1.00 44.56 306 VAL E O 1
ATOM 11621 N N . LYS E 1 307 ? 70.761 20.478 19.060 1.00 54.12 307 LYS E N 1
ATOM 11622 C CA . LYS E 1 307 ? 72.213 20.460 19.222 1.00 53.17 307 LYS E CA 1
ATOM 11623 C C . LYS E 1 307 ? 72.612 20.692 20.677 1.00 56.44 307 LYS E C 1
ATOM 11624 O O . LYS E 1 307 ? 71.894 21.349 21.433 1.00 56.88 307 LYS E O 1
ATOM 11626 N N . MET F 1 1 ? 67.445 -17.284 26.718 1.00 124.98 1 MET F N 1
ATOM 11627 C CA . MET F 1 1 ? 66.259 -17.845 26.081 1.00 124.69 1 MET F CA 1
ATOM 11628 C C . MET F 1 1 ? 65.564 -16.812 25.195 1.00 117.68 1 MET F C 1
ATOM 11629 O O . MET F 1 1 ? 65.286 -15.691 25.625 1.00 119.24 1 MET F O 1
ATOM 11634 N N . SER F 1 2 ? 65.291 -17.202 23.952 1.00 104.67 2 SER F N 1
ATOM 11635 C CA . SER F 1 2 ? 64.676 -16.309 22.981 1.00 89.22 2 SER F CA 1
ATOM 11636 C C . SER F 1 2 ? 64.104 -17.137 21.840 1.00 84.38 2 SER F C 1
ATOM 11637 O O . SER F 1 2 ? 64.610 -18.216 21.523 1.00 89.99 2 SER F O 1
ATOM 11640 N N . MET F 1 3 ? 63.042 -16.615 21.228 1.00 77.22 3 MET F N 1
ATOM 11641 C CA . MET F 1 3 ? 62.457 -17.246 20.052 1.00 64.26 3 MET F CA 1
ATOM 11642 C C . MET F 1 3 ? 63.309 -17.043 18.806 1.00 55.68 3 MET F C 1
ATOM 11643 O O . MET F 1 3 ? 63.110 -17.748 17.809 1.00 51.40 3 MET F O 1
ATOM 11648 N N . ALA F 1 4 ? 64.251 -16.102 18.839 1.00 52.23 4 ALA F N 1
ATOM 11649 C CA . ALA F 1 4 ? 65.112 -15.845 17.694 1.00 47.52 4 ALA F CA 1
ATOM 11650 C C . ALA F 1 4 ? 66.350 -16.728 17.676 1.00 48.27 4 ALA F C 1
ATOM 11651 O O . ALA F 1 4 ? 66.836 -17.077 16.593 1.00 42.48 4 ALA F O 1
ATOM 11653 N N . ASP F 1 5 ? 66.867 -17.102 18.843 1.00 60.33 5 ASP F N 1
ATOM 11654 C CA . ASP F 1 5 ? 68.114 -17.858 18.951 1.00 67.78 5 ASP F CA 1
ATOM 11655 C C . ASP F 1 5 ? 67.785 -19.343 19.060 1.00 64.17 5 ASP F C 1
ATOM 11656 O O . ASP F 1 5 ? 67.500 -19.851 20.148 1.00 66.72 5 ASP F O 1
ATOM 11661 N N . ARG F 1 6 ? 67.830 -20.036 17.924 1.00 56.49 6 ARG F N 1
ATOM 11662 C CA . ARG F 1 6 ? 67.667 -21.483 17.867 1.00 54.97 6 ARG F CA 1
ATOM 11663 C C . ARG F 1 6 ? 68.091 -21.956 16.485 1.00 54.48 6 ARG F C 1
ATOM 11664 O O . ARG F 1 6 ? 68.156 -21.172 15.534 1.00 47.93 6 ARG F O 1
ATOM 11672 N N . ASP F 1 7 ? 68.383 -23.248 16.390 1.00 56.65 7 ASP F N 1
ATOM 11673 C CA . ASP F 1 7 ? 68.882 -23.820 15.150 1.00 53.65 7 ASP F CA 1
ATOM 11674 C C . ASP F 1 7 ? 67.734 -24.161 14.208 1.00 55.89 7 ASP F C 1
ATOM 11675 O O . ASP F 1 7 ? 66.602 -24.407 14.634 1.00 70.69 7 ASP F O 1
ATOM 11680 N N . GLY F 1 8 ? 68.038 -24.171 12.914 1.00 44.55 8 GLY F N 1
ATOM 11681 C CA . GLY F 1 8 ? 67.091 -24.552 11.893 1.00 42.78 8 GLY F CA 1
ATOM 11682 C C . GLY F 1 8 ? 67.008 -23.509 10.805 1.00 44.46 8 GLY F C 1
ATOM 11683 O O . GLY F 1 8 ? 67.787 -22.551 10.759 1.00 52.09 8 GLY F O 1
ATOM 11684 N N . VAL F 1 9 ? 66.043 -23.698 9.907 1.00 34.20 9 VAL F N 1
ATOM 11685 C CA . VAL F 1 9 ? 65.840 -22.814 8.770 1.00 30.20 9 VAL F CA 1
ATOM 11686 C C . VAL F 1 9 ? 64.421 -22.265 8.813 1.00 31.38 9 VAL F C 1
ATOM 11687 O O . VAL F 1 9 ? 63.508 -22.869 9.380 1.00 27.51 9 VAL F O 1
ATOM 11691 N N . ILE F 1 10 ? 64.249 -21.097 8.197 1.00 29.17 10 ILE F N 1
ATOM 11692 C CA . ILE F 1 10 ? 62.952 -20.447 8.064 1.00 28.15 10 ILE F CA 1
ATOM 11693 C C . ILE F 1 10 ? 62.741 -20.108 6.596 1.00 27.78 10 ILE F C 1
ATOM 11694 O O . ILE F 1 10 ? 63.611 -19.498 5.966 1.00 33.40 10 ILE F O 1
ATOM 11699 N N . TRP F 1 11 ? 61.594 -20.509 6.052 1.00 24.39 11 TRP F N 1
ATOM 11700 C CA . TRP F 1 11 ? 61.240 -20.147 4.684 1.00 22.13 11 TRP F CA 1
ATOM 11701 C C . TRP F 1 11 ? 60.971 -18.649 4.631 1.00 20.93 11 TRP F C 1
ATOM 11702 O O . TRP F 1 11 ? 60.026 -18.159 5.256 1.00 24.71 11 TRP F O 1
ATOM 11713 N N . TYR F 1 12 ? 61.801 -17.924 3.886 1.00 27.15 12 TYR F N 1
ATOM 11714 C CA . TYR F 1 12 ? 61.768 -16.465 3.856 1.00 20.74 12 TYR F CA 1
ATOM 11715 C C . TYR F 1 12 ? 61.909 -16.029 2.404 1.00 21.13 12 TYR F C 1
ATOM 11716 O O . TYR F 1 12 ? 62.997 -16.128 1.830 1.00 19.84 12 TYR F O 1
ATOM 11725 N N . ASP F 1 13 ? 60.808 -15.566 1.815 1.00 18.24 13 ASP F N 1
ATOM 11726 C CA . ASP F 1 13 ? 60.778 -15.031 0.455 1.00 28.57 13 ASP F CA 1
ATOM 11727 C C . ASP F 1 13 ? 61.374 -16.017 -0.552 1.00 31.42 13 ASP F C 1
ATOM 11728 O O . ASP F 1 13 ? 62.286 -15.700 -1.317 1.00 31.88 13 ASP F O 1
ATOM 11733 N N . GLY F 1 14 ? 60.826 -17.232 -0.547 1.00 31.34 14 GLY F N 1
ATOM 11734 C CA . GLY F 1 14 ? 61.159 -18.230 -1.538 1.00 37.44 14 GLY F CA 1
ATOM 11735 C C . GLY F 1 14 ? 62.360 -19.096 -1.220 1.00 34.00 14 GLY F C 1
ATOM 11736 O O . GLY F 1 14 ? 62.498 -20.173 -1.810 1.00 29.51 14 GLY F O 1
ATOM 11737 N N . GLU F 1 15 ? 63.230 -18.667 -0.312 1.00 38.44 15 GLU F N 1
ATOM 11738 C CA . GLU F 1 15 ? 64.456 -19.388 -0.010 1.00 49.27 15 GLU F CA 1
ATOM 11739 C C . GLU F 1 15 ? 64.478 -19.815 1.452 1.00 47.83 15 GLU F C 1
ATOM 11740 O O . GLU F 1 15 ? 63.839 -19.198 2.309 1.00 47.23 15 GLU F O 1
ATOM 11746 N N . LEU F 1 16 ? 65.225 -20.884 1.722 1.00 43.02 16 LEU F N 1
ATOM 11747 C CA . LEU F 1 16 ? 65.397 -21.410 3.075 1.00 40.32 16 LEU F CA 1
ATOM 11748 C C . LEU F 1 16 ? 66.639 -20.769 3.679 1.00 36.80 16 LEU F C 1
ATOM 11749 O O . LEU F 1 16 ? 67.767 -21.117 3.322 1.00 47.06 16 LEU F O 1
ATOM 11754 N N . VAL F 1 17 ? 66.437 -19.832 4.597 1.00 28.30 17 VAL F N 1
ATOM 11755 C CA . VAL F 1 17 ? 67.541 -19.146 5.249 1.00 32.05 17 VAL F CA 1
ATOM 11756 C C . VAL F 1 17 ? 67.649 -19.651 6.682 1.00 28.88 17 VAL F C 1
ATOM 11757 O O . VAL F 1 17 ? 66.687 -20.155 7.270 1.00 23.37 17 VAL F O 1
ATOM 11761 N N . GLN F 1 18 ? 68.853 -19.533 7.240 1.00 25.55 18 GLN F N 1
ATOM 11762 C CA . GLN F 1 18 ? 69.091 -19.946 8.614 1.00 37.31 18 GLN F CA 1
ATOM 11763 C C . GLN F 1 18 ? 68.187 -19.170 9.570 1.00 34.24 18 GLN F C 1
ATOM 11764 O O . GLN F 1 18 ? 67.745 -18.054 9.284 1.00 29.08 18 GLN F O 1
ATOM 11770 N N . TRP F 1 19 ? 67.920 -19.785 10.726 1.00 36.54 19 TRP F N 1
ATOM 11771 C CA . TRP F 1 19 ? 66.937 -19.239 11.658 1.00 41.84 19 TRP F CA 1
ATOM 11772 C C . TRP F 1 19 ? 67.342 -17.853 12.149 1.00 43.75 19 TRP F C 1
ATOM 11773 O O . TRP F 1 19 ? 66.544 -16.909 12.107 1.00 41.98 19 TRP F O 1
ATOM 11784 N N . ARG F 1 20 ? 68.582 -17.707 12.619 1.00 42.87 20 ARG F N 1
ATOM 11785 C CA . ARG F 1 20 ? 69.019 -16.426 13.161 1.00 31.77 20 ARG F CA 1
ATOM 11786 C C . ARG F 1 20 ? 69.232 -15.372 12.083 1.00 37.17 20 ARG F C 1
ATOM 11787 O O . ARG F 1 20 ? 69.353 -14.188 12.413 1.00 41.03 20 ARG F O 1
ATOM 11795 N N . ASP F 1 21 ? 69.274 -15.763 10.809 1.00 36.80 21 ASP F N 1
ATOM 11796 C CA . ASP F 1 21 ? 69.385 -14.787 9.734 1.00 37.66 21 ASP F CA 1
ATOM 11797 C C . ASP F 1 21 ? 68.034 -14.227 9.312 1.00 32.24 21 ASP F C 1
ATOM 11798 O O . ASP F 1 21 ? 67.989 -13.186 8.649 1.00 39.09 21 ASP F O 1
ATOM 11803 N N . ALA F 1 22 ? 66.935 -14.886 9.682 1.00 35.61 22 ALA F N 1
ATOM 11804 C CA . ALA F 1 22 ? 65.592 -14.445 9.307 1.00 36.51 22 ALA F CA 1
ATOM 11805 C C . ALA F 1 22 ? 65.225 -13.234 10.158 1.00 34.95 22 ALA F C 1
ATOM 11806 O O . ALA F 1 22 ? 64.573 -13.327 11.199 1.00 26.14 22 ALA F O 1
ATOM 11808 N N . THR F 1 23 ? 65.651 -12.069 9.695 1.00 35.15 23 THR F N 1
ATOM 11809 C CA . THR F 1 23 ? 65.405 -10.801 10.361 1.00 32.05 23 THR F CA 1
ATOM 11810 C C . THR F 1 23 ? 64.710 -9.847 9.398 1.00 29.89 23 THR F C 1
ATOM 11811 O O . THR F 1 23 ? 64.626 -10.089 8.191 1.00 25.74 23 THR F O 1
ATOM 11815 N N . THR F 1 24 ? 64.208 -8.749 9.955 1.00 25.24 24 THR F N 1
ATOM 11816 C CA . THR F 1 24 ? 63.648 -7.657 9.176 1.00 25.02 24 THR F CA 1
ATOM 11817 C C . THR F 1 24 ? 64.050 -6.355 9.848 1.00 23.34 24 THR F C 1
ATOM 11818 O O . THR F 1 24 ? 64.386 -6.329 11.035 1.00 24.19 24 THR F O 1
ATOM 11822 N N . HIS F 1 25 ? 64.022 -5.270 9.080 1.00 21.77 25 HIS F N 1
ATOM 11823 C CA . HIS F 1 25 ? 64.434 -3.986 9.624 1.00 22.60 25 HIS F CA 1
ATOM 11824 C C . HIS F 1 25 ? 63.435 -3.494 10.665 1.00 22.14 25 HIS F C 1
ATOM 11825 O O . HIS F 1 25 ? 62.245 -3.818 10.622 1.00 26.84 25 HIS F O 1
ATOM 11832 N N . VAL F 1 26 ? 63.938 -2.694 11.608 1.00 27.12 26 VAL F N 1
ATOM 11833 C CA . VAL F 1 26 ? 63.109 -2.190 12.692 1.00 23.00 26 VAL F CA 1
ATOM 11834 C C . VAL F 1 26 ? 62.015 -1.259 12.178 1.00 28.33 26 VAL F C 1
ATOM 11835 O O . VAL F 1 26 ? 60.978 -1.108 12.834 1.00 25.99 26 VAL F O 1
ATOM 11839 N N . LEU F 1 27 ? 62.209 -0.633 11.013 1.00 22.12 27 LEU F N 1
ATOM 11840 C CA . LEU F 1 27 ? 61.181 0.199 10.401 1.00 25.63 27 LEU F CA 1
ATOM 11841 C C . LEU F 1 27 ? 60.294 -0.585 9.443 1.00 39.04 27 LEU F C 1
ATOM 11842 O O . LEU F 1 27 ? 59.833 -0.035 8.434 1.00 35.84 27 LEU F O 1
ATOM 11847 N N . THR F 1 28 ? 60.061 -1.863 9.728 1.00 36.17 28 THR F N 1
ATOM 11848 C CA . THR F 1 28 ? 59.143 -2.665 8.935 1.00 26.20 28 THR F CA 1
ATOM 11849 C C . THR F 1 28 ? 57.719 -2.152 9.109 1.00 29.73 28 THR F C 1
ATOM 11850 O O . THR F 1 28 ? 57.279 -1.863 10.226 1.00 27.33 28 THR F O 1
ATOM 11854 N N . HIS F 1 29 ? 56.996 -2.032 7.993 1.00 26.57 29 HIS F N 1
ATOM 11855 C CA . HIS F 1 29 ? 55.694 -1.372 8.019 1.00 23.01 29 HIS F CA 1
ATOM 11856 C C . HIS F 1 29 ? 54.705 -2.119 8.907 1.00 17.63 29 HIS F C 1
ATOM 11857 O O . HIS F 1 29 ? 54.033 -1.513 9.749 1.00 19.51 29 HIS F O 1
ATOM 11864 N N . THR F 1 30 ? 54.599 -3.441 8.733 1.00 19.95 30 THR F N 1
ATOM 11865 C CA . THR F 1 30 ? 53.697 -4.228 9.572 1.00 20.26 30 THR F CA 1
ATOM 11866 C C . THR F 1 30 ? 54.071 -4.122 11.044 1.00 18.96 30 THR F C 1
ATOM 11867 O O . THR F 1 30 ? 53.191 -4.123 11.913 1.00 30.24 30 THR F O 1
ATOM 11871 N N . HIS F 1 31 ? 55.368 -4.012 11.338 1.00 17.77 31 HIS F N 1
ATOM 11872 C CA . HIS F 1 31 ? 55.820 -3.853 12.715 1.00 29.92 31 HIS F CA 1
ATOM 11873 C C . HIS F 1 31 ? 55.211 -2.618 13.368 1.00 28.91 31 HIS F C 1
ATOM 11874 O O . HIS F 1 31 ? 54.958 -2.617 14.578 1.00 25.57 31 HIS F O 1
ATOM 11881 N N . HIS F 1 32 ? 54.951 -1.568 12.586 1.00 17.24 32 HIS F N 1
ATOM 11882 C CA . HIS F 1 32 ? 54.516 -0.289 13.132 1.00 17.62 32 HIS F CA 1
ATOM 11883 C C . HIS F 1 32 ? 53.022 -0.033 12.999 1.00 25.88 32 HIS F C 1
ATOM 11884 O O . HIS F 1 32 ? 52.477 0.753 13.781 1.00 21.34 32 HIS F O 1
ATOM 11891 N N . TYR F 1 33 ? 52.347 -0.661 12.035 1.00 17.44 33 TYR F N 1
ATOM 11892 C CA . TYR F 1 33 ? 50.965 -0.315 11.738 1.00 17.54 33 TYR F CA 1
ATOM 11893 C C . TYR F 1 33 ? 49.997 -1.490 11.748 1.00 18.81 33 TYR F C 1
ATOM 11894 O O . TYR F 1 33 ? 48.787 -1.259 11.643 1.00 22.32 33 TYR F O 1
ATOM 11903 N N . GLY F 1 34 ? 50.474 -2.729 11.860 1.00 24.06 34 GLY F N 1
ATOM 11904 C CA . GLY F 1 34 ? 49.608 -3.866 12.084 1.00 19.14 34 GLY F CA 1
ATOM 11905 C C . GLY F 1 34 ? 49.113 -4.585 10.846 1.00 23.85 34 GLY F C 1
ATOM 11906 O O . GLY F 1 34 ? 48.589 -5.699 10.973 1.00 21.00 34 GLY F O 1
ATOM 11907 N N . MET F 1 35 ? 49.256 -3.997 9.660 1.00 28.15 35 MET F N 1
ATOM 11908 C CA . MET F 1 35 ? 48.736 -4.601 8.432 1.00 18.01 35 MET F CA 1
ATOM 11909 C C . MET F 1 35 ? 49.549 -5.841 8.087 1.00 18.13 35 MET F C 1
ATOM 11910 O O . MET F 1 35 ? 50.621 -5.755 7.482 1.00 19.36 35 MET F O 1
ATOM 11915 N N . GLY F 1 36 ? 49.034 -7.000 8.473 1.00 23.45 36 GLY F N 1
ATOM 11916 C CA . GLY F 1 36 ? 49.621 -8.268 8.090 1.00 18.55 36 GLY F CA 1
ATOM 11917 C C . GLY F 1 36 ? 48.633 -9.374 8.371 1.00 23.13 36 GLY F C 1
ATOM 11918 O O . GLY F 1 36 ? 47.651 -9.179 9.092 1.00 32.65 36 GLY F O 1
ATOM 11919 N N . VAL F 1 37 ? 48.894 -10.536 7.777 1.00 14.94 37 VAL F N 1
ATOM 11920 C CA . VAL F 1 37 ? 48.058 -11.713 7.984 1.00 14.20 37 VAL F CA 1
ATOM 11921 C C . VAL F 1 37 ? 48.955 -12.897 8.310 1.00 14.46 37 VAL F C 1
ATOM 11922 O O . VAL F 1 37 ? 50.073 -13.002 7.796 1.00 19.95 37 VAL F O 1
ATOM 11926 N N . PHE F 1 38 ? 48.465 -13.785 9.174 1.00 20.16 38 PHE F N 1
ATOM 11927 C CA . PHE F 1 38 ? 49.242 -14.935 9.609 1.00 12.74 38 PHE F CA 1
ATOM 11928 C C . PHE F 1 38 ? 48.323 -16.129 9.804 1.00 24.77 38 PHE F C 1
ATOM 11929 O O . PHE F 1 38 ? 47.094 -16.009 9.811 1.00 22.22 38 PHE F O 1
ATOM 11937 N N . GLU F 1 39 ? 48.942 -17.296 9.965 1.00 16.83 39 GLU F N 1
ATOM 11938 C CA . GLU F 1 39 ? 48.225 -18.535 10.208 1.00 13.25 39 GLU F CA 1
ATOM 11939 C C . GLU F 1 39 ? 48.850 -19.272 11.381 1.00 13.94 39 GLU F C 1
ATOM 11940 O O . GLU F 1 39 ? 49.988 -19.012 11.779 1.00 24.00 39 GLU F O 1
ATOM 11946 N N . GLY F 1 40 ? 48.075 -20.195 11.937 1.00 19.88 40 GLY F N 1
ATOM 11947 C CA . GLY F 1 40 ? 48.559 -21.110 12.948 1.00 15.84 40 GLY F CA 1
ATOM 11948 C C . GLY F 1 40 ? 48.283 -22.535 12.525 1.00 21.96 40 GLY F C 1
ATOM 11949 O O . GLY F 1 40 ? 47.120 -22.943 12.441 1.00 16.20 40 GLY F O 1
ATOM 11950 N N . VAL F 1 41 ? 49.341 -23.291 12.232 1.00 18.11 41 VAL F N 1
ATOM 11951 C CA . VAL F 1 41 ? 49.231 -24.643 11.699 1.00 19.26 41 VAL F CA 1
ATOM 11952 C C . VAL F 1 41 ? 50.041 -25.580 12.583 1.00 13.01 41 VAL F C 1
ATOM 11953 O O . VAL F 1 41 ? 51.098 -25.199 13.098 1.00 26.85 41 VAL F O 1
ATOM 11957 N N . ARG F 1 42 ? 49.544 -26.800 12.763 1.00 13.38 42 ARG F N 1
ATOM 11958 C CA . ARG F 1 42 ? 50.214 -27.810 13.571 1.00 34.54 42 ARG F CA 1
ATOM 11959 C C . ARG F 1 42 ? 50.591 -29.006 12.707 1.00 30.49 42 ARG F C 1
ATOM 11960 O O . ARG F 1 42 ? 49.856 -29.378 11.786 1.00 23.88 42 ARG F O 1
ATOM 11968 N N . ALA F 1 43 ? 51.741 -29.603 13.010 1.00 32.07 43 ALA F N 1
ATOM 11969 C CA . ALA F 1 43 ? 52.157 -30.869 12.422 1.00 33.16 43 ALA F CA 1
ATOM 11970 C C . ALA F 1 43 ? 52.221 -31.912 13.527 1.00 32.18 43 ALA F C 1
ATOM 11971 O O . ALA F 1 43 ? 52.774 -31.647 14.600 1.00 26.26 43 ALA F O 1
ATOM 11973 N N . TYR F 1 44 ? 51.646 -33.085 13.273 1.00 24.66 44 TYR F N 1
ATOM 11974 C CA . TYR F 1 44 ? 51.545 -34.135 14.274 1.00 28.11 44 TYR F CA 1
ATOM 11975 C C . TYR F 1 44 ? 52.319 -35.370 13.837 1.00 27.29 44 TYR F C 1
ATOM 11976 O O . TYR F 1 44 ? 52.396 -35.690 12.647 1.00 26.53 44 TYR F O 1
ATOM 11985 N N . ASP F 1 45 ? 52.886 -36.066 14.816 1.00 19.12 45 ASP F N 1
ATOM 11986 C CA . ASP F 1 45 ? 53.535 -37.345 14.567 1.00 23.25 45 ASP F CA 1
ATOM 11987 C C . ASP F 1 45 ? 52.467 -38.421 14.417 1.00 24.68 45 ASP F C 1
ATOM 11988 O O . ASP F 1 45 ? 51.702 -38.679 15.352 1.00 34.22 45 ASP F O 1
ATOM 11993 N N . THR F 1 46 ? 52.404 -39.034 13.242 1.00 33.22 46 THR F N 1
ATOM 11994 C CA . THR F 1 46 ? 51.447 -40.081 12.932 1.00 36.16 46 THR F CA 1
ATOM 11995 C C . THR F 1 46 ? 52.188 -41.377 12.628 1.00 36.99 46 THR F C 1
ATOM 11996 O O . THR F 1 46 ? 53.400 -41.364 12.384 1.00 33.34 46 THR F O 1
ATOM 12000 N N . PRO F 1 47 ? 51.497 -42.521 12.654 1.00 44.29 47 PRO F N 1
ATOM 12001 C CA . PRO F 1 47 ? 52.143 -43.767 12.210 1.00 45.72 47 PRO F CA 1
ATOM 12002 C C . PRO F 1 47 ? 52.673 -43.697 10.789 1.00 37.79 47 PRO F C 1
ATOM 12003 O O . PRO F 1 47 ? 53.602 -44.440 10.454 1.00 40.69 47 PRO F O 1
ATOM 12007 N N . GLN F 1 48 ? 52.121 -42.824 9.948 1.00 39.00 48 GLN F N 1
ATOM 12008 C CA . GLN F 1 48 ? 52.602 -42.626 8.588 1.00 38.53 48 GLN F CA 1
ATOM 12009 C C . GLN F 1 48 ? 53.734 -41.607 8.504 1.00 32.31 48 GLN F C 1
ATOM 12010 O O . GLN F 1 48 ? 54.240 -41.355 7.405 1.00 24.17 48 GLN F O 1
ATOM 12016 N N . GLY F 1 49 ? 54.140 -41.021 9.624 1.00 24.47 49 GLY F N 1
ATOM 12017 C CA . GLY F 1 49 ? 55.123 -39.956 9.643 1.00 21.61 49 GLY F CA 1
ATOM 12018 C C . GLY F 1 49 ? 54.495 -38.629 10.039 1.00 26.63 49 GLY F C 1
ATOM 12019 O O . GLY F 1 49 ? 53.302 -38.530 10.333 1.00 22.30 49 GLY F O 1
ATOM 12020 N N . THR F 1 50 ? 55.335 -37.596 10.037 1.00 20.16 50 THR F N 1
ATOM 12021 C CA . THR F 1 50 ? 54.890 -36.264 10.431 1.00 19.23 50 THR F CA 1
ATOM 12022 C C . THR F 1 50 ? 53.913 -35.711 9.398 1.00 24.47 50 THR F C 1
ATOM 12023 O O . THR F 1 50 ? 54.242 -35.610 8.212 1.00 23.00 50 THR F O 1
ATOM 12027 N N . ALA F 1 51 ? 52.714 -35.348 9.851 1.00 21.69 51 ALA F N 1
ATOM 12028 C CA . ALA F 1 51 ? 51.647 -34.890 8.971 1.00 22.41 51 ALA F CA 1
ATOM 12029 C C . ALA F 1 51 ? 51.089 -33.563 9.463 1.00 26.83 51 ALA F C 1
ATOM 12030 O O . ALA F 1 51 ? 50.859 -33.378 10.662 1.00 20.42 51 ALA F O 1
ATOM 12032 N N . ILE F 1 52 ? 50.869 -32.648 8.526 1.00 26.12 52 ILE F N 1
ATOM 12033 C CA . ILE F 1 52 ? 50.247 -31.360 8.811 1.00 15.30 52 ILE F CA 1
ATOM 12034 C C . ILE F 1 52 ? 48.738 -31.515 8.694 1.00 19.71 52 ILE F C 1
ATOM 12035 O O . ILE F 1 52 ? 48.239 -32.113 7.732 1.00 18.29 52 ILE F O 1
ATOM 12040 N N . PHE F 1 53 ? 48.006 -30.981 9.669 1.00 14.72 53 PHE F N 1
ATOM 12041 C CA . PHE F 1 53 ? 46.558 -31.134 9.713 1.00 20.25 53 PHE F CA 1
ATOM 12042 C C . PHE F 1 53 ? 45.890 -30.006 8.934 1.00 21.07 53 PHE F C 1
ATOM 12043 O O . PHE F 1 53 ? 46.013 -28.831 9.303 1.00 18.03 53 PHE F O 1
ATOM 12051 N N . ARG F 1 54 ? 45.186 -30.374 7.859 1.00 19.86 54 ARG F N 1
ATOM 12052 C CA . ARG F 1 54 ? 44.403 -29.455 7.030 1.00 19.26 54 ARG F CA 1
ATOM 12053 C C . ARG F 1 54 ? 45.257 -28.286 6.534 1.00 21.76 54 ARG F C 1
ATOM 12054 O O . ARG F 1 54 ? 44.933 -27.109 6.722 1.00 15.68 54 ARG F O 1
ATOM 12062 N N . LEU F 1 55 ? 46.365 -28.644 5.880 1.00 18.11 55 LEU F N 1
ATOM 12063 C CA . LEU F 1 55 ? 47.269 -27.642 5.326 1.00 18.34 55 LEU F CA 1
ATOM 12064 C C . LEU F 1 55 ? 46.559 -26.748 4.316 1.00 19.49 55 LEU F C 1
ATOM 12065 O O . LEU F 1 55 ? 46.736 -25.525 4.328 1.00 25.61 55 LEU F O 1
ATOM 12070 N N . GLN F 1 56 ? 45.749 -27.343 3.435 1.00 13.28 56 GLN F N 1
ATOM 12071 C CA . GLN F 1 56 ? 45.092 -26.567 2.388 1.00 25.17 56 GLN F CA 1
ATOM 12072 C C . GLN F 1 56 ? 44.127 -25.545 2.977 1.00 24.38 56 GLN F C 1
ATOM 12073 O O . GLN F 1 56 ? 44.022 -24.419 2.476 1.00 28.83 56 GLN F O 1
ATOM 12079 N N . ALA F 1 57 ? 43.421 -25.913 4.048 1.00 21.34 57 ALA F N 1
ATOM 12080 C CA . ALA F 1 57 ? 42.487 -24.978 4.665 1.00 28.72 57 ALA F CA 1
ATOM 12081 C C . ALA F 1 57 ? 43.217 -23.788 5.277 1.00 22.32 57 ALA F C 1
ATOM 12082 O O . ALA F 1 57 ? 42.739 -22.650 5.193 1.00 27.40 57 ALA F O 1
ATOM 12084 N N . HIS F 1 58 ? 44.380 -24.024 5.889 1.00 12.76 58 HIS F N 1
ATOM 12085 C CA . HIS F 1 58 ? 45.130 -22.915 6.471 1.00 19.92 58 HIS F CA 1
ATOM 12086 C C . HIS F 1 58 ? 45.753 -22.041 5.389 1.00 21.22 58 HIS F C 1
ATOM 12087 O O . HIS F 1 58 ? 45.784 -20.812 5.518 1.00 20.65 58 HIS F O 1
ATOM 12094 N N . THR F 1 59 ? 46.251 -22.653 4.314 1.00 13.56 59 THR F N 1
ATOM 12095 C CA . THR F 1 59 ? 46.792 -21.864 3.213 1.00 22.31 59 THR F CA 1
ATOM 12096 C C . THR F 1 59 ? 45.702 -21.036 2.544 1.00 17.83 59 THR F C 1
ATOM 12097 O O . THR F 1 59 ? 45.911 -19.855 2.240 1.00 19.16 59 THR F O 1
ATOM 12101 N N . ASP F 1 60 ? 44.528 -21.633 2.319 1.00 11.62 60 ASP F N 1
ATOM 12102 C CA . ASP F 1 60 ? 43.423 -20.890 1.716 1.00 15.43 60 ASP F CA 1
ATOM 12103 C C . ASP F 1 60 ? 43.000 -19.716 2.589 1.00 19.77 60 ASP F C 1
ATOM 12104 O O . ASP F 1 60 ? 42.700 -18.630 2.078 1.00 17.93 60 ASP F O 1
ATOM 12109 N N . ARG F 1 61 ? 42.965 -19.916 3.908 1.00 11.72 61 ARG F N 1
ATOM 12110 C CA . ARG F 1 61 ? 42.602 -18.825 4.805 1.00 12.31 61 ARG F CA 1
ATOM 12111 C C . ARG F 1 61 ? 43.656 -17.726 4.790 1.00 14.22 61 ARG F C 1
ATOM 12112 O O . ARG F 1 61 ? 43.322 -16.539 4.872 1.00 16.37 61 ARG F O 1
ATOM 12120 N N . LEU F 1 62 ? 44.932 -18.105 4.690 1.00 12.19 62 LEU F N 1
ATOM 12121 C CA . LEU F 1 62 ? 45.994 -17.113 4.561 1.00 14.71 62 LEU F CA 1
ATOM 12122 C C . LEU F 1 62 ? 45.774 -16.231 3.338 1.00 11.37 62 LEU F C 1
ATOM 12123 O O . LEU F 1 62 ? 45.828 -15.000 3.428 1.00 13.48 62 LEU F O 1
ATOM 12128 N N . PHE F 1 63 ? 45.524 -16.849 2.181 1.00 10.94 63 PHE F N 1
ATOM 12129 C CA . PHE F 1 63 ? 45.254 -16.076 0.974 1.00 14.72 63 PHE F CA 1
ATOM 12130 C C . PHE F 1 63 ? 43.965 -15.275 1.105 1.00 16.24 63 PHE F C 1
ATOM 12131 O O . PHE F 1 63 ? 43.879 -14.145 0.611 1.00 15.98 63 PHE F O 1
ATOM 12139 N N . ASP F 1 64 ? 42.953 -15.839 1.769 1.00 16.27 64 ASP F N 1
ATOM 12140 C CA . ASP F 1 64 ? 41.723 -15.091 2.004 1.00 21.86 64 ASP F CA 1
ATOM 12141 C C . ASP F 1 64 ? 41.973 -13.882 2.897 1.00 24.14 64 ASP F C 1
ATOM 12142 O O . ASP F 1 64 ? 41.459 -12.790 2.632 1.00 16.46 64 ASP F O 1
ATOM 12147 N N . SER F 1 65 ? 42.763 -14.054 3.960 1.00 9.97 65 SER F N 1
ATOM 12148 C CA . SER F 1 65 ? 43.053 -12.931 4.846 1.00 19.05 65 SER F CA 1
ATOM 12149 C C . SER F 1 65 ? 43.852 -11.852 4.125 1.00 26.46 65 SER F C 1
ATOM 12150 O O . SER F 1 65 ? 43.590 -10.656 4.301 1.00 27.77 65 SER F O 1
ATOM 12153 N N . ALA F 1 66 ? 44.824 -12.256 3.303 1.00 29.76 66 ALA F N 1
ATOM 12154 C CA . ALA F 1 66 ? 45.602 -11.289 2.535 1.00 25.62 66 ALA F CA 1
ATOM 12155 C C . ALA F 1 66 ? 44.741 -10.591 1.489 1.00 21.11 66 ALA F C 1
ATOM 12156 O O . ALA F 1 66 ? 44.897 -9.388 1.248 1.00 18.43 66 ALA F O 1
ATOM 12158 N N . HIS F 1 67 ? 43.834 -11.333 0.852 1.00 21.65 67 HIS F N 1
ATOM 12159 C CA . HIS F 1 67 ? 42.922 -10.725 -0.110 1.00 20.39 67 HIS F CA 1
ATOM 12160 C C . HIS F 1 67 ? 42.038 -9.676 0.553 1.00 21.38 67 HIS F C 1
ATOM 12161 O O . HIS F 1 67 ? 41.717 -8.654 -0.063 1.00 15.42 67 HIS F O 1
ATOM 12168 N N . ILE F 1 68 ? 41.647 -9.906 1.808 1.00 21.59 68 ILE F N 1
ATOM 12169 C CA . ILE F 1 68 ? 40.828 -8.938 2.531 1.00 20.87 68 ILE F CA 1
ATOM 12170 C C . ILE F 1 68 ? 41.600 -7.645 2.758 1.00 25.61 68 ILE F C 1
ATOM 12171 O O . ILE F 1 68 ? 41.047 -6.544 2.633 1.00 11.64 68 ILE F O 1
ATOM 12176 N N . MET F 1 69 ? 42.886 -7.755 3.086 1.00 18.00 69 MET F N 1
ATOM 12177 C CA . MET F 1 69 ? 43.730 -6.607 3.376 1.00 19.45 69 MET F CA 1
ATOM 12178 C C . MET F 1 69 ? 44.387 -6.022 2.133 1.00 23.95 69 MET F C 1
ATOM 12179 O O . MET F 1 69 ? 45.248 -5.144 2.262 1.00 27.34 69 MET F O 1
ATOM 12184 N N . ASN F 1 70 ? 44.004 -6.487 0.941 1.00 20.12 70 ASN F N 1
ATOM 12185 C CA . ASN F 1 70 ? 44.565 -6.003 -0.323 1.00 25.48 70 ASN F CA 1
ATOM 12186 C C . ASN F 1 70 ? 46.066 -6.253 -0.413 1.00 26.01 70 ASN F C 1
ATOM 12187 O O . ASN F 1 70 ? 46.805 -5.466 -1.009 1.00 20.64 70 ASN F O 1
ATOM 12192 N N . MET F 1 71 ? 46.527 -7.352 0.175 1.00 26.04 71 MET F N 1
ATOM 12193 C CA . MET F 1 71 ? 47.929 -7.740 0.129 1.00 20.65 71 MET F CA 1
ATOM 12194 C C . MET F 1 71 ? 48.095 -8.862 -0.886 1.00 16.72 71 MET F C 1
ATOM 12195 O O . MET F 1 71 ? 47.465 -9.918 -0.760 1.00 22.16 71 MET F O 1
ATOM 12200 N N . GLN F 1 72 ? 48.939 -8.631 -1.887 1.00 18.25 72 GLN F N 1
ATOM 12201 C CA . GLN F 1 72 ? 49.210 -9.614 -2.929 1.00 27.63 72 GLN F CA 1
ATOM 12202 C C . GLN F 1 72 ? 50.377 -10.489 -2.483 1.00 20.63 72 GLN F C 1
ATOM 12203 O O . GLN F 1 72 ? 51.515 -10.017 -2.391 1.00 28.41 72 GLN F O 1
ATOM 12209 N N . ILE F 1 73 ? 50.096 -11.756 -2.197 1.00 24.47 73 ILE F N 1
ATOM 12210 C CA . ILE F 1 73 ? 51.142 -12.717 -1.853 1.00 20.18 73 ILE F CA 1
ATOM 12211 C C . ILE F 1 73 ? 51.897 -13.080 -3.126 1.00 29.41 73 ILE F C 1
ATOM 12212 O O . ILE F 1 73 ? 51.282 -13.553 -4.093 1.00 22.56 73 ILE F O 1
ATOM 12217 N N . PRO F 1 74 ? 53.223 -12.900 -3.171 1.00 24.47 74 PRO F N 1
ATOM 12218 C CA . PRO F 1 74 ? 53.959 -13.138 -4.421 1.00 26.82 74 PRO F CA 1
ATOM 12219 C C . PRO F 1 74 ? 54.123 -14.613 -4.757 1.00 27.36 74 PRO F C 1
ATOM 12220 O O . PRO F 1 74 ? 55.066 -14.984 -5.461 1.00 26.16 74 PRO F O 1
ATOM 12224 N N . TYR F 1 75 ? 53.223 -15.461 -4.266 1.00 27.96 75 TYR F N 1
ATOM 12225 C CA . TYR F 1 75 ? 53.308 -16.894 -4.495 1.00 26.61 75 TYR F CA 1
ATOM 12226 C C . TYR F 1 75 ? 51.908 -17.462 -4.658 1.00 26.19 75 TYR F C 1
ATOM 12227 O O . TYR F 1 75 ? 50.916 -16.863 -4.237 1.00 23.11 75 TYR F O 1
ATOM 12236 N N . SER F 1 76 ? 51.842 -18.632 -5.282 1.00 27.99 76 SER F N 1
ATOM 12237 C CA . SER F 1 76 ? 50.588 -19.347 -5.436 1.00 25.24 76 SER F CA 1
ATOM 12238 C C . SER F 1 76 ? 50.333 -20.225 -4.214 1.00 28.37 76 SER F C 1
ATOM 12239 O O . SER F 1 76 ? 51.200 -20.417 -3.358 1.00 24.78 76 SER F O 1
ATOM 12242 N N . ARG F 1 77 ? 49.114 -20.764 -4.142 1.00 33.56 77 ARG F N 1
ATOM 12243 C CA . ARG F 1 77 ? 48.754 -21.632 -3.027 1.00 34.84 77 ARG F CA 1
ATOM 12244 C C . ARG F 1 77 ? 49.580 -22.913 -3.020 1.00 28.19 77 ARG F C 1
ATOM 12245 O O . ARG F 1 77 ? 49.910 -23.426 -1.945 1.00 24.33 77 ARG F O 1
ATOM 12253 N N . ASP F 1 78 ? 49.922 -23.440 -4.199 1.00 18.88 78 ASP F N 1
ATOM 12254 C CA . ASP F 1 78 ? 50.750 -24.641 -4.264 1.00 27.42 78 ASP F CA 1
ATOM 12255 C C . ASP F 1 78 ? 52.111 -24.400 -3.626 1.00 27.01 78 ASP F C 1
ATOM 12256 O O . ASP F 1 78 ? 52.590 -25.216 -2.830 1.00 39.88 78 ASP F O 1
ATOM 12261 N N . GLU F 1 79 ? 52.751 -23.280 -3.970 1.00 23.83 79 GLU F N 1
ATOM 12262 C CA . GLU F 1 79 ? 54.063 -22.976 -3.407 1.00 23.82 79 GLU F CA 1
ATOM 12263 C C . GLU F 1 79 ? 53.987 -22.797 -1.897 1.00 20.89 79 GLU F C 1
ATOM 12264 O O . GLU F 1 79 ? 54.854 -23.286 -1.164 1.00 21.11 79 GLU F O 1
ATOM 12270 N N . ILE F 1 80 ? 52.953 -22.103 -1.414 1.00 22.13 80 ILE F N 1
ATOM 12271 C CA . ILE F 1 80 ? 52.793 -21.908 0.024 1.00 25.52 80 ILE F CA 1
ATOM 12272 C C . ILE F 1 80 ? 52.514 -23.236 0.715 1.00 24.10 80 ILE F C 1
ATOM 12273 O O . ILE F 1 80 ? 53.016 -23.496 1.816 1.00 23.11 80 ILE F O 1
ATOM 12278 N N . ASN F 1 81 ? 51.705 -24.093 0.088 1.00 24.30 81 ASN F N 1
ATOM 12279 C CA . ASN F 1 81 ? 51.513 -25.440 0.618 1.00 26.58 81 ASN F CA 1
ATOM 12280 C C . ASN F 1 81 ? 52.832 -26.198 0.658 1.00 29.46 81 ASN F C 1
ATOM 12281 O O . ASN F 1 81 ? 53.161 -26.840 1.663 1.00 20.66 81 ASN F O 1
ATOM 12286 N N . GLU F 1 82 ? 53.606 -26.123 -0.426 1.00 19.93 82 GLU F N 1
ATOM 12287 C CA . GLU F 1 82 ? 54.897 -26.800 -0.461 1.00 24.64 82 GLU F CA 1
ATOM 12288 C C . GLU F 1 82 ? 55.875 -26.169 0.523 1.00 22.42 82 GLU F C 1
ATOM 12289 O O . GLU F 1 82 ? 56.634 -26.878 1.194 1.00 19.63 82 GLU F O 1
ATOM 12295 N N . ALA F 1 83 ? 55.856 -24.838 0.633 1.00 15.71 83 ALA F N 1
ATOM 12296 C CA . ALA F 1 83 ? 56.760 -24.149 1.547 1.00 25.92 83 ALA F CA 1
ATOM 12297 C C . ALA F 1 83 ? 56.413 -24.423 3.003 1.00 19.55 83 ALA F C 1
ATOM 12298 O O . ALA F 1 83 ? 57.301 -24.407 3.863 1.00 24.59 83 ALA F O 1
ATOM 12300 N N . THR F 1 84 ? 55.136 -24.661 3.304 1.00 15.47 84 THR F N 1
ATOM 12301 C CA . THR F 1 84 ? 54.759 -24.991 4.672 1.00 18.37 84 THR F CA 1
ATOM 12302 C C . THR F 1 84 ? 55.213 -26.398 5.035 1.00 23.25 84 THR F C 1
ATOM 12303 O O . THR F 1 84 ? 55.665 -26.640 6.161 1.00 15.10 84 THR F O 1
ATOM 12307 N N . ARG F 1 85 ? 55.099 -27.338 4.092 1.00 18.27 85 ARG F N 1
ATOM 12308 C CA . ARG F 1 85 ? 55.700 -28.653 4.286 1.00 17.06 85 ARG F CA 1
ATOM 12309 C C . ARG F 1 85 ? 57.207 -28.538 4.458 1.00 17.07 85 ARG F C 1
ATOM 12310 O O . ARG F 1 85 ? 57.787 -29.156 5.358 1.00 22.10 85 ARG F O 1
ATOM 12318 N N . ALA F 1 86 ? 57.858 -27.736 3.610 1.00 16.73 86 ALA F N 1
ATOM 12319 C CA . ALA F 1 86 ? 59.307 -27.589 3.696 1.00 32.32 86 ALA F CA 1
ATOM 12320 C C . ALA F 1 86 ? 59.736 -27.013 5.040 1.00 17.10 86 ALA F C 1
ATOM 12321 O O . ALA F 1 86 ? 60.796 -27.378 5.558 1.00 31.94 86 ALA F O 1
ATOM 12323 N N . ALA F 1 87 ? 58.924 -26.129 5.625 1.00 17.14 87 ALA F N 1
ATOM 12324 C CA . ALA F 1 87 ? 59.276 -25.538 6.913 1.00 17.97 87 ALA F CA 1
ATOM 12325 C C . ALA F 1 87 ? 59.392 -26.591 8.007 1.00 20.34 87 ALA F C 1
ATOM 12326 O O . ALA F 1 87 ? 60.147 -26.408 8.968 1.00 24.84 87 ALA F O 1
ATOM 12328 N N . VAL F 1 88 ? 58.655 -27.690 7.884 1.00 23.86 88 VAL F N 1
ATOM 12329 C CA . VAL F 1 88 ? 58.732 -28.769 8.862 1.00 29.43 88 VAL F CA 1
ATOM 12330 C C . VAL F 1 88 ? 59.738 -29.829 8.434 1.00 33.43 88 VAL F C 1
ATOM 12331 O O . VAL F 1 88 ? 60.473 -30.367 9.267 1.00 21.90 88 VAL F O 1
ATOM 12335 N N . ARG F 1 89 ? 59.787 -30.128 7.135 1.00 36.47 89 ARG F N 1
ATOM 12336 C CA . ARG F 1 89 ? 60.667 -31.179 6.638 1.00 30.87 89 ARG F CA 1
ATOM 12337 C C . ARG F 1 89 ? 62.129 -30.772 6.749 1.00 25.33 89 ARG F C 1
ATOM 12338 O O . ARG F 1 89 ? 62.968 -31.553 7.212 1.00 27.68 89 ARG F O 1
ATOM 12346 N N . GLU F 1 90 ? 62.453 -29.547 6.335 1.00 21.40 90 GLU F N 1
ATOM 12347 C CA . GLU F 1 90 ? 63.834 -29.081 6.331 1.00 30.82 90 GLU F CA 1
ATOM 12348 C C . GLU F 1 90 ? 64.365 -28.775 7.725 1.00 31.82 90 GLU F C 1
ATOM 12349 O O . GLU F 1 90 ? 65.536 -28.400 7.850 1.00 41.14 90 GLU F O 1
ATOM 12355 N N . ASN F 1 91 ? 63.544 -28.922 8.765 1.00 19.43 91 ASN F N 1
ATOM 12356 C CA . ASN F 1 91 ? 63.994 -28.830 10.146 1.00 22.86 91 ASN F CA 1
ATOM 12357 C C . ASN F 1 91 ? 64.002 -30.179 10.849 1.00 22.46 91 ASN F C 1
ATOM 12358 O O . ASN F 1 91 ? 64.370 -30.244 12.028 1.00 24.51 91 ASN F O 1
ATOM 12363 N N . ASN F 1 92 ? 63.599 -31.250 10.160 1.00 21.86 92 ASN F N 1
ATOM 12364 C CA . ASN F 1 92 ? 63.559 -32.601 10.727 1.00 36.21 92 ASN F CA 1
ATOM 12365 C C . ASN F 1 92 ? 62.692 -32.653 11.982 1.00 36.33 92 ASN F C 1
ATOM 12366 O O . ASN F 1 92 ? 63.038 -33.301 12.972 1.00 39.97 92 ASN F O 1
ATOM 12371 N N . LEU F 1 93 ? 61.555 -31.968 11.941 1.00 29.87 93 LEU F N 1
ATOM 12372 C CA . LEU F 1 93 ? 60.662 -31.893 13.088 1.00 34.45 93 LEU F CA 1
ATOM 12373 C C . LEU F 1 93 ? 59.682 -33.059 13.068 1.00 31.65 93 LEU F C 1
ATOM 12374 O O . LEU F 1 93 ? 59.064 -33.346 12.037 1.00 21.88 93 LEU F O 1
ATOM 12379 N N . GLU F 1 94 ? 59.559 -33.737 14.209 1.00 28.63 94 GLU F N 1
ATOM 12380 C CA . GLU F 1 94 ? 58.604 -34.830 14.344 1.00 31.12 94 GLU F CA 1
ATOM 12381 C C . GLU F 1 94 ? 57.191 -34.309 14.573 1.00 32.46 94 GLU F C 1
ATOM 12382 O O . GLU F 1 94 ? 56.221 -34.932 14.127 1.00 25.33 94 GLU F O 1
ATOM 12388 N N . SER F 1 95 ? 57.067 -33.174 15.259 1.00 29.34 95 SER F N 1
ATOM 12389 C CA . SER F 1 95 ? 55.805 -32.480 15.467 1.00 26.38 95 SER F CA 1
ATOM 12390 C C . SER F 1 95 ? 56.129 -31.011 15.690 1.00 33.83 95 SER F C 1
ATOM 12391 O O . SER F 1 95 ? 57.116 -30.690 16.358 1.00 40.77 95 SER F O 1
ATOM 12394 N N . ALA F 1 96 ? 55.307 -30.121 15.137 1.00 22.86 96 ALA F N 1
ATOM 12395 C CA . ALA F 1 96 ? 55.658 -28.709 15.163 1.00 19.97 96 ALA F CA 1
ATOM 12396 C C . ALA F 1 96 ? 54.417 -27.831 15.122 1.00 23.74 96 ALA F C 1
ATOM 12397 O O . ALA F 1 96 ? 53.343 -28.244 14.678 1.00 23.12 96 ALA F O 1
ATOM 12399 N N . TYR F 1 97 ? 54.590 -26.604 15.609 1.00 28.47 97 TYR F N 1
ATOM 12400 C CA . TYR F 1 97 ? 53.685 -25.498 15.337 1.00 28.85 97 TYR F CA 1
ATOM 12401 C C . TYR F 1 97 ? 54.278 -24.669 14.206 1.00 23.82 97 TYR F C 1
ATOM 12402 O O . TYR F 1 97 ? 55.489 -24.435 14.167 1.00 20.80 97 TYR F O 1
ATOM 12411 N N . ILE F 1 98 ? 53.426 -24.236 13.281 1.00 17.28 98 ILE F N 1
ATOM 12412 C CA . ILE F 1 98 ? 53.860 -23.574 12.056 1.00 15.78 98 ILE F CA 1
ATOM 12413 C C . ILE F 1 98 ? 53.213 -22.199 11.996 1.00 18.00 98 ILE F C 1
ATOM 12414 O O . ILE F 1 98 ? 51.998 -22.069 12.188 1.00 19.01 98 ILE F O 1
ATOM 12419 N N . ARG F 1 99 ? 54.022 -21.175 11.715 1.00 13.08 99 ARG F N 1
ATOM 12420 C CA . ARG F 1 99 ? 53.576 -19.783 11.687 1.00 13.22 99 ARG F CA 1
ATOM 12421 C C . ARG F 1 99 ? 53.850 -19.203 10.305 1.00 15.78 99 ARG F C 1
ATOM 12422 O O . ARG F 1 99 ? 54.889 -18.559 10.078 1.00 22.70 99 ARG F O 1
ATOM 12430 N N . PRO F 1 100 ? 52.957 -19.427 9.340 1.00 16.35 100 PRO F N 1
ATOM 12431 C CA . PRO F 1 100 ? 53.021 -18.668 8.087 1.00 17.20 100 PRO F CA 1
ATOM 12432 C C . PRO F 1 100 ? 52.529 -17.249 8.339 1.00 22.86 100 PRO F C 1
ATOM 12433 O O . PRO F 1 100 ? 51.468 -17.050 8.934 1.00 31.64 100 PRO F O 1
ATOM 12437 N N . MET F 1 101 ? 53.306 -16.263 7.900 1.00 24.52 101 MET F N 1
ATOM 12438 C CA . MET F 1 101 ? 52.976 -14.870 8.170 1.00 21.87 101 MET F CA 1
ATOM 12439 C C . MET F 1 101 ? 53.319 -14.023 6.956 1.00 26.61 101 MET F C 1
ATOM 12440 O O . MET F 1 101 ? 54.423 -14.125 6.413 1.00 27.97 101 MET F O 1
ATOM 12445 N N . VAL F 1 102 ? 52.367 -13.197 6.533 1.00 18.39 102 VAL F N 1
ATOM 12446 C CA . VAL F 1 102 ? 52.523 -12.314 5.383 1.00 15.97 102 VAL F CA 1
ATOM 12447 C C . VAL F 1 102 ? 52.515 -10.880 5.891 1.00 14.05 102 VAL F C 1
ATOM 12448 O O . VAL F 1 102 ? 51.574 -10.467 6.579 1.00 21.53 102 VAL F O 1
ATOM 12452 N N . PHE F 1 10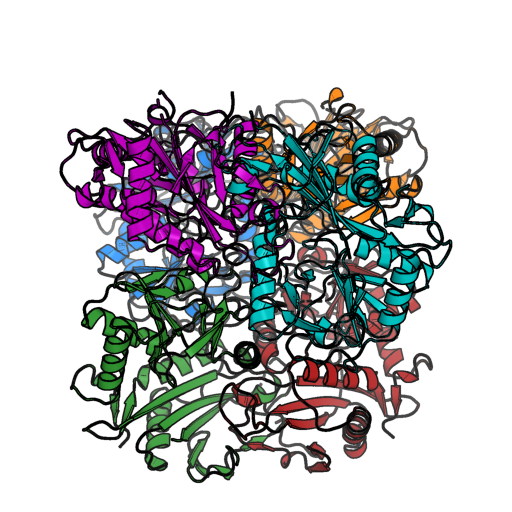3 ? 53.562 -10.124 5.565 1.00 21.94 103 PHE F N 1
ATOM 12453 C CA . PHE F 1 103 ? 53.706 -8.778 6.099 1.00 25.02 103 PHE F CA 1
ATOM 12454 C C . PHE F 1 103 ? 54.263 -7.836 5.041 1.00 26.07 103 PHE F C 1
ATOM 12455 O O . PHE F 1 103 ? 54.837 -8.257 4.033 1.00 23.59 103 PHE F O 1
ATOM 12463 N N . TYR F 1 104 ? 54.062 -6.544 5.287 1.00 19.31 104 TYR F N 1
ATOM 12464 C CA . TYR F 1 104 ? 54.639 -5.495 4.462 1.00 23.40 104 TYR F CA 1
ATOM 12465 C C . TYR F 1 104 ? 56.061 -5.201 4.920 1.00 25.27 104 TYR F C 1
ATOM 12466 O O . TYR F 1 104 ? 56.347 -5.170 6.120 1.00 27.34 104 TYR F O 1
ATOM 12475 N N . GLY F 1 105 ? 56.950 -4.982 3.957 1.00 18.11 105 GLY F N 1
ATOM 12476 C CA . GLY F 1 105 ? 58.347 -4.743 4.245 1.00 21.62 105 GLY F CA 1
ATOM 12477 C C . GLY F 1 105 ? 58.619 -3.317 4.683 1.00 21.06 105 GLY F C 1
ATOM 12478 O O . GLY F 1 105 ? 57.717 -2.504 4.894 1.00 27.13 105 GLY F O 1
ATOM 12479 N N . SER F 1 106 ? 59.907 -3.015 4.815 1.00 28.15 106 SER F N 1
ATOM 12480 C CA . SER F 1 106 ? 60.366 -1.703 5.270 1.00 31.96 106 SER F CA 1
ATOM 12481 C C . SER F 1 106 ? 60.678 -0.780 4.098 1.00 38.04 106 SER F C 1
ATOM 12482 O O . SER F 1 106 ? 61.760 -0.205 4.005 1.00 43.57 106 SER F O 1
ATOM 12485 N N . GLU F 1 107 ? 59.720 -0.633 3.186 1.00 35.40 107 GLU F N 1
ATOM 12486 C CA . GLU F 1 107 ? 59.916 0.207 2.012 1.00 37.05 107 GLU F CA 1
ATOM 12487 C C . GLU F 1 107 ? 59.527 1.656 2.284 1.00 38.09 107 GLU F C 1
ATOM 12488 O O . GLU F 1 107 ? 60.270 2.577 1.933 1.00 43.70 107 GLU F O 1
ATOM 12494 N N . GLY F 1 108 ? 58.367 1.871 2.910 1.00 43.62 108 GLY F N 1
ATOM 12495 C CA . GLY F 1 108 ? 57.914 3.202 3.241 1.00 39.88 108 GLY F CA 1
ATOM 12496 C C . GLY F 1 108 ? 57.359 3.247 4.656 1.00 43.18 108 GLY F C 1
ATOM 12497 O O . GLY F 1 108 ? 57.097 2.215 5.277 1.00 42.05 108 GLY F O 1
ATOM 12498 N N . MET F 1 109 ? 57.182 4.470 5.151 1.00 37.47 109 MET F N 1
ATOM 12499 C CA . MET F 1 109 ? 56.690 4.687 6.505 1.00 38.64 109 MET F CA 1
ATOM 12500 C C . MET F 1 109 ? 55.326 5.369 6.532 1.00 41.12 109 MET F C 1
ATOM 12501 O O . MET F 1 109 ? 54.872 5.786 7.605 1.00 40.19 109 MET F O 1
ATOM 12506 N N . GLY F 1 110 ? 54.658 5.490 5.383 1.00 34.06 110 GLY F N 1
ATOM 12507 C CA . GLY F 1 110 ? 53.340 6.087 5.341 1.00 32.67 110 GLY F CA 1
ATOM 12508 C C . GLY F 1 110 ? 52.227 5.061 5.471 1.00 28.40 110 GLY F C 1
ATOM 12509 O O . GLY F 1 110 ? 52.447 3.852 5.432 1.00 24.93 110 GLY F O 1
ATOM 12510 N N . LEU F 1 111 ? 51.004 5.567 5.632 1.00 25.70 111 LEU F N 1
ATOM 12511 C CA . LEU F 1 111 ? 49.837 4.702 5.740 1.00 25.98 111 LEU F CA 1
ATOM 12512 C C . LEU F 1 111 ? 49.345 4.191 4.391 1.00 31.56 111 LEU F C 1
ATOM 12513 O O . LEU F 1 111 ? 48.484 3.305 4.362 1.00 42.28 111 LEU F O 1
ATOM 12518 N N . ARG F 1 112 ? 49.860 4.719 3.281 1.00 32.56 112 ARG F N 1
ATOM 12519 C CA . ARG F 1 112 ? 49.457 4.254 1.959 1.00 37.91 112 ARG F CA 1
ATOM 12520 C C . ARG F 1 112 ? 50.160 2.941 1.637 1.00 40.78 112 ARG F C 1
ATOM 12521 O O . ARG F 1 112 ? 51.377 2.820 1.817 1.00 47.55 112 ARG F O 1
ATOM 12523 N N . ALA F 1 113 ? 49.392 1.954 1.160 1.00 36.86 113 ALA F N 1
ATOM 12524 C CA . ALA F 1 113 ? 49.965 0.634 0.921 1.00 44.71 113 ALA F CA 1
ATOM 12525 C C . ALA F 1 113 ? 50.828 0.583 -0.336 1.00 52.72 113 ALA F C 1
ATOM 12526 O O . ALA F 1 113 ? 51.586 -0.377 -0.510 1.00 53.39 113 ALA F O 1
ATOM 12528 N N . SER F 1 114 ? 50.740 1.586 -1.206 1.00 51.12 114 SER F N 1
ATOM 12529 C CA . SER F 1 114 ? 51.524 1.587 -2.435 1.00 53.88 114 SER F CA 1
ATOM 12530 C C . SER F 1 114 ? 53.010 1.731 -2.129 1.00 54.73 114 SER F C 1
ATOM 12531 O O . SER F 1 114 ? 53.409 2.467 -1.221 1.00 53.00 114 SER F O 1
ATOM 12534 N N . GLY F 1 115 ? 53.834 1.023 -2.901 1.00 47.85 115 GLY F N 1
ATOM 12535 C CA . GLY F 1 115 ? 55.264 1.010 -2.704 1.00 43.53 115 GLY F CA 1
ATOM 12536 C C . GLY F 1 115 ? 55.764 -0.021 -1.713 1.00 45.66 115 GLY F C 1
ATOM 12537 O O . GLY F 1 115 ? 56.957 -0.345 -1.727 1.00 42.31 115 GLY F O 1
ATOM 12538 N N . LEU F 1 116 ? 54.892 -0.548 -0.858 1.00 44.64 116 LEU F N 1
ATOM 12539 C CA . LEU F 1 116 ? 55.301 -1.529 0.136 1.00 40.12 116 LEU F CA 1
ATOM 12540 C C . LEU F 1 116 ? 55.406 -2.909 -0.498 1.00 42.03 116 LEU F C 1
ATOM 12541 O O . LEU F 1 116 ? 54.490 -3.356 -1.195 1.00 44.10 116 LEU F O 1
ATOM 12546 N N . LYS F 1 117 ? 56.527 -3.581 -0.254 1.00 38.28 117 LYS F N 1
ATOM 12547 C CA . LYS F 1 117 ? 56.761 -4.918 -0.774 1.00 44.72 117 LYS F CA 1
ATOM 12548 C C . LYS F 1 117 ? 56.193 -5.955 0.184 1.00 39.86 117 LYS F C 1
ATOM 12549 O O . LYS F 1 117 ? 56.349 -5.846 1.404 1.00 32.54 117 LYS F O 1
ATOM 12555 N N . VAL F 1 118 ? 55.530 -6.958 -0.376 1.00 29.36 118 VAL F N 1
ATOM 12556 C CA . VAL F 1 118 ? 54.911 -8.016 0.413 1.00 31.61 118 VAL F CA 1
ATOM 12557 C C . VAL F 1 118 ? 55.944 -9.108 0.657 1.00 31.46 118 VAL F C 1
ATOM 12558 O O . VAL F 1 118 ? 56.513 -9.661 -0.291 1.00 27.82 118 VAL F O 1
ATOM 12562 N N . HIS F 1 119 ? 56.195 -9.410 1.928 1.00 27.44 119 HIS F N 1
ATOM 12563 C CA . HIS F 1 119 ? 57.090 -10.485 2.326 1.00 23.62 119 HIS F CA 1
ATOM 12564 C C . HIS F 1 119 ? 56.296 -11.604 2.987 1.00 21.71 119 HIS F C 1
ATOM 12565 O O . HIS F 1 119 ? 55.268 -11.365 3.625 1.00 30.57 119 HIS F O 1
ATOM 12572 N N . VAL F 1 120 ? 56.786 -12.831 2.829 1.00 25.09 120 VAL F N 1
ATOM 12573 C CA . VAL F 1 120 ? 56.145 -14.019 3.377 1.00 26.95 120 VAL F CA 1
ATOM 12574 C C . VAL F 1 120 ? 57.192 -14.829 4.126 1.00 29.29 120 VAL F C 1
ATOM 12575 O O . VAL F 1 120 ? 58.273 -15.099 3.592 1.00 28.94 120 VAL F O 1
ATOM 12579 N N . ILE F 1 121 ? 56.872 -15.220 5.357 1.00 26.12 121 ILE F N 1
ATOM 12580 C CA . ILE F 1 121 ? 57.724 -16.107 6.136 1.00 28.72 121 ILE F CA 1
ATOM 12581 C C . ILE F 1 121 ? 56.892 -17.279 6.631 1.00 24.66 121 ILE F C 1
ATOM 12582 O O . ILE F 1 121 ? 55.677 -17.170 6.822 1.00 20.62 121 ILE F O 1
ATOM 12587 N N . ILE F 1 122 ? 57.560 -18.413 6.831 1.00 16.96 122 ILE F N 1
ATOM 12588 C CA . ILE F 1 122 ? 56.948 -19.609 7.397 1.00 17.20 122 ILE F CA 1
ATOM 12589 C C . ILE F 1 122 ? 57.958 -20.199 8.372 1.00 21.19 122 ILE F C 1
ATOM 12590 O O . ILE F 1 122 ? 59.010 -20.695 7.952 1.00 20.93 122 ILE F O 1
ATOM 12595 N N . ALA F 1 123 ? 57.650 -20.143 9.664 1.00 23.51 123 ALA F N 1
ATOM 12596 C CA . ALA F 1 123 ? 58.517 -20.675 10.705 1.00 19.30 123 ALA F CA 1
ATOM 12597 C C . ALA F 1 123 ? 57.826 -21.846 11.389 1.00 22.35 123 ALA F C 1
ATOM 12598 O O . ALA F 1 123 ? 56.642 -21.761 11.732 1.00 29.43 123 ALA F O 1
ATOM 12600 N N . ALA F 1 124 ? 58.565 -22.936 11.580 1.00 14.98 124 ALA F N 1
ATOM 12601 C CA . ALA F 1 124 ? 58.056 -24.130 12.240 1.00 15.12 124 ALA F CA 1
ATOM 12602 C C . ALA F 1 124 ? 59.015 -24.550 13.344 1.00 24.74 124 ALA F C 1
ATOM 12603 O O . ALA F 1 124 ? 60.235 -24.541 13.154 1.00 34.91 124 ALA F O 1
ATOM 12605 N N . TRP F 1 125 ? 58.458 -24.919 14.496 1.00 19.51 125 TRP F N 1
ATOM 12606 C CA . TRP F 1 125 ? 59.260 -25.324 15.641 1.00 25.79 125 TRP F CA 1
ATOM 12607 C C . TRP F 1 125 ? 58.441 -26.258 16.520 1.00 31.28 125 TRP F C 1
ATOM 12608 O O . TRP F 1 125 ? 57.208 -26.228 16.511 1.00 34.10 125 TRP F O 1
ATOM 12619 N N . SER F 1 126 ? 59.145 -27.084 17.289 1.00 41.70 126 SER F N 1
ATOM 12620 C CA . SER F 1 126 ? 58.494 -28.037 18.185 1.00 37.63 126 SER F CA 1
ATOM 12621 C C . SER F 1 126 ? 57.784 -27.326 19.332 1.00 32.90 126 SER F C 1
ATOM 12622 O O . SER F 1 126 ? 58.424 -26.714 20.187 1.00 43.75 126 SER F O 1
ATOM 12625 N N . GLU F 1 134 ? 46.838 -30.972 32.243 1.00 63.51 134 GLU F N 1
ATOM 12626 C CA . GLU F 1 134 ? 45.593 -30.923 33.001 1.00 72.21 134 GLU F CA 1
ATOM 12627 C C . GLU F 1 134 ? 44.579 -30.002 32.333 1.00 72.28 134 GLU F C 1
ATOM 12628 O O . GLU F 1 134 ? 43.378 -30.090 32.597 1.00 53.14 134 GLU F O 1
ATOM 12634 N N . ALA F 1 135 ? 45.077 -29.111 31.471 1.00 79.79 135 ALA F N 1
ATOM 12635 C CA . ALA F 1 135 ? 44.187 -28.229 30.723 1.00 75.19 135 ALA F CA 1
ATOM 12636 C C . ALA F 1 135 ? 43.264 -29.028 29.813 1.00 82.00 135 ALA F C 1
ATOM 12637 O O . ALA F 1 135 ? 42.062 -28.747 29.731 1.00 91.72 135 ALA F O 1
ATOM 12639 N N . LEU F 1 136 ? 43.809 -30.028 29.119 1.00 73.50 136 LEU F N 1
ATOM 12640 C CA . LEU F 1 136 ? 43.005 -30.920 28.297 1.00 64.01 136 LEU F CA 1
ATOM 12641 C C . LEU F 1 136 ? 42.314 -32.005 29.114 1.00 56.47 136 LEU F C 1
ATOM 12642 O O . LEU F 1 136 ? 41.445 -32.704 28.582 1.00 33.38 136 LEU F O 1
ATOM 12647 N N . GLN F 1 137 ? 42.667 -32.146 30.392 1.00 66.15 137 GLN F N 1
ATOM 12648 C CA . GLN F 1 137 ? 42.173 -33.233 31.229 1.00 62.98 137 GLN F CA 1
ATOM 12649 C C . GLN F 1 137 ? 40.996 -32.806 32.098 1.00 55.69 137 GLN F C 1
ATOM 12650 O O . GLN F 1 137 ? 39.856 -33.208 31.843 1.00 64.22 137 GLN F O 1
ATOM 12656 N N . GLN F 1 138 ? 41.258 -32.000 33.129 1.00 52.87 138 GLN F N 1
ATOM 12657 C CA . GLN F 1 138 ? 40.207 -31.663 34.085 1.00 53.84 138 GLN F CA 1
ATOM 12658 C C . GLN F 1 138 ? 39.356 -30.487 33.615 1.00 43.54 138 GLN F C 1
ATOM 12659 O O . GLN F 1 138 ? 38.134 -30.491 33.796 1.00 41.02 138 GLN F O 1
ATOM 12665 N N . GLY F 1 139 ? 39.970 -29.487 33.003 1.00 32.95 139 GLY F N 1
ATOM 12666 C CA . GLY F 1 139 ? 39.254 -28.302 32.563 1.00 31.67 139 GLY F CA 1
ATOM 12667 C C . GLY F 1 139 ? 39.918 -27.064 33.131 1.00 26.45 139 GLY F C 1
ATOM 12668 O O . GLY F 1 139 ? 40.584 -27.106 34.169 1.00 28.46 139 GLY F O 1
ATOM 12669 N N . ILE F 1 140 ? 39.734 -25.944 32.442 1.00 17.00 140 ILE F N 1
ATOM 12670 C CA . ILE F 1 140 ? 40.384 -24.694 32.799 1.00 19.58 140 ILE F CA 1
ATOM 12671 C C . ILE F 1 140 ? 39.360 -23.762 33.442 1.00 17.56 140 ILE F C 1
ATOM 12672 O O . ILE F 1 140 ? 38.153 -24.007 33.420 1.00 15.39 140 ILE F O 1
ATOM 12677 N N . LYS F 1 141 ? 39.865 -22.683 34.034 1.00 16.49 141 LYS F N 1
ATOM 12678 C CA . LYS F 1 141 ? 39.037 -21.628 34.601 1.00 18.09 141 LYS F CA 1
ATOM 12679 C C . LYS F 1 141 ? 38.931 -20.490 33.598 1.00 19.99 141 LYS F C 1
ATOM 12680 O O . LYS F 1 141 ? 39.945 -20.043 33.053 1.00 12.92 141 LYS F O 1
ATOM 12686 N N . VAL F 1 142 ? 37.711 -20.016 33.366 1.00 12.13 142 VAL F N 1
ATOM 12687 C CA . VAL F 1 142 ? 37.450 -18.971 32.388 1.00 11.88 142 VAL F CA 1
ATOM 12688 C C . VAL F 1 142 ? 36.751 -17.812 33.083 1.00 19.45 142 VAL F C 1
ATOM 12689 O O . VAL F 1 142 ? 35.896 -18.019 33.951 1.00 14.28 142 VAL F O 1
ATOM 12693 N N . ARG F 1 143 ? 37.140 -16.593 32.718 1.00 12.92 143 ARG F N 1
ATOM 12694 C CA . ARG F 1 143 ? 36.474 -15.380 33.168 1.00 15.74 143 ARG F CA 1
ATOM 12695 C C . ARG F 1 143 ? 36.101 -14.556 31.947 1.00 17.78 143 ARG F C 1
ATOM 12696 O O . ARG F 1 143 ? 36.922 -14.376 31.042 1.00 11.56 143 ARG F O 1
ATOM 12704 N N . THR F 1 144 ? 34.863 -14.072 31.918 1.00 14.44 144 THR F N 1
ATOM 12705 C CA . THR F 1 144 ? 34.412 -13.234 30.816 1.00 10.47 144 THR F CA 1
ATOM 12706 C C . THR F 1 144 ? 35.239 -11.956 30.760 1.00 13.55 144 THR F C 1
ATOM 12707 O O . THR F 1 144 ? 35.488 -11.315 31.785 1.00 17.00 144 THR F O 1
ATOM 12711 N N . SER F 1 145 ? 35.677 -11.594 29.560 1.00 20.91 145 SER F N 1
ATOM 12712 C CA . SER F 1 145 ? 36.483 -10.393 29.392 1.00 17.24 145 SER F CA 1
ATOM 12713 C C . SER F 1 145 ? 35.622 -9.145 29.543 1.00 18.98 145 SER F C 1
ATOM 12714 O O . SER F 1 145 ? 34.463 -9.115 29.121 1.00 11.67 145 SER F O 1
ATOM 12717 N N . SER F 1 146 ? 36.195 -8.113 30.166 1.00 14.50 146 SER F N 1
ATOM 12718 C CA . SER F 1 146 ? 35.557 -6.805 30.181 1.00 19.80 146 SER F CA 1
ATOM 12719 C C . SER F 1 146 ? 35.802 -6.039 28.890 1.00 15.15 146 SER F C 1
ATOM 12720 O O . SER F 1 146 ? 35.092 -5.067 28.615 1.00 23.78 146 SER F O 1
ATOM 12723 N N . PHE F 1 147 ? 36.795 -6.450 28.106 1.00 10.84 147 PHE F N 1
ATOM 12724 C CA . PHE F 1 147 ? 36.995 -5.900 26.776 1.00 19.58 147 PHE F CA 1
ATOM 12725 C C . PHE F 1 147 ? 36.036 -6.558 25.797 1.00 18.85 147 PHE F C 1
ATOM 12726 O O . PHE F 1 147 ? 35.876 -7.783 25.786 1.00 18.30 147 PHE F O 1
ATOM 12734 N N . THR F 1 148 ? 35.400 -5.737 24.971 1.00 20.07 148 THR F N 1
ATOM 12735 C CA . THR F 1 148 ? 34.482 -6.236 23.961 1.00 11.26 148 THR F CA 1
ATOM 12736 C C . THR F 1 148 ? 35.253 -6.808 22.776 1.00 11.81 148 THR F C 1
ATOM 12737 O O . THR F 1 148 ? 36.287 -6.269 22.370 1.00 18.77 148 THR F O 1
ATOM 12741 N N . ARG F 1 149 ? 34.742 -7.908 22.228 1.00 15.46 149 ARG F N 1
ATOM 12742 C CA . ARG F 1 149 ? 35.332 -8.522 21.051 1.00 14.84 149 ARG F CA 1
ATOM 12743 C C . ARG F 1 149 ? 35.138 -7.624 19.827 1.00 12.32 149 ARG F C 1
ATOM 12744 O O . ARG F 1 149 ? 34.319 -6.700 19.821 1.00 19.49 149 ARG F O 1
ATOM 12752 N N . HIS F 1 150 ? 35.904 -7.924 18.778 1.00 18.71 150 HIS F N 1
ATOM 12753 C CA . HIS F 1 150 ? 35.991 -7.065 17.602 1.00 23.10 150 HIS F CA 1
ATOM 12754 C C . HIS F 1 150 ? 34.628 -6.815 16.962 1.00 10.18 150 HIS F C 1
ATOM 12755 O O . HIS F 1 150 ? 33.735 -7.669 16.972 1.00 13.04 150 HIS F O 1
ATOM 12762 N N . HIS F 1 151 ? 34.491 -5.624 16.383 1.00 12.38 151 HIS F N 1
ATOM 12763 C CA . HIS F 1 151 ? 33.295 -5.227 15.657 1.00 11.89 151 HIS F CA 1
ATOM 12764 C C . HIS F 1 151 ? 33.501 -5.498 14.170 1.00 9.34 151 HIS F C 1
ATOM 12765 O O . HIS F 1 151 ? 34.571 -5.212 13.619 1.00 18.00 151 HIS F O 1
ATOM 12772 N N . VAL F 1 152 ? 32.469 -6.044 13.525 1.00 9.16 152 VAL F N 1
ATOM 12773 C CA . VAL F 1 152 ? 32.598 -6.607 12.184 1.00 13.12 152 VAL F CA 1
ATOM 12774 C C . VAL F 1 152 ? 32.737 -5.513 11.134 1.00 13.71 152 VAL F C 1
ATOM 12775 O O . VAL F 1 152 ? 32.954 -5.803 9.950 1.00 10.62 152 VAL F O 1
ATOM 12779 N N . ASN F 1 153 ? 32.618 -4.248 11.547 1.00 13.76 153 ASN F N 1
ATOM 12780 C CA . ASN F 1 153 ? 32.839 -3.125 10.640 1.00 12.36 153 ASN F CA 1
ATOM 12781 C C . ASN F 1 153 ? 33.966 -2.213 11.106 1.00 18.54 153 ASN F C 1
ATOM 12782 O O . ASN F 1 153 ? 34.149 -1.126 10.541 1.00 11.46 153 ASN F O 1
ATOM 12787 N N . ILE F 1 154 ? 34.722 -2.617 12.119 1.00 14.92 154 ILE F N 1
ATOM 12788 C CA . ILE F 1 154 ? 35.921 -1.905 12.538 1.00 10.03 154 ILE F CA 1
ATOM 12789 C C . ILE F 1 154 ? 37.176 -2.689 12.177 1.00 14.96 154 ILE F C 1
ATOM 12790 O O . ILE F 1 154 ? 38.127 -2.140 11.619 1.00 15.96 154 ILE F O 1
ATOM 12795 N N . SER F 1 155 ? 37.185 -3.981 12.476 1.00 12.53 155 SER F N 1
ATOM 12796 C CA . SER F 1 155 ? 38.252 -4.874 12.061 1.00 20.38 155 SER F CA 1
ATOM 12797 C C . SER F 1 155 ? 37.649 -6.018 11.262 1.00 23.20 155 SER F C 1
ATOM 12798 O O . SER F 1 155 ? 36.521 -6.445 11.522 1.00 27.48 155 SER F O 1
ATOM 12801 N N . MET F 1 156 ? 38.398 -6.501 10.279 1.00 20.01 156 MET F N 1
ATOM 12802 C CA . MET F 1 156 ? 37.908 -7.537 9.377 1.00 22.72 156 MET F CA 1
ATOM 12803 C C . MET F 1 156 ? 37.971 -8.873 10.105 1.00 24.10 156 MET F C 1
ATOM 12804 O O . MET F 1 156 ? 39.040 -9.466 10.259 1.00 24.61 156 MET F O 1
ATOM 12809 N N . THR F 1 157 ? 36.809 -9.351 10.554 1.00 18.10 157 THR F N 1
ATOM 12810 C CA . THR F 1 157 ? 36.759 -10.510 11.439 1.00 17.48 157 THR F CA 1
ATOM 12811 C C . THR F 1 157 ? 37.020 -11.825 10.716 1.00 19.28 157 THR F C 1
ATOM 12812 O O . THR F 1 157 ? 37.399 -12.804 11.366 1.00 15.70 157 THR F O 1
ATOM 12816 N N . ARG F 1 158 ? 36.824 -11.883 9.399 1.00 19.29 158 ARG F N 1
ATOM 12817 C CA . ARG F 1 158 ? 37.145 -13.102 8.669 1.00 15.56 158 ARG F CA 1
ATOM 12818 C C . ARG F 1 158 ? 38.626 -13.210 8.340 1.00 12.80 158 ARG F C 1
ATOM 12819 O O . ARG F 1 158 ? 39.072 -14.281 7.916 1.00 14.67 158 ARG F O 1
ATOM 12827 N N . ALA F 1 159 ? 39.394 -12.141 8.532 1.00 13.27 159 ALA F N 1
ATOM 12828 C CA . ALA F 1 159 ? 40.830 -12.151 8.297 1.00 11.76 159 ALA F CA 1
ATOM 12829 C C . ALA F 1 159 ? 41.570 -12.352 9.612 1.00 25.95 159 ALA F C 1
ATOM 12830 O O . ALA F 1 159 ? 41.229 -11.740 10.629 1.00 30.09 159 ALA F O 1
ATOM 12832 N N . LYS F 1 160 ? 42.581 -13.220 9.587 1.00 17.98 160 LYS F N 1
ATOM 12833 C CA . LYS F 1 160 ? 43.425 -13.459 10.757 1.00 24.46 160 LYS F CA 1
ATOM 12834 C C . LYS F 1 160 ? 44.613 -12.505 10.670 1.00 31.05 160 LYS F C 1
ATOM 12835 O O . LYS F 1 160 ? 45.716 -12.858 10.249 1.00 40.57 160 LYS F O 1
ATOM 12841 N N . SER F 1 161 ? 44.368 -11.261 11.070 1.00 22.13 161 SER F N 1
ATOM 12842 C CA . SER F 1 161 ? 45.340 -10.194 10.888 1.00 24.71 161 SER F CA 1
ATOM 12843 C C . SER F 1 161 ? 46.185 -9.994 12.140 1.00 21.25 161 SER F C 1
ATOM 12844 O O . SER F 1 161 ? 45.738 -10.240 13.263 1.00 20.09 161 SER F O 1
ATOM 12847 N N . ASN F 1 162 ? 47.418 -9.527 11.925 1.00 14.02 162 ASN F N 1
ATOM 12848 C CA . ASN F 1 162 ? 48.382 -9.379 13.012 1.00 25.90 162 ASN F CA 1
ATOM 12849 C C . ASN F 1 162 ? 47.913 -8.351 14.035 1.00 20.06 162 ASN F C 1
ATOM 12850 O O . ASN F 1 162 ? 47.749 -8.662 15.220 1.00 21.56 162 ASN F O 1
ATOM 12855 N N . GLY F 1 163 ? 47.699 -7.110 13.591 1.00 19.96 163 GLY F N 1
ATOM 12856 C CA . GLY F 1 163 ? 47.434 -6.015 14.508 1.00 19.02 163 GLY F CA 1
ATOM 12857 C C . GLY F 1 163 ? 46.146 -6.143 15.290 1.00 22.12 163 GLY F C 1
ATOM 12858 O O . GLY F 1 163 ? 45.998 -5.485 16.328 1.00 28.49 163 GLY F O 1
ATOM 12859 N N . ALA F 1 164 ? 45.216 -6.974 14.824 1.00 15.02 164 ALA F N 1
ATOM 12860 C CA . ALA F 1 164 ? 43.934 -7.133 15.495 1.00 23.51 164 ALA F CA 1
ATOM 12861 C C . ALA F 1 164 ? 44.015 -7.975 16.762 1.00 22.77 164 ALA F C 1
ATOM 12862 O O . ALA F 1 164 ? 42.999 -8.125 17.449 1.00 29.49 164 ALA F O 1
ATOM 12864 N N . TYR F 1 165 ? 45.179 -8.526 17.096 1.00 19.06 165 TYR F N 1
ATOM 12865 C CA . TYR F 1 165 ? 45.298 -9.415 18.243 1.00 24.66 165 TYR F CA 1
ATOM 12866 C C . TYR F 1 165 ? 45.642 -8.684 19.535 1.00 28.05 165 TYR F C 1
ATOM 12867 O O . TYR F 1 165 ? 45.852 -9.337 20.563 1.00 21.34 165 TYR F O 1
ATOM 12876 N N . ILE F 1 166 ? 45.692 -7.350 19.509 1.00 29.95 166 ILE F N 1
ATOM 12877 C CA . ILE F 1 166 ? 45.812 -6.586 20.747 1.00 24.62 166 ILE F CA 1
ATOM 12878 C C . ILE F 1 166 ? 44.634 -6.882 21.664 1.00 19.02 166 ILE F C 1
ATOM 12879 O O . ILE F 1 166 ? 44.799 -7.074 22.876 1.00 17.77 166 ILE F O 1
ATOM 12884 N N . ASN F 1 167 ? 43.426 -6.927 21.098 1.00 12.68 167 ASN F N 1
ATOM 12885 C CA . ASN F 1 167 ? 42.231 -7.179 21.895 1.00 27.63 167 ASN F CA 1
ATOM 12886 C C . ASN F 1 167 ? 42.294 -8.542 22.574 1.00 31.24 167 ASN F C 1
ATOM 12887 O O . ASN F 1 167 ? 41.920 -8.677 23.745 1.00 19.53 167 ASN F O 1
ATOM 12892 N N . SER F 1 168 ? 42.778 -9.562 21.860 1.00 21.18 168 SER F N 1
ATOM 12893 C CA . SER F 1 168 ? 42.939 -10.878 22.471 1.00 18.39 168 SER F CA 1
ATOM 12894 C C . SER F 1 168 ? 43.972 -10.844 23.591 1.00 23.56 168 SER F C 1
ATOM 12895 O O . SER F 1 168 ? 43.794 -11.490 24.630 1.00 19.90 168 SER F O 1
ATOM 12898 N N . MET F 1 169 ? 45.058 -10.095 23.396 1.00 21.40 169 MET F N 1
ATOM 12899 C CA . MET F 1 169 ? 46.100 -10.023 24.413 1.00 21.39 169 MET F CA 1
ATOM 12900 C C . MET F 1 169 ? 45.607 -9.303 25.660 1.00 14.72 169 MET F C 1
ATOM 12901 O O . MET F 1 169 ? 45.854 -9.757 26.784 1.00 23.14 169 MET F O 1
ATOM 12906 N N . LEU F 1 170 ? 44.921 -8.171 25.482 1.00 15.74 170 LEU F N 1
ATOM 12907 C CA . LEU F 1 170 ? 44.366 -7.459 26.627 1.00 24.53 170 LEU F CA 1
ATOM 12908 C C . LEU F 1 170 ? 43.425 -8.352 27.421 1.00 25.69 170 LEU F C 1
ATOM 12909 O O . LEU F 1 170 ? 43.460 -8.363 28.657 1.00 22.64 170 LEU F O 1
ATOM 12914 N N . ALA F 1 171 ? 42.584 -9.119 26.723 1.00 19.42 171 ALA F N 1
ATOM 12915 C CA . ALA F 1 171 ? 41.616 -9.972 27.400 1.00 27.93 171 ALA F CA 1
ATOM 12916 C C . ALA F 1 171 ? 42.297 -11.140 28.098 1.00 26.23 171 ALA F C 1
ATOM 12917 O O . ALA F 1 171 ? 41.907 -11.518 29.210 1.00 18.61 171 ALA F O 1
ATOM 12919 N N . LEU F 1 172 ? 43.310 -11.732 27.462 1.00 21.57 172 LEU F N 1
ATOM 12920 C CA . LEU F 1 172 ? 44.015 -12.843 28.091 1.00 19.67 172 LEU F CA 1
ATOM 12921 C C . LEU F 1 172 ? 44.751 -12.385 29.342 1.00 17.19 172 LEU F C 1
ATOM 12922 O O . LEU F 1 172 ? 44.748 -13.085 30.360 1.00 19.03 172 LEU F O 1
ATOM 12927 N N . GLN F 1 173 ? 45.382 -11.210 29.288 1.00 27.92 173 GLN F N 1
ATOM 12928 C CA . GLN F 1 173 ? 46.058 -10.688 30.470 1.00 27.94 173 GLN F CA 1
ATOM 12929 C C . GLN F 1 173 ? 45.067 -10.420 31.595 1.00 25.84 173 GLN F C 1
ATOM 12930 O O . GLN F 1 173 ? 45.371 -10.663 32.769 1.00 15.84 173 GLN F O 1
ATOM 12936 N N . GLU F 1 174 ? 43.871 -9.930 31.257 1.00 13.61 174 GLU F N 1
ATOM 12937 C CA . GLU F 1 174 ? 42.859 -9.703 32.283 1.00 23.06 174 GLU F CA 1
ATOM 12938 C C . GLU F 1 174 ? 42.411 -11.014 32.915 1.00 19.11 174 GLU F C 1
ATOM 12939 O O . GLU F 1 174 ? 42.267 -11.100 34.141 1.00 20.30 174 GLU F O 1
ATOM 12945 N N . ALA F 1 175 ? 42.184 -12.046 32.098 1.00 16.08 175 ALA F N 1
ATOM 12946 C CA . ALA F 1 175 ? 41.777 -13.338 32.642 1.00 14.66 175 ALA F CA 1
ATOM 12947 C C . ALA F 1 175 ? 42.857 -13.922 33.543 1.00 22.00 175 ALA F C 1
ATOM 12948 O O . ALA F 1 175 ? 42.553 -14.504 34.591 1.00 25.22 175 ALA F O 1
ATOM 12950 N N . ILE F 1 176 ? 44.126 -13.768 33.155 1.00 23.36 176 ILE F N 1
ATOM 12951 C CA . ILE F 1 176 ? 45.223 -14.320 33.945 1.00 17.70 176 ILE F CA 1
ATOM 12952 C C . ILE F 1 176 ? 45.369 -13.565 35.262 1.00 19.28 176 ILE F C 1
ATOM 12953 O O . ILE F 1 176 ? 45.518 -14.170 36.330 1.00 17.03 176 ILE F O 1
ATOM 12958 N N . SER F 1 177 ? 45.322 -12.231 35.209 1.00 18.90 177 SER F N 1
ATOM 12959 C CA . SER F 1 177 ? 45.444 -11.438 36.427 1.00 20.11 177 SER F CA 1
ATOM 12960 C C . SER F 1 177 ? 44.249 -11.619 37.353 1.00 25.55 177 SER F C 1
ATOM 12961 O O . SER F 1 177 ? 44.336 -11.268 38.533 1.00 23.04 177 SER F O 1
ATOM 12964 N N . GLY F 1 178 ? 43.142 -12.154 36.846 1.00 25.50 178 GLY F N 1
ATOM 12965 C CA . GLY F 1 178 ? 41.979 -12.454 37.650 1.00 17.80 178 GLY F CA 1
ATOM 12966 C C . GLY F 1 178 ? 41.936 -13.855 38.209 1.00 14.93 178 GLY F C 1
ATOM 12967 O O . GLY F 1 178 ? 40.931 -14.244 38.810 1.00 15.49 178 GLY F O 1
ATOM 12968 N N . GLY F 1 179 ? 42.998 -14.633 38.027 1.00 18.51 179 GLY F N 1
ATOM 12969 C CA . GLY F 1 179 ? 43.060 -15.988 38.532 1.00 23.73 179 GLY F CA 1
ATOM 12970 C C . GLY F 1 179 ? 42.592 -17.064 37.580 1.00 22.52 179 GLY F C 1
ATOM 12971 O O . GLY F 1 179 ? 42.554 -18.238 37.970 1.00 29.95 179 GLY F O 1
ATOM 12972 N N . ALA F 1 180 ? 42.240 -16.710 36.349 1.00 21.42 180 ALA F N 1
ATOM 12973 C CA . ALA F 1 180 ? 41.709 -17.661 35.386 1.00 23.74 180 ALA F CA 1
ATOM 12974 C C . ALA F 1 180 ? 42.775 -18.060 34.373 1.00 23.63 180 ALA F C 1
ATOM 12975 O O . ALA F 1 180 ? 43.890 -17.538 34.361 1.00 14.78 180 ALA F O 1
ATOM 12977 N N . ASP F 1 181 ? 42.408 -18.999 33.505 1.00 25.32 181 ASP F N 1
ATOM 12978 C CA . ASP F 1 181 ? 43.298 -19.480 32.458 1.00 22.55 181 ASP F CA 1
ATOM 12979 C C . ASP F 1 181 ? 42.975 -18.907 31.089 1.00 22.67 181 ASP F C 1
ATOM 12980 O O . ASP F 1 181 ? 43.867 -18.827 30.238 1.00 23.85 181 ASP F O 1
ATOM 12985 N N . GLU F 1 182 ? 41.728 -18.510 30.854 1.00 13.28 182 GLU F N 1
ATOM 12986 C CA . GLU F 1 182 ? 41.321 -18.036 29.542 1.00 13.47 182 GLU F CA 1
ATOM 12987 C C . GLU F 1 182 ? 40.155 -17.075 29.707 1.00 12.47 182 GLU F C 1
ATOM 12988 O O . GLU F 1 182 ? 39.430 -17.113 30.704 1.00 19.82 182 GLU F O 1
ATOM 12994 N N . ALA F 1 183 ? 39.990 -16.203 28.718 1.00 23.30 183 ALA F N 1
ATOM 12995 C CA . ALA F 1 183 ? 38.897 -15.246 28.702 1.00 11.82 183 ALA F CA 1
ATOM 12996 C C . ALA F 1 183 ? 37.809 -15.702 27.740 1.00 22.78 183 ALA F C 1
ATOM 12997 O O . ALA F 1 183 ? 38.076 -16.397 26.756 1.00 26.17 183 ALA F O 1
ATOM 12999 N N . MET F 1 184 ? 36.573 -15.311 28.041 1.00 17.10 184 MET F N 1
ATOM 13000 C CA . MET F 1 184 ? 35.441 -15.517 27.145 1.00 20.29 184 MET F CA 1
ATOM 13001 C C . MET F 1 184 ? 35.026 -14.161 26.588 1.00 27.26 184 MET F C 1
ATOM 13002 O O . MET F 1 184 ? 34.676 -13.256 27.353 1.00 20.53 184 MET F O 1
ATOM 13007 N N . MET F 1 185 ? 35.072 -14.025 25.262 1.00 20.13 185 MET F N 1
ATOM 13008 C CA . MET F 1 185 ? 34.805 -12.758 24.595 1.00 17.86 185 MET F CA 1
ATOM 13009 C C . MET F 1 185 ? 33.329 -12.618 24.247 1.00 19.79 185 MET F C 1
ATOM 13010 O O . MET F 1 185 ? 32.705 -13.554 23.738 1.00 15.04 185 MET F O 1
ATOM 13015 N N . LEU F 1 186 ? 32.787 -11.429 24.498 1.00 14.17 186 LEU F N 1
ATOM 13016 C CA . LEU F 1 186 ? 31.439 -11.066 24.084 1.00 15.93 186 LEU F CA 1
ATOM 13017 C C . LEU F 1 186 ? 31.511 -10.094 22.914 1.00 17.06 186 LEU F C 1
ATOM 13018 O O . LEU F 1 186 ? 32.357 -9.193 22.898 1.00 26.17 186 LEU F O 1
ATOM 13023 N N . ASP F 1 187 ? 30.619 -10.272 21.938 1.00 14.00 187 ASP F N 1
ATOM 13024 C CA . ASP F 1 187 ? 30.582 -9.395 20.777 1.00 12.63 187 ASP F CA 1
ATOM 13025 C C . ASP F 1 187 ? 30.004 -8.038 21.184 1.00 19.69 187 ASP F C 1
ATOM 13026 O O . ASP F 1 187 ? 29.553 -7.866 22.319 1.00 19.10 187 ASP F O 1
ATOM 13031 N N . PRO F 1 188 ? 30.019 -7.042 20.288 1.00 15.54 188 PRO F N 1
ATOM 13032 C CA . PRO F 1 188 ? 29.447 -5.733 20.651 1.00 13.72 188 PRO F CA 1
ATOM 13033 C C . PRO F 1 188 ? 27.984 -5.782 21.052 1.00 14.14 188 PRO F C 1
ATOM 13034 O O . PRO F 1 188 ? 27.507 -4.839 21.692 1.00 14.33 188 PRO F O 1
ATOM 13038 N N . GLU F 1 189 ? 27.260 -6.844 20.706 1.00 16.76 189 GLU F N 1
ATOM 13039 C CA . GLU F 1 189 ? 25.862 -6.994 21.085 1.00 13.65 189 GLU F CA 1
ATOM 13040 C C . GLU F 1 189 ? 25.680 -7.692 22.426 1.00 20.31 189 GLU F C 1
ATOM 13041 O O . GLU F 1 189 ? 24.540 -7.829 22.886 1.00 18.28 189 GLU F O 1
ATOM 13047 N N . GLY F 1 190 ? 26.764 -8.139 23.060 1.00 10.82 190 GLY F N 1
ATOM 13048 C CA . GLY F 1 190 ? 26.689 -8.761 24.366 1.00 12.05 190 GLY F CA 1
ATOM 13049 C C . GLY F 1 190 ? 26.603 -10.274 24.370 1.00 14.83 190 GLY F C 1
ATOM 13050 O O . GLY F 1 190 ? 26.569 -10.868 25.456 1.00 11.84 190 GLY F O 1
ATOM 13051 N N . TYR F 1 191 ? 26.565 -10.915 23.206 1.00 8.38 191 TYR F N 1
ATOM 13052 C CA . TYR F 1 191 ? 26.476 -12.366 23.128 1.00 15.40 191 TYR F CA 1
ATOM 13053 C C . TYR F 1 191 ? 27.869 -12.992 23.120 1.00 17.84 191 TYR F C 1
ATOM 13054 O O . TYR F 1 191 ? 28.861 -12.356 22.756 1.00 17.67 191 TYR F O 1
ATOM 13063 N N . VAL F 1 192 ? 27.931 -14.259 23.533 1.00 21.34 192 VAL F N 1
ATOM 13064 C CA . VAL F 1 192 ? 29.200 -14.977 23.579 1.00 15.80 192 VAL F CA 1
ATOM 13065 C C . VAL F 1 192 ? 29.730 -15.159 22.164 1.00 22.32 192 VAL F C 1
ATOM 13066 O O . VAL F 1 192 ? 29.003 -15.594 21.261 1.00 20.57 192 VAL F O 1
ATOM 13070 N N . ALA F 1 193 ? 31.002 -14.820 21.962 1.00 23.59 193 ALA F N 1
ATOM 13071 C CA . ALA F 1 193 ? 31.635 -14.927 20.653 1.00 19.33 193 ALA F CA 1
ATOM 13072 C C . ALA F 1 193 ? 32.654 -16.057 20.599 1.00 22.91 193 ALA F C 1
ATOM 13073 O O . ALA F 1 193 ? 32.499 -16.996 19.812 1.00 24.59 193 ALA F O 1
ATOM 13075 N N . GLU F 1 194 ? 33.691 -15.997 21.423 1.00 23.70 194 GLU F N 1
ATOM 13076 C CA . GLU F 1 194 ? 34.801 -16.940 21.351 1.00 20.63 194 GLU F CA 1
ATOM 13077 C C . GLU F 1 194 ? 35.679 -16.726 22.577 1.00 20.12 194 GLU F C 1
ATOM 13078 O O . GLU F 1 194 ? 35.405 -15.865 23.419 1.00 19.60 194 GLU F O 1
ATOM 13084 N N . GLY F 1 195 ? 36.740 -17.520 22.671 1.00 22.28 195 GLY F N 1
ATOM 13085 C CA . GLY F 1 195 ? 37.795 -17.267 23.624 1.00 13.51 195 GLY F CA 1
ATOM 13086 C C . GLY F 1 195 ? 38.766 -16.227 23.094 1.00 24.70 195 GLY F C 1
ATOM 13087 O O . GLY F 1 195 ? 38.536 -15.574 22.075 1.00 31.51 195 GLY F O 1
ATOM 13088 N N . SER F 1 196 ? 39.882 -16.077 23.811 1.00 33.35 196 SER F N 1
ATOM 13089 C CA . SER F 1 196 ? 40.909 -15.135 23.376 1.00 32.36 196 SER F CA 1
ATOM 13090 C C . SER F 1 196 ? 41.504 -15.553 22.038 1.00 28.56 196 SER F C 1
ATOM 13091 O O . SER F 1 196 ? 41.820 -14.704 21.196 1.00 35.78 196 SER F O 1
ATOM 13094 N N . GLY F 1 197 ? 41.660 -16.855 21.821 1.00 24.55 197 GLY F N 1
ATOM 13095 C CA . GLY F 1 197 ? 42.146 -17.354 20.552 1.00 24.65 197 GLY F CA 1
ATOM 13096 C C . GLY F 1 197 ? 41.544 -18.697 20.203 1.00 23.27 197 GLY F C 1
ATOM 13097 O O . GLY F 1 197 ? 42.169 -19.507 19.513 1.00 28.70 197 GLY F O 1
ATOM 13098 N N . GLU F 1 198 ? 40.328 -18.947 20.686 1.00 16.73 198 GLU F N 1
ATOM 13099 C CA . GLU F 1 198 ? 39.665 -20.228 20.496 1.00 21.09 198 GLU F CA 1
ATOM 13100 C C . GLU F 1 198 ? 38.173 -20.010 20.304 1.00 22.44 198 GLU F C 1
ATOM 13101 O O . GLU F 1 198 ? 37.595 -19.058 20.834 1.00 24.01 198 GLU F O 1
ATOM 13107 N N . ASN F 1 199 ? 37.552 -20.904 19.541 1.00 16.74 199 ASN F N 1
ATOM 13108 C CA . ASN F 1 199 ? 36.102 -20.959 19.514 1.00 10.57 199 ASN F CA 1
ATOM 13109 C C . ASN F 1 199 ? 35.595 -21.735 20.724 1.00 13.44 199 ASN F C 1
ATOM 13110 O O . ASN F 1 199 ? 36.329 -22.497 21.360 1.00 14.44 199 ASN F O 1
ATOM 13115 N N . ILE F 1 200 ? 34.322 -21.531 21.044 1.00 10.75 200 ILE F N 1
ATOM 13116 C CA . ILE F 1 200 ? 33.734 -22.076 22.258 1.00 13.94 200 ILE F CA 1
ATOM 13117 C C . ILE F 1 200 ? 32.511 -22.906 21.896 1.00 16.07 200 ILE F C 1
ATOM 13118 O O . ILE F 1 200 ? 31.742 -22.551 20.996 1.00 16.28 200 ILE F O 1
ATOM 13123 N N . PHE F 1 201 ? 32.359 -24.034 22.582 1.00 23.73 201 PHE F N 1
ATOM 13124 C CA . PHE F 1 201 ? 31.215 -24.916 22.432 1.00 15.60 201 PHE F CA 1
ATOM 13125 C C . PHE F 1 201 ? 30.639 -25.198 23.811 1.00 17.10 201 PHE F C 1
ATOM 13126 O O . PHE F 1 201 ? 31.370 -25.251 24.802 1.00 14.77 201 PHE F O 1
ATOM 13134 N N . ILE F 1 202 ? 29.318 -25.369 23.873 1.00 14.79 202 ILE F N 1
ATOM 13135 C CA . ILE F 1 202 ? 28.654 -25.786 25.099 1.00 13.12 202 ILE F CA 1
ATOM 13136 C C . ILE F 1 202 ? 27.753 -26.969 24.774 1.00 15.58 202 ILE F C 1
ATOM 13137 O O . ILE F 1 202 ? 27.367 -27.189 23.624 1.00 15.22 202 ILE F O 1
ATOM 13142 N N . ILE F 1 203 ? 27.439 -27.746 25.808 1.00 12.73 203 ILE F N 1
ATOM 13143 C CA . ILE F 1 203 ? 26.574 -28.913 25.685 1.00 14.08 203 ILE F CA 1
ATOM 13144 C C . ILE F 1 203 ? 25.445 -28.780 26.696 1.00 16.32 203 ILE F C 1
ATOM 13145 O O . ILE F 1 203 ? 25.690 -28.473 27.868 1.00 18.29 203 ILE F O 1
ATOM 13150 N N . LYS F 1 204 ? 24.213 -29.003 26.243 1.00 13.46 204 LYS F N 1
ATOM 13151 C CA . LYS F 1 204 ? 23.044 -28.975 27.118 1.00 20.73 204 LYS F CA 1
ATOM 13152 C C . LYS F 1 204 ? 22.112 -30.100 26.693 1.00 21.31 204 LYS F C 1
ATOM 13153 O O . LYS F 1 204 ? 21.575 -30.075 25.580 1.00 27.12 204 LYS F O 1
ATOM 13159 N N . ASP F 1 205 ? 21.934 -31.085 27.575 1.00 31.01 205 ASP F N 1
ATOM 13160 C CA . ASP F 1 205 ? 21.046 -32.227 27.338 1.00 32.20 205 ASP F CA 1
ATOM 13161 C C . ASP F 1 205 ? 21.467 -33.018 26.101 1.00 26.43 205 ASP F C 1
ATOM 13162 O O . ASP F 1 205 ? 20.633 -33.459 25.308 1.00 26.54 205 ASP F O 1
ATOM 13167 N N . GLY F 1 206 ? 22.775 -33.209 25.940 1.00 30.56 206 GLY F N 1
ATOM 13168 C CA . GLY F 1 206 ? 23.299 -33.986 24.836 1.00 18.07 206 GLY F CA 1
ATOM 13169 C C . GLY F 1 206 ? 23.297 -33.291 23.495 1.00 20.77 206 GLY F C 1
ATOM 13170 O O . GLY F 1 206 ? 23.570 -33.940 22.480 1.00 26.83 206 GLY F O 1
ATOM 13171 N N . VAL F 1 207 ? 22.997 -31.996 23.455 1.00 25.33 207 VAL F N 1
ATOM 13172 C CA . VAL F 1 207 ? 22.998 -31.209 22.228 1.00 21.36 207 VAL F CA 1
ATOM 13173 C C . VAL F 1 207 ? 24.172 -30.242 22.280 1.00 19.24 207 VAL F C 1
ATOM 13174 O O . VAL F 1 207 ? 24.450 -29.646 23.328 1.00 13.61 207 VAL F O 1
ATOM 13178 N N . ILE F 1 208 ? 24.864 -30.088 21.152 1.00 11.90 208 ILE F N 1
ATOM 13179 C CA . ILE F 1 208 ? 26.019 -29.201 21.066 1.00 14.63 208 ILE F CA 1
ATOM 13180 C C . ILE F 1 208 ? 25.565 -27.843 20.544 1.00 17.20 208 ILE F C 1
ATOM 13181 O O . ILE F 1 208 ? 24.881 -27.758 19.517 1.00 19.31 208 ILE F O 1
ATOM 13186 N N . TYR F 1 209 ? 25.952 -26.780 21.247 1.00 15.01 209 TYR F N 1
ATOM 13187 C CA . TYR F 1 209 ? 25.663 -25.412 20.842 1.00 11.61 209 TYR F CA 1
ATOM 13188 C C . TYR F 1 209 ? 26.966 -24.638 20.705 1.00 16.15 209 TYR F C 1
ATOM 13189 O O . TYR F 1 209 ? 27.884 -24.801 21.516 1.00 16.15 209 TYR F O 1
ATOM 13198 N N . THR F 1 210 ? 27.045 -23.797 19.678 1.00 15.28 210 THR F N 1
ATOM 13199 C CA . THR F 1 210 ? 28.219 -22.969 19.451 1.00 10.48 210 THR F CA 1
ATOM 13200 C C . THR F 1 210 ? 27.773 -21.689 18.759 1.00 9.14 210 THR F C 1
ATOM 13201 O O . THR F 1 210 ? 26.808 -21.711 17.985 1.00 20.75 210 THR F O 1
ATOM 13205 N N . PRO F 1 211 ? 28.420 -20.558 19.045 1.00 12.86 211 PRO F N 1
ATOM 13206 C CA . PRO F 1 211 ? 27.981 -19.291 18.448 1.00 9.47 211 PRO F CA 1
ATOM 13207 C C . PRO F 1 211 ? 28.125 -19.289 16.934 1.00 19.26 211 PRO F C 1
ATOM 13208 O O . PRO F 1 211 ? 29.078 -19.840 16.378 1.00 20.43 211 PRO F O 1
ATOM 13212 N N . GLU F 1 212 ? 27.159 -18.658 16.269 1.00 19.65 212 GLU F N 1
ATOM 13213 C CA . GLU F 1 212 ? 27.238 -18.469 14.828 1.00 26.83 212 GLU F CA 1
ATOM 13214 C C . GLU F 1 212 ? 28.464 -17.637 14.472 1.00 23.26 212 GLU F C 1
ATOM 13215 O O . GLU F 1 212 ? 28.882 -16.753 15.225 1.00 38.05 212 GLU F O 1
ATOM 13221 N N . VAL F 1 213 ? 29.042 -17.929 13.309 1.00 28.51 213 VAL F N 1
ATOM 13222 C CA . VAL F 1 213 ? 30.199 -17.186 12.822 1.00 42.94 213 VAL F CA 1
ATOM 13223 C C . VAL F 1 213 ? 29.750 -15.795 12.399 1.00 56.68 213 VAL F C 1
ATOM 13224 O O . VAL F 1 213 ? 29.502 -15.541 11.214 1.00 66.96 213 VAL F O 1
ATOM 13228 N N . THR F 1 214 ? 29.627 -14.888 13.366 1.00 58.15 214 THR F N 1
ATOM 13229 C CA . THR F 1 214 ? 29.302 -13.488 13.091 1.00 63.36 214 THR F CA 1
ATOM 13230 C C . THR F 1 214 ? 30.494 -12.612 13.366 1.00 62.70 214 THR F C 1
ATOM 13231 O O . THR F 1 214 ? 31.113 -12.080 12.434 1.00 65.62 214 THR F O 1
ATOM 13235 N N . ALA F 1 215 ? 30.876 -12.429 14.636 1.00 58.56 215 ALA F N 1
ATOM 13236 C CA . ALA F 1 215 ? 32.082 -11.698 14.986 1.00 48.07 215 ALA F CA 1
ATOM 13237 C C . ALA F 1 215 ? 33.259 -12.607 15.311 1.00 42.77 215 ALA F C 1
ATOM 13238 O O . ALA F 1 215 ? 34.407 -12.153 15.242 1.00 46.20 215 ALA F O 1
ATOM 13240 N N . CYS F 1 216 ? 33.005 -13.867 15.658 1.00 33.36 216 CYS F N 1
ATOM 13241 C CA . CYS F 1 216 ? 34.076 -14.795 15.985 1.00 32.24 216 CYS F CA 1
ATOM 13242 C C . CYS F 1 216 ? 34.722 -15.336 14.716 1.00 37.65 216 CYS F C 1
ATOM 13243 O O . CYS F 1 216 ? 34.086 -15.440 13.664 1.00 30.73 216 CYS F O 1
ATOM 13246 N N . LEU F 1 217 ? 36.002 -15.680 14.824 1.00 39.68 217 LEU F N 1
ATOM 13247 C CA . LEU F 1 217 ? 36.730 -16.187 13.670 1.00 39.60 217 LEU F CA 1
ATOM 13248 C C . LEU F 1 217 ? 36.217 -17.567 13.282 1.00 35.67 217 LEU F C 1
ATOM 13249 O O . LEU F 1 217 ? 35.928 -18.406 14.139 1.00 28.07 217 LEU F O 1
ATOM 13254 N N . ASN F 1 218 ? 36.094 -17.791 11.974 1.00 40.93 218 ASN F N 1
ATOM 13255 C CA . ASN F 1 218 ? 35.687 -19.086 11.433 1.00 52.54 218 ASN F CA 1
ATOM 13256 C C . ASN F 1 218 ? 36.845 -20.063 11.627 1.00 41.22 218 ASN F C 1
ATOM 13257 O O . ASN F 1 218 ? 37.653 -20.313 10.730 1.00 44.67 218 ASN F O 1
ATOM 13262 N N . GLY F 1 219 ? 36.922 -20.621 12.833 1.00 21.85 219 GLY F N 1
ATOM 13263 C CA . GLY F 1 219 ? 38.041 -21.479 13.175 1.00 20.80 219 GLY F CA 1
ATOM 13264 C C . GLY F 1 219 ? 38.034 -22.768 12.370 1.00 26.76 219 GLY F C 1
ATOM 13265 O O . GLY F 1 219 ? 36.984 -23.342 12.078 1.00 18.14 219 GLY F O 1
ATOM 13266 N N . ILE F 1 220 ? 39.235 -23.224 12.007 1.00 23.81 220 ILE F N 1
ATOM 13267 C CA . ILE F 1 220 ? 39.361 -24.481 11.277 1.00 18.74 220 ILE F CA 1
ATOM 13268 C C . ILE F 1 220 ? 39.148 -25.663 12.214 1.00 14.61 220 ILE F C 1
ATOM 13269 O O . ILE F 1 220 ? 38.536 -26.670 11.836 1.00 19.56 220 ILE F O 1
ATOM 13274 N N . THR F 1 221 ? 39.648 -25.565 13.448 1.00 13.82 221 THR F N 1
ATOM 13275 C CA . THR F 1 221 ? 39.337 -26.586 14.445 1.00 10.68 221 THR F CA 1
ATOM 13276 C C . THR F 1 221 ? 37.841 -26.623 14.729 1.00 20.41 221 THR F C 1
ATOM 13277 O O . THR F 1 221 ? 37.263 -27.698 14.932 1.00 19.90 221 THR F O 1
ATOM 13281 N N . ARG F 1 222 ? 37.200 -25.452 14.749 1.00 14.47 222 ARG F N 1
ATOM 13282 C CA . ARG F 1 222 ? 35.750 -25.397 14.884 1.00 19.58 222 ARG F CA 1
ATOM 13283 C C . ARG F 1 222 ? 35.071 -26.182 13.768 1.00 25.32 222 ARG F C 1
ATOM 13284 O O . ARG F 1 222 ? 34.193 -27.015 14.024 1.00 24.89 222 ARG F O 1
ATOM 13292 N N . ASN F 1 223 ? 35.478 -25.935 12.519 1.00 16.91 223 ASN F N 1
ATOM 13293 C CA . ASN F 1 223 ? 34.889 -26.645 11.387 1.00 17.98 223 ASN F CA 1
ATOM 13294 C C . ASN F 1 223 ? 35.144 -28.143 11.478 1.00 20.31 223 ASN F C 1
ATOM 13295 O O . ASN F 1 223 ? 34.293 -28.951 11.086 1.00 21.34 223 ASN F O 1
ATOM 13300 N N . THR F 1 224 ? 36.314 -28.534 11.986 1.00 22.75 224 THR F N 1
ATOM 13301 C CA . THR F 1 224 ? 36.620 -29.953 12.126 1.00 25.20 224 THR F CA 1
ATOM 13302 C C . THR F 1 224 ? 35.689 -30.619 13.132 1.00 23.82 224 THR F C 1
ATOM 13303 O O . THR F 1 224 ? 35.240 -31.750 12.916 1.00 31.21 224 THR F O 1
ATOM 13307 N N . ILE F 1 225 ? 35.377 -29.927 14.231 1.00 19.81 225 ILE F N 1
ATOM 13308 C CA . ILE F 1 225 ? 34.495 -30.502 15.241 1.00 15.28 225 ILE F CA 1
ATOM 13309 C C . ILE F 1 225 ? 33.058 -30.553 14.736 1.00 12.49 225 ILE F C 1
ATOM 13310 O O . ILE F 1 225 ? 32.308 -31.478 15.074 1.00 15.28 225 ILE F O 1
ATOM 13315 N N . LEU F 1 226 ? 32.648 -29.582 13.914 1.00 22.78 226 LEU F N 1
ATOM 13316 C CA . LEU F 1 226 ? 31.325 -29.654 13.303 1.00 21.51 226 LEU F CA 1
ATOM 13317 C C . LEU F 1 226 ? 31.200 -30.889 12.421 1.00 21.84 226 LEU F C 1
ATOM 13318 O O . LEU F 1 226 ? 30.157 -31.553 12.415 1.00 23.52 226 LEU F O 1
ATOM 13323 N N . THR F 1 227 ? 32.257 -31.215 11.673 1.00 13.82 227 THR F N 1
ATOM 13324 C CA . THR F 1 227 ? 32.231 -32.415 10.843 1.00 22.53 227 THR F CA 1
ATOM 13325 C C . THR F 1 227 ? 32.267 -33.675 11.698 1.00 23.12 227 THR F C 1
ATOM 13326 O O . THR F 1 227 ? 31.515 -34.624 11.446 1.00 29.20 227 THR F O 1
ATOM 13330 N N . LEU F 1 228 ? 33.130 -33.702 12.716 1.00 26.46 228 LEU F N 1
ATOM 13331 C CA . LEU F 1 228 ? 33.207 -34.868 13.590 1.00 21.00 228 LEU F CA 1
ATOM 13332 C C . LEU F 1 228 ? 31.903 -35.076 14.351 1.00 24.15 228 LEU F C 1
ATOM 13333 O O . LEU F 1 228 ? 31.474 -36.217 14.560 1.00 22.90 228 LEU F O 1
ATOM 13338 N N . ALA F 1 229 ? 31.257 -33.985 14.771 1.00 17.09 229 ALA F N 1
ATOM 13339 C CA . ALA F 1 229 ? 29.998 -34.108 15.499 1.00 18.68 229 ALA F CA 1
ATOM 13340 C C . ALA F 1 229 ? 28.914 -34.727 14.627 1.00 17.47 229 ALA F C 1
ATOM 13341 O O . ALA F 1 229 ? 28.143 -35.573 15.094 1.00 19.02 229 ALA F O 1
ATOM 13343 N N . ALA F 1 230 ? 28.838 -34.317 13.359 1.00 20.17 230 ALA F N 1
ATOM 13344 C CA . ALA F 1 230 ? 27.842 -34.888 12.458 1.00 24.62 230 ALA F CA 1
ATOM 13345 C C . ALA F 1 230 ? 28.121 -36.362 12.191 1.00 26.83 230 ALA F C 1
ATOM 13346 O O . ALA F 1 230 ? 27.196 -37.183 12.178 1.00 29.41 230 ALA F O 1
ATOM 13348 N N . GLU F 1 231 ? 29.393 -36.715 11.984 1.00 22.49 231 GLU F N 1
ATOM 13349 C CA . GLU F 1 231 ? 29.751 -38.104 11.718 1.00 19.05 231 GLU F CA 1
ATOM 13350 C C . GLU F 1 231 ? 29.471 -39.003 12.915 1.00 23.72 231 GLU F C 1
ATOM 13351 O O . GLU F 1 231 ? 29.145 -40.182 12.737 1.00 25.37 231 GLU F O 1
ATOM 13357 N N . HIS F 1 232 ? 29.592 -38.478 14.132 1.00 12.97 232 HIS F N 1
ATOM 13358 C CA . HIS F 1 232 ? 29.287 -39.241 15.335 1.00 19.52 232 HIS F CA 1
ATOM 13359 C C . HIS F 1 232 ? 27.814 -39.183 15.715 1.00 22.85 232 HIS F C 1
ATOM 13360 O O . HIS F 1 232 ? 27.438 -39.718 16.762 1.00 26.87 232 HIS F O 1
ATOM 13367 N N . GLY F 1 233 ? 26.977 -38.544 14.900 1.00 24.24 233 GLY F N 1
ATOM 13368 C CA . GLY F 1 233 ? 25.554 -38.506 15.164 1.00 17.05 233 GLY F CA 1
ATOM 13369 C C . GLY F 1 233 ? 25.113 -37.504 16.203 1.00 19.66 233 GLY F C 1
ATOM 13370 O O . GLY F 1 233 ? 24.006 -37.632 16.734 1.00 22.16 233 GLY F O 1
ATOM 13371 N N . PHE F 1 234 ? 25.942 -36.513 16.518 1.00 19.12 234 PHE F N 1
ATOM 13372 C CA . PHE F 1 234 ? 25.558 -35.486 17.476 1.00 20.29 234 PHE F CA 1
ATOM 13373 C C . PHE F 1 234 ? 24.696 -34.422 16.810 1.00 17.12 234 PHE F C 1
ATOM 13374 O O . PHE F 1 234 ? 24.961 -34.003 15.679 1.00 19.17 234 PHE F O 1
ATOM 13382 N N . LYS F 1 235 ? 23.664 -33.978 17.521 1.00 19.44 235 LYS F N 1
ATOM 13383 C CA . LYS F 1 235 ? 22.902 -32.818 17.088 1.00 16.61 235 LYS F CA 1
ATOM 13384 C C . LYS F 1 235 ? 23.661 -31.555 17.465 1.00 17.84 235 LYS F C 1
ATOM 13385 O O . LYS F 1 235 ? 24.040 -31.372 18.626 1.00 23.09 235 LYS F O 1
ATOM 13391 N N . LEU F 1 236 ? 23.887 -30.686 16.488 1.00 20.85 236 LEU F N 1
ATOM 13392 C CA . LEU F 1 236 ? 24.639 -29.458 16.697 1.00 27.77 236 LEU F CA 1
ATOM 13393 C C . LEU F 1 236 ? 23.812 -28.272 16.228 1.00 19.72 236 LEU F C 1
ATOM 13394 O O . LEU F 1 236 ? 23.198 -28.315 15.157 1.00 21.82 236 LEU F O 1
ATOM 13399 N N . VAL F 1 237 ? 23.791 -27.218 17.039 1.00 20.16 237 VAL F N 1
ATOM 13400 C CA . VAL F 1 237 ? 22.999 -26.026 16.762 1.00 18.28 237 VAL F CA 1
ATOM 13401 C C . VAL F 1 237 ? 23.910 -24.808 16.831 1.00 13.87 237 VAL F C 1
ATOM 13402 O O . VAL F 1 237 ? 24.612 -24.605 17.828 1.00 17.76 237 VAL F O 1
ATOM 13406 N N . GLU F 1 238 ? 23.901 -24.006 15.769 1.00 15.94 238 GLU F N 1
ATOM 13407 C CA . GLU F 1 238 ? 24.578 -22.717 15.741 1.00 16.86 238 GLU F CA 1
ATOM 13408 C C . GLU F 1 238 ? 23.549 -21.631 16.015 1.00 19.74 238 GLU F C 1
ATOM 13409 O O . GLU F 1 238 ? 22.570 -21.500 15.272 1.00 23.16 238 GLU F O 1
ATOM 13415 N N . LYS F 1 239 ? 23.767 -20.860 17.074 1.00 12.22 239 LYS F N 1
ATOM 13416 C CA . LYS F 1 239 ? 22.834 -19.808 17.451 1.00 14.45 239 LYS F CA 1
ATOM 13417 C C . LYS F 1 239 ? 23.565 -18.819 18.349 1.00 15.62 239 LYS F C 1
ATOM 13418 O O . LYS F 1 239 ? 24.727 -19.018 18.709 1.00 15.39 239 LYS F O 1
ATOM 13424 N N . ARG F 1 240 ? 22.871 -17.745 18.708 1.00 12.26 240 ARG F N 1
ATOM 13425 C CA . ARG F 1 240 ? 23.437 -16.759 19.615 1.00 17.14 240 ARG F CA 1
ATOM 13426 C C . ARG F 1 240 ? 23.346 -17.273 21.045 1.00 9.37 240 ARG F C 1
ATOM 13427 O O . ARG F 1 240 ? 22.275 -17.683 21.504 1.00 8.99 240 ARG F O 1
ATOM 13435 N N . ILE F 1 241 ? 24.475 -17.254 21.744 1.00 9.14 241 ILE F N 1
ATOM 13436 C CA . ILE F 1 241 ? 24.585 -17.789 23.094 1.00 14.75 241 ILE F CA 1
ATOM 13437 C C . ILE F 1 241 ? 24.908 -16.641 24.038 1.00 15.37 241 ILE F C 1
ATOM 13438 O O . ILE F 1 241 ? 25.784 -15.818 23.744 1.00 21.29 241 ILE F O 1
ATOM 13443 N N . THR F 1 242 ? 24.194 -16.576 25.157 1.00 9.59 242 THR F N 1
ATOM 13444 C CA . THR F 1 242 ? 24.484 -15.582 26.179 1.00 18.40 242 THR F CA 1
ATOM 13445 C C . THR F 1 242 ? 25.434 -16.158 27.225 1.00 6.21 242 THR F C 1
ATOM 13446 O O . THR F 1 242 ? 25.648 -17.369 27.315 1.00 22.38 242 THR F O 1
ATOM 13450 N N . ARG F 1 243 ? 26.006 -15.261 28.032 1.00 18.51 243 ARG F N 1
ATOM 13451 C CA . ARG F 1 243 ? 26.973 -15.684 29.039 1.00 11.03 243 ARG F CA 1
ATOM 13452 C C . ARG F 1 243 ? 26.325 -16.573 30.095 1.00 11.10 243 ARG F C 1
ATOM 13453 O O . ARG F 1 243 ? 26.937 -17.542 30.554 1.00 16.28 243 ARG F O 1
ATOM 13461 N N . ASP F 1 244 ? 25.087 -16.270 30.489 1.00 14.36 244 ASP F N 1
ATOM 13462 C CA . ASP F 1 244 ? 24.409 -17.097 31.478 1.00 8.87 244 ASP F CA 1
ATOM 13463 C C . ASP F 1 244 ? 23.920 -18.412 30.892 1.00 17.57 244 ASP F C 1
ATOM 13464 O O . ASP F 1 244 ? 23.671 -19.358 31.646 1.00 17.49 244 ASP F O 1
ATOM 13469 N N . GLU F 1 245 ? 23.781 -18.493 29.568 1.00 10.80 245 GLU F N 1
ATOM 13470 C CA . GLU F 1 245 ? 23.503 -19.776 28.936 1.00 8.64 245 GLU F CA 1
ATOM 13471 C C . GLU F 1 245 ? 24.694 -20.717 29.065 1.00 13.17 245 GLU F C 1
ATOM 13472 O O . GLU F 1 245 ? 24.514 -21.934 29.194 1.00 18.83 245 GLU F O 1
ATOM 13478 N N . VAL F 1 246 ? 25.913 -20.170 29.049 1.00 6.58 246 VAL F N 1
ATOM 13479 C CA . VAL F 1 246 ? 27.102 -20.980 29.288 1.00 12.05 246 VAL F CA 1
ATOM 13480 C C . VAL F 1 246 ? 27.160 -21.446 30.740 1.00 20.58 246 VAL F C 1
ATOM 13481 O O . VAL F 1 246 ? 27.627 -22.558 31.022 1.00 16.32 246 VAL F O 1
ATOM 13485 N N . TYR F 1 247 ? 26.681 -20.623 31.680 1.00 6.99 247 TYR F N 1
ATOM 13486 C CA . TYR F 1 247 ? 26.756 -20.987 33.095 1.00 15.37 247 TYR F CA 1
ATOM 13487 C C . TYR F 1 247 ? 26.001 -22.278 33.384 1.00 13.49 247 TYR F C 1
ATOM 13488 O O . TYR F 1 247 ? 26.443 -23.096 34.198 1.00 17.74 247 TYR F O 1
ATOM 13497 N N . ILE F 1 248 ? 24.852 -22.473 32.735 1.00 17.34 248 ILE F N 1
ATOM 13498 C CA . ILE F 1 248 ? 23.969 -23.591 33.042 1.00 17.96 248 ILE F CA 1
ATOM 13499 C C . ILE F 1 248 ? 24.130 -24.741 32.053 1.00 22.46 248 ILE F C 1
ATOM 13500 O O . ILE F 1 248 ? 23.294 -25.650 32.025 1.00 20.26 248 ILE F O 1
ATOM 13505 N N . ALA F 1 249 ? 25.184 -24.727 31.244 1.00 15.13 249 ALA F N 1
ATOM 13506 C CA . ALA F 1 249 ? 25.422 -25.808 30.301 1.00 17.88 249 ALA F CA 1
ATOM 13507 C C . ALA F 1 249 ? 25.967 -27.033 31.024 1.00 19.43 249 ALA F C 1
ATOM 13508 O O . ALA F 1 249 ? 26.630 -26.927 32.059 1.00 12.94 249 ALA F O 1
ATOM 13510 N N . ASP F 1 250 ? 25.671 -28.212 30.471 1.00 13.90 250 ASP F N 1
ATOM 13511 C CA . ASP F 1 250 ? 26.233 -29.436 31.031 1.00 13.24 250 ASP F CA 1
ATOM 13512 C C . ASP F 1 250 ? 27.738 -29.496 30.808 1.00 20.51 250 ASP F C 1
ATOM 13513 O O . ASP F 1 250 ? 28.486 -29.928 31.692 1.00 16.30 250 ASP F O 1
ATOM 13518 N N . GLU F 1 251 ? 28.200 -29.069 29.633 1.00 13.54 251 GLU F N 1
ATOM 13519 C CA . GLU F 1 251 ? 29.614 -29.099 29.292 1.00 10.51 251 GLU F CA 1
ATOM 13520 C C . GLU F 1 251 ? 29.979 -27.832 28.533 1.00 17.15 251 GLU F C 1
ATOM 13521 O O . GLU F 1 251 ? 29.115 -27.105 28.033 1.00 11.81 251 GLU F O 1
ATOM 13527 N N . ALA F 1 252 ? 31.284 -27.586 28.436 1.00 18.63 252 ALA F N 1
ATOM 13528 C CA . ALA F 1 252 ? 31.819 -26.474 27.665 1.00 9.17 252 ALA F CA 1
ATOM 13529 C C . ALA F 1 252 ? 33.285 -26.755 27.372 1.00 12.87 252 ALA F C 1
ATOM 13530 O O . ALA F 1 252 ? 33.991 -27.313 28.216 1.00 15.84 252 ALA F O 1
ATOM 13532 N N . PHE F 1 253 ? 33.734 -26.377 26.176 1.00 18.68 253 PHE F N 1
ATOM 13533 C CA . PHE F 1 253 ? 35.138 -26.544 25.821 1.00 16.96 253 PHE F CA 1
ATOM 13534 C C . PHE F 1 253 ? 35.520 -25.539 24.744 1.00 13.46 253 PHE F C 1
ATOM 13535 O O . PHE F 1 253 ? 34.662 -24.951 24.081 1.00 14.42 253 PHE F O 1
ATOM 13543 N N . PHE F 1 254 ? 36.829 -25.353 24.587 1.00 21.45 254 PHE F N 1
ATOM 13544 C CA . PHE F 1 254 ? 37.413 -24.493 23.568 1.00 20.54 254 PHE F CA 1
ATOM 13545 C C . PHE F 1 254 ? 37.970 -25.336 22.427 1.00 21.18 254 PHE F C 1
ATOM 13546 O O . PHE F 1 254 ? 38.383 -26.481 22.625 1.00 25.20 254 PHE F O 1
ATOM 13554 N N . THR F 1 255 ? 37.985 -24.757 21.225 1.00 9.89 255 THR F N 1
ATOM 13555 C CA . THR F 1 255 ? 38.610 -25.385 20.066 1.00 18.71 255 THR F CA 1
ATOM 13556 C C . THR F 1 255 ? 39.564 -24.402 19.403 1.00 15.91 255 THR F C 1
ATOM 13557 O O . THR F 1 255 ? 39.240 -23.223 19.234 1.00 26.12 255 THR F O 1
ATOM 13561 N N . GLY F 1 256 ? 40.738 -24.897 19.029 1.00 15.87 256 GLY F N 1
ATOM 13562 C CA . GLY F 1 256 ? 41.728 -24.081 18.354 1.00 14.08 256 GLY F CA 1
ATOM 13563 C C . GLY F 1 256 ? 42.895 -24.935 17.915 1.00 21.13 256 GLY F C 1
ATOM 13564 O O . GLY F 1 256 ? 43.075 -26.062 18.389 1.00 23.96 256 GLY F O 1
ATOM 13565 N N . THR F 1 257 ? 43.686 -24.384 16.991 1.00 20.93 257 THR F N 1
ATOM 13566 C CA . THR F 1 257 ? 44.829 -25.127 16.467 1.00 20.73 257 THR F CA 1
ATOM 13567 C C . THR F 1 257 ? 45.837 -25.429 17.571 1.00 20.75 257 THR F C 1
ATOM 13568 O O . THR F 1 257 ? 46.328 -26.557 17.691 1.00 22.69 257 THR F O 1
ATOM 13572 N N . ALA F 1 258 ? 46.145 -24.432 18.400 1.00 21.08 258 ALA F N 1
ATOM 13573 C CA . ALA F 1 258 ? 47.109 -24.629 19.476 1.00 30.23 258 ALA F CA 1
ATOM 13574 C C . ALA F 1 258 ? 46.485 -25.338 20.672 1.00 41.77 258 ALA F C 1
ATOM 13575 O O . ALA F 1 258 ? 47.135 -26.174 21.309 1.00 46.38 258 ALA F O 1
ATOM 13577 N N . ALA F 1 259 ? 45.230 -25.024 20.989 1.00 39.94 259 ALA F N 1
ATOM 13578 C CA . ALA F 1 259 ? 44.579 -25.549 22.181 1.00 36.86 259 ALA F CA 1
ATOM 13579 C C . ALA F 1 259 ? 43.904 -26.897 21.962 1.00 33.23 259 ALA F C 1
ATOM 13580 O O . ALA F 1 259 ? 43.535 -27.548 22.946 1.00 35.38 259 ALA F O 1
ATOM 13582 N N . GLU F 1 260 ? 43.743 -27.328 20.712 1.00 24.82 260 GLU F N 1
ATOM 13583 C CA . GLU F 1 260 ? 43.025 -28.564 20.366 1.00 24.72 260 GLU F CA 1
ATOM 13584 C C . GLU F 1 260 ? 41.638 -28.457 20.994 1.00 25.32 260 GLU F C 1
ATOM 13585 O O . GLU F 1 260 ? 40.986 -27.410 20.844 1.00 24.36 260 GLU F O 1
ATOM 13591 N N . VAL F 1 261 ? 41.148 -29.477 21.690 1.00 18.29 261 VAL F N 1
ATOM 13592 C CA . VAL F 1 261 ? 39.885 -29.408 22.414 1.00 17.91 261 VAL F CA 1
ATOM 13593 C C . VAL F 1 261 ? 40.219 -29.305 23.897 1.00 25.53 261 VAL F C 1
ATOM 13594 O O . VAL F 1 261 ? 40.666 -30.281 24.512 1.00 29.96 261 VAL F O 1
ATOM 13598 N N . THR F 1 262 ? 40.004 -28.124 24.474 1.00 31.25 262 THR F N 1
ATOM 13599 C CA . THR F 1 262 ? 40.308 -27.870 25.877 1.00 21.23 262 THR F CA 1
ATOM 13600 C C . THR F 1 262 ? 39.015 -27.741 26.667 1.00 25.58 262 THR F C 1
ATOM 13601 O O . THR F 1 262 ? 38.251 -26.793 26.432 1.00 29.79 262 THR F O 1
ATOM 13605 N N . PRO F 1 263 ? 38.730 -28.643 27.605 1.00 24.02 263 PRO F N 1
ATOM 13606 C CA . PRO F 1 263 ? 37.484 -28.536 28.373 1.00 19.56 263 PRO F CA 1
ATOM 13607 C C . PRO F 1 263 ? 37.484 -27.319 29.283 1.00 21.55 263 PRO F C 1
ATOM 13608 O O . PRO F 1 263 ? 38.529 -26.852 29.744 1.00 18.99 263 PRO F O 1
ATOM 13612 N N . ILE F 1 264 ? 36.282 -26.808 29.540 1.00 17.68 264 ILE F N 1
ATOM 13613 C CA . ILE F 1 264 ? 36.060 -25.693 30.453 1.00 17.73 264 ILE F CA 1
ATOM 13614 C C . ILE F 1 264 ? 35.285 -26.216 31.652 1.00 20.76 264 ILE F C 1
ATOM 13615 O O . ILE F 1 264 ? 34.226 -26.834 31.490 1.00 25.11 264 ILE F O 1
ATOM 13620 N N . ARG F 1 265 ? 35.806 -25.966 32.853 1.00 20.00 265 ARG F N 1
ATOM 13621 C CA . ARG F 1 265 ? 35.164 -26.441 34.067 1.00 17.90 265 ARG F CA 1
ATOM 13622 C C . ARG F 1 265 ? 34.500 -25.336 34.873 1.00 17.98 265 ARG F C 1
ATOM 13623 O O . ARG F 1 265 ? 33.687 -25.644 35.750 1.00 25.70 265 ARG F O 1
ATOM 13631 N N . GLU F 1 266 ? 34.805 -24.069 34.595 1.00 9.76 266 GLU F N 1
ATOM 13632 C CA . GLU F 1 266 ? 34.264 -22.971 35.387 1.00 17.57 266 GLU F CA 1
ATOM 13633 C C . GLU F 1 266 ? 34.306 -21.694 34.563 1.00 15.47 266 GLU F C 1
ATOM 13634 O O . GLU F 1 266 ? 35.329 -21.389 33.944 1.00 10.65 266 GLU F O 1
ATOM 13640 N N . VAL F 1 267 ? 33.195 -20.959 34.554 1.00 14.55 267 VAL F N 1
ATOM 13641 C CA . VAL F 1 267 ? 33.109 -19.653 33.911 1.00 19.85 267 VAL F CA 1
ATOM 13642 C C . VAL F 1 267 ? 32.559 -18.670 34.934 1.00 19.67 267 VAL F C 1
ATOM 13643 O O . VAL F 1 267 ? 31.485 -18.902 35.503 1.00 12.94 267 VAL F O 1
ATOM 13647 N N . ASP F 1 268 ? 33.295 -17.584 35.173 1.00 15.98 268 ASP F N 1
ATOM 13648 C CA . ASP F 1 268 ? 32.869 -16.521 36.085 1.00 16.60 268 ASP F CA 1
ATOM 13649 C C . ASP F 1 268 ? 32.454 -17.081 37.444 1.00 16.50 268 ASP F C 1
ATOM 13650 O O . ASP F 1 268 ? 31.458 -16.658 38.039 1.00 15.30 268 ASP F O 1
ATOM 13655 N N . GLY F 1 269 ? 33.224 -18.050 37.938 1.00 11.29 269 GLY F N 1
ATOM 13656 C CA . GLY F 1 269 ? 32.932 -18.673 39.211 1.00 13.93 269 GLY F CA 1
ATOM 13657 C C . GLY F 1 269 ? 31.789 -19.665 39.197 1.00 21.13 269 GLY F C 1
ATOM 13658 O O . GLY F 1 269 ? 31.524 -20.291 40.230 1.00 24.43 269 GLY F O 1
ATOM 13659 N N . ARG F 1 270 ? 31.098 -19.831 38.070 1.00 17.05 270 ARG F N 1
ATOM 13660 C CA . ARG F 1 270 ? 30.021 -20.806 37.949 1.00 16.10 270 ARG F CA 1
ATOM 13661 C C . ARG F 1 270 ? 30.600 -22.143 37.505 1.00 22.05 270 ARG F C 1
ATOM 13662 O O . ARG F 1 270 ? 31.252 -22.225 36.457 1.00 19.65 270 ARG F O 1
ATOM 13670 N N . LYS F 1 271 ? 30.356 -23.185 38.294 1.00 18.21 271 LYS F N 1
ATOM 13671 C CA . LYS F 1 271 ? 30.764 -24.525 37.900 1.00 16.32 271 LYS F CA 1
ATOM 13672 C C . LYS F 1 271 ? 29.949 -24.978 36.695 1.00 12.68 271 LYS F C 1
ATOM 13673 O O . LYS F 1 271 ? 28.726 -24.813 36.662 1.00 23.34 271 LYS F O 1
ATOM 13679 N N . ILE F 1 272 ? 30.626 -25.539 35.699 1.00 9.58 272 ILE F N 1
ATOM 13680 C CA . ILE F 1 272 ? 29.968 -26.022 34.490 1.00 26.20 272 ILE F CA 1
ATOM 13681 C C . ILE F 1 272 ? 29.622 -27.491 34.699 1.00 15.98 272 ILE F C 1
ATOM 13682 O O . ILE F 1 272 ? 30.505 -28.353 34.691 1.00 19.53 272 ILE F O 1
ATOM 13687 N N . GLY F 1 273 ? 28.334 -27.776 34.882 1.00 12.78 273 GLY F N 1
ATOM 13688 C CA . GLY F 1 273 ? 27.909 -29.149 35.105 1.00 10.36 273 GLY F CA 1
ATOM 13689 C C . GLY F 1 273 ? 28.539 -29.717 36.360 1.00 19.79 273 GLY F C 1
ATOM 13690 O O . GLY F 1 273 ? 28.515 -29.102 37.432 1.00 22.51 273 GLY F O 1
ATOM 13691 N N . ALA F 1 274 ? 29.122 -30.906 36.230 1.00 22.36 274 ALA F N 1
ATOM 13692 C CA . ALA F 1 274 ? 29.823 -31.551 37.332 1.00 26.58 274 ALA F CA 1
ATOM 13693 C C . ALA F 1 274 ? 31.229 -31.002 37.542 1.00 32.20 274 ALA F C 1
ATOM 13694 O O . ALA F 1 274 ? 31.935 -31.482 38.437 1.00 38.31 274 ALA F O 1
ATOM 13696 N N . GLY F 1 275 ? 31.657 -30.026 36.742 1.00 14.01 275 GLY F N 1
ATOM 13697 C CA . GLY F 1 275 ? 32.932 -29.374 36.959 1.00 18.06 275 GLY F CA 1
ATOM 13698 C C . GLY F 1 275 ? 34.143 -30.124 36.458 1.00 26.14 275 GLY F C 1
ATOM 13699 O O . GLY F 1 275 ? 35.271 -29.728 36.776 1.00 36.96 275 GLY F O 1
ATOM 13700 N N . ARG F 1 276 ? 33.951 -31.195 35.695 1.00 19.42 276 ARG F N 1
ATOM 13701 C CA . ARG F 1 276 ? 35.035 -31.945 35.081 1.00 24.30 276 ARG F CA 1
ATOM 13702 C C . ARG F 1 276 ? 34.711 -32.136 33.603 1.00 22.72 276 ARG F C 1
ATOM 13703 O O . ARG F 1 276 ? 33.647 -31.734 33.124 1.00 21.25 276 ARG F O 1
ATOM 13711 N N . ARG F 1 277 ? 35.643 -32.743 32.874 1.00 25.17 277 ARG F N 1
ATOM 13712 C CA . ARG F 1 277 ? 35.439 -32.983 31.451 1.00 19.11 277 ARG F CA 1
ATOM 13713 C C . ARG F 1 277 ? 34.250 -33.912 31.241 1.00 17.52 277 ARG F C 1
ATOM 13714 O O . ARG F 1 277 ? 34.234 -35.038 31.746 1.00 24.37 277 ARG F O 1
ATOM 13722 N N . GLY F 1 278 ? 33.254 -33.435 30.499 1.00 17.09 278 GLY F N 1
ATOM 13723 C CA . GLY F 1 278 ? 32.029 -34.177 30.297 1.00 23.67 278 GLY F CA 1
ATOM 13724 C C . GLY F 1 278 ? 32.167 -35.241 29.230 1.00 17.40 278 GLY F C 1
ATOM 13725 O O . GLY F 1 278 ? 33.159 -35.318 28.489 1.00 15.56 278 GLY F O 1
ATOM 13726 N N . PRO F 1 279 ? 31.137 -36.085 29.128 1.00 21.61 279 PRO F N 1
ATOM 13727 C CA . PRO F 1 279 ? 31.209 -37.215 28.184 1.00 22.25 279 PRO F CA 1
ATOM 13728 C C . PRO F 1 279 ? 31.304 -36.792 26.728 1.00 26.64 279 PRO F C 1
ATOM 13729 O O . PRO F 1 279 ? 32.089 -37.376 25.970 1.00 28.15 279 PRO F O 1
ATOM 13733 N N . VAL F 1 280 ? 30.515 -35.800 26.308 1.00 29.64 280 VAL F N 1
ATOM 13734 C CA . VAL F 1 280 ? 30.572 -35.354 24.918 1.00 24.51 280 VAL F CA 1
ATOM 13735 C C . VAL F 1 280 ? 31.922 -34.716 24.618 1.00 21.18 280 VAL F C 1
ATOM 13736 O O . VAL F 1 280 ? 32.525 -34.974 23.569 1.00 17.07 280 VAL F O 1
ATOM 13740 N N . THR F 1 281 ? 32.421 -33.882 25.534 1.00 13.25 281 THR F N 1
ATOM 13741 C CA . THR F 1 281 ? 33.722 -33.248 25.338 1.00 16.28 281 THR F CA 1
ATOM 13742 C C . THR F 1 281 ? 34.825 -34.287 25.191 1.00 17.51 281 THR F C 1
ATOM 13743 O O . THR F 1 281 ? 35.682 -34.171 24.308 1.00 18.96 281 THR F O 1
ATOM 13747 N N . GLU F 1 282 ? 34.813 -35.315 26.043 1.00 24.66 282 GLU F N 1
ATOM 13748 C CA . GLU F 1 282 ? 35.842 -36.346 25.972 1.00 21.82 282 GLU F CA 1
ATOM 13749 C C . GLU F 1 282 ? 35.743 -37.132 24.671 1.00 18.41 282 GLU F C 1
ATOM 13750 O O . GLU F 1 282 ? 36.767 -37.483 24.075 1.00 17.70 282 GLU F O 1
ATOM 13756 N N . LYS F 1 283 ? 34.521 -37.410 24.213 1.00 15.69 283 LYS F N 1
ATOM 13757 C CA . LYS F 1 283 ? 34.344 -38.119 22.948 1.00 20.02 283 LYS F CA 1
ATOM 13758 C C . LYS F 1 283 ? 34.874 -37.296 21.780 1.00 15.19 283 LYS F C 1
ATOM 13759 O O . LYS F 1 283 ? 35.579 -37.817 20.908 1.00 18.98 283 LYS F O 1
ATOM 13765 N N . LEU F 1 284 ? 34.545 -36.003 21.744 1.00 19.33 284 LEU F N 1
ATOM 13766 C CA . LEU F 1 284 ? 35.015 -35.159 20.650 1.00 20.32 284 LEU F CA 1
ATOM 13767 C C . LEU F 1 284 ? 36.512 -34.893 20.761 1.00 20.62 284 LEU F C 1
ATOM 13768 O O . LEU F 1 284 ? 37.221 -34.877 19.748 1.00 24.54 284 LEU F O 1
ATOM 13773 N N . GLN F 1 285 ? 37.009 -34.681 21.981 1.00 19.69 285 GLN F N 1
ATOM 13774 C CA . GLN F 1 285 ? 38.440 -34.473 22.181 1.00 11.71 285 GLN F CA 1
ATOM 13775 C C . GLN F 1 285 ? 39.235 -35.686 21.716 1.00 22.73 285 GLN F C 1
ATOM 13776 O O . GLN F 1 285 ? 40.245 -35.554 21.016 1.00 28.08 285 GLN F O 1
ATOM 13782 N N . LYS F 1 286 ? 38.783 -36.882 22.102 1.00 20.43 286 LYS F N 1
ATOM 13783 C CA . LYS F 1 286 ? 39.429 -38.116 21.666 1.00 23.44 286 LYS F CA 1
ATOM 13784 C C . LYS F 1 286 ? 39.349 -38.275 20.152 1.00 22.74 286 LYS F C 1
ATOM 13785 O O . LYS F 1 286 ? 40.335 -38.652 19.506 1.00 17.02 286 LYS F O 1
ATOM 13791 N N . ALA F 1 287 ? 38.184 -37.985 19.568 1.00 23.98 287 ALA F N 1
ATOM 13792 C CA . ALA F 1 287 ? 38.035 -38.096 18.120 1.00 30.58 287 ALA F CA 1
ATOM 13793 C C . ALA F 1 287 ? 38.961 -37.129 17.394 1.00 23.22 287 ALA F C 1
ATOM 13794 O O . ALA F 1 287 ? 39.579 -37.490 16.385 1.00 19.28 287 ALA F O 1
ATOM 13796 N N . TYR F 1 288 ? 39.077 -35.898 17.898 1.00 12.12 288 TYR F N 1
ATOM 13797 C CA . TYR F 1 288 ? 39.942 -34.917 17.250 1.00 11.87 288 TYR F CA 1
ATOM 13798 C C . TYR F 1 288 ? 41.410 -35.303 17.379 1.00 27.80 288 TYR F C 1
ATOM 13799 O O . TYR F 1 288 ? 42.179 -35.164 16.420 1.00 24.79 288 TYR F O 1
ATOM 13808 N N . PHE F 1 289 ? 41.821 -35.786 18.553 1.00 25.91 289 PHE F N 1
ATOM 13809 C CA . PHE F 1 289 ? 43.215 -36.175 18.732 1.00 25.50 289 PHE F CA 1
ATOM 13810 C C . PHE F 1 289 ? 43.569 -37.379 17.865 1.00 24.77 289 PHE F C 1
ATOM 13811 O O . PHE F 1 289 ? 44.648 -37.421 17.265 1.00 31.43 289 PHE F O 1
ATOM 13819 N N . ASP F 1 290 ? 42.675 -38.368 17.784 1.00 17.43 290 ASP F N 1
ATOM 13820 C CA . ASP F 1 290 ? 42.927 -39.508 16.908 1.00 25.02 290 ASP F CA 1
ATOM 13821 C C . ASP F 1 290 ? 42.961 -39.084 15.447 1.00 26.82 290 ASP F C 1
ATOM 13822 O O . ASP F 1 290 ? 43.670 -39.693 14.637 1.00 31.16 290 ASP F O 1
ATOM 13827 N N . LEU F 1 291 ? 42.205 -38.044 15.095 1.00 22.04 291 LEU F N 1
ATOM 13828 C CA . LEU F 1 291 ? 42.204 -37.551 13.723 1.00 20.57 291 LEU F CA 1
ATOM 13829 C C . LEU F 1 291 ? 43.528 -36.877 13.379 1.00 23.59 291 LEU F C 1
ATOM 13830 O O . LEU F 1 291 ? 44.133 -37.170 12.341 1.00 21.85 291 LEU F O 1
ATOM 13835 N N . VAL F 1 292 ? 43.998 -35.974 14.243 1.00 20.57 292 VAL F N 1
ATOM 13836 C CA . VAL F 1 292 ? 45.204 -35.215 13.926 1.00 22.06 292 VAL F CA 1
ATOM 13837 C C . VAL F 1 292 ? 46.460 -36.071 14.066 1.00 26.10 292 VAL F C 1
ATOM 13838 O O . VAL F 1 292 ? 47.449 -35.841 13.362 1.00 20.53 292 VAL F O 1
ATOM 13842 N N A SER F 1 293 ? 46.448 -37.060 14.957 0.19 25.23 293 SER F N 1
ATOM 13843 N N B SER F 1 293 ? 46.451 -37.061 14.957 0.81 27.43 293 SER F N 1
ATOM 13844 C CA A SER F 1 293 ? 47.601 -37.922 15.177 0.19 23.42 293 SER F CA 1
ATOM 13845 C CA B SER F 1 293 ? 47.609 -37.918 15.168 0.81 21.18 293 SER F CA 1
ATOM 13846 C C A SER F 1 293 ? 47.620 -39.134 14.256 0.19 24.72 293 SER F C 1
ATOM 13847 C C B SER F 1 293 ? 47.619 -39.136 14.255 0.81 25.11 293 SER F C 1
ATOM 13848 O O A SER F 1 293 ? 48.506 -39.984 14.394 0.19 28.19 293 SER F O 1
ATOM 13849 O O B SER F 1 293 ? 48.499 -39.991 14.397 0.81 29.85 293 SER F O 1
ATOM 13854 N N . GLY F 1 294 ? 46.670 -39.238 13.328 1.00 19.09 294 GLY F N 1
ATOM 13855 C CA . GLY F 1 294 ? 46.646 -40.361 12.414 1.00 26.51 294 GLY F CA 1
ATOM 13856 C C . GLY F 1 294 ? 46.372 -41.703 13.051 1.00 32.18 294 GLY F C 1
ATOM 13857 O O . GLY F 1 294 ? 46.672 -42.735 12.447 1.00 38.48 294 GLY F O 1
ATOM 13858 N N . LYS F 1 295 ? 45.810 -41.722 14.262 1.00 39.69 295 LYS F N 1
ATOM 13859 C CA . LYS F 1 295 ? 45.459 -42.979 14.913 1.00 37.97 295 LYS F CA 1
ATOM 13860 C C . LYS F 1 295 ? 44.358 -43.729 14.176 1.00 49.43 295 LYS F C 1
ATOM 13861 O O . LYS F 1 295 ? 44.110 -44.897 14.493 1.00 61.06 295 LYS F O 1
ATOM 13863 N N . THR F 1 296 ? 43.699 -43.093 13.213 1.00 55.57 296 THR F N 1
ATOM 13864 C CA . THR F 1 296 ? 42.695 -43.741 12.386 1.00 63.02 296 THR F CA 1
ATOM 13865 C C . THR F 1 296 ? 42.876 -43.287 10.945 1.00 65.96 296 THR F C 1
ATOM 13866 O O . THR F 1 296 ? 43.347 -42.177 10.682 1.00 67.05 296 THR F O 1
ATOM 13870 N N . GLU F 1 297 ? 42.503 -44.160 10.012 1.00 64.05 297 GLU F N 1
ATOM 13871 C CA . GLU F 1 297 ? 42.616 -43.840 8.594 1.00 59.84 297 GLU F CA 1
ATOM 13872 C C . GLU F 1 297 ? 41.573 -42.834 8.126 1.00 54.88 297 GLU F C 1
ATOM 13873 O O . GLU F 1 297 ? 41.633 -42.409 6.966 1.00 56.19 297 GLU F O 1
ATOM 13875 N N . ALA F 1 298 ? 40.635 -42.442 8.985 1.00 48.72 298 ALA F N 1
ATOM 13876 C CA . ALA F 1 298 ? 39.580 -41.523 8.583 1.00 41.74 298 ALA F CA 1
ATOM 13877 C C . ALA F 1 298 ? 40.148 -40.147 8.256 1.00 30.23 298 ALA F C 1
ATOM 13878 O O . ALA F 1 298 ? 41.093 -39.677 8.897 1.00 21.81 298 ALA F O 1
ATOM 13880 N N . HIS F 1 299 ? 39.557 -39.505 7.246 1.00 31.58 299 HIS F N 1
ATOM 13881 C CA . HIS F 1 299 ? 39.935 -38.160 6.809 1.00 30.33 299 HIS F CA 1
ATOM 13882 C C . HIS F 1 299 ? 41.430 -38.068 6.509 1.00 34.12 299 HIS F C 1
ATOM 13883 O O . HIS F 1 299 ? 42.138 -37.189 7.004 1.00 30.71 299 HIS F O 1
ATOM 13890 N N . ALA F 1 300 ? 41.912 -38.997 5.679 1.00 36.00 300 ALA F N 1
ATOM 13891 C CA . ALA F 1 300 ? 43.305 -38.955 5.256 1.00 29.90 300 ALA F CA 1
ATOM 13892 C C . ALA F 1 300 ? 43.606 -37.730 4.403 1.00 25.48 300 ALA F C 1
ATOM 13893 O O . ALA F 1 300 ? 44.764 -37.300 4.341 1.00 31.32 300 ALA F O 1
ATOM 13895 N N . GLU F 1 301 ? 42.589 -37.156 3.754 1.00 19.51 301 GLU F N 1
ATOM 13896 C CA . GLU F 1 301 ? 42.779 -35.939 2.973 1.00 17.24 301 GLU F CA 1
ATOM 13897 C C . GLU F 1 301 ? 43.094 -34.732 3.848 1.00 16.86 301 GLU F C 1
ATOM 13898 O O . GLU F 1 301 ? 43.576 -33.719 3.333 1.00 24.27 301 GLU F O 1
ATOM 13904 N N . TRP F 1 302 ? 42.832 -34.813 5.153 1.00 21.57 302 TRP F N 1
ATOM 13905 C CA . TRP F 1 302 ? 43.146 -33.725 6.068 1.00 15.54 302 TRP F CA 1
ATOM 13906 C C . TRP F 1 302 ? 44.557 -33.809 6.634 1.00 13.44 302 TRP F C 1
ATOM 13907 O O . TRP F 1 302 ? 44.979 -32.890 7.343 1.00 23.54 302 TRP F O 1
ATOM 13918 N N . ARG F 1 303 ? 45.292 -34.877 6.340 1.00 18.58 303 ARG F N 1
ATOM 13919 C CA . ARG F 1 303 ? 46.659 -35.055 6.812 1.00 17.00 303 ARG F CA 1
ATOM 13920 C C . ARG F 1 303 ? 47.604 -34.999 5.619 1.00 30.03 303 ARG F C 1
ATOM 13921 O O . ARG F 1 303 ? 47.503 -35.820 4.699 1.00 27.23 303 ARG F O 1
ATOM 13929 N N . THR F 1 304 ? 48.512 -34.029 5.634 1.00 23.77 304 THR F N 1
ATOM 13930 C CA . THR F 1 304 ? 49.503 -33.848 4.579 1.00 23.77 304 THR F CA 1
ATOM 13931 C C . THR F 1 304 ? 50.858 -34.271 5.128 1.00 19.60 304 THR F C 1
ATOM 13932 O O . THR F 1 304 ? 51.407 -33.606 6.014 1.00 21.82 304 THR F O 1
ATOM 13936 N N . LEU F 1 305 ? 51.389 -35.376 4.609 1.00 19.73 305 LEU F N 1
ATOM 13937 C CA . LEU F 1 305 ? 52.697 -35.840 5.047 1.00 17.30 305 LEU F CA 1
ATOM 13938 C C . LEU F 1 305 ? 53.770 -34.834 4.656 1.00 33.23 305 LEU F C 1
ATOM 13939 O O . LEU F 1 305 ? 53.773 -34.293 3.546 1.00 27.51 305 LEU F O 1
ATOM 13944 N N . VAL F 1 306 ? 54.686 -34.584 5.587 1.00 28.22 306 VAL F N 1
ATOM 13945 C CA . VAL F 1 306 ? 55.669 -33.524 5.408 1.00 28.50 306 VAL F CA 1
ATOM 13946 C C . VAL F 1 306 ? 56.839 -34.000 4.553 1.00 34.50 306 VAL F C 1
ATOM 13947 O O . VAL F 1 306 ? 57.385 -33.236 3.748 1.00 33.50 306 VAL F O 1
ATOM 13951 N N . LYS F 1 307 ? 57.239 -35.259 4.705 1.00 31.28 307 LYS F N 1
ATOM 13952 C CA . LYS F 1 307 ? 58.350 -35.808 3.934 1.00 34.56 307 LYS F CA 1
ATOM 13953 C C . LYS F 1 307 ? 57.890 -36.289 2.561 1.00 44.30 307 LYS F C 1
ATOM 13954 O O . LYS F 1 307 ? 57.403 -35.506 1.746 1.00 49.62 307 LYS F O 1
#

Solvent-accessible surface area: 58118 Å² total; per-residue (Å²): 232,35,15,20,96,82,122,24,30,0,20,41,39,41,131,75,47,109,6,109,86,0,46,12,12,0,0,0,0,0,0,0,3,0,0,0,0,2,0,0,1,12,0,19,76,10,103,139,28,27,1,0,8,35,8,102,24,6,5,48,28,1,25,33,0,1,57,0,1,74,8,148,12,70,42,54,106,106,81,1,22,90,4,1,38,12,0,0,82,79,25,136,30,116,32,0,25,0,7,4,0,0,1,16,1,14,50,25,20,52,62,160,56,31,102,14,30,0,0,0,0,1,27,72,145,107,113,127,35,20,98,104,9,13,66,1,20,4,4,6,2,23,14,27,21,3,11,3,18,5,14,14,8,22,2,0,3,19,28,10,2,1,4,4,0,21,64,20,2,77,60,5,46,6,77,16,0,0,0,8,11,48,24,4,6,5,4,9,0,1,41,24,8,2,0,2,2,59,117,40,27,0,44,1,8,37,24,12,5,2,32,68,9,16,5,5,64,0,0,44,40,6,0,72,98,88,71,35,134,48,42,75,49,15,0,0,0,0,24,0,1,29,3,62,10,2,0,1,1,10,21,52,23,12,0,15,3,4,84,38,0,13,42,13,113,3,38,62,20,173,62,10,96,12,1,85,99,0,10,128,13,5,55,22,4,1,22,13,160,60,153,50,43,68,124,33,31,42,79,3,111,81,12,21,104,77,120,31,37,0,19,42,35,44,130,71,47,45,5,108,91,0,49,13,10,0,0,0,0,0,0,0,8,0,8,0,0,4,0,0,1,12,0,16,69,11,106,128,29,26,1,0,9,30,5,80,24,4,5,46,29,1,23,27,0,1,58,0,2,66,8,144,9,68,46,55,108,102,84,0,19,92,4,1,49,10,0,1,108,90,25,142,32,113,34,0,20,0,7,5,0,0,1,7,2,10,43,24,18,47,35,39,28,97,66,19,111,13,30,0,0,0,0,1,24,74,152,105,128,122,35,16,44,105,4,12,68,2,20,5,4,6,1,21,16,26,19,4,10,5,17,2,14,18,6,25,2,0,3,19,26,12,2,0,4,2,0,26,55,18,1,100,69,5,48,6,77,16,0,0,0,7,9,49,22,3,8,5,4,11,0,1,42,26,9,2,0,1,2,54,116,43,28,0,42,1,7,45,21,9,4,2,32,79,8,14,4,6,64,0,0,45,42,7,0,74,103,87,70,31,140,43,44,82,51,14,1,0,0,0,20,0,1,24,3,62,11,3,0,2,1,10,22,51,20,14,0,16,2,3,80,46,0,11,41,13,113,2,39,66,17,160,76,10,95,12,1,91,92,0,8,52,13,4,62,53,2,0,25,10,162,48,145,56,47,75,132,27,33,41,81,32,227,41,15,20,97,94,120,22,21,0,18,30,44,44,115,78,33,104,5,120,95,0,51,15,14,0,0,0,1,0,0,0,2,0,13,0,0,3,0,1,1,50,0,15,70,8,109,138,27,25,1,0,9,38,7,108,24,4,4,41,36,1,22,27,0,1,54,0,2,71,7,148,11,74,47,55,106,112,87,1,20,93,6,1,36,12,1,1,90,83,25,97,37,118,51,3,40,0,12,4,0,0,0,27,1,11,54,24,19,47,43,80,115,36,102,17,30,0,0,0,0,2,27,109,114,116,10,28,70,2,24,5,4,6,2,21,9,29,20,4,9,6,21,5,12,14,6,35,3,0,4,18,22,13,3,0,4,8,0,21,63,22,3,78,65,6,47,7,71,22,0,0,0,7,10,53,21,4,6,4,7,2,0,1,29,23,7,2,0,2,2,63,111,41,26,0,43,1,6,36,20,7,5,4,39,64,8,14,5,11,70,0,0,47,39,6,0,72,102,84,70,34,141,46,42,86,48,9,1,0,0,0,24,0,1,29,4,63,13,2,0,1,0,9,24,69,34,35,9,31,6,4,80,41,0,11,43,15,113,2,36,61,19,164,94,10,102,14,1,75,95,0,68,48,13,3,103,36,8,1,17,11,133,76,163,51,37,57,132,37,35,45,75,5,109,87,11,18,92,93,126,22,22,0,19,31,43,44,111,75,29,106,4,109,97,0,53,15,11,0,0,0,0,0,0,0,6,0,8,0,0,4,1,0,1,51,0,15,68,12,106,140,27,24,2,0,8,36,8,96,26,6,5,49,32,1,23,23,0,1,57,0,1,78,7,144,8,71,47,55,104,108,89,1,13,97,4,1,31,11,0,0,77,77,23,139,34,119,47,3,38,0,10,4,0,0,1,8,1,13,48,22,20,45,31,40,29,101,68,20,102,17,29,0,0,0,0,1,32,111,115,62,41,48,90,111,8,17,62,2,19,5,4,6,3,23,21,24,20,3,10,6,18,4,15,15,7,26,3,0,5,18,28,11,4,0,10,8,0,20,84,22,2,74,63,4,48,6,76,12,0,0,0,7,14,44,26,4,5,4,4,11,0,2,51,29,12,2,0,3,3,52,115,42,35,0,43,1,7,44,19,11,2,35,74,7,17,8,5,61,0,0,46,40,6,0,74,98,86,68,32,61,49,61,86,50,10,1,0,0,0,26,0,0,27,3,58,10,2,0,2,1,10,24,72,25,15,0,12,1,4,81,40,0,15,40,13,112,1,38,66,19,161,60,10,92,11,1,88,93,0,10,127,9,4,57,36,6,1,39,15,70,69,92,49,51,60,163,45,32,44,81,4,104,231,39,13,21,96,73,115,24,24,0,19,38,34,45,127,75,45,102,4,115,92,0,50,14,12,0,0,0,0,0,0,0,5,0,4,0,0,4,0,2,1,50,0,16,68,10,107,144,30,27,2,0,10,30,7,102,28,5,5,48,28,1,21,29,0,2,56,0,3,77,7,141,9,74,45,54,105,112,86,0,20,100,5,0,36,10,0,0,82,82,24,139,34,117,36,0,39,0,8,4,0,0,0,9,0,12,49,22,21,45,30,39,22,104,67,21,100,17,28,0,0,0,0,2,37,107,168,46,62,125,100,5,14,77,2,24,6,5,6,2,22,21,26,22,3,10,7,18,4,13,16,7,27,3,0,3,20,28,10,3,0,6,6,0,21,65,17,2,76,57,7,50,6,68,16,0,0,0,7,9,46,26,4,5,4,5,7,0,1,51,24,8,1,0,2,1,65,114,41,23,0,42,1,7,37,19,14,3,2,33,72,8,15,4,5,66,0,0,40,41,6,0,74,100,87,69,30,140,48,48,83,39,18,1,0,0,0,27,0,1,30,3,58,11,3,0,0,1,11,26,83,21,17,0,8,2,4,79,15,0,11,34,10,114,2,47,82,25,157,51,6,85,11,1,85,101,0,9,52,12,2,60,55,4,2,37,12,69,62,161,68,53,67,100,47,35,46,84,4,106,231,37,14,20,93,79,120,21,24,0,18,37,45,38,129,82,48,106,3,116,88,0,47,14,11,0,0,0,0,0,0,0,3,0,7,0,0,2,1,0,1,45,0,14,67,8,108,134,28,7,1,0,10,35,6,92,27,5,5,42,28,1,26,23,0,1,59,0,5,64,7,142,8,73,47,56,100,111,86,1,23,93,4,1,40,10,1,1,64,76,26,128,32,114,41,2,45,0,8,4,0,0,0,7,1,11,46,24,21,43,36,40,28,98,73,19,103,16,31,0,0,0,0,1,30,102,151,51,77,100,95,5,16,66,2,23,7,4,6,3,24,17,29,22,3,11,6,15,3,13,18,8,24,2,0,2,17,30,13,3,1,0,5,0,19,55,19,2,79,72,4,48,7,75,16,0,0,0,7,9,51,21,4,8,4,5,9,0,0,43,28,9,1,0,2,2,55,116,44,26,0,44,0,7,51,20,13,4,2,33,74,10,16,5,7,60,0,0,39,40,9,0,74,103,80,68,48,135,47,42,80,42,19,1,0,0,0,26,0,0,28,2,61,12,2,0,2,1,9,26,78,26,26,0,10,2,5,85,45,0,15,41,17,117,3,36,65,16,169,75,10,107,17,1,86,107,0,22,123,16,6,101,29,3,1,21,11,68,58,93,50,35,62,126,36,34,39,84,2,159

Organism: Pseudomonas aeruginosa (strain ATCC 15692 / DSM 22644 / CIP 104116 / JCM 14847 / LMG 12228 / 1C / PRS 101 / PAO1) (NCBI:txid208964)